Protein 2MBL (pdb70)

Radius of gyration: 15.07 Å; Cα contacts (8 Å, |Δi|>4): 183; chains: 1; bounding box: 40×30×39 Å

Nearest PDB structures (foldseek):
  2mbm-assembly1_A  TM=8.615E-01  e=4.713E-19  synthetic construct
  2mra-assembly1_A  TM=4.946E-01  e=7.312E-08  synthetic construct
  4v6u-assembly1_Bl  TM=6.479E-01  e=1.328E-01  Pyrococcus furiosus DSM 3638
  4adx-assembly1_G  TM=4.847E-01  e=6.686E-02  Methanothermobacter thermautotrophicus str. Delta H
  2jxt-assembly1_A  TM=4.575E-01  e=1.704E-01  Methanothermobacter thermautotrophicus str. Delta H

Solvent-accessible surface area: 8018 Å² total; per-residue (Å²): 153,77,24,48,109,9,26,0,52,4,90,1,38,1,125,71,133,54,66,90,159,49,29,112,15,125,7,77,167,40,112,67,14,35,61,42,1,70,121,16,1,82,105,100,7,75,60,6,93,169,92,35,21,161,116,1,149,0,18,1,108,11,78,72,44,78,71,85,66,33,153,143,43,24,162,53,12,26,49,13,0,75,106,0,1,76,95,45,37,26,26,130,95,17,21,79,90,113,58,74,22,0,53,0,67,3,51,4,154,44,63,90,82,104,154,133,182,144,179,221

CATH classification: 3.30.1710.10

Foldseek 3Di:
DAQDWKWKWKFKQAPNDTDTDTHTDTDRDLLVVLVVVLVVCCVVCVVRVVSQGQKMKIKIAIDDDDPVCCVVVLVVNLVSVQVSCVVVPHHPVQFDDDPRITIGMDGPHRPDDDPVDDDD

B-factor: mean 37.53, std 22.77, range [0.02, 75.43]

Secondary structure (DSSP, 8-state):
---EEEEEEEEEEETTEEEEEEEEEEESSHHHHHHHHHHHHHHHHHHHHHH--S-EEEEEEEPP--HHHHHHHHHHHHHHHHHHHHHHT--TTTEEE-SSEEEEEE-SSS----------

Structure (mmCIF, N/CA/C/O backbone):
data_2MBL
#
_entry.id   2MBL
#
loop_
_atom_site.group_PDB
_atom_site.id
_atom_site.type_symbol
_atom_site.label_atom_id
_atom_site.label_alt_id
_atom_site.label_comp_id
_atom_site.label_asym_id
_atom_site.label_entity_id
_atom_site.label_seq_id
_atom_site.pdbx_PDB_ins_code
_atom_site.Cartn_x
_atom_site.Cartn_y
_atom_site.Cartn_z
_atom_site.occupancy
_atom_site.B_iso_or_equiv
_atom_site.auth_seq_id
_atom_site.auth_comp_id
_atom_site.auth_asym_id
_atom_site.auth_atom_id
_atom_site.pdbx_PDB_model_num
ATOM 1 N N . MET A 1 1 ? 20.222 -1.620 -4.763 1.00 14.22 1 MET A N 1
ATOM 2 C CA . MET A 1 1 ? 19.279 -1.856 -3.641 1.00 51.24 1 MET A CA 1
ATOM 3 C C . MET A 1 1 ? 19.497 -3.252 -3.052 1.00 42.31 1 MET A C 1
ATOM 4 O O . MET A 1 1 ? 19.752 -4.217 -3.786 1.00 62.02 1 MET A O 1
ATOM 20 N N . SER A 1 2 ? 19.400 -3.333 -1.721 1.00 24.30 2 SER A N 1
ATOM 21 C CA . SER A 1 2 ? 19.478 -4.594 -0.981 1.00 24.23 2 SER A CA 1
ATOM 22 C C . SER A 1 2 ? 18.135 -5.340 -1.079 1.00 34.33 2 SER A C 1
ATOM 23 O O . SER A 1 2 ? 17.102 -4.742 -1.432 1.00 10.12 2 SER A O 1
ATOM 31 N N . GLY A 1 3 ? 18.162 -6.645 -0.761 1.00 63.20 3 GLY A N 1
ATOM 32 C CA . GLY A 1 3 ? 16.946 -7.440 -0.630 1.00 54.31 3 GLY A CA 1
ATOM 33 C C . GLY A 1 3 ? 16.150 -6.998 0.587 1.00 72.22 3 GLY A C 1
ATOM 34 O O . GLY A 1 3 ? 16.368 -7.503 1.691 1.00 32.01 3 GLY A O 1
ATOM 38 N N . LYS A 1 4 ? 15.260 -6.022 0.385 1.00 13.53 4 LYS A N 1
ATOM 39 C CA . LYS A 1 4 ? 14.536 -5.363 1.476 1.00 72.11 4 LYS A CA 1
ATOM 40 C C . LYS A 1 4 ? 13.328 -6.203 1.921 1.00 4.43 4 LYS A C 1
ATOM 41 O O . LYS A 1 4 ? 12.298 -6.236 1.237 1.00 71.43 4 LYS A O 1
ATOM 60 N N . LYS A 1 5 ? 13.502 -6.930 3.039 1.00 65.32 5 LYS A N 1
ATOM 61 C CA . LYS A 1 5 ? 12.411 -7.610 3.740 1.00 50.32 5 LYS A CA 1
ATOM 62 C C . LYS A 1 5 ? 11.769 -6.571 4.678 1.00 62.21 5 LYS A C 1
ATOM 63 O O . LYS A 1 5 ? 12.259 -6.323 5.785 1.00 51.33 5 LYS A O 1
ATOM 82 N N . VAL A 1 6 ? 10.721 -5.913 4.181 1.00 74.00 6 VAL A N 1
ATOM 83 C CA . VAL A 1 6 ? 9.967 -4.886 4.921 1.00 24.21 6 VAL A CA 1
ATOM 84 C C . VAL A 1 6 ? 8.594 -5.441 5.365 1.00 32.23 6 VAL A C 1
ATOM 85 O O . VAL A 1 6 ? 8.050 -6.350 4.728 1.00 3.25 6 VAL A O 1
ATOM 98 N N . GLU A 1 7 ? 8.049 -4.892 6.472 1.00 63.11 7 GLU A N 1
ATOM 99 C CA . GLU A 1 7 ? 6.696 -5.214 6.937 1.00 24.41 7 GLU A CA 1
ATOM 100 C C . GLU A 1 7 ? 5.761 -4.078 6.495 1.00 23.22 7 GLU A C 1
ATOM 101 O O . GLU A 1 7 ? 5.898 -2.929 6.932 1.00 72.13 7 GLU A O 1
ATOM 113 N N . VAL A 1 8 ? 4.834 -4.422 5.601 1.00 32.31 8 VAL A N 1
ATOM 114 C CA . VAL A 1 8 ? 3.874 -3.495 5.000 1.00 70.23 8 VAL A CA 1
ATOM 115 C C . VAL A 1 8 ? 2.469 -3.863 5.501 1.00 2.25 8 VAL A C 1
ATOM 116 O O . VAL A 1 8 ? 1.962 -4.946 5.198 1.00 54.24 8 VAL A O 1
ATOM 129 N N . GLN A 1 9 ? 1.859 -2.966 6.289 1.00 53.43 9 GLN A N 1
ATOM 130 C CA . GLN A 1 9 ? 0.561 -3.208 6.930 1.00 52.32 9 GLN A CA 1
ATOM 131 C C . GLN A 1 9 ? -0.532 -2.491 6.126 1.00 25.15 9 GLN A C 1
ATOM 132 O O . GLN A 1 9 ? -0.595 -1.256 6.138 1.00 61.34 9 GLN A O 1
ATOM 146 N N . VAL A 1 10 ? -1.370 -3.261 5.412 1.00 15.23 10 VAL A N 1
ATOM 147 C CA . VAL A 1 10 ? -2.473 -2.711 4.605 1.00 4.22 10 VAL A CA 1
ATOM 148 C C . VAL A 1 10 ? -3.747 -2.714 5.472 1.00 15.11 10 VAL A C 1
ATOM 149 O O . VAL A 1 10 ? -4.287 -3.772 5.788 1.00 32.22 10 VAL A O 1
ATOM 162 N N . LYS A 1 11 ? -4.173 -1.511 5.887 1.00 52.50 11 LYS A N 1
ATOM 163 C CA . LYS A 1 11 ? -5.293 -1.305 6.815 1.00 34.35 11 LYS A CA 1
ATOM 164 C C . LYS A 1 11 ? -6.437 -0.623 6.051 1.00 60.55 11 LYS A C 1
ATOM 165 O O . LYS A 1 11 ? -6.379 0.575 5.793 1.00 14.35 11 LYS A O 1
ATOM 184 N N . ILE A 1 12 ? -7.478 -1.386 5.689 1.00 5.53 12 ILE A N 1
ATOM 185 C CA . ILE A 1 12 ? -8.550 -0.901 4.792 1.00 13.42 12 ILE A CA 1
ATOM 186 C C . ILE A 1 12 ? -9.924 -0.963 5.484 1.00 51.10 12 ILE A C 1
ATOM 187 O O . ILE A 1 12 ? -10.347 -2.005 5.967 1.00 21.23 12 ILE A O 1
ATOM 203 N N . THR A 1 13 ? -10.614 0.176 5.498 1.00 20.35 13 THR A N 1
ATOM 204 C CA . THR A 1 13 ? -11.913 0.335 6.145 1.00 4.12 13 THR A CA 1
ATOM 205 C C . THR A 1 13 ? -13.025 0.210 5.086 1.00 51.22 13 THR A C 1
ATOM 206 O O . THR A 1 13 ? -13.035 0.969 4.114 1.00 20.44 13 THR A O 1
ATOM 217 N N . CYS A 1 14 ? -13.939 -0.756 5.268 1.00 41.53 14 CYS A N 1
ATOM 218 C CA . CYS A 1 14 ? -15.064 -0.972 4.343 1.00 65.11 14 CYS A CA 1
ATOM 219 C C . CYS A 1 14 ? -16.281 -1.500 5.125 1.00 25.11 14 CYS A C 1
ATOM 220 O O . CYS A 1 14 ? -16.140 -2.407 5.962 1.00 13.22 14 CYS A O 1
ATOM 227 N N . ASN A 1 15 ? -17.450 -0.867 4.867 1.00 42.23 15 ASN A N 1
ATOM 228 C CA . ASN A 1 15 ? -18.784 -1.273 5.360 1.00 72.40 15 ASN A CA 1
ATOM 229 C C . ASN A 1 15 ? -18.972 -0.844 6.823 1.00 64.22 15 ASN A C 1
ATOM 230 O O . ASN A 1 15 ? -19.810 0.016 7.120 1.00 52.32 15 ASN A O 1
ATOM 241 N N . GLY A 1 16 ? -18.177 -1.427 7.720 1.00 35.15 16 GLY A N 1
ATOM 242 C CA . GLY A 1 16 ? -18.144 -1.004 9.122 1.00 14.10 16 GLY A CA 1
ATOM 243 C C . GLY A 1 16 ? -17.008 -1.647 9.900 1.00 33.13 16 GLY A C 1
ATOM 244 O O . GLY A 1 16 ? -16.918 -1.483 11.124 1.00 12.13 16 GLY A O 1
ATOM 248 N N . LYS A 1 17 ? -16.135 -2.375 9.180 1.00 52.03 17 LYS A N 1
ATOM 249 C CA . LYS A 1 17 ? -14.972 -3.072 9.752 1.00 71.22 17 LYS A CA 1
ATOM 250 C C . LYS A 1 17 ? -13.685 -2.535 9.122 1.00 1.51 17 LYS A C 1
ATOM 251 O O . LYS A 1 17 ? -13.694 -2.046 7.986 1.00 10.41 17 LYS A O 1
ATOM 270 N N . THR A 1 18 ? -12.577 -2.654 9.859 1.00 15.20 18 THR A N 1
ATOM 271 C CA . THR A 1 18 ? -11.246 -2.274 9.374 1.00 52.41 18 THR A CA 1
ATOM 272 C C . THR A 1 18 ? -10.384 -3.544 9.303 1.00 75.43 18 THR A C 1
ATOM 273 O O . THR A 1 18 ? -10.231 -4.255 10.300 1.00 11.41 18 THR A O 1
ATOM 284 N N . TYR A 1 19 ? -9.868 -3.834 8.106 1.00 51.54 19 TYR A N 1
ATOM 285 C CA . TYR A 1 19 ? -9.128 -5.059 7.807 1.00 34.34 19 TYR A CA 1
ATOM 286 C C . TYR A 1 19 ? -7.643 -4.703 7.672 1.00 62.42 19 TYR A C 1
ATOM 287 O O . TYR A 1 19 ? -7.219 -4.184 6.637 1.00 14.12 19 TYR A O 1
ATOM 305 N N . GLU A 1 20 ? -6.865 -4.949 8.729 1.00 0.42 20 GLU A N 1
ATOM 306 C CA . GLU A 1 20 ? -5.405 -4.745 8.708 1.00 2.45 20 GLU A CA 1
ATOM 307 C C . GLU A 1 20 ? -4.689 -6.082 8.864 1.00 73.31 20 GLU A C 1
ATOM 308 O O . GLU A 1 20 ? -5.173 -6.989 9.553 1.00 12.01 20 GLU A O 1
ATOM 320 N N . ARG A 1 21 ? -3.537 -6.185 8.199 1.00 44.22 21 ARG A N 1
ATOM 321 C CA . ARG A 1 21 ? -2.723 -7.399 8.156 1.00 54.33 21 ARG A CA 1
ATOM 322 C C . ARG A 1 21 ? -1.274 -6.983 7.860 1.00 35.21 21 ARG A C 1
ATOM 323 O O . ARG A 1 21 ? -1.042 -6.159 6.970 1.00 4.11 21 ARG A O 1
ATOM 344 N N . THR A 1 22 ? -0.311 -7.515 8.631 1.00 74.35 22 THR A N 1
ATOM 345 C CA . THR A 1 22 ? 1.117 -7.238 8.424 1.00 53.33 22 THR A CA 1
ATOM 346 C C . THR A 1 22 ? 1.694 -8.240 7.404 1.00 60.22 22 THR A C 1
ATOM 347 O O . THR A 1 22 ? 1.778 -9.443 7.685 1.00 54.34 22 THR A O 1
ATOM 358 N N . TYR A 1 23 ? 2.051 -7.740 6.214 1.00 25.10 23 TYR A N 1
ATOM 359 C CA . TYR A 1 23 ? 2.619 -8.556 5.127 1.00 34.32 23 TYR A CA 1
ATOM 360 C C . TYR A 1 23 ? 4.140 -8.414 5.120 1.00 42.44 23 TYR A C 1
ATOM 361 O O . TYR A 1 23 ? 4.666 -7.323 5.343 1.00 20.54 23 TYR A O 1
ATOM 379 N N . GLN A 1 24 ? 4.837 -9.523 4.867 1.00 14.15 24 GLN A N 1
ATOM 380 C CA . GLN A 1 24 ? 6.291 -9.534 4.718 1.00 34.02 24 GLN A CA 1
ATOM 381 C C . GLN A 1 24 ? 6.592 -9.484 3.215 1.00 32.20 24 GLN A C 1
ATOM 382 O O . GLN A 1 24 ? 6.392 -10.480 2.504 1.00 62.30 24 GLN A O 1
ATOM 396 N N . LEU A 1 25 ? 7.045 -8.318 2.732 1.00 21.44 25 LEU A N 1
ATOM 397 C CA . LEU A 1 25 ? 7.358 -8.107 1.312 1.00 13.44 25 LEU A CA 1
ATOM 398 C C . LEU A 1 25 ? 8.878 -8.046 1.139 1.00 11.32 25 LEU A C 1
ATOM 399 O O . LEU A 1 25 ? 9.529 -7.147 1.675 1.00 54.44 25 LEU A O 1
ATOM 415 N N . TYR A 1 26 ? 9.434 -9.025 0.414 1.00 64.24 26 TYR A N 1
ATOM 416 C CA . TYR A 1 26 ? 10.866 -9.084 0.103 1.00 53.31 26 TYR A CA 1
ATOM 417 C C . TYR A 1 26 ? 11.076 -8.736 -1.376 1.00 21.51 26 TYR A C 1
ATOM 418 O O . TYR A 1 26 ? 10.495 -9.383 -2.253 1.00 3.55 26 TYR A O 1
ATOM 436 N N . ALA A 1 27 ? 11.903 -7.718 -1.648 1.00 33.53 27 ALA A N 1
ATOM 437 C CA . ALA A 1 27 ? 12.264 -7.333 -3.017 1.00 0.12 27 ALA A CA 1
ATOM 438 C C . ALA A 1 27 ? 13.704 -6.826 -3.055 1.00 73.34 27 ALA A C 1
ATOM 439 O O . ALA A 1 27 ? 14.061 -5.885 -2.340 1.00 63.30 27 ALA A O 1
ATOM 446 N N . VAL A 1 28 ? 14.521 -7.485 -3.879 1.00 35.44 28 VAL A N 1
ATOM 447 C CA . VAL A 1 28 ? 15.887 -7.049 -4.197 1.00 2.33 28 VAL A CA 1
ATOM 448 C C . VAL A 1 28 ? 15.839 -5.820 -5.136 1.00 35.10 28 VAL A C 1
ATOM 449 O O . VAL A 1 28 ? 16.710 -4.937 -5.097 1.00 2.32 28 VAL A O 1
ATOM 462 N N . ARG A 1 29 ? 14.778 -5.780 -5.967 1.00 14.32 29 ARG A N 1
ATOM 463 C CA . ARG A 1 29 ? 14.589 -4.768 -7.020 1.00 45.42 29 ARG A CA 1
ATOM 464 C C . ARG A 1 29 ? 13.379 -3.860 -6.674 1.00 63.44 29 ARG A C 1
ATOM 465 O O . ARG A 1 29 ? 12.428 -4.313 -6.026 1.00 60.43 29 ARG A O 1
ATOM 486 N N . ASP A 1 30 ? 13.423 -2.590 -7.129 1.00 21.44 30 ASP A N 1
ATOM 487 C CA . ASP A 1 30 ? 12.363 -1.577 -6.870 1.00 65.54 30 ASP A CA 1
ATOM 488 C C . ASP A 1 30 ? 11.053 -1.954 -7.590 1.00 52.14 30 ASP A C 1
ATOM 489 O O . ASP A 1 30 ? 9.961 -1.876 -7.006 1.00 40.32 30 ASP A O 1
ATOM 498 N N . GLU A 1 31 ? 11.193 -2.364 -8.869 1.00 74.32 31 GLU A N 1
ATOM 499 C CA . GLU A 1 31 ? 10.063 -2.785 -9.727 1.00 5.21 31 GLU A CA 1
ATOM 500 C C . GLU A 1 31 ? 9.340 -4.018 -9.150 1.00 12.14 31 GLU A C 1
ATOM 501 O O . GLU A 1 31 ? 8.125 -4.174 -9.333 1.00 34.12 31 GLU A O 1
ATOM 513 N N . GLU A 1 32 ? 10.096 -4.877 -8.447 1.00 12.02 32 GLU A N 1
ATOM 514 C CA . GLU A 1 32 ? 9.542 -6.061 -7.786 1.00 32.33 32 GLU A CA 1
ATOM 515 C C . GLU A 1 32 ? 8.510 -5.671 -6.715 1.00 13.23 32 GLU A C 1
ATOM 516 O O . GLU A 1 32 ? 7.430 -6.245 -6.671 1.00 4.00 32 GLU A O 1
ATOM 528 N N . LEU A 1 33 ? 8.848 -4.675 -5.872 1.00 14.02 33 LEU A N 1
ATOM 529 C CA . LEU A 1 33 ? 7.963 -4.242 -4.774 1.00 12.13 33 LEU A CA 1
ATOM 530 C C . LEU A 1 33 ? 6.689 -3.572 -5.356 1.00 12.14 33 LEU A C 1
ATOM 531 O O . LEU A 1 33 ? 5.612 -3.733 -4.795 1.00 42.51 33 LEU A O 1
ATOM 547 N N . LYS A 1 34 ? 6.832 -2.863 -6.505 1.00 21.43 34 LYS A N 1
ATOM 548 C CA . LYS A 1 34 ? 5.690 -2.238 -7.221 1.00 52.24 34 LYS A CA 1
ATOM 549 C C . LYS A 1 34 ? 4.586 -3.271 -7.530 1.00 63.31 34 LYS A C 1
ATOM 550 O O . LYS A 1 34 ? 3.439 -3.112 -7.103 1.00 31.12 34 LYS A O 1
ATOM 569 N N . GLU A 1 35 ? 4.962 -4.330 -8.268 1.00 71.43 35 GLU A N 1
ATOM 570 C CA . GLU A 1 35 ? 4.025 -5.384 -8.688 1.00 45.11 35 GLU A CA 1
ATOM 571 C C . GLU A 1 35 ? 3.497 -6.211 -7.494 1.00 24.33 35 GLU A C 1
ATOM 572 O O . GLU A 1 35 ? 2.396 -6.752 -7.565 1.00 63.43 35 GLU A O 1
ATOM 584 N N . LYS A 1 36 ? 4.292 -6.290 -6.406 1.00 44.00 36 LYS A N 1
ATOM 585 C CA . LYS A 1 36 ? 3.888 -6.975 -5.156 1.00 52.14 36 LYS A CA 1
ATOM 586 C C . LYS A 1 36 ? 2.811 -6.169 -4.407 1.00 35.51 36 LYS A C 1
ATOM 587 O O . LYS A 1 36 ? 1.934 -6.753 -3.778 1.00 51.13 36 LYS A O 1
ATOM 606 N N . LEU A 1 37 ? 2.906 -4.831 -4.472 1.00 73.24 37 LEU A N 1
ATOM 607 C CA . LEU A 1 37 ? 1.859 -3.934 -3.956 1.00 22.52 37 LEU A CA 1
ATOM 608 C C . LEU A 1 37 ? 0.562 -4.125 -4.754 1.00 45.41 37 LEU A C 1
ATOM 609 O O . LEU A 1 37 ? -0.508 -4.231 -4.164 1.00 60.24 37 LEU A O 1
ATOM 625 N N . LYS A 1 38 ? 0.677 -4.182 -6.105 1.00 14.43 38 LYS A N 1
ATOM 626 C CA . LYS A 1 38 ? -0.466 -4.473 -6.993 1.00 32.52 38 LYS A CA 1
ATOM 627 C C . LYS A 1 38 ? -1.091 -5.844 -6.662 1.00 40.05 38 LYS A C 1
ATOM 628 O O . LYS A 1 38 ? -2.307 -5.986 -6.695 1.00 74.13 38 LYS A O 1
ATOM 647 N N . LYS A 1 39 ? -0.238 -6.838 -6.326 1.00 23.01 39 LYS A N 1
ATOM 648 C CA . LYS A 1 39 ? -0.695 -8.174 -5.892 1.00 43.30 39 LYS A CA 1
ATOM 649 C C . LYS A 1 39 ? -1.556 -8.063 -4.616 1.00 24.10 39 LYS A C 1
ATOM 650 O O . LYS A 1 39 ? -2.749 -8.341 -4.656 1.00 13.13 39 LYS A O 1
ATOM 669 N N . VAL A 1 40 ? -0.937 -7.578 -3.523 1.00 34.24 40 VAL A N 1
ATOM 670 C CA . VAL A 1 40 ? -1.556 -7.543 -2.180 1.00 54.05 40 VAL A CA 1
ATOM 671 C C . VAL A 1 40 ? -2.857 -6.703 -2.171 1.00 11.34 40 VAL A C 1
ATOM 672 O O . VAL A 1 40 ? -3.876 -7.150 -1.645 1.00 61.55 40 VAL A O 1
ATOM 685 N N . LEU A 1 41 ? -2.801 -5.511 -2.792 1.00 40.50 41 LEU A N 1
ATOM 686 C CA . LEU A 1 41 ? -3.942 -4.579 -2.864 1.00 74.45 41 LEU A CA 1
ATOM 687 C C . LEU A 1 41 ? -5.105 -5.179 -3.686 1.00 55.31 41 LEU A C 1
ATOM 688 O O . LEU A 1 41 ? -6.192 -5.355 -3.151 1.00 70.55 41 LEU A O 1
ATOM 704 N N . ASN A 1 42 ? -4.847 -5.532 -4.963 1.00 4.43 42 ASN A N 1
ATOM 705 C CA . ASN A 1 42 ? -5.888 -6.049 -5.897 1.00 4.20 42 ASN A CA 1
ATOM 706 C C . ASN A 1 42 ? -6.539 -7.357 -5.377 1.00 71.33 42 ASN A C 1
ATOM 707 O O . ASN A 1 42 ? -7.756 -7.539 -5.505 1.00 51.43 42 ASN A O 1
ATOM 718 N N . GLU A 1 43 ? -5.726 -8.247 -4.762 1.00 31.35 43 GLU A N 1
ATOM 719 C CA . GLU A 1 43 ? -6.225 -9.517 -4.185 1.00 74.44 43 GLU A CA 1
ATOM 720 C C . GLU A 1 43 ? -7.128 -9.253 -2.967 1.00 3.33 43 GLU A C 1
ATOM 721 O O . GLU A 1 43 ? -8.219 -9.814 -2.866 1.00 21.44 43 GLU A O 1
ATOM 733 N N . ARG A 1 44 ? -6.650 -8.394 -2.042 1.00 42.42 44 ARG A N 1
ATOM 734 C CA . ARG A 1 44 ? -7.324 -8.159 -0.748 1.00 34.22 44 ARG A CA 1
ATOM 735 C C . ARG A 1 44 ? -8.597 -7.321 -0.927 1.00 21.02 44 ARG A C 1
ATOM 736 O O . ARG A 1 44 ? -9.574 -7.505 -0.202 1.00 13.43 44 ARG A O 1
ATOM 757 N N . MET A 1 45 ? -8.569 -6.408 -1.909 1.00 25.11 45 MET A N 1
ATOM 758 C CA . MET A 1 45 ? -9.686 -5.494 -2.183 1.00 70.12 45 MET A CA 1
ATOM 759 C C . MET A 1 45 ? -10.759 -6.144 -3.065 1.00 33.34 45 MET A C 1
ATOM 760 O O . MET A 1 45 ? -11.854 -5.593 -3.202 1.00 62.14 45 MET A O 1
ATOM 774 N N . ASP A 1 46 ? -10.443 -7.313 -3.649 1.00 41.42 46 ASP A N 1
ATOM 775 C CA . ASP A 1 46 ? -11.398 -8.060 -4.487 1.00 71.51 46 ASP A CA 1
ATOM 776 C C . ASP A 1 46 ? -12.670 -8.479 -3.680 1.00 31.54 46 ASP A C 1
ATOM 777 O O . ASP A 1 46 ? -13.783 -8.159 -4.120 1.00 31.40 46 ASP A O 1
ATOM 786 N N . PRO A 1 47 ? -12.565 -9.177 -2.486 1.00 43.02 47 PRO A N 1
ATOM 787 C CA . PRO A 1 47 ? -13.757 -9.446 -1.646 1.00 72.42 47 PRO A CA 1
ATOM 788 C C . PRO A 1 47 ? -14.334 -8.157 -1.008 1.00 14.13 47 PRO A C 1
ATOM 789 O O . PRO A 1 47 ? -15.516 -8.106 -0.732 1.00 1.02 47 PRO A O 1
ATOM 800 N N . ILE A 1 48 ? -13.483 -7.117 -0.825 1.00 15.12 48 ILE A N 1
ATOM 801 C CA . ILE A 1 48 ? -13.885 -5.830 -0.198 1.00 43.53 48 ILE A CA 1
ATOM 802 C C . ILE A 1 48 ? -14.955 -5.099 -1.045 1.00 50.45 48 ILE A C 1
ATOM 803 O O . ILE A 1 48 ? -15.957 -4.599 -0.505 1.00 52.33 48 ILE A O 1
ATOM 819 N N . LYS A 1 49 ? -14.749 -5.074 -2.374 1.00 15.52 49 LYS A N 1
ATOM 820 C CA . LYS A 1 49 ? -15.692 -4.435 -3.309 1.00 24.21 49 LYS A CA 1
ATOM 821 C C . LYS A 1 49 ? -17.020 -5.215 -3.337 1.00 1.13 49 LYS A C 1
ATOM 822 O O . LYS A 1 49 ? -18.097 -4.633 -3.501 1.00 21.14 49 LYS A O 1
ATOM 841 N N . LYS A 1 50 ? -16.902 -6.536 -3.147 1.00 2.13 50 LYS A N 1
ATOM 842 C CA . LYS A 1 50 ? -18.034 -7.474 -3.068 1.00 14.03 50 LYS A CA 1
ATOM 843 C C . LYS A 1 50 ? -18.818 -7.293 -1.741 1.00 22.41 50 LYS A C 1
ATOM 844 O O . LYS A 1 50 ? -20.032 -7.534 -1.697 1.00 44.24 50 LYS A O 1
ATOM 863 N N . LEU A 1 51 ? -18.112 -6.848 -0.671 1.00 44.25 51 LEU A N 1
ATOM 864 C CA . LEU A 1 51 ? -18.737 -6.538 0.642 1.00 40.04 51 LEU A CA 1
ATOM 865 C C . LEU A 1 51 ? -19.587 -5.267 0.512 1.00 2.44 51 LEU A C 1
ATOM 866 O O . LEU A 1 51 ? -20.628 -5.129 1.167 1.00 33.51 51 LEU A O 1
ATOM 882 N N . GLY A 1 52 ? -19.117 -4.343 -0.343 1.00 64.43 52 GLY A N 1
ATOM 883 C CA . GLY A 1 52 ? -19.914 -3.193 -0.762 1.00 33.12 52 GLY A CA 1
ATOM 884 C C . GLY A 1 52 ? -19.749 -1.985 0.144 1.00 5.30 52 GLY A C 1
ATOM 885 O O . GLY A 1 52 ? -20.060 -2.052 1.341 1.00 23.44 52 GLY A O 1
ATOM 889 N N . CYS A 1 53 ? -19.279 -0.877 -0.441 1.00 31.35 53 CYS A N 1
ATOM 890 C CA . CYS A 1 53 ? -19.035 0.389 0.260 1.00 51.10 53 CYS A CA 1
ATOM 891 C C . CYS A 1 53 ? -19.161 1.545 -0.748 1.00 11.21 53 CYS A C 1
ATOM 892 O O . CYS A 1 53 ? -19.011 1.333 -1.959 1.00 73.12 53 CYS A O 1
ATOM 899 N N . LYS A 1 54 ? -19.461 2.760 -0.260 1.00 3.52 54 LYS A N 1
ATOM 900 C CA . LYS A 1 54 ? -19.421 3.969 -1.111 1.00 11.11 54 LYS A CA 1
ATOM 901 C C . LYS A 1 54 ? -17.955 4.364 -1.358 1.00 64.43 54 LYS A C 1
ATOM 902 O O . LYS A 1 54 ? -17.581 4.759 -2.457 1.00 15.50 54 LYS A O 1
ATOM 921 N N . ARG A 1 55 ? -17.125 4.185 -0.317 1.00 60.43 55 ARG A N 1
ATOM 922 C CA . ARG A 1 55 ? -15.719 4.595 -0.312 1.00 73.33 55 ARG A CA 1
ATOM 923 C C . ARG A 1 55 ? -14.962 3.778 0.741 1.00 52.33 55 ARG A C 1
ATOM 924 O O . ARG A 1 55 ? -15.538 3.392 1.765 1.00 71.52 55 ARG A O 1
ATOM 945 N N . VAL A 1 56 ? -13.675 3.515 0.480 1.00 24.41 56 VAL A N 1
ATOM 946 C CA . VAL A 1 56 ? -12.786 2.793 1.410 1.00 23.23 56 VAL A CA 1
ATOM 947 C C . VAL A 1 56 ? -11.673 3.726 1.901 1.00 62.33 56 VAL A C 1
ATOM 948 O O . VAL A 1 56 ? -11.171 4.555 1.133 1.00 64.12 56 VAL A O 1
ATOM 961 N N . ARG A 1 57 ? -11.331 3.616 3.193 1.00 51.20 57 ARG A N 1
ATOM 962 C CA . ARG A 1 57 ? -10.196 4.335 3.784 1.00 11.13 57 ARG A CA 1
ATOM 963 C C . ARG A 1 57 ? -9.052 3.336 3.995 1.00 4.02 57 ARG A C 1
ATOM 964 O O . ARG A 1 57 ? -9.077 2.534 4.935 1.00 33.12 57 ARG A O 1
ATOM 985 N N . ILE A 1 58 ? -8.058 3.398 3.114 1.00 1.04 58 ILE A N 1
ATOM 986 C CA . ILE A 1 58 ? -6.863 2.549 3.174 1.00 1.44 58 ILE A CA 1
ATOM 987 C C . ILE A 1 58 ? -5.765 3.330 3.919 1.00 52.00 58 ILE A C 1
ATOM 988 O O . ILE A 1 58 ? -5.703 4.561 3.841 1.00 71.21 58 ILE A O 1
ATOM 1004 N N . SER A 1 59 ? -4.940 2.608 4.666 1.00 3.13 59 SER A N 1
ATOM 1005 C CA . SER A 1 59 ? -3.816 3.159 5.410 1.00 50.25 59 SER A CA 1
ATOM 1006 C C . SER A 1 59 ? -2.694 2.119 5.353 1.00 14.01 59 SER A C 1
ATOM 1007 O O . SER A 1 59 ? -2.770 1.083 6.007 1.00 23.52 59 SER A O 1
ATOM 1015 N N . ILE A 1 60 ? -1.691 2.365 4.511 1.00 65.11 60 ILE A N 1
ATOM 1016 C CA . ILE A 1 60 ? -0.545 1.466 4.348 1.00 70.44 60 ILE A CA 1
ATOM 1017 C C . ILE A 1 60 ? 0.649 2.043 5.115 1.00 64.34 60 ILE A C 1
ATOM 1018 O O . ILE A 1 60 ? 1.214 3.065 4.716 1.00 3.54 60 ILE A O 1
ATOM 1034 N N . ARG A 1 61 ? 0.998 1.414 6.244 1.00 53.13 61 ARG A N 1
ATOM 1035 C CA . ARG A 1 61 ? 2.161 1.816 7.041 1.00 13.04 61 ARG A CA 1
ATOM 1036 C C . ARG A 1 61 ? 3.328 0.908 6.665 1.00 60.12 61 ARG A C 1
ATOM 1037 O O . ARG A 1 61 ? 3.221 -0.319 6.789 1.00 5.22 61 ARG A O 1
ATOM 1058 N N . VAL A 1 62 ? 4.419 1.506 6.189 1.00 31.40 62 VAL A N 1
ATOM 1059 C CA . VAL A 1 62 ? 5.625 0.762 5.826 1.00 74.31 62 VAL A CA 1
ATOM 1060 C C . VAL A 1 62 ? 6.569 0.791 7.040 1.00 73.03 62 VAL A C 1
ATOM 1061 O O . VAL A 1 62 ? 6.645 1.810 7.748 1.00 3.22 62 VAL A O 1
ATOM 1074 N N . LYS A 1 63 ? 7.241 -0.332 7.316 1.00 41.21 63 LYS A N 1
ATOM 1075 C CA . LYS A 1 63 ? 8.185 -0.397 8.430 1.00 25.30 63 LYS A CA 1
ATOM 1076 C C . LYS A 1 63 ? 9.523 0.201 7.993 1.00 73.34 63 LYS A C 1
ATOM 1077 O O . LYS A 1 63 ? 10.010 -0.073 6.887 1.00 52.05 63 LYS A O 1
ATOM 1096 N N . HIS A 1 64 ? 10.108 1.013 8.869 1.00 34.31 64 HIS A N 1
ATOM 1097 C CA . HIS A 1 64 ? 11.401 1.644 8.632 1.00 12.41 64 HIS A CA 1
ATOM 1098 C C . HIS A 1 64 ? 12.507 0.675 9.067 1.00 11.12 64 HIS A C 1
ATOM 1099 O O . HIS A 1 64 ? 12.565 0.273 10.234 1.00 32.13 64 HIS A O 1
ATOM 1114 N N . SER A 1 65 ? 13.335 0.260 8.092 1.00 62.31 65 SER A N 1
ATOM 1115 C CA . SER A 1 65 ? 14.371 -0.766 8.282 1.00 51.44 65 SER A CA 1
ATOM 1116 C C . SER A 1 65 ? 15.473 -0.294 9.252 1.00 11.03 65 SER A C 1
ATOM 1117 O O . SER A 1 65 ? 15.653 -0.864 10.332 1.00 3.55 65 SER A O 1
ATOM 1125 N N . ASP A 1 66 ? 16.167 0.777 8.858 1.00 3.33 66 ASP A N 1
ATOM 1126 C CA . ASP A 1 66 ? 17.299 1.349 9.611 1.00 62.40 66 ASP A CA 1
ATOM 1127 C C . ASP A 1 66 ? 17.313 2.854 9.368 1.00 51.30 66 ASP A C 1
ATOM 1128 O O . ASP A 1 66 ? 17.100 3.267 8.234 1.00 73.32 66 ASP A O 1
ATOM 1137 N N . ALA A 1 67 ? 17.606 3.646 10.417 1.00 4.41 67 ALA A N 1
ATOM 1138 C CA . ALA A 1 67 ? 17.497 5.121 10.394 1.00 72.13 67 ALA A CA 1
ATOM 1139 C C . ALA A 1 67 ? 18.271 5.774 9.230 1.00 30.33 67 ALA A C 1
ATOM 1140 O O . ALA A 1 67 ? 17.831 6.786 8.677 1.00 65.04 67 ALA A O 1
ATOM 1147 N N . ALA A 1 68 ? 19.421 5.180 8.865 1.00 40.44 68 ALA A N 1
ATOM 1148 C CA . ALA A 1 68 ? 20.251 5.666 7.747 1.00 34.00 68 ALA A CA 1
ATOM 1149 C C . ALA A 1 68 ? 19.558 5.426 6.390 1.00 50.25 68 ALA A C 1
ATOM 1150 O O . ALA A 1 68 ? 19.556 6.303 5.519 1.00 62.52 68 ALA A O 1
ATOM 1157 N N . GLU A 1 69 ? 18.951 4.235 6.243 1.00 15.45 69 GLU A N 1
ATOM 1158 C CA . GLU A 1 69 ? 18.302 3.804 4.990 1.00 41.50 69 GLU A CA 1
ATOM 1159 C C . GLU A 1 69 ? 16.956 4.516 4.779 1.00 15.01 69 GLU A C 1
ATOM 1160 O O . GLU A 1 69 ? 16.695 5.062 3.708 1.00 45.30 69 GLU A O 1
ATOM 1172 N N . GLU A 1 70 ? 16.141 4.530 5.843 1.00 54.54 70 GLU A N 1
ATOM 1173 C CA . GLU A 1 70 ? 14.683 4.743 5.750 1.00 23.11 70 GLU A CA 1
ATOM 1174 C C . GLU A 1 70 ? 14.274 6.156 5.314 1.00 44.31 70 GLU A C 1
ATOM 1175 O O . GLU A 1 70 ? 13.152 6.346 4.847 1.00 13.21 70 GLU A O 1
ATOM 1187 N N . LYS A 1 71 ? 15.179 7.131 5.475 1.00 45.14 71 LYS A N 1
ATOM 1188 C CA . LYS A 1 71 ? 14.966 8.505 4.975 1.00 43.30 71 LYS A CA 1
ATOM 1189 C C . LYS A 1 71 ? 14.913 8.499 3.431 1.00 23.23 71 LYS A C 1
ATOM 1190 O O . LYS A 1 71 ? 14.060 9.144 2.814 1.00 34.42 71 LYS A O 1
ATOM 1209 N N . LYS A 1 72 ? 15.835 7.722 2.837 1.00 53.14 72 LYS A N 1
ATOM 1210 C CA . LYS A 1 72 ? 15.960 7.566 1.382 1.00 14.53 72 LYS A CA 1
ATOM 1211 C C . LYS A 1 72 ? 14.909 6.572 0.852 1.00 2.32 72 LYS A C 1
ATOM 1212 O O . LYS A 1 72 ? 14.302 6.808 -0.196 1.00 63.42 72 LYS A O 1
ATOM 1231 N N . GLU A 1 73 ? 14.692 5.475 1.603 1.00 54.40 73 GLU A N 1
ATOM 1232 C CA . GLU A 1 73 ? 13.848 4.354 1.157 1.00 25.35 73 GLU A CA 1
ATOM 1233 C C . GLU A 1 73 ? 12.352 4.693 1.203 1.00 31.33 73 GLU A C 1
ATOM 1234 O O . GLU A 1 73 ? 11.604 4.207 0.364 1.00 23.12 73 GLU A O 1
ATOM 1246 N N . ALA A 1 74 ? 11.924 5.522 2.179 1.00 55.21 74 ALA A N 1
ATOM 1247 C CA . ALA A 1 74 ? 10.515 5.959 2.284 1.00 24.10 74 ALA A CA 1
ATOM 1248 C C . ALA A 1 74 ? 10.184 6.996 1.194 1.00 64.22 74 ALA A C 1
ATOM 1249 O O . ALA A 1 74 ? 9.070 7.009 0.660 1.00 30.13 74 ALA A O 1
ATOM 1256 N N . LYS A 1 75 ? 11.174 7.861 0.876 1.00 40.20 75 LYS A N 1
ATOM 1257 C CA . LYS A 1 75 ? 11.063 8.849 -0.221 1.00 52.11 75 LYS A CA 1
ATOM 1258 C C . LYS A 1 75 ? 10.971 8.126 -1.585 1.00 73.12 75 LYS A C 1
ATOM 1259 O O . LYS A 1 75 ? 10.199 8.523 -2.467 1.00 24.21 75 LYS A O 1
ATOM 1278 N N . LYS A 1 76 ? 11.765 7.051 -1.725 1.00 51.13 76 LYS A N 1
ATOM 1279 C CA . LYS A 1 76 ? 11.751 6.164 -2.903 1.00 61.32 76 LYS A CA 1
ATOM 1280 C C . LYS A 1 76 ? 10.412 5.402 -2.968 1.00 24.31 76 LYS A C 1
ATOM 1281 O O . LYS A 1 76 ? 9.826 5.259 -4.042 1.00 45.33 76 LYS A O 1
ATOM 1300 N N . PHE A 1 77 ? 9.923 4.962 -1.788 1.00 73.33 77 PHE A N 1
ATOM 1301 C CA . PHE A 1 77 ? 8.703 4.135 -1.660 1.00 22.05 77 PHE A CA 1
ATOM 1302 C C . PHE A 1 77 ? 7.444 4.978 -1.927 1.00 3.24 77 PHE A C 1
ATOM 1303 O O . PHE A 1 77 ? 6.404 4.436 -2.304 1.00 55.32 77 PHE A O 1
ATOM 1320 N N . ALA A 1 78 ? 7.564 6.304 -1.733 1.00 71.53 78 ALA A N 1
ATOM 1321 C CA . ALA A 1 78 ? 6.504 7.258 -2.069 1.00 32.44 78 ALA A CA 1
ATOM 1322 C C . ALA A 1 78 ? 6.231 7.226 -3.581 1.00 44.10 78 ALA A C 1
ATOM 1323 O O . ALA A 1 78 ? 5.076 7.132 -4.010 1.00 1.53 78 ALA A O 1
ATOM 1330 N N . ALA A 1 79 ? 7.325 7.250 -4.370 1.00 20.30 79 ALA A N 1
ATOM 1331 C CA . ALA A 1 79 ? 7.271 7.170 -5.838 1.00 12.03 79 ALA A CA 1
ATOM 1332 C C . ALA A 1 79 ? 6.744 5.795 -6.304 1.00 23.31 79 ALA A C 1
ATOM 1333 O O . ALA A 1 79 ? 5.944 5.728 -7.237 1.00 43.12 79 ALA A O 1
ATOM 1340 N N . ILE A 1 80 ? 7.198 4.717 -5.616 1.00 1.05 80 ILE A N 1
ATOM 1341 C CA . ILE A 1 80 ? 6.761 3.321 -5.866 1.00 74.03 80 ILE A CA 1
ATOM 1342 C C . ILE A 1 80 ? 5.221 3.198 -5.749 1.00 13.41 80 ILE A C 1
ATOM 1343 O O . ILE A 1 80 ? 4.565 2.641 -6.634 1.00 34.43 80 ILE A O 1
ATOM 1359 N N . LEU A 1 81 ? 4.670 3.771 -4.663 1.00 71.10 81 LEU A N 1
ATOM 1360 C CA . LEU A 1 81 ? 3.225 3.756 -4.370 1.00 44.15 81 LEU A CA 1
ATOM 1361 C C . LEU A 1 81 ? 2.425 4.588 -5.394 1.00 33.23 81 LEU A C 1
ATOM 1362 O O . LEU A 1 81 ? 1.346 4.172 -5.817 1.00 43.35 81 LEU A O 1
ATOM 1378 N N . ASN A 1 82 ? 2.984 5.751 -5.788 1.00 43.21 82 ASN A N 1
ATOM 1379 C CA . ASN A 1 82 ? 2.332 6.687 -6.738 1.00 61.22 82 ASN A CA 1
ATOM 1380 C C . ASN A 1 82 ? 2.072 6.017 -8.098 1.00 55.13 82 ASN A C 1
ATOM 1381 O O . ASN A 1 82 ? 1.082 6.330 -8.770 1.00 32.10 82 ASN A O 1
ATOM 1392 N N . LYS A 1 83 ? 2.977 5.101 -8.485 1.00 52.23 83 LYS A N 1
ATOM 1393 C CA . LYS A 1 83 ? 2.819 4.270 -9.691 1.00 3.41 83 LYS A CA 1
ATOM 1394 C C . LYS A 1 83 ? 1.643 3.286 -9.525 1.00 24.43 83 LYS A C 1
ATOM 1395 O O . LYS A 1 83 ? 0.753 3.231 -10.370 1.00 52.45 83 LYS A O 1
ATOM 1414 N N . VAL A 1 84 ? 1.636 2.571 -8.385 1.00 11.31 84 VAL A N 1
ATOM 1415 C CA . VAL A 1 84 ? 0.710 1.452 -8.118 1.00 11.22 84 VAL A CA 1
ATOM 1416 C C . VAL A 1 84 ? -0.753 1.936 -8.042 1.00 23.52 84 VAL A C 1
ATOM 1417 O O . VAL A 1 84 ? -1.630 1.376 -8.702 1.00 25.12 84 VAL A O 1
ATOM 1430 N N . PHE A 1 85 ? -0.982 2.998 -7.251 1.00 65.34 85 PHE A N 1
ATOM 1431 C CA . PHE A 1 85 ? -2.319 3.602 -7.080 1.00 21.21 85 PHE A CA 1
ATOM 1432 C C . PHE A 1 85 ? -2.848 4.179 -8.409 1.00 15.13 85 PHE A C 1
ATOM 1433 O O . PHE A 1 85 ? -4.048 4.110 -8.681 1.00 43.22 85 PHE A O 1
ATOM 1450 N N . ALA A 1 86 ? -1.926 4.698 -9.244 1.00 53.25 86 ALA A N 1
ATOM 1451 C CA . ALA A 1 86 ? -2.253 5.206 -10.590 1.00 73.20 86 ALA A CA 1
ATOM 1452 C C . ALA A 1 86 ? -2.675 4.060 -11.538 1.00 23.43 86 ALA A C 1
ATOM 1453 O O . ALA A 1 86 ? -3.472 4.270 -12.461 1.00 42.11 86 ALA A O 1
ATOM 1460 N N . GLU A 1 87 ? -2.123 2.857 -11.296 1.00 75.41 87 GLU A N 1
ATOM 1461 C CA . GLU A 1 87 ? -2.410 1.643 -12.090 1.00 42.25 87 GLU A CA 1
ATOM 1462 C C . GLU A 1 87 ? -3.676 0.909 -11.585 1.00 2.14 87 GLU A C 1
ATOM 1463 O O . GLU A 1 87 ? -4.205 0.035 -12.284 1.00 3.02 87 GLU A O 1
ATOM 1475 N N . LEU A 1 88 ? -4.165 1.272 -10.381 1.00 24.21 88 LEU A N 1
ATOM 1476 C CA . LEU A 1 88 ? -5.316 0.590 -9.737 1.00 33.04 88 LEU A CA 1
ATOM 1477 C C . LEU A 1 88 ? -6.586 1.475 -9.768 1.00 64.02 88 LEU A C 1
ATOM 1478 O O . LEU A 1 88 ? -7.695 0.973 -9.552 1.00 3.24 88 LEU A O 1
ATOM 1494 N N . GLY A 1 89 ? -6.417 2.783 -10.034 1.00 63.30 89 GLY A N 1
ATOM 1495 C CA . GLY A 1 89 ? -7.550 3.711 -10.159 1.00 54.20 89 GLY A CA 1
ATOM 1496 C C . GLY A 1 89 ? -7.830 4.499 -8.884 1.00 33.14 89 GLY A C 1
ATOM 1497 O O . GLY A 1 89 ? -8.973 4.567 -8.419 1.00 4.43 89 GLY A O 1
ATOM 1501 N N . TYR A 1 90 ? -6.769 5.094 -8.316 1.00 71.02 90 TYR A N 1
ATOM 1502 C CA . TYR A 1 90 ? -6.853 5.995 -7.149 1.00 71.43 90 TYR A CA 1
ATOM 1503 C C . TYR A 1 90 ? -6.153 7.309 -7.517 1.00 15.51 90 TYR A C 1
ATOM 1504 O O . TYR A 1 90 ? -5.056 7.284 -8.088 1.00 43.14 90 TYR A O 1
ATOM 1522 N N . ASN A 1 91 ? -6.792 8.441 -7.189 1.00 2.43 91 ASN A N 1
ATOM 1523 C CA . ASN A 1 91 ? -6.315 9.785 -7.580 1.00 73.25 91 ASN A CA 1
ATOM 1524 C C . ASN A 1 91 ? -5.153 10.256 -6.683 1.00 62.42 91 ASN A C 1
ATOM 1525 O O . ASN A 1 91 ? -4.987 9.763 -5.563 1.00 12.04 91 ASN A O 1
ATOM 1536 N N . ASP A 1 92 ? -4.368 11.228 -7.187 1.00 52.24 92 ASP A N 1
ATOM 1537 C CA . ASP A 1 92 ? -3.153 11.742 -6.511 1.00 72.15 92 ASP A CA 1
ATOM 1538 C C . ASP A 1 92 ? -3.477 12.398 -5.145 1.00 23.53 92 ASP A C 1
ATOM 1539 O O . ASP A 1 92 ? -2.787 12.153 -4.150 1.00 63.22 92 ASP A O 1
ATOM 1548 N N . SER A 1 93 ? -4.525 13.250 -5.135 1.00 13.31 93 SER A N 1
ATOM 1549 C CA . SER A 1 93 ? -5.032 13.928 -3.918 1.00 41.53 93 SER A CA 1
ATOM 1550 C C . SER A 1 93 ? -5.461 12.925 -2.830 1.00 2.11 93 SER A C 1
ATOM 1551 O O . SER A 1 93 ? -5.291 13.181 -1.634 1.00 74.23 93 SER A O 1
ATOM 1559 N N . ASN A 1 94 ? -6.009 11.782 -3.282 1.00 24.32 94 ASN A N 1
ATOM 1560 C CA . ASN A 1 94 ? -6.500 10.707 -2.397 1.00 25.43 94 ASN A CA 1
ATOM 1561 C C . ASN A 1 94 ? -5.339 10.072 -1.605 1.00 24.21 94 ASN A C 1
ATOM 1562 O O . ASN A 1 94 ? -5.545 9.538 -0.520 1.00 13.22 94 ASN A O 1
ATOM 1573 N N . VAL A 1 95 ? -4.123 10.159 -2.172 1.00 62.14 95 VAL A N 1
ATOM 1574 C CA . VAL A 1 95 ? -2.884 9.654 -1.560 1.00 12.32 95 VAL A CA 1
ATOM 1575 C C . VAL A 1 95 ? -2.230 10.792 -0.740 1.00 55.02 95 VAL A C 1
ATOM 1576 O O . VAL A 1 95 ? -1.859 11.820 -1.309 1.00 32.42 95 VAL A O 1
ATOM 1589 N N . THR A 1 96 ? -2.152 10.637 0.596 1.00 54.22 96 THR A N 1
ATOM 1590 C CA . THR A 1 96 ? -1.519 11.639 1.487 1.00 64.33 96 THR A CA 1
ATOM 1591 C C . THR A 1 96 ? -0.791 10.937 2.655 1.00 72.02 96 THR A C 1
ATOM 1592 O O . THR A 1 96 ? -1.382 10.099 3.330 1.00 51.45 96 THR A O 1
ATOM 1603 N N . TRP A 1 97 ? 0.481 11.300 2.887 1.00 12.23 97 TRP A N 1
ATOM 1604 C CA . TRP A 1 97 ? 1.294 10.753 3.992 1.00 52.22 97 TRP A CA 1
ATOM 1605 C C . TRP A 1 97 ? 1.055 11.556 5.288 1.00 24.23 97 TRP A C 1
ATOM 1606 O O . TRP A 1 97 ? 0.991 12.792 5.251 1.00 44.13 97 TRP A O 1
ATOM 1627 N N . ASP A 1 98 ? 0.939 10.830 6.413 1.00 4.14 98 ASP A N 1
ATOM 1628 C CA . ASP A 1 98 ? 0.719 11.400 7.756 1.00 55.25 98 ASP A CA 1
ATOM 1629 C C . ASP A 1 98 ? 0.910 10.298 8.812 1.00 33.00 98 ASP A C 1
ATOM 1630 O O . ASP A 1 98 ? 0.243 9.257 8.748 1.00 54.33 98 ASP A O 1
ATOM 1639 N N . GLY A 1 99 ? 1.830 10.544 9.767 1.00 3.31 99 GLY A N 1
ATOM 1640 C CA . GLY A 1 99 ? 2.101 9.628 10.876 1.00 55.54 99 GLY A CA 1
ATOM 1641 C C . GLY A 1 99 ? 2.788 8.344 10.438 1.00 55.45 99 GLY A C 1
ATOM 1642 O O . GLY A 1 99 ? 2.317 7.244 10.754 1.00 23.51 99 GLY A O 1
ATOM 1646 N N . ASP A 1 100 ? 3.907 8.507 9.687 1.00 64.42 100 ASP A N 1
ATOM 1647 C CA . ASP A 1 100 ? 4.728 7.418 9.064 1.00 71.51 100 ASP A CA 1
ATOM 1648 C C . ASP A 1 100 ? 3.881 6.350 8.324 1.00 11.22 100 ASP A C 1
ATOM 1649 O O . ASP A 1 100 ? 4.312 5.212 8.111 1.00 64.33 100 ASP A O 1
ATOM 1658 N N . THR A 1 101 ? 2.696 6.786 7.872 1.00 1.55 101 THR A N 1
ATOM 1659 C CA . THR A 1 101 ? 1.691 5.960 7.194 1.00 60.13 101 THR A CA 1
ATOM 1660 C C . THR A 1 101 ? 1.171 6.747 5.984 1.00 51.45 101 THR A C 1
ATOM 1661 O O . THR A 1 101 ? 1.115 7.971 6.038 1.00 54.33 101 THR A O 1
ATOM 1672 N N . VAL A 1 102 ? 0.793 6.065 4.898 1.00 42.20 102 VAL A N 1
ATOM 1673 C CA . VAL A 1 102 ? 0.120 6.720 3.766 1.00 64.41 102 VAL A CA 1
ATOM 1674 C C . VAL A 1 102 ? -1.384 6.387 3.825 1.00 31.50 102 VAL A C 1
ATOM 1675 O O . VAL A 1 102 ? -1.779 5.221 3.856 1.00 50.53 102 VAL A O 1
ATOM 1688 N N . THR A 1 103 ? -2.209 7.427 3.904 1.00 2.00 103 THR A N 1
ATOM 1689 C CA . THR A 1 103 ? -3.663 7.312 3.941 1.00 14.33 103 THR A CA 1
ATOM 1690 C C . THR A 1 103 ? -4.182 7.549 2.516 1.00 1.22 103 THR A C 1
ATOM 1691 O O . THR A 1 103 ? -4.046 8.654 1.980 1.00 13.12 103 THR A O 1
ATOM 1702 N N . VAL A 1 104 ? -4.710 6.491 1.893 1.00 71.15 104 VAL A N 1
ATOM 1703 C CA . VAL A 1 104 ? -5.234 6.531 0.520 1.00 14.32 104 VAL A CA 1
ATOM 1704 C C . VAL A 1 104 ? -6.711 6.165 0.555 1.00 72.00 104 VAL A C 1
ATOM 1705 O O . VAL A 1 104 ? -7.071 5.126 1.087 1.00 20.12 104 VAL A O 1
ATOM 1718 N N . GLU A 1 105 ? -7.563 7.024 0.012 1.00 73.14 105 GLU A N 1
ATOM 1719 C CA . GLU A 1 105 ? -8.999 6.734 -0.124 1.00 45.03 105 GLU A CA 1
ATOM 1720 C C . GLU A 1 105 ? -9.334 6.476 -1.599 1.00 21.04 105 GLU A C 1
ATOM 1721 O O . GLU A 1 105 ? -8.619 6.925 -2.498 1.00 4.30 105 GLU A O 1
ATOM 1733 N N . GLY A 1 106 ? -10.392 5.704 -1.838 1.00 12.24 106 GLY A N 1
ATOM 1734 C CA . GLY A 1 106 ? -10.906 5.490 -3.189 1.00 14.40 106 GLY A CA 1
ATOM 1735 C C . GLY A 1 106 ? -12.402 5.283 -3.163 1.00 73.54 106 GLY A C 1
ATOM 1736 O O . GLY A 1 106 ? -12.904 4.568 -2.286 1.00 70.51 106 GLY A O 1
ATOM 1740 N N . GLN A 1 107 ? -13.119 5.915 -4.111 1.00 72.31 107 GLN A N 1
ATOM 1741 C CA . GLN A 1 107 ? -14.578 5.791 -4.222 1.00 3.22 107 GLN A CA 1
ATOM 1742 C C . GLN A 1 107 ? -14.904 4.348 -4.661 1.00 41.34 107 GLN A C 1
ATOM 1743 O O . GLN A 1 107 ? -14.739 4.006 -5.817 1.00 1.44 107 GLN A O 1
ATOM 1757 N N . LEU A 1 108 ? -15.339 3.513 -3.704 1.00 41.32 108 LEU A N 1
ATOM 1758 C CA . LEU A 1 108 ? -15.539 2.056 -3.904 1.00 25.14 108 LEU A CA 1
ATOM 1759 C C . LEU A 1 108 ? -16.709 1.819 -4.887 1.00 43.03 108 LEU A C 1
ATOM 1760 O O . LEU A 1 108 ? -17.648 2.626 -4.930 1.00 61.41 108 LEU A O 1
ATOM 1776 N N . GLU A 1 109 ? -16.610 0.712 -5.673 1.00 22.51 109 GLU A N 1
ATOM 1777 C CA . GLU A 1 109 ? -17.575 0.341 -6.737 1.00 21.21 109 GLU A CA 1
ATOM 1778 C C . GLU A 1 109 ? -17.374 1.254 -7.963 1.00 60.25 109 GLU A C 1
ATOM 1779 O O . GLU A 1 109 ? -16.819 0.825 -8.984 1.00 34.21 109 GLU A O 1
ATOM 1791 N N . GLY A 1 110 ? -17.804 2.524 -7.840 1.00 21.44 110 GLY A N 1
ATOM 1792 C CA . GLY A 1 110 ? -17.549 3.539 -8.861 1.00 42.21 110 GLY A CA 1
ATOM 1793 C C . GLY A 1 110 ? -16.162 4.147 -8.706 1.00 21.42 110 GLY A C 1
ATOM 1794 O O . GLY A 1 110 ? -16.033 5.325 -8.365 1.00 63.32 110 GLY A O 1
ATOM 1798 N N . VAL A 1 111 ? -15.126 3.313 -8.957 1.00 23.44 111 VAL A N 1
ATOM 1799 C CA . VAL A 1 111 ? -13.712 3.673 -8.739 1.00 3.53 111 VAL A CA 1
ATOM 1800 C C . VAL A 1 111 ? -13.181 4.622 -9.846 1.00 3.44 111 VAL A C 1
ATOM 1801 O O . VAL A 1 111 ? -12.442 4.224 -10.743 1.00 22.33 111 VAL A O 1
ATOM 1814 N N . ASP A 1 112 ? -13.618 5.893 -9.758 1.00 60.15 112 ASP A N 1
ATOM 1815 C CA . ASP A 1 112 ? -13.200 6.992 -10.653 1.00 41.24 112 ASP A CA 1
ATOM 1816 C C . ASP A 1 112 ? -13.755 8.310 -10.104 1.00 23.35 112 ASP A C 1
ATOM 1817 O O . ASP A 1 112 ? -14.861 8.334 -9.543 1.00 35.01 112 ASP A O 1
ATOM 1826 N N . LEU A 1 113 ? -12.982 9.395 -10.257 1.00 74.31 113 LEU A N 1
ATOM 1827 C CA . LEU A 1 113 ? -13.418 10.762 -9.911 1.00 21.32 113 LEU A CA 1
ATOM 1828 C C . LEU A 1 113 ? -13.225 11.699 -11.123 1.00 23.02 113 LEU A C 1
ATOM 1829 O O . LEU A 1 113 ? -13.995 12.641 -11.317 1.00 73.13 113 LEU A O 1
ATOM 1845 N N . GLU A 1 114 ? -12.192 11.404 -11.940 1.00 71.44 114 GLU A N 1
ATOM 1846 C CA . GLU A 1 114 ? -11.783 12.249 -13.080 1.00 21.13 114 GLU A CA 1
ATOM 1847 C C . GLU A 1 114 ? -12.581 11.911 -14.354 1.00 35.21 114 GLU A C 1
ATOM 1848 O O . GLU A 1 114 ? -12.153 11.104 -15.187 1.00 11.30 114 GLU A O 1
ATOM 1860 N N . HIS A 1 115 ? -13.761 12.534 -14.484 1.00 55.33 115 HIS A N 1
ATOM 1861 C CA . HIS A 1 115 ? -14.605 12.439 -15.691 1.00 2.30 115 HIS A CA 1
ATOM 1862 C C . HIS A 1 115 ? -14.399 13.695 -16.573 1.00 34.10 115 HIS A C 1
ATOM 1863 O O . HIS A 1 115 ? -15.287 14.545 -16.712 1.00 65.30 115 HIS A O 1
ATOM 1878 N N . HIS A 1 116 ? -13.196 13.795 -17.168 1.00 55.41 116 HIS A N 1
ATOM 1879 C CA . HIS A 1 116 ? -12.772 14.989 -17.934 1.00 11.34 116 HIS A CA 1
ATOM 1880 C C . HIS A 1 116 ? -13.452 15.064 -19.311 1.00 24.34 116 HIS A C 1
ATOM 1881 O O . HIS A 1 116 ? -13.446 14.092 -20.068 1.00 15.31 116 HIS A O 1
ATOM 1896 N N . HIS A 1 117 ? -14.032 16.237 -19.613 1.00 43.14 117 HIS A N 1
ATOM 1897 C CA . HIS A 1 117 ? -14.532 16.592 -20.954 1.00 60.54 117 HIS A CA 1
ATOM 1898 C C . HIS A 1 117 ? -13.775 17.838 -21.444 1.00 32.21 117 HIS A C 1
ATOM 1899 O O . HIS A 1 117 ? -14.155 18.977 -21.138 1.00 21.34 117 HIS A O 1
ATOM 1914 N N . HIS A 1 118 ? -12.667 17.603 -22.169 1.00 51.33 118 HIS A N 1
ATOM 1915 C CA . HIS A 1 118 ? -11.772 18.666 -22.658 1.00 12.44 118 HIS A CA 1
ATOM 1916 C C . HIS A 1 118 ? -11.939 18.832 -24.180 1.00 34.14 118 HIS A C 1
ATOM 1917 O O . HIS A 1 118 ? -11.785 17.867 -24.937 1.00 60.42 118 HIS A O 1
ATOM 1932 N N . HIS A 1 119 ? -12.300 20.048 -24.618 1.00 51.34 119 HIS A N 1
ATOM 1933 C CA . HIS A 1 119 ? -12.439 20.363 -26.051 1.00 11.32 119 HIS A CA 1
ATOM 1934 C C . HIS A 1 119 ? -11.042 20.584 -26.668 1.00 51.24 119 HIS A C 1
ATOM 1935 O O . HIS A 1 119 ? -10.307 21.475 -26.222 1.00 14.13 119 HIS A O 1
ATOM 1950 N N . HIS A 1 120 ? -10.693 19.746 -27.676 1.00 42.33 120 HIS A N 1
ATOM 1951 C CA . HIS A 1 120 ? -9.354 19.715 -28.313 1.00 0.20 120 HIS A CA 1
ATOM 1952 C C . HIS A 1 120 ? -8.267 19.411 -27.229 1.00 4.51 120 HIS A C 1
ATOM 1953 O O . HIS A 1 120 ? -7.597 20.342 -26.741 1.00 73.12 120 HIS A O 1
ATOM 1969 N N . MET A 1 1 ? 18.642 -1.996 -1.804 1.00 0.00 1 MET A N 2
ATOM 1970 C CA . MET A 1 1 ? 19.758 -2.185 -2.766 1.00 52.33 1 MET A CA 2
ATOM 1971 C C . MET A 1 1 ? 19.822 -3.662 -3.168 1.00 44.15 1 MET A C 2
ATOM 1972 O O . MET A 1 1 ? 19.530 -4.022 -4.311 1.00 44.00 1 MET A O 2
ATOM 1988 N N . SER A 1 2 ? 20.216 -4.506 -2.205 1.00 14.01 2 SER A N 2
ATOM 1989 C CA . SER A 1 2 ? 20.171 -5.972 -2.333 1.00 60.11 2 SER A CA 2
ATOM 1990 C C . SER A 1 2 ? 18.818 -6.476 -1.758 1.00 3.32 2 SER A C 2
ATOM 1991 O O . SER A 1 2 ? 17.926 -5.656 -1.488 1.00 3.22 2 SER A O 2
ATOM 1999 N N . GLY A 1 3 ? 18.663 -7.813 -1.595 1.00 24.34 3 GLY A N 2
ATOM 2000 C CA . GLY A 1 3 ? 17.425 -8.412 -1.074 1.00 1.33 3 GLY A CA 2
ATOM 2001 C C . GLY A 1 3 ? 17.032 -7.862 0.295 1.00 54.41 3 GLY A C 2
ATOM 2002 O O . GLY A 1 3 ? 17.745 -8.076 1.281 1.00 51.01 3 GLY A O 2
ATOM 2006 N N . LYS A 1 4 ? 15.897 -7.148 0.340 1.00 34.14 4 LYS A N 2
ATOM 2007 C CA . LYS A 1 4 ? 15.463 -6.389 1.520 1.00 53.12 4 LYS A CA 2
ATOM 2008 C C . LYS A 1 4 ? 13.958 -6.606 1.769 1.00 54.30 4 LYS A C 2
ATOM 2009 O O . LYS A 1 4 ? 13.153 -6.562 0.831 1.00 13.22 4 LYS A O 2
ATOM 2028 N N . LYS A 1 5 ? 13.594 -6.856 3.042 1.00 2.24 5 LYS A N 2
ATOM 2029 C CA . LYS A 1 5 ? 12.204 -7.109 3.455 1.00 14.11 5 LYS A CA 2
ATOM 2030 C C . LYS A 1 5 ? 11.584 -5.842 4.077 1.00 11.21 5 LYS A C 2
ATOM 2031 O O . LYS A 1 5 ? 12.055 -5.343 5.106 1.00 2.21 5 LYS A O 2
ATOM 2050 N N . VAL A 1 6 ? 10.544 -5.325 3.433 1.00 41.14 6 VAL A N 2
ATOM 2051 C CA . VAL A 1 6 ? 9.630 -4.337 4.026 1.00 15.31 6 VAL A CA 2
ATOM 2052 C C . VAL A 1 6 ? 8.364 -5.079 4.464 1.00 1.52 6 VAL A C 2
ATOM 2053 O O . VAL A 1 6 ? 7.894 -5.983 3.757 1.00 34.24 6 VAL A O 2
ATOM 2066 N N . GLU A 1 7 ? 7.829 -4.736 5.636 1.00 72.05 7 GLU A N 2
ATOM 2067 C CA . GLU A 1 7 ? 6.559 -5.298 6.100 1.00 42.50 7 GLU A CA 2
ATOM 2068 C C . GLU A 1 7 ? 5.476 -4.231 5.926 1.00 5.22 7 GLU A C 2
ATOM 2069 O O . GLU A 1 7 ? 5.489 -3.182 6.584 1.00 70.20 7 GLU A O 2
ATOM 2081 N N . VAL A 1 8 ? 4.574 -4.531 4.980 1.00 31.20 8 VAL A N 2
ATOM 2082 C CA . VAL A 1 8 ? 3.504 -3.653 4.515 1.00 4.14 8 VAL A CA 2
ATOM 2083 C C . VAL A 1 8 ? 2.197 -4.050 5.216 1.00 12.12 8 VAL A C 2
ATOM 2084 O O . VAL A 1 8 ? 1.616 -5.101 4.920 1.00 73.41 8 VAL A O 2
ATOM 2097 N N . GLN A 1 9 ? 1.754 -3.209 6.159 1.00 43.20 9 GLN A N 2
ATOM 2098 C CA . GLN A 1 9 ? 0.566 -3.475 6.972 1.00 50.33 9 GLN A CA 2
ATOM 2099 C C . GLN A 1 9 ? -0.619 -2.736 6.342 1.00 50.33 9 GLN A C 2
ATOM 2100 O O . GLN A 1 9 ? -0.744 -1.519 6.489 1.00 71.32 9 GLN A O 2
ATOM 2114 N N . VAL A 1 10 ? -1.464 -3.479 5.611 1.00 32.40 10 VAL A N 2
ATOM 2115 C CA . VAL A 1 10 ? -2.611 -2.914 4.881 1.00 45.44 10 VAL A CA 2
ATOM 2116 C C . VAL A 1 10 ? -3.855 -2.993 5.775 1.00 13.42 10 VAL A C 2
ATOM 2117 O O . VAL A 1 10 ? -4.328 -4.085 6.087 1.00 15.12 10 VAL A O 2
ATOM 2130 N N . LYS A 1 11 ? -4.338 -1.818 6.203 1.00 61.51 11 LYS A N 2
ATOM 2131 C CA . LYS A 1 11 ? -5.507 -1.671 7.074 1.00 24.20 11 LYS A CA 2
ATOM 2132 C C . LYS A 1 11 ? -6.563 -0.849 6.326 1.00 61.35 11 LYS A C 2
ATOM 2133 O O . LYS A 1 11 ? -6.441 0.374 6.220 1.00 34.44 11 LYS A O 2
ATOM 2152 N N . ILE A 1 12 ? -7.602 -1.517 5.810 1.00 3.02 12 ILE A N 2
ATOM 2153 C CA . ILE A 1 12 ? -8.608 -0.867 4.956 1.00 43.24 12 ILE A CA 2
ATOM 2154 C C . ILE A 1 12 ? -10.010 -0.935 5.587 1.00 22.24 12 ILE A C 2
ATOM 2155 O O . ILE A 1 12 ? -10.535 -2.018 5.854 1.00 24.41 12 ILE A O 2
ATOM 2171 N N . THR A 1 13 ? -10.617 0.247 5.802 1.00 44.45 13 THR A N 2
ATOM 2172 C CA . THR A 1 13 ? -11.958 0.373 6.369 1.00 2.50 13 THR A CA 2
ATOM 2173 C C . THR A 1 13 ? -12.960 0.553 5.211 1.00 74.10 13 THR A C 2
ATOM 2174 O O . THR A 1 13 ? -12.925 1.563 4.502 1.00 75.12 13 THR A O 2
ATOM 2185 N N . CYS A 1 14 ? -13.805 -0.463 5.015 1.00 32.22 14 CYS A N 2
ATOM 2186 C CA . CYS A 1 14 ? -14.844 -0.494 3.970 1.00 32.14 14 CYS A CA 2
ATOM 2187 C C . CYS A 1 14 ? -16.211 -0.695 4.654 1.00 15.42 14 CYS A C 2
ATOM 2188 O O . CYS A 1 14 ? -16.426 -1.728 5.302 1.00 24.42 14 CYS A O 2
ATOM 2195 N N . ASN A 1 15 ? -17.097 0.326 4.527 1.00 0.21 15 ASN A N 2
ATOM 2196 C CA . ASN A 1 15 ? -18.473 0.339 5.082 1.00 1.23 15 ASN A CA 2
ATOM 2197 C C . ASN A 1 15 ? -18.429 0.482 6.624 1.00 13.02 15 ASN A C 2
ATOM 2198 O O . ASN A 1 15 ? -18.740 1.552 7.165 1.00 43.22 15 ASN A O 2
ATOM 2209 N N . GLY A 1 16 ? -18.033 -0.595 7.306 1.00 2.00 16 GLY A N 2
ATOM 2210 C CA . GLY A 1 16 ? -17.835 -0.599 8.762 1.00 20.41 16 GLY A CA 2
ATOM 2211 C C . GLY A 1 16 ? -16.972 -1.774 9.204 1.00 62.43 16 GLY A C 2
ATOM 2212 O O . GLY A 1 16 ? -16.866 -2.064 10.400 1.00 15.55 16 GLY A O 2
ATOM 2216 N N . LYS A 1 17 ? -16.365 -2.473 8.223 1.00 14.24 17 LYS A N 2
ATOM 2217 C CA . LYS A 1 17 ? -15.449 -3.599 8.456 1.00 72.52 17 LYS A CA 2
ATOM 2218 C C . LYS A 1 17 ? -14.022 -3.183 8.059 1.00 35.01 17 LYS A C 2
ATOM 2219 O O . LYS A 1 17 ? -13.789 -2.761 6.923 1.00 75.01 17 LYS A O 2
ATOM 2238 N N . THR A 1 18 ? -13.076 -3.302 9.005 1.00 33.11 18 THR A N 2
ATOM 2239 C CA . THR A 1 18 ? -11.666 -2.938 8.799 1.00 24.41 18 THR A CA 2
ATOM 2240 C C . THR A 1 18 ? -10.812 -4.217 8.688 1.00 34.41 18 THR A C 2
ATOM 2241 O O . THR A 1 18 ? -10.846 -5.074 9.576 1.00 3.12 18 THR A O 2
ATOM 2252 N N . TYR A 1 19 ? -10.076 -4.343 7.575 1.00 4.34 19 TYR A N 2
ATOM 2253 C CA . TYR A 1 19 ? -9.258 -5.521 7.246 1.00 55.34 19 TYR A CA 2
ATOM 2254 C C . TYR A 1 19 ? -7.777 -5.129 7.365 1.00 42.41 19 TYR A C 2
ATOM 2255 O O . TYR A 1 19 ? -7.243 -4.460 6.473 1.00 53.31 19 TYR A O 2
ATOM 2273 N N . GLU A 1 20 ? -7.128 -5.519 8.474 1.00 74.45 20 GLU A N 2
ATOM 2274 C CA . GLU A 1 20 ? -5.714 -5.175 8.745 1.00 71.33 20 GLU A CA 2
ATOM 2275 C C . GLU A 1 20 ? -4.855 -6.447 8.751 1.00 64.35 20 GLU A C 2
ATOM 2276 O O . GLU A 1 20 ? -5.321 -7.498 9.199 1.00 42.02 20 GLU A O 2
ATOM 2288 N N . ARG A 1 21 ? -3.618 -6.354 8.218 1.00 52.13 21 ARG A N 2
ATOM 2289 C CA . ARG A 1 21 ? -2.651 -7.473 8.234 1.00 31.13 21 ARG A CA 2
ATOM 2290 C C . ARG A 1 21 ? -1.245 -7.004 7.833 1.00 21.25 21 ARG A C 2
ATOM 2291 O O . ARG A 1 21 ? -1.095 -6.188 6.923 1.00 35.12 21 ARG A O 2
ATOM 2312 N N . THR A 1 22 ? -0.232 -7.555 8.526 1.00 34.34 22 THR A N 2
ATOM 2313 C CA . THR A 1 22 ? 1.188 -7.338 8.240 1.00 43.31 22 THR A CA 2
ATOM 2314 C C . THR A 1 22 ? 1.663 -8.355 7.174 1.00 40.51 22 THR A C 2
ATOM 2315 O O . THR A 1 22 ? 1.754 -9.557 7.452 1.00 3.21 22 THR A O 2
ATOM 2326 N N . TYR A 1 23 ? 1.933 -7.864 5.958 1.00 75.41 23 TYR A N 2
ATOM 2327 C CA . TYR A 1 23 ? 2.447 -8.682 4.842 1.00 13.24 23 TYR A CA 2
ATOM 2328 C C . TYR A 1 23 ? 3.975 -8.532 4.760 1.00 22.35 23 TYR A C 2
ATOM 2329 O O . TYR A 1 23 ? 4.494 -7.421 4.854 1.00 25.52 23 TYR A O 2
ATOM 2347 N N . GLN A 1 24 ? 4.683 -9.654 4.581 1.00 11.32 24 GLN A N 2
ATOM 2348 C CA . GLN A 1 24 ? 6.151 -9.667 4.440 1.00 1.35 24 GLN A CA 2
ATOM 2349 C C . GLN A 1 24 ? 6.481 -9.641 2.936 1.00 43.40 24 GLN A C 2
ATOM 2350 O O . GLN A 1 24 ? 6.228 -10.625 2.228 1.00 32.11 24 GLN A O 2
ATOM 2364 N N . LEU A 1 25 ? 7.014 -8.506 2.449 1.00 12.33 25 LEU A N 2
ATOM 2365 C CA . LEU A 1 25 ? 7.383 -8.320 1.031 1.00 51.13 25 LEU A CA 2
ATOM 2366 C C . LEU A 1 25 ? 8.904 -8.177 0.917 1.00 70.31 25 LEU A C 2
ATOM 2367 O O . LEU A 1 25 ? 9.493 -7.232 1.446 1.00 33.42 25 LEU A O 2
ATOM 2383 N N . TYR A 1 26 ? 9.524 -9.139 0.224 1.00 15.42 26 TYR A N 2
ATOM 2384 C CA . TYR A 1 26 ? 10.979 -9.236 0.058 1.00 72.02 26 TYR A CA 2
ATOM 2385 C C . TYR A 1 26 ? 11.327 -9.035 -1.425 1.00 45.43 26 TYR A C 2
ATOM 2386 O O . TYR A 1 26 ? 10.859 -9.800 -2.278 1.00 3.02 26 TYR A O 2
ATOM 2404 N N . ALA A 1 27 ? 12.139 -8.012 -1.726 1.00 63.42 27 ALA A N 2
ATOM 2405 C CA . ALA A 1 27 ? 12.612 -7.741 -3.093 1.00 21.32 27 ALA A CA 2
ATOM 2406 C C . ALA A 1 27 ? 13.976 -7.061 -3.059 1.00 13.34 27 ALA A C 2
ATOM 2407 O O . ALA A 1 27 ? 14.307 -6.346 -2.104 1.00 30.21 27 ALA A O 2
ATOM 2414 N N . VAL A 1 28 ? 14.755 -7.305 -4.119 1.00 15.33 28 VAL A N 2
ATOM 2415 C CA . VAL A 1 28 ? 16.056 -6.671 -4.342 1.00 45.52 28 VAL A CA 2
ATOM 2416 C C . VAL A 1 28 ? 15.845 -5.243 -4.893 1.00 45.01 28 VAL A C 2
ATOM 2417 O O . VAL A 1 28 ? 16.480 -4.286 -4.437 1.00 5.24 28 VAL A O 2
ATOM 2430 N N . ARG A 1 29 ? 14.893 -5.116 -5.846 1.00 61.25 29 ARG A N 2
ATOM 2431 C CA . ARG A 1 29 ? 14.688 -3.887 -6.650 1.00 34.33 29 ARG A CA 2
ATOM 2432 C C . ARG A 1 29 ? 13.292 -3.265 -6.389 1.00 34.14 29 ARG A C 2
ATOM 2433 O O . ARG A 1 29 ? 12.398 -3.928 -5.842 1.00 4.24 29 ARG A O 2
ATOM 2454 N N . ASP A 1 30 ? 13.135 -1.985 -6.810 1.00 35.20 30 ASP A N 2
ATOM 2455 C CA . ASP A 1 30 ? 11.872 -1.206 -6.686 1.00 21.14 30 ASP A CA 2
ATOM 2456 C C . ASP A 1 30 ? 10.732 -1.846 -7.485 1.00 61.54 30 ASP A C 2
ATOM 2457 O O . ASP A 1 30 ? 9.623 -2.023 -6.970 1.00 41.51 30 ASP A O 2
ATOM 2466 N N . GLU A 1 31 ? 11.028 -2.179 -8.756 1.00 22.43 31 GLU A N 2
ATOM 2467 C CA . GLU A 1 31 ? 10.042 -2.736 -9.700 1.00 31.01 31 GLU A CA 2
ATOM 2468 C C . GLU A 1 31 ? 9.535 -4.111 -9.237 1.00 5.22 31 GLU A C 2
ATOM 2469 O O . GLU A 1 31 ? 8.385 -4.483 -9.511 1.00 54.23 31 GLU A O 2
ATOM 2481 N N . GLU A 1 32 ? 10.393 -4.843 -8.499 1.00 13.20 32 GLU A N 2
ATOM 2482 C CA . GLU A 1 32 ? 10.048 -6.155 -7.938 1.00 33.00 32 GLU A CA 2
ATOM 2483 C C . GLU A 1 32 ? 9.101 -6.011 -6.729 1.00 14.14 32 GLU A C 2
ATOM 2484 O O . GLU A 1 32 ? 8.358 -6.929 -6.425 1.00 44.10 32 GLU A O 2
ATOM 2496 N N . LEU A 1 33 ? 9.155 -4.856 -6.036 1.00 24.31 33 LEU A N 2
ATOM 2497 C CA . LEU A 1 33 ? 8.284 -4.579 -4.870 1.00 4.10 33 LEU A CA 2
ATOM 2498 C C . LEU A 1 33 ? 6.889 -4.096 -5.358 1.00 71.11 33 LEU A C 2
ATOM 2499 O O . LEU A 1 33 ? 5.869 -4.468 -4.778 1.00 13.02 33 LEU A O 2
ATOM 2515 N N . LYS A 1 34 ? 6.877 -3.286 -6.446 1.00 10.13 34 LYS A N 2
ATOM 2516 C CA . LYS A 1 34 ? 5.645 -2.666 -7.013 1.00 70.51 34 LYS A CA 2
ATOM 2517 C C . LYS A 1 34 ? 4.572 -3.711 -7.371 1.00 22.05 34 LYS A C 2
ATOM 2518 O O . LYS A 1 34 ? 3.418 -3.584 -6.956 1.00 34.14 34 LYS A O 2
ATOM 2537 N N . GLU A 1 35 ? 4.979 -4.729 -8.153 1.00 34.51 35 GLU A N 2
ATOM 2538 C CA . GLU A 1 35 ? 4.108 -5.860 -8.548 1.00 53.03 35 GLU A CA 2
ATOM 2539 C C . GLU A 1 35 ? 3.482 -6.563 -7.318 1.00 73.40 35 GLU A C 2
ATOM 2540 O O . GLU A 1 35 ? 2.316 -6.962 -7.353 1.00 43.12 35 GLU A O 2
ATOM 2552 N N . LYS A 1 36 ? 4.275 -6.681 -6.233 1.00 3.53 36 LYS A N 2
ATOM 2553 C CA . LYS A 1 36 ? 3.848 -7.348 -4.988 1.00 21.04 36 LYS A CA 2
ATOM 2554 C C . LYS A 1 36 ? 2.796 -6.506 -4.251 1.00 10.35 36 LYS A C 2
ATOM 2555 O O . LYS A 1 36 ? 1.866 -7.054 -3.683 1.00 73.51 36 LYS A O 2
ATOM 2574 N N . LEU A 1 37 ? 2.975 -5.172 -4.278 1.00 52.41 37 LEU A N 2
ATOM 2575 C CA . LEU A 1 37 ? 2.010 -4.206 -3.711 1.00 61.41 37 LEU A CA 2
ATOM 2576 C C . LEU A 1 37 ? 0.652 -4.292 -4.436 1.00 75.31 37 LEU A C 2
ATOM 2577 O O . LEU A 1 37 ? -0.393 -4.222 -3.793 1.00 24.12 37 LEU A O 2
ATOM 2593 N N . LYS A 1 38 ? 0.689 -4.439 -5.779 1.00 54.35 38 LYS A N 2
ATOM 2594 C CA . LYS A 1 38 ? -0.515 -4.639 -6.612 1.00 32.03 38 LYS A CA 2
ATOM 2595 C C . LYS A 1 38 ? -1.225 -5.967 -6.264 1.00 51.45 38 LYS A C 2
ATOM 2596 O O . LYS A 1 38 ? -2.454 -6.007 -6.192 1.00 42.34 38 LYS A O 2
ATOM 2615 N N . LYS A 1 39 ? -0.431 -7.037 -6.041 1.00 14.25 39 LYS A N 2
ATOM 2616 C CA . LYS A 1 39 ? -0.948 -8.362 -5.624 1.00 73.51 39 LYS A CA 2
ATOM 2617 C C . LYS A 1 39 ? -1.664 -8.262 -4.260 1.00 15.25 39 LYS A C 2
ATOM 2618 O O . LYS A 1 39 ? -2.820 -8.653 -4.141 1.00 15.34 39 LYS A O 2
ATOM 2637 N N . VAL A 1 40 ? -0.952 -7.695 -3.270 1.00 50.40 40 VAL A N 2
ATOM 2638 C CA . VAL A 1 40 ? -1.435 -7.503 -1.885 1.00 53.25 40 VAL A CA 2
ATOM 2639 C C . VAL A 1 40 ? -2.701 -6.617 -1.831 1.00 65.51 40 VAL A C 2
ATOM 2640 O O . VAL A 1 40 ? -3.623 -6.898 -1.056 1.00 54.21 40 VAL A O 2
ATOM 2653 N N . LEU A 1 41 ? -2.743 -5.569 -2.675 1.00 43.41 41 LEU A N 2
ATOM 2654 C CA . LEU A 1 41 ? -3.888 -4.643 -2.729 1.00 71.43 41 LEU A CA 2
ATOM 2655 C C . LEU A 1 41 ? -5.113 -5.321 -3.360 1.00 55.21 41 LEU A C 2
ATOM 2656 O O . LEU A 1 41 ? -6.163 -5.317 -2.754 1.00 55.45 41 LEU A O 2
ATOM 2672 N N . ASN A 1 42 ? -4.959 -5.963 -4.537 1.00 72.13 42 ASN A N 2
ATOM 2673 C CA . ASN A 1 42 ? -6.080 -6.694 -5.194 1.00 10.51 42 ASN A CA 2
ATOM 2674 C C . ASN A 1 42 ? -6.519 -7.928 -4.366 1.00 51.10 42 ASN A C 2
ATOM 2675 O O . ASN A 1 42 ? -7.648 -8.403 -4.514 1.00 53.33 42 ASN A O 2
ATOM 2686 N N . GLU A 1 43 ? -5.619 -8.429 -3.496 1.00 1.34 43 GLU A N 2
ATOM 2687 C CA . GLU A 1 43 ? -5.914 -9.558 -2.595 1.00 63.32 43 GLU A CA 2
ATOM 2688 C C . GLU A 1 43 ? -6.813 -9.094 -1.437 1.00 72.24 43 GLU A C 2
ATOM 2689 O O . GLU A 1 43 ? -7.907 -9.632 -1.225 1.00 3.14 43 GLU A O 2
ATOM 2701 N N . ARG A 1 44 ? -6.344 -8.063 -0.711 1.00 2.41 44 ARG A N 2
ATOM 2702 C CA . ARG A 1 44 ? -7.030 -7.529 0.477 1.00 2.50 44 ARG A CA 2
ATOM 2703 C C . ARG A 1 44 ? -8.291 -6.736 0.086 1.00 60.33 44 ARG A C 2
ATOM 2704 O O . ARG A 1 44 ? -9.246 -6.649 0.869 1.00 20.33 44 ARG A O 2
ATOM 2725 N N . MET A 1 45 ? -8.298 -6.182 -1.146 1.00 34.42 45 MET A N 2
ATOM 2726 C CA . MET A 1 45 ? -9.429 -5.391 -1.670 1.00 32.32 45 MET A CA 2
ATOM 2727 C C . MET A 1 45 ? -10.374 -6.230 -2.537 1.00 61.31 45 MET A C 2
ATOM 2728 O O . MET A 1 45 ? -11.353 -5.692 -3.073 1.00 25.43 45 MET A O 2
ATOM 2742 N N . ASP A 1 46 ? -10.094 -7.533 -2.658 1.00 33.31 46 ASP A N 2
ATOM 2743 C CA . ASP A 1 46 ? -11.017 -8.494 -3.294 1.00 73.43 46 ASP A CA 2
ATOM 2744 C C . ASP A 1 46 ? -12.393 -8.528 -2.547 1.00 61.15 46 ASP A C 2
ATOM 2745 O O . ASP A 1 46 ? -13.424 -8.270 -3.186 1.00 11.32 46 ASP A O 2
ATOM 2754 N N . PRO A 1 47 ? -12.454 -8.797 -1.185 1.00 61.34 47 PRO A N 2
ATOM 2755 C CA . PRO A 1 47 ? -13.744 -8.765 -0.434 1.00 70.51 47 PRO A CA 2
ATOM 2756 C C . PRO A 1 47 ? -14.345 -7.338 -0.351 1.00 53.11 47 PRO A C 2
ATOM 2757 O O . PRO A 1 47 ? -15.545 -7.178 -0.165 1.00 64.13 47 PRO A O 2
ATOM 2768 N N . ILE A 1 48 ? -13.480 -6.323 -0.542 1.00 51.54 48 ILE A N 2
ATOM 2769 C CA . ILE A 1 48 ? -13.822 -4.894 -0.389 1.00 23.10 48 ILE A CA 2
ATOM 2770 C C . ILE A 1 48 ? -14.675 -4.386 -1.572 1.00 51.40 48 ILE A C 2
ATOM 2771 O O . ILE A 1 48 ? -15.618 -3.609 -1.374 1.00 1.14 48 ILE A O 2
ATOM 2787 N N . LYS A 1 49 ? -14.333 -4.829 -2.803 1.00 13.20 49 LYS A N 2
ATOM 2788 C CA . LYS A 1 49 ? -15.115 -4.485 -4.011 1.00 22.24 49 LYS A CA 2
ATOM 2789 C C . LYS A 1 49 ? -16.488 -5.179 -3.947 1.00 2.22 49 LYS A C 2
ATOM 2790 O O . LYS A 1 49 ? -17.491 -4.642 -4.423 1.00 65.31 49 LYS A O 2
ATOM 2809 N N . LYS A 1 50 ? -16.499 -6.378 -3.327 1.00 71.33 50 LYS A N 2
ATOM 2810 C CA . LYS A 1 50 ? -17.715 -7.168 -3.066 1.00 25.40 50 LYS A CA 2
ATOM 2811 C C . LYS A 1 50 ? -18.600 -6.485 -1.993 1.00 62.41 50 LYS A C 2
ATOM 2812 O O . LYS A 1 50 ? -19.830 -6.641 -2.004 1.00 5.01 50 LYS A O 2
ATOM 2831 N N . LEU A 1 51 ? -17.972 -5.714 -1.085 1.00 10.34 51 LEU A N 2
ATOM 2832 C CA . LEU A 1 51 ? -18.712 -4.886 -0.111 1.00 45.35 51 LEU A CA 2
ATOM 2833 C C . LEU A 1 51 ? -19.345 -3.692 -0.847 1.00 25.03 51 LEU A C 2
ATOM 2834 O O . LEU A 1 51 ? -20.499 -3.329 -0.587 1.00 10.20 51 LEU A O 2
ATOM 2850 N N . GLY A 1 52 ? -18.576 -3.133 -1.808 1.00 71.01 52 GLY A N 2
ATOM 2851 C CA . GLY A 1 52 ? -19.017 -2.001 -2.615 1.00 41.32 52 GLY A CA 2
ATOM 2852 C C . GLY A 1 52 ? -19.277 -0.768 -1.765 1.00 45.41 52 GLY A C 2
ATOM 2853 O O . GLY A 1 52 ? -20.410 -0.302 -1.674 1.00 25.31 52 GLY A O 2
ATOM 2857 N N . CYS A 1 53 ? -18.225 -0.270 -1.104 1.00 32.33 53 CYS A N 2
ATOM 2858 C CA . CYS A 1 53 ? -18.330 0.848 -0.154 1.00 64.14 53 CYS A CA 2
ATOM 2859 C C . CYS A 1 53 ? -18.266 2.210 -0.855 1.00 51.21 53 CYS A C 2
ATOM 2860 O O . CYS A 1 53 ? -17.653 2.343 -1.927 1.00 2.33 53 CYS A O 2
ATOM 2867 N N . LYS A 1 54 ? -18.906 3.211 -0.218 1.00 34.13 54 LYS A N 2
ATOM 2868 C CA . LYS A 1 54 ? -18.941 4.603 -0.703 1.00 22.40 54 LYS A CA 2
ATOM 2869 C C . LYS A 1 54 ? -17.539 5.224 -0.620 1.00 63.31 54 LYS A C 2
ATOM 2870 O O . LYS A 1 54 ? -17.131 5.966 -1.504 1.00 61.13 54 LYS A O 2
ATOM 2889 N N . ARG A 1 55 ? -16.827 4.904 0.468 1.00 44.54 55 ARG A N 2
ATOM 2890 C CA . ARG A 1 55 ? -15.435 5.323 0.704 1.00 62.00 55 ARG A CA 2
ATOM 2891 C C . ARG A 1 55 ? -14.664 4.185 1.389 1.00 0.12 55 ARG A C 2
ATOM 2892 O O . ARG A 1 55 ? -15.207 3.474 2.240 1.00 53.20 55 ARG A O 2
ATOM 2913 N N . VAL A 1 56 ? -13.401 4.008 0.974 1.00 21.32 56 VAL A N 2
ATOM 2914 C CA . VAL A 1 56 ? -12.437 3.103 1.610 1.00 63.42 56 VAL A CA 2
ATOM 2915 C C . VAL A 1 56 ? -11.179 3.908 2.010 1.00 34.51 56 VAL A C 2
ATOM 2916 O O . VAL A 1 56 ? -10.726 4.787 1.260 1.00 22.55 56 VAL A O 2
ATOM 2929 N N . ARG A 1 57 ? -10.660 3.651 3.222 1.00 14.22 57 ARG A N 2
ATOM 2930 C CA . ARG A 1 57 ? -9.381 4.219 3.694 1.00 60.32 57 ARG A CA 2
ATOM 2931 C C . ARG A 1 57 ? -8.358 3.089 3.820 1.00 5.13 57 ARG A C 2
ATOM 2932 O O . ARG A 1 57 ? -8.447 2.275 4.739 1.00 23.13 57 ARG A O 2
ATOM 2953 N N . ILE A 1 58 ? -7.403 3.057 2.881 1.00 41.20 58 ILE A N 2
ATOM 2954 C CA . ILE A 1 58 ? -6.329 2.063 2.828 1.00 12.01 58 ILE A CA 2
ATOM 2955 C C . ILE A 1 58 ? -5.097 2.656 3.532 1.00 65.30 58 ILE A C 2
ATOM 2956 O O . ILE A 1 58 ? -4.453 3.559 2.988 1.00 25.32 58 ILE A O 2
ATOM 2972 N N . SER A 1 59 ? -4.778 2.172 4.733 1.00 3.02 59 SER A N 2
ATOM 2973 C CA . SER A 1 59 ? -3.621 2.644 5.491 1.00 73.22 59 SER A CA 2
ATOM 2974 C C . SER A 1 59 ? -2.501 1.625 5.280 1.00 75.32 59 SER A C 2
ATOM 2975 O O . SER A 1 59 ? -2.540 0.529 5.840 1.00 63.31 59 SER A O 2
ATOM 2983 N N . ILE A 1 60 ? -1.543 1.971 4.413 1.00 24.44 60 ILE A N 2
ATOM 2984 C CA . ILE A 1 60 ? -0.388 1.122 4.104 1.00 54.31 60 ILE A CA 2
ATOM 2985 C C . ILE A 1 60 ? 0.788 1.580 4.964 1.00 60.32 60 ILE A C 2
ATOM 2986 O O . ILE A 1 60 ? 1.341 2.669 4.758 1.00 52.35 60 ILE A O 2
ATOM 3002 N N . ARG A 1 61 ? 1.127 0.757 5.959 1.00 33.04 61 ARG A N 2
ATOM 3003 C CA . ARG A 1 61 ? 2.204 1.035 6.902 1.00 73.40 61 ARG A CA 2
ATOM 3004 C C . ARG A 1 61 ? 3.476 0.372 6.348 1.00 73.54 61 ARG A C 2
ATOM 3005 O O . ARG A 1 61 ? 3.600 -0.853 6.365 1.00 45.11 61 ARG A O 2
ATOM 3026 N N . VAL A 1 62 ? 4.393 1.193 5.836 1.00 53.33 62 VAL A N 2
ATOM 3027 C CA . VAL A 1 62 ? 5.683 0.732 5.314 1.00 71.14 62 VAL A CA 2
ATOM 3028 C C . VAL A 1 62 ? 6.706 0.807 6.450 1.00 52.34 62 VAL A C 2
ATOM 3029 O O . VAL A 1 62 ? 6.986 1.883 6.985 1.00 74.52 62 VAL A O 2
ATOM 3042 N N . LYS A 1 63 ? 7.199 -0.362 6.873 1.00 32.04 63 LYS A N 2
ATOM 3043 C CA . LYS A 1 63 ? 8.218 -0.450 7.915 1.00 35.24 63 LYS A CA 2
ATOM 3044 C C . LYS A 1 63 ? 9.593 -0.277 7.254 1.00 72.30 63 LYS A C 2
ATOM 3045 O O . LYS A 1 63 ? 10.049 -1.179 6.538 1.00 3.32 63 LYS A O 2
ATOM 3064 N N . HIS A 1 64 ? 10.214 0.905 7.445 1.00 71.24 64 HIS A N 2
ATOM 3065 C CA . HIS A 1 64 ? 11.557 1.197 6.911 1.00 40.24 64 HIS A CA 2
ATOM 3066 C C . HIS A 1 64 ? 12.586 0.266 7.581 1.00 44.42 64 HIS A C 2
ATOM 3067 O O . HIS A 1 64 ? 12.506 0.014 8.793 1.00 31.31 64 HIS A O 2
ATOM 3082 N N . SER A 1 65 ? 13.535 -0.236 6.791 1.00 74.01 65 SER A N 2
ATOM 3083 C CA . SER A 1 65 ? 14.511 -1.233 7.242 1.00 42.25 65 SER A CA 2
ATOM 3084 C C . SER A 1 65 ? 15.661 -0.578 8.024 1.00 50.15 65 SER A C 2
ATOM 3085 O O . SER A 1 65 ? 16.148 -1.145 9.008 1.00 60.41 65 SER A O 2
ATOM 3093 N N . ASP A 1 66 ? 16.073 0.625 7.591 1.00 74.24 66 ASP A N 2
ATOM 3094 C CA . ASP A 1 66 ? 17.240 1.342 8.152 1.00 63.31 66 ASP A CA 2
ATOM 3095 C C . ASP A 1 66 ? 16.827 2.751 8.615 1.00 42.41 66 ASP A C 2
ATOM 3096 O O . ASP A 1 66 ? 16.093 3.445 7.911 1.00 33.03 66 ASP A O 2
ATOM 3105 N N . ALA A 1 67 ? 17.335 3.166 9.791 1.00 24.31 67 ALA A N 2
ATOM 3106 C CA . ALA A 1 67 ? 16.952 4.434 10.449 1.00 41.33 67 ALA A CA 2
ATOM 3107 C C . ALA A 1 67 ? 17.672 5.659 9.838 1.00 41.22 67 ALA A C 2
ATOM 3108 O O . ALA A 1 67 ? 17.280 6.801 10.084 1.00 2.20 67 ALA A O 2
ATOM 3115 N N . ALA A 1 68 ? 18.739 5.415 9.064 1.00 25.42 68 ALA A N 2
ATOM 3116 C CA . ALA A 1 68 ? 19.416 6.458 8.271 1.00 4.52 68 ALA A CA 2
ATOM 3117 C C . ALA A 1 68 ? 18.716 6.605 6.911 1.00 63.44 68 ALA A C 2
ATOM 3118 O O . ALA A 1 68 ? 18.434 7.718 6.450 1.00 30.42 68 ALA A O 2
ATOM 3125 N N . GLU A 1 69 ? 18.418 5.445 6.305 1.00 40.44 69 GLU A N 2
ATOM 3126 C CA . GLU A 1 69 ? 17.828 5.344 4.955 1.00 11.24 69 GLU A CA 2
ATOM 3127 C C . GLU A 1 69 ? 16.321 5.664 4.936 1.00 24.23 69 GLU A C 2
ATOM 3128 O O . GLU A 1 69 ? 15.772 5.836 3.868 1.00 72.44 69 GLU A O 2
ATOM 3140 N N . GLU A 1 70 ? 15.662 5.699 6.116 1.00 42.40 70 GLU A N 2
ATOM 3141 C CA . GLU A 1 70 ? 14.190 5.920 6.239 1.00 22.34 70 GLU A CA 2
ATOM 3142 C C . GLU A 1 70 ? 13.655 7.153 5.460 1.00 43.35 70 GLU A C 2
ATOM 3143 O O . GLU A 1 70 ? 12.506 7.147 5.013 1.00 62.05 70 GLU A O 2
ATOM 3155 N N . LYS A 1 71 ? 14.489 8.209 5.326 1.00 2.24 71 LYS A N 2
ATOM 3156 C CA . LYS A 1 71 ? 14.135 9.414 4.537 1.00 33.24 71 LYS A CA 2
ATOM 3157 C C . LYS A 1 71 ? 14.046 9.042 3.048 1.00 64.41 71 LYS A C 2
ATOM 3158 O O . LYS A 1 71 ? 13.131 9.457 2.345 1.00 40.42 71 LYS A O 2
ATOM 3177 N N . LYS A 1 72 ? 15.014 8.225 2.613 1.00 1.40 72 LYS A N 2
ATOM 3178 C CA . LYS A 1 72 ? 15.104 7.700 1.246 1.00 3.00 72 LYS A CA 2
ATOM 3179 C C . LYS A 1 72 ? 13.997 6.646 0.991 1.00 74.14 72 LYS A C 2
ATOM 3180 O O . LYS A 1 72 ? 13.431 6.622 -0.087 1.00 53.11 72 LYS A O 2
ATOM 3199 N N . GLU A 1 73 ? 13.667 5.829 2.024 1.00 63.51 73 GLU A N 2
ATOM 3200 C CA . GLU A 1 73 ? 12.753 4.662 1.899 1.00 13.42 73 GLU A CA 2
ATOM 3201 C C . GLU A 1 73 ? 11.271 5.086 1.855 1.00 23.33 73 GLU A C 2
ATOM 3202 O O . GLU A 1 73 ? 10.504 4.554 1.054 1.00 71.45 73 GLU A O 2
ATOM 3214 N N . ALA A 1 74 ? 10.874 6.038 2.712 1.00 20.00 74 ALA A N 2
ATOM 3215 C CA . ALA A 1 74 ? 9.478 6.528 2.758 1.00 32.04 74 ALA A CA 2
ATOM 3216 C C . ALA A 1 74 ? 9.171 7.386 1.512 1.00 34.04 74 ALA A C 2
ATOM 3217 O O . ALA A 1 74 ? 8.091 7.278 0.919 1.00 62.32 74 ALA A O 2
ATOM 3224 N N . LYS A 1 75 ? 10.151 8.241 1.139 1.00 41.10 75 LYS A N 2
ATOM 3225 C CA . LYS A 1 75 ? 10.133 9.031 -0.116 1.00 4.21 75 LYS A CA 2
ATOM 3226 C C . LYS A 1 75 ? 10.165 8.112 -1.366 1.00 71.22 75 LYS A C 2
ATOM 3227 O O . LYS A 1 75 ? 9.578 8.439 -2.403 1.00 21.01 75 LYS A O 2
ATOM 3246 N N . LYS A 1 76 ? 10.865 6.964 -1.249 1.00 11.41 76 LYS A N 2
ATOM 3247 C CA . LYS A 1 76 ? 10.890 5.906 -2.289 1.00 51.41 76 LYS A CA 2
ATOM 3248 C C . LYS A 1 76 ? 9.480 5.370 -2.511 1.00 43.34 76 LYS A C 2
ATOM 3249 O O . LYS A 1 76 ? 8.967 5.407 -3.629 1.00 35.43 76 LYS A O 2
ATOM 3268 N N . PHE A 1 77 ? 8.838 4.953 -1.407 1.00 43.00 77 PHE A N 2
ATOM 3269 C CA . PHE A 1 77 ? 7.493 4.369 -1.423 1.00 74.23 77 PHE A CA 2
ATOM 3270 C C . PHE A 1 77 ? 6.424 5.406 -1.768 1.00 3.15 77 PHE A C 2
ATOM 3271 O O . PHE A 1 77 ? 5.325 5.026 -2.139 1.00 34.13 77 PHE A O 2
ATOM 3288 N N . ALA A 1 78 ? 6.732 6.706 -1.601 1.00 22.24 78 ALA A N 2
ATOM 3289 C CA . ALA A 1 78 ? 5.855 7.786 -2.079 1.00 72.42 78 ALA A CA 2
ATOM 3290 C C . ALA A 1 78 ? 5.587 7.611 -3.586 1.00 52.50 78 ALA A C 2
ATOM 3291 O O . ALA A 1 78 ? 4.438 7.455 -4.002 1.00 62.22 78 ALA A O 2
ATOM 3298 N N . ALA A 1 79 ? 6.682 7.533 -4.369 1.00 53.21 79 ALA A N 2
ATOM 3299 C CA . ALA A 1 79 ? 6.626 7.340 -5.829 1.00 65.20 79 ALA A CA 2
ATOM 3300 C C . ALA A 1 79 ? 6.139 5.916 -6.192 1.00 12.31 79 ALA A C 2
ATOM 3301 O O . ALA A 1 79 ? 5.263 5.762 -7.042 1.00 71.23 79 ALA A O 2
ATOM 3308 N N . ILE A 1 80 ? 6.704 4.899 -5.501 1.00 40.40 80 ILE A N 2
ATOM 3309 C CA . ILE A 1 80 ? 6.450 3.460 -5.760 1.00 54.01 80 ILE A CA 2
ATOM 3310 C C . ILE A 1 80 ? 4.962 3.096 -5.567 1.00 42.52 80 ILE A C 2
ATOM 3311 O O . ILE A 1 80 ? 4.340 2.521 -6.471 1.00 44.13 80 ILE A O 2
ATOM 3327 N N . LEU A 1 81 ? 4.403 3.457 -4.401 1.00 0.34 81 LEU A N 2
ATOM 3328 C CA . LEU A 1 81 ? 2.978 3.233 -4.092 1.00 74.33 81 LEU A CA 2
ATOM 3329 C C . LEU A 1 81 ? 2.072 4.098 -4.986 1.00 21.22 81 LEU A C 2
ATOM 3330 O O . LEU A 1 81 ? 1.018 3.624 -5.400 1.00 43.43 81 LEU A O 2
ATOM 3346 N N . ASN A 1 82 ? 2.509 5.346 -5.306 1.00 50.53 82 ASN A N 2
ATOM 3347 C CA . ASN A 1 82 ? 1.732 6.265 -6.189 1.00 14.54 82 ASN A CA 2
ATOM 3348 C C . ASN A 1 82 ? 1.546 5.622 -7.585 1.00 73.53 82 ASN A C 2
ATOM 3349 O O . ASN A 1 82 ? 0.480 5.757 -8.195 1.00 62.01 82 ASN A O 2
ATOM 3360 N N . LYS A 1 83 ? 2.591 4.896 -8.056 1.00 52.32 83 LYS A N 2
ATOM 3361 C CA . LYS A 1 83 ? 2.534 4.126 -9.319 1.00 53.12 83 LYS A CA 2
ATOM 3362 C C . LYS A 1 83 ? 1.452 3.039 -9.231 1.00 72.34 83 LYS A C 2
ATOM 3363 O O . LYS A 1 83 ? 0.607 2.944 -10.109 1.00 45.40 83 LYS A O 2
ATOM 3382 N N . VAL A 1 84 ? 1.461 2.296 -8.110 1.00 25.12 84 VAL A N 2
ATOM 3383 C CA . VAL A 1 84 ? 0.563 1.149 -7.872 1.00 31.13 84 VAL A CA 2
ATOM 3384 C C . VAL A 1 84 ? -0.916 1.608 -7.861 1.00 45.22 84 VAL A C 2
ATOM 3385 O O . VAL A 1 84 ? -1.766 0.993 -8.507 1.00 52.53 84 VAL A O 2
ATOM 3398 N N . PHE A 1 85 ? -1.178 2.723 -7.148 1.00 1.54 85 PHE A N 2
ATOM 3399 C CA . PHE A 1 85 ? -2.519 3.349 -7.067 1.00 24.21 85 PHE A CA 2
ATOM 3400 C C . PHE A 1 85 ? -2.983 3.823 -8.454 1.00 10.54 85 PHE A C 2
ATOM 3401 O O . PHE A 1 85 ? -4.141 3.627 -8.826 1.00 60.45 85 PHE A O 2
ATOM 3418 N N . ALA A 1 86 ? -2.043 4.407 -9.221 1.00 42.20 86 ALA A N 2
ATOM 3419 C CA . ALA A 1 86 ? -2.295 4.898 -10.592 1.00 20.44 86 ALA A CA 2
ATOM 3420 C C . ALA A 1 86 ? -2.517 3.731 -11.580 1.00 64.34 86 ALA A C 2
ATOM 3421 O O . ALA A 1 86 ? -3.165 3.906 -12.615 1.00 63.35 86 ALA A O 2
ATOM 3428 N N . GLU A 1 87 ? -1.968 2.544 -11.244 1.00 20.10 87 GLU A N 2
ATOM 3429 C CA . GLU A 1 87 ? -2.150 1.305 -12.032 1.00 44.51 87 GLU A CA 2
ATOM 3430 C C . GLU A 1 87 ? -3.450 0.579 -11.651 1.00 43.04 87 GLU A C 2
ATOM 3431 O O . GLU A 1 87 ? -3.871 -0.350 -12.352 1.00 64.42 87 GLU A O 2
ATOM 3443 N N . LEU A 1 88 ? -4.087 1.006 -10.546 1.00 22.14 88 LEU A N 2
ATOM 3444 C CA . LEU A 1 88 ? -5.375 0.443 -10.097 1.00 75.33 88 LEU A CA 2
ATOM 3445 C C . LEU A 1 88 ? -6.521 1.374 -10.528 1.00 65.04 88 LEU A C 2
ATOM 3446 O O . LEU A 1 88 ? -7.588 0.903 -10.906 1.00 43.11 88 LEU A O 2
ATOM 3462 N N . GLY A 1 89 ? -6.246 2.694 -10.564 1.00 23.24 89 GLY A N 2
ATOM 3463 C CA . GLY A 1 89 ? -7.237 3.714 -10.934 1.00 13.21 89 GLY A CA 2
ATOM 3464 C C . GLY A 1 89 ? -7.289 4.877 -9.949 1.00 43.15 89 GLY A C 2
ATOM 3465 O O . GLY A 1 89 ? -7.791 5.955 -10.294 1.00 45.33 89 GLY A O 2
ATOM 3469 N N . TYR A 1 90 ? -6.772 4.659 -8.718 1.00 20.14 90 TYR A N 2
ATOM 3470 C CA . TYR A 1 90 ? -6.743 5.685 -7.652 1.00 5.43 90 TYR A CA 2
ATOM 3471 C C . TYR A 1 90 ? -5.771 6.822 -8.008 1.00 63.40 90 TYR A C 2
ATOM 3472 O O . TYR A 1 90 ? -4.728 6.590 -8.633 1.00 64.35 90 TYR A O 2
ATOM 3490 N N . ASN A 1 91 ? -6.124 8.044 -7.591 1.00 72.12 91 ASN A N 2
ATOM 3491 C CA . ASN A 1 91 ? -5.343 9.257 -7.885 1.00 72.15 91 ASN A CA 2
ATOM 3492 C C . ASN A 1 91 ? -4.355 9.538 -6.746 1.00 14.00 91 ASN A C 2
ATOM 3493 O O . ASN A 1 91 ? -4.537 9.068 -5.615 1.00 62.33 91 ASN A O 2
ATOM 3504 N N . ASP A 1 92 ? -3.319 10.328 -7.065 1.00 44.43 92 ASP A N 2
ATOM 3505 C CA . ASP A 1 92 ? -2.345 10.846 -6.082 1.00 30.20 92 ASP A CA 2
ATOM 3506 C C . ASP A 1 92 ? -3.027 11.804 -5.080 1.00 61.03 92 ASP A C 2
ATOM 3507 O O . ASP A 1 92 ? -2.567 11.956 -3.949 1.00 72.24 92 ASP A O 2
ATOM 3516 N N . SER A 1 93 ? -4.144 12.420 -5.513 1.00 2.42 93 SER A N 2
ATOM 3517 C CA . SER A 1 93 ? -4.974 13.312 -4.673 1.00 25.44 93 SER A CA 2
ATOM 3518 C C . SER A 1 93 ? -5.682 12.556 -3.517 1.00 44.14 93 SER A C 2
ATOM 3519 O O . SER A 1 93 ? -6.246 13.182 -2.619 1.00 12.30 93 SER A O 2
ATOM 3527 N N . ASN A 1 94 ? -5.651 11.207 -3.554 1.00 60.45 94 ASN A N 2
ATOM 3528 C CA . ASN A 1 94 ? -6.202 10.341 -2.482 1.00 23.51 94 ASN A CA 2
ATOM 3529 C C . ASN A 1 94 ? -5.119 10.015 -1.433 1.00 64.21 94 ASN A C 2
ATOM 3530 O O . ASN A 1 94 ? -5.427 9.663 -0.295 1.00 43.30 94 ASN A O 2
ATOM 3541 N N . VAL A 1 95 ? -3.854 10.182 -1.841 1.00 72.30 95 VAL A N 2
ATOM 3542 C CA . VAL A 1 95 ? -2.667 9.679 -1.124 1.00 14.41 95 VAL A CA 2
ATOM 3543 C C . VAL A 1 95 ? -2.138 10.740 -0.125 1.00 74.51 95 VAL A C 2
ATOM 3544 O O . VAL A 1 95 ? -1.728 11.825 -0.542 1.00 71.25 95 VAL A O 2
ATOM 3557 N N . THR A 1 96 ? -2.197 10.431 1.187 1.00 13.13 96 THR A N 2
ATOM 3558 C CA . THR A 1 96 ? -1.698 11.320 2.262 1.00 62.44 96 THR A CA 2
ATOM 3559 C C . THR A 1 96 ? -0.602 10.603 3.086 1.00 42.33 96 THR A C 2
ATOM 3560 O O . THR A 1 96 ? -0.893 9.662 3.830 1.00 13.33 96 THR A O 2
ATOM 3571 N N . TRP A 1 97 ? 0.657 11.046 2.918 1.00 74.15 97 TRP A N 2
ATOM 3572 C CA . TRP A 1 97 ? 1.820 10.483 3.637 1.00 54.43 97 TRP A CA 2
ATOM 3573 C C . TRP A 1 97 ? 2.043 11.180 4.991 1.00 51.10 97 TRP A C 2
ATOM 3574 O O . TRP A 1 97 ? 2.239 12.400 5.050 1.00 75.43 97 TRP A O 2
ATOM 3595 N N . ASP A 1 98 ? 2.016 10.376 6.061 1.00 64.04 98 ASP A N 2
ATOM 3596 C CA . ASP A 1 98 ? 2.409 10.779 7.418 1.00 44.15 98 ASP A CA 2
ATOM 3597 C C . ASP A 1 98 ? 3.613 9.910 7.841 1.00 40.54 98 ASP A C 2
ATOM 3598 O O . ASP A 1 98 ? 3.455 8.859 8.486 1.00 2.43 98 ASP A O 2
ATOM 3607 N N . GLY A 1 99 ? 4.805 10.331 7.381 1.00 14.44 99 GLY A N 2
ATOM 3608 C CA . GLY A 1 99 ? 6.058 9.635 7.649 1.00 45.10 99 GLY A CA 2
ATOM 3609 C C . GLY A 1 99 ? 6.219 8.376 6.805 1.00 11.04 99 GLY A C 2
ATOM 3610 O O . GLY A 1 99 ? 6.292 8.456 5.573 1.00 71.51 99 GLY A O 2
ATOM 3614 N N . ASP A 1 100 ? 6.243 7.211 7.477 1.00 30.12 100 ASP A N 2
ATOM 3615 C CA . ASP A 1 100 ? 6.416 5.889 6.832 1.00 21.14 100 ASP A CA 2
ATOM 3616 C C . ASP A 1 100 ? 5.057 5.199 6.591 1.00 20.42 100 ASP A C 2
ATOM 3617 O O . ASP A 1 100 ? 5.007 4.078 6.086 1.00 52.41 100 ASP A O 2
ATOM 3626 N N . THR A 1 101 ? 3.954 5.879 6.946 1.00 22.02 101 THR A N 2
ATOM 3627 C CA . THR A 1 101 ? 2.586 5.362 6.763 1.00 60.13 101 THR A CA 2
ATOM 3628 C C . THR A 1 101 ? 1.823 6.299 5.822 1.00 11.11 101 THR A C 2
ATOM 3629 O O . THR A 1 101 ? 1.981 7.515 5.907 1.00 45.25 101 THR A O 2
ATOM 3640 N N . VAL A 1 102 ? 1.013 5.730 4.925 1.00 71.42 102 VAL A N 2
ATOM 3641 C CA . VAL A 1 102 ? 0.139 6.497 4.031 1.00 44.14 102 VAL A CA 2
ATOM 3642 C C . VAL A 1 102 ? -1.332 6.090 4.251 1.00 42.43 102 VAL A C 2
ATOM 3643 O O . VAL A 1 102 ? -1.663 4.905 4.258 1.00 41.52 102 VAL A O 2
ATOM 3656 N N . THR A 1 103 ? -2.196 7.090 4.477 1.00 72.01 103 THR A N 2
ATOM 3657 C CA . THR A 1 103 ? -3.645 6.918 4.543 1.00 73.34 103 THR A CA 2
ATOM 3658 C C . THR A 1 103 ? -4.226 7.396 3.201 1.00 62.15 103 THR A C 2
ATOM 3659 O O . THR A 1 103 ? -4.250 8.600 2.911 1.00 23.12 103 THR A O 2
ATOM 3670 N N . VAL A 1 104 ? -4.615 6.431 2.363 1.00 30.55 104 VAL A N 2
ATOM 3671 C CA . VAL A 1 104 ? -5.217 6.681 1.051 1.00 5.15 104 VAL A CA 2
ATOM 3672 C C . VAL A 1 104 ? -6.732 6.665 1.227 1.00 10.11 104 VAL A C 2
ATOM 3673 O O . VAL A 1 104 ? -7.312 5.615 1.519 1.00 63.42 104 VAL A O 2
ATOM 3686 N N . GLU A 1 105 ? -7.371 7.825 1.066 1.00 23.32 105 GLU A N 2
ATOM 3687 C CA . GLU A 1 105 ? -8.813 7.976 1.256 1.00 70.01 105 GLU A CA 2
ATOM 3688 C C . GLU A 1 105 ? -9.445 8.291 -0.099 1.00 33.45 105 GLU A C 2
ATOM 3689 O O . GLU A 1 105 ? -9.105 9.290 -0.753 1.00 52.41 105 GLU A O 2
ATOM 3701 N N . GLY A 1 106 ? -10.330 7.412 -0.538 1.00 14.10 106 GLY A N 2
ATOM 3702 C CA . GLY A 1 106 ? -10.982 7.553 -1.821 1.00 13.41 106 GLY A CA 2
ATOM 3703 C C . GLY A 1 106 ? -12.137 6.601 -1.942 1.00 34.32 106 GLY A C 2
ATOM 3704 O O . GLY A 1 106 ? -12.508 5.939 -0.975 1.00 61.24 106 GLY A O 2
ATOM 3708 N N . GLN A 1 107 ? -12.722 6.555 -3.127 1.00 2.43 107 GLN A N 2
ATOM 3709 C CA . GLN A 1 107 ? -13.796 5.617 -3.465 1.00 74.53 107 GLN A CA 2
ATOM 3710 C C . GLN A 1 107 ? -13.210 4.492 -4.312 1.00 41.00 107 GLN A C 2
ATOM 3711 O O . GLN A 1 107 ? -12.108 4.641 -4.863 1.00 13.22 107 GLN A O 2
ATOM 3725 N N . LEU A 1 108 ? -13.934 3.369 -4.392 1.00 52.40 108 LEU A N 2
ATOM 3726 C CA . LEU A 1 108 ? -13.548 2.240 -5.241 1.00 21.41 108 LEU A CA 2
ATOM 3727 C C . LEU A 1 108 ? -13.453 2.694 -6.713 1.00 14.02 108 LEU A C 2
ATOM 3728 O O . LEU A 1 108 ? -14.408 3.271 -7.253 1.00 30.43 108 LEU A O 2
ATOM 3744 N N . GLU A 1 109 ? -12.276 2.452 -7.319 1.00 1.24 109 GLU A N 2
ATOM 3745 C CA . GLU A 1 109 ? -11.971 2.806 -8.721 1.00 44.42 109 GLU A CA 2
ATOM 3746 C C . GLU A 1 109 ? -12.963 2.118 -9.685 1.00 31.42 109 GLU A C 2
ATOM 3747 O O . GLU A 1 109 ? -13.257 2.627 -10.772 1.00 70.35 109 GLU A O 2
ATOM 3759 N N . GLY A 1 110 ? -13.453 0.948 -9.252 1.00 31.24 110 GLY A N 2
ATOM 3760 C CA . GLY A 1 110 ? -14.483 0.202 -9.944 1.00 0.22 110 GLY A CA 2
ATOM 3761 C C . GLY A 1 110 ? -14.619 -1.191 -9.354 1.00 2.30 110 GLY A C 2
ATOM 3762 O O . GLY A 1 110 ? -13.616 -1.793 -8.934 1.00 65.43 110 GLY A O 2
ATOM 3766 N N . VAL A 1 111 ? -15.867 -1.684 -9.277 1.00 13.10 111 VAL A N 2
ATOM 3767 C CA . VAL A 1 111 ? -16.159 -3.101 -8.978 1.00 72.10 111 VAL A CA 2
ATOM 3768 C C . VAL A 1 111 ? -15.549 -3.966 -10.103 1.00 0.22 111 VAL A C 2
ATOM 3769 O O . VAL A 1 111 ? -14.899 -4.985 -9.857 1.00 12.32 111 VAL A O 2
ATOM 3782 N N . ASP A 1 112 ? -15.764 -3.496 -11.340 1.00 12.14 112 ASP A N 2
ATOM 3783 C CA . ASP A 1 112 ? -15.129 -4.026 -12.554 1.00 31.14 112 ASP A CA 2
ATOM 3784 C C . ASP A 1 112 ? -14.615 -2.837 -13.379 1.00 22.11 112 ASP A C 2
ATOM 3785 O O . ASP A 1 112 ? -15.237 -1.771 -13.388 1.00 50.31 112 ASP A O 2
ATOM 3794 N N . LEU A 1 113 ? -13.487 -3.026 -14.077 1.00 34.22 113 LEU A N 2
ATOM 3795 C CA . LEU A 1 113 ? -12.762 -1.926 -14.758 1.00 70.40 113 LEU A CA 2
ATOM 3796 C C . LEU A 1 113 ? -12.921 -2.009 -16.284 1.00 33.51 113 LEU A C 2
ATOM 3797 O O . LEU A 1 113 ? -13.561 -2.938 -16.801 1.00 51.01 113 LEU A O 2
ATOM 3813 N N . GLU A 1 114 ? -12.352 -1.004 -16.993 1.00 73.30 114 GLU A N 2
ATOM 3814 C CA . GLU A 1 114 ? -12.221 -1.021 -18.467 1.00 11.12 114 GLU A CA 2
ATOM 3815 C C . GLU A 1 114 ? -11.357 -2.210 -18.898 1.00 62.13 114 GLU A C 2
ATOM 3816 O O . GLU A 1 114 ? -11.613 -2.854 -19.920 1.00 13.15 114 GLU A O 2
ATOM 3828 N N . HIS A 1 115 ? -10.318 -2.477 -18.102 1.00 35.31 115 HIS A N 2
ATOM 3829 C CA . HIS A 1 115 ? -9.604 -3.747 -18.138 1.00 23.22 115 HIS A CA 2
ATOM 3830 C C . HIS A 1 115 ? -10.383 -4.724 -17.243 1.00 72.23 115 HIS A C 2
ATOM 3831 O O . HIS A 1 115 ? -10.176 -4.756 -16.022 1.00 53.52 115 HIS A O 2
ATOM 3846 N N . HIS A 1 116 ? -11.341 -5.449 -17.864 1.00 71.53 116 HIS A N 2
ATOM 3847 C CA . HIS A 1 116 ? -12.279 -6.338 -17.150 1.00 32.21 116 HIS A CA 2
ATOM 3848 C C . HIS A 1 116 ? -11.512 -7.515 -16.519 1.00 42.20 116 HIS A C 2
ATOM 3849 O O . HIS A 1 116 ? -11.213 -8.508 -17.187 1.00 13.13 116 HIS A O 2
ATOM 3864 N N . HIS A 1 117 ? -11.118 -7.331 -15.248 1.00 33.33 117 HIS A N 2
ATOM 3865 C CA . HIS A 1 117 ? -10.348 -8.317 -14.463 1.00 10.40 117 HIS A CA 2
ATOM 3866 C C . HIS A 1 117 ? -10.888 -8.358 -13.018 1.00 73.45 117 HIS A C 2
ATOM 3867 O O . HIS A 1 117 ? -10.126 -8.609 -12.071 1.00 63.44 117 HIS A O 2
ATOM 3882 N N . HIS A 1 118 ? -12.211 -8.106 -12.863 1.00 42.22 118 HIS A N 2
ATOM 3883 C CA . HIS A 1 118 ? -12.909 -8.211 -11.559 1.00 30.13 118 HIS A CA 2
ATOM 3884 C C . HIS A 1 118 ? -12.736 -9.625 -10.960 1.00 12.10 118 HIS A C 2
ATOM 3885 O O . HIS A 1 118 ? -13.110 -10.630 -11.584 1.00 73.03 118 HIS A O 2
ATOM 3900 N N . HIS A 1 119 ? -12.123 -9.691 -9.767 1.00 41.31 119 HIS A N 2
ATOM 3901 C CA . HIS A 1 119 ? -11.820 -10.967 -9.096 1.00 31.21 119 HIS A CA 2
ATOM 3902 C C . HIS A 1 119 ? -13.116 -11.558 -8.518 1.00 71.31 119 HIS A C 2
ATOM 3903 O O . HIS A 1 119 ? -13.303 -12.778 -8.478 1.00 61.12 119 HIS A O 2
ATOM 3918 N N . HIS A 1 120 ? -14.002 -10.660 -8.059 1.00 14.54 120 HIS A N 2
ATOM 3919 C CA . HIS A 1 120 ? -15.421 -10.960 -7.828 1.00 23.02 120 HIS A CA 2
ATOM 3920 C C . HIS A 1 120 ? -16.212 -10.532 -9.089 1.00 73.31 120 HIS A C 2
ATOM 3921 O O . HIS A 1 120 ? -16.463 -11.382 -9.968 1.00 42.44 120 HIS A O 2
ATOM 3937 N N . MET A 1 1 ? 22.667 -0.703 0.834 1.00 64.12 1 MET A N 3
ATOM 3938 C CA . MET A 1 1 ? 21.436 -1.533 0.736 1.00 14.33 1 MET A CA 3
ATOM 3939 C C . MET A 1 1 ? 21.771 -3.023 0.802 1.00 63.23 1 MET A C 3
ATOM 3940 O O . MET A 1 1 ? 22.937 -3.419 0.744 1.00 54.34 1 MET A O 3
ATOM 3956 N N . SER A 1 2 ? 20.718 -3.836 0.905 1.00 14.15 2 SER A N 3
ATOM 3957 C CA . SER A 1 2 ? 20.800 -5.290 0.825 1.00 52.52 2 SER A CA 3
ATOM 3958 C C . SER A 1 2 ? 19.458 -5.815 0.306 1.00 50.12 2 SER A C 3
ATOM 3959 O O . SER A 1 2 ? 18.476 -5.052 0.197 1.00 53.55 2 SER A O 3
ATOM 3967 N N . GLY A 1 3 ? 19.419 -7.104 -0.048 1.00 22.52 3 GLY A N 3
ATOM 3968 C CA . GLY A 1 3 ? 18.157 -7.776 -0.319 1.00 20.43 3 GLY A CA 3
ATOM 3969 C C . GLY A 1 3 ? 17.389 -7.948 0.983 1.00 74.34 3 GLY A C 3
ATOM 3970 O O . GLY A 1 3 ? 17.679 -8.864 1.756 1.00 1.05 3 GLY A O 3
ATOM 3974 N N . LYS A 1 4 ? 16.451 -7.030 1.247 1.00 34.54 4 LYS A N 3
ATOM 3975 C CA . LYS A 1 4 ? 15.770 -6.919 2.547 1.00 4.01 4 LYS A CA 3
ATOM 3976 C C . LYS A 1 4 ? 14.270 -7.225 2.406 1.00 3.02 4 LYS A C 3
ATOM 3977 O O . LYS A 1 4 ? 13.673 -7.019 1.340 1.00 61.45 4 LYS A O 3
ATOM 3996 N N . LYS A 1 5 ? 13.683 -7.752 3.485 1.00 40.05 5 LYS A N 3
ATOM 3997 C CA . LYS A 1 5 ? 12.238 -7.870 3.631 1.00 2.24 5 LYS A CA 3
ATOM 3998 C C . LYS A 1 5 ? 11.681 -6.560 4.220 1.00 12.12 5 LYS A C 3
ATOM 3999 O O . LYS A 1 5 ? 12.108 -6.120 5.291 1.00 0.23 5 LYS A O 3
ATOM 4018 N N . VAL A 1 6 ? 10.753 -5.942 3.493 1.00 42.42 6 VAL A N 3
ATOM 4019 C CA . VAL A 1 6 ? 9.917 -4.838 3.993 1.00 2.10 6 VAL A CA 3
ATOM 4020 C C . VAL A 1 6 ? 8.524 -5.416 4.280 1.00 51.31 6 VAL A C 3
ATOM 4021 O O . VAL A 1 6 ? 7.991 -6.191 3.477 1.00 52.32 6 VAL A O 3
ATOM 4034 N N . GLU A 1 7 ? 7.936 -5.036 5.417 1.00 2.32 7 GLU A N 3
ATOM 4035 C CA . GLU A 1 7 ? 6.606 -5.515 5.821 1.00 75.25 7 GLU A CA 3
ATOM 4036 C C . GLU A 1 7 ? 5.595 -4.367 5.671 1.00 44.54 7 GLU A C 3
ATOM 4037 O O . GLU A 1 7 ? 5.678 -3.350 6.361 1.00 12.25 7 GLU A O 3
ATOM 4049 N N . VAL A 1 8 ? 4.644 -4.551 4.755 1.00 43.11 8 VAL A N 3
ATOM 4050 C CA . VAL A 1 8 ? 3.655 -3.533 4.375 1.00 75.55 8 VAL A CA 3
ATOM 4051 C C . VAL A 1 8 ? 2.348 -3.763 5.162 1.00 12.32 8 VAL A C 3
ATOM 4052 O O . VAL A 1 8 ? 1.681 -4.783 4.973 1.00 54.15 8 VAL A O 3
ATOM 4065 N N . GLN A 1 9 ? 1.996 -2.809 6.042 1.00 4.21 9 GLN A N 3
ATOM 4066 C CA . GLN A 1 9 ? 0.811 -2.907 6.911 1.00 32.14 9 GLN A CA 3
ATOM 4067 C C . GLN A 1 9 ? -0.354 -2.188 6.220 1.00 34.23 9 GLN A C 3
ATOM 4068 O O . GLN A 1 9 ? -0.458 -0.963 6.293 1.00 24.43 9 GLN A O 3
ATOM 4082 N N . VAL A 1 10 ? -1.226 -2.954 5.557 1.00 73.44 10 VAL A N 3
ATOM 4083 C CA . VAL A 1 10 ? -2.358 -2.416 4.789 1.00 64.14 10 VAL A CA 3
ATOM 4084 C C . VAL A 1 10 ? -3.599 -2.396 5.691 1.00 51.42 10 VAL A C 3
ATOM 4085 O O . VAL A 1 10 ? -4.130 -3.456 6.034 1.00 61.23 10 VAL A O 3
ATOM 4098 N N . LYS A 1 11 ? -4.025 -1.192 6.110 1.00 20.00 11 LYS A N 3
ATOM 4099 C CA . LYS A 1 11 ? -5.204 -1.007 6.966 1.00 74.14 11 LYS A CA 3
ATOM 4100 C C . LYS A 1 11 ? -6.334 -0.393 6.135 1.00 73.41 11 LYS A C 3
ATOM 4101 O O . LYS A 1 11 ? -6.303 0.788 5.849 1.00 35.11 11 LYS A O 3
ATOM 4120 N N . ILE A 1 12 ? -7.332 -1.190 5.745 1.00 42.05 12 ILE A N 3
ATOM 4121 C CA . ILE A 1 12 ? -8.472 -0.707 4.947 1.00 72.23 12 ILE A CA 3
ATOM 4122 C C . ILE A 1 12 ? -9.755 -0.629 5.804 1.00 23.22 12 ILE A C 3
ATOM 4123 O O . ILE A 1 12 ? -10.114 -1.578 6.496 1.00 14.32 12 ILE A O 3
ATOM 4139 N N . THR A 1 13 ? -10.432 0.526 5.742 1.00 1.53 13 THR A N 3
ATOM 4140 C CA . THR A 1 13 ? -11.695 0.770 6.438 1.00 63.13 13 THR A CA 3
ATOM 4141 C C . THR A 1 13 ? -12.852 0.593 5.436 1.00 14.10 13 THR A C 3
ATOM 4142 O O . THR A 1 13 ? -13.008 1.415 4.520 1.00 43.12 13 THR A O 3
ATOM 4153 N N . CYS A 1 14 ? -13.610 -0.511 5.580 1.00 64.45 14 CYS A N 3
ATOM 4154 C CA . CYS A 1 14 ? -14.742 -0.851 4.701 1.00 73.52 14 CYS A CA 3
ATOM 4155 C C . CYS A 1 14 ? -15.973 -1.203 5.545 1.00 22.51 14 CYS A C 3
ATOM 4156 O O . CYS A 1 14 ? -15.927 -2.141 6.364 1.00 21.32 14 CYS A O 3
ATOM 4163 N N . ASN A 1 15 ? -17.061 -0.427 5.343 1.00 60.34 15 ASN A N 3
ATOM 4164 C CA . ASN A 1 15 ? -18.356 -0.609 6.027 1.00 14.41 15 ASN A CA 3
ATOM 4165 C C . ASN A 1 15 ? -18.183 -0.557 7.565 1.00 54.11 15 ASN A C 3
ATOM 4166 O O . ASN A 1 15 ? -18.530 -1.498 8.292 1.00 21.14 15 ASN A O 3
ATOM 4177 N N . GLY A 1 16 ? -17.550 0.534 8.025 1.00 12.41 16 GLY A N 3
ATOM 4178 C CA . GLY A 1 16 ? -17.387 0.831 9.453 1.00 24.33 16 GLY A CA 3
ATOM 4179 C C . GLY A 1 16 ? -16.444 -0.106 10.205 1.00 13.30 16 GLY A C 3
ATOM 4180 O O . GLY A 1 16 ? -16.345 -0.028 11.435 1.00 71.10 16 GLY A O 3
ATOM 4184 N N . LYS A 1 17 ? -15.761 -1.000 9.466 1.00 21.10 17 LYS A N 3
ATOM 4185 C CA . LYS A 1 17 ? -14.834 -1.990 10.037 1.00 52.24 17 LYS A CA 3
ATOM 4186 C C . LYS A 1 17 ? -13.407 -1.744 9.525 1.00 13.21 17 LYS A C 3
ATOM 4187 O O . LYS A 1 17 ? -13.206 -1.443 8.351 1.00 2.25 17 LYS A O 3
ATOM 4206 N N . THR A 1 18 ? -12.426 -1.890 10.430 1.00 43.51 18 THR A N 3
ATOM 4207 C CA . THR A 1 18 ? -10.999 -1.684 10.139 1.00 35.15 18 THR A CA 3
ATOM 4208 C C . THR A 1 18 ? -10.288 -3.046 9.967 1.00 4.44 18 THR A C 3
ATOM 4209 O O . THR A 1 18 ? -10.265 -3.865 10.897 1.00 62.14 18 THR A O 3
ATOM 4220 N N . TYR A 1 19 ? -9.737 -3.285 8.770 1.00 1.42 19 TYR A N 3
ATOM 4221 C CA . TYR A 1 19 ? -9.048 -4.536 8.413 1.00 41.01 19 TYR A CA 3
ATOM 4222 C C . TYR A 1 19 ? -7.569 -4.238 8.172 1.00 13.32 19 TYR A C 3
ATOM 4223 O O . TYR A 1 19 ? -7.210 -3.737 7.105 1.00 13.11 19 TYR A O 3
ATOM 4241 N N . GLU A 1 20 ? -6.710 -4.533 9.151 1.00 30.44 20 GLU A N 3
ATOM 4242 C CA . GLU A 1 20 ? -5.261 -4.308 9.010 1.00 3.02 20 GLU A CA 3
ATOM 4243 C C . GLU A 1 20 ? -4.498 -5.635 9.071 1.00 24.44 20 GLU A C 3
ATOM 4244 O O . GLU A 1 20 ? -4.805 -6.507 9.892 1.00 71.32 20 GLU A O 3
ATOM 4256 N N . ARG A 1 21 ? -3.516 -5.782 8.171 1.00 31.23 21 ARG A N 3
ATOM 4257 C CA . ARG A 1 21 ? -2.680 -6.982 8.074 1.00 74.50 21 ARG A CA 3
ATOM 4258 C C . ARG A 1 21 ? -1.272 -6.588 7.614 1.00 22.13 21 ARG A C 3
ATOM 4259 O O . ARG A 1 21 ? -1.115 -5.706 6.765 1.00 4.12 21 ARG A O 3
ATOM 4280 N N . THR A 1 22 ? -0.258 -7.227 8.208 1.00 64.34 22 THR A N 3
ATOM 4281 C CA . THR A 1 22 ? 1.152 -6.980 7.905 1.00 21.41 22 THR A CA 3
ATOM 4282 C C . THR A 1 2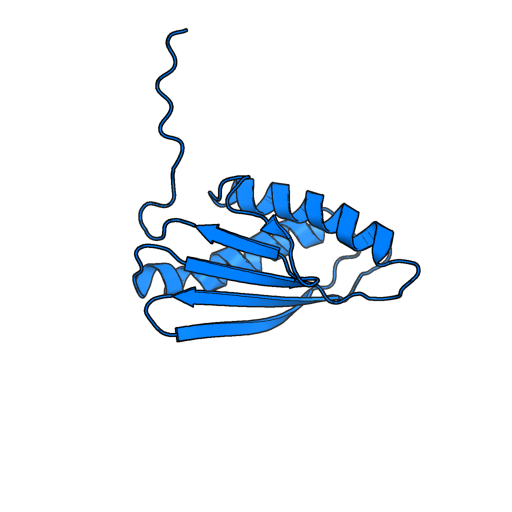2 ? 1.670 -8.057 6.919 1.00 60.55 22 THR A C 3
ATOM 4283 O O . THR A 1 22 ? 1.809 -9.229 7.287 1.00 34.51 22 THR A O 3
ATOM 4294 N N . TYR A 1 23 ? 1.920 -7.648 5.661 1.00 63.11 23 TYR A N 3
ATOM 4295 C CA . TYR A 1 23 ? 2.339 -8.545 4.568 1.00 65.43 23 TYR A CA 3
ATOM 4296 C C . TYR A 1 23 ? 3.861 -8.488 4.421 1.00 70.32 23 TYR A C 3
ATOM 4297 O O . TYR A 1 23 ? 4.427 -7.404 4.271 1.00 31.04 23 TYR A O 3
ATOM 4315 N N . GLN A 1 24 ? 4.510 -9.651 4.443 1.00 24.14 24 GLN A N 3
ATOM 4316 C CA . GLN A 1 24 ? 5.972 -9.756 4.349 1.00 61.21 24 GLN A CA 3
ATOM 4317 C C . GLN A 1 24 ? 6.370 -9.799 2.866 1.00 14.23 24 GLN A C 3
ATOM 4318 O O . GLN A 1 24 ? 6.080 -10.778 2.178 1.00 52.44 24 GLN A O 3
ATOM 4332 N N . LEU A 1 25 ? 6.990 -8.713 2.373 1.00 24.54 25 LEU A N 3
ATOM 4333 C CA . LEU A 1 25 ? 7.454 -8.595 0.971 1.00 64.22 25 LEU A CA 3
ATOM 4334 C C . LEU A 1 25 ? 8.986 -8.531 0.952 1.00 43.01 25 LEU A C 3
ATOM 4335 O O . LEU A 1 25 ? 9.579 -7.755 1.689 1.00 65.10 25 LEU A O 3
ATOM 4351 N N . TYR A 1 26 ? 9.619 -9.354 0.111 1.00 74.24 26 TYR A N 3
ATOM 4352 C CA . TYR A 1 26 ? 11.090 -9.441 0.014 1.00 13.35 26 TYR A CA 3
ATOM 4353 C C . TYR A 1 26 ? 11.503 -9.122 -1.434 1.00 45.24 26 TYR A C 3
ATOM 4354 O O . TYR A 1 26 ? 11.108 -9.835 -2.359 1.00 23.44 26 TYR A O 3
ATOM 4372 N N . ALA A 1 27 ? 12.303 -8.055 -1.618 1.00 21.34 27 ALA A N 3
ATOM 4373 C CA . ALA A 1 27 ? 12.826 -7.656 -2.939 1.00 3.35 27 ALA A CA 3
ATOM 4374 C C . ALA A 1 27 ? 14.191 -6.981 -2.800 1.00 71.11 27 ALA A C 3
ATOM 4375 O O . ALA A 1 27 ? 14.620 -6.604 -1.699 1.00 30.42 27 ALA A O 3
ATOM 4382 N N . VAL A 1 28 ? 14.863 -6.854 -3.948 1.00 52.53 28 VAL A N 3
ATOM 4383 C CA . VAL A 1 28 ? 16.158 -6.173 -4.091 1.00 22.45 28 VAL A CA 3
ATOM 4384 C C . VAL A 1 28 ? 15.933 -4.817 -4.797 1.00 65.23 28 VAL A C 3
ATOM 4385 O O . VAL A 1 28 ? 16.250 -3.749 -4.264 1.00 0.34 28 VAL A O 3
ATOM 4398 N N . ARG A 1 29 ? 15.350 -4.904 -5.998 1.00 34.51 29 ARG A N 3
ATOM 4399 C CA . ARG A 1 29 ? 15.037 -3.761 -6.861 1.00 14.01 29 ARG A CA 3
ATOM 4400 C C . ARG A 1 29 ? 13.637 -3.202 -6.511 1.00 72.44 29 ARG A C 3
ATOM 4401 O O . ARG A 1 29 ? 12.786 -3.915 -5.954 1.00 13.40 29 ARG A O 3
ATOM 4422 N N . ASP A 1 30 ? 13.419 -1.928 -6.881 1.00 34.00 30 ASP A N 3
ATOM 4423 C CA . ASP A 1 30 ? 12.206 -1.138 -6.517 1.00 72.53 30 ASP A CA 3
ATOM 4424 C C . ASP A 1 30 ? 11.010 -1.551 -7.386 1.00 53.42 30 ASP A C 3
ATOM 4425 O O . ASP A 1 30 ? 9.862 -1.594 -6.921 1.00 3.45 30 ASP A O 3
ATOM 4434 N N . GLU A 1 31 ? 11.311 -1.840 -8.661 1.00 72.25 31 GLU A N 3
ATOM 4435 C CA . GLU A 1 31 ? 10.343 -2.376 -9.633 1.00 13.01 31 GLU A CA 3
ATOM 4436 C C . GLU A 1 31 ? 9.846 -3.776 -9.211 1.00 3.12 31 GLU A C 3
ATOM 4437 O O . GLU A 1 31 ? 8.695 -4.132 -9.490 1.00 25.35 31 GLU A O 3
ATOM 4449 N N . GLU A 1 32 ? 10.709 -4.557 -8.512 1.00 13.23 32 GLU A N 3
ATOM 4450 C CA . GLU A 1 32 ? 10.316 -5.873 -7.971 1.00 4.44 32 GLU A CA 3
ATOM 4451 C C . GLU A 1 32 ? 9.312 -5.709 -6.820 1.00 22.21 32 GLU A C 3
ATOM 4452 O O . GLU A 1 32 ? 8.577 -6.632 -6.517 1.00 35.03 32 GLU A O 3
ATOM 4464 N N . LEU A 1 33 ? 9.303 -4.537 -6.170 1.00 23.40 33 LEU A N 3
ATOM 4465 C CA . LEU A 1 33 ? 8.357 -4.239 -5.073 1.00 70.42 33 LEU A CA 3
ATOM 4466 C C . LEU A 1 33 ? 7.009 -3.739 -5.653 1.00 75.20 33 LEU A C 3
ATOM 4467 O O . LEU A 1 33 ? 5.954 -4.064 -5.093 1.00 55.13 33 LEU A O 3
ATOM 4483 N N . LYS A 1 34 ? 7.064 -2.989 -6.786 1.00 23.41 34 LYS A N 3
ATOM 4484 C CA . LYS A 1 34 ? 5.857 -2.404 -7.432 1.00 3.10 34 LYS A CA 3
ATOM 4485 C C . LYS A 1 34 ? 4.781 -3.469 -7.718 1.00 33.24 34 LYS A C 3
ATOM 4486 O O . LYS A 1 34 ? 3.627 -3.309 -7.299 1.00 62.23 34 LYS A O 3
ATOM 4505 N N . GLU A 1 35 ? 5.197 -4.543 -8.424 1.00 44.11 35 GLU A N 3
ATOM 4506 C CA . GLU A 1 35 ? 4.342 -5.703 -8.736 1.00 30.32 35 GLU A CA 3
ATOM 4507 C C . GLU A 1 35 ? 3.652 -6.252 -7.475 1.00 65.22 35 GLU A C 3
ATOM 4508 O O . GLU A 1 35 ? 2.443 -6.429 -7.473 1.00 35.30 35 GLU A O 3
ATOM 4520 N N . LYS A 1 36 ? 4.435 -6.431 -6.392 1.00 1.21 36 LYS A N 3
ATOM 4521 C CA . LYS A 1 36 ? 3.968 -7.078 -5.148 1.00 41.42 36 LYS A CA 3
ATOM 4522 C C . LYS A 1 36 ? 2.857 -6.264 -4.479 1.00 51.14 36 LYS A C 3
ATOM 4523 O O . LYS A 1 36 ? 1.913 -6.831 -3.936 1.00 35.05 36 LYS A O 3
ATOM 4542 N N . LEU A 1 37 ? 3.002 -4.932 -4.536 1.00 53.13 37 LEU A N 3
ATOM 4543 C CA . LEU A 1 37 ? 1.987 -3.991 -4.037 1.00 15.24 37 LEU A CA 3
ATOM 4544 C C . LEU A 1 37 ? 0.677 -4.151 -4.818 1.00 74.21 37 LEU A C 3
ATOM 4545 O O . LEU A 1 37 ? -0.378 -4.341 -4.219 1.00 4.31 37 LEU A O 3
ATOM 4561 N N . LYS A 1 38 ? 0.779 -4.130 -6.164 1.00 41.13 38 LYS A N 3
ATOM 4562 C CA . LYS A 1 38 ? -0.371 -4.323 -7.081 1.00 74.21 38 LYS A CA 3
ATOM 4563 C C . LYS A 1 38 ? -1.045 -5.699 -6.865 1.00 43.12 38 LYS A C 3
ATOM 4564 O O . LYS A 1 38 ? -2.270 -5.813 -6.971 1.00 74.25 38 LYS A O 3
ATOM 4583 N N . LYS A 1 39 ? -0.225 -6.723 -6.533 1.00 31.54 39 LYS A N 3
ATOM 4584 C CA . LYS A 1 39 ? -0.719 -8.076 -6.213 1.00 70.21 39 LYS A CA 3
ATOM 4585 C C . LYS A 1 39 ? -1.557 -8.059 -4.923 1.00 11.15 39 LYS A C 3
ATOM 4586 O O . LYS A 1 39 ? -2.753 -8.325 -4.968 1.00 40.22 39 LYS A O 3
ATOM 4605 N N . VAL A 1 40 ? -0.906 -7.664 -3.812 1.00 0.21 40 VAL A N 3
ATOM 4606 C CA . VAL A 1 40 ? -1.487 -7.668 -2.447 1.00 4.42 40 VAL A CA 3
ATOM 4607 C C . VAL A 1 40 ? -2.770 -6.814 -2.375 1.00 15.01 40 VAL A C 3
ATOM 4608 O O . VAL A 1 40 ? -3.750 -7.204 -1.724 1.00 54.15 40 VAL A O 3
ATOM 4621 N N . LEU A 1 41 ? -2.745 -5.663 -3.070 1.00 1.52 41 LEU A N 3
ATOM 4622 C CA . LEU A 1 41 ? -3.905 -4.770 -3.185 1.00 3.40 41 LEU A CA 3
ATOM 4623 C C . LEU A 1 41 ? -5.052 -5.479 -3.925 1.00 20.11 41 LEU A C 3
ATOM 4624 O O . LEU A 1 41 ? -6.103 -5.666 -3.341 1.00 21.35 41 LEU A O 3
ATOM 4640 N N . ASN A 1 42 ? -4.810 -5.958 -5.166 1.00 62.45 42 ASN A N 3
ATOM 4641 C CA . ASN A 1 42 ? -5.853 -6.652 -5.982 1.00 32.42 42 ASN A CA 3
ATOM 4642 C C . ASN A 1 42 ? -6.388 -7.931 -5.298 1.00 75.31 42 ASN A C 3
ATOM 4643 O O . ASN A 1 42 ? -7.537 -8.335 -5.545 1.00 24.03 42 ASN A O 3
ATOM 4654 N N . GLU A 1 43 ? -5.558 -8.547 -4.433 1.00 52.44 43 GLU A N 3
ATOM 4655 C CA . GLU A 1 43 ? -5.971 -9.708 -3.629 1.00 11.33 43 GLU A CA 3
ATOM 4656 C C . GLU A 1 43 ? -6.964 -9.286 -2.538 1.00 12.42 43 GLU A C 3
ATOM 4657 O O . GLU A 1 43 ? -8.058 -9.853 -2.421 1.00 55.40 43 GLU A O 3
ATOM 4669 N N . ARG A 1 44 ? -6.572 -8.263 -1.766 1.00 20.30 44 ARG A N 3
ATOM 4670 C CA . ARG A 1 44 ? -7.310 -7.823 -0.580 1.00 31.31 44 ARG A CA 3
ATOM 4671 C C . ARG A 1 44 ? -8.571 -7.014 -0.947 1.00 63.51 44 ARG A C 3
ATOM 4672 O O . ARG A 1 44 ? -9.577 -7.099 -0.248 1.00 53.32 44 ARG A O 3
ATOM 4693 N N . MET A 1 45 ? -8.516 -6.266 -2.061 1.00 71.21 45 MET A N 3
ATOM 4694 C CA . MET A 1 45 ? -9.585 -5.323 -2.456 1.00 12.21 45 MET A CA 3
ATOM 4695 C C . MET A 1 45 ? -10.770 -6.045 -3.133 1.00 12.53 45 MET A C 3
ATOM 4696 O O . MET A 1 45 ? -11.845 -5.445 -3.299 1.00 55.22 45 MET A O 3
ATOM 4710 N N . ASP A 1 46 ? -10.579 -7.329 -3.512 1.00 14.11 46 ASP A N 3
ATOM 4711 C CA . ASP A 1 46 ? -11.622 -8.105 -4.208 1.00 53.33 46 ASP A CA 3
ATOM 4712 C C . ASP A 1 46 ? -12.814 -8.463 -3.252 1.00 32.52 46 ASP A C 3
ATOM 4713 O O . ASP A 1 46 ? -13.966 -8.165 -3.604 1.00 33.03 46 ASP A O 3
ATOM 4722 N N . PRO A 1 47 ? -12.589 -9.068 -2.025 1.00 33.43 47 PRO A N 3
ATOM 4723 C CA . PRO A 1 47 ? -13.695 -9.291 -1.031 1.00 52.11 47 PRO A CA 3
ATOM 4724 C C . PRO A 1 47 ? -14.358 -7.985 -0.525 1.00 3.34 47 PRO A C 3
ATOM 4725 O O . PRO A 1 47 ? -15.505 -8.010 -0.073 1.00 63.12 47 PRO A O 3
ATOM 4736 N N . ILE A 1 48 ? -13.622 -6.866 -0.597 1.00 73.44 48 ILE A N 3
ATOM 4737 C CA . ILE A 1 48 ? -14.087 -5.537 -0.124 1.00 40.20 48 ILE A CA 3
ATOM 4738 C C . ILE A 1 48 ? -15.291 -5.013 -0.960 1.00 42.10 48 ILE A C 3
ATOM 4739 O O . ILE A 1 48 ? -16.233 -4.407 -0.409 1.00 72.13 48 ILE A O 3
ATOM 4755 N N . LYS A 1 49 ? -15.262 -5.276 -2.283 1.00 54.11 49 LYS A N 3
ATOM 4756 C CA . LYS A 1 49 ? -16.379 -4.932 -3.194 1.00 21.33 49 LYS A CA 3
ATOM 4757 C C . LYS A 1 49 ? -17.661 -5.698 -2.786 1.00 11.21 49 LYS A C 3
ATOM 4758 O O . LYS A 1 49 ? -18.772 -5.171 -2.906 1.00 52.34 49 LYS A O 3
ATOM 4777 N N . LYS A 1 50 ? -17.474 -6.943 -2.288 1.00 32.23 50 LYS A N 3
ATOM 4778 C CA . LYS A 1 50 ? -18.568 -7.800 -1.788 1.00 54.12 50 LYS A CA 3
ATOM 4779 C C . LYS A 1 50 ? -19.068 -7.322 -0.408 1.00 32.41 50 LYS A C 3
ATOM 4780 O O . LYS A 1 50 ? -20.244 -7.514 -0.073 1.00 2.32 50 LYS A O 3
ATOM 4799 N N . LEU A 1 51 ? -18.175 -6.697 0.389 1.00 64.53 51 LEU A N 3
ATOM 4800 C CA . LEU A 1 51 ? -18.569 -6.074 1.674 1.00 12.31 51 LEU A CA 3
ATOM 4801 C C . LEU A 1 51 ? -19.460 -4.845 1.398 1.00 60.13 51 LEU A C 3
ATOM 4802 O O . LEU A 1 51 ? -20.242 -4.421 2.258 1.00 14.23 51 LEU A O 3
ATOM 4818 N N . GLY A 1 52 ? -19.303 -4.285 0.183 1.00 24.11 52 GLY A N 3
ATOM 4819 C CA . GLY A 1 52 ? -20.240 -3.313 -0.373 1.00 12.22 52 GLY A CA 3
ATOM 4820 C C . GLY A 1 52 ? -19.966 -1.906 0.107 1.00 3.45 52 GLY A C 3
ATOM 4821 O O . GLY A 1 52 ? -20.877 -1.200 0.540 1.00 21.33 52 GLY A O 3
ATOM 4825 N N . CYS A 1 53 ? -18.689 -1.516 0.053 1.00 12.04 53 CYS A N 3
ATOM 4826 C CA . CYS A 1 53 ? -18.236 -0.160 0.377 1.00 74.45 53 CYS A CA 3
ATOM 4827 C C . CYS A 1 53 ? -17.620 0.468 -0.878 1.00 61.42 53 CYS A C 3
ATOM 4828 O O . CYS A 1 53 ? -16.543 0.052 -1.330 1.00 52.23 53 CYS A O 3
ATOM 4835 N N . LYS A 1 54 ? -18.339 1.432 -1.487 1.00 64.52 54 LYS A N 3
ATOM 4836 C CA . LYS A 1 54 ? -17.838 2.156 -2.669 1.00 52.34 54 LYS A CA 3
ATOM 4837 C C . LYS A 1 54 ? -16.815 3.229 -2.245 1.00 70.31 54 LYS A C 3
ATOM 4838 O O . LYS A 1 54 ? -16.127 3.795 -3.082 1.00 53.12 54 LYS A O 3
ATOM 4857 N N . ARG A 1 55 ? -16.735 3.527 -0.937 1.00 15.12 55 ARG A N 3
ATOM 4858 C CA . ARG A 1 55 ? -15.674 4.380 -0.370 1.00 65.00 55 ARG A CA 3
ATOM 4859 C C . ARG A 1 55 ? -14.840 3.546 0.606 1.00 3.31 55 ARG A C 3
ATOM 4860 O O . ARG A 1 55 ? -15.391 2.903 1.501 1.00 2.23 55 ARG A O 3
ATOM 4881 N N . VAL A 1 56 ? -13.516 3.556 0.416 1.00 43.01 56 VAL A N 3
ATOM 4882 C CA . VAL A 1 56 ? -12.558 2.834 1.274 1.00 20.13 56 VAL A CA 3
ATOM 4883 C C . VAL A 1 56 ? -11.421 3.783 1.689 1.00 70.42 56 VAL A C 3
ATOM 4884 O O . VAL A 1 56 ? -11.014 4.632 0.899 1.00 54.24 56 VAL A O 3
ATOM 4897 N N . ARG A 1 57 ? -10.948 3.662 2.942 1.00 35.12 57 ARG A N 3
ATOM 4898 C CA . ARG A 1 57 ? -9.771 4.406 3.445 1.00 3.22 57 ARG A CA 3
ATOM 4899 C C . ARG A 1 57 ? -8.666 3.421 3.847 1.00 0.54 57 ARG A C 3
ATOM 4900 O O . ARG A 1 57 ? -8.779 2.723 4.859 1.00 35.51 57 ARG A O 3
ATOM 4921 N N . ILE A 1 58 ? -7.604 3.383 3.040 1.00 55.32 58 ILE A N 3
ATOM 4922 C CA . ILE A 1 58 ? -6.464 2.473 3.205 1.00 41.52 58 ILE A CA 3
ATOM 4923 C C . ILE A 1 58 ? -5.245 3.249 3.759 1.00 45.50 58 ILE A C 3
ATOM 4924 O O . ILE A 1 58 ? -4.624 4.014 3.025 1.00 3.41 58 ILE A O 3
ATOM 4940 N N . SER A 1 59 ? -4.916 3.061 5.047 1.00 12.12 59 SER A N 3
ATOM 4941 C CA . SER A 1 59 ? -3.720 3.632 5.677 1.00 22.23 59 SER A CA 3
ATOM 4942 C C . SER A 1 59 ? -2.607 2.569 5.660 1.00 60.43 59 SER A C 3
ATOM 4943 O O . SER A 1 59 ? -2.685 1.574 6.393 1.00 12.14 59 SER A O 3
ATOM 4951 N N . ILE A 1 60 ? -1.612 2.736 4.776 1.00 22.34 60 ILE A N 3
ATOM 4952 C CA . ILE A 1 60 ? -0.471 1.810 4.667 1.00 21.41 60 ILE A CA 3
ATOM 4953 C C . ILE A 1 60 ? 0.739 2.354 5.448 1.00 44.01 60 ILE A C 3
ATOM 4954 O O . ILE A 1 60 ? 1.167 3.491 5.231 1.00 32.34 60 ILE A O 3
ATOM 4970 N N . ARG A 1 61 ? 1.266 1.529 6.372 1.00 1.41 61 ARG A N 3
ATOM 4971 C CA . ARG A 1 61 ? 2.443 1.846 7.190 1.00 71.44 61 ARG A CA 3
ATOM 4972 C C . ARG A 1 61 ? 3.562 0.900 6.759 1.00 54.44 61 ARG A C 3
ATOM 4973 O O . ARG A 1 61 ? 3.392 -0.320 6.831 1.00 61.34 61 ARG A O 3
ATOM 4994 N N . VAL A 1 62 ? 4.690 1.448 6.305 1.00 44.54 62 VAL A N 3
ATOM 4995 C CA . VAL A 1 62 ? 5.796 0.643 5.771 1.00 53.23 62 VAL A CA 3
ATOM 4996 C C . VAL A 1 62 ? 6.823 0.369 6.890 1.00 55.44 62 VAL A C 3
ATOM 4997 O O . VAL A 1 62 ? 7.222 1.289 7.618 1.00 34.25 62 VAL A O 3
ATOM 5010 N N . LYS A 1 63 ? 7.232 -0.903 7.049 1.00 52.34 63 LYS A N 3
ATOM 5011 C CA . LYS A 1 63 ? 8.179 -1.304 8.104 1.00 64.13 63 LYS A CA 3
ATOM 5012 C C . LYS A 1 63 ? 9.582 -1.332 7.503 1.00 41.24 63 LYS A C 3
ATOM 5013 O O . LYS A 1 63 ? 9.791 -1.887 6.417 1.00 3.52 63 LYS A O 3
ATOM 5032 N N . HIS A 1 64 ? 10.530 -0.731 8.231 1.00 62.40 64 HIS A N 3
ATOM 5033 C CA . HIS A 1 64 ? 11.827 -0.299 7.687 1.00 40.10 64 HIS A CA 3
ATOM 5034 C C . HIS A 1 64 ? 12.982 -1.244 8.010 1.00 42.51 64 HIS A C 3
ATOM 5035 O O . HIS A 1 64 ? 12.952 -2.000 8.992 1.00 53.33 64 HIS A O 3
ATOM 5050 N N . SER A 1 65 ? 13.995 -1.156 7.138 1.00 12.41 65 SER A N 3
ATOM 5051 C CA . SER A 1 65 ? 15.253 -1.887 7.233 1.00 62.24 65 SER A CA 3
ATOM 5052 C C . SER A 1 65 ? 16.100 -1.372 8.416 1.00 1.11 65 SER A C 3
ATOM 5053 O O . SER A 1 65 ? 16.578 -2.164 9.239 1.00 3.42 65 SER A O 3
ATOM 5061 N N . ASP A 1 66 ? 16.269 -0.033 8.503 1.00 35.30 66 ASP A N 3
ATOM 5062 C CA . ASP A 1 66 ? 17.107 0.603 9.551 1.00 51.14 66 ASP A CA 3
ATOM 5063 C C . ASP A 1 66 ? 16.735 2.089 9.718 1.00 74.02 66 ASP A C 3
ATOM 5064 O O . ASP A 1 66 ? 16.103 2.674 8.833 1.00 1.15 66 ASP A O 3
ATOM 5073 N N . ALA A 1 67 ? 17.144 2.678 10.866 1.00 2.12 67 ALA A N 3
ATOM 5074 C CA . ALA A 1 67 ? 16.931 4.106 11.189 1.00 24.41 67 ALA A CA 3
ATOM 5075 C C . ALA A 1 67 ? 17.626 5.031 10.178 1.00 74.02 67 ALA A C 3
ATOM 5076 O O . ALA A 1 67 ? 17.101 6.089 9.818 1.00 33.43 67 ALA A O 3
ATOM 5083 N N . ALA A 1 68 ? 18.816 4.618 9.730 1.00 72.21 68 ALA A N 3
ATOM 5084 C CA . ALA A 1 68 ? 19.596 5.356 8.727 1.00 32.32 68 ALA A CA 3
ATOM 5085 C C . ALA A 1 68 ? 18.923 5.306 7.343 1.00 3.14 68 ALA A C 3
ATOM 5086 O O . ALA A 1 68 ? 18.905 6.301 6.609 1.00 35.35 68 ALA A O 3
ATOM 5093 N N . GLU A 1 69 ? 18.363 4.132 7.020 1.00 75.30 69 GLU A N 3
ATOM 5094 C CA . GLU A 1 69 ? 17.789 3.841 5.696 1.00 23.02 69 GLU A CA 3
ATOM 5095 C C . GLU A 1 69 ? 16.346 4.363 5.555 1.00 0.00 69 GLU A C 3
ATOM 5096 O O . GLU A 1 69 ? 15.922 4.671 4.444 1.00 43.31 69 GLU A O 3
ATOM 5108 N N . GLU A 1 70 ? 15.619 4.497 6.689 1.00 42.44 70 GLU A N 3
ATOM 5109 C CA . GLU A 1 70 ? 14.149 4.716 6.679 1.00 62.13 70 GLU A CA 3
ATOM 5110 C C . GLU A 1 70 ? 13.735 6.037 5.993 1.00 72.32 70 GLU A C 3
ATOM 5111 O O . GLU A 1 70 ? 12.719 6.087 5.285 1.00 43.41 70 GLU A O 3
ATOM 5123 N N . LYS A 1 71 ? 14.554 7.082 6.191 1.00 61.42 71 LYS A N 3
ATOM 5124 C CA . LYS A 1 71 ? 14.341 8.419 5.603 1.00 73.30 71 LYS A CA 3
ATOM 5125 C C . LYS A 1 71 ? 14.499 8.411 4.064 1.00 11.14 71 LYS A C 3
ATOM 5126 O O . LYS A 1 71 ? 14.079 9.349 3.391 1.00 34.54 71 LYS A O 3
ATOM 5145 N N . LYS A 1 72 ? 15.178 7.390 3.524 1.00 10.23 72 LYS A N 3
ATOM 5146 C CA . LYS A 1 72 ? 15.214 7.126 2.072 1.00 52.11 72 LYS A CA 3
ATOM 5147 C C . LYS A 1 72 ? 14.009 6.265 1.645 1.00 60.32 72 LYS A C 3
ATOM 5148 O O . LYS A 1 72 ? 13.282 6.625 0.707 1.00 44.23 72 LYS A O 3
ATOM 5167 N N . GLU A 1 73 ? 13.812 5.141 2.382 1.00 32.42 73 GLU A N 3
ATOM 5168 C CA . GLU A 1 73 ? 12.802 4.101 2.071 1.00 31.30 73 GLU A CA 3
ATOM 5169 C C . GLU A 1 73 ? 11.398 4.695 1.886 1.00 54.35 73 GLU A C 3
ATOM 5170 O O . GLU A 1 73 ? 10.733 4.408 0.899 1.00 54.00 73 GLU A O 3
ATOM 5182 N N . ALA A 1 74 ? 10.993 5.542 2.839 1.00 52.43 74 ALA A N 3
ATOM 5183 C CA . ALA A 1 74 ? 9.654 6.153 2.879 1.00 32.21 74 ALA A CA 3
ATOM 5184 C C . ALA A 1 74 ? 9.373 7.040 1.652 1.00 23.42 74 ALA A C 3
ATOM 5185 O O . ALA A 1 74 ? 8.332 6.908 1.008 1.00 50.45 74 ALA A O 3
ATOM 5192 N N . LYS A 1 75 ? 10.325 7.935 1.355 1.00 30.44 75 LYS A N 3
ATOM 5193 C CA . LYS A 1 75 ? 10.193 8.934 0.275 1.00 70.23 75 LYS A CA 3
ATOM 5194 C C . LYS A 1 75 ? 10.239 8.260 -1.111 1.00 3.33 75 LYS A C 3
ATOM 5195 O O . LYS A 1 75 ? 9.564 8.703 -2.047 1.00 2.41 75 LYS A O 3
ATOM 5214 N N . LYS A 1 76 ? 11.035 7.185 -1.220 1.00 13.13 76 LYS A N 3
ATOM 5215 C CA . LYS A 1 76 ? 11.054 6.313 -2.408 1.00 12.33 76 LYS A CA 3
ATOM 5216 C C . LYS A 1 76 ? 9.693 5.607 -2.569 1.00 40.14 76 LYS A C 3
ATOM 5217 O O . LYS A 1 76 ? 9.090 5.639 -3.642 1.00 44.23 76 LYS A O 3
ATOM 5236 N N . PHE A 1 77 ? 9.206 5.032 -1.452 1.00 72.30 77 PHE A N 3
ATOM 5237 C CA . PHE A 1 77 ? 7.986 4.194 -1.404 1.00 75.33 77 PHE A CA 3
ATOM 5238 C C . PHE A 1 77 ? 6.738 5.064 -1.626 1.00 72.41 77 PHE A C 3
ATOM 5239 O O . PHE A 1 77 ? 5.681 4.563 -2.002 1.00 51.23 77 PHE A O 3
ATOM 5256 N N . ALA A 1 78 ? 6.897 6.374 -1.374 1.00 34.43 78 ALA A N 3
ATOM 5257 C CA . ALA A 1 78 ? 5.888 7.388 -1.663 1.00 2.22 78 ALA A CA 3
ATOM 5258 C C . ALA A 1 78 ? 5.629 7.480 -3.166 1.00 14.54 78 ALA A C 3
ATOM 5259 O O . ALA A 1 78 ? 4.479 7.440 -3.608 1.00 42.01 78 ALA A O 3
ATOM 5266 N N . ALA A 1 79 ? 6.726 7.570 -3.940 1.00 2.25 79 ALA A N 3
ATOM 5267 C CA . ALA A 1 79 ? 6.682 7.602 -5.410 1.00 12.23 79 ALA A CA 3
ATOM 5268 C C . ALA A 1 79 ? 6.193 6.255 -5.978 1.00 44.13 79 ALA A C 3
ATOM 5269 O O . ALA A 1 79 ? 5.368 6.227 -6.894 1.00 21.40 79 ALA A O 3
ATOM 5276 N N . ILE A 1 80 ? 6.696 5.147 -5.388 1.00 14.44 80 ILE A N 3
ATOM 5277 C CA . ILE A 1 80 ? 6.343 3.767 -5.785 1.00 31.23 80 ILE A CA 3
ATOM 5278 C C . ILE A 1 80 ? 4.817 3.530 -5.654 1.00 62.44 80 ILE A C 3
ATOM 5279 O O . ILE A 1 80 ? 4.176 3.091 -6.611 1.00 21.44 80 ILE A O 3
ATOM 5295 N N . LEU A 1 81 ? 4.247 3.879 -4.479 1.00 24.42 81 LEU A N 3
ATOM 5296 C CA . LEU A 1 81 ? 2.796 3.732 -4.212 1.00 11.15 81 LEU A CA 3
ATOM 5297 C C . LEU A 1 81 ? 1.953 4.703 -5.065 1.00 74.13 81 LEU A C 3
ATOM 5298 O O . LEU A 1 81 ? 0.874 4.332 -5.526 1.00 31.31 81 LEU A O 3
ATOM 5314 N N . ASN A 1 82 ? 2.473 5.928 -5.279 1.00 34.33 82 ASN A N 3
ATOM 5315 C CA . ASN A 1 82 ? 1.787 6.977 -6.075 1.00 72.30 82 ASN A CA 3
ATOM 5316 C C . ASN A 1 82 ? 1.544 6.480 -7.514 1.00 75.32 82 ASN A C 3
ATOM 5317 O O . ASN A 1 82 ? 0.501 6.759 -8.118 1.00 74.13 82 ASN A O 3
ATOM 5328 N N . LYS A 1 83 ? 2.522 5.719 -8.032 1.00 54.33 83 LYS A N 3
ATOM 5329 C CA . LYS A 1 83 ? 2.427 5.068 -9.344 1.00 14.14 83 LYS A CA 3
ATOM 5330 C C . LYS A 1 83 ? 1.436 3.888 -9.308 1.00 41.41 83 LYS A C 3
ATOM 5331 O O . LYS A 1 83 ? 0.532 3.826 -10.138 1.00 0.32 83 LYS A O 3
ATOM 5350 N N . VAL A 1 84 ? 1.583 3.012 -8.289 1.00 31.30 84 VAL A N 3
ATOM 5351 C CA . VAL A 1 84 ? 0.806 1.756 -8.157 1.00 74.51 84 VAL A CA 3
ATOM 5352 C C . VAL A 1 84 ? -0.713 2.038 -8.100 1.00 43.41 84 VAL A C 3
ATOM 5353 O O . VAL A 1 84 ? -1.474 1.522 -8.920 1.00 61.24 84 VAL A O 3
ATOM 5366 N N . PHE A 1 85 ? -1.110 2.892 -7.143 1.00 40.22 85 PHE A N 3
ATOM 5367 C CA . PHE A 1 85 ? -2.519 3.298 -6.941 1.00 61.20 85 PHE A CA 3
ATOM 5368 C C . PHE A 1 85 ? -3.112 3.988 -8.187 1.00 3.32 85 PHE A C 3
ATOM 5369 O O . PHE A 1 85 ? -4.293 3.782 -8.509 1.00 30.03 85 PHE A O 3
ATOM 5386 N N . ALA A 1 86 ? -2.283 4.780 -8.887 1.00 32.12 86 ALA A N 3
ATOM 5387 C CA . ALA A 1 86 ? -2.695 5.486 -10.119 1.00 14.51 86 ALA A CA 3
ATOM 5388 C C . ALA A 1 86 ? -2.886 4.515 -11.300 1.00 75.11 86 ALA A C 3
ATOM 5389 O O . ALA A 1 86 ? -3.632 4.810 -12.240 1.00 32.52 86 ALA A O 3
ATOM 5396 N N . GLU A 1 87 ? -2.209 3.356 -11.229 1.00 34.12 87 GLU A N 3
ATOM 5397 C CA . GLU A 1 87 ? -2.344 2.262 -12.215 1.00 70.31 87 GLU A CA 3
ATOM 5398 C C . GLU A 1 87 ? -3.542 1.352 -11.871 1.00 15.43 87 GLU A C 3
ATOM 5399 O O . GLU A 1 87 ? -3.859 0.440 -12.631 1.00 32.13 87 GLU A O 3
ATOM 5411 N N . LEU A 1 88 ? -4.190 1.591 -10.713 1.00 23.23 88 LEU A N 3
ATOM 5412 C CA . LEU A 1 88 ? -5.351 0.783 -10.262 1.00 11.20 88 LEU A CA 3
ATOM 5413 C C . LEU A 1 88 ? -6.664 1.564 -10.439 1.00 41.12 88 LEU A C 3
ATOM 5414 O O . LEU A 1 88 ? -7.715 0.962 -10.697 1.00 0.55 88 LEU A O 3
ATOM 5430 N N . GLY A 1 89 ? -6.597 2.905 -10.317 1.00 24.52 89 GLY A N 3
ATOM 5431 C CA . GLY A 1 89 ? -7.771 3.769 -10.509 1.00 34.44 89 GLY A CA 3
ATOM 5432 C C . GLY A 1 89 ? -7.822 4.979 -9.573 1.00 10.10 89 GLY A C 3
ATOM 5433 O O . GLY A 1 89 ? -8.669 5.854 -9.761 1.00 64.11 89 GLY A O 3
ATOM 5437 N N . TYR A 1 90 ? -6.951 5.028 -8.544 1.00 70.01 90 TYR A N 3
ATOM 5438 C CA . TYR A 1 90 ? -6.866 6.184 -7.618 1.00 45.41 90 TYR A CA 3
ATOM 5439 C C . TYR A 1 90 ? -6.163 7.382 -8.302 1.00 13.13 90 TYR A C 3
ATOM 5440 O O . TYR A 1 90 ? -5.044 7.245 -8.790 1.00 1.40 90 TYR A O 3
ATOM 5458 N N . ASN A 1 91 ? -6.818 8.560 -8.294 1.00 23.02 91 ASN A N 3
ATOM 5459 C CA . ASN A 1 91 ? -6.342 9.766 -9.014 1.00 3.32 91 ASN A CA 3
ATOM 5460 C C . ASN A 1 91 ? -5.534 10.700 -8.077 1.00 61.41 91 ASN A C 3
ATOM 5461 O O . ASN A 1 91 ? -6.132 11.523 -7.377 1.00 63.41 91 ASN A O 3
ATOM 5472 N N . ASP A 1 92 ? -4.194 10.507 -8.038 1.00 65.31 92 ASP A N 3
ATOM 5473 C CA . ASP A 1 92 ? -3.211 11.468 -7.456 1.00 73.04 92 ASP A CA 3
ATOM 5474 C C . ASP A 1 92 ? -3.512 11.866 -5.980 1.00 4.54 92 ASP A C 3
ATOM 5475 O O . ASP A 1 92 ? -2.921 11.305 -5.052 1.00 11.52 92 ASP A O 3
ATOM 5484 N N . SER A 1 93 ? -4.446 12.826 -5.787 1.00 13.20 93 SER A N 3
ATOM 5485 C CA . SER A 1 93 ? -4.795 13.391 -4.467 1.00 34.13 93 SER A CA 3
ATOM 5486 C C . SER A 1 93 ? -5.476 12.365 -3.526 1.00 33.01 93 SER A C 3
ATOM 5487 O O . SER A 1 93 ? -5.605 12.622 -2.324 1.00 50.13 93 SER A O 3
ATOM 5495 N N . ASN A 1 94 ? -5.923 11.218 -4.087 1.00 63.31 94 ASN A N 3
ATOM 5496 C CA . ASN A 1 94 ? -6.368 10.043 -3.292 1.00 23.41 94 ASN A CA 3
ATOM 5497 C C . ASN A 1 94 ? -5.257 9.592 -2.316 1.00 33.03 94 ASN A C 3
ATOM 5498 O O . ASN A 1 94 ? -5.528 9.224 -1.182 1.00 42.02 94 ASN A O 3
ATOM 5509 N N . VAL A 1 95 ? -4.002 9.680 -2.791 1.00 14.11 95 VAL A N 3
ATOM 5510 C CA . VAL A 1 95 ? -2.791 9.211 -2.086 1.00 42.31 95 VAL A CA 3
ATOM 5511 C C . VAL A 1 95 ? -2.084 10.402 -1.393 1.00 62.21 95 VAL A C 3
ATOM 5512 O O . VAL A 1 95 ? -1.697 11.354 -2.074 1.00 60.13 95 VAL A O 3
ATOM 5525 N N . THR A 1 96 ? -1.959 10.382 -0.044 1.00 40.51 96 THR A N 3
ATOM 5526 C CA . THR A 1 96 ? -1.180 11.403 0.705 1.00 65.21 96 THR A CA 3
ATOM 5527 C C . THR A 1 96 ? -0.476 10.763 1.923 1.00 35.01 96 THR A C 3
ATOM 5528 O O . THR A 1 96 ? -1.127 10.085 2.722 1.00 73.51 96 THR A O 3
ATOM 5539 N N . TRP A 1 97 ? 0.848 10.988 2.041 1.00 71.43 97 TRP A N 3
ATOM 5540 C CA . TRP A 1 97 ? 1.692 10.443 3.136 1.00 43.23 97 TRP A CA 3
ATOM 5541 C C . TRP A 1 97 ? 1.688 11.368 4.365 1.00 73.41 97 TRP A C 3
ATOM 5542 O O . TRP A 1 97 ? 1.508 12.585 4.232 1.00 40.52 97 TRP A O 3
ATOM 5563 N N . ASP A 1 98 ? 1.901 10.767 5.551 1.00 32.33 98 ASP A N 3
ATOM 5564 C CA . ASP A 1 98 ? 1.987 11.482 6.837 1.00 42.34 98 ASP A CA 3
ATOM 5565 C C . ASP A 1 98 ? 2.722 10.592 7.859 1.00 44.41 98 ASP A C 3
ATOM 5566 O O . ASP A 1 98 ? 2.109 9.716 8.480 1.00 30.21 98 ASP A O 3
ATOM 5575 N N . GLY A 1 99 ? 4.052 10.777 7.950 1.00 3.33 99 GLY A N 3
ATOM 5576 C CA . GLY A 1 99 ? 4.903 10.059 8.910 1.00 30.30 99 GLY A CA 3
ATOM 5577 C C . GLY A 1 99 ? 4.858 8.539 8.747 1.00 73.25 99 GLY A C 3
ATOM 5578 O O . GLY A 1 99 ? 4.444 7.827 9.667 1.00 4.51 99 GLY A O 3
ATOM 5582 N N . ASP A 1 100 ? 5.225 8.068 7.536 1.00 3.34 100 ASP A N 3
ATOM 5583 C CA . ASP A 1 100 ? 5.269 6.624 7.159 1.00 12.00 100 ASP A CA 3
ATOM 5584 C C . ASP A 1 100 ? 3.875 5.997 7.017 1.00 45.33 100 ASP A C 3
ATOM 5585 O O . ASP A 1 100 ? 3.768 4.802 6.744 1.00 61.41 100 ASP A O 3
ATOM 5594 N N . THR A 1 101 ? 2.820 6.806 7.171 1.00 2.11 101 THR A N 3
ATOM 5595 C CA . THR A 1 101 ? 1.432 6.352 7.061 1.00 31.53 101 THR A CA 3
ATOM 5596 C C . THR A 1 101 ? 0.747 7.118 5.922 1.00 11.13 101 THR A C 3
ATOM 5597 O O . THR A 1 101 ? 0.528 8.328 6.032 1.00 74.24 101 THR A O 3
ATOM 5608 N N . VAL A 1 102 ? 0.434 6.421 4.827 1.00 72.13 102 VAL A N 3
ATOM 5609 C CA . VAL A 1 102 ? -0.226 7.022 3.663 1.00 61.04 102 VAL A CA 3
ATOM 5610 C C . VAL A 1 102 ? -1.730 6.703 3.705 1.00 72.12 102 VAL A C 3
ATOM 5611 O O . VAL A 1 102 ? -2.127 5.538 3.724 1.00 2.42 102 VAL A O 3
ATOM 5624 N N . THR A 1 103 ? -2.559 7.748 3.759 1.00 73.15 103 THR A N 3
ATOM 5625 C CA . THR A 1 103 ? -4.012 7.622 3.730 1.00 2.43 103 THR A CA 3
ATOM 5626 C C . THR A 1 103 ? -4.475 7.732 2.268 1.00 2.40 103 THR A C 3
ATOM 5627 O O . THR A 1 103 ? -4.433 8.817 1.667 1.00 1.42 103 THR A O 3
ATOM 5638 N N . VAL A 1 104 ? -4.831 6.581 1.687 1.00 24.45 104 VAL A N 3
ATOM 5639 C CA . VAL A 1 104 ? -5.320 6.469 0.308 1.00 23.52 104 VAL A CA 3
ATOM 5640 C C . VAL A 1 104 ? -6.809 6.154 0.351 1.00 65.52 104 VAL A C 3
ATOM 5641 O O . VAL A 1 104 ? -7.202 5.043 0.721 1.00 72.35 104 VAL A O 3
ATOM 5654 N N . GLU A 1 105 ? -7.639 7.121 -0.035 1.00 31.04 105 GLU A N 3
ATOM 5655 C CA . GLU A 1 105 ? -9.098 6.980 0.032 1.00 30.34 105 GLU A CA 3
ATOM 5656 C C . GLU A 1 105 ? -9.738 7.499 -1.250 1.00 2.33 105 GLU A C 3
ATOM 5657 O O . GLU A 1 105 ? -9.227 8.437 -1.872 1.00 62.32 105 GLU A O 3
ATOM 5669 N N . GLY A 1 106 ? -10.852 6.873 -1.639 1.00 64.23 106 GLY A N 3
ATOM 5670 C CA . GLY A 1 106 ? -11.553 7.222 -2.863 1.00 60.22 106 GLY A CA 3
ATOM 5671 C C . GLY A 1 106 ? -12.607 6.203 -3.232 1.00 51.42 106 GLY A C 3
ATOM 5672 O O . GLY A 1 106 ? -13.058 5.417 -2.379 1.00 72.12 106 GLY A O 3
ATOM 5676 N N . GLN A 1 107 ? -12.999 6.223 -4.513 1.00 51.23 107 GLN A N 3
ATOM 5677 C CA . GLN A 1 107 ? -14.085 5.392 -5.036 1.00 24.43 107 GLN A CA 3
ATOM 5678 C C . GLN A 1 107 ? -13.569 4.009 -5.509 1.00 33.05 107 GLN A C 3
ATOM 5679 O O . GLN A 1 107 ? -12.695 3.902 -6.385 1.00 55.21 107 GLN A O 3
ATOM 5693 N N . LEU A 1 108 ? -14.075 2.958 -4.844 1.00 22.41 108 LEU A N 3
ATOM 5694 C CA . LEU A 1 108 ? -13.910 1.554 -5.254 1.00 0.44 108 LEU A CA 3
ATOM 5695 C C . LEU A 1 108 ? -14.899 1.220 -6.403 1.00 13.24 108 LEU A C 3
ATOM 5696 O O . LEU A 1 108 ? -15.751 2.063 -6.745 1.00 14.34 108 LEU A O 3
ATOM 5712 N N . GLU A 1 109 ? -14.751 -0.005 -6.986 1.00 40.14 109 GLU A N 3
ATOM 5713 C CA . GLU A 1 109 ? -15.514 -0.523 -8.151 1.00 70.50 109 GLU A CA 3
ATOM 5714 C C . GLU A 1 109 ? -14.864 -0.032 -9.457 1.00 34.30 109 GLU A C 3
ATOM 5715 O O . GLU A 1 109 ? -14.705 -0.800 -10.416 1.00 4.54 109 GLU A O 3
ATOM 5727 N N . GLY A 1 110 ? -14.505 1.262 -9.479 1.00 44.23 110 GLY A N 3
ATOM 5728 C CA . GLY A 1 110 ? -13.672 1.833 -10.541 1.00 53.44 110 GLY A CA 3
ATOM 5729 C C . GLY A 1 110 ? -12.242 1.310 -10.451 1.00 12.40 110 GLY A C 3
ATOM 5730 O O . GLY A 1 110 ? -11.580 1.091 -11.471 1.00 33.41 110 GLY A O 3
ATOM 5734 N N . VAL A 1 111 ? -11.778 1.112 -9.202 1.00 20.25 111 VAL A N 3
ATOM 5735 C CA . VAL A 1 111 ? -10.523 0.409 -8.908 1.00 24.01 111 VAL A CA 3
ATOM 5736 C C . VAL A 1 111 ? -10.786 -1.115 -8.971 1.00 63.12 111 VAL A C 3
ATOM 5737 O O . VAL A 1 111 ? -11.315 -1.700 -8.013 1.00 14.04 111 VAL A O 3
ATOM 5750 N N . ASP A 1 112 ? -10.465 -1.718 -10.129 1.00 74.31 112 ASP A N 3
ATOM 5751 C CA . ASP A 1 112 ? -10.753 -3.133 -10.429 1.00 31.11 112 ASP A CA 3
ATOM 5752 C C . ASP A 1 112 ? -10.000 -3.536 -11.704 1.00 3.15 112 ASP A C 3
ATOM 5753 O O . ASP A 1 112 ? -10.087 -2.836 -12.712 1.00 2.24 112 ASP A O 3
ATOM 5762 N N . LEU A 1 113 ? -9.288 -4.666 -11.665 1.00 71.11 113 LEU A N 3
ATOM 5763 C CA . LEU A 1 113 ? -8.600 -5.233 -12.847 1.00 65.41 113 LEU A CA 3
ATOM 5764 C C . LEU A 1 113 ? -9.168 -6.628 -13.130 1.00 45.13 113 LEU A C 3
ATOM 5765 O O . LEU A 1 113 ? -9.522 -7.351 -12.191 1.00 33.22 113 LEU A O 3
ATOM 5781 N N . GLU A 1 114 ? -9.214 -6.990 -14.427 1.00 50.02 114 GLU A N 3
ATOM 5782 C CA . GLU A 1 114 ? -9.861 -8.225 -14.932 1.00 62.51 114 GLU A CA 3
ATOM 5783 C C . GLU A 1 114 ? -9.078 -9.495 -14.524 1.00 73.21 114 GLU A C 3
ATOM 5784 O O . GLU A 1 114 ? -8.269 -10.020 -15.302 1.00 72.42 114 GLU A O 3
ATOM 5796 N N . HIS A 1 115 ? -9.296 -9.922 -13.274 1.00 5.35 115 HIS A N 3
ATOM 5797 C CA . HIS A 1 115 ? -8.779 -11.172 -12.706 1.00 20.33 115 HIS A CA 3
ATOM 5798 C C . HIS A 1 115 ? -9.466 -11.401 -11.349 1.00 52.22 115 HIS A C 3
ATOM 5799 O O . HIS A 1 115 ? -8.933 -11.056 -10.287 1.00 74.45 115 HIS A O 3
ATOM 5814 N N . HIS A 1 116 ? -10.705 -11.924 -11.409 1.00 51.55 116 HIS A N 3
ATOM 5815 C CA . HIS A 1 116 ? -11.499 -12.273 -10.217 1.00 10.42 116 HIS A CA 3
ATOM 5816 C C . HIS A 1 116 ? -11.002 -13.621 -9.670 1.00 11.01 116 HIS A C 3
ATOM 5817 O O . HIS A 1 116 ? -11.614 -14.675 -9.859 1.00 55.12 116 HIS A O 3
ATOM 5832 N N . HIS A 1 117 ? -9.820 -13.543 -9.056 1.00 62.14 117 HIS A N 3
ATOM 5833 C CA . HIS A 1 117 ? -9.113 -14.668 -8.421 1.00 63.14 117 HIS A CA 3
ATOM 5834 C C . HIS A 1 117 ? -9.915 -15.215 -7.222 1.00 1.51 117 HIS A C 3
ATOM 5835 O O . HIS A 1 117 ? -9.883 -16.411 -6.924 1.00 2.55 117 HIS A O 3
ATOM 5850 N N . HIS A 1 118 ? -10.614 -14.299 -6.536 1.00 31.43 118 HIS A N 3
ATOM 5851 C CA . HIS A 1 118 ? -11.376 -14.581 -5.320 1.00 74.55 118 HIS A CA 3
ATOM 5852 C C . HIS A 1 118 ? -12.783 -15.060 -5.682 1.00 64.14 118 HIS A C 3
ATOM 5853 O O . HIS A 1 118 ? -13.589 -14.296 -6.197 1.00 53.43 118 HIS A O 3
ATOM 5868 N N . HIS A 1 119 ? -13.053 -16.334 -5.411 1.00 3.22 119 HIS A N 3
ATOM 5869 C CA . HIS A 1 119 ? -14.337 -16.992 -5.704 1.00 73.51 119 HIS A CA 3
ATOM 5870 C C . HIS A 1 119 ? -14.908 -17.601 -4.405 1.00 61.21 119 HIS A C 3
ATOM 5871 O O . HIS A 1 119 ? -15.499 -18.682 -4.405 1.00 51.52 119 HIS A O 3
ATOM 5886 N N . HIS A 1 120 ? -14.741 -16.856 -3.288 1.00 54.02 120 HIS A N 3
ATOM 5887 C CA . HIS A 1 120 ? -15.179 -17.284 -1.944 1.00 23.22 120 HIS A CA 3
ATOM 5888 C C . HIS A 1 120 ? -16.188 -16.258 -1.377 1.00 42.12 120 HIS A C 3
ATOM 5889 O O . HIS A 1 120 ? -15.755 -15.218 -0.837 1.00 44.41 120 HIS A O 3
ATOM 5905 N N . MET A 1 1 ? 20.820 -2.629 3.124 1.00 73.31 1 MET A N 4
ATOM 5906 C CA . MET A 1 1 ? 19.671 -3.282 2.472 1.00 10.13 1 MET A CA 4
ATOM 5907 C C . MET A 1 1 ? 20.062 -3.751 1.046 1.00 44.15 1 MET A C 4
ATOM 5908 O O . MET A 1 1 ? 19.991 -2.998 0.073 1.00 3.12 1 MET A O 4
ATOM 5924 N N . SER A 1 2 ? 20.570 -4.993 0.964 1.00 54.11 2 SER A N 4
ATOM 5925 C CA . SER A 1 2 ? 20.871 -5.669 -0.311 1.00 73.22 2 SER A CA 4
ATOM 5926 C C . SER A 1 2 ? 19.566 -6.146 -0.977 1.00 23.35 2 SER A C 4
ATOM 5927 O O . SER A 1 2 ? 19.370 -6.016 -2.189 1.00 61.34 2 SER A O 4
ATOM 5935 N N . GLY A 1 3 ? 18.689 -6.707 -0.137 1.00 63.12 3 GLY A N 4
ATOM 5936 C CA . GLY A 1 3 ? 17.393 -7.210 -0.552 1.00 64.52 3 GLY A CA 4
ATOM 5937 C C . GLY A 1 3 ? 16.586 -7.610 0.662 1.00 45.22 3 GLY A C 4
ATOM 5938 O O . GLY A 1 3 ? 16.435 -8.799 0.952 1.00 70.41 3 GLY A O 4
ATOM 5942 N N . LYS A 1 4 ? 16.132 -6.599 1.425 1.00 15.51 4 LYS A N 4
ATOM 5943 C CA . LYS A 1 4 ? 15.333 -6.810 2.641 1.00 72.14 4 LYS A CA 4
ATOM 5944 C C . LYS A 1 4 ? 13.908 -7.257 2.291 1.00 53.02 4 LYS A C 4
ATOM 5945 O O . LYS A 1 4 ? 13.312 -6.793 1.307 1.00 11.53 4 LYS A O 4
ATOM 5964 N N . LYS A 1 5 ? 13.389 -8.178 3.106 1.00 12.40 5 LYS A N 4
ATOM 5965 C CA . LYS A 1 5 ? 11.974 -8.524 3.122 1.00 10.52 5 LYS A CA 4
ATOM 5966 C C . LYS A 1 5 ? 11.273 -7.488 4.003 1.00 45.33 5 LYS A C 4
ATOM 5967 O O . LYS A 1 5 ? 11.499 -7.450 5.222 1.00 12.22 5 LYS A O 4
ATOM 5986 N N . VAL A 1 6 ? 10.458 -6.632 3.377 1.00 2.24 6 VAL A N 4
ATOM 5987 C CA . VAL A 1 6 ? 9.773 -5.524 4.062 1.00 32.53 6 VAL A CA 4
ATOM 5988 C C . VAL A 1 6 ? 8.338 -5.955 4.390 1.00 74.10 6 VAL A C 4
ATOM 5989 O O . VAL A 1 6 ? 7.753 -6.752 3.668 1.00 15.33 6 VAL A O 4
ATOM 6002 N N . GLU A 1 7 ? 7.775 -5.419 5.479 1.00 42.41 7 GLU A N 4
ATOM 6003 C CA . GLU A 1 7 ? 6.447 -5.801 5.960 1.00 3.53 7 GLU A CA 4
ATOM 6004 C C . GLU A 1 7 ? 5.471 -4.628 5.725 1.00 50.21 7 GLU A C 4
ATOM 6005 O O . GLU A 1 7 ? 5.594 -3.560 6.319 1.00 42.34 7 GLU A O 4
ATOM 6017 N N . VAL A 1 8 ? 4.517 -4.863 4.827 1.00 4.12 8 VAL A N 4
ATOM 6018 C CA . VAL A 1 8 ? 3.525 -3.880 4.392 1.00 12.32 8 VAL A CA 4
ATOM 6019 C C . VAL A 1 8 ? 2.196 -4.144 5.116 1.00 73.43 8 VAL A C 4
ATOM 6020 O O . VAL A 1 8 ? 1.593 -5.208 4.953 1.00 40.31 8 VAL A O 4
ATOM 6033 N N . GLN A 1 9 ? 1.748 -3.158 5.904 1.00 52.23 9 GLN A N 4
ATOM 6034 C CA . GLN A 1 9 ? 0.518 -3.246 6.689 1.00 3.21 9 GLN A CA 4
ATOM 6035 C C . GLN A 1 9 ? -0.603 -2.566 5.893 1.00 12.40 9 GLN A C 4
ATOM 6036 O O . GLN A 1 9 ? -0.661 -1.329 5.826 1.00 72.42 9 GLN A O 4
ATOM 6050 N N . VAL A 1 10 ? -1.460 -3.380 5.261 1.00 44.43 10 VAL A N 4
ATOM 6051 C CA . VAL A 1 10 ? -2.585 -2.879 4.455 1.00 22.43 10 VAL A CA 4
ATOM 6052 C C . VAL A 1 10 ? -3.834 -2.819 5.348 1.00 33.11 10 VAL A C 4
ATOM 6053 O O . VAL A 1 10 ? -4.423 -3.855 5.664 1.00 42.32 10 VAL A O 4
ATOM 6066 N N . LYS A 1 11 ? -4.207 -1.598 5.759 1.00 3.14 11 LYS A N 4
ATOM 6067 C CA . LYS A 1 11 ? -5.322 -1.348 6.688 1.00 31.02 11 LYS A CA 4
ATOM 6068 C C . LYS A 1 11 ? -6.490 -0.724 5.911 1.00 31.14 11 LYS A C 4
ATOM 6069 O O . LYS A 1 11 ? -6.420 0.445 5.552 1.00 21.42 11 LYS A O 4
ATOM 6088 N N . ILE A 1 12 ? -7.553 -1.500 5.636 1.00 34.52 12 ILE A N 4
ATOM 6089 C CA . ILE A 1 12 ? -8.713 -1.007 4.863 1.00 14.25 12 ILE A CA 4
ATOM 6090 C C . ILE A 1 12 ? -10.019 -1.172 5.663 1.00 23.21 12 ILE A C 4
ATOM 6091 O O . ILE A 1 12 ? -10.415 -2.282 6.017 1.00 65.25 12 ILE A O 4
ATOM 6107 N N . THR A 1 13 ? -10.683 -0.044 5.952 1.00 61.15 13 THR A N 4
ATOM 6108 C CA . THR A 1 13 ? -11.956 -0.018 6.661 1.00 11.41 13 THR A CA 4
ATOM 6109 C C . THR A 1 13 ? -13.093 0.026 5.629 1.00 11.22 13 THR A C 4
ATOM 6110 O O . THR A 1 13 ? -13.152 0.944 4.794 1.00 21.20 13 THR A O 4
ATOM 6121 N N . CYS A 1 14 ? -13.966 -0.980 5.685 1.00 51.21 14 CYS A N 4
ATOM 6122 C CA . CYS A 1 14 ? -15.103 -1.133 4.779 1.00 21.21 14 CYS A CA 4
ATOM 6123 C C . CYS A 1 14 ? -16.284 -1.747 5.531 1.00 44.52 14 CYS A C 4
ATOM 6124 O O . CYS A 1 14 ? -16.077 -2.632 6.375 1.00 10.20 14 CYS A O 4
ATOM 6131 N N . ASN A 1 15 ? -17.509 -1.263 5.204 1.00 64.33 15 ASN A N 4
ATOM 6132 C CA . ASN A 1 15 ? -18.791 -1.707 5.803 1.00 62.15 15 ASN A CA 4
ATOM 6133 C C . ASN A 1 15 ? -18.892 -1.180 7.255 1.00 32.42 15 ASN A C 4
ATOM 6134 O O . ASN A 1 15 ? -19.632 -0.231 7.536 1.00 72.14 15 ASN A O 4
ATOM 6145 N N . GLY A 1 16 ? -18.118 -1.803 8.151 1.00 13.34 16 GLY A N 4
ATOM 6146 C CA . GLY A 1 16 ? -17.945 -1.348 9.529 1.00 53.04 16 GLY A CA 4
ATOM 6147 C C . GLY A 1 16 ? -16.796 -2.083 10.207 1.00 0.10 16 GLY A C 4
ATOM 6148 O O . GLY A 1 16 ? -16.621 -2.005 11.427 1.00 52.21 16 GLY A O 4
ATOM 6152 N N . LYS A 1 17 ? -16.012 -2.807 9.390 1.00 54.02 17 LYS A N 4
ATOM 6153 C CA . LYS A 1 17 ? -14.908 -3.660 9.833 1.00 62.14 17 LYS A CA 4
ATOM 6154 C C . LYS A 1 17 ? -13.614 -3.207 9.156 1.00 63.23 17 LYS A C 4
ATOM 6155 O O . LYS A 1 17 ? -13.602 -2.906 7.959 1.00 14.11 17 LYS A O 4
ATOM 6174 N N . THR A 1 18 ? -12.529 -3.181 9.929 1.00 24.30 18 THR A N 4
ATOM 6175 C CA . THR A 1 18 ? -11.193 -2.886 9.417 1.00 63.54 18 THR A CA 4
ATOM 6176 C C . THR A 1 18 ? -10.450 -4.209 9.180 1.00 5.03 18 THR A C 4
ATOM 6177 O O . THR A 1 18 ? -10.308 -5.018 10.106 1.00 20.53 18 THR A O 4
ATOM 6188 N N . TYR A 1 19 ? -10.002 -4.412 7.938 1.00 23.51 19 TYR A N 4
ATOM 6189 C CA . TYR A 1 19 ? -9.267 -5.603 7.513 1.00 73.33 19 TYR A CA 4
ATOM 6190 C C . TYR A 1 19 ? -7.804 -5.191 7.340 1.00 12.34 19 TYR A C 4
ATOM 6191 O O . TYR A 1 19 ? -7.448 -4.543 6.345 1.00 63.20 19 TYR A O 4
ATOM 6209 N N . GLU A 1 20 ? -6.976 -5.529 8.337 1.00 10.15 20 GLU A N 4
ATOM 6210 C CA . GLU A 1 20 ? -5.545 -5.206 8.328 1.00 20.53 20 GLU A CA 4
ATOM 6211 C C . GLU A 1 20 ? -4.721 -6.451 8.663 1.00 71.14 20 GLU A C 4
ATOM 6212 O O . GLU A 1 20 ? -5.121 -7.283 9.492 1.00 3.44 20 GLU A O 4
ATOM 6224 N N . ARG A 1 21 ? -3.588 -6.572 7.976 1.00 74.52 21 ARG A N 4
ATOM 6225 C CA . ARG A 1 21 ? -2.592 -7.611 8.214 1.00 60.13 21 ARG A CA 4
ATOM 6226 C C . ARG A 1 21 ? -1.233 -7.103 7.723 1.00 43.25 21 ARG A C 4
ATOM 6227 O O . ARG A 1 21 ? -1.154 -6.303 6.775 1.00 51.14 21 ARG A O 4
ATOM 6248 N N . THR A 1 22 ? -0.176 -7.548 8.401 1.00 73.21 22 THR A N 4
ATOM 6249 C CA . THR A 1 22 ? 1.203 -7.221 8.062 1.00 11.21 22 THR A CA 4
ATOM 6250 C C . THR A 1 22 ? 1.768 -8.325 7.145 1.00 53.35 22 THR A C 4
ATOM 6251 O O . THR A 1 22 ? 1.962 -9.462 7.584 1.00 52.22 22 THR A O 4
ATOM 6262 N N . TYR A 1 23 ? 1.960 -7.984 5.860 1.00 12.51 23 TYR A N 4
ATOM 6263 C CA . TYR A 1 23 ? 2.390 -8.928 4.807 1.00 64.14 23 TYR A CA 4
ATOM 6264 C C . TYR A 1 23 ? 3.903 -8.800 4.566 1.00 3.24 23 TYR A C 4
ATOM 6265 O O . TYR A 1 23 ? 4.400 -7.696 4.390 1.00 32.40 23 TYR A O 4
ATOM 6283 N N . GLN A 1 24 ? 4.607 -9.937 4.525 1.00 61.13 24 GLN A N 4
ATOM 6284 C CA . GLN A 1 24 ? 6.055 -9.977 4.282 1.00 52.33 24 GLN A CA 4
ATOM 6285 C C . GLN A 1 24 ? 6.290 -10.063 2.761 1.00 24.04 24 GLN A C 4
ATOM 6286 O O . GLN A 1 24 ? 6.025 -11.099 2.141 1.00 44.13 24 GLN A O 4
ATOM 6300 N N . LEU A 1 25 ? 6.761 -8.954 2.172 1.00 71.50 25 LEU A N 4
ATOM 6301 C CA . LEU A 1 25 ? 7.051 -8.843 0.734 1.00 22.44 25 LEU A CA 4
ATOM 6302 C C . LEU A 1 25 ? 8.570 -8.705 0.531 1.00 72.15 25 LEU A C 4
ATOM 6303 O O . LEU A 1 25 ? 9.150 -7.659 0.853 1.00 22.41 25 LEU A O 4
ATOM 6319 N N . TYR A 1 26 ? 9.208 -9.781 0.038 1.00 61.20 26 TYR A N 4
ATOM 6320 C CA . TYR A 1 26 ? 10.646 -9.791 -0.275 1.00 30.34 26 TYR A CA 4
ATOM 6321 C C . TYR A 1 26 ? 10.885 -9.144 -1.643 1.00 11.01 26 TYR A C 4
ATOM 6322 O O . TYR A 1 26 ? 10.264 -9.552 -2.622 1.00 15.13 26 TYR A O 4
ATOM 6340 N N . ALA A 1 27 ? 11.802 -8.166 -1.701 1.00 72.42 27 ALA A N 4
ATOM 6341 C CA . ALA A 1 27 ? 12.232 -7.537 -2.963 1.00 54.25 27 ALA A CA 4
ATOM 6342 C C . ALA A 1 27 ? 13.738 -7.262 -2.938 1.00 32.10 27 ALA A C 4
ATOM 6343 O O . ALA A 1 27 ? 14.312 -6.996 -1.880 1.00 41.11 27 ALA A O 4
ATOM 6350 N N . VAL A 1 28 ? 14.362 -7.341 -4.122 1.00 52.33 28 VAL A N 4
ATOM 6351 C CA . VAL A 1 28 ? 15.767 -6.947 -4.328 1.00 34.12 28 VAL A CA 4
ATOM 6352 C C . VAL A 1 28 ? 15.834 -5.431 -4.586 1.00 15.12 28 VAL A C 4
ATOM 6353 O O . VAL A 1 28 ? 16.727 -4.734 -4.093 1.00 23.53 28 VAL A O 4
ATOM 6366 N N . ARG A 1 29 ? 14.856 -4.943 -5.371 1.00 44.14 29 ARG A N 4
ATOM 6367 C CA . ARG A 1 29 ? 14.752 -3.529 -5.777 1.00 62.40 29 ARG A CA 4
ATOM 6368 C C . ARG A 1 29 ? 13.421 -2.942 -5.285 1.00 60.25 29 ARG A C 4
ATOM 6369 O O . ARG A 1 29 ? 12.472 -3.674 -4.977 1.00 2.14 29 ARG A O 4
ATOM 6390 N N . ASP A 1 30 ? 13.363 -1.607 -5.263 1.00 54.52 30 ASP A N 4
ATOM 6391 C CA . ASP A 1 30 ? 12.127 -0.838 -4.998 1.00 52.42 30 ASP A CA 4
ATOM 6392 C C . ASP A 1 30 ? 11.075 -1.093 -6.101 1.00 51.12 30 ASP A C 4
ATOM 6393 O O . ASP A 1 30 ? 9.873 -1.209 -5.817 1.00 20.12 30 ASP A O 4
ATOM 6402 N N . GLU A 1 31 ? 11.557 -1.207 -7.355 1.00 42.42 31 GLU A N 4
ATOM 6403 C CA . GLU A 1 31 ? 10.714 -1.450 -8.544 1.00 24.50 31 GLU A CA 4
ATOM 6404 C C . GLU A 1 31 ? 10.044 -2.841 -8.497 1.00 1.34 31 GLU A C 4
ATOM 6405 O O . GLU A 1 31 ? 8.955 -3.029 -9.059 1.00 31.53 31 GLU A O 4
ATOM 6417 N N . GLU A 1 32 ? 10.685 -3.802 -7.807 1.00 11.32 32 GLU A N 4
ATOM 6418 C CA . GLU A 1 32 ? 10.131 -5.159 -7.641 1.00 0.23 32 GLU A CA 4
ATOM 6419 C C . GLU A 1 32 ? 8.880 -5.120 -6.754 1.00 54.54 32 GLU A C 4
ATOM 6420 O O . GLU A 1 32 ? 7.890 -5.800 -7.035 1.00 52.40 32 GLU A O 4
ATOM 6432 N N . LEU A 1 33 ? 8.933 -4.275 -5.707 1.00 64.42 33 LEU A N 4
ATOM 6433 C CA . LEU A 1 33 ? 7.874 -4.174 -4.686 1.00 33.03 33 LEU A CA 4
ATOM 6434 C C . LEU A 1 33 ? 6.559 -3.619 -5.301 1.00 64.24 33 LEU A C 4
ATOM 6435 O O . LEU A 1 33 ? 5.488 -3.843 -4.741 1.00 45.13 33 LEU A O 4
ATOM 6451 N N . LYS A 1 34 ? 6.658 -2.935 -6.473 1.00 71.33 34 LYS A N 4
ATOM 6452 C CA . LYS A 1 34 ? 5.495 -2.349 -7.184 1.00 53.44 34 LYS A CA 4
ATOM 6453 C C . LYS A 1 34 ? 4.394 -3.393 -7.447 1.00 55.40 34 LYS A C 4
ATOM 6454 O O . LYS A 1 34 ? 3.268 -3.265 -6.935 1.00 14.11 34 LYS A O 4
ATOM 6473 N N . GLU A 1 35 ? 4.733 -4.425 -8.250 1.00 30.53 35 GLU A N 4
ATOM 6474 C CA . GLU A 1 35 ? 3.764 -5.463 -8.647 1.00 42.23 35 GLU A CA 4
ATOM 6475 C C . GLU A 1 35 ? 3.291 -6.283 -7.437 1.00 34.55 35 GLU A C 4
ATOM 6476 O O . GLU A 1 35 ? 2.142 -6.705 -7.415 1.00 73.53 35 GLU A O 4
ATOM 6488 N N . LYS A 1 36 ? 4.167 -6.437 -6.416 1.00 21.22 36 LYS A N 4
ATOM 6489 C CA . LYS A 1 36 ? 3.853 -7.177 -5.165 1.00 13.33 36 LYS A CA 4
ATOM 6490 C C . LYS A 1 36 ? 2.732 -6.468 -4.387 1.00 42.53 36 LYS A C 4
ATOM 6491 O O . LYS A 1 36 ? 1.821 -7.126 -3.866 1.00 3.33 36 LYS A O 4
ATOM 6510 N N . LEU A 1 37 ? 2.815 -5.117 -4.337 1.00 5.22 37 LEU A N 4
ATOM 6511 C CA . LEU A 1 37 ? 1.749 -4.255 -3.790 1.00 31.41 37 LEU A CA 4
ATOM 6512 C C . LEU A 1 37 ? 0.434 -4.529 -4.525 1.00 1.32 37 LEU A C 4
ATOM 6513 O O . LEU A 1 37 ? -0.561 -4.843 -3.888 1.00 1.33 37 LEU A O 4
ATOM 6529 N N . LYS A 1 38 ? 0.479 -4.456 -5.876 1.00 52.33 38 LYS A N 4
ATOM 6530 C CA . LYS A 1 38 ? -0.704 -4.666 -6.751 1.00 10.04 38 LYS A CA 4
ATOM 6531 C C . LYS A 1 38 ? -1.366 -6.050 -6.512 1.00 2.44 38 LYS A C 4
ATOM 6532 O O . LYS A 1 38 ? -2.596 -6.150 -6.536 1.00 4.10 38 LYS A O 4
ATOM 6551 N N . LYS A 1 39 ? -0.539 -7.101 -6.269 1.00 74.14 39 LYS A N 4
ATOM 6552 C CA . LYS A 1 39 ? -1.038 -8.470 -5.961 1.00 15.34 39 LYS A CA 4
ATOM 6553 C C . LYS A 1 39 ? -1.866 -8.453 -4.661 1.00 34.01 39 LYS A C 4
ATOM 6554 O O . LYS A 1 39 ? -3.043 -8.838 -4.653 1.00 44.13 39 LYS A O 4
ATOM 6573 N N . VAL A 1 40 ? -1.229 -7.946 -3.586 1.00 62.02 40 VAL A N 4
ATOM 6574 C CA . VAL A 1 40 ? -1.810 -7.905 -2.227 1.00 73.32 40 VAL A CA 4
ATOM 6575 C C . VAL A 1 40 ? -3.052 -6.989 -2.172 1.00 10.41 40 VAL A C 4
ATOM 6576 O O . VAL A 1 40 ? -4.004 -7.274 -1.445 1.00 23.32 40 VAL A O 4
ATOM 6589 N N . LEU A 1 41 ? -3.033 -5.908 -2.966 1.00 51.45 41 LEU A N 4
ATOM 6590 C CA . LEU A 1 41 ? -4.108 -4.902 -2.990 1.00 61.33 41 LEU A CA 4
ATOM 6591 C C . LEU A 1 41 ? -5.361 -5.454 -3.672 1.00 15.14 41 LEU A C 4
ATOM 6592 O O . LEU A 1 41 ? -6.466 -5.226 -3.192 1.00 53.01 41 LEU A O 4
ATOM 6608 N N . ASN A 1 42 ? -5.184 -6.201 -4.779 1.00 70.31 42 ASN A N 4
ATOM 6609 C CA . ASN A 1 42 ? -6.306 -6.887 -5.460 1.00 52.40 42 ASN A CA 4
ATOM 6610 C C . ASN A 1 42 ? -6.921 -7.978 -4.557 1.00 30.45 42 ASN A C 4
ATOM 6611 O O . ASN A 1 42 ? -8.144 -8.110 -4.502 1.00 24.34 42 ASN A O 4
ATOM 6622 N N . GLU A 1 43 ? -6.064 -8.727 -3.835 1.00 41.31 43 GLU A N 4
ATOM 6623 C CA . GLU A 1 43 ? -6.501 -9.800 -2.914 1.00 13.01 43 GLU A CA 4
ATOM 6624 C C . GLU A 1 43 ? -7.292 -9.229 -1.720 1.00 2.31 43 GLU A C 4
ATOM 6625 O O . GLU A 1 43 ? -8.352 -9.754 -1.361 1.00 21.34 43 GLU A O 4
ATOM 6637 N N . ARG A 1 44 ? -6.750 -8.163 -1.111 1.00 62.01 44 ARG A N 4
ATOM 6638 C CA . ARG A 1 44 ? -7.341 -7.521 0.074 1.00 21.21 44 ARG A CA 4
ATOM 6639 C C . ARG A 1 44 ? -8.651 -6.791 -0.273 1.00 60.54 44 ARG A C 4
ATOM 6640 O O . ARG A 1 44 ? -9.613 -6.837 0.501 1.00 55.40 44 ARG A O 4
ATOM 6661 N N . MET A 1 45 ? -8.677 -6.132 -1.451 1.00 21.23 45 MET A N 4
ATOM 6662 C CA . MET A 1 45 ? -9.826 -5.306 -1.884 1.00 34.15 45 MET A CA 4
ATOM 6663 C C . MET A 1 45 ? -10.893 -6.107 -2.648 1.00 50.23 45 MET A C 4
ATOM 6664 O O . MET A 1 45 ? -11.973 -5.574 -2.903 1.00 30.14 45 MET A O 4
ATOM 6678 N N . ASP A 1 46 ? -10.614 -7.378 -2.979 1.00 31.42 46 ASP A N 4
ATOM 6679 C CA . ASP A 1 46 ? -11.590 -8.254 -3.680 1.00 55.22 46 ASP A CA 4
ATOM 6680 C C . ASP A 1 46 ? -12.870 -8.505 -2.808 1.00 22.44 46 ASP A C 4
ATOM 6681 O O . ASP A 1 46 ? -13.978 -8.277 -3.306 1.00 30.43 46 ASP A O 4
ATOM 6690 N N . PRO A 1 47 ? -12.758 -8.950 -1.487 1.00 32.42 47 PRO A N 4
ATOM 6691 C CA . PRO A 1 47 ? -13.950 -9.113 -0.590 1.00 74.33 47 PRO A CA 4
ATOM 6692 C C . PRO A 1 47 ? -14.630 -7.769 -0.248 1.00 71.21 47 PRO A C 4
ATOM 6693 O O . PRO A 1 47 ? -15.821 -7.729 0.081 1.00 11.13 47 PRO A O 4
ATOM 6704 N N . ILE A 1 48 ? -13.851 -6.678 -0.353 1.00 41.20 48 ILE A N 4
ATOM 6705 C CA . ILE A 1 48 ? -14.310 -5.303 -0.078 1.00 34.42 48 ILE A CA 4
ATOM 6706 C C . ILE A 1 48 ? -15.353 -4.870 -1.135 1.00 71.44 48 ILE A C 4
ATOM 6707 O O . ILE A 1 48 ? -16.276 -4.095 -0.845 1.00 55.54 48 ILE A O 4
ATOM 6723 N N . LYS A 1 49 ? -15.205 -5.428 -2.350 1.00 53.23 49 LYS A N 4
ATOM 6724 C CA . LYS A 1 49 ? -16.150 -5.214 -3.457 1.00 4.33 49 LYS A CA 4
ATOM 6725 C C . LYS A 1 49 ? -17.489 -5.918 -3.170 1.00 74.44 49 LYS A C 4
ATOM 6726 O O . LYS A 1 49 ? -18.551 -5.407 -3.540 1.00 35.33 49 LYS A O 4
ATOM 6745 N N . LYS A 1 50 ? -17.421 -7.088 -2.493 1.00 55.15 50 LYS A N 4
ATOM 6746 C CA . LYS A 1 50 ? -18.618 -7.868 -2.105 1.00 11.42 50 LYS A CA 4
ATOM 6747 C C . LYS A 1 50 ? -19.362 -7.205 -0.926 1.00 20.05 50 LYS A C 4
ATOM 6748 O O . LYS A 1 50 ? -20.576 -7.384 -0.773 1.00 44.50 50 LYS A O 4
ATOM 6767 N N . LEU A 1 51 ? -18.624 -6.444 -0.102 1.00 13.00 51 LEU A N 4
ATOM 6768 C CA . LEU A 1 51 ? -19.223 -5.624 0.972 1.00 24.23 51 LEU A CA 4
ATOM 6769 C C . LEU A 1 51 ? -19.973 -4.441 0.339 1.00 31.53 51 LEU A C 4
ATOM 6770 O O . LEU A 1 51 ? -21.114 -4.134 0.714 1.00 62.33 51 LEU A O 4
ATOM 6786 N N . GLY A 1 52 ? -19.316 -3.801 -0.641 1.00 63.14 52 GLY A N 4
ATOM 6787 C CA . GLY A 1 52 ? -19.946 -2.782 -1.477 1.00 24.44 52 GLY A CA 4
ATOM 6788 C C . GLY A 1 52 ? -19.869 -1.370 -0.922 1.00 42.41 52 GLY A C 4
ATOM 6789 O O . GLY A 1 52 ? -20.622 -0.499 -1.361 1.00 42.14 52 GLY A O 4
ATOM 6793 N N . CYS A 1 53 ? -18.954 -1.145 0.030 1.00 5.22 53 CYS A N 4
ATOM 6794 C CA . CYS A 1 53 ? -18.680 0.187 0.600 1.00 10.15 53 CYS A CA 4
ATOM 6795 C C . CYS A 1 53 ? -18.167 1.142 -0.502 1.00 54.01 53 CYS A C 4
ATOM 6796 O O . CYS A 1 53 ? -17.172 0.834 -1.167 1.00 12.51 53 CYS A O 4
ATOM 6803 N N . LYS A 1 54 ? -18.877 2.278 -0.698 1.00 31.31 54 LYS A N 4
ATOM 6804 C CA . LYS A 1 54 ? -18.553 3.265 -1.753 1.00 31.12 54 LYS A CA 4
ATOM 6805 C C . LYS A 1 54 ? -17.157 3.869 -1.514 1.00 75.13 54 LYS A C 4
ATOM 6806 O O . LYS A 1 54 ? -16.277 3.798 -2.378 1.00 2.45 54 LYS A O 4
ATOM 6825 N N . ARG A 1 55 ? -16.980 4.464 -0.321 1.00 25.32 55 ARG A N 4
ATOM 6826 C CA . ARG A 1 55 ? -15.701 5.036 0.111 1.00 63.23 55 ARG A CA 4
ATOM 6827 C C . ARG A 1 55 ? -15.041 4.087 1.114 1.00 20.13 55 ARG A C 4
ATOM 6828 O O . ARG A 1 55 ? -15.677 3.674 2.089 1.00 70.20 55 ARG A O 4
ATOM 6849 N N . VAL A 1 56 ? -13.774 3.738 0.864 1.00 41.12 56 VAL A N 4
ATOM 6850 C CA . VAL A 1 56 ? -12.968 2.896 1.763 1.00 73.33 56 VAL A CA 4
ATOM 6851 C C . VAL A 1 56 ? -11.784 3.707 2.295 1.00 25.42 56 VAL A C 4
ATOM 6852 O O . VAL A 1 56 ? -11.219 4.552 1.578 1.00 11.42 56 VAL A O 4
ATOM 6865 N N . ARG A 1 57 ? -11.433 3.476 3.565 1.00 73.05 57 ARG A N 4
ATOM 6866 C CA . ARG A 1 57 ? -10.290 4.130 4.206 1.00 44.10 57 ARG A CA 4
ATOM 6867 C C . ARG A 1 57 ? -9.112 3.153 4.213 1.00 12.42 57 ARG A C 4
ATOM 6868 O O . ARG A 1 57 ? -9.077 2.216 5.011 1.00 23.41 57 ARG A O 4
ATOM 6889 N N . ILE A 1 58 ? -8.160 3.378 3.301 1.00 23.42 58 ILE A N 4
ATOM 6890 C CA . ILE A 1 58 ? -6.953 2.556 3.177 1.00 40.23 58 ILE A CA 4
ATOM 6891 C C . ILE A 1 58 ? -5.790 3.321 3.823 1.00 25.34 58 ILE A C 4
ATOM 6892 O O . ILE A 1 58 ? -5.693 4.539 3.688 1.00 0.34 58 ILE A O 4
ATOM 6908 N N . SER A 1 59 ? -4.935 2.595 4.536 1.00 25.13 59 SER A N 4
ATOM 6909 C CA . SER A 1 59 ? -3.728 3.133 5.144 1.00 14.53 59 SER A CA 4
ATOM 6910 C C . SER A 1 59 ? -2.639 2.074 5.006 1.00 40.14 59 SER A C 4
ATOM 6911 O O . SER A 1 59 ? -2.662 1.041 5.689 1.00 12.10 59 SER A O 4
ATOM 6919 N N . ILE A 1 60 ? -1.724 2.311 4.065 1.00 54.22 60 ILE A N 4
ATOM 6920 C CA . ILE A 1 60 ? -0.627 1.396 3.761 1.00 30.35 60 ILE A CA 4
ATOM 6921 C C . ILE A 1 60 ? 0.652 1.953 4.375 1.00 41.54 60 ILE A C 4
ATOM 6922 O O . ILE A 1 60 ? 1.178 2.974 3.916 1.00 72.04 60 ILE A O 4
ATOM 6938 N N . ARG A 1 61 ? 1.119 1.313 5.446 1.00 33.34 61 ARG A N 4
ATOM 6939 C CA . ARG A 1 61 ? 2.403 1.649 6.054 1.00 30.31 61 ARG A CA 4
ATOM 6940 C C . ARG A 1 61 ? 3.429 0.605 5.627 1.00 44.51 61 ARG A C 4
ATOM 6941 O O . ARG A 1 61 ? 3.167 -0.596 5.710 1.00 51.24 61 ARG A O 4
ATOM 6962 N N . VAL A 1 62 ? 4.592 1.068 5.175 1.00 75.13 62 VAL A N 4
ATOM 6963 C CA . VAL A 1 62 ? 5.717 0.196 4.834 1.00 55.25 62 VAL A CA 4
ATOM 6964 C C . VAL A 1 62 ? 6.630 0.132 6.076 1.00 41.43 62 VAL A C 4
ATOM 6965 O O . VAL A 1 62 ? 6.784 1.142 6.778 1.00 31.31 62 VAL A O 4
ATOM 6978 N N . LYS A 1 63 ? 7.168 -1.055 6.407 1.00 30.41 63 LYS A N 4
ATOM 6979 C CA . LYS A 1 63 ? 7.980 -1.215 7.631 1.00 53.52 63 LYS A CA 4
ATOM 6980 C C . LYS A 1 63 ? 9.423 -0.767 7.362 1.00 41.42 63 LYS A C 4
ATOM 6981 O O . LYS A 1 63 ? 10.008 -1.088 6.323 1.00 64.21 63 LYS A O 4
ATOM 7000 N N . HIS A 1 64 ? 9.975 -0.032 8.323 1.00 30.12 64 HIS A N 4
ATOM 7001 C CA . HIS A 1 64 ? 11.241 0.681 8.193 1.00 23.44 64 HIS A CA 4
ATOM 7002 C C . HIS A 1 64 ? 12.326 -0.063 8.975 1.00 4.32 64 HIS A C 4
ATOM 7003 O O . HIS A 1 64 ? 12.139 -0.372 10.158 1.00 2.05 64 HIS A O 4
ATOM 7018 N N . SER A 1 65 ? 13.450 -0.359 8.302 1.00 63.44 65 SER A N 4
ATOM 7019 C CA . SER A 1 65 ? 14.519 -1.221 8.837 1.00 55.15 65 SER A CA 4
ATOM 7020 C C . SER A 1 65 ? 15.480 -0.430 9.746 1.00 64.10 65 SER A C 4
ATOM 7021 O O . SER A 1 65 ? 15.808 -0.875 10.852 1.00 53.42 65 SER A O 4
ATOM 7029 N N . ASP A 1 66 ? 15.930 0.739 9.267 1.00 74.23 66 ASP A N 4
ATOM 7030 C CA . ASP A 1 66 ? 16.940 1.572 9.962 1.00 63.14 66 ASP A CA 4
ATOM 7031 C C . ASP A 1 66 ? 16.270 2.862 10.527 1.00 31.42 66 ASP A C 4
ATOM 7032 O O . ASP A 1 66 ? 15.515 2.760 11.502 1.00 15.25 66 ASP A O 4
ATOM 7041 N N . ALA A 1 67 ? 16.502 4.034 9.874 1.00 11.23 67 ALA A N 4
ATOM 7042 C CA . ALA A 1 67 ? 15.991 5.358 10.286 1.00 75.54 67 ALA A CA 4
ATOM 7043 C C . ALA A 1 67 ? 16.559 6.405 9.318 1.00 33.15 67 ALA A C 4
ATOM 7044 O O . ALA A 1 67 ? 15.809 7.069 8.594 1.00 4.34 67 ALA A O 4
ATOM 7051 N N . ALA A 1 68 ? 17.905 6.492 9.283 1.00 0.52 68 ALA A N 4
ATOM 7052 C CA . ALA A 1 68 ? 18.643 7.415 8.399 1.00 73.52 68 ALA A CA 4
ATOM 7053 C C . ALA A 1 68 ? 18.548 6.951 6.944 1.00 30.33 68 ALA A C 4
ATOM 7054 O O . ALA A 1 68 ? 18.335 7.764 6.033 1.00 11.10 68 ALA A O 4
ATOM 7061 N N . GLU A 1 69 ? 18.699 5.629 6.745 1.00 13.42 69 GLU A N 4
ATOM 7062 C CA . GLU A 1 69 ? 18.497 4.984 5.439 1.00 43.42 69 GLU A CA 4
ATOM 7063 C C . GLU A 1 69 ? 17.050 5.161 4.973 1.00 23.54 69 GLU A C 4
ATOM 7064 O O . GLU A 1 69 ? 16.806 5.378 3.795 1.00 24.23 69 GLU A O 4
ATOM 7076 N N . GLU A 1 70 ? 16.108 5.124 5.933 1.00 21.52 70 GLU A N 4
ATOM 7077 C CA . GLU A 1 70 ? 14.660 5.171 5.648 1.00 25.01 70 GLU A CA 4
ATOM 7078 C C . GLU A 1 70 ? 14.201 6.570 5.214 1.00 3.12 70 GLU A C 4
ATOM 7079 O O . GLU A 1 70 ? 13.163 6.700 4.573 1.00 71.14 70 GLU A O 4
ATOM 7091 N N . LYS A 1 71 ? 14.968 7.617 5.581 1.00 73.00 71 LYS A N 4
ATOM 7092 C CA . LYS A 1 71 ? 14.726 8.995 5.090 1.00 14.34 71 LYS A CA 4
ATOM 7093 C C . LYS A 1 71 ? 14.918 9.055 3.557 1.00 70.11 71 LYS A C 4
ATOM 7094 O O . LYS A 1 71 ? 14.235 9.809 2.853 1.00 70.24 71 LYS A O 4
ATOM 7113 N N . LYS A 1 72 ? 15.858 8.236 3.079 1.00 35.22 72 LYS A N 4
ATOM 7114 C CA . LYS A 1 72 ? 16.191 8.082 1.654 1.00 12.50 72 LYS A CA 4
ATOM 7115 C C . LYS A 1 72 ? 15.243 7.071 0.971 1.00 23.31 72 LYS A C 4
ATOM 7116 O O . LYS A 1 72 ? 14.717 7.338 -0.115 1.00 54.31 72 LYS A O 4
ATOM 7135 N N . GLU A 1 73 ? 15.025 5.920 1.635 1.00 61.21 73 GLU A N 4
ATOM 7136 C CA . GLU A 1 73 ? 14.358 4.747 1.029 1.00 43.21 73 GLU A CA 4
ATOM 7137 C C . GLU A 1 73 ? 12.825 4.873 1.013 1.00 45.50 73 GLU A C 4
ATOM 7138 O O . GLU A 1 73 ? 12.188 4.326 0.119 1.00 70.43 73 GLU A O 4
ATOM 7150 N N . ALA A 1 74 ? 12.242 5.572 2.003 1.00 22.01 74 ALA A N 4
ATOM 7151 C CA . ALA A 1 74 ? 10.780 5.838 2.042 1.00 41.43 74 ALA A CA 4
ATOM 7152 C C . ALA A 1 74 ? 10.421 6.988 1.083 1.00 3.20 74 ALA A C 4
ATOM 7153 O O . ALA A 1 74 ? 9.313 7.032 0.542 1.00 34.13 74 ALA A O 4
ATOM 7160 N N . LYS A 1 75 ? 11.375 7.924 0.903 1.00 12.14 75 LYS A N 4
ATOM 7161 C CA . LYS A 1 75 ? 11.320 8.956 -0.154 1.00 4.23 75 LYS A CA 4
ATOM 7162 C C . LYS A 1 75 ? 11.360 8.293 -1.550 1.00 33.45 75 LYS A C 4
ATOM 7163 O O . LYS A 1 75 ? 10.643 8.703 -2.469 1.00 52.43 75 LYS A O 4
ATOM 7182 N N . LYS A 1 76 ? 12.205 7.258 -1.677 1.00 12.41 76 LYS A N 4
ATOM 7183 C CA . LYS A 1 76 ? 12.309 6.432 -2.893 1.00 43.34 76 LYS A CA 4
ATOM 7184 C C . LYS A 1 76 ? 11.014 5.619 -3.103 1.00 13.41 76 LYS A C 4
ATOM 7185 O O . LYS A 1 76 ? 10.501 5.513 -4.228 1.00 52.54 76 LYS A O 4
ATOM 7204 N N . PHE A 1 77 ? 10.479 5.094 -1.986 1.00 43.31 77 PHE A N 4
ATOM 7205 C CA . PHE A 1 77 ? 9.307 4.204 -1.975 1.00 70.25 77 PHE A CA 4
ATOM 7206 C C . PHE A 1 77 ? 8.007 5.014 -2.189 1.00 53.33 77 PHE A C 4
ATOM 7207 O O . PHE A 1 77 ? 6.961 4.448 -2.520 1.00 53.13 77 PHE A O 4
ATOM 7224 N N . ALA A 1 78 ? 8.086 6.341 -1.949 1.00 21.03 78 ALA A N 4
ATOM 7225 C CA . ALA A 1 78 ? 6.991 7.281 -2.239 1.00 1.20 78 ALA A CA 4
ATOM 7226 C C . ALA A 1 78 ? 6.601 7.209 -3.722 1.00 5.32 78 ALA A C 4
ATOM 7227 O O . ALA A 1 78 ? 5.422 7.097 -4.053 1.00 21.04 78 ALA A O 4
ATOM 7234 N N . ALA A 1 79 ? 7.629 7.210 -4.594 1.00 12.21 79 ALA A N 4
ATOM 7235 C CA . ALA A 1 79 ? 7.455 7.073 -6.051 1.00 72.14 79 ALA A CA 4
ATOM 7236 C C . ALA A 1 79 ? 6.806 5.721 -6.412 1.00 71.24 79 ALA A C 4
ATOM 7237 O O . ALA A 1 79 ? 6.016 5.638 -7.357 1.00 44.54 79 ALA A O 4
ATOM 7244 N N . ILE A 1 80 ? 7.138 4.678 -5.624 1.00 4.14 80 ILE A N 4
ATOM 7245 C CA . ILE A 1 80 ? 6.634 3.309 -5.820 1.00 74.10 80 ILE A CA 4
ATOM 7246 C C . ILE A 1 80 ? 5.132 3.234 -5.537 1.00 30.40 80 ILE A C 4
ATOM 7247 O O . ILE A 1 80 ? 4.365 2.765 -6.387 1.00 43.32 80 ILE A O 4
ATOM 7263 N N . LEU A 1 81 ? 4.718 3.758 -4.366 1.00 21.53 81 LEU A N 4
ATOM 7264 C CA . LEU A 1 81 ? 3.323 3.693 -3.907 1.00 11.22 81 LEU A CA 4
ATOM 7265 C C . LEU A 1 81 ? 2.422 4.528 -4.830 1.00 32.22 81 LEU A C 4
ATOM 7266 O O . LEU A 1 81 ? 1.430 4.014 -5.343 1.00 72.34 81 LEU A O 4
ATOM 7282 N N . ASN A 1 82 ? 2.826 5.793 -5.071 1.00 44.43 82 ASN A N 4
ATOM 7283 C CA . ASN A 1 82 ? 2.057 6.772 -5.888 1.00 33.41 82 ASN A CA 4
ATOM 7284 C C . ASN A 1 82 ? 1.784 6.235 -7.305 1.00 34.24 82 ASN A C 4
ATOM 7285 O O . ASN A 1 82 ? 0.672 6.392 -7.834 1.00 34.04 82 ASN A O 4
ATOM 7296 N N . LYS A 1 83 ? 2.808 5.586 -7.893 1.00 14.32 83 LYS A N 4
ATOM 7297 C CA . LYS A 1 83 ? 2.706 4.946 -9.216 1.00 43.44 83 LYS A CA 4
ATOM 7298 C C . LYS A 1 83 ? 1.714 3.777 -9.193 1.00 62.31 83 LYS A C 4
ATOM 7299 O O . LYS A 1 83 ? 0.876 3.679 -10.083 1.00 53.43 83 LYS A O 4
ATOM 7318 N N . VAL A 1 84 ? 1.794 2.927 -8.148 1.00 53.42 84 VAL A N 4
ATOM 7319 C CA . VAL A 1 84 ? 0.948 1.717 -8.025 1.00 64.20 84 VAL A CA 4
ATOM 7320 C C . VAL A 1 84 ? -0.531 2.114 -7.935 1.00 55.42 84 VAL A C 4
ATOM 7321 O O . VAL A 1 84 ? -1.374 1.541 -8.627 1.00 13.35 84 VAL A O 4
ATOM 7334 N N . PHE A 1 85 ? -0.804 3.136 -7.110 1.00 74.42 85 PHE A N 4
ATOM 7335 C CA . PHE A 1 85 ? -2.153 3.694 -6.925 1.00 33.23 85 PHE A CA 4
ATOM 7336 C C . PHE A 1 85 ? -2.690 4.242 -8.257 1.00 60.43 85 PHE A C 4
ATOM 7337 O O . PHE A 1 85 ? -3.838 3.980 -8.615 1.00 11.23 85 PHE A O 4
ATOM 7354 N N . ALA A 1 86 ? -1.815 4.937 -9.009 1.00 25.24 86 ALA A N 4
ATOM 7355 C CA . ALA A 1 86 ? -2.142 5.491 -10.340 1.00 33.44 86 ALA A CA 4
ATOM 7356 C C . ALA A 1 86 ? -2.469 4.369 -11.351 1.00 60.53 86 ALA A C 4
ATOM 7357 O O . ALA A 1 86 ? -3.351 4.528 -12.204 1.00 52.33 86 ALA A O 4
ATOM 7364 N N . GLU A 1 87 ? -1.781 3.218 -11.198 1.00 0.22 87 GLU A N 4
ATOM 7365 C CA . GLU A 1 87 ? -1.934 2.036 -12.081 1.00 73.05 87 GLU A CA 4
ATOM 7366 C C . GLU A 1 87 ? -3.172 1.202 -11.675 1.00 62.52 87 GLU A C 4
ATOM 7367 O O . GLU A 1 87 ? -3.565 0.276 -12.388 1.00 74.25 87 GLU A O 4
ATOM 7379 N N . LEU A 1 88 ? -3.794 1.560 -10.528 1.00 70.01 88 LEU A N 4
ATOM 7380 C CA . LEU A 1 88 ? -5.031 0.917 -10.025 1.00 34.04 88 LEU A CA 4
ATOM 7381 C C . LEU A 1 88 ? -6.240 1.863 -10.202 1.00 44.02 88 LEU A C 4
ATOM 7382 O O . LEU A 1 88 ? -7.387 1.456 -9.987 1.00 52.21 88 LEU A O 4
ATOM 7398 N N . GLY A 1 89 ? -5.970 3.135 -10.567 1.00 23.54 89 GLY A N 4
ATOM 7399 C CA . GLY A 1 89 ? -7.028 4.125 -10.860 1.00 33.32 89 GLY A CA 4
ATOM 7400 C C . GLY A 1 89 ? -7.160 5.228 -9.808 1.00 50.14 89 GLY A C 4
ATOM 7401 O O . GLY A 1 89 ? -7.947 6.162 -9.987 1.00 4.25 89 GLY A O 4
ATOM 7405 N N . TYR A 1 90 ? -6.402 5.106 -8.707 1.00 2.44 90 TYR A N 4
ATOM 7406 C CA . TYR A 1 90 ? -6.398 6.097 -7.607 1.00 1.00 90 TYR A CA 4
ATOM 7407 C C . TYR A 1 90 ? -5.515 7.301 -8.003 1.00 14.41 90 TYR A C 4
ATOM 7408 O O . TYR A 1 90 ? -4.440 7.121 -8.586 1.00 42.44 90 TYR A O 4
ATOM 7426 N N . ASN A 1 91 ? -5.976 8.518 -7.684 1.00 3.32 91 ASN A N 4
ATOM 7427 C CA . ASN A 1 91 ? -5.293 9.779 -8.064 1.00 42.32 91 ASN A CA 4
ATOM 7428 C C . ASN A 1 91 ? -4.410 10.310 -6.930 1.00 43.41 91 ASN A C 4
ATOM 7429 O O . ASN A 1 91 ? -4.512 9.860 -5.785 1.00 12.52 91 ASN A O 4
ATOM 7440 N N . ASP A 1 92 ? -3.581 11.312 -7.279 1.00 65.12 92 ASP A N 4
ATOM 7441 C CA . ASP A 1 92 ? -2.671 12.019 -6.353 1.00 62.55 92 ASP A CA 4
ATOM 7442 C C . ASP A 1 92 ? -3.441 12.582 -5.143 1.00 75.34 92 ASP A C 4
ATOM 7443 O O . ASP A 1 92 ? -3.016 12.431 -3.999 1.00 75.43 92 ASP A O 4
ATOM 7452 N N . SER A 1 93 ? -4.592 13.214 -5.448 1.00 31.10 93 SER A N 4
ATOM 7453 C CA . SER A 1 93 ? -5.427 13.952 -4.481 1.00 12.12 93 SER A CA 4
ATOM 7454 C C . SER A 1 93 ? -5.893 13.089 -3.288 1.00 43.23 93 SER A C 4
ATOM 7455 O O . SER A 1 93 ? -5.792 13.522 -2.131 1.00 24.02 93 SER A O 4
ATOM 7463 N N . ASN A 1 94 ? -6.388 11.872 -3.573 1.00 44.01 94 ASN A N 4
ATOM 7464 C CA . ASN A 1 94 ? -6.930 10.962 -2.533 1.00 30.22 94 ASN A CA 4
ATOM 7465 C C . ASN A 1 94 ? -5.809 10.163 -1.834 1.00 11.21 94 ASN A C 4
ATOM 7466 O O . ASN A 1 94 ? -6.051 9.516 -0.815 1.00 3.31 94 ASN A O 4
ATOM 7477 N N . VAL A 1 95 ? -4.585 10.212 -2.393 1.00 40.32 95 VAL A N 4
ATOM 7478 C CA . VAL A 1 95 ? -3.382 9.648 -1.758 1.00 3.10 95 VAL A CA 4
ATOM 7479 C C . VAL A 1 95 ? -2.760 10.742 -0.859 1.00 12.54 95 VAL A C 4
ATOM 7480 O O . VAL A 1 95 ? -2.122 11.675 -1.356 1.00 1.24 95 VAL A O 4
ATOM 7493 N N . THR A 1 96 ? -2.988 10.633 0.458 1.00 5.50 96 THR A N 4
ATOM 7494 C CA . THR A 1 96 ? -2.586 11.654 1.442 1.00 24.15 96 THR A CA 4
ATOM 7495 C C . THR A 1 96 ? -1.408 11.149 2.289 1.00 64.14 96 THR A C 4
ATOM 7496 O O . THR A 1 96 ? -1.590 10.309 3.174 1.00 13.03 96 THR A O 4
ATOM 7507 N N . TRP A 1 97 ? -0.200 11.647 1.993 1.00 24.55 97 TRP A N 4
ATOM 7508 C CA . TRP A 1 97 ? 1.024 11.285 2.722 1.00 3.11 97 TRP A CA 4
ATOM 7509 C C . TRP A 1 97 ? 1.144 12.052 4.038 1.00 23.33 97 TRP A C 4
ATOM 7510 O O . TRP A 1 97 ? 0.651 13.179 4.165 1.00 1.34 97 TRP A O 4
ATOM 7531 N N . ASP A 1 98 ? 1.803 11.406 4.999 1.00 22.23 98 ASP A N 4
ATOM 7532 C CA . ASP A 1 98 ? 2.208 12.010 6.263 1.00 53.30 98 ASP A CA 4
ATOM 7533 C C . ASP A 1 98 ? 3.568 11.397 6.638 1.00 51.21 98 ASP A C 4
ATOM 7534 O O . ASP A 1 98 ? 3.663 10.579 7.563 1.00 64.32 98 ASP A O 4
ATOM 7543 N N . GLY A 1 99 ? 4.596 11.790 5.837 1.00 41.12 99 GLY A N 4
ATOM 7544 C CA . GLY A 1 99 ? 5.998 11.359 5.987 1.00 1.20 99 GLY A CA 4
ATOM 7545 C C . GLY A 1 99 ? 6.200 9.837 6.057 1.00 24.30 99 GLY A C 4
ATOM 7546 O O . GLY A 1 99 ? 6.507 9.179 5.054 1.00 3.25 99 GLY A O 4
ATOM 7550 N N . ASP A 1 100 ? 5.997 9.313 7.267 1.00 3.21 100 ASP A N 4
ATOM 7551 C CA . ASP A 1 100 ? 6.222 7.911 7.652 1.00 12.11 100 ASP A CA 4
ATOM 7552 C C . ASP A 1 100 ? 5.158 6.949 7.064 1.00 23.51 100 ASP A C 4
ATOM 7553 O O . ASP A 1 100 ? 5.483 5.832 6.641 1.00 34.04 100 ASP A O 4
ATOM 7562 N N . THR A 1 101 ? 3.889 7.397 7.038 1.00 31.42 101 THR A N 4
ATOM 7563 C CA . THR A 1 101 ? 2.730 6.568 6.622 1.00 23.51 101 THR A CA 4
ATOM 7564 C C . THR A 1 101 ? 1.859 7.331 5.602 1.00 21.45 101 THR A C 4
ATOM 7565 O O . THR A 1 101 ? 1.799 8.565 5.635 1.00 44.52 101 THR A O 4
ATOM 7576 N N . VAL A 1 102 ? 1.196 6.586 4.687 1.00 1.11 102 VAL A N 4
ATOM 7577 C CA . VAL A 1 102 ? 0.261 7.158 3.700 1.00 64.32 102 VAL A CA 4
ATOM 7578 C C . VAL A 1 102 ? -1.167 6.613 3.933 1.00 3.15 102 VAL A C 4
ATOM 7579 O O . VAL A 1 102 ? -1.366 5.426 4.230 1.00 62.11 102 VAL A O 4
ATOM 7592 N N . THR A 1 103 ? -2.145 7.520 3.829 1.00 33.22 103 THR A N 4
ATOM 7593 C CA . THR A 1 103 ? -3.576 7.224 3.932 1.00 41.01 103 THR A CA 4
ATOM 7594 C C . THR A 1 103 ? -4.245 7.495 2.572 1.00 53.24 103 THR A C 4
ATOM 7595 O O . THR A 1 103 ? -4.359 8.653 2.154 1.00 35.42 103 THR A O 4
ATOM 7606 N N . VAL A 1 104 ? -4.645 6.423 1.880 1.00 73.43 104 VAL A N 4
ATOM 7607 C CA . VAL A 1 104 ? -5.308 6.506 0.573 1.00 33.45 104 VAL A CA 4
ATOM 7608 C C . VAL A 1 104 ? -6.819 6.314 0.753 1.00 31.01 104 VAL A C 4
ATOM 7609 O O . VAL A 1 104 ? -7.260 5.281 1.248 1.00 21.50 104 VAL A O 4
ATOM 7622 N N . GLU A 1 105 ? -7.599 7.316 0.367 1.00 12.41 105 GLU A N 4
ATOM 7623 C CA . GLU A 1 105 ? -9.055 7.213 0.312 1.00 13.20 105 GLU A CA 4
ATOM 7624 C C . GLU A 1 105 ? -9.422 6.623 -1.064 1.00 53.20 105 GLU A C 4
ATOM 7625 O O . GLU A 1 105 ? -9.168 7.243 -2.097 1.00 45.12 105 GLU A O 4
ATOM 7637 N N . GLY A 1 106 ? -9.964 5.397 -1.059 1.00 43.53 106 GLY A N 4
ATOM 7638 C CA . GLY A 1 106 ? -10.298 4.680 -2.291 1.00 35.32 106 GLY A CA 4
ATOM 7639 C C . GLY A 1 106 ? -11.792 4.672 -2.551 1.00 3.14 106 GLY A C 4
ATOM 7640 O O . GLY A 1 106 ? -12.587 4.995 -1.659 1.00 32.51 106 GLY A O 4
ATOM 7644 N N . GLN A 1 107 ? -12.171 4.277 -3.772 1.00 65.03 107 GLN A N 4
ATOM 7645 C CA . GLN A 1 107 ? -13.562 4.298 -4.242 1.00 20.44 107 GLN A CA 4
ATOM 7646 C C . GLN A 1 107 ? -13.873 3.017 -5.039 1.00 12.41 107 GLN A C 4
ATOM 7647 O O . GLN A 1 107 ? -13.129 2.650 -5.962 1.00 30.21 107 GLN A O 4
ATOM 7661 N N . LEU A 1 108 ? -14.977 2.341 -4.657 1.00 11.10 108 LEU A N 4
ATOM 7662 C CA . LEU A 1 108 ? -15.425 1.083 -5.277 1.00 63.13 108 LEU A CA 4
ATOM 7663 C C . LEU A 1 108 ? -16.033 1.398 -6.653 1.00 21.50 108 LEU A C 4
ATOM 7664 O O . LEU A 1 108 ? -16.936 2.230 -6.737 1.00 43.13 108 LEU A O 4
ATOM 7680 N N . GLU A 1 109 ? -15.486 0.751 -7.707 1.00 52.11 109 GLU A N 4
ATOM 7681 C CA . GLU A 1 109 ? -15.801 0.990 -9.150 1.00 1.52 109 GLU A CA 4
ATOM 7682 C C . GLU A 1 109 ? -15.925 2.494 -9.544 1.00 44.02 109 GLU A C 4
ATOM 7683 O O . GLU A 1 109 ? -16.532 2.832 -10.565 1.00 24.42 109 GLU A O 4
ATOM 7695 N N . GLY A 1 110 ? -15.306 3.389 -8.742 1.00 12.44 110 GLY A N 4
ATOM 7696 C CA . GLY A 1 110 ? -15.068 4.766 -9.159 1.00 2.11 110 GLY A CA 4
ATOM 7697 C C . GLY A 1 110 ? -13.927 4.784 -10.155 1.00 43.41 110 GLY A C 4
ATOM 7698 O O . GLY A 1 110 ? -13.893 5.595 -11.077 1.00 31.33 110 GLY A O 4
ATOM 7702 N N . VAL A 1 111 ? -12.995 3.829 -9.939 1.00 62.32 111 VAL A N 4
ATOM 7703 C CA . VAL A 1 111 ? -11.972 3.409 -10.913 1.00 1.41 111 VAL A CA 4
ATOM 7704 C C . VAL A 1 111 ? -12.637 2.654 -12.104 1.00 4.40 111 VAL A C 4
ATOM 7705 O O . VAL A 1 111 ? -13.861 2.749 -12.291 1.00 52.22 111 VAL A O 4
ATOM 7718 N N . ASP A 1 112 ? -11.830 1.923 -12.910 1.00 73.01 112 ASP A N 4
ATOM 7719 C CA . ASP A 1 112 ? -12.322 1.178 -14.098 1.00 54.35 112 ASP A CA 4
ATOM 7720 C C . ASP A 1 112 ? -13.531 0.276 -13.738 1.00 71.52 112 ASP A C 4
ATOM 7721 O O . ASP A 1 112 ? -13.436 -0.565 -12.832 1.00 3.30 112 ASP A O 4
ATOM 7730 N N . LEU A 1 113 ? -14.671 0.521 -14.419 1.00 32.14 113 LEU A N 4
ATOM 7731 C CA . LEU A 1 113 ? -15.898 -0.279 -14.276 1.00 22.04 113 LEU A CA 4
ATOM 7732 C C . LEU A 1 113 ? -15.632 -1.713 -14.769 1.00 71.05 113 LEU A C 4
ATOM 7733 O O . LEU A 1 113 ? -15.623 -1.982 -15.981 1.00 73.43 113 LEU A O 4
ATOM 7749 N N . GLU A 1 114 ? -15.360 -2.603 -13.805 1.00 73.25 114 GLU A N 4
ATOM 7750 C CA . GLU A 1 114 ? -14.924 -3.977 -14.067 1.00 50.44 114 GLU A CA 4
ATOM 7751 C C . GLU A 1 114 ? -16.048 -4.797 -14.728 1.00 24.15 114 GLU A C 4
ATOM 7752 O O . GLU A 1 114 ? -17.171 -4.838 -14.222 1.00 4.10 114 GLU A O 4
ATOM 7764 N N . HIS A 1 115 ? -15.730 -5.419 -15.879 1.00 72.52 115 HIS A N 4
ATOM 7765 C CA . HIS A 1 115 ? -16.663 -6.292 -16.618 1.00 73.10 115 HIS A CA 4
ATOM 7766 C C . HIS A 1 115 ? -16.944 -7.576 -15.824 1.00 51.14 115 HIS A C 4
ATOM 7767 O O . HIS A 1 115 ? -17.980 -8.220 -16.024 1.00 34.03 115 HIS A O 4
ATOM 7782 N N . HIS A 1 116 ? -15.991 -7.936 -14.934 1.00 33.01 116 HIS A N 4
ATOM 7783 C CA . HIS A 1 116 ? -16.203 -8.922 -13.868 1.00 23.44 116 HIS A CA 4
ATOM 7784 C C . HIS A 1 116 ? -17.310 -8.386 -12.945 1.00 10.43 116 HIS A C 4
ATOM 7785 O O . HIS A 1 116 ? -17.083 -7.429 -12.183 1.00 63.03 116 HIS A O 4
ATOM 7800 N N . HIS A 1 117 ? -18.509 -8.975 -13.076 1.00 71.41 117 HIS A N 4
ATOM 7801 C CA . HIS A 1 117 ? -19.725 -8.502 -12.412 1.00 74.10 117 HIS A CA 4
ATOM 7802 C C . HIS A 1 117 ? -19.641 -8.680 -10.891 1.00 13.11 117 HIS A C 4
ATOM 7803 O O . HIS A 1 117 ? -19.945 -9.745 -10.344 1.00 34.21 117 HIS A O 4
ATOM 7818 N N . HIS A 1 118 ? -19.140 -7.624 -10.240 1.00 71.15 118 HIS A N 4
ATOM 7819 C CA . HIS A 1 118 ? -19.229 -7.441 -8.787 1.00 64.52 118 HIS A CA 4
ATOM 7820 C C . HIS A 1 118 ? -20.418 -6.489 -8.514 1.00 11.10 118 HIS A C 4
ATOM 7821 O O . HIS A 1 118 ? -21.279 -6.314 -9.400 1.00 2.21 118 HIS A O 4
ATOM 7836 N N . HIS A 1 119 ? -20.495 -5.888 -7.311 1.00 51.02 119 HIS A N 4
ATOM 7837 C CA . HIS A 1 119 ? -21.612 -4.987 -6.943 1.00 1.33 119 HIS A CA 4
ATOM 7838 C C . HIS A 1 119 ? -21.594 -3.691 -7.808 1.00 33.54 119 HIS A C 4
ATOM 7839 O O . HIS A 1 119 ? -20.571 -3.350 -8.412 1.00 13.43 119 HIS A O 4
ATOM 7854 N N . HIS A 1 120 ? -22.763 -3.030 -7.870 1.00 44.23 120 HIS A N 4
ATOM 7855 C CA . HIS A 1 120 ? -22.923 -1.627 -8.298 1.00 50.41 120 HIS A CA 4
ATOM 7856 C C . HIS A 1 120 ? -24.414 -1.228 -8.123 1.00 41.14 120 HIS A C 4
ATOM 7857 O O . HIS A 1 120 ? -25.296 -1.926 -8.662 1.00 43.32 120 HIS A O 4
ATOM 7873 N N . MET A 1 1 ? 16.574 -0.983 -2.708 1.00 63.05 1 MET A N 5
ATOM 7874 C CA . MET A 1 1 ? 17.005 -2.136 -3.529 1.00 41.01 1 MET A CA 5
ATOM 7875 C C . MET A 1 1 ? 17.754 -3.152 -2.653 1.00 44.32 1 MET A C 5
ATOM 7876 O O . MET A 1 1 ? 17.652 -3.095 -1.417 1.00 72.34 1 MET A O 5
ATOM 7892 N N . SER A 1 2 ? 18.467 -4.097 -3.310 1.00 63.25 2 SER A N 5
ATOM 7893 C CA . SER A 1 2 ? 19.152 -5.237 -2.662 1.00 33.31 2 SER A CA 5
ATOM 7894 C C . SER A 1 2 ? 18.133 -6.227 -2.064 1.00 61.24 2 SER A C 5
ATOM 7895 O O . SER A 1 2 ? 16.936 -5.936 -2.004 1.00 24.11 2 SER A O 5
ATOM 7903 N N . GLY A 1 3 ? 18.614 -7.418 -1.672 1.00 3.13 3 GLY A N 5
ATOM 7904 C CA . GLY A 1 3 ? 17.764 -8.436 -1.060 1.00 41.41 3 GLY A CA 5
ATOM 7905 C C . GLY A 1 3 ? 17.294 -8.030 0.334 1.00 64.03 3 GLY A C 5
ATOM 7906 O O . GLY A 1 3 ? 17.874 -8.455 1.344 1.00 74.53 3 GLY A O 5
ATOM 7910 N N . LYS A 1 4 ? 16.236 -7.204 0.383 1.00 0.02 4 LYS A N 5
ATOM 7911 C CA . LYS A 1 4 ? 15.712 -6.632 1.629 1.00 4.43 4 LYS A CA 5
ATOM 7912 C C . LYS A 1 4 ? 14.228 -6.977 1.784 1.00 64.42 4 LYS A C 5
ATOM 7913 O O . LYS A 1 4 ? 13.430 -6.781 0.855 1.00 71.01 4 LYS A O 5
ATOM 7932 N N . LYS A 1 5 ? 13.883 -7.527 2.961 1.00 23.24 5 LYS A N 5
ATOM 7933 C CA . LYS A 1 5 ? 12.506 -7.824 3.342 1.00 42.30 5 LYS A CA 5
ATOM 7934 C C . LYS A 1 5 ? 11.874 -6.569 3.964 1.00 52.52 5 LYS A C 5
ATOM 7935 O O . LYS A 1 5 ? 12.274 -6.129 5.052 1.00 54.43 5 LYS A O 5
ATOM 7954 N N . VAL A 1 6 ? 10.920 -5.986 3.250 1.00 54.54 6 VAL A N 5
ATOM 7955 C CA . VAL A 1 6 ? 10.080 -4.889 3.753 1.00 20.33 6 VAL A CA 5
ATOM 7956 C C . VAL A 1 6 ? 8.737 -5.481 4.195 1.00 61.22 6 VAL A C 5
ATOM 7957 O O . VAL A 1 6 ? 8.223 -6.409 3.571 1.00 52.22 6 VAL A O 5
ATOM 7970 N N . GLU A 1 7 ? 8.182 -4.952 5.291 1.00 1.43 7 GLU A N 5
ATOM 7971 C CA . GLU A 1 7 ? 6.874 -5.380 5.802 1.00 33.34 7 GLU A CA 5
ATOM 7972 C C . GLU A 1 7 ? 5.869 -4.225 5.672 1.00 12.20 7 GLU A C 5
ATOM 7973 O O . GLU A 1 7 ? 6.054 -3.153 6.250 1.00 22.51 7 GLU A O 5
ATOM 7985 N N . VAL A 1 8 ? 4.813 -4.471 4.892 1.00 62.11 8 VAL A N 5
ATOM 7986 C CA . VAL A 1 8 ? 3.832 -3.459 4.479 1.00 44.43 8 VAL A CA 5
ATOM 7987 C C . VAL A 1 8 ? 2.515 -3.674 5.240 1.00 61.04 8 VAL A C 5
ATOM 7988 O O . VAL A 1 8 ? 1.857 -4.699 5.061 1.00 15.24 8 VAL A O 5
ATOM 8001 N N . GLN A 1 9 ? 2.127 -2.699 6.071 1.00 35.22 9 GLN A N 5
ATOM 8002 C CA . GLN A 1 9 ? 0.895 -2.768 6.852 1.00 42.01 9 GLN A CA 5
ATOM 8003 C C . GLN A 1 9 ? -0.220 -2.099 6.038 1.00 24.31 9 GLN A C 5
ATOM 8004 O O . GLN A 1 9 ? -0.266 -0.871 5.944 1.00 54.43 9 GLN A O 5
ATOM 8018 N N . VAL A 1 10 ? -1.083 -2.910 5.419 1.00 2.23 10 VAL A N 5
ATOM 8019 C CA . VAL A 1 10 ? -2.220 -2.414 4.633 1.00 51.34 10 VAL A CA 5
ATOM 8020 C C . VAL A 1 10 ? -3.468 -2.438 5.523 1.00 55.44 10 VAL A C 5
ATOM 8021 O O . VAL A 1 10 ? -4.025 -3.504 5.780 1.00 30.24 10 VAL A O 5
ATOM 8034 N N . LYS A 1 11 ? -3.862 -1.259 6.021 1.00 72.11 11 LYS A N 5
ATOM 8035 C CA . LYS A 1 11 ? -5.011 -1.097 6.924 1.00 13.23 11 LYS A CA 5
ATOM 8036 C C . LYS A 1 11 ? -6.180 -0.505 6.126 1.00 2.51 11 LYS A C 5
ATOM 8037 O O . LYS A 1 11 ? -6.172 0.681 5.833 1.00 12.33 11 LYS A O 5
ATOM 8056 N N . ILE A 1 12 ? -7.178 -1.328 5.761 1.00 62.32 12 ILE A N 5
ATOM 8057 C CA . ILE A 1 12 ? -8.355 -0.852 5.001 1.00 41.45 12 ILE A CA 5
ATOM 8058 C C . ILE A 1 12 ? -9.617 -0.936 5.880 1.00 41.32 12 ILE A C 5
ATOM 8059 O O . ILE A 1 12 ? -9.936 -1.987 6.434 1.00 1.15 12 ILE A O 5
ATOM 8075 N N . THR A 1 13 ? -10.303 0.203 6.029 1.00 52.23 13 THR A N 5
ATOM 8076 C CA . THR A 1 13 ? -11.544 0.307 6.799 1.00 33.21 13 THR A CA 5
ATOM 8077 C C . THR A 1 13 ? -12.751 0.238 5.833 1.00 55.43 13 THR A C 5
ATOM 8078 O O . THR A 1 13 ? -12.933 1.127 4.988 1.00 73.00 13 THR A O 5
ATOM 8089 N N . CYS A 1 14 ? -13.535 -0.848 5.950 1.00 13.55 14 CYS A N 5
ATOM 8090 C CA . CYS A 1 14 ? -14.743 -1.115 5.132 1.00 44.11 14 CYS A CA 5
ATOM 8091 C C . CYS A 1 14 ? -15.697 -2.021 5.934 1.00 44.23 14 CYS A C 5
ATOM 8092 O O . CYS A 1 14 ? -15.229 -2.790 6.773 1.00 53.24 14 CYS A O 5
ATOM 8099 N N . ASN A 1 15 ? -17.032 -1.898 5.689 1.00 62.20 15 ASN A N 5
ATOM 8100 C CA . ASN A 1 15 ? -18.096 -2.722 6.361 1.00 64.43 15 ASN A CA 5
ATOM 8101 C C . ASN A 1 15 ? -18.240 -2.342 7.867 1.00 64.53 15 ASN A C 5
ATOM 8102 O O . ASN A 1 15 ? -18.916 -3.031 8.645 1.00 70.44 15 ASN A O 5
ATOM 8113 N N . GLY A 1 16 ? -17.626 -1.207 8.261 1.00 15.43 16 GLY A N 5
ATOM 8114 C CA . GLY A 1 16 ? -17.524 -0.821 9.674 1.00 44.43 16 GLY A CA 5
ATOM 8115 C C . GLY A 1 16 ? -16.433 -1.595 10.409 1.00 53.22 16 GLY A C 5
ATOM 8116 O O . GLY A 1 16 ? -16.256 -1.439 11.620 1.00 32.21 16 GLY A O 5
ATOM 8120 N N . LYS A 1 17 ? -15.684 -2.411 9.656 1.00 11.31 17 LYS A N 5
ATOM 8121 C CA . LYS A 1 17 ? -14.591 -3.244 10.166 1.00 13.45 17 LYS A CA 5
ATOM 8122 C C . LYS A 1 17 ? -13.260 -2.749 9.593 1.00 54.31 17 LYS A C 5
ATOM 8123 O O . LYS A 1 17 ? -13.238 -1.949 8.656 1.00 14.42 17 LYS A O 5
ATOM 8142 N N . THR A 1 18 ? -12.152 -3.208 10.182 1.00 43.40 18 THR A N 5
ATOM 8143 C CA . THR A 1 18 ? -10.804 -2.931 9.684 1.00 2.40 18 THR A CA 5
ATOM 8144 C C . THR A 1 18 ? -10.113 -4.254 9.330 1.00 63.40 18 THR A C 5
ATOM 8145 O O . THR A 1 18 ? -9.876 -5.104 10.197 1.00 32.11 18 THR A O 5
ATOM 8156 N N . TYR A 1 19 ? -9.817 -4.417 8.044 1.00 73.14 19 TYR A N 5
ATOM 8157 C CA . TYR A 1 19 ? -9.172 -5.606 7.501 1.00 55.52 19 TYR A CA 5
ATOM 8158 C C . TYR A 1 19 ? -7.713 -5.245 7.237 1.00 63.01 19 TYR A C 5
ATOM 8159 O O . TYR A 1 19 ? -7.418 -4.478 6.316 1.00 23.23 19 TYR A O 5
ATOM 8177 N N . GLU A 1 20 ? -6.800 -5.740 8.073 1.00 33.43 20 GLU A N 5
ATOM 8178 C CA . GLU A 1 20 ? -5.382 -5.384 7.958 1.00 55.43 20 GLU A CA 5
ATOM 8179 C C . GLU A 1 20 ? -4.467 -6.556 8.279 1.00 30.24 20 GLU A C 5
ATOM 8180 O O . GLU A 1 20 ? -4.881 -7.553 8.879 1.00 23.51 20 GLU A O 5
ATOM 8192 N N . ARG A 1 21 ? -3.226 -6.407 7.825 1.00 64.53 21 ARG A N 5
ATOM 8193 C CA . ARG A 1 21 ? -2.137 -7.352 8.059 1.00 64.12 21 ARG A CA 5
ATOM 8194 C C . ARG A 1 21 ? -0.825 -6.673 7.658 1.00 21.10 21 ARG A C 5
ATOM 8195 O O . ARG A 1 21 ? -0.813 -5.802 6.778 1.00 44.11 21 ARG A O 5
ATOM 8216 N N . THR A 1 22 ? 0.258 -7.028 8.345 1.00 14.14 22 THR A N 5
ATOM 8217 C CA . THR A 1 22 ? 1.606 -6.647 7.952 1.00 40.51 22 THR A CA 5
ATOM 8218 C C . THR A 1 22 ? 2.166 -7.783 7.067 1.00 25.53 22 THR A C 5
ATOM 8219 O O . THR A 1 22 ? 2.327 -8.917 7.533 1.00 21.14 22 THR A O 5
ATOM 8230 N N . TYR A 1 23 ? 2.379 -7.480 5.779 1.00 14.32 23 TYR A N 5
ATOM 8231 C CA . TYR A 1 23 ? 2.775 -8.463 4.754 1.00 74.04 23 TYR A CA 5
ATOM 8232 C C . TYR A 1 23 ? 4.292 -8.420 4.549 1.00 31.14 23 TYR A C 5
ATOM 8233 O O . TYR A 1 23 ? 4.852 -7.362 4.277 1.00 70.14 23 TYR A O 5
ATOM 8251 N N . GLN A 1 24 ? 4.934 -9.586 4.646 1.00 14.20 24 GLN A N 5
ATOM 8252 C CA . GLN A 1 24 ? 6.378 -9.705 4.432 1.00 44.13 24 GLN A CA 5
ATOM 8253 C C . GLN A 1 24 ? 6.612 -9.833 2.918 1.00 21.42 24 GLN A C 5
ATOM 8254 O O . GLN A 1 24 ? 6.323 -10.872 2.322 1.00 73.24 24 GLN A O 5
ATOM 8268 N N . LEU A 1 25 ? 7.111 -8.750 2.315 1.00 51.43 25 LEU A N 5
ATOM 8269 C CA . LEU A 1 25 ? 7.397 -8.661 0.874 1.00 43.24 25 LEU A CA 5
ATOM 8270 C C . LEU A 1 25 ? 8.911 -8.549 0.690 1.00 53.33 25 LEU A C 5
ATOM 8271 O O . LEU A 1 25 ? 9.535 -7.627 1.217 1.00 41.05 25 LEU A O 5
ATOM 8287 N N . TYR A 1 26 ? 9.507 -9.508 -0.021 1.00 53.23 26 TYR A N 5
ATOM 8288 C CA . TYR A 1 26 ? 10.956 -9.554 -0.243 1.00 62.24 26 TYR A CA 5
ATOM 8289 C C . TYR A 1 26 ? 11.247 -9.218 -1.706 1.00 11.42 26 TYR A C 5
ATOM 8290 O O . TYR A 1 26 ? 10.786 -9.928 -2.612 1.00 51.02 26 TYR A O 5
ATOM 8308 N N . ALA A 1 27 ? 11.997 -8.131 -1.930 1.00 25.54 27 ALA A N 5
ATOM 8309 C CA . ALA A 1 27 ? 12.394 -7.691 -3.269 1.00 23.30 27 ALA A CA 5
ATOM 8310 C C . ALA A 1 27 ? 13.908 -7.557 -3.348 1.00 4.14 27 ALA A C 5
ATOM 8311 O O . ALA A 1 27 ? 14.567 -7.297 -2.337 1.00 31.20 27 ALA A O 5
ATOM 8318 N N . VAL A 1 28 ? 14.441 -7.763 -4.559 1.00 53.23 28 VAL A N 5
ATOM 8319 C CA . VAL A 1 28 ? 15.872 -7.580 -4.870 1.00 22.44 28 VAL A CA 5
ATOM 8320 C C . VAL A 1 28 ? 16.098 -6.160 -5.448 1.00 20.55 28 VAL A C 5
ATOM 8321 O O . VAL A 1 28 ? 17.192 -5.589 -5.355 1.00 21.04 28 VAL A O 5
ATOM 8334 N N . ARG A 1 29 ? 15.038 -5.605 -6.062 1.00 62.24 29 ARG A N 5
ATOM 8335 C CA . ARG A 1 29 ? 15.008 -4.219 -6.585 1.00 33.34 29 ARG A CA 5
ATOM 8336 C C . ARG A 1 29 ? 13.709 -3.548 -6.094 1.00 41.04 29 ARG A C 5
ATOM 8337 O O . ARG A 1 29 ? 12.732 -4.246 -5.794 1.00 12.00 29 ARG A O 5
ATOM 8358 N N . ASP A 1 30 ? 13.684 -2.200 -6.036 1.00 43.53 30 ASP A N 5
ATOM 8359 C CA . ASP A 1 30 ? 12.505 -1.438 -5.544 1.00 24.41 30 ASP A CA 5
ATOM 8360 C C . ASP A 1 30 ? 11.312 -1.580 -6.511 1.00 32.32 30 ASP A C 5
ATOM 8361 O O . ASP A 1 30 ? 10.154 -1.598 -6.097 1.00 11.31 30 ASP A O 5
ATOM 8370 N N . GLU A 1 31 ? 11.631 -1.695 -7.806 1.00 65.41 31 GLU A N 5
ATOM 8371 C CA . GLU A 1 31 ? 10.646 -1.828 -8.890 1.00 12.44 31 GLU A CA 5
ATOM 8372 C C . GLU A 1 31 ? 9.947 -3.206 -8.849 1.00 73.42 31 GLU A C 5
ATOM 8373 O O . GLU A 1 31 ? 8.832 -3.352 -9.352 1.00 63.14 31 GLU A O 5
ATOM 8385 N N . GLU A 1 32 ? 10.593 -4.196 -8.194 1.00 11.12 32 GLU A N 5
ATOM 8386 C CA . GLU A 1 32 ? 9.999 -5.537 -7.974 1.00 4.12 32 GLU A CA 5
ATOM 8387 C C . GLU A 1 32 ? 8.825 -5.459 -6.982 1.00 52.12 32 GLU A C 5
ATOM 8388 O O . GLU A 1 32 ? 7.948 -6.322 -6.987 1.00 21.42 32 GLU A O 5
ATOM 8400 N N . LEU A 1 33 ? 8.827 -4.414 -6.132 1.00 13.43 33 LEU A N 5
ATOM 8401 C CA . LEU A 1 33 ? 7.805 -4.222 -5.082 1.00 44.22 33 LEU A CA 5
ATOM 8402 C C . LEU A 1 33 ? 6.448 -3.777 -5.693 1.00 64.55 33 LEU A C 5
ATOM 8403 O O . LEU A 1 33 ? 5.410 -3.928 -5.044 1.00 65.21 33 LEU A O 5
ATOM 8419 N N . LYS A 1 34 ? 6.480 -3.250 -6.944 1.00 33.33 34 LYS A N 5
ATOM 8420 C CA . LYS A 1 34 ? 5.273 -2.801 -7.678 1.00 42.25 34 LYS A CA 5
ATOM 8421 C C . LYS A 1 34 ? 4.214 -3.925 -7.773 1.00 24.14 34 LYS A C 5
ATOM 8422 O O . LYS A 1 34 ? 3.101 -3.763 -7.273 1.00 0.20 34 LYS A O 5
ATOM 8441 N N . GLU A 1 35 ? 4.599 -5.066 -8.388 1.00 54.33 35 GLU A N 5
ATOM 8442 C CA . GLU A 1 35 ? 3.704 -6.226 -8.611 1.00 34.12 35 GLU A CA 5
ATOM 8443 C C . GLU A 1 35 ? 3.109 -6.769 -7.303 1.00 10.14 35 GLU A C 5
ATOM 8444 O O . GLU A 1 35 ? 1.946 -7.204 -7.268 1.00 12.41 35 GLU A O 5
ATOM 8456 N N . LYS A 1 36 ? 3.928 -6.733 -6.243 1.00 73.42 36 LYS A N 5
ATOM 8457 C CA . LYS A 1 36 ? 3.571 -7.254 -4.923 1.00 55.11 36 LYS A CA 5
ATOM 8458 C C . LYS A 1 36 ? 2.452 -6.399 -4.308 1.00 32.12 36 LYS A C 5
ATOM 8459 O O . LYS A 1 36 ? 1.471 -6.934 -3.803 1.00 2.55 36 LYS A O 5
ATOM 8478 N N . LEU A 1 37 ? 2.616 -5.065 -4.389 1.00 34.24 37 LEU A N 5
ATOM 8479 C CA . LEU A 1 37 ? 1.624 -4.095 -3.897 1.00 63.41 37 LEU A CA 5
ATOM 8480 C C . LEU A 1 37 ? 0.316 -4.160 -4.696 1.00 1.54 37 LEU A C 5
ATOM 8481 O O . LEU A 1 37 ? -0.756 -4.058 -4.110 1.00 24.13 37 LEU A O 5
ATOM 8497 N N . LYS A 1 38 ? 0.411 -4.325 -6.032 1.00 62.12 38 LYS A N 5
ATOM 8498 C CA . LYS A 1 38 ? -0.770 -4.461 -6.911 1.00 32.41 38 LYS A CA 5
ATOM 8499 C C . LYS A 1 38 ? -1.614 -5.674 -6.501 1.00 13.20 38 LYS A C 5
ATOM 8500 O O . LYS A 1 38 ? -2.839 -5.589 -6.450 1.00 44.01 38 LYS A O 5
ATOM 8519 N N . LYS A 1 39 ? -0.933 -6.794 -6.192 1.00 35.53 39 LYS A N 5
ATOM 8520 C CA . LYS A 1 39 ? -1.592 -8.015 -5.716 1.00 41.54 39 LYS A CA 5
ATOM 8521 C C . LYS A 1 39 ? -2.203 -7.811 -4.319 1.00 74.20 39 LYS A C 5
ATOM 8522 O O . LYS A 1 39 ? -3.404 -7.978 -4.151 1.00 32.24 39 LYS A O 5
ATOM 8541 N N . VAL A 1 40 ? -1.375 -7.420 -3.341 1.00 71.01 40 VAL A N 5
ATOM 8542 C CA . VAL A 1 40 ? -1.796 -7.276 -1.937 1.00 71.14 40 VAL A CA 5
ATOM 8543 C C . VAL A 1 40 ? -2.999 -6.309 -1.801 1.00 41.45 40 VAL A C 5
ATOM 8544 O O . VAL A 1 40 ? -3.965 -6.629 -1.121 1.00 43.12 40 VAL A O 5
ATOM 8557 N N . LEU A 1 41 ? -2.944 -5.162 -2.500 1.00 63.45 41 LEU A N 5
ATOM 8558 C CA . LEU A 1 41 ? -4.022 -4.154 -2.477 1.00 21.55 41 LEU A CA 5
ATOM 8559 C C . LEU A 1 41 ? -5.292 -4.674 -3.186 1.00 24.20 41 LEU A C 5
ATOM 8560 O O . LEU A 1 41 ? -6.333 -4.793 -2.549 1.00 24.53 41 LEU A O 5
ATOM 8576 N N . ASN A 1 42 ? -5.179 -5.017 -4.489 1.00 12.41 42 ASN A N 5
ATOM 8577 C CA . ASN A 1 42 ? -6.342 -5.387 -5.344 1.00 53.30 42 ASN A CA 5
ATOM 8578 C C . ASN A 1 42 ? -7.088 -6.630 -4.808 1.00 1.22 42 ASN A C 5
ATOM 8579 O O . ASN A 1 42 ? -8.323 -6.689 -4.836 1.00 31.01 42 ASN A O 5
ATOM 8590 N N . GLU A 1 43 ? -6.316 -7.602 -4.296 1.00 53.11 43 GLU A N 5
ATOM 8591 C CA . GLU A 1 43 ? -6.849 -8.879 -3.793 1.00 10.41 43 GLU A CA 5
ATOM 8592 C C . GLU A 1 43 ? -7.423 -8.742 -2.373 1.00 40.51 43 GLU A C 5
ATOM 8593 O O . GLU A 1 43 ? -8.366 -9.457 -2.017 1.00 4.42 43 GLU A O 5
ATOM 8605 N N . ARG A 1 44 ? -6.833 -7.850 -1.552 1.00 44.02 44 ARG A N 5
ATOM 8606 C CA . ARG A 1 44 ? -7.397 -7.505 -0.221 1.00 21.31 44 ARG A CA 5
ATOM 8607 C C . ARG A 1 44 ? -8.710 -6.725 -0.406 1.00 20.01 44 ARG A C 5
ATOM 8608 O O . ARG A 1 44 ? -9.648 -6.855 0.381 1.00 33.44 44 ARG A O 5
ATOM 8629 N N . MET A 1 45 ? -8.753 -5.920 -1.481 1.00 25.01 45 MET A N 5
ATOM 8630 C CA . MET A 1 45 ? -9.922 -5.112 -1.842 1.00 3.02 45 MET A CA 5
ATOM 8631 C C . MET A 1 45 ? -10.922 -5.897 -2.701 1.00 52.24 45 MET A C 5
ATOM 8632 O O . MET A 1 45 ? -12.009 -5.403 -2.964 1.00 53.03 45 MET A O 5
ATOM 8646 N N . ASP A 1 46 ? -10.560 -7.123 -3.112 1.00 25.52 46 ASP A N 5
ATOM 8647 C CA . ASP A 1 46 ? -11.439 -7.999 -3.909 1.00 61.34 46 ASP A CA 5
ATOM 8648 C C . ASP A 1 46 ? -12.734 -8.391 -3.122 1.00 32.10 46 ASP A C 5
ATOM 8649 O O . ASP A 1 46 ? -13.834 -8.191 -3.648 1.00 15.42 46 ASP A O 5
ATOM 8658 N N . PRO A 1 47 ? -12.655 -8.909 -1.841 1.00 13.13 47 PRO A N 5
ATOM 8659 C CA . PRO A 1 47 ? -13.879 -9.125 -1.011 1.00 21.42 47 PRO A CA 5
ATOM 8660 C C . PRO A 1 47 ? -14.566 -7.794 -0.622 1.00 34.11 47 PRO A C 5
ATOM 8661 O O . PRO A 1 47 ? -15.766 -7.777 -0.344 1.00 62.43 47 PRO A O 5
ATOM 8672 N N . ILE A 1 48 ? -13.797 -6.680 -0.643 1.00 31.31 48 ILE A N 5
ATOM 8673 C CA . ILE A 1 48 ? -14.306 -5.327 -0.316 1.00 31.10 48 ILE A CA 5
ATOM 8674 C C . ILE A 1 48 ? -15.228 -4.809 -1.450 1.00 23.55 48 ILE A C 5
ATOM 8675 O O . ILE A 1 48 ? -16.135 -4.000 -1.214 1.00 64.05 48 ILE A O 5
ATOM 8691 N N . LYS A 1 49 ? -14.983 -5.304 -2.678 1.00 24.33 49 LYS A N 5
ATOM 8692 C CA . LYS A 1 49 ? -15.826 -5.019 -3.852 1.00 34.11 49 LYS A CA 5
ATOM 8693 C C . LYS A 1 49 ? -17.178 -5.740 -3.727 1.00 34.23 49 LYS A C 5
ATOM 8694 O O . LYS A 1 49 ? -18.216 -5.205 -4.123 1.00 63.42 49 LYS A O 5
ATOM 8713 N N . LYS A 1 50 ? -17.138 -6.959 -3.161 1.00 63.41 50 LYS A N 5
ATOM 8714 C CA . LYS A 1 50 ? -18.341 -7.763 -2.869 1.00 52.43 50 LYS A CA 5
ATOM 8715 C C . LYS A 1 50 ? -19.128 -7.106 -1.700 1.00 23.12 50 LYS A C 5
ATOM 8716 O O . LYS A 1 50 ? -20.366 -7.143 -1.666 1.00 34.42 50 LYS A O 5
ATOM 8735 N N . LEU A 1 51 ? -18.391 -6.470 -0.765 1.00 43.11 51 LEU A N 5
ATOM 8736 C CA . LEU A 1 51 ? -18.993 -5.707 0.352 1.00 5.21 51 LEU A CA 5
ATOM 8737 C C . LEU A 1 51 ? -19.653 -4.426 -0.192 1.00 44.24 51 LEU A C 5
ATOM 8738 O O . LEU A 1 51 ? -20.693 -3.988 0.310 1.00 25.24 51 LEU A O 5
ATOM 8754 N N . GLY A 1 52 ? -19.034 -3.856 -1.237 1.00 22.44 52 GLY A N 5
ATOM 8755 C CA . GLY A 1 52 ? -19.562 -2.679 -1.914 1.00 3.21 52 GLY A CA 5
ATOM 8756 C C . GLY A 1 52 ? -19.396 -1.403 -1.114 1.00 45.12 52 GLY A C 5
ATOM 8757 O O . GLY A 1 52 ? -20.350 -0.623 -0.980 1.00 61.51 52 GLY A O 5
ATOM 8761 N N . CYS A 1 53 ? -18.192 -1.204 -0.550 1.00 30.13 53 CYS A N 5
ATOM 8762 C CA . CYS A 1 53 ? -17.813 0.077 0.059 1.00 73.11 53 CYS A CA 5
ATOM 8763 C C . CYS A 1 53 ? -17.490 1.087 -1.061 1.00 1.55 53 CYS A C 5
ATOM 8764 O O . CYS A 1 53 ? -16.508 0.912 -1.790 1.00 61.31 53 CYS A O 5
ATOM 8771 N N . LYS A 1 54 ? -18.342 2.130 -1.188 1.00 3.00 54 LYS A N 5
ATOM 8772 C CA . LYS A 1 54 ? -18.207 3.201 -2.210 1.00 23.24 54 LYS A CA 5
ATOM 8773 C C . LYS A 1 54 ? -16.849 3.925 -2.080 1.00 5.51 54 LYS A C 5
ATOM 8774 O O . LYS A 1 54 ? -16.264 4.353 -3.074 1.00 15.13 54 LYS A O 5
ATOM 8793 N N . ARG A 1 55 ? -16.373 4.025 -0.828 1.00 65.21 55 ARG A N 5
ATOM 8794 C CA . ARG A 1 55 ? -15.085 4.632 -0.476 1.00 75.24 55 ARG A CA 5
ATOM 8795 C C . ARG A 1 55 ? -14.497 3.868 0.726 1.00 21.42 55 ARG A C 5
ATOM 8796 O O . ARG A 1 55 ? -15.235 3.446 1.628 1.00 21.31 55 ARG A O 5
ATOM 8817 N N . VAL A 1 56 ? -13.175 3.711 0.743 1.00 40.51 56 VAL A N 5
ATOM 8818 C CA . VAL A 1 56 ? -12.441 3.019 1.820 1.00 43.10 56 VAL A CA 5
ATOM 8819 C C . VAL A 1 56 ? -11.260 3.882 2.269 1.00 55.22 56 VAL A C 5
ATOM 8820 O O . VAL A 1 56 ? -10.697 4.616 1.466 1.00 44.11 56 VAL A O 5
ATOM 8833 N N . ARG A 1 57 ? -10.905 3.801 3.553 1.00 65.25 57 ARG A N 5
ATOM 8834 C CA . ARG A 1 57 ? -9.737 4.505 4.104 1.00 62.23 57 ARG A CA 5
ATOM 8835 C C . ARG A 1 57 ? -8.590 3.498 4.282 1.00 50.10 57 ARG A C 5
ATOM 8836 O O . ARG A 1 57 ? -8.656 2.626 5.155 1.00 53.25 57 ARG A O 5
ATOM 8857 N N . ILE A 1 58 ? -7.570 3.593 3.413 1.00 22.51 58 ILE A N 5
ATOM 8858 C CA . ILE A 1 58 ? -6.415 2.680 3.417 1.00 34.03 58 ILE A CA 5
ATOM 8859 C C . ILE A 1 58 ? -5.171 3.420 3.950 1.00 63.34 58 ILE A C 5
ATOM 8860 O O . ILE A 1 58 ? -4.629 4.300 3.278 1.00 5.12 58 ILE A O 5
ATOM 8876 N N . SER A 1 59 ? -4.750 3.075 5.173 1.00 21.11 59 SER A N 5
ATOM 8877 C CA . SER A 1 59 ? -3.529 3.591 5.790 1.00 45.33 59 SER A CA 5
ATOM 8878 C C . SER A 1 59 ? -2.409 2.543 5.610 1.00 44.23 59 SER A C 5
ATOM 8879 O O . SER A 1 59 ? -2.438 1.483 6.247 1.00 74.43 59 SER A O 5
ATOM 8887 N N . ILE A 1 60 ? -1.467 2.818 4.696 1.00 34.25 60 ILE A N 5
ATOM 8888 C CA . ILE A 1 60 ? -0.312 1.940 4.441 1.00 3.12 60 ILE A CA 5
ATOM 8889 C C . ILE A 1 60 ? 0.930 2.503 5.159 1.00 41.53 60 ILE A C 5
ATOM 8890 O O . ILE A 1 60 ? 1.186 3.715 5.111 1.00 33.34 60 ILE A O 5
ATOM 8906 N N . ARG A 1 61 ? 1.676 1.622 5.846 1.00 55.33 61 ARG A N 5
ATOM 8907 C CA . ARG A 1 61 ? 2.958 1.966 6.490 1.00 32.34 61 ARG A CA 5
ATOM 8908 C C . ARG A 1 61 ? 4.035 0.967 6.054 1.00 45.23 61 ARG A C 5
ATOM 8909 O O . ARG A 1 61 ? 3.781 -0.239 5.987 1.00 14.53 61 ARG A O 5
ATOM 8930 N N . VAL A 1 62 ? 5.230 1.488 5.737 1.00 61.30 62 VAL A N 5
ATOM 8931 C CA . VAL A 1 62 ? 6.385 0.678 5.319 1.00 54.05 62 VAL A CA 5
ATOM 8932 C C . VAL A 1 62 ? 7.282 0.403 6.544 1.00 3.25 62 VAL A C 5
ATOM 8933 O O . VAL A 1 62 ? 7.498 1.300 7.372 1.00 45.43 62 VAL A O 5
ATOM 8946 N N . LYS A 1 63 ? 7.778 -0.831 6.695 1.00 12.23 63 LYS A N 5
ATOM 8947 C CA . LYS A 1 63 ? 8.733 -1.159 7.759 1.00 44.11 63 LYS A CA 5
ATOM 8948 C C . LYS A 1 63 ? 10.122 -0.766 7.269 1.00 22.55 63 LYS A C 5
ATOM 8949 O O . LYS A 1 63 ? 10.622 -1.335 6.282 1.00 13.24 63 LYS A O 5
ATOM 8968 N N . HIS A 1 64 ? 10.722 0.224 7.944 1.00 22.05 64 HIS A N 5
ATOM 8969 C CA . HIS A 1 64 ? 11.976 0.836 7.512 1.00 73.43 64 HIS A CA 5
ATOM 8970 C C . HIS A 1 64 ? 13.131 -0.155 7.679 1.00 21.04 64 HIS A C 5
ATOM 8971 O O . HIS A 1 64 ? 13.240 -0.810 8.719 1.00 53.01 64 HIS A O 5
ATOM 8986 N N . SER A 1 65 ? 13.958 -0.269 6.633 1.00 13.32 65 SER A N 5
ATOM 8987 C CA . SER A 1 65 ? 15.115 -1.173 6.600 1.00 51.24 65 SER A CA 5
ATOM 8988 C C . SER A 1 65 ? 16.091 -0.890 7.769 1.00 34.21 65 SER A C 5
ATOM 8989 O O . SER A 1 65 ? 16.438 -1.796 8.529 1.00 5.43 65 SER A O 5
ATOM 8997 N N . ASP A 1 66 ? 16.495 0.384 7.906 1.00 32.42 66 ASP A N 5
ATOM 8998 C CA . ASP A 1 66 ? 17.446 0.855 8.950 1.00 42.32 66 ASP A CA 5
ATOM 8999 C C . ASP A 1 66 ? 17.053 2.271 9.404 1.00 21.04 66 ASP A C 5
ATOM 9000 O O . ASP A 1 66 ? 16.097 2.845 8.870 1.00 22.34 66 ASP A O 5
ATOM 9009 N N . ALA A 1 67 ? 17.830 2.828 10.361 1.00 71.22 67 ALA A N 5
ATOM 9010 C CA . ALA A 1 67 ? 17.650 4.198 10.874 1.00 42.23 67 ALA A CA 5
ATOM 9011 C C . ALA A 1 67 ? 17.901 5.239 9.771 1.00 3.13 67 ALA A C 5
ATOM 9012 O O . ALA A 1 67 ? 17.060 6.108 9.523 1.00 35.11 67 ALA A O 5
ATOM 9019 N N . ALA A 1 68 ? 19.063 5.108 9.094 1.00 41.24 68 ALA A N 5
ATOM 9020 C CA . ALA A 1 68 ? 19.457 5.988 7.969 1.00 61.04 68 ALA A CA 5
ATOM 9021 C C . ALA A 1 68 ? 18.514 5.818 6.766 1.00 63.52 68 ALA A C 5
ATOM 9022 O O . ALA A 1 68 ? 18.361 6.736 5.958 1.00 20.04 68 ALA A O 5
ATOM 9029 N N . GLU A 1 69 ? 17.896 4.629 6.661 1.00 71.41 69 GLU A N 5
ATOM 9030 C CA . GLU A 1 69 ? 16.950 4.313 5.580 1.00 41.30 69 GLU A CA 5
ATOM 9031 C C . GLU A 1 69 ? 15.591 5.014 5.762 1.00 1.31 69 GLU A C 5
ATOM 9032 O O . GLU A 1 69 ? 14.976 5.325 4.775 1.00 42.01 69 GLU A O 5
ATOM 9044 N N . GLU A 1 70 ? 15.162 5.271 7.020 1.00 11.11 70 GLU A N 5
ATOM 9045 C CA . GLU A 1 70 ? 13.772 5.714 7.361 1.00 74.40 70 GLU A CA 5
ATOM 9046 C C . GLU A 1 70 ? 13.256 6.905 6.506 1.00 51.41 70 GLU A C 5
ATOM 9047 O O . GLU A 1 70 ? 12.137 6.861 5.956 1.00 1.41 70 GLU A O 5
ATOM 9059 N N . LYS A 1 71 ? 14.101 7.940 6.389 1.00 53.22 71 LYS A N 5
ATOM 9060 C CA . LYS A 1 71 ? 13.772 9.187 5.666 1.00 44.12 71 LYS A CA 5
ATOM 9061 C C . LYS A 1 71 ? 13.680 8.926 4.149 1.00 15.13 71 LYS A C 5
ATOM 9062 O O . LYS A 1 71 ? 12.811 9.474 3.449 1.00 41.10 71 LYS A O 5
ATOM 9081 N N . LYS A 1 72 ? 14.609 8.084 3.670 1.00 32.03 72 LYS A N 5
ATOM 9082 C CA . LYS A 1 72 ? 14.665 7.613 2.277 1.00 65.10 72 LYS A CA 5
ATOM 9083 C C . LYS A 1 72 ? 13.490 6.665 1.989 1.00 21.30 72 LYS A C 5
ATOM 9084 O O . LYS A 1 72 ? 12.963 6.671 0.898 1.00 25.21 72 LYS A O 5
ATOM 9103 N N . GLU A 1 73 ? 13.087 5.892 3.016 1.00 3.01 73 GLU A N 5
ATOM 9104 C CA . GLU A 1 73 ? 12.182 4.732 2.897 1.00 53.24 73 GLU A CA 5
ATOM 9105 C C . GLU A 1 73 ? 10.755 5.197 2.641 1.00 54.43 73 GLU A C 5
ATOM 9106 O O . GLU A 1 73 ? 10.020 4.571 1.881 1.00 0.00 73 GLU A O 5
ATOM 9118 N N . ALA A 1 74 ? 10.375 6.291 3.326 1.00 43.34 74 ALA A N 5
ATOM 9119 C CA . ALA A 1 74 ? 9.091 6.961 3.098 1.00 40.31 74 ALA A CA 5
ATOM 9120 C C . ALA A 1 74 ? 8.940 7.371 1.614 1.00 63.13 74 ALA A C 5
ATOM 9121 O O . ALA A 1 74 ? 7.972 6.992 0.963 1.00 42.32 74 ALA A O 5
ATOM 9128 N N . LYS A 1 75 ? 9.947 8.107 1.102 1.00 13.31 75 LYS A N 5
ATOM 9129 C CA . LYS A 1 75 ? 9.996 8.604 -0.297 1.00 64.32 75 LYS A CA 5
ATOM 9130 C C . LYS A 1 75 ? 10.126 7.455 -1.329 1.00 64.11 75 LYS A C 5
ATOM 9131 O O . LYS A 1 75 ? 9.539 7.510 -2.418 1.00 3.43 75 LYS A O 5
ATOM 9150 N N . LYS A 1 76 ? 10.941 6.453 -0.970 1.00 14.12 76 LYS A N 5
ATOM 9151 C CA . LYS A 1 76 ? 11.242 5.258 -1.789 1.00 12.34 76 LYS A CA 5
ATOM 9152 C C . LYS A 1 76 ? 9.948 4.512 -2.112 1.00 53.22 76 LYS A C 5
ATOM 9153 O O . LYS A 1 76 ? 9.597 4.285 -3.279 1.00 4.30 76 LYS A O 5
ATOM 9172 N N . PHE A 1 77 ? 9.235 4.195 -1.032 1.00 23.22 77 PHE A N 5
ATOM 9173 C CA . PHE A 1 77 ? 7.990 3.442 -1.069 1.00 61.42 77 PHE A CA 5
ATOM 9174 C C . PHE A 1 77 ? 6.852 4.317 -1.615 1.00 5.30 77 PHE A C 5
ATOM 9175 O O . PHE A 1 77 ? 5.906 3.797 -2.186 1.00 24.04 77 PHE A O 5
ATOM 9192 N N . ALA A 1 78 ? 6.981 5.647 -1.442 1.00 41.01 78 ALA A N 5
ATOM 9193 C CA . ALA A 1 78 ? 6.032 6.630 -1.984 1.00 73.34 78 ALA A CA 5
ATOM 9194 C C . ALA A 1 78 ? 6.037 6.614 -3.514 1.00 53.45 78 ALA A C 5
ATOM 9195 O O . ALA A 1 78 ? 4.976 6.640 -4.136 1.00 52.32 78 ALA A O 5
ATOM 9202 N N . ALA A 1 79 ? 7.246 6.577 -4.106 1.00 41.02 79 ALA A N 5
ATOM 9203 C CA . ALA A 1 79 ? 7.431 6.520 -5.564 1.00 50.03 79 ALA A CA 5
ATOM 9204 C C . ALA A 1 79 ? 6.807 5.244 -6.155 1.00 44.34 79 ALA A C 5
ATOM 9205 O O . ALA A 1 79 ? 6.144 5.294 -7.198 1.00 41.10 79 ALA A O 5
ATOM 9212 N N . ILE A 1 80 ? 7.028 4.106 -5.464 1.00 3.55 80 ILE A N 5
ATOM 9213 C CA . ILE A 1 80 ? 6.469 2.799 -5.869 1.00 33.40 80 ILE A CA 5
ATOM 9214 C C . ILE A 1 80 ? 4.929 2.799 -5.742 1.00 25.45 80 ILE A C 5
ATOM 9215 O O . ILE A 1 80 ? 4.235 2.371 -6.667 1.00 11.34 80 ILE A O 5
ATOM 9231 N N . LEU A 1 81 ? 4.409 3.342 -4.617 1.00 22.13 81 LEU A N 5
ATOM 9232 C CA . LEU A 1 81 ? 2.955 3.414 -4.344 1.00 33.34 81 LEU A CA 5
ATOM 9233 C C . LEU A 1 81 ? 2.249 4.323 -5.361 1.00 30.52 81 LEU A C 5
ATOM 9234 O O . LEU A 1 81 ? 1.132 4.038 -5.771 1.00 63.41 81 LEU A O 5
ATOM 9250 N N . ASN A 1 82 ? 2.937 5.410 -5.748 1.00 31.20 82 ASN A N 5
ATOM 9251 C CA . ASN A 1 82 ? 2.444 6.400 -6.728 1.00 3.41 82 ASN A CA 5
ATOM 9252 C C . ASN A 1 82 ? 2.069 5.701 -8.049 1.00 54.22 82 ASN A C 5
ATOM 9253 O O . ASN A 1 82 ? 0.997 5.948 -8.620 1.00 42.53 82 ASN A O 5
ATOM 9264 N N . LYS A 1 83 ? 2.956 4.790 -8.476 1.00 12.13 83 LYS A N 5
ATOM 9265 C CA . LYS A 1 83 ? 2.760 3.979 -9.682 1.00 35.41 83 LYS A CA 5
ATOM 9266 C C . LYS A 1 83 ? 1.602 2.979 -9.492 1.00 42.21 83 LYS A C 5
ATOM 9267 O O . LYS A 1 83 ? 0.728 2.881 -10.349 1.00 1.12 83 LYS A O 5
ATOM 9286 N N . VAL A 1 84 ? 1.578 2.302 -8.327 1.00 22.32 84 VAL A N 5
ATOM 9287 C CA . VAL A 1 84 ? 0.643 1.192 -8.053 1.00 22.45 84 VAL A CA 5
ATOM 9288 C C . VAL A 1 84 ? -0.815 1.696 -7.983 1.00 43.14 84 VAL A C 5
ATOM 9289 O O . VAL A 1 84 ? -1.708 1.101 -8.588 1.00 73.22 84 VAL A O 5
ATOM 9302 N N . PHE A 1 85 ? -1.028 2.811 -7.260 1.00 4.43 85 PHE A N 5
ATOM 9303 C CA . PHE A 1 85 ? -2.347 3.471 -7.159 1.00 42.25 85 PHE A CA 5
ATOM 9304 C C . PHE A 1 85 ? -2.836 3.927 -8.547 1.00 13.14 85 PHE A C 5
ATOM 9305 O O . PHE A 1 85 ? -4.019 3.800 -8.865 1.00 72.45 85 PHE A O 5
ATOM 9322 N N . ALA A 1 86 ? -1.899 4.421 -9.377 1.00 53.35 86 ALA A N 5
ATOM 9323 C CA . ALA A 1 86 ? -2.186 4.824 -10.771 1.00 14.32 86 ALA A CA 5
ATOM 9324 C C . ALA A 1 86 ? -2.545 3.605 -11.650 1.00 34.21 86 ALA A C 5
ATOM 9325 O O . ALA A 1 86 ? -3.298 3.731 -12.617 1.00 63.10 86 ALA A O 5
ATOM 9332 N N . GLU A 1 87 ? -2.010 2.426 -11.286 1.00 50.53 87 GLU A N 5
ATOM 9333 C CA . GLU A 1 87 ? -2.301 1.148 -11.975 1.00 62.32 87 GLU A CA 5
ATOM 9334 C C . GLU A 1 87 ? -3.631 0.547 -11.469 1.00 71.04 87 GLU A C 5
ATOM 9335 O O . GLU A 1 87 ? -4.189 -0.340 -12.112 1.00 22.00 87 GLU A O 5
ATOM 9347 N N . LEU A 1 88 ? -4.133 1.059 -10.326 1.00 45.45 88 LEU A N 5
ATOM 9348 C CA . LEU A 1 88 ? -5.373 0.576 -9.685 1.00 21.53 88 LEU A CA 5
ATOM 9349 C C . LEU A 1 88 ? -6.520 1.600 -9.863 1.00 63.43 88 LEU A C 5
ATOM 9350 O O . LEU A 1 88 ? -7.652 1.353 -9.424 1.00 24.41 88 LEU A O 5
ATOM 9366 N N . GLY A 1 89 ? -6.206 2.749 -10.495 1.00 14.23 89 GLY A N 5
ATOM 9367 C CA . GLY A 1 89 ? -7.202 3.771 -10.821 1.00 2.52 89 GLY A CA 5
ATOM 9368 C C . GLY A 1 89 ? -7.545 4.708 -9.671 1.00 71.42 89 GLY A C 5
ATOM 9369 O O . GLY A 1 89 ? -8.601 5.338 -9.690 1.00 71.43 89 GLY A O 5
ATOM 9373 N N . TYR A 1 90 ? -6.670 4.783 -8.653 1.00 71.11 90 TYR A N 5
ATOM 9374 C CA . TYR A 1 90 ? -6.801 5.758 -7.546 1.00 71.13 90 TYR A CA 5
ATOM 9375 C C . TYR A 1 90 ? -6.071 7.054 -7.919 1.00 34.43 90 TYR A C 5
ATOM 9376 O O . TYR A 1 90 ? -4.955 7.015 -8.458 1.00 54.13 90 TYR A O 5
ATOM 9394 N N . ASN A 1 91 ? -6.708 8.192 -7.612 1.00 44.51 91 ASN A N 5
ATOM 9395 C CA . ASN A 1 91 ? -6.201 9.529 -7.963 1.00 21.31 91 ASN A CA 5
ATOM 9396 C C . ASN A 1 91 ? -5.123 9.972 -6.952 1.00 74.53 91 ASN A C 5
ATOM 9397 O O . ASN A 1 91 ? -5.165 9.574 -5.781 1.00 33.13 91 ASN A O 5
ATOM 9408 N N . ASP A 1 92 ? -4.167 10.806 -7.414 1.00 22.21 92 ASP A N 5
ATOM 9409 C CA . ASP A 1 92 ? -3.012 11.271 -6.605 1.00 64.02 92 ASP A CA 5
ATOM 9410 C C . ASP A 1 92 ? -3.447 12.195 -5.450 1.00 32.24 92 ASP A C 5
ATOM 9411 O O . ASP A 1 92 ? -2.795 12.231 -4.400 1.00 1.21 92 ASP A O 5
ATOM 9420 N N . SER A 1 93 ? -4.531 12.958 -5.671 1.00 0.34 93 SER A N 5
ATOM 9421 C CA . SER A 1 93 ? -5.150 13.806 -4.627 1.00 72.25 93 SER A CA 5
ATOM 9422 C C . SER A 1 93 ? -5.598 12.983 -3.393 1.00 32.14 93 SER A C 5
ATOM 9423 O O . SER A 1 93 ? -5.639 13.510 -2.282 1.00 12.22 93 SER A O 5
ATOM 9431 N N . ASN A 1 94 ? -5.908 11.685 -3.603 1.00 13.03 94 ASN A N 5
ATOM 9432 C CA . ASN A 1 94 ? -6.328 10.766 -2.515 1.00 70.42 94 ASN A CA 5
ATOM 9433 C C . ASN A 1 94 ? -5.121 10.335 -1.654 1.00 0.13 94 ASN A C 5
ATOM 9434 O O . ASN A 1 94 ? -5.286 9.955 -0.501 1.00 24.22 94 ASN A O 5
ATOM 9445 N N . VAL A 1 95 ? -3.912 10.427 -2.227 1.00 35.15 95 VAL A N 5
ATOM 9446 C CA . VAL A 1 95 ? -2.668 9.896 -1.636 1.00 1.24 95 VAL A CA 5
ATOM 9447 C C . VAL A 1 95 ? -1.993 10.990 -0.778 1.00 52.35 95 VAL A C 5
ATOM 9448 O O . VAL A 1 95 ? -1.435 11.948 -1.323 1.00 71.24 95 VAL A O 5
ATOM 9461 N N . THR A 1 96 ? -2.073 10.861 0.563 1.00 70.45 96 THR A N 5
ATOM 9462 C CA . THR A 1 96 ? -1.578 11.889 1.503 1.00 44.34 96 THR A CA 5
ATOM 9463 C C . THR A 1 96 ? -0.660 11.267 2.586 1.00 23.13 96 THR A C 5
ATOM 9464 O O . THR A 1 96 ? -1.122 10.489 3.421 1.00 3.15 96 THR A O 5
ATOM 9475 N N . TRP A 1 97 ? 0.641 11.612 2.555 1.00 25.45 97 TRP A N 5
ATOM 9476 C CA . TRP A 1 97 ? 1.638 11.150 3.550 1.00 43.14 97 TRP A CA 5
ATOM 9477 C C . TRP A 1 97 ? 1.684 12.088 4.778 1.00 35.01 97 TRP A C 5
ATOM 9478 O O . TRP A 1 97 ? 2.007 13.272 4.648 1.00 25.13 97 TRP A O 5
ATOM 9499 N N . ASP A 1 98 ? 1.382 11.529 5.965 1.00 4.11 98 ASP A N 5
ATOM 9500 C CA . ASP A 1 98 ? 1.529 12.208 7.271 1.00 24.41 98 ASP A CA 5
ATOM 9501 C C . ASP A 1 98 ? 2.122 11.216 8.274 1.00 13.30 98 ASP A C 5
ATOM 9502 O O . ASP A 1 98 ? 1.488 10.199 8.576 1.00 21.45 98 ASP A O 5
ATOM 9511 N N . GLY A 1 99 ? 3.352 11.510 8.750 1.00 41.25 99 GLY A N 5
ATOM 9512 C CA . GLY A 1 99 ? 4.020 10.706 9.786 1.00 33.05 99 GLY A CA 5
ATOM 9513 C C . GLY A 1 99 ? 4.336 9.278 9.344 1.00 71.34 99 GLY A C 5
ATOM 9514 O O . GLY A 1 99 ? 4.057 8.329 10.079 1.00 14.31 99 GLY A O 5
ATOM 9518 N N . ASP A 1 100 ? 4.851 9.146 8.099 1.00 11.04 100 ASP A N 5
ATOM 9519 C CA . ASP A 1 100 ? 5.246 7.856 7.472 1.00 40.43 100 ASP A CA 5
ATOM 9520 C C . ASP A 1 100 ? 4.037 6.915 7.295 1.00 63.13 100 ASP A C 5
ATOM 9521 O O . ASP A 1 100 ? 4.189 5.712 7.073 1.00 61.23 100 ASP A O 5
ATOM 9530 N N . THR A 1 101 ? 2.838 7.496 7.368 1.00 35.12 101 THR A N 5
ATOM 9531 C CA . THR A 1 101 ? 1.576 6.800 7.143 1.00 34.33 101 THR A CA 5
ATOM 9532 C C . THR A 1 101 ? 0.903 7.467 5.945 1.00 71.03 101 THR A C 5
ATOM 9533 O O . THR A 1 101 ? 0.639 8.672 5.983 1.00 44.45 101 THR A O 5
ATOM 9544 N N . VAL A 1 102 ? 0.652 6.713 4.876 1.00 23.10 102 VAL A N 5
ATOM 9545 C CA . VAL A 1 102 ? -0.023 7.248 3.696 1.00 30.31 102 VAL A CA 5
ATOM 9546 C C . VAL A 1 102 ? -1.508 6.858 3.749 1.00 71.04 102 VAL A C 5
ATOM 9547 O O . VAL A 1 102 ? -1.864 5.674 3.761 1.00 55.11 102 VAL A O 5
ATOM 9560 N N . THR A 1 103 ? -2.359 7.872 3.858 1.00 41.11 103 THR A N 5
ATOM 9561 C CA . THR A 1 103 ? -3.801 7.721 3.877 1.00 70.43 103 THR A CA 5
ATOM 9562 C C . THR A 1 103 ? -4.314 7.914 2.446 1.00 3.14 103 THR A C 5
ATOM 9563 O O . THR A 1 103 ? -4.084 8.967 1.833 1.00 15.52 103 THR A O 5
ATOM 9574 N N . VAL A 1 104 ? -4.941 6.869 1.901 1.00 24.53 104 VAL A N 5
ATOM 9575 C CA . VAL A 1 104 ? -5.467 6.851 0.532 1.00 53.22 104 VAL A CA 5
ATOM 9576 C C . VAL A 1 104 ? -6.921 6.401 0.576 1.00 45.13 104 VAL A C 5
ATOM 9577 O O . VAL A 1 104 ? -7.207 5.264 0.966 1.00 14.04 104 VAL A O 5
ATOM 9590 N N . GLU A 1 105 ? -7.838 7.302 0.198 1.00 45.04 105 GLU A N 5
ATOM 9591 C CA . GLU A 1 105 ? -9.237 6.938 0.016 1.00 1.11 105 GLU A CA 5
ATOM 9592 C C . GLU A 1 105 ? -9.402 6.386 -1.404 1.00 14.30 105 GLU A C 5
ATOM 9593 O O . GLU A 1 105 ? -9.275 7.117 -2.395 1.00 64.55 105 GLU A O 5
ATOM 9605 N N . GLY A 1 106 ? -9.663 5.076 -1.469 1.00 44.52 106 GLY A N 5
ATOM 9606 C CA . GLY A 1 106 ? -9.866 4.374 -2.724 1.00 60.14 106 GLY A CA 5
ATOM 9607 C C . GLY A 1 106 ? -11.333 4.098 -2.921 1.00 64.25 106 GLY A C 5
ATOM 9608 O O . GLY A 1 106 ? -12.067 3.907 -1.946 1.00 11.42 106 GLY A O 5
ATOM 9612 N N . GLN A 1 107 ? -11.781 4.084 -4.170 1.00 63.11 107 GLN A N 5
ATOM 9613 C CA . GLN A 1 107 ? -13.206 3.964 -4.481 1.00 71.23 107 GLN A CA 5
ATOM 9614 C C . GLN A 1 107 ? -13.432 2.900 -5.548 1.00 13.01 107 GLN A C 5
ATOM 9615 O O . GLN A 1 107 ? -12.612 2.722 -6.463 1.00 53.23 107 GLN A O 5
ATOM 9629 N N . LEU A 1 108 ? -14.546 2.175 -5.388 1.00 24.21 108 LEU A N 5
ATOM 9630 C CA . LEU A 1 108 ? -14.965 1.100 -6.289 1.00 52.34 108 LEU A CA 5
ATOM 9631 C C . LEU A 1 108 ? -16.496 1.044 -6.341 1.00 3.53 108 LEU A C 5
ATOM 9632 O O . LEU A 1 108 ? -17.179 1.536 -5.433 1.00 31.04 108 LEU A O 5
ATOM 9648 N N . GLU A 1 109 ? -17.018 0.464 -7.420 1.00 70.04 109 GLU A N 5
ATOM 9649 C CA . GLU A 1 109 ? -18.445 0.138 -7.558 1.00 51.40 109 GLU A CA 5
ATOM 9650 C C . GLU A 1 109 ? -18.679 -1.327 -7.137 1.00 25.32 109 GLU A C 5
ATOM 9651 O O . GLU A 1 109 ? -19.768 -1.700 -6.685 1.00 14.11 109 GLU A O 5
ATOM 9663 N N . GLY A 1 110 ? -17.621 -2.142 -7.263 1.00 5.02 110 GLY A N 5
ATOM 9664 C CA . GLY A 1 110 ? -17.677 -3.569 -6.970 1.00 62.11 110 GLY A CA 5
ATOM 9665 C C . GLY A 1 110 ? -18.075 -4.377 -8.187 1.00 20.24 110 GLY A C 5
ATOM 9666 O O . GLY A 1 110 ? -17.320 -5.241 -8.655 1.00 63.02 110 GLY A O 5
ATOM 9670 N N . VAL A 1 111 ? -19.286 -4.087 -8.689 1.00 61.51 111 VAL A N 5
ATOM 9671 C CA . VAL A 1 111 ? -19.806 -4.658 -9.940 1.00 12.25 111 VAL A CA 5
ATOM 9672 C C . VAL A 1 111 ? -19.194 -3.921 -11.151 1.00 52.41 111 VAL A C 5
ATOM 9673 O O . VAL A 1 111 ? -18.744 -2.768 -11.024 1.00 34.30 111 VAL A O 5
ATOM 9686 N N . ASP A 1 112 ? -19.162 -4.604 -12.316 1.00 73.32 112 ASP A N 5
ATOM 9687 C CA . ASP A 1 112 ? -18.558 -4.055 -13.550 1.00 11.41 112 ASP A CA 5
ATOM 9688 C C . ASP A 1 112 ? -19.369 -2.834 -14.056 1.00 24.40 112 ASP A C 5
ATOM 9689 O O . ASP A 1 112 ? -20.595 -2.812 -13.949 1.00 73.32 112 ASP A O 5
ATOM 9698 N N . LEU A 1 113 ? -18.654 -1.850 -14.628 1.00 20.11 113 LEU A N 5
ATOM 9699 C CA . LEU A 1 113 ? -19.208 -0.529 -14.989 1.00 25.34 113 LEU A CA 5
ATOM 9700 C C . LEU A 1 113 ? -19.954 -0.526 -16.347 1.00 33.32 113 LEU A C 5
ATOM 9701 O O . LEU A 1 113 ? -20.568 0.490 -16.701 1.00 11.30 113 LEU A O 5
ATOM 9717 N N . GLU A 1 114 ? -19.898 -1.641 -17.107 1.00 31.42 114 GLU A N 5
ATOM 9718 C CA . GLU A 1 114 ? -20.678 -1.793 -18.365 1.00 53.34 114 GLU A CA 5
ATOM 9719 C C . GLU A 1 114 ? -22.117 -2.269 -18.055 1.00 44.35 114 GLU A C 5
ATOM 9720 O O . GLU A 1 114 ? -22.580 -2.105 -16.916 1.00 24.20 114 GLU A O 5
ATOM 9732 N N . HIS A 1 115 ? -22.841 -2.799 -19.076 1.00 14.24 115 HIS A N 5
ATOM 9733 C CA . HIS A 1 115 ? -24.206 -3.347 -18.898 1.00 43.34 115 HIS A CA 5
ATOM 9734 C C . HIS A 1 115 ? -24.141 -4.627 -18.027 1.00 41.01 115 HIS A C 5
ATOM 9735 O O . HIS A 1 115 ? -24.152 -5.747 -18.546 1.00 62.35 115 HIS A O 5
ATOM 9750 N N . HIS A 1 116 ? -24.030 -4.446 -16.705 1.00 24.24 116 HIS A N 5
ATOM 9751 C CA . HIS A 1 116 ? -23.725 -5.542 -15.777 1.00 43.44 116 HIS A CA 5
ATOM 9752 C C . HIS A 1 116 ? -24.948 -6.440 -15.532 1.00 4.43 116 HIS A C 5
ATOM 9753 O O . HIS A 1 116 ? -26.005 -5.974 -15.094 1.00 21.45 116 HIS A O 5
ATOM 9768 N N . HIS A 1 117 ? -24.782 -7.727 -15.840 1.00 45.54 117 HIS A N 5
ATOM 9769 C CA . HIS A 1 117 ? -25.734 -8.786 -15.484 1.00 0.13 117 HIS A CA 5
ATOM 9770 C C . HIS A 1 117 ? -25.240 -9.467 -14.205 1.00 70.51 117 HIS A C 5
ATOM 9771 O O . HIS A 1 117 ? -24.116 -9.983 -14.185 1.00 71.33 117 HIS A O 5
ATOM 9786 N N . HIS A 1 118 ? -26.036 -9.431 -13.128 1.00 60.24 118 HIS A N 5
ATOM 9787 C CA . HIS A 1 118 ? -25.767 -10.239 -11.932 1.00 43.04 118 HIS A CA 5
ATOM 9788 C C . HIS A 1 118 ? -26.298 -11.658 -12.175 1.00 12.43 118 HIS A C 5
ATOM 9789 O O . HIS A 1 118 ? -27.495 -11.921 -11.994 1.00 30.12 118 HIS A O 5
ATOM 9804 N N . HIS A 1 119 ? -25.405 -12.551 -12.636 1.00 50.10 119 HIS A N 5
ATOM 9805 C CA . HIS A 1 119 ? -25.775 -13.923 -13.020 1.00 42.41 119 HIS A CA 5
ATOM 9806 C C . HIS A 1 119 ? -26.096 -14.782 -11.782 1.00 43.25 119 HIS A C 5
ATOM 9807 O O . HIS A 1 119 ? -25.687 -14.461 -10.653 1.00 72.13 119 HIS A O 5
ATOM 9822 N N . HIS A 1 120 ? -26.824 -15.873 -12.018 1.00 15.31 120 HIS A N 5
ATOM 9823 C CA . HIS A 1 120 ? -27.134 -16.877 -10.995 1.00 35.42 120 HIS A CA 5
ATOM 9824 C C . HIS A 1 120 ? -26.532 -18.224 -11.468 1.00 51.03 120 HIS A C 5
ATOM 9825 O O . HIS A 1 120 ? -27.231 -19.001 -12.151 1.00 21.32 120 HIS A O 5
ATOM 9841 N N . MET A 1 1 ? 22.148 -3.072 -5.297 1.00 22.24 1 MET A N 6
ATOM 9842 C CA . MET A 1 1 ? 21.860 -1.834 -4.539 1.00 53.14 1 MET A CA 6
ATOM 9843 C C . MET A 1 1 ? 20.794 -2.136 -3.473 1.00 34.53 1 MET A C 6
ATOM 9844 O O . MET A 1 1 ? 21.082 -2.103 -2.274 1.00 11.14 1 MET A O 6
ATOM 9860 N N . SER A 1 2 ? 19.560 -2.434 -3.927 1.00 10.35 2 SER A N 6
ATOM 9861 C CA . SER A 1 2 ? 18.426 -2.733 -3.040 1.00 21.50 2 SER A CA 6
ATOM 9862 C C . SER A 1 2 ? 18.412 -4.236 -2.688 1.00 52.33 2 SER A C 6
ATOM 9863 O O . SER A 1 2 ? 18.683 -5.080 -3.540 1.00 64.51 2 SER A O 6
ATOM 9871 N N . GLY A 1 3 ? 18.125 -4.552 -1.421 1.00 22.43 3 GLY A N 6
ATOM 9872 C CA . GLY A 1 3 ? 18.057 -5.933 -0.948 1.00 45.11 3 GLY A CA 6
ATOM 9873 C C . GLY A 1 3 ? 17.372 -5.991 0.391 1.00 11.03 3 GLY A C 6
ATOM 9874 O O . GLY A 1 3 ? 17.933 -6.458 1.391 1.00 71.43 3 GLY A O 6
ATOM 9878 N N . LYS A 1 4 ? 16.141 -5.468 0.409 1.00 75.40 4 LYS A N 6
ATOM 9879 C CA . LYS A 1 4 ? 15.327 -5.344 1.624 1.00 2.33 4 LYS A CA 6
ATOM 9880 C C . LYS A 1 4 ? 14.074 -6.217 1.530 1.00 2.01 4 LYS A C 6
ATOM 9881 O O . LYS A 1 4 ? 13.374 -6.219 0.508 1.00 50.33 4 LYS A O 6
ATOM 9900 N N . LYS A 1 5 ? 13.835 -6.986 2.600 1.00 13.23 5 LYS A N 6
ATOM 9901 C CA . LYS A 1 5 ? 12.538 -7.588 2.869 1.00 21.02 5 LYS A CA 6
ATOM 9902 C C . LYS A 1 5 ? 11.731 -6.579 3.691 1.00 2.24 5 LYS A C 6
ATOM 9903 O O . LYS A 1 5 ? 12.003 -6.381 4.880 1.00 45.30 5 LYS A O 6
ATOM 9922 N N . VAL A 1 6 ? 10.767 -5.938 3.042 1.00 0.05 6 VAL A N 6
ATOM 9923 C CA . VAL A 1 6 ? 9.919 -4.914 3.666 1.00 13.33 6 VAL A CA 6
ATOM 9924 C C . VAL A 1 6 ? 8.607 -5.562 4.113 1.00 20.53 6 VAL A C 6
ATOM 9925 O O . VAL A 1 6 ? 8.091 -6.460 3.445 1.00 43.31 6 VAL A O 6
ATOM 9938 N N . GLU A 1 7 ? 8.085 -5.118 5.258 1.00 41.44 7 GLU A N 6
ATOM 9939 C CA . GLU A 1 7 ? 6.794 -5.582 5.771 1.00 54.14 7 GLU A CA 6
ATOM 9940 C C . GLU A 1 7 ? 5.773 -4.452 5.585 1.00 34.13 7 GLU A C 6
ATOM 9941 O O . GLU A 1 7 ? 5.862 -3.396 6.220 1.00 63.41 7 GLU A O 6
ATOM 9953 N N . VAL A 1 8 ? 4.821 -4.695 4.683 1.00 74.44 8 VAL A N 6
ATOM 9954 C CA . VAL A 1 8 ? 3.801 -3.733 4.267 1.00 14.15 8 VAL A CA 6
ATOM 9955 C C . VAL A 1 8 ? 2.483 -4.062 4.984 1.00 74.52 8 VAL A C 6
ATOM 9956 O O . VAL A 1 8 ? 1.915 -5.136 4.778 1.00 24.14 8 VAL A O 6
ATOM 9969 N N . GLN A 1 9 ? 2.019 -3.136 5.826 1.00 31.50 9 GLN A N 6
ATOM 9970 C CA . GLN A 1 9 ? 0.791 -3.301 6.609 1.00 11.30 9 GLN A CA 6
ATOM 9971 C C . GLN A 1 9 ? -0.347 -2.608 5.855 1.00 72.30 9 GLN A C 6
ATOM 9972 O O . GLN A 1 9 ? -0.446 -1.377 5.876 1.00 53.31 9 GLN A O 6
ATOM 9986 N N . VAL A 1 10 ? -1.177 -3.393 5.156 1.00 34.02 10 VAL A N 6
ATOM 9987 C CA . VAL A 1 10 ? -2.321 -2.865 4.402 1.00 54.25 10 VAL A CA 6
ATOM 9988 C C . VAL A 1 10 ? -3.564 -2.930 5.298 1.00 14.00 10 VAL A C 6
ATOM 9989 O O . VAL A 1 10 ? -4.069 -4.014 5.616 1.00 31.42 10 VAL A O 6
ATOM 10002 N N . LYS A 1 11 ? -3.996 -1.750 5.741 1.00 43.31 11 LYS A N 6
ATOM 10003 C CA . LYS A 1 11 ? -5.157 -1.560 6.609 1.00 2.12 11 LYS A CA 6
ATOM 10004 C C . LYS A 1 11 ? -6.269 -0.933 5.768 1.00 65.43 11 LYS A C 6
ATOM 10005 O O . LYS A 1 11 ? -5.984 -0.068 4.950 1.00 4.34 11 LYS A O 6
ATOM 10024 N N . ILE A 1 12 ? -7.520 -1.389 5.923 1.00 3.15 12 ILE A N 6
ATOM 10025 C CA . ILE A 1 12 ? -8.668 -0.792 5.205 1.00 73.35 12 ILE A CA 6
ATOM 10026 C C . ILE A 1 12 ? -9.930 -0.789 6.089 1.00 12.32 12 ILE A C 6
ATOM 10027 O O . ILE A 1 12 ? -10.206 -1.755 6.791 1.00 31.04 12 ILE A O 6
ATOM 10043 N N . THR A 1 13 ? -10.665 0.335 6.077 1.00 71.12 13 THR A N 6
ATOM 10044 C CA . THR A 1 13 ? -11.960 0.458 6.757 1.00 64.23 13 THR A CA 6
ATOM 10045 C C . THR A 1 13 ? -13.086 0.337 5.703 1.00 13.43 13 THR A C 6
ATOM 10046 O O . THR A 1 13 ? -13.126 1.114 4.740 1.00 23.35 13 THR A O 6
ATOM 10057 N N . CYS A 1 14 ? -13.959 -0.668 5.882 1.00 50.20 14 CYS A N 6
ATOM 10058 C CA . CYS A 1 14 ? -15.092 -0.966 4.975 1.00 75.32 14 CYS A CA 6
ATOM 10059 C C . CYS A 1 14 ? -16.158 -1.765 5.743 1.00 44.33 14 CYS A C 6
ATOM 10060 O O . CYS A 1 14 ? -15.812 -2.640 6.547 1.00 52.32 14 CYS A O 6
ATOM 10067 N N . ASN A 1 15 ? -17.445 -1.403 5.516 1.00 45.22 15 ASN A N 6
ATOM 10068 C CA . ASN A 1 15 ? -18.656 -2.029 6.126 1.00 42.11 15 ASN A CA 6
ATOM 10069 C C . ASN A 1 15 ? -18.866 -1.600 7.600 1.00 34.32 15 ASN A C 6
ATOM 10070 O O . ASN A 1 15 ? -19.977 -1.231 8.005 1.00 55.11 15 ASN A O 6
ATOM 10081 N N . GLY A 1 16 ? -17.793 -1.637 8.384 1.00 73.03 16 GLY A N 6
ATOM 10082 C CA . GLY A 1 16 ? -17.830 -1.365 9.820 1.00 51.23 16 GLY A CA 6
ATOM 10083 C C . GLY A 1 16 ? -16.666 -2.040 10.532 1.00 14.11 16 GLY A C 6
ATOM 10084 O O . GLY A 1 16 ? -16.544 -1.947 11.753 1.00 63.33 16 GLY A O 6
ATOM 10088 N N . LYS A 1 17 ? -15.797 -2.718 9.744 1.00 13.10 17 LYS A N 6
ATOM 10089 C CA . LYS A 1 17 ? -14.629 -3.451 10.251 1.00 63.52 17 LYS A CA 6
ATOM 10090 C C . LYS A 1 17 ? -13.347 -2.855 9.653 1.00 34.43 17 LYS A C 6
ATOM 10091 O O . LYS A 1 17 ? -13.387 -2.137 8.641 1.00 62.43 17 LYS A O 6
ATOM 10110 N N . THR A 1 18 ? -12.214 -3.175 10.292 1.00 41.23 18 THR A N 6
ATOM 10111 C CA . THR A 1 18 ? -10.883 -2.779 9.836 1.00 43.44 18 THR A CA 6
ATOM 10112 C C . THR A 1 18 ? -10.073 -4.051 9.520 1.00 63.13 18 THR A C 6
ATOM 10113 O O . THR A 1 18 ? -9.795 -4.866 10.412 1.00 74.22 18 THR A O 6
ATOM 10124 N N . TYR A 1 19 ? -9.728 -4.223 8.237 1.00 53.25 19 TYR A N 6
ATOM 10125 C CA . TYR A 1 19 ? -9.049 -5.417 7.718 1.00 41.43 19 TYR A CA 6
ATOM 10126 C C . TYR A 1 19 ? -7.570 -5.044 7.560 1.00 31.41 19 TYR A C 6
ATOM 10127 O O . TYR A 1 19 ? -7.197 -4.354 6.600 1.00 72.21 19 TYR A O 6
ATOM 10145 N N . GLU A 1 20 ? -6.753 -5.458 8.534 1.00 1.33 20 GLU A N 6
ATOM 10146 C CA . GLU A 1 20 ? -5.336 -5.072 8.620 1.00 62.21 20 GLU A CA 6
ATOM 10147 C C . GLU A 1 20 ? -4.464 -6.291 8.927 1.00 2.02 20 GLU A C 6
ATOM 10148 O O . GLU A 1 20 ? -4.888 -7.207 9.652 1.00 33.21 20 GLU A O 6
ATOM 10160 N N . ARG A 1 21 ? -3.250 -6.294 8.353 1.00 11.14 21 ARG A N 6
ATOM 10161 C CA . ARG A 1 21 ? -2.276 -7.385 8.513 1.00 54.23 21 ARG A CA 6
ATOM 10162 C C . ARG A 1 21 ? -0.902 -6.936 7.989 1.00 61.11 21 ARG A C 6
ATOM 10163 O O . ARG A 1 21 ? -0.822 -6.161 7.036 1.00 54.43 21 ARG A O 6
ATOM 10184 N N . THR A 1 22 ? 0.169 -7.402 8.654 1.00 41.22 22 THR A N 6
ATOM 10185 C CA . THR A 1 22 ? 1.555 -7.147 8.244 1.00 53.43 22 THR A CA 6
ATOM 10186 C C . THR A 1 22 ? 2.003 -8.232 7.237 1.00 11.22 22 THR A C 6
ATOM 10187 O O . THR A 1 22 ? 2.175 -9.397 7.612 1.00 54.41 22 THR A O 6
ATOM 10198 N N . TYR A 1 23 ? 2.151 -7.840 5.958 1.00 71.15 23 TYR A N 6
ATOM 10199 C CA . TYR A 1 23 ? 2.539 -8.749 4.860 1.00 63.24 23 TYR A CA 6
ATOM 10200 C C . TYR A 1 23 ? 4.053 -8.624 4.600 1.00 73.33 23 TYR A C 6
ATOM 10201 O O . TYR A 1 23 ? 4.552 -7.525 4.389 1.00 73.23 23 TYR A O 6
ATOM 10219 N N . GLN A 1 24 ? 4.755 -9.760 4.578 1.00 0.03 24 GLN A N 6
ATOM 10220 C CA . GLN A 1 24 ? 6.219 -9.802 4.420 1.00 4.13 24 GLN A CA 6
ATOM 10221 C C . GLN A 1 24 ? 6.542 -9.984 2.925 1.00 22.11 24 GLN A C 6
ATOM 10222 O O . GLN A 1 24 ? 6.296 -11.053 2.348 1.00 74.44 24 GLN A O 6
ATOM 10236 N N . LEU A 1 25 ? 7.070 -8.914 2.310 1.00 54.25 25 LEU A N 6
ATOM 10237 C CA . LEU A 1 25 ? 7.359 -8.838 0.867 1.00 25.42 25 LEU A CA 6
ATOM 10238 C C . LEU A 1 25 ? 8.867 -8.584 0.657 1.00 21.44 25 LEU A C 6
ATOM 10239 O O . LEU A 1 25 ? 9.357 -7.488 0.936 1.00 44.41 25 LEU A O 6
ATOM 10255 N N . TYR A 1 26 ? 9.608 -9.615 0.210 1.00 55.20 26 TYR A N 6
ATOM 10256 C CA . TYR A 1 26 ? 11.039 -9.481 -0.134 1.00 24.01 26 TYR A CA 6
ATOM 10257 C C . TYR A 1 26 ? 11.204 -9.230 -1.640 1.00 74.02 26 TYR A C 6
ATOM 10258 O O . TYR A 1 26 ? 10.500 -9.831 -2.454 1.00 73.44 26 TYR A O 6
ATOM 10276 N N . ALA A 1 27 ? 12.173 -8.365 -1.991 1.00 72.11 27 ALA A N 6
ATOM 10277 C CA . ALA A 1 27 ? 12.546 -8.092 -3.380 1.00 0.10 27 ALA A CA 6
ATOM 10278 C C . ALA A 1 27 ? 14.038 -7.756 -3.472 1.00 24.12 27 ALA A C 6
ATOM 10279 O O . ALA A 1 27 ? 14.627 -7.207 -2.532 1.00 52.14 27 ALA A O 6
ATOM 10286 N N . VAL A 1 28 ? 14.629 -8.111 -4.619 1.00 14.54 28 VAL A N 6
ATOM 10287 C CA . VAL A 1 28 ? 16.027 -7.803 -4.971 1.00 2.42 28 VAL A CA 6
ATOM 10288 C C . VAL A 1 28 ? 16.099 -6.394 -5.618 1.00 23.32 28 VAL A C 6
ATOM 10289 O O . VAL A 1 28 ? 17.151 -5.753 -5.647 1.00 22.22 28 VAL A O 6
ATOM 10302 N N . ARG A 1 29 ? 14.956 -5.934 -6.150 1.00 30.21 29 ARG A N 6
ATOM 10303 C CA . ARG A 1 29 ? 14.777 -4.555 -6.645 1.00 72.24 29 ARG A CA 6
ATOM 10304 C C . ARG A 1 29 ? 13.467 -4.003 -6.054 1.00 50.24 29 ARG A C 6
ATOM 10305 O O . ARG A 1 29 ? 12.487 -4.740 -5.961 1.00 52.33 29 ARG A O 6
ATOM 10326 N N . ASP A 1 30 ? 13.445 -2.715 -5.679 1.00 14.53 30 ASP A N 6
ATOM 10327 C CA . ASP A 1 30 ? 12.208 -2.041 -5.203 1.00 63.15 30 ASP A CA 6
ATOM 10328 C C . ASP A 1 30 ? 11.145 -1.967 -6.331 1.00 51.13 30 ASP A C 6
ATOM 10329 O O . ASP A 1 30 ? 9.949 -1.813 -6.052 1.00 35.05 30 ASP A O 6
ATOM 10338 N N . GLU A 1 31 ? 11.596 -2.117 -7.599 1.00 51.45 31 GLU A N 6
ATOM 10339 C CA . GLU A 1 31 ? 10.700 -2.270 -8.767 1.00 13.15 31 GLU A CA 6
ATOM 10340 C C . GLU A 1 31 ? 9.918 -3.605 -8.715 1.00 12.24 31 GLU A C 6
ATOM 10341 O O . GLU A 1 31 ? 8.769 -3.657 -9.159 1.00 23.13 31 GLU A O 6
ATOM 10353 N N . GLU A 1 32 ? 10.534 -4.679 -8.164 1.00 65.42 32 GLU A N 6
ATOM 10354 C CA . GLU A 1 32 ? 9.860 -6.000 -8.021 1.00 22.13 32 GLU A CA 6
ATOM 10355 C C . GLU A 1 32 ? 8.732 -5.919 -6.974 1.00 34.42 32 GLU A C 6
ATOM 10356 O O . GLU A 1 32 ? 7.779 -6.697 -7.016 1.00 22.32 32 GLU A O 6
ATOM 10368 N N . LEU A 1 33 ? 8.872 -4.970 -6.033 1.00 34.22 33 LEU A N 6
ATOM 10369 C CA . LEU A 1 33 ? 7.915 -4.775 -4.926 1.00 3.20 33 LEU A CA 6
ATOM 10370 C C . LEU A 1 33 ? 6.579 -4.178 -5.440 1.00 42.11 33 LEU A C 6
ATOM 10371 O O . LEU A 1 33 ? 5.536 -4.400 -4.829 1.00 1.13 33 LEU A O 6
ATOM 10387 N N . LYS A 1 34 ? 6.632 -3.459 -6.581 1.00 41.55 34 LYS A N 6
ATOM 10388 C CA . LYS A 1 34 ? 5.461 -2.765 -7.175 1.00 33.13 34 LYS A CA 6
ATOM 10389 C C . LYS A 1 34 ? 4.290 -3.730 -7.457 1.00 42.34 34 LYS A C 6
ATOM 10390 O O . LYS A 1 34 ? 3.162 -3.483 -7.014 1.00 51.02 34 LYS A O 6
ATOM 10409 N N . GLU A 1 35 ? 4.584 -4.836 -8.178 1.00 14.52 35 GLU A N 6
ATOM 10410 C CA . GLU A 1 35 ? 3.579 -5.865 -8.525 1.00 55.45 35 GLU A CA 6
ATOM 10411 C C . GLU A 1 35 ? 2.982 -6.522 -7.268 1.00 30.55 35 GLU A C 6
ATOM 10412 O O . GLU A 1 35 ? 1.795 -6.841 -7.240 1.00 22.41 35 GLU A O 6
ATOM 10424 N N . LYS A 1 36 ? 3.832 -6.690 -6.230 1.00 13.44 36 LYS A N 6
ATOM 10425 C CA . LYS A 1 36 ? 3.452 -7.336 -4.963 1.00 74.22 36 LYS A CA 6
ATOM 10426 C C . LYS A 1 36 ? 2.410 -6.484 -4.233 1.00 74.45 36 LYS A C 6
ATOM 10427 O O . LYS A 1 36 ? 1.409 -7.004 -3.761 1.00 3.31 36 LYS A O 6
ATOM 10446 N N . LEU A 1 37 ? 2.679 -5.161 -4.188 1.00 73.35 37 LEU A N 6
ATOM 10447 C CA . LEU A 1 37 ? 1.780 -4.155 -3.592 1.00 15.14 37 LEU A CA 6
ATOM 10448 C C . LEU A 1 37 ? 0.410 -4.176 -4.275 1.00 32.14 37 LEU A C 6
ATOM 10449 O O . LEU A 1 37 ? -0.608 -4.214 -3.598 1.00 23.30 37 LEU A O 6
ATOM 10465 N N . LYS A 1 38 ? 0.417 -4.176 -5.629 1.00 5.42 38 LYS A N 6
ATOM 10466 C CA . LYS A 1 38 ? -0.809 -4.223 -6.452 1.00 63.21 38 LYS A CA 6
ATOM 10467 C C . LYS A 1 38 ? -1.646 -5.478 -6.140 1.00 2.33 38 LYS A C 6
ATOM 10468 O O . LYS A 1 38 ? -2.857 -5.389 -5.999 1.00 62.24 38 LYS A O 6
ATOM 10487 N N . LYS A 1 39 ? -0.961 -6.627 -6.005 1.00 60.21 39 LYS A N 6
ATOM 10488 C CA . LYS A 1 39 ? -1.599 -7.932 -5.738 1.00 50.15 39 LYS A CA 6
ATOM 10489 C C . LYS A 1 39 ? -2.169 -8.030 -4.305 1.00 33.42 39 LYS A C 6
ATOM 10490 O O . LYS A 1 39 ? -3.250 -8.580 -4.121 1.00 60.42 39 LYS A O 6
ATOM 10509 N N . VAL A 1 40 ? -1.418 -7.517 -3.303 1.00 72.23 40 VAL A N 6
ATOM 10510 C CA . VAL A 1 40 ? -1.877 -7.454 -1.892 1.00 3.15 40 VAL A CA 6
ATOM 10511 C C . VAL A 1 40 ? -3.092 -6.514 -1.762 1.00 23.12 40 VAL A C 6
ATOM 10512 O O . VAL A 1 40 ? -4.058 -6.825 -1.059 1.00 23.31 40 VAL A O 6
ATOM 10525 N N . LEU A 1 41 ? -3.015 -5.367 -2.464 1.00 64.23 41 LEU A N 6
ATOM 10526 C CA . LEU A 1 41 ? -4.080 -4.355 -2.482 1.00 31.35 41 LEU A CA 6
ATOM 10527 C C . LEU A 1 41 ? -5.342 -4.929 -3.134 1.00 14.32 41 LEU A C 6
ATOM 10528 O O . LEU A 1 41 ? -6.398 -4.855 -2.543 1.00 31.31 41 LEU A O 6
ATOM 10544 N N . ASN A 1 42 ? -5.194 -5.558 -4.316 1.00 11.35 42 ASN A N 6
ATOM 10545 C CA . ASN A 1 42 ? -6.317 -6.209 -5.036 1.00 25.41 42 ASN A CA 6
ATOM 10546 C C . ASN A 1 42 ? -6.912 -7.375 -4.226 1.00 24.12 42 ASN A C 6
ATOM 10547 O O . ASN A 1 42 ? -8.112 -7.591 -4.270 1.00 24.42 42 ASN A O 6
ATOM 10558 N N . GLU A 1 43 ? -6.057 -8.098 -3.480 1.00 34.45 43 GLU A N 6
ATOM 10559 C CA . GLU A 1 43 ? -6.486 -9.225 -2.621 1.00 60.31 43 GLU A CA 6
ATOM 10560 C C . GLU A 1 43 ? -7.310 -8.700 -1.434 1.00 44.24 43 GLU A C 6
ATOM 10561 O O . GLU A 1 43 ? -8.314 -9.304 -1.048 1.00 63.40 43 GLU A O 6
ATOM 10573 N N . ARG A 1 44 ? -6.863 -7.561 -0.872 1.00 65.43 44 ARG A N 6
ATOM 10574 C CA . ARG A 1 44 ? -7.525 -6.894 0.261 1.00 32.11 44 ARG A CA 6
ATOM 10575 C C . ARG A 1 44 ? -8.795 -6.141 -0.194 1.00 63.25 44 ARG A C 6
ATOM 10576 O O . ARG A 1 44 ? -9.756 -6.042 0.564 1.00 30.22 44 ARG A O 6
ATOM 10597 N N . MET A 1 45 ? -8.795 -5.656 -1.455 1.00 43.44 45 MET A N 6
ATOM 10598 C CA . MET A 1 45 ? -9.888 -4.832 -2.035 1.00 42.14 45 MET A CA 6
ATOM 10599 C C . MET A 1 45 ? -10.952 -5.686 -2.740 1.00 32.33 45 MET A C 6
ATOM 10600 O O . MET A 1 45 ? -12.054 -5.190 -3.024 1.00 10.22 45 MET A O 6
ATOM 10614 N N . ASP A 1 46 ? -10.623 -6.956 -3.032 1.00 3.42 46 ASP A N 6
ATOM 10615 C CA . ASP A 1 46 ? -11.529 -7.836 -3.788 1.00 33.34 46 ASP A CA 6
ATOM 10616 C C . ASP A 1 46 ? -12.805 -8.197 -2.975 1.00 4.21 46 ASP A C 6
ATOM 10617 O O . ASP A 1 46 ? -13.913 -7.978 -3.492 1.00 1.41 46 ASP A O 6
ATOM 10626 N N . PRO A 1 47 ? -12.711 -8.688 -1.677 1.00 4.24 47 PRO A N 6
ATOM 10627 C CA . PRO A 1 47 ? -13.924 -8.965 -0.850 1.00 12.10 47 PRO A CA 6
ATOM 10628 C C . PRO A 1 47 ? -14.735 -7.681 -0.572 1.00 41.34 47 PRO A C 6
ATOM 10629 O O . PRO A 1 47 ? -15.939 -7.744 -0.342 1.00 53.24 47 PRO A O 6
ATOM 10640 N N . ILE A 1 48 ? -14.041 -6.526 -0.649 1.00 23.42 48 ILE A N 6
ATOM 10641 C CA . ILE A 1 48 ? -14.597 -5.190 -0.366 1.00 25.44 48 ILE A CA 6
ATOM 10642 C C . ILE A 1 48 ? -15.580 -4.749 -1.474 1.00 34.13 48 ILE A C 6
ATOM 10643 O O . ILE A 1 48 ? -16.542 -4.015 -1.208 1.00 40.33 48 ILE A O 6
ATOM 10659 N N . LYS A 1 49 ? -15.332 -5.222 -2.716 1.00 13.04 49 LYS A N 6
ATOM 10660 C CA . LYS A 1 49 ? -16.223 -4.962 -3.866 1.00 70.22 49 LYS A CA 6
ATOM 10661 C C . LYS A 1 49 ? -17.502 -5.794 -3.736 1.00 11.43 49 LYS A C 6
ATOM 10662 O O . LYS A 1 49 ? -18.588 -5.331 -4.085 1.00 53.23 49 LYS A O 6
ATOM 10681 N N . LYS A 1 50 ? -17.350 -7.027 -3.224 1.00 14.40 50 LYS A N 6
ATOM 10682 C CA . LYS A 1 50 ? -18.479 -7.914 -2.898 1.00 63.50 50 LYS A CA 6
ATOM 10683 C C . LYS A 1 50 ? -19.303 -7.333 -1.714 1.00 41.22 50 LYS A C 6
ATOM 10684 O O . LYS A 1 50 ? -20.522 -7.518 -1.655 1.00 11.42 50 LYS A O 6
ATOM 10703 N N . LEU A 1 51 ? -18.623 -6.613 -0.792 1.00 35.32 51 LEU A N 6
ATOM 10704 C CA . LEU A 1 51 ? -19.297 -5.887 0.315 1.00 31.03 51 LEU A CA 6
ATOM 10705 C C . LEU A 1 51 ? -20.028 -4.640 -0.237 1.00 22.22 51 LEU A C 6
ATOM 10706 O O . LEU A 1 51 ? -21.115 -4.285 0.230 1.00 11.31 51 LEU A O 6
ATOM 10722 N N . GLY A 1 52 ? -19.406 -3.997 -1.242 1.00 41.00 52 GLY A N 6
ATOM 10723 C CA . GLY A 1 52 ? -19.958 -2.802 -1.885 1.00 74.04 52 GLY A CA 6
ATOM 10724 C C . GLY A 1 52 ? -19.754 -1.528 -1.073 1.00 20.24 52 GLY A C 6
ATOM 10725 O O . GLY A 1 52 ? -20.663 -0.688 -0.988 1.00 44.24 52 GLY A O 6
ATOM 10729 N N . CYS A 1 53 ? -18.559 -1.394 -0.468 1.00 11.45 53 CYS A N 6
ATOM 10730 C CA . CYS A 1 53 ? -18.161 -0.169 0.253 1.00 60.44 53 CYS A CA 6
ATOM 10731 C C . CYS A 1 53 ? -17.761 0.914 -0.759 1.00 42.03 53 CYS A C 6
ATOM 10732 O O . CYS A 1 53 ? -16.734 0.791 -1.420 1.00 13.32 53 CYS A O 6
ATOM 10739 N N . LYS A 1 54 ? -18.601 1.959 -0.876 1.00 42.43 54 LYS A N 6
ATOM 10740 C CA . LYS A 1 54 ? -18.445 3.038 -1.878 1.00 22.55 54 LYS A CA 6
ATOM 10741 C C . LYS A 1 54 ? -17.138 3.821 -1.637 1.00 52.20 54 LYS A C 6
ATOM 10742 O O . LYS A 1 54 ? -16.339 4.001 -2.553 1.00 30.10 54 LYS A O 6
ATOM 10761 N N . ARG A 1 55 ? -16.933 4.279 -0.391 1.00 53.22 55 ARG A N 6
ATOM 10762 C CA . ARG A 1 55 ? -15.674 4.935 0.035 1.00 64.34 55 ARG A CA 6
ATOM 10763 C C . ARG A 1 55 ? -14.936 4.023 1.024 1.00 1.35 55 ARG A C 6
ATOM 10764 O O . ARG A 1 55 ? -15.540 3.484 1.959 1.00 73.34 55 ARG A O 6
ATOM 10785 N N . VAL A 1 56 ? -13.628 3.862 0.797 1.00 22.45 56 VAL A N 6
ATOM 10786 C CA . VAL A 1 56 ? -12.739 3.059 1.648 1.00 11.33 56 VAL A CA 6
ATOM 10787 C C . VAL A 1 56 ? -11.541 3.911 2.082 1.00 52.53 56 VAL A C 6
ATOM 10788 O O . VAL A 1 56 ? -11.095 4.783 1.336 1.00 71.45 56 VAL A O 6
ATOM 10801 N N . ARG A 1 57 ? -11.052 3.668 3.302 1.00 45.21 57 ARG A N 6
ATOM 10802 C CA . ARG A 1 57 ? -9.822 4.286 3.816 1.00 44.14 57 ARG A CA 6
ATOM 10803 C C . ARG A 1 57 ? -8.737 3.209 3.916 1.00 31.03 57 ARG A C 6
ATOM 10804 O O . ARG A 1 57 ? -8.784 2.363 4.811 1.00 73.10 57 ARG A O 6
ATOM 10825 N N . ILE A 1 58 ? -7.779 3.235 2.973 1.00 51.24 58 ILE A N 6
ATOM 10826 C CA . ILE A 1 58 ? -6.672 2.264 2.912 1.00 0.42 58 ILE A CA 6
ATOM 10827 C C . ILE A 1 58 ? -5.407 2.922 3.487 1.00 35.02 58 ILE A C 6
ATOM 10828 O O . ILE A 1 58 ? -4.819 3.783 2.840 1.00 14.41 58 ILE A O 6
ATOM 10844 N N . SER A 1 59 ? -5.001 2.541 4.698 1.00 1.52 59 SER A N 6
ATOM 10845 C CA . SER A 1 59 ? -3.796 3.080 5.329 1.00 14.45 59 SER A CA 6
ATOM 10846 C C . SER A 1 59 ? -2.671 2.027 5.241 1.00 23.54 59 SER A C 6
ATOM 10847 O O . SER A 1 59 ? -2.687 1.015 5.945 1.00 61.24 59 SER A O 6
ATOM 10855 N N . ILE A 1 60 ? -1.722 2.265 4.332 1.00 51.23 60 ILE A N 6
ATOM 10856 C CA . ILE A 1 60 ? -0.564 1.393 4.098 1.00 15.41 60 ILE A CA 6
ATOM 10857 C C . ILE A 1 60 ? 0.637 1.939 4.883 1.00 63.34 60 ILE A C 6
ATOM 10858 O O . ILE A 1 60 ? 1.132 3.026 4.580 1.00 61.43 60 ILE A O 6
ATOM 10874 N N . ARG A 1 61 ? 1.088 1.206 5.906 1.00 14.24 61 ARG A N 6
ATOM 10875 C CA . ARG A 1 61 ? 2.299 1.560 6.648 1.00 22.22 61 ARG A CA 6
ATOM 10876 C C . ARG A 1 61 ? 3.434 0.673 6.149 1.00 73.43 61 ARG A C 6
ATOM 10877 O O . ARG A 1 61 ? 3.354 -0.555 6.241 1.00 63.12 61 ARG A O 6
ATOM 10898 N N . VAL A 1 62 ? 4.488 1.294 5.618 1.00 74.14 62 VAL A N 6
ATOM 10899 C CA . VAL A 1 62 ? 5.631 0.565 5.062 1.00 2.31 62 VAL A CA 6
ATOM 10900 C C . VAL A 1 62 ? 6.718 0.456 6.153 1.00 71.31 62 VAL A C 6
ATOM 10901 O O . VAL A 1 62 ? 6.852 1.364 6.991 1.00 25.42 62 VAL A O 6
ATOM 10914 N N . LYS A 1 63 ? 7.447 -0.673 6.181 1.00 70.31 63 LYS A N 6
ATOM 10915 C CA . LYS A 1 63 ? 8.551 -0.877 7.134 1.00 24.13 63 LYS A CA 6
ATOM 10916 C C . LYS A 1 63 ? 9.868 -0.417 6.486 1.00 13.15 63 LYS A C 6
ATOM 10917 O O . LYS A 1 63 ? 10.075 -0.582 5.283 1.00 62.11 63 LYS A O 6
ATOM 10936 N N . HIS A 1 64 ? 10.746 0.160 7.309 1.00 4.32 64 HIS A N 6
ATOM 10937 C CA . HIS A 1 64 ? 11.948 0.902 6.857 1.00 55.32 64 HIS A CA 6
ATOM 10938 C C . HIS A 1 64 ? 13.200 0.187 7.369 1.00 75.11 64 HIS A C 6
ATOM 10939 O O . HIS A 1 64 ? 13.140 -0.528 8.380 1.00 65.32 64 HIS A O 6
ATOM 10954 N N . SER A 1 65 ? 14.312 0.391 6.655 1.00 74.12 65 SER A N 6
ATOM 10955 C CA . SER A 1 65 ? 15.587 -0.279 6.930 1.00 51.00 65 SER A CA 6
ATOM 10956 C C . SER A 1 65 ? 16.155 0.125 8.303 1.00 22.13 65 SER A C 6
ATOM 10957 O O . SER A 1 65 ? 16.375 -0.720 9.178 1.00 42.14 65 SER A O 6
ATOM 10965 N N . ASP A 1 66 ? 16.326 1.438 8.491 1.00 3.44 66 ASP A N 6
ATOM 10966 C CA . ASP A 1 66 ? 17.086 2.008 9.616 1.00 33.31 66 ASP A CA 6
ATOM 10967 C C . ASP A 1 66 ? 16.501 3.382 10.001 1.00 32.11 66 ASP A C 6
ATOM 10968 O O . ASP A 1 66 ? 15.830 4.016 9.188 1.00 41.42 66 ASP A O 6
ATOM 10977 N N . ALA A 1 67 ? 16.787 3.834 11.239 1.00 23.35 67 ALA A N 6
ATOM 10978 C CA . ALA A 1 67 ? 16.224 5.074 11.822 1.00 11.12 67 ALA A CA 6
ATOM 10979 C C . ALA A 1 67 ? 16.696 6.374 11.121 1.00 61.43 67 ALA A C 6
ATOM 10980 O O . ALA A 1 67 ? 16.066 7.420 11.275 1.00 11.45 67 ALA A O 6
ATOM 10987 N N . ALA A 1 68 ? 17.819 6.316 10.393 1.00 50.25 68 ALA A N 6
ATOM 10988 C CA . ALA A 1 68 ? 18.277 7.422 9.519 1.00 55.14 68 ALA A CA 6
ATOM 10989 C C . ALA A 1 68 ? 17.658 7.283 8.114 1.00 71.42 68 ALA A C 6
ATOM 10990 O O . ALA A 1 68 ? 17.409 8.275 7.421 1.00 61.11 68 ALA A O 6
ATOM 10997 N N . GLU A 1 69 ? 17.424 6.022 7.722 1.00 12.13 69 GLU A N 6
ATOM 10998 C CA . GLU A 1 69 ? 16.885 5.650 6.398 1.00 74.55 69 GLU A CA 6
ATOM 10999 C C . GLU A 1 69 ? 15.359 5.824 6.291 1.00 42.02 69 GLU A C 6
ATOM 11000 O O . GLU A 1 69 ? 14.837 5.698 5.191 1.00 64.13 69 GLU A O 6
ATOM 11012 N N . GLU A 1 70 ? 14.667 6.056 7.439 1.00 52.33 70 GLU A N 6
ATOM 11013 C CA . GLU A 1 70 ? 13.179 6.234 7.510 1.00 62.50 70 GLU A CA 6
ATOM 11014 C C . GLU A 1 70 ? 12.620 7.040 6.314 1.00 40.15 70 GLU A C 6
ATOM 11015 O O . GLU A 1 70 ? 11.714 6.596 5.605 1.00 53.51 70 GLU A O 6
ATOM 11027 N N . LYS A 1 71 ? 13.245 8.204 6.096 1.00 63.21 71 LYS A N 6
ATOM 11028 C CA . LYS A 1 71 ? 12.812 9.213 5.122 1.00 73.12 71 LYS A CA 6
ATOM 11029 C C . LYS A 1 71 ? 13.269 8.860 3.687 1.00 2.20 71 LYS A C 6
ATOM 11030 O O . LYS A 1 71 ? 12.596 9.210 2.712 1.00 41.41 71 LYS A O 6
ATOM 11049 N N . LYS A 1 72 ? 14.412 8.152 3.585 1.00 31.43 72 LYS A N 6
ATOM 11050 C CA . LYS A 1 72 ? 15.003 7.729 2.296 1.00 30.23 72 LYS A CA 6
ATOM 11051 C C . LYS A 1 72 ? 14.196 6.558 1.690 1.00 51.12 72 LYS A C 6
ATOM 11052 O O . LYS A 1 72 ? 14.021 6.485 0.467 1.00 53.35 72 LYS A O 6
ATOM 11071 N N . GLU A 1 73 ? 13.690 5.667 2.568 1.00 0.04 73 GLU A N 6
ATOM 11072 C CA . GLU A 1 73 ? 12.913 4.479 2.161 1.00 3.43 73 GLU A CA 6
ATOM 11073 C C . GLU A 1 73 ? 11.437 4.852 1.972 1.00 21.20 73 GLU A C 6
ATOM 11074 O O . GLU A 1 73 ? 10.740 4.219 1.177 1.00 32.33 73 GLU A O 6
ATOM 11086 N N . ALA A 1 74 ? 10.979 5.873 2.728 1.00 13.31 74 ALA A N 6
ATOM 11087 C CA . ALA A 1 74 ? 9.634 6.447 2.563 1.00 53.30 74 ALA A CA 6
ATOM 11088 C C . ALA A 1 74 ? 9.499 7.123 1.188 1.00 24.33 74 ALA A C 6
ATOM 11089 O O . ALA A 1 74 ? 8.526 6.893 0.473 1.00 44.03 74 ALA A O 6
ATOM 11096 N N . LYS A 1 75 ? 10.508 7.955 0.831 1.00 52.13 75 LYS A N 6
ATOM 11097 C CA . LYS A 1 75 ? 10.530 8.677 -0.458 1.00 24.42 75 LYS A CA 6
ATOM 11098 C C . LYS A 1 75 ? 10.856 7.722 -1.636 1.00 53.24 75 LYS A C 6
ATOM 11099 O O . LYS A 1 75 ? 10.394 7.945 -2.758 1.00 42.21 75 LYS A O 6
ATOM 11118 N N . LYS A 1 76 ? 11.649 6.653 -1.371 1.00 13.04 76 LYS A N 6
ATOM 11119 C CA . LYS A 1 76 ? 11.845 5.535 -2.332 1.00 70.20 76 LYS A CA 6
ATOM 11120 C C . LYS A 1 76 ? 10.481 4.908 -2.689 1.00 53.55 76 LYS A C 6
ATOM 11121 O O . LYS A 1 76 ? 10.107 4.802 -3.864 1.00 35.44 76 LYS A O 6
ATOM 11140 N N . PHE A 1 77 ? 9.734 4.551 -1.634 1.00 71.53 77 PHE A N 6
ATOM 11141 C CA . PHE A 1 77 ? 8.392 3.951 -1.737 1.00 52.31 77 PHE A CA 6
ATOM 11142 C C . PHE A 1 77 ? 7.350 4.966 -2.218 1.00 14.42 77 PHE A C 6
ATOM 11143 O O . PHE A 1 77 ? 6.287 4.560 -2.641 1.00 74.32 77 PHE A O 6
ATOM 11160 N N . ALA A 1 78 ? 7.643 6.272 -2.102 1.00 45.45 78 ALA A N 6
ATOM 11161 C CA . ALA A 1 78 ? 6.767 7.326 -2.634 1.00 31.34 78 ALA A CA 6
ATOM 11162 C C . ALA A 1 78 ? 6.629 7.198 -4.154 1.00 12.22 78 ALA A C 6
ATOM 11163 O O . ALA A 1 78 ? 5.528 7.280 -4.683 1.00 33.33 78 ALA A O 6
ATOM 11170 N N . ALA A 1 79 ? 7.766 6.950 -4.836 1.00 60.12 79 ALA A N 6
ATOM 11171 C CA . ALA A 1 79 ? 7.797 6.687 -6.288 1.00 40.54 79 ALA A CA 6
ATOM 11172 C C . ALA A 1 79 ? 7.125 5.338 -6.636 1.00 25.02 79 ALA A C 6
ATOM 11173 O O . ALA A 1 79 ? 6.337 5.257 -7.580 1.00 25.32 79 ALA A O 6
ATOM 11180 N N . ILE A 1 80 ? 7.446 4.299 -5.835 1.00 65.42 80 ILE A N 6
ATOM 11181 C CA . ILE A 1 80 ? 6.944 2.916 -6.023 1.00 72.13 80 ILE A CA 6
ATOM 11182 C C . ILE A 1 80 ? 5.405 2.852 -5.905 1.00 10.23 80 ILE A C 6
ATOM 11183 O O . ILE A 1 80 ? 4.729 2.278 -6.764 1.00 21.14 80 ILE A O 6
ATOM 11199 N N . LEU A 1 81 ? 4.879 3.500 -4.860 1.00 50.43 81 LEU A N 6
ATOM 11200 C CA . LEU A 1 81 ? 3.440 3.528 -4.553 1.00 74.42 81 LEU A CA 6
ATOM 11201 C C . LEU A 1 81 ? 2.692 4.494 -5.489 1.00 31.22 81 LEU A C 6
ATOM 11202 O O . LEU A 1 81 ? 1.534 4.245 -5.811 1.00 21.34 81 LEU A O 6
ATOM 11218 N N . ASN A 1 82 ? 3.374 5.572 -5.939 1.00 72.21 82 ASN A N 6
ATOM 11219 C CA . ASN A 1 82 ? 2.807 6.549 -6.909 1.00 43.04 82 ASN A CA 6
ATOM 11220 C C . ASN A 1 82 ? 2.442 5.833 -8.225 1.00 21.21 82 ASN A C 6
ATOM 11221 O O . ASN A 1 82 ? 1.401 6.108 -8.832 1.00 32.12 82 ASN A O 6
ATOM 11232 N N . LYS A 1 83 ? 3.317 4.889 -8.624 1.00 2.34 83 LYS A N 6
ATOM 11233 C CA . LYS A 1 83 ? 3.099 4.026 -9.797 1.00 34.40 83 LYS A CA 6
ATOM 11234 C C . LYS A 1 83 ? 1.919 3.055 -9.569 1.00 11.12 83 LYS A C 6
ATOM 11235 O O . LYS A 1 83 ? 1.069 2.895 -10.441 1.00 14.04 83 LYS A O 6
ATOM 11254 N N . VAL A 1 84 ? 1.867 2.459 -8.360 1.00 41.01 84 VAL A N 6
ATOM 11255 C CA . VAL A 1 84 ? 0.877 1.424 -7.999 1.00 20.20 84 VAL A CA 6
ATOM 11256 C C . VAL A 1 84 ? -0.554 2.008 -8.016 1.00 51.22 84 VAL A C 6
ATOM 11257 O O . VAL A 1 84 ? -1.441 1.463 -8.674 1.00 40.31 84 VAL A O 6
ATOM 11270 N N . PHE A 1 85 ? -0.732 3.152 -7.328 1.00 70.11 85 PHE A N 6
ATOM 11271 C CA . PHE A 1 85 ? -2.035 3.851 -7.221 1.00 63.24 85 PHE A CA 6
ATOM 11272 C C . PHE A 1 85 ? -2.490 4.400 -8.592 1.00 63.20 85 PHE A C 6
ATOM 11273 O O . PHE A 1 85 ? -3.689 4.541 -8.837 1.00 71.25 85 PHE A O 6
ATOM 11290 N N . ALA A 1 86 ? -1.517 4.690 -9.478 1.00 32.10 86 ALA A N 6
ATOM 11291 C CA . ALA A 1 86 ? -1.784 5.074 -10.882 1.00 53.52 86 ALA A CA 6
ATOM 11292 C C . ALA A 1 86 ? -2.361 3.894 -11.681 1.00 61.52 86 ALA A C 6
ATOM 11293 O O . ALA A 1 86 ? -3.244 4.070 -12.525 1.00 50.33 86 ALA A O 6
ATOM 11300 N N . GLU A 1 87 ? -1.881 2.682 -11.359 1.00 4.50 87 GLU A N 6
ATOM 11301 C CA . GLU A 1 87 ? -2.313 1.429 -12.011 1.00 22.11 87 GLU A CA 6
ATOM 11302 C C . GLU A 1 87 ? -3.599 0.883 -11.344 1.00 72.20 87 GLU A C 6
ATOM 11303 O O . GLU A 1 87 ? -4.150 -0.129 -11.778 1.00 34.32 87 GLU A O 6
ATOM 11315 N N . LEU A 1 88 ? -4.068 1.590 -10.293 1.00 2.35 88 LEU A N 6
ATOM 11316 C CA . LEU A 1 88 ? -5.317 1.270 -9.569 1.00 42.30 88 LEU A CA 6
ATOM 11317 C C . LEU A 1 88 ? -6.417 2.302 -9.909 1.00 35.24 88 LEU A C 6
ATOM 11318 O O . LEU A 1 88 ? -7.606 1.978 -9.886 1.00 45.14 88 LEU A O 6
ATOM 11334 N N . GLY A 1 89 ? -5.999 3.548 -10.222 1.00 12.34 89 GLY A N 6
ATOM 11335 C CA . GLY A 1 89 ? -6.920 4.645 -10.563 1.00 3.04 89 GLY A CA 6
ATOM 11336 C C . GLY A 1 89 ? -7.125 5.662 -9.438 1.00 61.34 89 GLY A C 6
ATOM 11337 O O . GLY A 1 89 ? -8.009 6.527 -9.538 1.00 52.14 89 GLY A O 6
ATOM 11341 N N . TYR A 1 90 ? -6.319 5.561 -8.363 1.00 4.44 90 TYR A N 6
ATOM 11342 C CA . TYR A 1 90 ? -6.321 6.536 -7.249 1.00 52.33 90 TYR A CA 6
ATOM 11343 C C . TYR A 1 90 ? -5.433 7.753 -7.607 1.00 24.33 90 TYR A C 6
ATOM 11344 O O . TYR A 1 90 ? -4.311 7.571 -8.094 1.00 12.44 90 TYR A O 6
ATOM 11362 N N . ASN A 1 91 ? -5.928 8.976 -7.328 1.00 55.12 91 ASN A N 6
ATOM 11363 C CA . ASN A 1 91 ? -5.231 10.248 -7.663 1.00 60.24 91 ASN A CA 6
ATOM 11364 C C . ASN A 1 91 ? -4.350 10.710 -6.491 1.00 53.51 91 ASN A C 6
ATOM 11365 O O . ASN A 1 91 ? -4.484 10.204 -5.376 1.00 30.23 91 ASN A O 6
ATOM 11376 N N . ASP A 1 92 ? -3.483 11.714 -6.765 1.00 53.12 92 ASP A N 6
ATOM 11377 C CA . ASP A 1 92 ? -2.609 12.360 -5.747 1.00 61.24 92 ASP A CA 6
ATOM 11378 C C . ASP A 1 92 ? -3.443 12.993 -4.615 1.00 32.33 92 ASP A C 6
ATOM 11379 O O . ASP A 1 92 ? -2.986 13.088 -3.475 1.00 43.35 92 ASP A O 6
ATOM 11388 N N . SER A 1 93 ? -4.657 13.442 -4.975 1.00 61.52 93 SER A N 6
ATOM 11389 C CA . SER A 1 93 ? -5.632 14.024 -4.042 1.00 24.23 93 SER A CA 6
ATOM 11390 C C . SER A 1 93 ? -6.128 12.971 -3.028 1.00 2.53 93 SER A C 6
ATOM 11391 O O . SER A 1 93 ? -6.304 13.272 -1.844 1.00 12.33 93 SER A O 6
ATOM 11399 N N . ASN A 1 94 ? -6.344 11.730 -3.517 1.00 65.25 94 ASN A N 6
ATOM 11400 C CA . ASN A 1 94 ? -6.789 10.588 -2.685 1.00 14.15 94 ASN A CA 6
ATOM 11401 C C . ASN A 1 94 ? -5.652 10.090 -1.763 1.00 4.40 94 ASN A C 6
ATOM 11402 O O . ASN A 1 94 ? -5.915 9.478 -0.733 1.00 15.04 94 ASN A O 6
ATOM 11413 N N . VAL A 1 95 ? -4.397 10.380 -2.154 1.00 12.20 95 VAL A N 6
ATOM 11414 C CA . VAL A 1 95 ? -3.178 9.907 -1.458 1.00 22.02 95 VAL A CA 6
ATOM 11415 C C . VAL A 1 95 ? -2.660 10.998 -0.483 1.00 44.55 95 VAL A C 6
ATOM 11416 O O . VAL A 1 95 ? -2.526 12.152 -0.881 1.00 44.32 95 VAL A O 6
ATOM 11429 N N . THR A 1 96 ? -2.420 10.637 0.797 1.00 62.41 96 THR A N 6
ATOM 11430 C CA . THR A 1 96 ? -1.730 11.518 1.771 1.00 1.24 96 THR A CA 6
ATOM 11431 C C . THR A 1 96 ? -0.567 10.755 2.436 1.00 1.21 96 THR A C 6
ATOM 11432 O O . THR A 1 96 ? -0.686 9.567 2.725 1.00 24.34 96 THR A O 6
ATOM 11443 N N . TRP A 1 97 ? 0.559 11.457 2.656 1.00 24.44 97 TRP A N 6
ATOM 11444 C CA . TRP A 1 97 ? 1.763 10.900 3.300 1.00 1.24 97 TRP A CA 6
ATOM 11445 C C . TRP A 1 97 ? 1.967 11.549 4.667 1.00 62.10 97 TRP A C 6
ATOM 11446 O O . TRP A 1 97 ? 1.823 12.765 4.805 1.00 0.00 97 TRP A O 6
ATOM 11467 N N . ASP A 1 98 ? 2.306 10.713 5.663 1.00 5.43 98 ASP A N 6
ATOM 11468 C CA . ASP A 1 98 ? 2.544 11.128 7.055 1.00 4.30 98 ASP A CA 6
ATOM 11469 C C . ASP A 1 98 ? 3.698 10.280 7.615 1.00 12.21 98 ASP A C 6
ATOM 11470 O O . ASP A 1 98 ? 3.478 9.190 8.160 1.00 50.24 98 ASP A O 6
ATOM 11479 N N . GLY A 1 99 ? 4.934 10.770 7.391 1.00 41.24 99 GLY A N 6
ATOM 11480 C CA . GLY A 1 99 ? 6.160 10.145 7.900 1.00 22.01 99 GLY A CA 6
ATOM 11481 C C . GLY A 1 99 ? 6.530 8.848 7.181 1.00 73.24 99 GLY A C 6
ATOM 11482 O O . GLY A 1 99 ? 7.336 8.850 6.241 1.00 42.31 99 GLY A O 6
ATOM 11486 N N . ASP A 1 100 ? 5.918 7.743 7.620 1.00 60.02 100 ASP A N 6
ATOM 11487 C CA . ASP A 1 100 ? 6.201 6.381 7.116 1.00 44.25 100 ASP A CA 6
ATOM 11488 C C . ASP A 1 100 ? 4.919 5.666 6.655 1.00 62.33 100 ASP A C 6
ATOM 11489 O O . ASP A 1 100 ? 4.973 4.559 6.101 1.00 4.15 100 ASP A O 6
ATOM 11498 N N . THR A 1 101 ? 3.768 6.309 6.899 1.00 51.10 101 THR A N 6
ATOM 11499 C CA . THR A 1 101 ? 2.445 5.748 6.603 1.00 74.32 101 THR A CA 6
ATOM 11500 C C . THR A 1 101 ? 1.755 6.615 5.536 1.00 24.12 101 THR A C 6
ATOM 11501 O O . THR A 1 101 ? 1.759 7.847 5.639 1.00 22.01 101 THR A O 6
ATOM 11512 N N . VAL A 1 102 ? 1.187 5.960 4.518 1.00 31.11 102 VAL A N 6
ATOM 11513 C CA . VAL A 1 102 ? 0.421 6.610 3.447 1.00 0.24 102 VAL A CA 6
ATOM 11514 C C . VAL A 1 102 ? -1.047 6.135 3.521 1.00 1.42 102 VAL A C 6
ATOM 11515 O O . VAL A 1 102 ? -1.323 4.940 3.505 1.00 32.24 102 VAL A O 6
ATOM 11528 N N . THR A 1 103 ? -1.982 7.084 3.652 1.00 24.44 103 THR A N 6
ATOM 11529 C CA . THR A 1 103 ? -3.417 6.794 3.671 1.00 3.42 103 THR A CA 6
ATOM 11530 C C . THR A 1 103 ? -4.027 7.256 2.345 1.00 44.30 103 THR A C 6
ATOM 11531 O O . THR A 1 103 ? -3.997 8.439 2.007 1.00 24.43 103 THR A O 6
ATOM 11542 N N . VAL A 1 104 ? -4.513 6.293 1.578 1.00 34.02 104 VAL A N 6
ATOM 11543 C CA . VAL A 1 104 ? -5.227 6.533 0.329 1.00 31.22 104 VAL A CA 6
ATOM 11544 C C . VAL A 1 104 ? -6.703 6.198 0.534 1.00 43.13 104 VAL A C 6
ATOM 11545 O O . VAL A 1 104 ? -7.056 5.028 0.717 1.00 11.21 104 VAL A O 6
ATOM 11558 N N . GLU A 1 105 ? -7.566 7.225 0.528 1.00 44.40 105 GLU A N 6
ATOM 11559 C CA . GLU A 1 105 ? -9.018 7.028 0.570 1.00 3.34 105 GLU A CA 6
ATOM 11560 C C . GLU A 1 105 ? -9.540 7.065 -0.864 1.00 44.45 105 GLU A C 6
ATOM 11561 O O . GLU A 1 105 ? -9.500 8.116 -1.511 1.00 22.22 105 GLU A O 6
ATOM 11573 N N . GLY A 1 106 ? -10.011 5.913 -1.347 1.00 43.12 106 GLY A N 6
ATOM 11574 C CA . GLY A 1 106 ? -10.484 5.772 -2.719 1.00 22.32 106 GLY A CA 6
ATOM 11575 C C . GLY A 1 106 ? -11.944 5.382 -2.784 1.00 33.33 106 GLY A C 6
ATOM 11576 O O . GLY A 1 106 ? -12.600 5.179 -1.751 1.00 34.30 106 GLY A O 6
ATOM 11580 N N . GLN A 1 107 ? -12.451 5.283 -4.012 1.00 75.12 107 GLN A N 6
ATOM 11581 C CA . GLN A 1 107 ? -13.828 4.865 -4.295 1.00 51.42 107 GLN A CA 6
ATOM 11582 C C . GLN A 1 107 ? -13.797 3.642 -5.219 1.00 4.45 107 GLN A C 6
ATOM 11583 O O . GLN A 1 107 ? -12.926 3.528 -6.098 1.00 70.34 107 GLN A O 6
ATOM 11597 N N . LEU A 1 108 ? -14.742 2.723 -4.990 1.00 74.41 108 LEU A N 6
ATOM 11598 C CA . LEU A 1 108 ? -14.909 1.516 -5.817 1.00 43.05 108 LEU A CA 6
ATOM 11599 C C . LEU A 1 108 ? -15.631 1.852 -7.123 1.00 70.20 108 LEU A C 6
ATOM 11600 O O . LEU A 1 108 ? -16.142 2.970 -7.287 1.00 50.12 108 LEU A O 6
ATOM 11616 N N . GLU A 1 109 ? -15.644 0.868 -8.045 1.00 25.31 109 GLU A N 6
ATOM 11617 C CA . GLU A 1 109 ? -16.308 0.978 -9.360 1.00 31.23 109 GLU A CA 6
ATOM 11618 C C . GLU A 1 109 ? -15.669 2.123 -10.202 1.00 14.31 109 GLU A C 6
ATOM 11619 O O . GLU A 1 109 ? -16.312 2.716 -11.072 1.00 14.50 109 GLU A O 6
ATOM 11631 N N . GLY A 1 110 ? -14.380 2.409 -9.914 1.00 74.40 110 GLY A N 6
ATOM 11632 C CA . GLY A 1 110 ? -13.626 3.472 -10.593 1.00 5.40 110 GLY A CA 6
ATOM 11633 C C . GLY A 1 110 ? -13.533 3.251 -12.107 1.00 12.34 110 GLY A C 6
ATOM 11634 O O . GLY A 1 110 ? -14.192 3.942 -12.889 1.00 34.53 110 GLY A O 6
ATOM 11638 N N . VAL A 1 111 ? -12.694 2.285 -12.496 1.00 13.41 111 VAL A N 6
ATOM 11639 C CA . VAL A 1 111 ? -12.606 1.733 -13.866 1.00 44.12 111 VAL A CA 6
ATOM 11640 C C . VAL A 1 111 ? -12.356 0.227 -13.703 1.00 14.33 111 VAL A C 6
ATOM 11641 O O . VAL A 1 111 ? -13.182 -0.607 -14.092 1.00 13.50 111 VAL A O 6
ATOM 11654 N N . ASP A 1 112 ? -11.203 -0.055 -13.072 1.00 14.41 112 ASP A N 6
ATOM 11655 C CA . ASP A 1 112 ? -10.718 -1.396 -12.693 1.00 45.40 112 ASP A CA 6
ATOM 11656 C C . ASP A 1 112 ? -9.332 -1.215 -12.063 1.00 45.32 112 ASP A C 6
ATOM 11657 O O . ASP A 1 112 ? -8.520 -0.423 -12.568 1.00 70.21 112 ASP A O 6
ATOM 11666 N N . LEU A 1 113 ? -9.080 -1.919 -10.953 1.00 63.34 113 LEU A N 6
ATOM 11667 C CA . LEU A 1 113 ? -7.734 -2.006 -10.364 1.00 72.41 113 LEU A CA 6
ATOM 11668 C C . LEU A 1 113 ? -6.901 -2.919 -11.291 1.00 23.42 113 LEU A C 6
ATOM 11669 O O . LEU A 1 113 ? -5.968 -2.477 -11.978 1.00 42.20 113 LEU A O 6
ATOM 11685 N N . GLU A 1 114 ? -7.320 -4.190 -11.308 1.00 2.35 114 GLU A N 6
ATOM 11686 C CA . GLU A 1 114 ? -6.980 -5.190 -12.332 1.00 60.33 114 GLU A CA 6
ATOM 11687 C C . GLU A 1 114 ? -8.067 -6.293 -12.264 1.00 55.11 114 GLU A C 6
ATOM 11688 O O . GLU A 1 114 ? -9.032 -6.156 -11.498 1.00 1.52 114 GLU A O 6
ATOM 11700 N N . HIS A 1 115 ? -7.931 -7.363 -13.071 1.00 71.42 115 HIS A N 6
ATOM 11701 C CA . HIS A 1 115 ? -8.869 -8.510 -13.045 1.00 41.15 115 HIS A CA 6
ATOM 11702 C C . HIS A 1 115 ? -8.719 -9.303 -11.728 1.00 53.22 115 HIS A C 6
ATOM 11703 O O . HIS A 1 115 ? -7.677 -9.217 -11.062 1.00 10.03 115 HIS A O 6
ATOM 11718 N N . HIS A 1 116 ? -9.772 -10.061 -11.367 1.00 43.05 116 HIS A N 6
ATOM 11719 C CA . HIS A 1 116 ? -9.794 -10.892 -10.147 1.00 24.21 116 HIS A CA 6
ATOM 11720 C C . HIS A 1 116 ? -8.709 -11.981 -10.207 1.00 60.23 116 HIS A C 6
ATOM 11721 O O . HIS A 1 116 ? -8.700 -12.818 -11.114 1.00 14.20 116 HIS A O 6
ATOM 11736 N N . HIS A 1 117 ? -7.792 -11.928 -9.243 1.00 22.53 117 HIS A N 6
ATOM 11737 C CA . HIS A 1 117 ? -6.921 -13.054 -8.886 1.00 42.32 117 HIS A CA 6
ATOM 11738 C C . HIS A 1 117 ? -7.401 -13.544 -7.506 1.00 25.35 117 HIS A C 6
ATOM 11739 O O . HIS A 1 117 ? -7.750 -12.715 -6.655 1.00 42.42 117 HIS A O 6
ATOM 11754 N N . HIS A 1 118 ? -7.441 -14.877 -7.314 1.00 43.23 118 HIS A N 6
ATOM 11755 C CA . HIS A 1 118 ? -8.086 -15.527 -6.144 1.00 1.35 118 HIS A CA 6
ATOM 11756 C C . HIS A 1 118 ? -7.544 -15.002 -4.803 1.00 13.25 118 HIS A C 6
ATOM 11757 O O . HIS A 1 118 ? -8.316 -14.605 -3.917 1.00 61.23 118 HIS A O 6
ATOM 11772 N N . HIS A 1 119 ? -6.215 -15.018 -4.678 1.00 50.55 119 HIS A N 6
ATOM 11773 C CA . HIS A 1 119 ? -5.516 -14.637 -3.442 1.00 22.11 119 HIS A CA 6
ATOM 11774 C C . HIS A 1 119 ? -4.056 -14.282 -3.770 1.00 74.01 119 HIS A C 6
ATOM 11775 O O . HIS A 1 119 ? -3.549 -14.628 -4.844 1.00 45.04 119 HIS A O 6
ATOM 11790 N N . HIS A 1 120 ? -3.406 -13.564 -2.847 1.00 5.21 120 HIS A N 6
ATOM 11791 C CA . HIS A 1 120 ? -1.975 -13.256 -2.914 1.00 33.23 120 HIS A CA 6
ATOM 11792 C C . HIS A 1 120 ? -1.206 -14.250 -2.010 1.00 72.52 120 HIS A C 6
ATOM 11793 O O . HIS A 1 120 ? -0.625 -15.218 -2.541 1.00 74.13 120 HIS A O 6
ATOM 11809 N N . MET A 1 1 ? 20.465 -1.541 2.186 1.00 60.44 1 MET A N 7
ATOM 11810 C CA . MET A 1 1 ? 20.834 -2.526 1.142 1.00 41.14 1 MET A CA 7
ATOM 11811 C C . MET A 1 1 ? 19.608 -2.913 0.303 1.00 34.33 1 MET A C 7
ATOM 11812 O O . MET A 1 1 ? 18.465 -2.834 0.773 1.00 54.25 1 MET A O 7
ATOM 11828 N N . SER A 1 2 ? 19.869 -3.329 -0.950 1.00 2.40 2 SER A N 7
ATOM 11829 C CA . SER A 1 2 ? 18.861 -3.937 -1.841 1.00 32.32 2 SER A CA 7
ATOM 11830 C C . SER A 1 2 ? 18.580 -5.396 -1.400 1.00 14.03 2 SER A C 7
ATOM 11831 O O . SER A 1 2 ? 19.349 -5.967 -0.609 1.00 2.54 2 SER A O 7
ATOM 11839 N N . GLY A 1 3 ? 17.495 -5.999 -1.921 1.00 51.11 3 GLY A N 7
ATOM 11840 C CA . GLY A 1 3 ? 17.062 -7.326 -1.467 1.00 0.23 3 GLY A CA 7
ATOM 11841 C C . GLY A 1 3 ? 16.513 -7.259 -0.055 1.00 0.25 3 GLY A C 7
ATOM 11842 O O . GLY A 1 3 ? 16.978 -7.967 0.846 1.00 53.45 3 GLY A O 7
ATOM 11846 N N . LYS A 1 4 ? 15.528 -6.367 0.139 1.00 24.13 4 LYS A N 7
ATOM 11847 C CA . LYS A 1 4 ? 14.990 -6.026 1.463 1.00 61.21 4 LYS A CA 7
ATOM 11848 C C . LYS A 1 4 ? 13.605 -6.660 1.663 1.00 43.42 4 LYS A C 7
ATOM 11849 O O . LYS A 1 4 ? 12.773 -6.667 0.743 1.00 12.23 4 LYS A O 7
ATOM 11868 N N . LYS A 1 5 ? 13.381 -7.213 2.869 1.00 1.12 5 LYS A N 7
ATOM 11869 C CA . LYS A 1 5 ? 12.064 -7.658 3.316 1.00 32.53 5 LYS A CA 7
ATOM 11870 C C . LYS A 1 5 ? 11.331 -6.460 3.937 1.00 4.34 5 LYS A C 7
ATOM 11871 O O . LYS A 1 5 ? 11.825 -5.830 4.880 1.00 14.45 5 LYS A O 7
ATOM 11890 N N . VAL A 1 6 ? 10.175 -6.152 3.377 1.00 23.42 6 VAL A N 7
ATOM 11891 C CA . VAL A 1 6 ? 9.285 -5.077 3.835 1.00 24.01 6 VAL A CA 7
ATOM 11892 C C . VAL A 1 6 ? 8.006 -5.717 4.376 1.00 74.11 6 VAL A C 7
ATOM 11893 O O . VAL A 1 6 ? 7.488 -6.665 3.780 1.00 61.42 6 VAL A O 7
ATOM 11906 N N . GLU A 1 7 ? 7.503 -5.215 5.510 1.00 3.23 7 GLU A N 7
ATOM 11907 C CA . GLU A 1 7 ? 6.191 -5.615 6.024 1.00 24.42 7 GLU A CA 7
ATOM 11908 C C . GLU A 1 7 ? 5.198 -4.478 5.740 1.00 75.31 7 GLU A C 7
ATOM 11909 O O . GLU A 1 7 ? 5.313 -3.374 6.297 1.00 40.04 7 GLU A O 7
ATOM 11921 N N . VAL A 1 8 ? 4.249 -4.772 4.834 1.00 41.40 8 VAL A N 7
ATOM 11922 C CA . VAL A 1 8 ? 3.233 -3.837 4.343 1.00 10.43 8 VAL A CA 7
ATOM 11923 C C . VAL A 1 8 ? 1.955 -4.056 5.159 1.00 30.21 8 VAL A C 7
ATOM 11924 O O . VAL A 1 8 ? 1.260 -5.061 4.984 1.00 44.01 8 VAL A O 7
ATOM 11937 N N . GLN A 1 9 ? 1.664 -3.119 6.062 1.00 34.50 9 GLN A N 7
ATOM 11938 C CA . GLN A 1 9 ? 0.571 -3.246 7.028 1.00 52.51 9 GLN A CA 7
ATOM 11939 C C . GLN A 1 9 ? -0.644 -2.509 6.468 1.00 33.11 9 GLN A C 7
ATOM 11940 O O . GLN A 1 9 ? -0.709 -1.286 6.535 1.00 41.33 9 GLN A O 7
ATOM 11954 N N . VAL A 1 10 ? -1.577 -3.271 5.884 1.00 70.21 10 VAL A N 7
ATOM 11955 C CA . VAL A 1 10 ? -2.761 -2.740 5.192 1.00 42.42 10 VAL A CA 7
ATOM 11956 C C . VAL A 1 10 ? -3.977 -2.807 6.122 1.00 63.33 10 VAL A C 7
ATOM 11957 O O . VAL A 1 10 ? -4.442 -3.897 6.467 1.00 63.30 10 VAL A O 7
ATOM 11970 N N . LYS A 1 11 ? -4.466 -1.634 6.537 1.00 22.22 11 LYS A N 7
ATOM 11971 C CA . LYS A 1 11 ? -5.652 -1.495 7.387 1.00 51.11 11 LYS A CA 7
ATOM 11972 C C . LYS A 1 11 ? -6.700 -0.697 6.605 1.00 21.04 11 LYS A C 7
ATOM 11973 O O . LYS A 1 11 ? -6.591 0.514 6.463 1.00 31.01 11 LYS A O 7
ATOM 11992 N N . ILE A 1 12 ? -7.708 -1.395 6.092 1.00 74.24 12 ILE A N 7
ATOM 11993 C CA . ILE A 1 12 ? -8.723 -0.816 5.198 1.00 10.01 12 ILE A CA 7
ATOM 11994 C C . ILE A 1 12 ? -10.102 -0.819 5.882 1.00 44.14 12 ILE A C 7
ATOM 11995 O O . ILE A 1 12 ? -10.529 -1.834 6.432 1.00 13.12 12 ILE A O 7
ATOM 12011 N N . THR A 1 13 ? -10.785 0.334 5.876 1.00 33.02 13 THR A N 7
ATOM 12012 C CA . THR A 1 13 ? -12.158 0.442 6.382 1.00 53.05 13 THR A CA 7
ATOM 12013 C C . THR A 1 13 ? -13.144 0.365 5.204 1.00 21.44 13 THR A C 7
ATOM 12014 O O . THR A 1 13 ? -13.109 1.205 4.297 1.00 4.04 13 THR A O 7
ATOM 12025 N N . CYS A 1 14 ? -13.994 -0.675 5.224 1.00 52.12 14 CYS A N 7
ATOM 12026 C CA . CYS A 1 14 ? -14.995 -0.950 4.179 1.00 1.20 14 CYS A CA 7
ATOM 12027 C C . CYS A 1 14 ? -16.365 -1.169 4.838 1.00 15.42 14 CYS A C 7
ATOM 12028 O O . CYS A 1 14 ? -16.513 -2.061 5.689 1.00 51.14 14 CYS A O 7
ATOM 12035 N N . ASN A 1 15 ? -17.330 -0.281 4.488 1.00 74.15 15 ASN A N 7
ATOM 12036 C CA . ASN A 1 15 ? -18.777 -0.401 4.828 1.00 72.13 15 ASN A CA 7
ATOM 12037 C C . ASN A 1 15 ? -19.058 -0.084 6.318 1.00 74.31 15 ASN A C 7
ATOM 12038 O O . ASN A 1 15 ? -20.212 -0.099 6.751 1.00 2.53 15 ASN A O 7
ATOM 12049 N N . GLY A 1 16 ? -17.994 0.221 7.092 1.00 71.05 16 GLY A N 7
ATOM 12050 C CA . GLY A 1 16 ? -18.110 0.506 8.529 1.00 4.21 16 GLY A CA 7
ATOM 12051 C C . GLY A 1 16 ? -17.247 -0.396 9.395 1.00 5.33 16 GLY A C 7
ATOM 12052 O O . GLY A 1 16 ? -17.172 -0.193 10.611 1.00 33.51 16 GLY A O 7
ATOM 12056 N N . LYS A 1 17 ? -16.599 -1.400 8.773 1.00 54.04 17 LYS A N 7
ATOM 12057 C CA . LYS A 1 17 ? -15.712 -2.351 9.472 1.00 42.14 17 LYS A CA 7
ATOM 12058 C C . LYS A 1 17 ? -14.249 -2.081 9.103 1.00 63.20 17 LYS A C 7
ATOM 12059 O O . LYS A 1 17 ? -13.959 -1.686 7.976 1.00 31.03 17 LYS A O 7
ATOM 12078 N N . THR A 1 18 ? -13.334 -2.324 10.057 1.00 43.11 18 THR A N 7
ATOM 12079 C CA . THR A 1 18 ? -11.897 -2.056 9.897 1.00 30.31 18 THR A CA 7
ATOM 12080 C C . THR A 1 18 ? -11.109 -3.388 9.864 1.00 42.11 18 THR A C 7
ATOM 12081 O O . THR A 1 18 ? -11.081 -4.131 10.851 1.00 72.10 18 THR A O 7
ATOM 12092 N N . TYR A 1 19 ? -10.480 -3.672 8.715 1.00 65.21 19 TYR A N 7
ATOM 12093 C CA . TYR A 1 19 ? -9.758 -4.933 8.447 1.00 4.11 19 TYR A CA 7
ATOM 12094 C C . TYR A 1 19 ? -8.248 -4.642 8.373 1.00 23.52 19 TYR A C 7
ATOM 12095 O O . TYR A 1 19 ? -7.805 -3.972 7.439 1.00 4.32 19 TYR A O 7
ATOM 12113 N N . GLU A 1 20 ? -7.455 -5.142 9.334 1.00 11.02 20 GLU A N 7
ATOM 12114 C CA . GLU A 1 20 ? -5.989 -4.908 9.356 1.00 23.10 20 GLU A CA 7
ATOM 12115 C C . GLU A 1 20 ? -5.227 -6.226 9.110 1.00 13.20 20 GLU A C 7
ATOM 12116 O O . GLU A 1 20 ? -5.650 -7.277 9.590 1.00 11.32 20 GLU A O 7
ATOM 12128 N N . ARG A 1 21 ? -4.130 -6.161 8.331 1.00 54.01 21 ARG A N 7
ATOM 12129 C CA . ARG A 1 21 ? -3.346 -7.348 7.931 1.00 40.04 21 ARG A CA 7
ATOM 12130 C C . ARG A 1 21 ? -1.950 -6.923 7.465 1.00 24.32 21 ARG A C 7
ATOM 12131 O O . ARG A 1 21 ? -1.821 -6.146 6.518 1.00 44.42 21 ARG A O 7
ATOM 12152 N N . THR A 1 22 ? -0.922 -7.436 8.147 1.00 42.22 22 THR A N 7
ATOM 12153 C CA . THR A 1 22 ? 0.477 -7.240 7.769 1.00 61.43 22 THR A CA 7
ATOM 12154 C C . THR A 1 22 ? 0.923 -8.354 6.800 1.00 74.31 22 THR A C 7
ATOM 12155 O O . THR A 1 22 ? 0.922 -9.540 7.158 1.00 24.11 22 THR A O 7
ATOM 12166 N N . TYR A 1 23 ? 1.269 -7.955 5.567 1.00 42.13 23 TYR A N 7
ATOM 12167 C CA . TYR A 1 23 ? 1.798 -8.852 4.527 1.00 65.30 23 TYR A CA 7
ATOM 12168 C C . TYR A 1 23 ? 3.331 -8.734 4.505 1.00 35.01 23 TYR A C 7
ATOM 12169 O O . TYR A 1 23 ? 3.867 -7.629 4.577 1.00 20.45 23 TYR A O 7
ATOM 12187 N N . GLN A 1 24 ? 4.026 -9.873 4.399 1.00 30.43 24 GLN A N 7
ATOM 12188 C CA . GLN A 1 24 ? 5.501 -9.915 4.373 1.00 51.11 24 GLN A CA 7
ATOM 12189 C C . GLN A 1 24 ? 5.966 -10.106 2.921 1.00 11.13 24 GLN A C 7
ATOM 12190 O O . GLN A 1 24 ? 5.732 -11.162 2.319 1.00 73.12 24 GLN A O 7
ATOM 12204 N N . LEU A 1 25 ? 6.598 -9.065 2.361 1.00 64.00 25 LEU A N 7
ATOM 12205 C CA . LEU A 1 25 ? 7.108 -9.055 0.974 1.00 44.13 25 LEU A CA 7
ATOM 12206 C C . LEU A 1 25 ? 8.642 -9.016 0.982 1.00 44.21 25 LEU A C 7
ATOM 12207 O O . LEU A 1 25 ? 9.251 -8.651 1.989 1.00 0.13 25 LEU A O 7
ATOM 12223 N N . TYR A 1 26 ? 9.248 -9.393 -0.152 1.00 33.21 26 TYR A N 7
ATOM 12224 C CA . TYR A 1 26 ? 10.712 -9.416 -0.331 1.00 41.34 26 TYR A CA 7
ATOM 12225 C C . TYR A 1 26 ? 11.031 -9.199 -1.817 1.00 42.12 26 TYR A C 7
ATOM 12226 O O . TYR A 1 26 ? 10.467 -9.892 -2.668 1.00 52.35 26 TYR A O 7
ATOM 12244 N N . ALA A 1 27 ? 11.932 -8.248 -2.122 1.00 64.03 27 ALA A N 7
ATOM 12245 C CA . ALA A 1 27 ? 12.314 -7.932 -3.509 1.00 51.20 27 ALA A CA 7
ATOM 12246 C C . ALA A 1 27 ? 13.746 -7.411 -3.581 1.00 41.12 27 ALA A C 7
ATOM 12247 O O . ALA A 1 27 ? 14.203 -6.710 -2.668 1.00 13.42 27 ALA A O 7
ATOM 12254 N N . VAL A 1 28 ? 14.423 -7.750 -4.694 1.00 52.45 28 VAL A N 7
ATOM 12255 C CA . VAL A 1 28 ? 15.782 -7.283 -5.012 1.00 23.20 28 VAL A CA 7
ATOM 12256 C C . VAL A 1 28 ? 15.770 -5.757 -5.242 1.00 71.31 28 VAL A C 7
ATOM 12257 O O . VAL A 1 28 ? 16.533 -5.009 -4.622 1.00 63.22 28 VAL A O 7
ATOM 12270 N N . ARG A 1 29 ? 14.866 -5.316 -6.134 1.00 42.30 29 ARG A N 7
ATOM 12271 C CA . ARG A 1 29 ? 14.735 -3.902 -6.534 1.00 15.54 29 ARG A CA 7
ATOM 12272 C C . ARG A 1 29 ? 13.388 -3.339 -6.056 1.00 31.01 29 ARG A C 7
ATOM 12273 O O . ARG A 1 29 ? 12.453 -4.095 -5.764 1.00 2.21 29 ARG A O 7
ATOM 12294 N N . ASP A 1 30 ? 13.299 -2.003 -5.995 1.00 64.43 30 ASP A N 7
ATOM 12295 C CA . ASP A 1 30 ? 12.046 -1.283 -5.693 1.00 42.13 30 ASP A CA 7
ATOM 12296 C C . ASP A 1 30 ? 11.055 -1.427 -6.875 1.00 30.43 30 ASP A C 7
ATOM 12297 O O . ASP A 1 30 ? 9.834 -1.419 -6.684 1.00 4.44 30 ASP A O 7
ATOM 12306 N N . GLU A 1 31 ? 11.622 -1.593 -8.090 1.00 62.33 31 GLU A N 7
ATOM 12307 C CA . GLU A 1 31 ? 10.878 -1.960 -9.318 1.00 52.45 31 GLU A CA 7
ATOM 12308 C C . GLU A 1 31 ? 10.067 -3.258 -9.118 1.00 22.24 31 GLU A C 7
ATOM 12309 O O . GLU A 1 31 ? 8.933 -3.382 -9.590 1.00 50.41 31 GLU A O 7
ATOM 12321 N N . GLU A 1 32 ? 10.681 -4.212 -8.405 1.00 25.03 32 GLU A N 7
ATOM 12322 C CA . GLU A 1 32 ? 10.098 -5.533 -8.142 1.00 73.01 32 GLU A CA 7
ATOM 12323 C C . GLU A 1 32 ? 9.030 -5.473 -7.035 1.00 24.13 32 GLU A C 7
ATOM 12324 O O . GLU A 1 32 ? 8.205 -6.372 -6.935 1.00 71.33 32 GLU A O 7
ATOM 12336 N N . LEU A 1 33 ? 9.067 -4.427 -6.193 1.00 62.13 33 LEU A N 7
ATOM 12337 C CA . LEU A 1 33 ? 8.073 -4.235 -5.112 1.00 65.54 33 LEU A CA 7
ATOM 12338 C C . LEU A 1 33 ? 6.693 -3.843 -5.704 1.00 1.01 33 LEU A C 7
ATOM 12339 O O . LEU A 1 33 ? 5.661 -4.143 -5.105 1.00 10.53 33 LEU A O 7
ATOM 12355 N N . LYS A 1 34 ? 6.717 -3.192 -6.887 1.00 32.04 34 LYS A N 7
ATOM 12356 C CA . LYS A 1 34 ? 5.511 -2.680 -7.582 1.00 25.41 34 LYS A CA 7
ATOM 12357 C C . LYS A 1 34 ? 4.436 -3.771 -7.801 1.00 31.44 34 LYS A C 7
ATOM 12358 O O . LYS A 1 34 ? 3.317 -3.647 -7.299 1.00 1.25 34 LYS A O 7
ATOM 12377 N N . GLU A 1 35 ? 4.817 -4.829 -8.543 1.00 21.14 35 GLU A N 7
ATOM 12378 C CA . GLU A 1 35 ? 3.948 -5.994 -8.852 1.00 14.52 35 GLU A CA 7
ATOM 12379 C C . GLU A 1 35 ? 3.342 -6.626 -7.573 1.00 1.32 35 GLU A C 7
ATOM 12380 O O . GLU A 1 35 ? 2.195 -7.093 -7.571 1.00 50.32 35 GLU A O 7
ATOM 12392 N N . LYS A 1 36 ? 4.123 -6.591 -6.483 1.00 11.33 36 LYS A N 7
ATOM 12393 C CA . LYS A 1 36 ? 3.768 -7.228 -5.205 1.00 53.54 36 LYS A CA 7
ATOM 12394 C C . LYS A 1 36 ? 2.748 -6.378 -4.437 1.00 22.34 36 LYS A C 7
ATOM 12395 O O . LYS A 1 36 ? 1.868 -6.921 -3.779 1.00 32.14 36 LYS A O 7
ATOM 12414 N N . LEU A 1 37 ? 2.902 -5.042 -4.514 1.00 61.11 37 LEU A N 7
ATOM 12415 C CA . LEU A 1 37 ? 1.928 -4.078 -3.966 1.00 12.32 37 LEU A CA 7
ATOM 12416 C C . LEU A 1 37 ? 0.582 -4.163 -4.709 1.00 3.21 37 LEU A C 7
ATOM 12417 O O . LEU A 1 37 ? -0.470 -4.092 -4.074 1.00 31.33 37 LEU A O 7
ATOM 12433 N N . LYS A 1 38 ? 0.628 -4.317 -6.055 1.00 74.45 38 LYS A N 7
ATOM 12434 C CA . LYS A 1 38 ? -0.579 -4.524 -6.890 1.00 54.42 38 LYS A CA 7
ATOM 12435 C C . LYS A 1 38 ? -1.324 -5.793 -6.458 1.00 12.42 38 LYS A C 7
ATOM 12436 O O . LYS A 1 38 ? -2.548 -5.796 -6.390 1.00 64.42 38 LYS A O 7
ATOM 12455 N N . LYS A 1 39 ? -0.558 -6.860 -6.154 1.00 3.00 39 LYS A N 7
ATOM 12456 C CA . LYS A 1 39 ? -1.118 -8.122 -5.641 1.00 2.31 39 LYS A CA 7
ATOM 12457 C C . LYS A 1 39 ? -1.743 -7.934 -4.243 1.00 55.21 39 LYS A C 7
ATOM 12458 O O . LYS A 1 39 ? -2.893 -8.287 -4.039 1.00 42.13 39 LYS A O 7
ATOM 12477 N N . VAL A 1 40 ? -0.965 -7.370 -3.298 1.00 53.12 40 VAL A N 7
ATOM 12478 C CA . VAL A 1 40 ? -1.403 -7.112 -1.903 1.00 11.20 40 VAL A CA 7
ATOM 12479 C C . VAL A 1 40 ? -2.714 -6.301 -1.846 1.00 34.30 40 VAL A C 7
ATOM 12480 O O . VAL A 1 40 ? -3.634 -6.660 -1.100 1.00 63.44 40 VAL A O 7
ATOM 12493 N N . LEU A 1 41 ? -2.793 -5.245 -2.662 1.00 1.23 41 LEU A N 7
ATOM 12494 C CA . LEU A 1 41 ? -3.960 -4.354 -2.703 1.00 70.22 41 LEU A CA 7
ATOM 12495 C C . LEU A 1 41 ? -5.160 -5.035 -3.387 1.00 35.20 41 LEU A C 7
ATOM 12496 O O . LEU A 1 41 ? -6.239 -5.072 -2.815 1.00 5.21 41 LEU A O 7
ATOM 12512 N N . ASN A 1 42 ? -4.953 -5.594 -4.594 1.00 62.24 42 ASN A N 7
ATOM 12513 C CA . ASN A 1 42 ? -6.046 -6.177 -5.411 1.00 21.02 42 ASN A CA 7
ATOM 12514 C C . ASN A 1 42 ? -6.649 -7.448 -4.754 1.00 45.25 42 ASN A C 7
ATOM 12515 O O . ASN A 1 42 ? -7.873 -7.627 -4.760 1.00 14.23 42 ASN A O 7
ATOM 12526 N N . GLU A 1 43 ? -5.783 -8.314 -4.168 1.00 31.41 43 GLU A N 7
ATOM 12527 C CA . GLU A 1 43 ? -6.237 -9.501 -3.397 1.00 4.25 43 GLU A CA 7
ATOM 12528 C C . GLU A 1 43 ? -7.062 -9.056 -2.182 1.00 51.11 43 GLU A C 7
ATOM 12529 O O . GLU A 1 43 ? -8.102 -9.632 -1.891 1.00 3.12 43 GLU A O 7
ATOM 12541 N N . ARG A 1 44 ? -6.573 -8.012 -1.493 1.00 62.11 44 ARG A N 7
ATOM 12542 C CA . ARG A 1 44 ? -7.264 -7.399 -0.344 1.00 71.24 44 ARG A CA 7
ATOM 12543 C C . ARG A 1 44 ? -8.625 -6.811 -0.765 1.00 13.12 44 ARG A C 7
ATOM 12544 O O . ARG A 1 44 ? -9.621 -6.974 -0.052 1.00 10.24 44 ARG A O 7
ATOM 12565 N N . MET A 1 45 ? -8.661 -6.145 -1.930 1.00 25.41 45 MET A N 7
ATOM 12566 C CA . MET A 1 45 ? -9.825 -5.346 -2.354 1.00 52.01 45 MET A CA 7
ATOM 12567 C C . MET A 1 45 ? -10.791 -6.131 -3.248 1.00 32.04 45 MET A C 7
ATOM 12568 O O . MET A 1 45 ? -11.762 -5.558 -3.749 1.00 11.30 45 MET A O 7
ATOM 12582 N N . ASP A 1 46 ? -10.548 -7.445 -3.411 1.00 12.01 46 ASP A N 7
ATOM 12583 C CA . ASP A 1 46 ? -11.522 -8.359 -4.040 1.00 43.33 46 ASP A CA 7
ATOM 12584 C C . ASP A 1 46 ? -12.681 -8.687 -3.048 1.00 43.24 46 ASP A C 7
ATOM 12585 O O . ASP A 1 46 ? -13.850 -8.568 -3.438 1.00 1.35 46 ASP A O 7
ATOM 12594 N N . PRO A 1 47 ? -12.394 -9.085 -1.741 1.00 20.44 47 PRO A N 7
ATOM 12595 C CA . PRO A 1 47 ? -13.436 -9.133 -0.682 1.00 21.25 47 PRO A CA 7
ATOM 12596 C C . PRO A 1 47 ? -14.224 -7.812 -0.561 1.00 72.21 47 PRO A C 7
ATOM 12597 O O . PRO A 1 47 ? -15.431 -7.823 -0.354 1.00 42.44 47 PRO A O 7
ATOM 12608 N N . ILE A 1 48 ? -13.504 -6.687 -0.728 1.00 34.45 48 ILE A N 7
ATOM 12609 C CA . ILE A 1 48 ? -14.028 -5.323 -0.508 1.00 14.44 48 ILE A CA 7
ATOM 12610 C C . ILE A 1 48 ? -15.128 -4.957 -1.552 1.00 74.14 48 ILE A C 7
ATOM 12611 O O . ILE A 1 48 ? -16.077 -4.222 -1.230 1.00 62.12 48 ILE A O 7
ATOM 12627 N N . LYS A 1 49 ? -15.023 -5.525 -2.778 1.00 45.23 49 LYS A N 7
ATOM 12628 C CA . LYS A 1 49 ? -16.058 -5.382 -3.839 1.00 62.44 49 LYS A CA 7
ATOM 12629 C C . LYS A 1 49 ? -17.356 -6.101 -3.417 1.00 53.34 49 LYS A C 7
ATOM 12630 O O . LYS A 1 49 ? -18.459 -5.565 -3.559 1.00 34.54 49 LYS A O 7
ATOM 12649 N N . LYS A 1 50 ? -17.175 -7.330 -2.898 1.00 1.25 50 LYS A N 7
ATOM 12650 C CA . LYS A 1 50 ? -18.258 -8.171 -2.352 1.00 52.40 50 LYS A CA 7
ATOM 12651 C C . LYS A 1 50 ? -18.941 -7.488 -1.141 1.00 31.40 50 LYS A C 7
ATOM 12652 O O . LYS A 1 50 ? -20.153 -7.636 -0.943 1.00 31.24 50 LYS A O 7
ATOM 12671 N N . LEU A 1 51 ? -18.148 -6.750 -0.339 1.00 12.33 51 LEU A N 7
ATOM 12672 C CA . LEU A 1 51 ? -18.658 -5.977 0.816 1.00 75.05 51 LEU A CA 7
ATOM 12673 C C . LEU A 1 51 ? -19.441 -4.740 0.343 1.00 60.04 51 LEU A C 7
ATOM 12674 O O . LEU A 1 51 ? -20.358 -4.283 1.039 1.00 24.05 51 LEU A O 7
ATOM 12690 N N . GLY A 1 52 ? -19.059 -4.215 -0.844 1.00 2.44 52 GLY A N 7
ATOM 12691 C CA . GLY A 1 52 ? -19.774 -3.121 -1.493 1.00 43.12 52 GLY A CA 7
ATOM 12692 C C . GLY A 1 52 ? -19.627 -1.811 -0.737 1.00 25.12 52 GLY A C 7
ATOM 12693 O O . GLY A 1 52 ? -20.498 -1.447 0.069 1.00 43.14 52 GLY A O 7
ATOM 12697 N N . CYS A 1 53 ? -18.519 -1.106 -0.980 1.00 2.04 53 CYS A N 7
ATOM 12698 C CA . CYS A 1 53 ? -18.164 0.115 -0.246 1.00 44.31 53 CYS A CA 7
ATOM 12699 C C . CYS A 1 53 ? -17.955 1.289 -1.214 1.00 0.34 53 CYS A C 7
ATOM 12700 O O . CYS A 1 53 ? -17.327 1.127 -2.261 1.00 2.23 53 CYS A O 7
ATOM 12707 N N . LYS A 1 54 ? -18.534 2.456 -0.868 1.00 5.11 54 LYS A N 7
ATOM 12708 C CA . LYS A 1 54 ? -18.387 3.698 -1.643 1.00 10.23 54 LYS A CA 7
ATOM 12709 C C . LYS A 1 54 ? -16.920 4.149 -1.646 1.00 55.44 54 LYS A C 7
ATOM 12710 O O . LYS A 1 54 ? -16.257 4.132 -2.678 1.00 72.11 54 LYS A O 7
ATOM 12729 N N . ARG A 1 55 ? -16.429 4.510 -0.458 1.00 14.21 55 ARG A N 7
ATOM 12730 C CA . ARG A 1 55 ? -15.078 5.051 -0.257 1.00 70.52 55 ARG A CA 7
ATOM 12731 C C . ARG A 1 55 ? -14.388 4.242 0.840 1.00 31.25 55 ARG A C 7
ATOM 12732 O O . ARG A 1 55 ? -14.943 4.075 1.937 1.00 21.32 55 ARG A O 7
ATOM 12753 N N . VAL A 1 56 ? -13.190 3.728 0.543 1.00 42.23 56 VAL A N 7
ATOM 12754 C CA . VAL A 1 56 ? -12.394 2.942 1.496 1.00 3.42 56 VAL A CA 7
ATOM 12755 C C . VAL A 1 56 ? -11.093 3.684 1.816 1.00 20.42 56 VAL A C 7
ATOM 12756 O O . VAL A 1 56 ? -10.486 4.299 0.934 1.00 2.41 56 VAL A O 7
ATOM 12769 N N . ARG A 1 57 ? -10.687 3.637 3.087 1.00 52.31 57 ARG A N 7
ATOM 12770 C CA . ARG A 1 57 ? -9.439 4.245 3.554 1.00 42.51 57 ARG A CA 7
ATOM 12771 C C . ARG A 1 57 ? -8.428 3.130 3.818 1.00 72.02 57 ARG A C 7
ATOM 12772 O O . ARG A 1 57 ? -8.568 2.374 4.786 1.00 1.21 57 ARG A O 7
ATOM 12793 N N . ILE A 1 58 ? -7.435 3.020 2.927 1.00 42.44 58 ILE A N 7
ATOM 12794 C CA . ILE A 1 58 ? -6.361 2.024 3.007 1.00 23.31 58 ILE A CA 7
ATOM 12795 C C . ILE A 1 58 ? -5.168 2.669 3.732 1.00 34.01 58 ILE A C 7
ATOM 12796 O O . ILE A 1 58 ? -4.576 3.630 3.231 1.00 51.52 58 ILE A O 7
ATOM 12812 N N . SER A 1 59 ? -4.852 2.159 4.916 1.00 1.42 59 SER A N 7
ATOM 12813 C CA . SER A 1 59 ? -3.780 2.671 5.763 1.00 14.32 59 SER A CA 7
ATOM 12814 C C . SER A 1 59 ? -2.577 1.727 5.637 1.00 43.34 59 SER A C 7
ATOM 12815 O O . SER A 1 59 ? -2.589 0.637 6.208 1.00 62.11 59 SER A O 7
ATOM 12823 N N . ILE A 1 60 ? -1.565 2.137 4.852 1.00 55.40 60 ILE A N 7
ATOM 12824 C CA . ILE A 1 60 ? -0.361 1.326 4.589 1.00 71.14 60 ILE A CA 7
ATOM 12825 C C . ILE A 1 60 ? 0.818 1.885 5.389 1.00 0.11 60 ILE A C 7
ATOM 12826 O O . ILE A 1 60 ? 1.235 3.027 5.175 1.00 73.15 60 ILE A O 7
ATOM 12842 N N . ARG A 1 61 ? 1.340 1.096 6.332 1.00 74.31 61 ARG A N 7
ATOM 12843 C CA . ARG A 1 61 ? 2.575 1.439 7.043 1.00 14.43 61 ARG A CA 7
ATOM 12844 C C . ARG A 1 61 ? 3.680 0.483 6.587 1.00 51.33 61 ARG A C 7
ATOM 12845 O O . ARG A 1 61 ? 3.495 -0.741 6.598 1.00 4.20 61 ARG A O 7
ATOM 12866 N N . VAL A 1 62 ? 4.822 1.053 6.199 1.00 44.50 62 VAL A N 7
ATOM 12867 C CA . VAL A 1 62 ? 6.007 0.292 5.790 1.00 3.32 62 VAL A CA 7
ATOM 12868 C C . VAL A 1 62 ? 6.931 0.143 7.012 1.00 63.11 62 VAL A C 7
ATOM 12869 O O . VAL A 1 62 ? 6.947 1.016 7.901 1.00 24.24 62 VAL A O 7
ATOM 12882 N N . LYS A 1 63 ? 7.668 -0.974 7.081 1.00 24.05 63 LYS A N 7
ATOM 12883 C CA . LYS A 1 63 ? 8.703 -1.159 8.098 1.00 34.34 63 LYS A CA 7
ATOM 12884 C C . LYS A 1 63 ? 9.977 -0.417 7.651 1.00 31.22 63 LYS A C 7
ATOM 12885 O O . LYS A 1 63 ? 10.350 -0.456 6.472 1.00 53.12 63 LYS A O 7
ATOM 12904 N N . HIS A 1 64 ? 10.616 0.270 8.605 1.00 42.32 64 HIS A N 7
ATOM 12905 C CA . HIS A 1 64 ? 11.768 1.152 8.355 1.00 72.12 64 HIS A CA 7
ATOM 12906 C C . HIS A 1 64 ? 13.073 0.342 8.351 1.00 72.03 64 HIS A C 7
ATOM 12907 O O . HIS A 1 64 ? 13.317 -0.424 9.282 1.00 65.43 64 HIS A O 7
ATOM 12922 N N . SER A 1 65 ? 13.885 0.515 7.294 1.00 3.13 65 SER A N 7
ATOM 12923 C CA . SER A 1 65 ? 15.177 -0.180 7.131 1.00 71.55 65 SER A CA 7
ATOM 12924 C C . SER A 1 65 ? 16.192 0.273 8.208 1.00 32.12 65 SER A C 7
ATOM 12925 O O . SER A 1 65 ? 16.556 -0.499 9.105 1.00 64.00 65 SER A O 7
ATOM 12933 N N . ASP A 1 66 ? 16.586 1.550 8.143 1.00 53.10 66 ASP A N 7
ATOM 12934 C CA . ASP A 1 66 ? 17.570 2.154 9.066 1.00 4.32 66 ASP A CA 7
ATOM 12935 C C . ASP A 1 66 ? 17.452 3.685 8.987 1.00 74.01 66 ASP A C 7
ATOM 12936 O O . ASP A 1 66 ? 17.069 4.197 7.948 1.00 14.32 66 ASP A O 7
ATOM 12945 N N . ALA A 1 67 ? 17.794 4.397 10.086 1.00 2.23 67 ALA A N 7
ATOM 12946 C CA . ALA A 1 67 ? 17.624 5.867 10.218 1.00 42.30 67 ALA A CA 7
ATOM 12947 C C . ALA A 1 67 ? 18.323 6.666 9.095 1.00 11.44 67 ALA A C 7
ATOM 12948 O O . ALA A 1 67 ? 17.834 7.729 8.687 1.00 32.52 67 ALA A O 7
ATOM 12955 N N . ALA A 1 68 ? 19.456 6.137 8.597 1.00 30.01 68 ALA A N 7
ATOM 12956 C CA . ALA A 1 68 ? 20.179 6.718 7.448 1.00 15.13 68 ALA A CA 7
ATOM 12957 C C . ALA A 1 68 ? 19.337 6.608 6.165 1.00 25.22 68 ALA A C 7
ATOM 12958 O O . ALA A 1 68 ? 19.256 7.558 5.374 1.00 23.44 68 ALA A O 7
ATOM 12965 N N . GLU A 1 69 ? 18.696 5.436 6.000 1.00 74.22 69 GLU A N 7
ATOM 12966 C CA . GLU A 1 69 ? 17.877 5.113 4.824 1.00 21.44 69 GLU A CA 7
ATOM 12967 C C . GLU A 1 69 ? 16.568 5.922 4.806 1.00 23.11 69 GLU A C 7
ATOM 12968 O O . GLU A 1 69 ? 16.287 6.579 3.820 1.00 64.24 69 GLU A O 7
ATOM 12980 N N . GLU A 1 70 ? 15.842 5.904 5.956 1.00 61.11 70 GLU A N 7
ATOM 12981 C CA . GLU A 1 70 ? 14.402 6.302 6.097 1.00 3.24 70 GLU A CA 7
ATOM 12982 C C . GLU A 1 70 ? 13.996 7.591 5.356 1.00 40.44 70 GLU A C 7
ATOM 12983 O O . GLU A 1 70 ? 12.869 7.691 4.860 1.00 71.21 70 GLU A O 7
ATOM 12995 N N . LYS A 1 71 ? 14.921 8.550 5.297 1.00 63.42 71 LYS A N 7
ATOM 12996 C CA . LYS A 1 71 ? 14.706 9.856 4.652 1.00 15.15 71 LYS A CA 7
ATOM 12997 C C . LYS A 1 71 ? 14.503 9.689 3.136 1.00 42.31 71 LYS A C 7
ATOM 12998 O O . LYS A 1 71 ? 13.518 10.172 2.560 1.00 52.55 71 LYS A O 7
ATOM 13017 N N . LYS A 1 72 ? 15.439 8.965 2.515 1.00 70.22 72 LYS A N 7
ATOM 13018 C CA . LYS A 1 72 ? 15.401 8.644 1.085 1.00 1.22 72 LYS A CA 7
ATOM 13019 C C . LYS A 1 72 ? 14.477 7.427 0.811 1.00 42.03 72 LYS A C 7
ATOM 13020 O O . LYS A 1 72 ? 13.848 7.359 -0.240 1.00 20.23 72 LYS A O 7
ATOM 13039 N N . GLU A 1 73 ? 14.375 6.510 1.799 1.00 60.41 73 GLU A N 7
ATOM 13040 C CA . GLU A 1 73 ? 13.648 5.223 1.679 1.00 55.20 73 GLU A CA 7
ATOM 13041 C C . GLU A 1 73 ? 12.132 5.473 1.581 1.00 72.45 73 GLU A C 7
ATOM 13042 O O . GLU A 1 73 ? 11.434 4.799 0.830 1.00 22.14 73 GLU A O 7
ATOM 13054 N N . ALA A 1 74 ? 11.654 6.458 2.367 1.00 5.22 74 ALA A N 7
ATOM 13055 C CA . ALA A 1 74 ? 10.241 6.868 2.374 1.00 72.31 74 ALA A CA 7
ATOM 13056 C C . ALA A 1 74 ? 9.833 7.473 1.019 1.00 64.45 74 ALA A C 7
ATOM 13057 O O . ALA A 1 74 ? 8.829 7.073 0.457 1.00 61.41 74 ALA A O 7
ATOM 13064 N N . LYS A 1 75 ? 10.649 8.435 0.521 1.00 22.21 75 LYS A N 7
ATOM 13065 C CA . LYS A 1 75 ? 10.460 9.099 -0.798 1.00 54.00 75 LYS A CA 7
ATOM 13066 C C . LYS A 1 75 ? 10.502 8.073 -1.963 1.00 63.21 75 LYS A C 7
ATOM 13067 O O . LYS A 1 75 ? 9.696 8.133 -2.907 1.00 72.41 75 LYS A O 7
ATOM 13086 N N . LYS A 1 76 ? 11.436 7.122 -1.835 1.00 1.02 76 LYS A N 7
ATOM 13087 C CA . LYS A 1 76 ? 11.689 6.039 -2.807 1.00 74.04 76 LYS A CA 7
ATOM 13088 C C . LYS A 1 76 ? 10.471 5.102 -2.901 1.00 53.31 76 LYS A C 7
ATOM 13089 O O . LYS A 1 76 ? 9.952 4.843 -3.993 1.00 42.31 76 LYS A O 7
ATOM 13108 N N . PHE A 1 77 ? 9.996 4.643 -1.734 1.00 72.05 77 PHE A N 7
ATOM 13109 C CA . PHE A 1 77 ? 8.867 3.703 -1.639 1.00 12.23 77 PHE A CA 7
ATOM 13110 C C . PHE A 1 77 ? 7.539 4.435 -1.910 1.00 44.02 77 PHE A C 7
ATOM 13111 O O . PHE A 1 77 ? 6.567 3.815 -2.317 1.00 42.30 77 PHE A O 7
ATOM 13128 N N . ALA A 1 78 ? 7.534 5.762 -1.690 1.00 13.41 78 ALA A N 7
ATOM 13129 C CA . ALA A 1 78 ? 6.389 6.637 -2.005 1.00 43.42 78 ALA A CA 7
ATOM 13130 C C . ALA A 1 78 ? 6.208 6.771 -3.520 1.00 51.34 78 ALA A C 7
ATOM 13131 O O . ALA A 1 78 ? 5.086 6.908 -3.996 1.00 21.02 78 ALA A O 7
ATOM 13138 N N . ALA A 1 79 ? 7.336 6.745 -4.261 1.00 51.43 79 ALA A N 7
ATOM 13139 C CA . ALA A 1 79 ? 7.339 6.731 -5.736 1.00 23.51 79 ALA A CA 7
ATOM 13140 C C . ALA A 1 79 ? 6.774 5.403 -6.272 1.00 60.34 79 ALA A C 7
ATOM 13141 O O . ALA A 1 79 ? 5.999 5.385 -7.235 1.00 1.42 79 ALA A O 7
ATOM 13148 N N . ILE A 1 80 ? 7.167 4.302 -5.604 1.00 4.12 80 ILE A N 7
ATOM 13149 C CA . ILE A 1 80 ? 6.721 2.934 -5.932 1.00 4.21 80 ILE A CA 7
ATOM 13150 C C . ILE A 1 80 ? 5.223 2.760 -5.627 1.00 5.42 80 ILE A C 7
ATOM 13151 O O . ILE A 1 80 ? 4.484 2.193 -6.440 1.00 61.54 80 ILE A O 7
ATOM 13167 N N . LEU A 1 81 ? 4.783 3.310 -4.477 1.00 24.30 81 LEU A N 7
ATOM 13168 C CA . LEU A 1 81 ? 3.371 3.298 -4.057 1.00 11.12 81 LEU A CA 7
ATOM 13169 C C . LEU A 1 81 ? 2.528 4.113 -5.059 1.00 43.35 81 LEU A C 7
ATOM 13170 O O . LEU A 1 81 ? 1.512 3.628 -5.552 1.00 1.51 81 LEU A O 7
ATOM 13186 N N . ASN A 1 82 ? 3.028 5.328 -5.383 1.00 20.32 82 ASN A N 7
ATOM 13187 C CA . ASN A 1 82 ? 2.359 6.305 -6.278 1.00 34.11 82 ASN A CA 7
ATOM 13188 C C . ASN A 1 82 ? 2.048 5.685 -7.650 1.00 53.30 82 ASN A C 7
ATOM 13189 O O . ASN A 1 82 ? 0.947 5.859 -8.185 1.00 15.31 82 ASN A O 7
ATOM 13200 N N . LYS A 1 83 ? 3.029 4.931 -8.183 1.00 62.22 83 LYS A N 7
ATOM 13201 C CA . LYS A 1 83 ? 2.896 4.251 -9.480 1.00 12.23 83 LYS A CA 7
ATOM 13202 C C . LYS A 1 83 ? 1.842 3.129 -9.419 1.00 73.32 83 LYS A C 7
ATOM 13203 O O . LYS A 1 83 ? 1.019 3.019 -10.325 1.00 71.02 83 LYS A O 7
ATOM 13222 N N . VAL A 1 84 ? 1.837 2.354 -8.314 1.00 53.13 84 VAL A N 7
ATOM 13223 C CA . VAL A 1 84 ? 0.901 1.223 -8.116 1.00 73.40 84 VAL A CA 7
ATOM 13224 C C . VAL A 1 84 ? -0.548 1.737 -8.033 1.00 13.51 84 VAL A C 7
ATOM 13225 O O . VAL A 1 84 ? -1.468 1.150 -8.616 1.00 41.41 84 VAL A O 7
ATOM 13238 N N . PHE A 1 85 ? -0.715 2.867 -7.331 1.00 33.14 85 PHE A N 7
ATOM 13239 C CA . PHE A 1 85 ? -2.014 3.541 -7.183 1.00 32.54 85 PHE A CA 7
ATOM 13240 C C . PHE A 1 85 ? -2.512 4.060 -8.546 1.00 11.03 85 PHE A C 7
ATOM 13241 O O . PHE A 1 85 ? -3.689 3.928 -8.859 1.00 62.52 85 PHE A O 7
ATOM 13258 N N . ALA A 1 86 ? -1.589 4.599 -9.359 1.00 11.15 86 ALA A N 7
ATOM 13259 C CA . ALA A 1 86 ? -1.895 5.083 -10.726 1.00 60.12 86 ALA A CA 7
ATOM 13260 C C . ALA A 1 86 ? -2.252 3.921 -11.685 1.00 65.52 86 ALA A C 7
ATOM 13261 O O . ALA A 1 86 ? -2.949 4.125 -12.683 1.00 61.44 86 ALA A O 7
ATOM 13268 N N . GLU A 1 87 ? -1.769 2.703 -11.363 1.00 60.41 87 GLU A N 7
ATOM 13269 C CA . GLU A 1 87 ? -2.048 1.474 -12.147 1.00 61.01 87 GLU A CA 7
ATOM 13270 C C . GLU A 1 87 ? -3.428 0.891 -11.788 1.00 61.31 87 GLU A C 7
ATOM 13271 O O . GLU A 1 87 ? -4.016 0.147 -12.576 1.00 23.13 87 GLU A O 7
ATOM 13283 N N . LEU A 1 88 ? -3.952 1.255 -10.603 1.00 2.44 88 LEU A N 7
ATOM 13284 C CA . LEU A 1 88 ? -5.199 0.672 -10.061 1.00 40.21 88 LEU A CA 7
ATOM 13285 C C . LEU A 1 88 ? -6.365 1.682 -10.151 1.00 11.44 88 LEU A C 7
ATOM 13286 O O . LEU A 1 88 ? -7.534 1.281 -10.159 1.00 42.11 88 LEU A O 7
ATOM 13302 N N . GLY A 1 89 ? -6.038 2.991 -10.225 1.00 62.10 89 GLY A N 7
ATOM 13303 C CA . GLY A 1 89 ? -7.036 4.063 -10.374 1.00 42.21 89 GLY A CA 7
ATOM 13304 C C . GLY A 1 89 ? -7.314 4.841 -9.084 1.00 33.12 89 GLY A C 7
ATOM 13305 O O . GLY A 1 89 ? -8.471 5.172 -8.782 1.00 54.22 89 GLY A O 7
ATOM 13309 N N . TYR A 1 90 ? -6.258 5.119 -8.310 1.00 62.21 90 TYR A N 7
ATOM 13310 C CA . TYR A 1 90 ? -6.306 6.041 -7.156 1.00 24.10 90 TYR A CA 7
ATOM 13311 C C . TYR A 1 90 ? -5.448 7.265 -7.509 1.00 4.35 90 TYR A C 7
ATOM 13312 O O . TYR A 1 90 ? -4.324 7.104 -8.007 1.00 12.01 90 TYR A O 7
ATOM 13330 N N . ASN A 1 91 ? -5.968 8.467 -7.235 1.00 34.11 91 ASN A N 7
ATOM 13331 C CA . ASN A 1 91 ? -5.316 9.742 -7.608 1.00 31.40 91 ASN A CA 7
ATOM 13332 C C . ASN A 1 91 ? -4.260 10.132 -6.542 1.00 23.43 91 ASN A C 7
ATOM 13333 O O . ASN A 1 91 ? -4.332 9.664 -5.398 1.00 32.13 91 ASN A O 7
ATOM 13344 N N . ASP A 1 92 ? -3.291 10.986 -6.938 1.00 32.13 92 ASP A N 7
ATOM 13345 C CA . ASP A 1 92 ? -2.219 11.520 -6.047 1.00 53.55 92 ASP A CA 7
ATOM 13346 C C . ASP A 1 92 ? -2.811 12.265 -4.832 1.00 41.40 92 ASP A C 7
ATOM 13347 O O . ASP A 1 92 ? -2.295 12.165 -3.716 1.00 31.52 92 ASP A O 7
ATOM 13356 N N . SER A 1 93 ? -3.890 13.022 -5.098 1.00 62.32 93 SER A N 7
ATOM 13357 C CA . SER A 1 93 ? -4.640 13.790 -4.087 1.00 70.35 93 SER A CA 7
ATOM 13358 C C . SER A 1 93 ? -5.234 12.870 -2.991 1.00 52.11 93 SER A C 7
ATOM 13359 O O . SER A 1 93 ? -5.286 13.255 -1.820 1.00 73.54 93 SER A O 7
ATOM 13367 N N . ASN A 1 94 ? -5.664 11.655 -3.401 1.00 74.25 94 ASN A N 7
ATOM 13368 C CA . ASN A 1 94 ? -6.239 10.619 -2.495 1.00 32.22 94 ASN A CA 7
ATOM 13369 C C . ASN A 1 94 ? -5.202 10.099 -1.483 1.00 23.31 94 ASN A C 7
ATOM 13370 O O . ASN A 1 94 ? -5.560 9.611 -0.409 1.00 44.34 94 ASN A O 7
ATOM 13381 N N . VAL A 1 95 ? -3.929 10.183 -1.871 1.00 11.02 95 VAL A N 7
ATOM 13382 C CA . VAL A 1 95 ? -2.790 9.696 -1.080 1.00 0.32 95 VAL A CA 7
ATOM 13383 C C . VAL A 1 95 ? -2.273 10.837 -0.181 1.00 62.12 95 VAL A C 7
ATOM 13384 O O . VAL A 1 95 ? -1.865 11.881 -0.690 1.00 32.25 95 VAL A O 7
ATOM 13397 N N . THR A 1 96 ? -2.336 10.646 1.151 1.00 40.42 96 THR A N 7
ATOM 13398 C CA . THR A 1 96 ? -1.886 11.642 2.140 1.00 33.13 96 THR A CA 7
ATOM 13399 C C . THR A 1 96 ? -1.045 10.955 3.233 1.00 31.41 96 THR A C 7
ATOM 13400 O O . THR A 1 96 ? -1.587 10.236 4.070 1.00 40.54 96 THR A O 7
ATOM 13411 N N . TRP A 1 97 ? 0.279 11.173 3.203 1.00 20.35 97 TRP A N 7
ATOM 13412 C CA . TRP A 1 97 ? 1.195 10.652 4.231 1.00 41.21 97 TRP A CA 7
ATOM 13413 C C . TRP A 1 97 ? 0.955 11.374 5.572 1.00 25.13 97 TRP A C 7
ATOM 13414 O O . TRP A 1 97 ? 1.245 12.566 5.706 1.00 15.03 97 TRP A O 7
ATOM 13435 N N . ASP A 1 98 ? 0.394 10.644 6.546 1.00 43.45 98 ASP A N 7
ATOM 13436 C CA . ASP A 1 98 ? 0.140 11.153 7.906 1.00 74.00 98 ASP A CA 7
ATOM 13437 C C . ASP A 1 98 ? 1.144 10.488 8.856 1.00 52.25 98 ASP A C 7
ATOM 13438 O O . ASP A 1 98 ? 0.937 9.340 9.272 1.00 4.41 98 ASP A O 7
ATOM 13447 N N . GLY A 1 99 ? 2.247 11.197 9.145 1.00 24.13 99 GLY A N 7
ATOM 13448 C CA . GLY A 1 99 ? 3.315 10.689 10.007 1.00 12.54 99 GLY A CA 7
ATOM 13449 C C . GLY A 1 99 ? 4.078 9.534 9.368 1.00 52.12 99 GLY A C 7
ATOM 13450 O O . GLY A 1 99 ? 4.630 9.690 8.275 1.00 11.52 99 GLY A O 7
ATOM 13454 N N . ASP A 1 100 ? 4.061 8.373 10.042 1.00 13.12 100 ASP A N 7
ATOM 13455 C CA . ASP A 1 100 ? 4.772 7.141 9.619 1.00 45.34 100 ASP A CA 7
ATOM 13456 C C . ASP A 1 100 ? 3.967 6.406 8.516 1.00 72.32 100 ASP A C 7
ATOM 13457 O O . ASP A 1 100 ? 4.532 5.777 7.615 1.00 12.50 100 ASP A O 7
ATOM 13466 N N . THR A 1 101 ? 2.641 6.519 8.607 1.00 13.43 101 THR A N 7
ATOM 13467 C CA . THR A 1 101 ? 1.693 5.728 7.809 1.00 42.32 101 THR A CA 7
ATOM 13468 C C . THR A 1 101 ? 1.065 6.605 6.709 1.00 52.31 101 THR A C 7
ATOM 13469 O O . THR A 1 101 ? 0.900 7.809 6.901 1.00 0.34 101 THR A O 7
ATOM 13480 N N . VAL A 1 102 ? 0.721 6.004 5.560 1.00 44.32 102 VAL A N 7
ATOM 13481 C CA . VAL A 1 102 ? 0.074 6.721 4.451 1.00 51.11 102 VAL A CA 7
ATOM 13482 C C . VAL A 1 102 ? -1.433 6.373 4.403 1.00 4.02 102 VAL A C 7
ATOM 13483 O O . VAL A 1 102 ? -1.831 5.212 4.575 1.00 3.14 102 VAL A O 7
ATOM 13496 N N . THR A 1 103 ? -2.249 7.410 4.200 1.00 44.43 103 THR A N 7
ATOM 13497 C CA . THR A 1 103 ? -3.706 7.338 4.112 1.00 41.10 103 THR A CA 7
ATOM 13498 C C . THR A 1 103 ? -4.105 7.456 2.628 1.00 23.11 103 THR A C 7
ATOM 13499 O O . THR A 1 103 ? -4.076 8.546 2.066 1.00 24.40 103 THR A O 7
ATOM 13510 N N . VAL A 1 104 ? -4.397 6.325 1.987 1.00 34.10 104 VAL A N 7
ATOM 13511 C CA . VAL A 1 104 ? -4.787 6.279 0.564 1.00 31.14 104 VAL A CA 7
ATOM 13512 C C . VAL A 1 104 ? -6.272 5.940 0.487 1.00 51.43 104 VAL A C 7
ATOM 13513 O O . VAL A 1 104 ? -6.661 4.814 0.793 1.00 1.11 104 VAL A O 7
ATOM 13526 N N . GLU A 1 105 ? -7.105 6.911 0.091 1.00 44.12 105 GLU A N 7
ATOM 13527 C CA . GLU A 1 105 ? -8.566 6.724 0.049 1.00 73.41 105 GLU A CA 7
ATOM 13528 C C . GLU A 1 105 ? -9.030 6.592 -1.398 1.00 71.54 105 GLU A C 7
ATOM 13529 O O . GLU A 1 105 ? -9.039 7.572 -2.143 1.00 22.15 105 GLU A O 7
ATOM 13541 N N . GLY A 1 106 ? -9.446 5.383 -1.774 1.00 22.35 106 GLY A N 7
ATOM 13542 C CA . GLY A 1 106 ? -9.935 5.105 -3.117 1.00 70.54 106 GLY A CA 7
ATOM 13543 C C . GLY A 1 106 ? -11.397 4.724 -3.081 1.00 40.15 106 GLY A C 7
ATOM 13544 O O . GLY A 1 106 ? -11.825 3.986 -2.190 1.00 31.34 106 GLY A O 7
ATOM 13548 N N . GLN A 1 107 ? -12.176 5.252 -4.024 1.00 21.33 107 GLN A N 7
ATOM 13549 C CA . GLN A 1 107 ? -13.577 4.859 -4.205 1.00 51.32 107 GLN A CA 7
ATOM 13550 C C . GLN A 1 107 ? -13.634 3.651 -5.146 1.00 65.12 107 GLN A C 7
ATOM 13551 O O . GLN A 1 107 ? -12.862 3.579 -6.116 1.00 64.00 107 GLN A O 7
ATOM 13565 N N . LEU A 1 108 ? -14.516 2.681 -4.837 1.00 72.13 108 LEU A N 7
ATOM 13566 C CA . LEU A 1 108 ? -14.637 1.441 -5.624 1.00 21.23 108 LEU A CA 7
ATOM 13567 C C . LEU A 1 108 ? -15.326 1.682 -6.972 1.00 45.53 108 LEU A C 7
ATOM 13568 O O . LEU A 1 108 ? -16.042 2.676 -7.164 1.00 20.15 108 LEU A O 7
ATOM 13584 N N . GLU A 1 109 ? -15.064 0.749 -7.899 1.00 43.41 109 GLU A N 7
ATOM 13585 C CA . GLU A 1 109 ? -15.850 0.573 -9.130 1.00 30.12 109 GLU A CA 7
ATOM 13586 C C . GLU A 1 109 ? -17.303 0.175 -8.778 1.00 4.11 109 GLU A C 7
ATOM 13587 O O . GLU A 1 109 ? -18.255 0.595 -9.447 1.00 71.31 109 GLU A O 7
ATOM 13599 N N . GLY A 1 110 ? -17.430 -0.624 -7.688 1.00 50.21 110 GLY A N 7
ATOM 13600 C CA . GLY A 1 110 ? -18.706 -1.124 -7.198 1.00 73.14 110 GLY A CA 7
ATOM 13601 C C . GLY A 1 110 ? -19.350 -2.126 -8.151 1.00 74.34 110 GLY A C 7
ATOM 13602 O O . GLY A 1 110 ? -18.718 -2.546 -9.132 1.00 30.44 110 GLY A O 7
ATOM 13606 N N . VAL A 1 111 ? -20.616 -2.491 -7.842 1.00 74.23 111 VAL A N 7
ATOM 13607 C CA . VAL A 1 111 ? -21.494 -3.385 -8.652 1.00 51.41 111 VAL A CA 7
ATOM 13608 C C . VAL A 1 111 ? -21.058 -4.878 -8.573 1.00 14.42 111 VAL A C 7
ATOM 13609 O O . VAL A 1 111 ? -21.857 -5.759 -8.205 1.00 43.04 111 VAL A O 7
ATOM 13622 N N . ASP A 1 112 ? -19.801 -5.120 -8.972 1.00 72.13 112 ASP A N 7
ATOM 13623 C CA . ASP A 1 112 ? -19.128 -6.432 -8.993 1.00 20.12 112 ASP A CA 7
ATOM 13624 C C . ASP A 1 112 ? -19.172 -7.143 -7.612 1.00 72.14 112 ASP A C 7
ATOM 13625 O O . ASP A 1 112 ? -18.468 -6.755 -6.674 1.00 73.22 112 ASP A O 7
ATOM 13634 N N . LEU A 1 113 ? -20.062 -8.146 -7.507 1.00 10.12 113 LEU A N 7
ATOM 13635 C CA . LEU A 1 113 ? -20.178 -9.053 -6.343 1.00 3.11 113 LEU A CA 7
ATOM 13636 C C . LEU A 1 113 ? -19.754 -10.469 -6.782 1.00 3.24 113 LEU A C 7
ATOM 13637 O O . LEU A 1 113 ? -19.958 -10.839 -7.950 1.00 74.12 113 LEU A O 7
ATOM 13653 N N . GLU A 1 114 ? -19.186 -11.261 -5.851 1.00 4.12 114 GLU A N 7
ATOM 13654 C CA . GLU A 1 114 ? -18.616 -12.590 -6.170 1.00 20.03 114 GLU A CA 7
ATOM 13655 C C . GLU A 1 114 ? -19.707 -13.627 -6.500 1.00 21.23 114 GLU A C 7
ATOM 13656 O O . GLU A 1 114 ? -20.819 -13.571 -5.965 1.00 72.54 114 GLU A O 7
ATOM 13668 N N . HIS A 1 115 ? -19.372 -14.578 -7.389 1.00 40.31 115 HIS A N 7
ATOM 13669 C CA . HIS A 1 115 ? -20.185 -15.795 -7.621 1.00 74.34 115 HIS A CA 7
ATOM 13670 C C . HIS A 1 115 ? -19.494 -17.001 -6.933 1.00 25.31 115 HIS A C 7
ATOM 13671 O O . HIS A 1 115 ? -19.782 -18.164 -7.232 1.00 50.50 115 HIS A O 7
ATOM 13686 N N . HIS A 1 116 ? -18.587 -16.703 -5.980 1.00 52.41 116 HIS A N 7
ATOM 13687 C CA . HIS A 1 116 ? -17.902 -17.721 -5.165 1.00 24.05 116 HIS A CA 7
ATOM 13688 C C . HIS A 1 116 ? -18.772 -18.098 -3.951 1.00 35.22 116 HIS A C 7
ATOM 13689 O O . HIS A 1 116 ? -19.576 -17.289 -3.472 1.00 54.43 116 HIS A O 7
ATOM 13704 N N . HIS A 1 117 ? -18.601 -19.338 -3.485 1.00 1.03 117 HIS A N 7
ATOM 13705 C CA . HIS A 1 117 ? -19.272 -19.869 -2.277 1.00 5.11 117 HIS A CA 7
ATOM 13706 C C . HIS A 1 117 ? -18.338 -20.901 -1.619 1.00 52.31 117 HIS A C 7
ATOM 13707 O O . HIS A 1 117 ? -18.770 -21.891 -1.014 1.00 13.51 117 HIS A O 7
ATOM 13722 N N . HIS A 1 118 ? -17.026 -20.622 -1.716 1.00 55.15 118 HIS A N 7
ATOM 13723 C CA . HIS A 1 118 ? -15.973 -21.474 -1.133 1.00 72.44 118 HIS A CA 7
ATOM 13724 C C . HIS A 1 118 ? -16.017 -21.402 0.408 1.00 52.43 118 HIS A C 7
ATOM 13725 O O . HIS A 1 118 ? -15.498 -22.292 1.086 1.00 35.41 118 HIS A O 7
ATOM 13740 N N . HIS A 1 119 ? -16.640 -20.323 0.930 1.00 74.34 119 HIS A N 7
ATOM 13741 C CA . HIS A 1 119 ? -16.905 -20.142 2.361 1.00 50.54 119 HIS A CA 7
ATOM 13742 C C . HIS A 1 119 ? -17.841 -21.258 2.883 1.00 32.23 119 HIS A C 7
ATOM 13743 O O . HIS A 1 119 ? -18.992 -21.371 2.442 1.00 44.55 119 HIS A O 7
ATOM 13758 N N . HIS A 1 120 ? -17.314 -22.082 3.795 1.00 52.30 120 HIS A N 7
ATOM 13759 C CA . HIS A 1 120 ? -18.061 -23.135 4.500 1.00 31.35 120 HIS A CA 7
ATOM 13760 C C . HIS A 1 120 ? -18.548 -22.580 5.857 1.00 13.53 120 HIS A C 7
ATOM 13761 O O . HIS A 1 120 ? -19.765 -22.379 6.036 1.00 21.33 120 HIS A O 7
ATOM 13777 N N . MET A 1 1 ? 21.234 -2.690 0.918 1.00 61.45 1 MET A N 8
ATOM 13778 C CA . MET A 1 1 ? 21.109 -4.058 0.373 1.00 41.04 1 MET A CA 8
ATOM 13779 C C . MET A 1 1 ? 19.999 -4.113 -0.687 1.00 4.24 1 MET A C 8
ATOM 13780 O O . MET A 1 1 ? 18.838 -3.811 -0.394 1.00 71.35 1 MET A O 8
ATOM 13796 N N . SER A 1 2 ? 20.377 -4.464 -1.927 1.00 1.41 2 SER A N 8
ATOM 13797 C CA . SER A 1 2 ? 19.436 -4.804 -2.994 1.00 13.22 2 SER A CA 8
ATOM 13798 C C . SER A 1 2 ? 18.845 -6.205 -2.714 1.00 5.21 2 SER A C 8
ATOM 13799 O O . SER A 1 2 ? 19.347 -7.230 -3.197 1.00 22.22 2 SER A O 8
ATOM 13807 N N . GLY A 1 3 ? 17.807 -6.218 -1.878 1.00 42.14 3 GLY A N 8
ATOM 13808 C CA . GLY A 1 3 ? 17.193 -7.440 -1.374 1.00 32.22 3 GLY A CA 8
ATOM 13809 C C . GLY A 1 3 ? 16.454 -7.128 -0.098 1.00 51.40 3 GLY A C 8
ATOM 13810 O O . GLY A 1 3 ? 16.776 -7.654 0.974 1.00 13.54 3 GLY A O 8
ATOM 13814 N N . LYS A 1 4 ? 15.482 -6.218 -0.218 1.00 4.41 4 LYS A N 8
ATOM 13815 C CA . LYS A 1 4 ? 14.730 -5.691 0.922 1.00 55.11 4 LYS A CA 8
ATOM 13816 C C . LYS A 1 4 ? 13.518 -6.575 1.229 1.00 51.33 4 LYS A C 8
ATOM 13817 O O . LYS A 1 4 ? 12.693 -6.828 0.340 1.00 75.31 4 LYS A O 8
ATOM 13836 N N . LYS A 1 5 ? 13.430 -7.057 2.479 1.00 21.42 5 LYS A N 8
ATOM 13837 C CA . LYS A 1 5 ? 12.191 -7.611 3.015 1.00 22.54 5 LYS A CA 8
ATOM 13838 C C . LYS A 1 5 ? 11.407 -6.446 3.632 1.00 51.34 5 LYS A C 8
ATOM 13839 O O . LYS A 1 5 ? 11.700 -5.995 4.748 1.00 13.30 5 LYS A O 8
ATOM 13858 N N . VAL A 1 6 ? 10.456 -5.943 2.867 1.00 31.40 6 VAL A N 8
ATOM 13859 C CA . VAL A 1 6 ? 9.592 -4.827 3.254 1.00 31.22 6 VAL A CA 8
ATOM 13860 C C . VAL A 1 6 ? 8.264 -5.417 3.735 1.00 43.20 6 VAL A C 8
ATOM 13861 O O . VAL A 1 6 ? 7.634 -6.215 3.027 1.00 41.23 6 VAL A O 8
ATOM 13874 N N . GLU A 1 7 ? 7.847 -5.030 4.948 1.00 72.34 7 GLU A N 8
ATOM 13875 C CA . GLU A 1 7 ? 6.589 -5.506 5.528 1.00 12.10 7 GLU A CA 8
ATOM 13876 C C . GLU A 1 7 ? 5.540 -4.392 5.385 1.00 4.52 7 GLU A C 8
ATOM 13877 O O . GLU A 1 7 ? 5.671 -3.306 5.968 1.00 53.33 7 GLU A O 8
ATOM 13889 N N . VAL A 1 8 ? 4.525 -4.686 4.562 1.00 74.01 8 VAL A N 8
ATOM 13890 C CA . VAL A 1 8 ? 3.487 -3.744 4.142 1.00 54.42 8 VAL A CA 8
ATOM 13891 C C . VAL A 1 8 ? 2.227 -4.001 4.973 1.00 54.32 8 VAL A C 8
ATOM 13892 O O . VAL A 1 8 ? 1.565 -5.031 4.812 1.00 52.50 8 VAL A O 8
ATOM 13905 N N . GLN A 1 9 ? 1.920 -3.066 5.875 1.00 13.53 9 GLN A N 8
ATOM 13906 C CA . GLN A 1 9 ? 0.798 -3.193 6.808 1.00 23.14 9 GLN A CA 8
ATOM 13907 C C . GLN A 1 9 ? -0.397 -2.444 6.205 1.00 11.43 9 GLN A C 8
ATOM 13908 O O . GLN A 1 9 ? -0.480 -1.221 6.307 1.00 33.12 9 GLN A O 8
ATOM 13922 N N . VAL A 1 10 ? -1.300 -3.198 5.555 1.00 50.22 10 VAL A N 8
ATOM 13923 C CA . VAL A 1 10 ? -2.458 -2.641 4.836 1.00 3.23 10 VAL A CA 8
ATOM 13924 C C . VAL A 1 10 ? -3.665 -2.643 5.781 1.00 51.42 10 VAL A C 8
ATOM 13925 O O . VAL A 1 10 ? -4.234 -3.701 6.064 1.00 64.13 10 VAL A O 8
ATOM 13938 N N . LYS A 1 11 ? -4.015 -1.458 6.291 1.00 13.41 11 LYS A N 8
ATOM 13939 C CA . LYS A 1 11 ? -5.097 -1.278 7.264 1.00 24.52 11 LYS A CA 8
ATOM 13940 C C . LYS A 1 11 ? -6.227 -0.505 6.564 1.00 32.31 11 LYS A C 8
ATOM 13941 O O . LYS A 1 11 ? -6.128 0.702 6.373 1.00 40.13 11 LYS A O 8
ATOM 13960 N N . ILE A 1 12 ? -7.292 -1.216 6.168 1.00 11.23 12 ILE A N 8
ATOM 13961 C CA . ILE A 1 12 ? -8.371 -0.648 5.337 1.00 33.20 12 ILE A CA 8
ATOM 13962 C C . ILE A 1 12 ? -9.718 -0.720 6.081 1.00 41.23 12 ILE A C 8
ATOM 13963 O O . ILE A 1 12 ? -10.137 -1.788 6.526 1.00 42.05 12 ILE A O 8
ATOM 13979 N N . THR A 1 13 ? -10.377 0.440 6.231 1.00 51.45 13 THR A N 8
ATOM 13980 C CA . THR A 1 13 ? -11.691 0.542 6.878 1.00 41.54 13 THR A CA 8
ATOM 13981 C C . THR A 1 13 ? -12.802 0.413 5.812 1.00 51.51 13 THR A C 8
ATOM 13982 O O . THR A 1 13 ? -12.834 1.185 4.840 1.00 31.01 13 THR A O 8
ATOM 13993 N N . CYS A 1 14 ? -13.674 -0.593 6.003 1.00 11.53 14 CYS A N 8
ATOM 13994 C CA . CYS A 1 14 ? -14.780 -0.933 5.085 1.00 41.24 14 CYS A CA 8
ATOM 13995 C C . CYS A 1 14 ? -15.855 -1.732 5.836 1.00 41.35 14 CYS A C 8
ATOM 13996 O O . CYS A 1 14 ? -15.528 -2.508 6.738 1.00 53.52 14 CYS A O 8
ATOM 14003 N N . ASN A 1 15 ? -17.143 -1.479 5.493 1.00 63.13 15 ASN A N 8
ATOM 14004 C CA . ASN A 1 15 ? -18.310 -2.253 5.997 1.00 63.25 15 ASN A CA 8
ATOM 14005 C C . ASN A 1 15 ? -18.452 -2.131 7.544 1.00 10.13 15 ASN A C 8
ATOM 14006 O O . ASN A 1 15 ? -19.025 -2.997 8.218 1.00 52.24 15 ASN A O 8
ATOM 14017 N N . GLY A 1 16 ? -17.924 -1.023 8.094 1.00 54.22 16 GLY A N 8
ATOM 14018 C CA . GLY A 1 16 ? -17.979 -0.749 9.530 1.00 73.24 16 GLY A CA 8
ATOM 14019 C C . GLY A 1 16 ? -16.840 -1.385 10.313 1.00 32.23 16 GLY A C 8
ATOM 14020 O O . GLY A 1 16 ? -16.682 -1.100 11.501 1.00 22.42 16 GLY A O 8
ATOM 14024 N N . LYS A 1 17 ? -16.037 -2.242 9.649 1.00 5.34 17 LYS A N 8
ATOM 14025 C CA . LYS A 1 17 ? -14.900 -2.950 10.273 1.00 65.13 17 LYS A CA 8
ATOM 14026 C C . LYS A 1 17 ? -13.568 -2.386 9.770 1.00 24.24 17 LYS A C 8
ATOM 14027 O O . LYS A 1 17 ? -13.519 -1.603 8.820 1.00 41.34 17 LYS A O 8
ATOM 14046 N N . THR A 1 18 ? -12.488 -2.810 10.438 1.00 15.30 18 THR A N 8
ATOM 14047 C CA . THR A 1 18 ? -11.113 -2.549 10.021 1.00 45.22 18 THR A CA 8
ATOM 14048 C C . THR A 1 18 ? -10.441 -3.887 9.665 1.00 54.45 18 THR A C 8
ATOM 14049 O O . THR A 1 18 ? -10.425 -4.811 10.484 1.00 13.43 18 THR A O 8
ATOM 14060 N N . TYR A 1 19 ? -9.917 -3.987 8.437 1.00 1.43 19 TYR A N 8
ATOM 14061 C CA . TYR A 1 19 ? -9.208 -5.179 7.955 1.00 20.42 19 TYR A CA 8
ATOM 14062 C C . TYR A 1 19 ? -7.729 -4.817 7.818 1.00 42.42 19 TYR A C 8
ATOM 14063 O O . TYR A 1 19 ? -7.341 -4.152 6.852 1.00 21.42 19 TYR A O 8
ATOM 14081 N N . GLU A 1 20 ? -6.912 -5.217 8.799 1.00 44.20 20 GLU A N 8
ATOM 14082 C CA . GLU A 1 20 ? -5.462 -4.976 8.762 1.00 41.25 20 GLU A CA 8
ATOM 14083 C C . GLU A 1 20 ? -4.747 -6.292 8.459 1.00 10.25 20 GLU A C 8
ATOM 14084 O O . GLU A 1 20 ? -5.221 -7.367 8.863 1.00 62.30 20 GLU A O 8
ATOM 14096 N N . ARG A 1 21 ? -3.626 -6.210 7.733 1.00 23.03 21 ARG A N 8
ATOM 14097 C CA . ARG A 1 21 ? -2.778 -7.372 7.467 1.00 50.24 21 ARG A CA 8
ATOM 14098 C C . ARG A 1 21 ? -1.351 -6.921 7.134 1.00 13.11 21 ARG A C 8
ATOM 14099 O O . ARG A 1 21 ? -1.150 -6.113 6.228 1.00 50.10 21 ARG A O 8
ATOM 14120 N N . THR A 1 22 ? -0.374 -7.447 7.889 1.00 42.40 22 THR A N 8
ATOM 14121 C CA . THR A 1 22 ? 1.053 -7.238 7.628 1.00 74.10 22 THR A CA 8
ATOM 14122 C C . THR A 1 22 ? 1.553 -8.337 6.675 1.00 75.45 22 THR A C 8
ATOM 14123 O O . THR A 1 22 ? 1.611 -9.515 7.054 1.00 2.24 22 THR A O 8
ATOM 14134 N N . TYR A 1 23 ? 1.855 -7.945 5.434 1.00 54.42 23 TYR A N 8
ATOM 14135 C CA . TYR A 1 23 ? 2.375 -8.848 4.399 1.00 14.21 23 TYR A CA 8
ATOM 14136 C C . TYR A 1 23 ? 3.901 -8.705 4.339 1.00 2.01 23 TYR A C 8
ATOM 14137 O O . TYR A 1 23 ? 4.420 -7.590 4.346 1.00 52.15 23 TYR A O 8
ATOM 14155 N N . GLN A 1 24 ? 4.605 -9.834 4.257 1.00 13.22 24 GLN A N 8
ATOM 14156 C CA . GLN A 1 24 ? 6.067 -9.839 4.103 1.00 10.32 24 GLN A CA 8
ATOM 14157 C C . GLN A 1 24 ? 6.378 -10.011 2.616 1.00 63.43 24 GLN A C 8
ATOM 14158 O O . GLN A 1 24 ? 6.155 -11.083 2.045 1.00 4.43 24 GLN A O 8
ATOM 14172 N N . LEU A 1 25 ? 6.863 -8.934 1.995 1.00 44.24 25 LEU A N 8
ATOM 14173 C CA . LEU A 1 25 ? 7.188 -8.892 0.561 1.00 45.45 25 LEU A CA 8
ATOM 14174 C C . LEU A 1 25 ? 8.698 -8.686 0.418 1.00 40.32 25 LEU A C 8
ATOM 14175 O O . LEU A 1 25 ? 9.285 -7.900 1.159 1.00 22.11 25 LEU A O 8
ATOM 14191 N N . TYR A 1 26 ? 9.323 -9.409 -0.516 1.00 5.21 26 TYR A N 8
ATOM 14192 C CA . TYR A 1 26 ? 10.786 -9.384 -0.705 1.00 61.10 26 TYR A CA 8
ATOM 14193 C C . TYR A 1 26 ? 11.103 -9.203 -2.197 1.00 61.43 26 TYR A C 8
ATOM 14194 O O . TYR A 1 26 ? 10.526 -9.896 -3.041 1.00 62.45 26 TYR A O 8
ATOM 14212 N N . ALA A 1 27 ? 12.019 -8.274 -2.505 1.00 30.42 27 ALA A N 8
ATOM 14213 C CA . ALA A 1 27 ? 12.529 -8.064 -3.866 1.00 34.34 27 ALA A CA 8
ATOM 14214 C C . ALA A 1 27 ? 13.907 -7.405 -3.802 1.00 21.43 27 ALA A C 8
ATOM 14215 O O . ALA A 1 27 ? 14.209 -6.657 -2.862 1.00 3.12 27 ALA A O 8
ATOM 14222 N N . VAL A 1 28 ? 14.730 -7.711 -4.811 1.00 71.23 28 VAL A N 8
ATOM 14223 C CA . VAL A 1 28 ? 16.054 -7.107 -5.009 1.00 40.12 28 VAL A CA 8
ATOM 14224 C C . VAL A 1 28 ? 15.906 -5.589 -5.268 1.00 64.31 28 VAL A C 8
ATOM 14225 O O . VAL A 1 28 ? 16.713 -4.784 -4.794 1.00 5.12 28 VAL A O 8
ATOM 14238 N N . ARG A 1 29 ? 14.847 -5.212 -6.016 1.00 60.22 29 ARG A N 8
ATOM 14239 C CA . ARG A 1 29 ? 14.499 -3.797 -6.284 1.00 71.14 29 ARG A CA 8
ATOM 14240 C C . ARG A 1 29 ? 13.013 -3.533 -5.987 1.00 34.34 29 ARG A C 8
ATOM 14241 O O . ARG A 1 29 ? 12.158 -4.389 -6.228 1.00 3.00 29 ARG A O 8
ATOM 14262 N N . ASP A 1 30 ? 12.723 -2.317 -5.489 1.00 4.44 30 ASP A N 8
ATOM 14263 C CA . ASP A 1 30 ? 11.356 -1.867 -5.144 1.00 73.00 30 ASP A CA 8
ATOM 14264 C C . ASP A 1 30 ? 10.494 -1.667 -6.410 1.00 41.44 30 ASP A C 8
ATOM 14265 O O . ASP A 1 30 ? 9.258 -1.729 -6.348 1.00 64.41 30 ASP A O 8
ATOM 14274 N N . GLU A 1 31 ? 11.167 -1.442 -7.555 1.00 14.30 31 GLU A N 8
ATOM 14275 C CA . GLU A 1 31 ? 10.523 -1.430 -8.882 1.00 20.01 31 GLU A CA 8
ATOM 14276 C C . GLU A 1 31 ? 9.845 -2.787 -9.173 1.00 41.15 31 GLU A C 8
ATOM 14277 O O . GLU A 1 31 ? 8.769 -2.833 -9.763 1.00 12.11 31 GLU A O 8
ATOM 14289 N N . GLU A 1 32 ? 10.497 -3.879 -8.741 1.00 75.44 32 GLU A N 8
ATOM 14290 C CA . GLU A 1 32 ? 9.989 -5.255 -8.918 1.00 64.03 32 GLU A CA 8
ATOM 14291 C C . GLU A 1 32 ? 8.954 -5.617 -7.829 1.00 20.32 32 GLU A C 8
ATOM 14292 O O . GLU A 1 32 ? 8.129 -6.519 -8.019 1.00 62.10 32 GLU A O 8
ATOM 14304 N N . LEU A 1 33 ? 9.017 -4.897 -6.697 1.00 75.44 33 LEU A N 8
ATOM 14305 C CA . LEU A 1 33 ? 8.093 -5.059 -5.548 1.00 5.55 33 LEU A CA 8
ATOM 14306 C C . LEU A 1 33 ? 6.675 -4.537 -5.919 1.00 63.10 33 LEU A C 8
ATOM 14307 O O . LEU A 1 33 ? 5.682 -4.959 -5.318 1.00 13.31 33 LEU A O 8
ATOM 14323 N N . LYS A 1 34 ? 6.606 -3.640 -6.935 1.00 13.14 34 LYS A N 8
ATOM 14324 C CA . LYS A 1 34 ? 5.344 -3.011 -7.404 1.00 22.35 34 LYS A CA 8
ATOM 14325 C C . LYS A 1 34 ? 4.246 -4.034 -7.738 1.00 35.44 34 LYS A C 8
ATOM 14326 O O . LYS A 1 34 ? 3.126 -3.924 -7.235 1.00 62.43 34 LYS A O 8
ATOM 14345 N N . GLU A 1 35 ? 4.578 -5.013 -8.607 1.00 52.21 35 GLU A N 8
ATOM 14346 C CA . GLU A 1 35 ? 3.614 -6.028 -9.073 1.00 63.24 35 GLU A CA 8
ATOM 14347 C C . GLU A 1 35 ? 3.067 -6.872 -7.907 1.00 5.33 35 GLU A C 8
ATOM 14348 O O . GLU A 1 35 ? 1.899 -7.291 -7.936 1.00 2.42 35 GLU A O 8
ATOM 14360 N N . LYS A 1 36 ? 3.896 -7.050 -6.858 1.00 51.32 36 LYS A N 8
ATOM 14361 C CA . LYS A 1 36 ? 3.486 -7.735 -5.621 1.00 44.14 36 LYS A CA 8
ATOM 14362 C C . LYS A 1 36 ? 2.439 -6.901 -4.871 1.00 21.45 36 LYS A C 8
ATOM 14363 O O . LYS A 1 36 ? 1.415 -7.432 -4.455 1.00 5.31 36 LYS A O 8
ATOM 14382 N N . LEU A 1 37 ? 2.700 -5.581 -4.758 1.00 11.30 37 LEU A N 8
ATOM 14383 C CA . LEU A 1 37 ? 1.779 -4.613 -4.124 1.00 1.15 37 LEU A CA 8
ATOM 14384 C C . LEU A 1 37 ? 0.415 -4.597 -4.823 1.00 64.23 37 LEU A C 8
ATOM 14385 O O . LEU A 1 37 ? -0.609 -4.614 -4.156 1.00 12.51 37 LEU A O 8
ATOM 14401 N N . LYS A 1 38 ? 0.431 -4.582 -6.170 1.00 13.41 38 LYS A N 8
ATOM 14402 C CA . LYS A 1 38 ? -0.789 -4.540 -6.991 1.00 75.41 38 LYS A CA 8
ATOM 14403 C C . LYS A 1 38 ? -1.665 -5.777 -6.741 1.00 31.00 38 LYS A C 8
ATOM 14404 O O . LYS A 1 38 ? -2.870 -5.646 -6.497 1.00 5.03 38 LYS A O 8
ATOM 14423 N N . LYS A 1 39 ? -1.031 -6.969 -6.757 1.00 21.30 39 LYS A N 8
ATOM 14424 C CA . LYS A 1 39 ? -1.722 -8.246 -6.494 1.00 31.00 39 LYS A CA 8
ATOM 14425 C C . LYS A 1 39 ? -2.301 -8.277 -5.062 1.00 0.21 39 LYS A C 8
ATOM 14426 O O . LYS A 1 39 ? -3.495 -8.518 -4.882 1.00 64.44 39 LYS A O 8
ATOM 14445 N N . VAL A 1 40 ? -1.434 -7.988 -4.075 1.00 72.00 40 VAL A N 8
ATOM 14446 C CA . VAL A 1 40 ? -1.764 -7.984 -2.633 1.00 31.22 40 VAL A CA 8
ATOM 14447 C C . VAL A 1 40 ? -2.917 -7.008 -2.291 1.00 34.25 40 VAL A C 8
ATOM 14448 O O . VAL A 1 40 ? -3.810 -7.348 -1.506 1.00 15.05 40 VAL A O 8
ATOM 14461 N N . LEU A 1 41 ? -2.887 -5.811 -2.895 1.00 61.30 41 LEU A N 8
ATOM 14462 C CA . LEU A 1 41 ? -3.913 -4.769 -2.684 1.00 51.44 41 LEU A CA 8
ATOM 14463 C C . LEU A 1 41 ? -5.246 -5.173 -3.327 1.00 14.52 41 LEU A C 8
ATOM 14464 O O . LEU A 1 41 ? -6.301 -4.921 -2.755 1.00 41.03 41 LEU A O 8
ATOM 14480 N N . ASN A 1 42 ? -5.188 -5.820 -4.507 1.00 23.04 42 ASN A N 8
ATOM 14481 C CA . ASN A 1 42 ? -6.395 -6.343 -5.186 1.00 10.14 42 ASN A CA 8
ATOM 14482 C C . ASN A 1 42 ? -7.019 -7.514 -4.404 1.00 3.51 42 ASN A C 8
ATOM 14483 O O . ASN A 1 42 ? -8.237 -7.632 -4.368 1.00 31.11 42 ASN A O 8
ATOM 14494 N N . GLU A 1 43 ? -6.175 -8.356 -3.776 1.00 1.50 43 GLU A N 8
ATOM 14495 C CA . GLU A 1 43 ? -6.628 -9.528 -2.988 1.00 33.43 43 GLU A CA 8
ATOM 14496 C C . GLU A 1 43 ? -7.256 -9.082 -1.657 1.00 2.43 43 GLU A C 8
ATOM 14497 O O . GLU A 1 43 ? -8.327 -9.571 -1.279 1.00 1.51 43 GLU A O 8
ATOM 14509 N N . ARG A 1 44 ? -6.577 -8.139 -0.972 1.00 73.24 44 ARG A N 8
ATOM 14510 C CA . ARG A 1 44 ? -7.061 -7.523 0.282 1.00 1.15 44 ARG A CA 8
ATOM 14511 C C . ARG A 1 44 ? -8.402 -6.809 0.041 1.00 1.43 44 ARG A C 8
ATOM 14512 O O . ARG A 1 44 ? -9.329 -6.900 0.866 1.00 34.24 44 ARG A O 8
ATOM 14533 N N . MET A 1 45 ? -8.492 -6.113 -1.103 1.00 12.13 45 MET A N 8
ATOM 14534 C CA . MET A 1 45 ? -9.685 -5.339 -1.477 1.00 61.41 45 MET A CA 8
ATOM 14535 C C . MET A 1 45 ? -10.669 -6.141 -2.331 1.00 31.04 45 MET A C 8
ATOM 14536 O O . MET A 1 45 ? -11.704 -5.605 -2.708 1.00 53.34 45 MET A O 8
ATOM 14550 N N . ASP A 1 46 ? -10.385 -7.429 -2.590 1.00 71.53 46 ASP A N 8
ATOM 14551 C CA . ASP A 1 46 ? -11.292 -8.291 -3.380 1.00 14.41 46 ASP A CA 8
ATOM 14552 C C . ASP A 1 46 ? -12.640 -8.520 -2.644 1.00 51.25 46 ASP A C 8
ATOM 14553 O O . ASP A 1 46 ? -13.698 -8.288 -3.254 1.00 32.14 46 ASP A O 8
ATOM 14562 N N . PRO A 1 47 ? -12.660 -8.921 -1.314 1.00 25.43 47 PRO A N 8
ATOM 14563 C CA . PRO A 1 47 ? -13.930 -8.984 -0.543 1.00 2.03 47 PRO A CA 8
ATOM 14564 C C . PRO A 1 47 ? -14.574 -7.592 -0.388 1.00 43.05 47 PRO A C 8
ATOM 14565 O O . PRO A 1 47 ? -15.792 -7.484 -0.337 1.00 41.03 47 PRO A O 8
ATOM 14576 N N . ILE A 1 48 ? -13.733 -6.537 -0.411 1.00 71.23 48 ILE A N 8
ATOM 14577 C CA . ILE A 1 48 ? -14.143 -5.144 -0.142 1.00 72.43 48 ILE A CA 8
ATOM 14578 C C . ILE A 1 48 ? -14.935 -4.563 -1.343 1.00 4.42 48 ILE A C 8
ATOM 14579 O O . ILE A 1 48 ? -15.879 -3.773 -1.163 1.00 43.41 48 ILE A O 8
ATOM 14595 N N . LYS A 1 49 ? -14.554 -4.988 -2.567 1.00 41.11 49 LYS A N 8
ATOM 14596 C CA . LYS A 1 49 ? -15.241 -4.590 -3.814 1.00 15.34 49 LYS A CA 8
ATOM 14597 C C . LYS A 1 49 ? -16.585 -5.318 -3.930 1.00 4.14 49 LYS A C 8
ATOM 14598 O O . LYS A 1 49 ? -17.554 -4.787 -4.488 1.00 22.02 49 LYS A O 8
ATOM 14617 N N . LYS A 1 50 ? -16.620 -6.539 -3.378 1.00 3.30 50 LYS A N 8
ATOM 14618 C CA . LYS A 1 50 ? -17.830 -7.368 -3.302 1.00 44.12 50 LYS A CA 8
ATOM 14619 C C . LYS A 1 50 ? -18.757 -6.835 -2.182 1.00 63.21 50 LYS A C 8
ATOM 14620 O O . LYS A 1 50 ? -19.977 -6.958 -2.270 1.00 2.31 50 LYS A O 8
ATOM 14639 N N . LEU A 1 51 ? -18.156 -6.217 -1.144 1.00 33.02 51 LEU A N 8
ATOM 14640 C CA . LEU A 1 51 ? -18.912 -5.539 -0.066 1.00 1.40 51 LEU A CA 8
ATOM 14641 C C . LEU A 1 51 ? -19.527 -4.241 -0.622 1.00 24.21 51 LEU A C 8
ATOM 14642 O O . LEU A 1 51 ? -20.622 -3.842 -0.221 1.00 23.32 51 LEU A O 8
ATOM 14658 N N . GLY A 1 52 ? -18.815 -3.618 -1.583 1.00 11.22 52 GLY A N 8
ATOM 14659 C CA . GLY A 1 52 ? -19.262 -2.377 -2.210 1.00 12.52 52 GLY A CA 8
ATOM 14660 C C . GLY A 1 52 ? -19.074 -1.173 -1.306 1.00 4.11 52 GLY A C 8
ATOM 14661 O O . GLY A 1 52 ? -19.946 -0.301 -1.223 1.00 72.42 52 GLY A O 8
ATOM 14665 N N . CYS A 1 53 ? -17.933 -1.144 -0.597 1.00 21.43 53 CYS A N 8
ATOM 14666 C CA . CYS A 1 53 ? -17.546 -0.004 0.240 1.00 65.11 53 CYS A CA 8
ATOM 14667 C C . CYS A 1 53 ? -17.147 1.181 -0.661 1.00 15.22 53 CYS A C 8
ATOM 14668 O O . CYS A 1 53 ? -16.016 1.241 -1.146 1.00 73.34 53 CYS A O 8
ATOM 14675 N N . LYS A 1 54 ? -18.127 2.095 -0.869 1.00 32.33 54 LYS A N 8
ATOM 14676 C CA . LYS A 1 54 ? -18.082 3.211 -1.853 1.00 31.22 54 LYS A CA 8
ATOM 14677 C C . LYS A 1 54 ? -16.795 4.050 -1.736 1.00 11.13 54 LYS A C 8
ATOM 14678 O O . LYS A 1 54 ? -16.205 4.464 -2.741 1.00 14.43 54 LYS A O 8
ATOM 14697 N N . ARG A 1 55 ? -16.376 4.279 -0.494 1.00 52.11 55 ARG A N 8
ATOM 14698 C CA . ARG A 1 55 ? -15.165 5.039 -0.167 1.00 43.11 55 ARG A CA 8
ATOM 14699 C C . ARG A 1 55 ? -14.395 4.256 0.903 1.00 24.11 55 ARG A C 8
ATOM 14700 O O . ARG A 1 55 ? -14.987 3.827 1.898 1.00 41.32 55 ARG A O 8
ATOM 14721 N N . VAL A 1 56 ? -13.090 4.052 0.697 1.00 44.15 56 VAL A N 8
ATOM 14722 C CA . VAL A 1 56 ? -12.238 3.291 1.636 1.00 44.24 56 VAL A CA 8
ATOM 14723 C C . VAL A 1 56 ? -11.027 4.133 2.075 1.00 33.41 56 VAL A C 8
ATOM 14724 O O . VAL A 1 56 ? -10.504 4.937 1.295 1.00 11.34 56 VAL A O 8
ATOM 14737 N N . ARG A 1 57 ? -10.610 3.954 3.339 1.00 23.31 57 ARG A N 8
ATOM 14738 C CA . ARG A 1 57 ? -9.360 4.522 3.869 1.00 2.41 57 ARG A CA 8
ATOM 14739 C C . ARG A 1 57 ? -8.324 3.393 3.970 1.00 4.33 57 ARG A C 8
ATOM 14740 O O . ARG A 1 57 ? -8.472 2.501 4.807 1.00 32.14 57 ARG A O 8
ATOM 14761 N N . ILE A 1 58 ? -7.313 3.417 3.090 1.00 71.24 58 ILE A N 8
ATOM 14762 C CA . ILE A 1 58 ? -6.203 2.452 3.120 1.00 41.23 58 ILE A CA 8
ATOM 14763 C C . ILE A 1 58 ? -4.982 3.140 3.764 1.00 70.22 58 ILE A C 8
ATOM 14764 O O . ILE A 1 58 ? -4.331 3.969 3.127 1.00 0.31 58 ILE A O 8
ATOM 14780 N N . SER A 1 59 ? -4.687 2.803 5.025 1.00 75.12 59 SER A N 8
ATOM 14781 C CA . SER A 1 59 ? -3.534 3.340 5.746 1.00 52.35 59 SER A CA 8
ATOM 14782 C C . SER A 1 59 ? -2.436 2.267 5.743 1.00 13.23 59 SER A C 8
ATOM 14783 O O . SER A 1 59 ? -2.539 1.258 6.451 1.00 2.11 59 SER A O 8
ATOM 14791 N N . ILE A 1 60 ? -1.423 2.465 4.884 1.00 42.10 60 ILE A N 8
ATOM 14792 C CA . ILE A 1 60 ? -0.285 1.542 4.752 1.00 35.22 60 ILE A CA 8
ATOM 14793 C C . ILE A 1 60 ? 0.912 2.075 5.548 1.00 70.23 60 ILE A C 8
ATOM 14794 O O . ILE A 1 60 ? 1.274 3.252 5.431 1.00 42.24 60 ILE A O 8
ATOM 14810 N N . ARG A 1 61 ? 1.503 1.207 6.372 1.00 70.01 61 ARG A N 8
ATOM 14811 C CA . ARG A 1 61 ? 2.727 1.507 7.110 1.00 11.22 61 ARG A CA 8
ATOM 14812 C C . ARG A 1 61 ? 3.822 0.557 6.605 1.00 11.14 61 ARG A C 8
ATOM 14813 O O . ARG A 1 61 ? 3.668 -0.669 6.691 1.00 14.44 61 ARG A O 8
ATOM 14834 N N . VAL A 1 62 ? 4.905 1.125 6.066 1.00 3.14 62 VAL A N 8
ATOM 14835 C CA . VAL A 1 62 ? 6.027 0.351 5.516 1.00 32.31 62 VAL A CA 8
ATOM 14836 C C . VAL A 1 62 ? 7.098 0.203 6.601 1.00 13.41 62 VAL A C 8
ATOM 14837 O O . VAL A 1 62 ? 7.369 1.161 7.334 1.00 3.23 62 VAL A O 8
ATOM 14850 N N . LYS A 1 63 ? 7.703 -0.991 6.706 1.00 43.23 63 LYS A N 8
ATOM 14851 C CA . LYS A 1 63 ? 8.696 -1.272 7.746 1.00 72.13 63 LYS A CA 8
ATOM 14852 C C . LYS A 1 63 ? 10.053 -0.706 7.304 1.00 11.14 63 LYS A C 8
ATOM 14853 O O . LYS A 1 63 ? 10.559 -1.059 6.228 1.00 20.43 63 LYS A O 8
ATOM 14872 N N . HIS A 1 64 ? 10.609 0.196 8.126 1.00 71.02 64 HIS A N 8
ATOM 14873 C CA . HIS A 1 64 ? 11.864 0.901 7.831 1.00 10.23 64 HIS A CA 8
ATOM 14874 C C . HIS A 1 64 ? 13.045 0.179 8.481 1.00 64.23 64 HIS A C 8
ATOM 14875 O O . HIS A 1 64 ? 12.902 -0.447 9.535 1.00 41.20 64 HIS A O 8
ATOM 14890 N N . SER A 1 65 ? 14.205 0.296 7.835 1.00 11.12 65 SER A N 8
ATOM 14891 C CA . SER A 1 65 ? 15.454 -0.338 8.264 1.00 1.32 65 SER A CA 8
ATOM 14892 C C . SER A 1 65 ? 16.096 0.421 9.438 1.00 21.10 65 SER A C 8
ATOM 14893 O O . SER A 1 65 ? 16.519 -0.192 10.425 1.00 3.53 65 SER A O 8
ATOM 14901 N N . ASP A 1 66 ? 16.128 1.756 9.337 1.00 22.15 66 ASP A N 8
ATOM 14902 C CA . ASP A 1 66 ? 16.822 2.628 10.316 1.00 43.22 66 ASP A CA 8
ATOM 14903 C C . ASP A 1 66 ? 16.222 4.047 10.294 1.00 12.32 66 ASP A C 8
ATOM 14904 O O . ASP A 1 66 ? 15.618 4.437 9.299 1.00 22.20 66 ASP A O 8
ATOM 14913 N N . ALA A 1 67 ? 16.412 4.804 11.404 1.00 54.43 67 ALA A N 8
ATOM 14914 C CA . ALA A 1 67 ? 15.847 6.163 11.605 1.00 74.33 67 ALA A CA 8
ATOM 14915 C C . ALA A 1 67 ? 16.289 7.169 10.514 1.00 34.53 67 ALA A C 8
ATOM 14916 O O . ALA A 1 67 ? 15.464 7.935 9.996 1.00 71.14 67 ALA A O 8
ATOM 14923 N N . ALA A 1 68 ? 17.587 7.149 10.168 1.00 32.14 68 ALA A N 8
ATOM 14924 C CA . ALA A 1 68 ? 18.153 8.023 9.110 1.00 72.13 68 ALA A CA 8
ATOM 14925 C C . ALA A 1 68 ? 17.771 7.511 7.715 1.00 2.43 68 ALA A C 8
ATOM 14926 O O . ALA A 1 68 ? 17.801 8.264 6.740 1.00 35.33 68 ALA A O 8
ATOM 14933 N N . GLU A 1 69 ? 17.441 6.217 7.629 1.00 35.14 69 GLU A N 8
ATOM 14934 C CA . GLU A 1 69 ? 17.012 5.582 6.373 1.00 52.41 69 GLU A CA 8
ATOM 14935 C C . GLU A 1 69 ? 15.512 5.774 6.114 1.00 61.33 69 GLU A C 8
ATOM 14936 O O . GLU A 1 69 ? 15.077 5.588 4.981 1.00 23.13 69 GLU A O 8
ATOM 14948 N N . GLU A 1 70 ? 14.731 6.141 7.162 1.00 25.12 70 GLU A N 8
ATOM 14949 C CA . GLU A 1 70 ? 13.263 6.345 7.048 1.00 32.42 70 GLU A CA 8
ATOM 14950 C C . GLU A 1 70 ? 12.916 7.396 5.991 1.00 34.22 70 GLU A C 8
ATOM 14951 O O . GLU A 1 70 ? 12.009 7.187 5.199 1.00 24.03 70 GLU A O 8
ATOM 14963 N N . LYS A 1 71 ? 13.665 8.513 5.999 1.00 51.42 71 LYS A N 8
ATOM 14964 C CA . LYS A 1 71 ? 13.467 9.633 5.053 1.00 70.01 71 LYS A CA 8
ATOM 14965 C C . LYS A 1 71 ? 13.716 9.183 3.595 1.00 73.23 71 LYS A C 8
ATOM 14966 O O . LYS A 1 71 ? 13.040 9.651 2.670 1.00 61.22 71 LYS A O 8
ATOM 14985 N N . LYS A 1 72 ? 14.669 8.250 3.412 1.00 34.54 72 LYS A N 8
ATOM 14986 C CA . LYS A 1 72 ? 14.977 7.670 2.096 1.00 12.12 72 LYS A CA 8
ATOM 14987 C C . LYS A 1 72 ? 13.826 6.762 1.655 1.00 23.32 72 LYS A C 8
ATOM 14988 O O . LYS A 1 72 ? 13.172 7.037 0.661 1.00 1.43 72 LYS A O 8
ATOM 15007 N N . GLU A 1 73 ? 13.556 5.735 2.483 1.00 41.23 73 GLU A N 8
ATOM 15008 C CA . GLU A 1 73 ? 12.583 4.657 2.209 1.00 1.53 73 GLU A CA 8
ATOM 15009 C C . GLU A 1 73 ? 11.147 5.171 2.091 1.00 44.13 73 GLU A C 8
ATOM 15010 O O . GLU A 1 73 ? 10.345 4.575 1.382 1.00 64.12 73 GLU A O 8
ATOM 15022 N N . ALA A 1 74 ? 10.829 6.259 2.810 1.00 21.44 74 ALA A N 8
ATOM 15023 C CA . ALA A 1 74 ? 9.494 6.866 2.772 1.00 73.32 74 ALA A CA 8
ATOM 15024 C C . ALA A 1 74 ? 9.241 7.445 1.379 1.00 71.02 74 ALA A C 8
ATOM 15025 O O . ALA A 1 74 ? 8.291 7.054 0.734 1.00 20.55 74 ALA A O 8
ATOM 15032 N N . LYS A 1 75 ? 10.158 8.334 0.940 1.00 54.11 75 LYS A N 8
ATOM 15033 C CA . LYS A 1 75 ? 10.130 9.014 -0.384 1.00 33.21 75 LYS A CA 8
ATOM 15034 C C . LYS A 1 75 ? 10.236 7.976 -1.538 1.00 15.02 75 LYS A C 8
ATOM 15035 O O . LYS A 1 75 ? 9.513 8.055 -2.546 1.00 23.32 75 LYS A O 8
ATOM 15054 N N . LYS A 1 76 ? 11.152 7.022 -1.347 1.00 52.43 76 LYS A N 8
ATOM 15055 C CA . LYS A 1 76 ? 11.515 5.976 -2.324 1.00 64.10 76 LYS A CA 8
ATOM 15056 C C . LYS A 1 76 ? 10.330 5.033 -2.614 1.00 41.40 76 LYS A C 8
ATOM 15057 O O . LYS A 1 76 ? 9.898 4.882 -3.766 1.00 73.45 76 LYS A O 8
ATOM 15076 N N . PHE A 1 77 ? 9.792 4.446 -1.538 1.00 42.15 77 PHE A N 8
ATOM 15077 C CA . PHE A 1 77 ? 8.645 3.521 -1.594 1.00 22.03 77 PHE A CA 8
ATOM 15078 C C . PHE A 1 77 ? 7.331 4.298 -1.836 1.00 40.20 77 PHE A C 8
ATOM 15079 O O . PHE A 1 77 ? 6.330 3.705 -2.231 1.00 11.31 77 PHE A O 8
ATOM 15096 N N . ALA A 1 78 ? 7.344 5.625 -1.562 1.00 42.43 78 ALA A N 8
ATOM 15097 C CA . ALA A 1 78 ? 6.219 6.526 -1.898 1.00 71.41 78 ALA A CA 8
ATOM 15098 C C . ALA A 1 78 ? 6.006 6.589 -3.399 1.00 73.44 78 ALA A C 8
ATOM 15099 O O . ALA A 1 78 ? 4.871 6.554 -3.856 1.00 10.22 78 ALA A O 8
ATOM 15106 N N . ALA A 1 79 ? 7.120 6.691 -4.153 1.00 0.51 79 ALA A N 8
ATOM 15107 C CA . ALA A 1 79 ? 7.098 6.682 -5.625 1.00 53.04 79 ALA A CA 8
ATOM 15108 C C . ALA A 1 79 ? 6.493 5.368 -6.146 1.00 60.20 79 ALA A C 8
ATOM 15109 O O . ALA A 1 79 ? 5.657 5.373 -7.046 1.00 60.11 79 ALA A O 8
ATOM 15116 N N . ILE A 1 80 ? 6.889 4.264 -5.498 1.00 62.31 80 ILE A N 8
ATOM 15117 C CA . ILE A 1 80 ? 6.415 2.903 -5.806 1.00 25.30 80 ILE A CA 8
ATOM 15118 C C . ILE A 1 80 ? 4.902 2.762 -5.565 1.00 64.32 80 ILE A C 8
ATOM 15119 O O . ILE A 1 80 ? 4.172 2.327 -6.464 1.00 20.34 80 ILE A O 8
ATOM 15135 N N . LEU A 1 81 ? 4.440 3.182 -4.370 1.00 35.11 81 LEU A N 8
ATOM 15136 C CA . LEU A 1 81 ? 3.022 3.100 -3.977 1.00 24.54 81 LEU A CA 8
ATOM 15137 C C . LEU A 1 81 ? 2.164 3.999 -4.883 1.00 72.32 81 LEU A C 8
ATOM 15138 O O . LEU A 1 81 ? 1.125 3.575 -5.363 1.00 64.12 81 LEU A O 8
ATOM 15154 N N . ASN A 1 82 ? 2.667 5.215 -5.143 1.00 3.11 82 ASN A N 8
ATOM 15155 C CA . ASN A 1 82 ? 1.979 6.254 -5.944 1.00 44.14 82 ASN A CA 8
ATOM 15156 C C . ASN A 1 82 ? 1.691 5.745 -7.374 1.00 73.50 82 ASN A C 8
ATOM 15157 O O . ASN A 1 82 ? 0.610 5.987 -7.925 1.00 44.12 82 ASN A O 8
ATOM 15168 N N . LYS A 1 83 ? 2.673 5.013 -7.941 1.00 25.10 83 LYS A N 8
ATOM 15169 C CA . LYS A 1 83 ? 2.544 4.378 -9.265 1.00 24.15 83 LYS A CA 8
ATOM 15170 C C . LYS A 1 83 ? 1.533 3.217 -9.230 1.00 5.34 83 LYS A C 8
ATOM 15171 O O . LYS A 1 83 ? 0.705 3.097 -10.133 1.00 14.24 83 LYS A O 8
ATOM 15190 N N . VAL A 1 84 ? 1.588 2.406 -8.155 1.00 72.24 84 VAL A N 8
ATOM 15191 C CA . VAL A 1 84 ? 0.708 1.233 -7.977 1.00 62.51 84 VAL A CA 8
ATOM 15192 C C . VAL A 1 84 ? -0.763 1.687 -7.908 1.00 41.14 84 VAL A C 8
ATOM 15193 O O . VAL A 1 84 ? -1.599 1.196 -8.666 1.00 54.25 84 VAL A O 8
ATOM 15206 N N . PHE A 1 85 ? -1.034 2.677 -7.040 1.00 63.34 85 PHE A N 8
ATOM 15207 C CA . PHE A 1 85 ? -2.373 3.266 -6.849 1.00 40.10 85 PHE A CA 8
ATOM 15208 C C . PHE A 1 85 ? -2.896 3.916 -8.146 1.00 41.25 85 PHE A C 8
ATOM 15209 O O . PHE A 1 85 ? -4.091 3.819 -8.450 1.00 30.33 85 PHE A O 8
ATOM 15226 N N . ALA A 1 86 ? -1.981 4.530 -8.918 1.00 33.12 86 ALA A N 8
ATOM 15227 C CA . ALA A 1 86 ? -2.292 5.116 -10.244 1.00 41.45 86 ALA A CA 8
ATOM 15228 C C . ALA A 1 86 ? -2.758 4.036 -11.243 1.00 73.42 86 ALA A C 8
ATOM 15229 O O . ALA A 1 86 ? -3.596 4.292 -12.111 1.00 65.15 86 ALA A O 8
ATOM 15236 N N . GLU A 1 87 ? -2.215 2.818 -11.073 1.00 40.53 87 GLU A N 8
ATOM 15237 C CA . GLU A 1 87 ? -2.543 1.640 -11.904 1.00 5.04 87 GLU A CA 8
ATOM 15238 C C . GLU A 1 87 ? -3.800 0.915 -11.371 1.00 21.45 87 GLU A C 8
ATOM 15239 O O . GLU A 1 87 ? -4.385 0.089 -12.075 1.00 65.21 87 GLU A O 8
ATOM 15251 N N . LEU A 1 88 ? -4.239 1.260 -10.139 1.00 60.21 88 LEU A N 8
ATOM 15252 C CA . LEU A 1 88 ? -5.414 0.620 -9.496 1.00 74.41 88 LEU A CA 8
ATOM 15253 C C . LEU A 1 88 ? -6.668 1.510 -9.673 1.00 33.13 88 LEU A C 8
ATOM 15254 O O . LEU A 1 88 ? -7.753 1.163 -9.191 1.00 40.52 88 LEU A O 8
ATOM 15270 N N . GLY A 1 89 ? -6.491 2.662 -10.355 1.00 25.53 89 GLY A N 8
ATOM 15271 C CA . GLY A 1 89 ? -7.584 3.594 -10.654 1.00 1.33 89 GLY A CA 8
ATOM 15272 C C . GLY A 1 89 ? -7.694 4.738 -9.653 1.00 35.42 89 GLY A C 8
ATOM 15273 O O . GLY A 1 89 ? -8.554 5.610 -9.808 1.00 22.05 89 GLY A O 8
ATOM 15277 N N . TYR A 1 90 ? -6.824 4.738 -8.626 1.00 3.32 90 TYR A N 8
ATOM 15278 C CA . TYR A 1 90 ? -6.800 5.797 -7.598 1.00 41.14 90 TYR A CA 8
ATOM 15279 C C . TYR A 1 90 ? -6.007 7.002 -8.119 1.00 13.10 90 TYR A C 8
ATOM 15280 O O . TYR A 1 90 ? -4.965 6.825 -8.764 1.00 53.44 90 TYR A O 8
ATOM 15298 N N . ASN A 1 91 ? -6.493 8.219 -7.820 1.00 55.11 91 ASN A N 8
ATOM 15299 C CA . ASN A 1 91 ? -5.825 9.473 -8.219 1.00 42.22 91 ASN A CA 8
ATOM 15300 C C . ASN A 1 91 ? -4.524 9.662 -7.409 1.00 64.32 91 ASN A C 8
ATOM 15301 O O . ASN A 1 91 ? -4.456 9.259 -6.239 1.00 14.03 91 ASN A O 8
ATOM 15312 N N . ASP A 1 92 ? -3.515 10.289 -8.052 1.00 41.52 92 ASP A N 8
ATOM 15313 C CA . ASP A 1 92 ? -2.192 10.606 -7.465 1.00 13.21 92 ASP A CA 8
ATOM 15314 C C . ASP A 1 92 ? -2.333 11.328 -6.109 1.00 44.32 92 ASP A C 8
ATOM 15315 O O . ASP A 1 92 ? -1.823 10.865 -5.087 1.00 2.44 92 ASP A O 8
ATOM 15324 N N . SER A 1 93 ? -3.066 12.454 -6.137 1.00 61.12 93 SER A N 8
ATOM 15325 C CA . SER A 1 93 ? -3.228 13.369 -4.991 1.00 71.45 93 SER A CA 8
ATOM 15326 C C . SER A 1 93 ? -3.855 12.694 -3.743 1.00 72.14 93 SER A C 8
ATOM 15327 O O . SER A 1 93 ? -3.682 13.196 -2.632 1.00 65.32 93 SER A O 8
ATOM 15335 N N . ASN A 1 94 ? -4.546 11.544 -3.930 1.00 33.13 94 ASN A N 8
ATOM 15336 C CA . ASN A 1 94 ? -5.213 10.807 -2.822 1.00 72.14 94 ASN A CA 8
ATOM 15337 C C . ASN A 1 94 ? -4.203 10.067 -1.927 1.00 4.13 94 ASN A C 8
ATOM 15338 O O . ASN A 1 94 ? -4.525 9.717 -0.784 1.00 15.03 94 ASN A O 8
ATOM 15349 N N . VAL A 1 95 ? -2.985 9.845 -2.450 1.00 14.23 95 VAL A N 8
ATOM 15350 C CA . VAL A 1 95 ? -1.886 9.237 -1.691 1.00 74.44 95 VAL A CA 8
ATOM 15351 C C . VAL A 1 95 ? -1.365 10.311 -0.708 1.00 11.12 95 VAL A C 8
ATOM 15352 O O . VAL A 1 95 ? -0.673 11.245 -1.119 1.00 54.13 95 VAL A O 8
ATOM 15365 N N . THR A 1 96 ? -1.765 10.216 0.573 1.00 2.24 96 THR A N 8
ATOM 15366 C CA . THR A 1 96 ? -1.468 11.254 1.578 1.00 35.41 96 THR A CA 8
ATOM 15367 C C . THR A 1 96 ? -0.474 10.703 2.603 1.00 31.30 96 THR A C 8
ATOM 15368 O O . THR A 1 96 ? -0.874 10.026 3.555 1.00 60.31 96 THR A O 8
ATOM 15379 N N . TRP A 1 97 ? 0.825 10.950 2.381 1.00 33.22 97 TRP A N 8
ATOM 15380 C CA . TRP A 1 97 ? 1.859 10.581 3.351 1.00 23.43 97 TRP A CA 8
ATOM 15381 C C . TRP A 1 97 ? 1.767 11.522 4.563 1.00 34.22 97 TRP A C 8
ATOM 15382 O O . TRP A 1 97 ? 2.082 12.712 4.475 1.00 61.44 97 TRP A O 8
ATOM 15403 N N . ASP A 1 98 ? 1.272 10.964 5.676 1.00 43.03 98 ASP A N 8
ATOM 15404 C CA . ASP A 1 98 ? 1.091 11.668 6.950 1.00 51.32 98 ASP A CA 8
ATOM 15405 C C . ASP A 1 98 ? 2.241 11.277 7.887 1.00 71.43 98 ASP A C 8
ATOM 15406 O O . ASP A 1 98 ? 2.088 10.429 8.776 1.00 31.42 98 ASP A O 8
ATOM 15415 N N . GLY A 1 99 ? 3.423 11.857 7.609 1.00 3.33 99 GLY A N 8
ATOM 15416 C CA . GLY A 1 99 ? 4.643 11.589 8.368 1.00 15.12 99 GLY A CA 8
ATOM 15417 C C . GLY A 1 99 ? 5.119 10.144 8.232 1.00 53.04 99 GLY A C 8
ATOM 15418 O O . GLY A 1 99 ? 5.907 9.819 7.336 1.00 72.01 99 GLY A O 8
ATOM 15422 N N . ASP A 1 100 ? 4.600 9.284 9.120 1.00 14.24 100 ASP A N 8
ATOM 15423 C CA . ASP A 1 100 ? 4.937 7.857 9.189 1.00 3.43 100 ASP A CA 8
ATOM 15424 C C . ASP A 1 100 ? 4.093 7.069 8.158 1.00 0.31 100 ASP A C 8
ATOM 15425 O O . ASP A 1 100 ? 4.622 6.467 7.220 1.00 34.11 100 ASP A O 8
ATOM 15434 N N . THR A 1 101 ? 2.770 7.133 8.345 1.00 22.42 101 THR A N 8
ATOM 15435 C CA . THR A 1 101 ? 1.801 6.253 7.667 1.00 11.30 101 THR A CA 8
ATOM 15436 C C . THR A 1 101 ? 1.109 7.008 6.511 1.00 23.32 101 THR A C 8
ATOM 15437 O O . THR A 1 101 ? 0.838 8.207 6.634 1.00 41.03 101 THR A O 8
ATOM 15448 N N . VAL A 1 102 ? 0.812 6.305 5.401 1.00 70.30 102 VAL A N 8
ATOM 15449 C CA . VAL A 1 102 ? 0.172 6.906 4.216 1.00 71.42 102 VAL A CA 8
ATOM 15450 C C . VAL A 1 102 ? -1.326 6.521 4.163 1.00 44.33 102 VAL A C 8
ATOM 15451 O O . VAL A 1 102 ? -1.673 5.341 4.124 1.00 74.41 102 VAL A O 8
ATOM 15464 N N . THR A 1 103 ? -2.200 7.537 4.192 1.00 41.03 103 THR A N 8
ATOM 15465 C CA . THR A 1 103 ? -3.654 7.382 4.106 1.00 23.31 103 THR A CA 8
ATOM 15466 C C . THR A 1 103 ? -4.101 7.678 2.660 1.00 41.34 103 THR A C 8
ATOM 15467 O O . THR A 1 103 ? -4.010 8.813 2.184 1.00 44.04 103 THR A O 8
ATOM 15478 N N . VAL A 1 104 ? -4.539 6.629 1.964 1.00 44.01 104 VAL A N 8
ATOM 15479 C CA . VAL A 1 104 ? -4.947 6.684 0.553 1.00 64.41 104 VAL A CA 8
ATOM 15480 C C . VAL A 1 104 ? -6.453 6.438 0.477 1.00 13.43 104 VAL A C 8
ATOM 15481 O O . VAL A 1 104 ? -6.918 5.340 0.801 1.00 33.31 104 VAL A O 8
ATOM 15494 N N . GLU A 1 105 ? -7.211 7.470 0.083 1.00 43.22 105 GLU A N 8
ATOM 15495 C CA . GLU A 1 105 ? -8.671 7.386 -0.022 1.00 71.33 105 GLU A CA 8
ATOM 15496 C C . GLU A 1 105 ? -9.052 6.980 -1.453 1.00 51.21 105 GLU A C 8
ATOM 15497 O O . GLU A 1 105 ? -8.802 7.731 -2.408 1.00 41.51 105 GLU A O 8
ATOM 15509 N N . GLY A 1 106 ? -9.639 5.781 -1.587 1.00 64.42 106 GLY A N 8
ATOM 15510 C CA . GLY A 1 106 ? -9.983 5.216 -2.889 1.00 54.15 106 GLY A CA 8
ATOM 15511 C C . GLY A 1 106 ? -11.482 5.218 -3.161 1.00 62.42 106 GLY A C 8
ATOM 15512 O O . GLY A 1 106 ? -12.280 4.913 -2.261 1.00 52.22 106 GLY A O 8
ATOM 15516 N N . GLN A 1 107 ? -11.857 5.576 -4.405 1.00 64.43 107 GLN A N 8
ATOM 15517 C CA . GLN A 1 107 ? -13.238 5.458 -4.897 1.00 53.22 107 GLN A CA 8
ATOM 15518 C C . GLN A 1 107 ? -13.431 4.032 -5.429 1.00 50.52 107 GLN A C 8
ATOM 15519 O O . GLN A 1 107 ? -12.748 3.607 -6.369 1.00 32.52 107 GLN A O 8
ATOM 15533 N N . LEU A 1 108 ? -14.342 3.302 -4.797 1.00 42.13 108 LEU A N 8
ATOM 15534 C CA . LEU A 1 108 ? -14.678 1.912 -5.126 1.00 24.13 108 LEU A CA 8
ATOM 15535 C C . LEU A 1 108 ? -16.156 1.871 -5.536 1.00 51.30 108 LEU A C 8
ATOM 15536 O O . LEU A 1 108 ? -16.990 2.552 -4.929 1.00 40.11 108 LEU A O 8
ATOM 15552 N N . GLU A 1 109 ? -16.479 1.065 -6.562 1.00 12.42 109 GLU A N 8
ATOM 15553 C CA . GLU A 1 109 ? -17.856 0.933 -7.064 1.00 53.12 109 GLU A CA 8
ATOM 15554 C C . GLU A 1 109 ? -18.172 -0.515 -7.482 1.00 22.25 109 GLU A C 8
ATOM 15555 O O . GLU A 1 109 ? -17.502 -1.089 -8.345 1.00 74.14 109 GLU A O 8
ATOM 15567 N N . GLY A 1 110 ? -19.197 -1.097 -6.839 1.00 71.15 110 GLY A N 8
ATOM 15568 C CA . GLY A 1 110 ? -19.710 -2.419 -7.192 1.00 61.04 110 GLY A CA 8
ATOM 15569 C C . GLY A 1 110 ? -21.104 -2.309 -7.781 1.00 2.33 110 GLY A C 8
ATOM 15570 O O . GLY A 1 110 ? -22.096 -2.534 -7.081 1.00 73.14 110 GLY A O 8
ATOM 15574 N N . VAL A 1 111 ? -21.165 -1.923 -9.068 1.00 5.01 111 VAL A N 8
ATOM 15575 C CA . VAL A 1 111 ? -22.431 -1.671 -9.814 1.00 73.32 111 VAL A CA 8
ATOM 15576 C C . VAL A 1 111 ? -23.388 -2.882 -9.737 1.00 63.15 111 VAL A C 8
ATOM 15577 O O . VAL A 1 111 ? -24.616 -2.726 -9.647 1.00 51.42 111 VAL A O 8
ATOM 15590 N N . ASP A 1 112 ? -22.791 -4.074 -9.744 1.00 64.43 112 ASP A N 8
ATOM 15591 C CA . ASP A 1 112 ? -23.490 -5.350 -9.568 1.00 11.42 112 ASP A CA 8
ATOM 15592 C C . ASP A 1 112 ? -22.799 -6.117 -8.433 1.00 31.11 112 ASP A C 8
ATOM 15593 O O . ASP A 1 112 ? -21.714 -6.684 -8.624 1.00 31.43 112 ASP A O 8
ATOM 15602 N N . LEU A 1 113 ? -23.392 -6.062 -7.230 1.00 51.53 113 LEU A N 8
ATOM 15603 C CA . LEU A 1 113 ? -22.873 -6.759 -6.049 1.00 21.42 113 LEU A CA 8
ATOM 15604 C C . LEU A 1 113 ? -23.325 -8.230 -6.065 1.00 24.14 113 LEU A C 8
ATOM 15605 O O . LEU A 1 113 ? -24.510 -8.541 -5.858 1.00 3.32 113 LEU A O 8
ATOM 15621 N N . GLU A 1 114 ? -22.363 -9.117 -6.357 1.00 45.53 114 GLU A N 8
ATOM 15622 C CA . GLU A 1 114 ? -22.574 -10.577 -6.398 1.00 43.53 114 GLU A CA 8
ATOM 15623 C C . GLU A 1 114 ? -22.610 -11.165 -4.973 1.00 1.14 114 GLU A C 8
ATOM 15624 O O . GLU A 1 114 ? -22.222 -10.495 -4.009 1.00 2.25 114 GLU A O 8
ATOM 15636 N N . HIS A 1 115 ? -23.064 -12.425 -4.853 1.00 2.23 115 HIS A N 8
ATOM 15637 C CA . HIS A 1 115 ? -23.107 -13.146 -3.568 1.00 12.30 115 HIS A CA 8
ATOM 15638 C C . HIS A 1 115 ? -23.157 -14.665 -3.819 1.00 11.54 115 HIS A C 8
ATOM 15639 O O . HIS A 1 115 ? -24.200 -15.314 -3.679 1.00 63.41 115 HIS A O 8
ATOM 15654 N N . HIS A 1 116 ? -22.020 -15.233 -4.276 1.00 34.43 116 HIS A N 8
ATOM 15655 C CA . HIS A 1 116 ? -21.869 -16.704 -4.360 1.00 64.41 116 HIS A CA 8
ATOM 15656 C C . HIS A 1 116 ? -21.810 -17.250 -2.916 1.00 50.14 116 HIS A C 8
ATOM 15657 O O . HIS A 1 116 ? -20.943 -16.832 -2.139 1.00 14.24 116 HIS A O 8
ATOM 15672 N N . HIS A 1 117 ? -22.757 -18.169 -2.597 1.00 75.34 117 HIS A N 8
ATOM 15673 C CA . HIS A 1 117 ? -23.194 -18.517 -1.218 1.00 71.25 117 HIS A CA 8
ATOM 15674 C C . HIS A 1 117 ? -22.035 -18.786 -0.213 1.00 10.45 117 HIS A C 8
ATOM 15675 O O . HIS A 1 117 ? -21.603 -19.924 -0.008 1.00 64.42 117 HIS A O 8
ATOM 15690 N N . HIS A 1 118 ? -21.520 -17.682 0.350 1.00 72.25 118 HIS A N 8
ATOM 15691 C CA . HIS A 1 118 ? -20.473 -17.642 1.393 1.00 41.30 118 HIS A CA 8
ATOM 15692 C C . HIS A 1 118 ? -20.748 -16.416 2.297 1.00 20.10 118 HIS A C 8
ATOM 15693 O O . HIS A 1 118 ? -21.868 -15.880 2.293 1.00 3.51 118 HIS A O 8
ATOM 15708 N N . HIS A 1 119 ? -19.733 -15.978 3.070 1.00 54.24 119 HIS A N 8
ATOM 15709 C CA . HIS A 1 119 ? -19.807 -14.743 3.880 1.00 15.23 119 HIS A CA 8
ATOM 15710 C C . HIS A 1 119 ? -18.393 -14.152 4.077 1.00 40.14 119 HIS A C 8
ATOM 15711 O O . HIS A 1 119 ? -17.934 -13.919 5.200 1.00 11.02 119 HIS A O 8
ATOM 15726 N N . HIS A 1 120 ? -17.694 -13.924 2.949 1.00 72.13 120 HIS A N 8
ATOM 15727 C CA . HIS A 1 120 ? -16.336 -13.327 2.925 1.00 15.42 120 HIS A CA 8
ATOM 15728 C C . HIS A 1 120 ? -16.245 -12.310 1.763 1.00 3.25 120 HIS A C 8
ATOM 15729 O O . HIS A 1 120 ? -15.858 -12.697 0.640 1.00 61.25 120 HIS A O 8
ATOM 15745 N N . MET A 1 1 ? 21.552 -4.958 -0.497 1.00 23.34 1 MET A N 9
ATOM 15746 C CA . MET A 1 1 ? 20.858 -5.122 -1.797 1.00 42.03 1 MET A CA 9
ATOM 15747 C C . MET A 1 1 ? 19.996 -3.890 -2.107 1.00 31.34 1 MET A C 9
ATOM 15748 O O . MET A 1 1 ? 19.683 -3.095 -1.211 1.00 41.50 1 MET A O 9
ATOM 15764 N N . SER A 1 2 ? 19.626 -3.746 -3.396 1.00 1.25 2 SER A N 9
ATOM 15765 C CA . SER A 1 2 ? 18.709 -2.695 -3.870 1.00 2.15 2 SER A CA 9
ATOM 15766 C C . SER A 1 2 ? 17.267 -2.992 -3.404 1.00 73.12 2 SER A C 9
ATOM 15767 O O . SER A 1 2 ? 16.440 -2.089 -3.270 1.00 32.20 2 SER A O 9
ATOM 15775 N N . GLY A 1 3 ? 16.988 -4.282 -3.172 1.00 55.41 3 GLY A N 9
ATOM 15776 C CA . GLY A 1 3 ? 15.742 -4.724 -2.571 1.00 31.54 3 GLY A CA 9
ATOM 15777 C C . GLY A 1 3 ? 15.910 -5.003 -1.087 1.00 42.51 3 GLY A C 9
ATOM 15778 O O . GLY A 1 3 ? 16.862 -5.682 -0.682 1.00 4.35 3 GLY A O 9
ATOM 15782 N N . LYS A 1 4 ? 14.993 -4.474 -0.275 1.00 73.54 4 LYS A N 9
ATOM 15783 C CA . LYS A 1 4 ? 15.008 -4.611 1.189 1.00 4.51 4 LYS A CA 9
ATOM 15784 C C . LYS A 1 4 ? 13.654 -5.213 1.603 1.00 14.00 4 LYS A C 9
ATOM 15785 O O . LYS A 1 4 ? 12.601 -4.747 1.136 1.00 71.33 4 LYS A O 9
ATOM 15804 N N . LYS A 1 5 ? 13.684 -6.262 2.454 1.00 42.44 5 LYS A N 9
ATOM 15805 C CA . LYS A 1 5 ? 12.466 -6.908 2.956 1.00 30.43 5 LYS A CA 9
ATOM 15806 C C . LYS A 1 5 ? 11.767 -5.979 3.967 1.00 21.02 5 LYS A C 9
ATOM 15807 O O . LYS A 1 5 ? 12.194 -5.851 5.121 1.00 52.10 5 LYS A O 9
ATOM 15826 N N . VAL A 1 6 ? 10.722 -5.315 3.491 1.00 75.24 6 VAL A N 9
ATOM 15827 C CA . VAL A 1 6 ? 9.924 -4.361 4.275 1.00 34.12 6 VAL A CA 9
ATOM 15828 C C . VAL A 1 6 ? 8.625 -5.040 4.760 1.00 12.13 6 VAL A C 9
ATOM 15829 O O . VAL A 1 6 ? 8.117 -5.952 4.106 1.00 2.21 6 VAL A O 9
ATOM 15842 N N . GLU A 1 7 ? 8.110 -4.598 5.919 1.00 71.34 7 GLU A N 9
ATOM 15843 C CA . GLU A 1 7 ? 6.797 -5.024 6.423 1.00 1.44 7 GLU A CA 9
ATOM 15844 C C . GLU A 1 7 ? 5.777 -3.922 6.113 1.00 52.33 7 GLU A C 9
ATOM 15845 O O . GLU A 1 7 ? 5.860 -2.804 6.641 1.00 23.42 7 GLU A O 9
ATOM 15857 N N . VAL A 1 8 ? 4.840 -4.261 5.235 1.00 12.01 8 VAL A N 9
ATOM 15858 C CA . VAL A 1 8 ? 3.800 -3.367 4.740 1.00 32.43 8 VAL A CA 9
ATOM 15859 C C . VAL A 1 8 ? 2.487 -3.681 5.479 1.00 21.42 8 VAL A C 9
ATOM 15860 O O . VAL A 1 8 ? 1.875 -4.726 5.258 1.00 43.10 8 VAL A O 9
ATOM 15873 N N . GLN A 1 9 ? 2.088 -2.777 6.384 1.00 60.44 9 GLN A N 9
ATOM 15874 C CA . GLN A 1 9 ? 0.892 -2.939 7.220 1.00 11.44 9 GLN A CA 9
ATOM 15875 C C . GLN A 1 9 ? -0.270 -2.215 6.525 1.00 3.10 9 GLN A C 9
ATOM 15876 O O . GLN A 1 9 ? -0.361 -0.986 6.576 1.00 72.43 9 GLN A O 9
ATOM 15890 N N . VAL A 1 10 ? -1.138 -2.981 5.845 1.00 22.32 10 VAL A N 9
ATOM 15891 C CA . VAL A 1 10 ? -2.272 -2.430 5.084 1.00 50.10 10 VAL A CA 9
ATOM 15892 C C . VAL A 1 10 ? -3.531 -2.484 5.959 1.00 24.22 10 VAL A C 9
ATOM 15893 O O . VAL A 1 10 ? -4.030 -3.567 6.276 1.00 51.52 10 VAL A O 9
ATOM 15906 N N . LYS A 1 11 ? -4.006 -1.301 6.366 1.00 43.12 11 LYS A N 9
ATOM 15907 C CA . LYS A 1 11 ? -5.197 -1.134 7.202 1.00 0.54 11 LYS A CA 9
ATOM 15908 C C . LYS A 1 11 ? -6.326 -0.569 6.327 1.00 2.32 11 LYS A C 9
ATOM 15909 O O . LYS A 1 11 ? -6.337 0.619 6.034 1.00 41.33 11 LYS A O 9
ATOM 15928 N N . ILE A 1 12 ? -7.282 -1.408 5.917 1.00 62.20 12 ILE A N 9
ATOM 15929 C CA . ILE A 1 12 ? -8.383 -0.974 5.040 1.00 12.43 12 ILE A CA 9
ATOM 15930 C C . ILE A 1 12 ? -9.721 -0.984 5.807 1.00 52.23 12 ILE A C 9
ATOM 15931 O O . ILE A 1 12 ? -10.137 -2.006 6.355 1.00 13.32 12 ILE A O 9
ATOM 15947 N N . THR A 1 13 ? -10.371 0.191 5.865 1.00 14.22 13 THR A N 9
ATOM 15948 C CA . THR A 1 13 ? -11.657 0.380 6.524 1.00 33.11 13 THR A CA 9
ATOM 15949 C C . THR A 1 13 ? -12.789 0.257 5.482 1.00 33.15 13 THR A C 9
ATOM 15950 O O . THR A 1 13 ? -12.824 1.017 4.504 1.00 3.12 13 THR A O 9
ATOM 15961 N N . CYS A 1 14 ? -13.680 -0.723 5.705 1.00 64.44 14 CYS A N 9
ATOM 15962 C CA . CYS A 1 14 ? -14.780 -1.084 4.797 1.00 20.52 14 CYS A CA 9
ATOM 15963 C C . CYS A 1 14 ? -15.946 -1.657 5.630 1.00 0.31 14 CYS A C 9
ATOM 15964 O O . CYS A 1 14 ? -15.719 -2.434 6.563 1.00 50.03 14 CYS A O 9
ATOM 15971 N N . ASN A 1 15 ? -17.176 -1.203 5.317 1.00 53.13 15 ASN A N 9
ATOM 15972 C CA . ASN A 1 15 ? -18.438 -1.650 5.959 1.00 51.42 15 ASN A CA 9
ATOM 15973 C C . ASN A 1 15 ? -18.465 -1.231 7.453 1.00 34.11 15 ASN A C 9
ATOM 15974 O O . ASN A 1 15 ? -19.080 -1.892 8.303 1.00 73.23 15 ASN A O 9
ATOM 15985 N N . GLY A 1 16 ? -17.785 -0.100 7.753 1.00 74.24 16 GLY A N 9
ATOM 15986 C CA . GLY A 1 16 ? -17.677 0.420 9.120 1.00 5.51 16 GLY A CA 9
ATOM 15987 C C . GLY A 1 16 ? -16.648 -0.316 9.984 1.00 22.12 16 GLY A C 9
ATOM 15988 O O . GLY A 1 16 ? -16.454 0.042 11.153 1.00 13.51 16 GLY A O 9
ATOM 15992 N N . LYS A 1 17 ? -15.976 -1.332 9.402 1.00 44.14 17 LYS A N 9
ATOM 15993 C CA . LYS A 1 17 ? -14.995 -2.184 10.108 1.00 63.24 17 LYS A CA 9
ATOM 15994 C C . LYS A 1 17 ? -13.588 -1.949 9.564 1.00 30.24 17 LYS A C 9
ATOM 15995 O O . LYS A 1 17 ? -13.421 -1.378 8.498 1.00 74.40 17 LYS A O 9
ATOM 16014 N N . THR A 1 18 ? -12.576 -2.405 10.313 1.00 54.33 18 THR A N 9
ATOM 16015 C CA . THR A 1 18 ? -11.167 -2.329 9.907 1.00 23.31 18 THR A CA 9
ATOM 16016 C C . THR A 1 18 ? -10.581 -3.743 9.725 1.00 51.42 18 THR A C 9
ATOM 16017 O O . THR A 1 18 ? -10.551 -4.540 10.666 1.00 60.12 18 THR A O 9
ATOM 16028 N N . TYR A 1 19 ? -10.121 -4.027 8.502 1.00 63.54 19 TYR A N 9
ATOM 16029 C CA . TYR A 1 19 ? -9.460 -5.286 8.126 1.00 64.24 19 TYR A CA 9
ATOM 16030 C C . TYR A 1 19 ? -7.983 -4.963 7.877 1.00 73.33 19 TYR A C 9
ATOM 16031 O O . TYR A 1 19 ? -7.687 -4.133 7.012 1.00 2.34 19 TYR A O 9
ATOM 16049 N N . GLU A 1 20 ? -7.059 -5.591 8.617 1.00 23.23 20 GLU A N 9
ATOM 16050 C CA . GLU A 1 20 ? -5.618 -5.294 8.476 1.00 41.21 20 GLU A CA 9
ATOM 16051 C C . GLU A 1 20 ? -4.755 -6.550 8.635 1.00 4.02 20 GLU A C 9
ATOM 16052 O O . GLU A 1 20 ? -5.174 -7.536 9.253 1.00 3.25 20 GLU A O 9
ATOM 16064 N N . ARG A 1 21 ? -3.546 -6.483 8.053 1.00 41.34 21 ARG A N 9
ATOM 16065 C CA . ARG A 1 21 ? -2.608 -7.609 7.976 1.00 73.22 21 ARG A CA 9
ATOM 16066 C C . ARG A 1 21 ? -1.230 -7.075 7.557 1.00 14.11 21 ARG A C 9
ATOM 16067 O O . ARG A 1 21 ? -1.131 -6.222 6.661 1.00 10.52 21 ARG A O 9
ATOM 16088 N N . THR A 1 22 ? -0.174 -7.541 8.245 1.00 73.11 22 THR A N 9
ATOM 16089 C CA . THR A 1 22 ? 1.215 -7.156 7.966 1.00 63.10 22 THR A CA 9
ATOM 16090 C C . THR A 1 22 ? 1.842 -8.149 6.965 1.00 5.15 22 THR A C 9
ATOM 16091 O O . THR A 1 22 ? 1.932 -9.347 7.242 1.00 13.11 22 THR A O 9
ATOM 16102 N N . TYR A 1 23 ? 2.247 -7.632 5.800 1.00 63.22 23 TYR A N 9
ATOM 16103 C CA . TYR A 1 23 ? 2.852 -8.418 4.711 1.00 70.50 23 TYR A CA 9
ATOM 16104 C C . TYR A 1 23 ? 4.371 -8.237 4.749 1.00 43.41 23 TYR A C 9
ATOM 16105 O O . TYR A 1 23 ? 4.843 -7.128 4.954 1.00 62.41 23 TYR A O 9
ATOM 16123 N N . GLN A 1 24 ? 5.128 -9.322 4.562 1.00 73.12 24 GLN A N 9
ATOM 16124 C CA . GLN A 1 24 ? 6.599 -9.245 4.442 1.00 2.45 24 GLN A CA 9
ATOM 16125 C C . GLN A 1 24 ? 6.925 -9.320 2.948 1.00 60.21 24 GLN A C 9
ATOM 16126 O O . GLN A 1 24 ? 6.780 -10.379 2.326 1.00 21.42 24 GLN A O 9
ATOM 16140 N N . LEU A 1 25 ? 7.346 -8.183 2.376 1.00 52.23 25 LEU A N 9
ATOM 16141 C CA . LEU A 1 25 ? 7.605 -8.047 0.938 1.00 44.03 25 LEU A CA 9
ATOM 16142 C C . LEU A 1 25 ? 9.113 -7.875 0.708 1.00 65.51 25 LEU A C 9
ATOM 16143 O O . LEU A 1 25 ? 9.664 -6.783 0.904 1.00 2.01 25 LEU A O 9
ATOM 16159 N N . TYR A 1 26 ? 9.778 -8.991 0.358 1.00 44.51 26 TYR A N 9
ATOM 16160 C CA . TYR A 1 26 ? 11.193 -8.998 -0.051 1.00 73.11 26 TYR A CA 9
ATOM 16161 C C . TYR A 1 26 ? 11.285 -8.864 -1.579 1.00 24.42 26 TYR A C 9
ATOM 16162 O O . TYR A 1 26 ? 10.510 -9.487 -2.309 1.00 20.50 26 TYR A O 9
ATOM 16180 N N . ALA A 1 27 ? 12.272 -8.085 -2.042 1.00 71.32 27 ALA A N 9
ATOM 16181 C CA . ALA A 1 27 ? 12.543 -7.869 -3.467 1.00 11.42 27 ALA A CA 9
ATOM 16182 C C . ALA A 1 27 ? 14.057 -7.820 -3.698 1.00 3.04 27 ALA A C 9
ATOM 16183 O O . ALA A 1 27 ? 14.839 -7.815 -2.741 1.00 31.24 27 ALA A O 9
ATOM 16190 N N . VAL A 1 28 ? 14.459 -7.802 -4.977 1.00 71.21 28 VAL A N 9
ATOM 16191 C CA . VAL A 1 28 ? 15.871 -7.612 -5.382 1.00 22.15 28 VAL A CA 9
ATOM 16192 C C . VAL A 1 28 ? 16.080 -6.153 -5.854 1.00 73.04 28 VAL A C 9
ATOM 16193 O O . VAL A 1 28 ? 17.172 -5.594 -5.730 1.00 5.32 28 VAL A O 9
ATOM 16206 N N . ARG A 1 29 ? 15.001 -5.541 -6.384 1.00 34.14 29 ARG A N 9
ATOM 16207 C CA . ARG A 1 29 ? 14.985 -4.129 -6.822 1.00 65.32 29 ARG A CA 9
ATOM 16208 C C . ARG A 1 29 ? 13.751 -3.414 -6.232 1.00 14.11 29 ARG A C 9
ATOM 16209 O O . ARG A 1 29 ? 12.884 -4.053 -5.625 1.00 72.51 29 ARG A O 9
ATOM 16230 N N . ASP A 1 30 ? 13.672 -2.090 -6.450 1.00 54.10 30 ASP A N 9
ATOM 16231 C CA . ASP A 1 30 ? 12.503 -1.270 -6.076 1.00 31.21 30 ASP A CA 9
ATOM 16232 C C . ASP A 1 30 ? 11.323 -1.572 -7.026 1.00 23.32 30 ASP A C 9
ATOM 16233 O O . ASP A 1 30 ? 10.171 -1.670 -6.592 1.00 74.34 30 ASP A O 9
ATOM 16242 N N . GLU A 1 31 ? 11.647 -1.755 -8.329 1.00 31.44 31 GLU A N 9
ATOM 16243 C CA . GLU A 1 31 ? 10.659 -2.024 -9.401 1.00 23.32 31 GLU A CA 9
ATOM 16244 C C . GLU A 1 31 ? 9.936 -3.376 -9.179 1.00 40.50 31 GLU A C 9
ATOM 16245 O O . GLU A 1 31 ? 8.794 -3.547 -9.605 1.00 4.41 31 GLU A O 9
ATOM 16257 N N . GLU A 1 32 ? 10.616 -4.312 -8.483 1.00 11.32 32 GLU A N 9
ATOM 16258 C CA . GLU A 1 32 ? 10.069 -5.646 -8.153 1.00 22.42 32 GLU A CA 9
ATOM 16259 C C . GLU A 1 32 ? 8.908 -5.541 -7.150 1.00 52.12 32 GLU A C 9
ATOM 16260 O O . GLU A 1 32 ? 7.961 -6.334 -7.195 1.00 33.31 32 GLU A O 9
ATOM 16272 N N . LEU A 1 33 ? 8.999 -4.537 -6.258 1.00 5.43 33 LEU A N 9
ATOM 16273 C CA . LEU A 1 33 ? 8.015 -4.304 -5.181 1.00 42.31 33 LEU A CA 9
ATOM 16274 C C . LEU A 1 33 ? 6.645 -3.860 -5.774 1.00 62.11 33 LEU A C 9
ATOM 16275 O O . LEU A 1 33 ? 5.614 -4.007 -5.110 1.00 40.51 33 LEU A O 9
ATOM 16291 N N . LYS A 1 34 ? 6.650 -3.354 -7.039 1.00 45.43 34 LYS A N 9
ATOM 16292 C CA . LYS A 1 34 ? 5.424 -2.900 -7.736 1.00 51.11 34 LYS A CA 9
ATOM 16293 C C . LYS A 1 34 ? 4.359 -4.006 -7.826 1.00 64.13 34 LYS A C 9
ATOM 16294 O O . LYS A 1 34 ? 3.256 -3.848 -7.290 1.00 40.34 34 LYS A O 9
ATOM 16313 N N . GLU A 1 35 ? 4.717 -5.120 -8.508 1.00 10.32 35 GLU A N 9
ATOM 16314 C CA . GLU A 1 35 ? 3.800 -6.257 -8.755 1.00 31.54 35 GLU A CA 9
ATOM 16315 C C . GLU A 1 35 ? 3.251 -6.838 -7.443 1.00 14.01 35 GLU A C 9
ATOM 16316 O O . GLU A 1 35 ? 2.115 -7.299 -7.392 1.00 2.31 35 GLU A O 9
ATOM 16328 N N . LYS A 1 36 ? 4.076 -6.767 -6.386 1.00 75.54 36 LYS A N 9
ATOM 16329 C CA . LYS A 1 36 ? 3.742 -7.276 -5.052 1.00 65.31 36 LYS A CA 9
ATOM 16330 C C . LYS A 1 36 ? 2.606 -6.446 -4.434 1.00 10.33 36 LYS A C 9
ATOM 16331 O O . LYS A 1 36 ? 1.628 -7.002 -3.945 1.00 21.01 36 LYS A O 9
ATOM 16350 N N . LEU A 1 37 ? 2.746 -5.108 -4.512 1.00 61.01 37 LEU A N 9
ATOM 16351 C CA . LEU A 1 37 ? 1.734 -4.149 -4.029 1.00 34.32 37 LEU A CA 9
ATOM 16352 C C . LEU A 1 37 ? 0.413 -4.262 -4.815 1.00 13.12 37 LEU A C 9
ATOM 16353 O O . LEU A 1 37 ? -0.651 -4.338 -4.207 1.00 14.23 37 LEU A O 9
ATOM 16369 N N . LYS A 1 38 ? 0.496 -4.284 -6.165 1.00 21.01 38 LYS A N 9
ATOM 16370 C CA . LYS A 1 38 ? -0.683 -4.386 -7.058 1.00 73.21 38 LYS A CA 9
ATOM 16371 C C . LYS A 1 38 ? -1.473 -5.685 -6.805 1.00 43.22 38 LYS A C 9
ATOM 16372 O O . LYS A 1 38 ? -2.705 -5.666 -6.778 1.00 5.54 38 LYS A O 9
ATOM 16391 N N . LYS A 1 39 ? -0.747 -6.801 -6.601 1.00 35.43 39 LYS A N 9
ATOM 16392 C CA . LYS A 1 39 ? -1.362 -8.099 -6.261 1.00 31.24 39 LYS A CA 9
ATOM 16393 C C . LYS A 1 39 ? -2.015 -8.058 -4.863 1.00 25.53 39 LYS A C 9
ATOM 16394 O O . LYS A 1 39 ? -3.187 -8.373 -4.736 1.00 31.10 39 LYS A O 9
ATOM 16413 N N . VAL A 1 40 ? -1.258 -7.620 -3.837 1.00 12.41 40 VAL A N 9
ATOM 16414 C CA . VAL A 1 40 ? -1.745 -7.545 -2.436 1.00 3.14 40 VAL A CA 9
ATOM 16415 C C . VAL A 1 40 ? -3.029 -6.689 -2.325 1.00 51.11 40 VAL A C 9
ATOM 16416 O O . VAL A 1 40 ? -3.999 -7.101 -1.680 1.00 52.34 40 VAL A O 9
ATOM 16429 N N . LEU A 1 41 ? -3.037 -5.533 -3.008 1.00 25.31 41 LEU A N 9
ATOM 16430 C CA . LEU A 1 41 ? -4.172 -4.598 -2.989 1.00 22.32 41 LEU A CA 9
ATOM 16431 C C . LEU A 1 41 ? -5.387 -5.187 -3.740 1.00 13.33 41 LEU A C 9
ATOM 16432 O O . LEU A 1 41 ? -6.462 -5.277 -3.166 1.00 31.01 41 LEU A O 9
ATOM 16448 N N . ASN A 1 42 ? -5.198 -5.636 -4.997 1.00 3.12 42 ASN A N 9
ATOM 16449 C CA . ASN A 1 42 ? -6.305 -6.172 -5.844 1.00 31.24 42 ASN A CA 9
ATOM 16450 C C . ASN A 1 42 ? -6.938 -7.460 -5.274 1.00 45.42 42 ASN A C 9
ATOM 16451 O O . ASN A 1 42 ? -8.172 -7.592 -5.268 1.00 71.30 42 ASN A O 9
ATOM 16462 N N . GLU A 1 43 ? -6.102 -8.391 -4.782 1.00 31.30 43 GLU A N 9
ATOM 16463 C CA . GLU A 1 43 ? -6.588 -9.660 -4.208 1.00 52.23 43 GLU A CA 9
ATOM 16464 C C . GLU A 1 43 ? -7.361 -9.402 -2.897 1.00 72.43 43 GLU A C 9
ATOM 16465 O O . GLU A 1 43 ? -8.463 -9.936 -2.705 1.00 25.04 43 GLU A O 9
ATOM 16477 N N . ARG A 1 44 ? -6.787 -8.558 -2.011 1.00 63.21 44 ARG A N 9
ATOM 16478 C CA . ARG A 1 44 ? -7.378 -8.270 -0.683 1.00 53.20 44 ARG A CA 9
ATOM 16479 C C . ARG A 1 44 ? -8.666 -7.434 -0.807 1.00 5.05 44 ARG A C 9
ATOM 16480 O O . ARG A 1 44 ? -9.612 -7.614 -0.029 1.00 43.12 44 ARG A O 9
ATOM 16501 N N . MET A 1 45 ? -8.692 -6.525 -1.793 1.00 20.13 45 MET A N 9
ATOM 16502 C CA . MET A 1 45 ? -9.817 -5.598 -1.991 1.00 71.20 45 MET A CA 9
ATOM 16503 C C . MET A 1 45 ? -10.932 -6.184 -2.857 1.00 3.03 45 MET A C 9
ATOM 16504 O O . MET A 1 45 ? -11.992 -5.576 -2.954 1.00 42.42 45 MET A O 9
ATOM 16518 N N . ASP A 1 46 ? -10.711 -7.360 -3.456 1.00 1.14 46 ASP A N 9
ATOM 16519 C CA . ASP A 1 46 ? -11.736 -8.033 -4.274 1.00 60.13 46 ASP A CA 9
ATOM 16520 C C . ASP A 1 46 ? -13.010 -8.385 -3.429 1.00 14.33 46 ASP A C 9
ATOM 16521 O O . ASP A 1 46 ? -14.126 -8.043 -3.856 1.00 12.24 46 ASP A O 9
ATOM 16530 N N . PRO A 1 47 ? -12.887 -9.014 -2.194 1.00 21.32 47 PRO A N 9
ATOM 16531 C CA . PRO A 1 47 ? -14.054 -9.186 -1.264 1.00 63.31 47 PRO A CA 9
ATOM 16532 C C . PRO A 1 47 ? -14.561 -7.850 -0.649 1.00 2.35 47 PRO A C 9
ATOM 16533 O O . PRO A 1 47 ? -15.693 -7.784 -0.149 1.00 35.33 47 PRO A O 9
ATOM 16544 N N . ILE A 1 48 ? -13.715 -6.802 -0.673 1.00 44.32 48 ILE A N 9
ATOM 16545 C CA . ILE A 1 48 ? -14.071 -5.447 -0.183 1.00 71.13 48 ILE A CA 9
ATOM 16546 C C . ILE A 1 48 ? -15.014 -4.734 -1.193 1.00 62.32 48 ILE A C 9
ATOM 16547 O O . ILE A 1 48 ? -15.936 -3.992 -0.804 1.00 14.53 48 ILE A O 9
ATOM 16563 N N . LYS A 1 49 ? -14.800 -5.008 -2.494 1.00 41.33 49 LYS A N 9
ATOM 16564 C CA . LYS A 1 49 ? -15.671 -4.545 -3.584 1.00 4.44 49 LYS A CA 9
ATOM 16565 C C . LYS A 1 49 ? -16.991 -5.340 -3.565 1.00 42.12 49 LYS A C 9
ATOM 16566 O O . LYS A 1 49 ? -18.050 -4.823 -3.924 1.00 34.51 49 LYS A O 9
ATOM 16585 N N . LYS A 1 50 ? -16.879 -6.618 -3.147 1.00 14.20 50 LYS A N 9
ATOM 16586 C CA . LYS A 1 50 ? -18.021 -7.521 -2.898 1.00 34.12 50 LYS A CA 9
ATOM 16587 C C . LYS A 1 50 ? -18.875 -7.010 -1.711 1.00 73.13 50 LYS A C 9
ATOM 16588 O O . LYS A 1 50 ? -20.080 -7.259 -1.664 1.00 24.32 50 LYS A O 9
ATOM 16607 N N . LEU A 1 51 ? -18.244 -6.277 -0.768 1.00 14.33 51 LEU A N 9
ATOM 16608 C CA . LEU A 1 51 ? -18.973 -5.581 0.319 1.00 3.21 51 LEU A CA 9
ATOM 16609 C C . LEU A 1 51 ? -19.644 -4.315 -0.235 1.00 64.01 51 LEU A C 9
ATOM 16610 O O . LEU A 1 51 ? -20.736 -3.939 0.209 1.00 75.01 51 LEU A O 9
ATOM 16626 N N . GLY A 1 52 ? -18.964 -3.667 -1.198 1.00 22.40 52 GLY A N 9
ATOM 16627 C CA . GLY A 1 52 ? -19.485 -2.470 -1.860 1.00 22.54 52 GLY A CA 9
ATOM 16628 C C . GLY A 1 52 ? -19.309 -1.221 -1.017 1.00 4.12 52 GLY A C 9
ATOM 16629 O O . GLY A 1 52 ? -20.183 -0.341 -0.997 1.00 22.31 52 GLY A O 9
ATOM 16633 N N . CYS A 1 53 ? -18.181 -1.162 -0.286 1.00 61.20 53 CYS A N 9
ATOM 16634 C CA . CYS A 1 53 ? -17.814 0.001 0.529 1.00 34.13 53 CYS A CA 9
ATOM 16635 C C . CYS A 1 53 ? -17.443 1.166 -0.391 1.00 2.32 53 CYS A C 9
ATOM 16636 O O . CYS A 1 53 ? -16.328 1.217 -0.908 1.00 52.22 53 CYS A O 9
ATOM 16643 N N . LYS A 1 54 ? -18.418 2.080 -0.580 1.00 64.12 54 LYS A N 9
ATOM 16644 C CA . LYS A 1 54 ? -18.377 3.170 -1.583 1.00 31.24 54 LYS A CA 9
ATOM 16645 C C . LYS A 1 54 ? -17.122 4.046 -1.438 1.00 33.53 54 LYS A C 9
ATOM 16646 O O . LYS A 1 54 ? -16.605 4.564 -2.410 1.00 44.54 54 LYS A O 9
ATOM 16665 N N . ARG A 1 55 ? -16.658 4.204 -0.201 1.00 74.24 55 ARG A N 9
ATOM 16666 C CA . ARG A 1 55 ? -15.342 4.786 0.103 1.00 3.34 55 ARG A CA 9
ATOM 16667 C C . ARG A 1 55 ? -14.572 3.787 0.981 1.00 43.12 55 ARG A C 9
ATOM 16668 O O . ARG A 1 55 ? -15.148 3.193 1.904 1.00 20.31 55 ARG A O 9
ATOM 16689 N N . VAL A 1 56 ? -13.285 3.589 0.680 1.00 2.43 56 VAL A N 9
ATOM 16690 C CA . VAL A 1 56 ? -12.377 2.754 1.488 1.00 4.40 56 VAL A CA 9
ATOM 16691 C C . VAL A 1 56 ? -11.197 3.612 1.963 1.00 3.31 56 VAL A C 9
ATOM 16692 O O . VAL A 1 56 ? -10.655 4.400 1.187 1.00 21.22 56 VAL A O 9
ATOM 16705 N N . ARG A 1 57 ? -10.831 3.494 3.250 1.00 21.14 57 ARG A N 9
ATOM 16706 C CA . ARG A 1 57 ? -9.624 4.137 3.797 1.00 12.33 57 ARG A CA 9
ATOM 16707 C C . ARG A 1 57 ? -8.510 3.089 3.895 1.00 20.25 57 ARG A C 9
ATOM 16708 O O . ARG A 1 57 ? -8.576 2.209 4.746 1.00 21.13 57 ARG A O 9
ATOM 16729 N N . ILE A 1 58 ? -7.505 3.177 3.017 1.00 31.21 58 ILE A N 9
ATOM 16730 C CA . ILE A 1 58 ? -6.348 2.261 3.030 1.00 32.30 58 ILE A CA 9
ATOM 16731 C C . ILE A 1 58 ? -5.129 3.002 3.627 1.00 10.25 58 ILE A C 9
ATOM 16732 O O . ILE A 1 58 ? -4.520 3.819 2.950 1.00 2.44 58 ILE A O 9
ATOM 16748 N N . SER A 1 59 ? -4.782 2.714 4.888 1.00 42.31 59 SER A N 9
ATOM 16749 C CA . SER A 1 59 ? -3.611 3.284 5.562 1.00 72.42 59 SER A CA 9
ATOM 16750 C C . SER A 1 59 ? -2.481 2.250 5.520 1.00 42.12 59 SER A C 9
ATOM 16751 O O . SER A 1 59 ? -2.494 1.264 6.261 1.00 20.25 59 SER A O 9
ATOM 16759 N N . ILE A 1 60 ? -1.526 2.469 4.618 1.00 23.05 60 ILE A N 9
ATOM 16760 C CA . ILE A 1 60 ? -0.360 1.607 4.436 1.00 3.32 60 ILE A CA 9
ATOM 16761 C C . ILE A 1 60 ? 0.823 2.210 5.204 1.00 4.31 60 ILE A C 9
ATOM 16762 O O . ILE A 1 60 ? 1.325 3.277 4.839 1.00 13.11 60 ILE A O 9
ATOM 16778 N N . ARG A 1 61 ? 1.236 1.562 6.303 1.00 22.11 61 ARG A N 9
ATOM 16779 C CA . ARG A 1 61 ? 2.465 1.941 7.005 1.00 30.15 61 ARG A CA 9
ATOM 16780 C C . ARG A 1 61 ? 3.610 1.102 6.437 1.00 3.32 61 ARG A C 9
ATOM 16781 O O . ARG A 1 61 ? 3.463 -0.112 6.243 1.00 33.32 61 ARG A O 9
ATOM 16802 N N . VAL A 1 62 ? 4.735 1.763 6.161 1.00 33.24 62 VAL A N 9
ATOM 16803 C CA . VAL A 1 62 ? 5.961 1.101 5.717 1.00 30.30 62 VAL A CA 9
ATOM 16804 C C . VAL A 1 62 ? 6.814 0.845 6.981 1.00 21.52 62 VAL A C 9
ATOM 16805 O O . VAL A 1 62 ? 6.740 1.625 7.945 1.00 23.41 62 VAL A O 9
ATOM 16818 N N . LYS A 1 63 ? 7.580 -0.255 7.006 1.00 53.05 63 LYS A N 9
ATOM 16819 C CA . LYS A 1 63 ? 8.429 -0.587 8.165 1.00 45.42 63 LYS A CA 9
ATOM 16820 C C . LYS A 1 63 ? 9.709 0.249 8.067 1.00 3.44 63 LYS A C 9
ATOM 16821 O O . LYS A 1 63 ? 10.418 0.219 7.050 1.00 3.51 63 LYS A O 9
ATOM 16840 N N . HIS A 1 64 ? 9.982 0.988 9.147 1.00 34.51 64 HIS A N 9
ATOM 16841 C CA . HIS A 1 64 ? 11.137 1.876 9.266 1.00 14.11 64 HIS A CA 9
ATOM 16842 C C . HIS A 1 64 ? 12.287 1.088 9.908 1.00 54.21 64 HIS A C 9
ATOM 16843 O O . HIS A 1 64 ? 12.242 0.770 11.103 1.00 20.40 64 HIS A O 9
ATOM 16858 N N . SER A 1 65 ? 13.278 0.732 9.082 1.00 72.24 65 SER A N 9
ATOM 16859 C CA . SER A 1 65 ? 14.454 -0.053 9.494 1.00 73.52 65 SER A CA 9
ATOM 16860 C C . SER A 1 65 ? 15.307 0.713 10.527 1.00 73.53 65 SER A C 9
ATOM 16861 O O . SER A 1 65 ? 15.734 0.153 11.547 1.00 1.52 65 SER A O 9
ATOM 16869 N N . ASP A 1 66 ? 15.504 2.006 10.252 1.00 11.23 66 ASP A N 9
ATOM 16870 C CA . ASP A 1 66 ? 16.294 2.930 11.091 1.00 32.41 66 ASP A CA 9
ATOM 16871 C C . ASP A 1 66 ? 15.960 4.375 10.685 1.00 15.13 66 ASP A C 9
ATOM 16872 O O . ASP A 1 66 ? 15.510 4.597 9.564 1.00 74.20 66 ASP A O 9
ATOM 16881 N N . ALA A 1 67 ? 16.188 5.351 11.595 1.00 62.11 67 ALA A N 9
ATOM 16882 C CA . ALA A 1 67 ? 15.810 6.771 11.387 1.00 74.24 67 ALA A CA 9
ATOM 16883 C C . ALA A 1 67 ? 16.523 7.411 10.170 1.00 43.02 67 ALA A C 9
ATOM 16884 O O . ALA A 1 67 ? 15.997 8.345 9.562 1.00 62.45 67 ALA A O 9
ATOM 16891 N N . ALA A 1 68 ? 17.712 6.897 9.816 1.00 20.14 68 ALA A N 9
ATOM 16892 C CA . ALA A 1 68 ? 18.477 7.351 8.630 1.00 64.34 68 ALA A CA 9
ATOM 16893 C C . ALA A 1 68 ? 18.021 6.588 7.371 1.00 42.41 68 ALA A C 9
ATOM 16894 O O . ALA A 1 68 ? 17.771 7.189 6.317 1.00 45.44 68 ALA A O 9
ATOM 16901 N N . GLU A 1 69 ? 17.892 5.254 7.520 1.00 22.21 69 GLU A N 9
ATOM 16902 C CA . GLU A 1 69 ? 17.596 4.324 6.405 1.00 23.45 69 GLU A CA 9
ATOM 16903 C C . GLU A 1 69 ? 16.160 4.512 5.855 1.00 45.13 69 GLU A C 9
ATOM 16904 O O . GLU A 1 69 ? 15.909 4.291 4.664 1.00 14.01 69 GLU A O 9
ATOM 16916 N N . GLU A 1 70 ? 15.239 4.950 6.740 1.00 35.20 70 GLU A N 9
ATOM 16917 C CA . GLU A 1 70 ? 13.810 5.130 6.406 1.00 25.42 70 GLU A CA 9
ATOM 16918 C C . GLU A 1 70 ? 13.619 6.268 5.397 1.00 73.43 70 GLU A C 9
ATOM 16919 O O . GLU A 1 70 ? 12.650 6.265 4.651 1.00 50.24 70 GLU A O 9
ATOM 16931 N N . LYS A 1 71 ? 14.546 7.249 5.395 1.00 42.31 71 LYS A N 9
ATOM 16932 C CA . LYS A 1 71 ? 14.454 8.437 4.519 1.00 42.14 71 LYS A CA 9
ATOM 16933 C C . LYS A 1 71 ? 14.632 8.020 3.052 1.00 41.44 71 LYS A C 9
ATOM 16934 O O . LYS A 1 71 ? 14.018 8.601 2.152 1.00 41.10 71 LYS A O 9
ATOM 16953 N N . LYS A 1 72 ? 15.464 6.983 2.837 1.00 52.02 72 LYS A N 9
ATOM 16954 C CA . LYS A 1 72 ? 15.630 6.352 1.525 1.00 51.20 72 LYS A CA 9
ATOM 16955 C C . LYS A 1 72 ? 14.399 5.494 1.203 1.00 52.44 72 LYS A C 9
ATOM 16956 O O . LYS A 1 72 ? 13.702 5.759 0.235 1.00 54.34 72 LYS A O 9
ATOM 16975 N N . GLU A 1 73 ? 14.119 4.520 2.092 1.00 10.12 73 GLU A N 9
ATOM 16976 C CA . GLU A 1 73 ? 13.150 3.436 1.841 1.00 62.10 73 GLU A CA 9
ATOM 16977 C C . GLU A 1 73 ? 11.690 3.920 1.740 1.00 24.22 73 GLU A C 9
ATOM 16978 O O . GLU A 1 73 ? 10.916 3.328 1.000 1.00 54.20 73 GLU A O 9
ATOM 16990 N N . ALA A 1 74 ? 11.327 4.990 2.466 1.00 4.05 74 ALA A N 9
ATOM 16991 C CA . ALA A 1 74 ? 9.940 5.515 2.480 1.00 13.21 74 ALA A CA 9
ATOM 16992 C C . ALA A 1 74 ? 9.656 6.352 1.221 1.00 33.13 74 ALA A C 9
ATOM 16993 O O . ALA A 1 74 ? 8.580 6.246 0.642 1.00 1.24 74 ALA A O 9
ATOM 17000 N N . LYS A 1 75 ? 10.634 7.198 0.829 1.00 61.00 75 LYS A N 9
ATOM 17001 C CA . LYS A 1 75 ? 10.554 8.038 -0.396 1.00 63.31 75 LYS A CA 9
ATOM 17002 C C . LYS A 1 75 ? 10.619 7.164 -1.680 1.00 11.44 75 LYS A C 9
ATOM 17003 O O . LYS A 1 75 ? 9.922 7.420 -2.674 1.00 74.52 75 LYS A O 9
ATOM 17022 N N . LYS A 1 76 ? 11.470 6.132 -1.610 1.00 22.52 76 LYS A N 9
ATOM 17023 C CA . LYS A 1 76 ? 11.608 5.061 -2.624 1.00 20.12 76 LYS A CA 9
ATOM 17024 C C . LYS A 1 76 ? 10.273 4.324 -2.809 1.00 34.40 76 LYS A C 9
ATOM 17025 O O . LYS A 1 76 ? 9.767 4.192 -3.931 1.00 44.50 76 LYS A O 9
ATOM 17044 N N . PHE A 1 77 ? 9.690 3.912 -1.669 1.00 74.03 77 PHE A N 9
ATOM 17045 C CA . PHE A 1 77 ? 8.431 3.149 -1.613 1.00 14.14 77 PHE A CA 9
ATOM 17046 C C . PHE A 1 77 ? 7.246 4.037 -2.020 1.00 61.34 77 PHE A C 9
ATOM 17047 O O . PHE A 1 77 ? 6.272 3.545 -2.569 1.00 55.31 77 PHE A O 9
ATOM 17064 N N . ALA A 1 78 ? 7.375 5.354 -1.764 1.00 33.10 78 ALA A N 9
ATOM 17065 C CA . ALA A 1 78 ? 6.360 6.363 -2.114 1.00 21.22 78 ALA A CA 9
ATOM 17066 C C . ALA A 1 78 ? 6.222 6.481 -3.637 1.00 13.41 78 ALA A C 9
ATOM 17067 O O . ALA A 1 78 ? 5.109 6.525 -4.161 1.00 12.53 78 ALA A O 9
ATOM 17074 N N . ALA A 1 79 ? 7.386 6.503 -4.329 1.00 24.30 79 ALA A N 9
ATOM 17075 C CA . ALA A 1 79 ? 7.462 6.535 -5.800 1.00 31.43 79 ALA A CA 9
ATOM 17076 C C . ALA A 1 79 ? 6.841 5.262 -6.411 1.00 23.13 79 ALA A C 9
ATOM 17077 O O . ALA A 1 79 ? 6.102 5.335 -7.400 1.00 15.33 79 ALA A O 9
ATOM 17084 N N . ILE A 1 80 ? 7.142 4.100 -5.781 1.00 22.52 80 ILE A N 9
ATOM 17085 C CA . ILE A 1 80 ? 6.572 2.786 -6.164 1.00 2.45 80 ILE A CA 9
ATOM 17086 C C . ILE A 1 80 ? 5.039 2.775 -5.977 1.00 32.44 80 ILE A C 9
ATOM 17087 O O . ILE A 1 80 ? 4.307 2.305 -6.853 1.00 30.45 80 ILE A O 9
ATOM 17103 N N . LEU A 1 81 ? 4.572 3.365 -4.851 1.00 75.14 81 LEU A N 9
ATOM 17104 C CA . LEU A 1 81 ? 3.137 3.452 -4.503 1.00 2.23 81 LEU A CA 9
ATOM 17105 C C . LEU A 1 81 ? 2.375 4.324 -5.522 1.00 40.50 81 LEU A C 9
ATOM 17106 O O . LEU A 1 81 ? 1.252 3.996 -5.882 1.00 4.04 81 LEU A O 9
ATOM 17122 N N . ASN A 1 82 ? 3.025 5.416 -5.990 1.00 23.41 82 ASN A N 9
ATOM 17123 C CA . ASN A 1 82 ? 2.458 6.344 -7.005 1.00 72.31 82 ASN A CA 9
ATOM 17124 C C . ASN A 1 82 ? 2.094 5.584 -8.281 1.00 13.35 82 ASN A C 9
ATOM 17125 O O . ASN A 1 82 ? 1.006 5.756 -8.830 1.00 23.00 82 ASN A O 9
ATOM 17136 N N . LYS A 1 83 ? 3.029 4.711 -8.708 1.00 14.44 83 LYS A N 9
ATOM 17137 C CA . LYS A 1 83 ? 2.885 3.912 -9.935 1.00 4.42 83 LYS A CA 9
ATOM 17138 C C . LYS A 1 83 ? 1.743 2.887 -9.781 1.00 62.13 83 LYS A C 9
ATOM 17139 O O . LYS A 1 83 ? 0.921 2.726 -10.680 1.00 55.42 83 LYS A O 9
ATOM 17158 N N . VAL A 1 84 ? 1.674 2.265 -8.587 1.00 34.33 84 VAL A N 9
ATOM 17159 C CA . VAL A 1 84 ? 0.687 1.224 -8.255 1.00 4.03 84 VAL A CA 9
ATOM 17160 C C . VAL A 1 84 ? -0.742 1.814 -8.244 1.00 42.44 84 VAL A C 9
ATOM 17161 O O . VAL A 1 84 ? -1.601 1.369 -9.006 1.00 63.21 84 VAL A O 9
ATOM 17174 N N . PHE A 1 85 ? -0.947 2.859 -7.414 1.00 13.52 85 PHE A N 9
ATOM 17175 C CA . PHE A 1 85 ? -2.260 3.523 -7.221 1.00 53.15 85 PHE A CA 9
ATOM 17176 C C . PHE A 1 85 ? -2.797 4.113 -8.542 1.00 0.54 85 PHE A C 9
ATOM 17177 O O . PHE A 1 85 ? -4.004 4.051 -8.809 1.00 61.42 85 PHE A O 9
ATOM 17194 N N . ALA A 1 86 ? -1.876 4.669 -9.355 1.00 42.30 86 ALA A N 9
ATOM 17195 C CA . ALA A 1 86 ? -2.195 5.243 -10.682 1.00 31.12 86 ALA A CA 9
ATOM 17196 C C . ALA A 1 86 ? -2.719 4.172 -11.659 1.00 34.33 86 ALA A C 9
ATOM 17197 O O . ALA A 1 86 ? -3.488 4.477 -12.567 1.00 71.14 86 ALA A O 9
ATOM 17204 N N . GLU A 1 87 ? -2.259 2.921 -11.480 1.00 31.12 87 GLU A N 9
ATOM 17205 C CA . GLU A 1 87 ? -2.703 1.765 -12.288 1.00 52.22 87 GLU A CA 9
ATOM 17206 C C . GLU A 1 87 ? -3.963 1.098 -11.697 1.00 62.21 87 GLU A C 9
ATOM 17207 O O . GLU A 1 87 ? -4.572 0.243 -12.345 1.00 34.04 87 GLU A O 9
ATOM 17219 N N . LEU A 1 88 ? -4.368 1.506 -10.478 1.00 54.45 88 LEU A N 9
ATOM 17220 C CA . LEU A 1 88 ? -5.548 0.924 -9.787 1.00 34.34 88 LEU A CA 9
ATOM 17221 C C . LEU A 1 88 ? -6.744 1.902 -9.839 1.00 62.32 88 LEU A C 9
ATOM 17222 O O . LEU A 1 88 ? -7.888 1.512 -9.565 1.00 30.13 88 LEU A O 9
ATOM 17238 N N . GLY A 1 89 ? -6.459 3.175 -10.178 1.00 14.33 89 GLY A N 9
ATOM 17239 C CA . GLY A 1 89 ? -7.482 4.217 -10.303 1.00 42.44 89 GLY A CA 9
ATOM 17240 C C . GLY A 1 89 ? -7.655 5.054 -9.039 1.00 14.04 89 GLY A C 9
ATOM 17241 O O . GLY A 1 89 ? -8.650 5.770 -8.904 1.00 54.11 89 GLY A O 9
ATOM 17245 N N . TYR A 1 90 ? -6.697 4.949 -8.098 1.00 42.21 90 TYR A N 9
ATOM 17246 C CA . TYR A 1 90 ? -6.669 5.800 -6.892 1.00 30.34 90 TYR A CA 9
ATOM 17247 C C . TYR A 1 90 ? -5.909 7.088 -7.223 1.00 61.32 90 TYR A C 9
ATOM 17248 O O . TYR A 1 90 ? -4.744 7.032 -7.652 1.00 3.44 90 TYR A O 9
ATOM 17266 N N . ASN A 1 91 ? -6.563 8.234 -7.001 1.00 51.22 91 ASN A N 9
ATOM 17267 C CA . ASN A 1 91 ? -6.069 9.554 -7.431 1.00 35.15 91 ASN A CA 9
ATOM 17268 C C . ASN A 1 91 ? -5.037 10.089 -6.414 1.00 14.15 91 ASN A C 9
ATOM 17269 O O . ASN A 1 91 ? -5.157 9.822 -5.212 1.00 2.34 91 ASN A O 9
ATOM 17280 N N . ASP A 1 92 ? -4.039 10.841 -6.929 1.00 4.24 92 ASP A N 9
ATOM 17281 C CA . ASP A 1 92 ? -3.019 11.574 -6.134 1.00 61.50 92 ASP A CA 9
ATOM 17282 C C . ASP A 1 92 ? -3.678 12.491 -5.078 1.00 45.30 92 ASP A C 9
ATOM 17283 O O . ASP A 1 92 ? -3.183 12.624 -3.957 1.00 64.31 92 ASP A O 9
ATOM 17292 N N . SER A 1 93 ? -4.826 13.076 -5.464 1.00 21.05 93 SER A N 9
ATOM 17293 C CA . SER A 1 93 ? -5.647 13.969 -4.611 1.00 44.01 93 SER A CA 9
ATOM 17294 C C . SER A 1 93 ? -6.098 13.307 -3.281 1.00 4.53 93 SER A C 9
ATOM 17295 O O . SER A 1 93 ? -6.447 14.003 -2.321 1.00 11.10 93 SER A O 9
ATOM 17303 N N . ASN A 1 94 ? -6.097 11.962 -3.252 1.00 70.54 94 ASN A N 9
ATOM 17304 C CA . ASN A 1 94 ? -6.612 11.148 -2.126 1.00 65.24 94 ASN A CA 9
ATOM 17305 C C . ASN A 1 94 ? -5.470 10.518 -1.302 1.00 5.00 94 ASN A C 9
ATOM 17306 O O . ASN A 1 94 ? -5.710 9.957 -0.225 1.00 23.01 94 ASN A O 9
ATOM 17317 N N . VAL A 1 95 ? -4.237 10.600 -1.820 1.00 11.24 95 VAL A N 9
ATOM 17318 C CA . VAL A 1 95 ? -3.054 9.964 -1.215 1.00 20.45 95 VAL A CA 9
ATOM 17319 C C . VAL A 1 95 ? -2.425 10.918 -0.173 1.00 70.51 95 VAL A C 9
ATOM 17320 O O . VAL A 1 95 ? -1.779 11.903 -0.535 1.00 74.50 95 VAL A O 9
ATOM 17333 N N . THR A 1 96 ? -2.662 10.630 1.120 1.00 51.13 96 THR A N 9
ATOM 17334 C CA . THR A 1 96 ? -2.277 11.505 2.245 1.00 64.14 96 THR A CA 9
ATOM 17335 C C . THR A 1 96 ? -1.106 10.887 3.046 1.00 43.22 96 THR A C 9
ATOM 17336 O O . THR A 1 96 ? -1.268 9.832 3.639 1.00 13.41 96 THR A O 9
ATOM 17347 N N . TRP A 1 97 ? 0.065 11.543 3.054 1.00 23.33 97 TRP A N 9
ATOM 17348 C CA . TRP A 1 97 ? 1.243 11.082 3.825 1.00 63.21 97 TRP A CA 9
ATOM 17349 C C . TRP A 1 97 ? 1.355 11.816 5.159 1.00 12.44 97 TRP A C 9
ATOM 17350 O O . TRP A 1 97 ? 1.065 13.018 5.252 1.00 53.54 97 TRP A O 9
ATOM 17371 N N . ASP A 1 98 ? 1.811 11.071 6.184 1.00 12.11 98 ASP A N 9
ATOM 17372 C CA . ASP A 1 98 ? 2.195 11.617 7.494 1.00 34.11 98 ASP A CA 9
ATOM 17373 C C . ASP A 1 98 ? 3.563 11.021 7.881 1.00 72.53 98 ASP A C 9
ATOM 17374 O O . ASP A 1 98 ? 3.659 10.222 8.819 1.00 20.42 98 ASP A O 9
ATOM 17383 N N . GLY A 1 99 ? 4.596 11.410 7.092 1.00 33.34 99 GLY A N 9
ATOM 17384 C CA . GLY A 1 99 ? 6.027 11.069 7.316 1.00 61.42 99 GLY A CA 9
ATOM 17385 C C . GLY A 1 99 ? 6.369 9.631 7.750 1.00 52.31 99 GLY A C 9
ATOM 17386 O O . GLY A 1 99 ? 7.456 9.405 8.302 1.00 33.04 99 GLY A O 9
ATOM 17390 N N . ASP A 1 100 ? 5.483 8.652 7.466 1.00 3.32 100 ASP A N 9
ATOM 17391 C CA . ASP A 1 100 ? 5.565 7.284 8.044 1.00 11.01 100 ASP A CA 9
ATOM 17392 C C . ASP A 1 100 ? 4.488 6.372 7.432 1.00 64.35 100 ASP A C 9
ATOM 17393 O O . ASP A 1 100 ? 4.778 5.274 6.930 1.00 53.34 100 ASP A O 9
ATOM 17402 N N . THR A 1 101 ? 3.237 6.856 7.491 1.00 3.24 101 THR A N 9
ATOM 17403 C CA . THR A 1 101 ? 2.040 6.133 7.018 1.00 70.11 101 THR A CA 9
ATOM 17404 C C . THR A 1 101 ? 1.383 6.923 5.867 1.00 73.15 101 THR A C 9
ATOM 17405 O O . THR A 1 101 ? 1.526 8.149 5.797 1.00 53.34 101 THR A O 9
ATOM 17416 N N . VAL A 1 102 ? 0.690 6.215 4.954 1.00 63.12 102 VAL A N 9
ATOM 17417 C CA . VAL A 1 102 ? -0.047 6.835 3.841 1.00 43.13 102 VAL A CA 9
ATOM 17418 C C . VAL A 1 102 ? -1.531 6.367 3.823 1.00 23.23 102 VAL A C 9
ATOM 17419 O O . VAL A 1 102 ? -1.829 5.196 3.602 1.00 74.04 102 VAL A O 9
ATOM 17432 N N . THR A 1 103 ? -2.453 7.310 4.084 1.00 61.23 103 THR A N 9
ATOM 17433 C CA . THR A 1 103 ? -3.903 7.097 4.031 1.00 31.14 103 THR A CA 9
ATOM 17434 C C . THR A 1 103 ? -4.418 7.476 2.625 1.00 1.43 103 THR A C 9
ATOM 17435 O O . THR A 1 103 ? -4.556 8.657 2.288 1.00 43.04 103 THR A O 9
ATOM 17446 N N . VAL A 1 104 ? -4.650 6.449 1.806 1.00 64.14 104 VAL A N 9
ATOM 17447 C CA . VAL A 1 104 ? -5.182 6.572 0.448 1.00 50.22 104 VAL A CA 9
ATOM 17448 C C . VAL A 1 104 ? -6.643 6.138 0.462 1.00 22.42 104 VAL A C 9
ATOM 17449 O O . VAL A 1 104 ? -6.950 4.960 0.686 1.00 74.44 104 VAL A O 9
ATOM 17462 N N . GLU A 1 105 ? -7.537 7.092 0.237 1.00 75.22 105 GLU A N 9
ATOM 17463 C CA . GLU A 1 105 ? -8.972 6.825 0.111 1.00 42.54 105 GLU A CA 9
ATOM 17464 C C . GLU A 1 105 ? -9.328 6.699 -1.371 1.00 73.31 105 GLU A C 9
ATOM 17465 O O . GLU A 1 105 ? -8.589 7.184 -2.234 1.00 24.00 105 GLU A O 9
ATOM 17477 N N . GLY A 1 106 ? -10.427 6.007 -1.665 1.00 43.41 106 GLY A N 9
ATOM 17478 C CA . GLY A 1 106 ? -10.899 5.877 -3.042 1.00 13.22 106 GLY A CA 9
ATOM 17479 C C . GLY A 1 106 ? -12.390 5.635 -3.118 1.00 71.41 106 GLY A C 9
ATOM 17480 O O . GLY A 1 106 ? -12.948 4.935 -2.259 1.00 72.24 106 GLY A O 9
ATOM 17484 N N . GLN A 1 107 ? -13.038 6.242 -4.136 1.00 31.24 107 GLN A N 9
ATOM 17485 C CA . GLN A 1 107 ? -14.440 5.973 -4.463 1.00 33.00 107 GLN A CA 9
ATOM 17486 C C . GLN A 1 107 ? -14.484 4.593 -5.142 1.00 23.21 107 GLN A C 9
ATOM 17487 O O . GLN A 1 107 ? -14.139 4.453 -6.324 1.00 43.41 107 GLN A O 9
ATOM 17501 N N . LEU A 1 108 ? -14.851 3.578 -4.357 1.00 54.32 108 LEU A N 9
ATOM 17502 C CA . LEU A 1 108 ? -14.888 2.182 -4.796 1.00 62.31 108 LEU A CA 9
ATOM 17503 C C . LEU A 1 108 ? -16.234 1.875 -5.478 1.00 1.42 108 LEU A C 9
ATOM 17504 O O . LEU A 1 108 ? -17.220 2.602 -5.296 1.00 55.14 108 LEU A O 9
ATOM 17520 N N . GLU A 1 109 ? -16.251 0.792 -6.264 1.00 24.23 109 GLU A N 9
ATOM 17521 C CA . GLU A 1 109 ? -17.454 0.283 -6.932 1.00 14.34 109 GLU A CA 9
ATOM 17522 C C . GLU A 1 109 ? -18.484 -0.291 -5.930 1.00 32.01 109 GLU A C 9
ATOM 17523 O O . GLU A 1 109 ? -18.271 -0.326 -4.705 1.00 41.03 109 GLU A O 9
ATOM 17535 N N . GLY A 1 110 ? -19.581 -0.779 -6.511 1.00 42.22 110 GLY A N 9
ATOM 17536 C CA . GLY A 1 110 ? -20.707 -1.332 -5.786 1.00 64.53 110 GLY A CA 9
ATOM 17537 C C . GLY A 1 110 ? -21.964 -1.193 -6.626 1.00 63.42 110 GLY A C 9
ATOM 17538 O O . GLY A 1 110 ? -22.112 -1.875 -7.647 1.00 32.54 110 GLY A O 9
ATOM 17542 N N . VAL A 1 111 ? -22.837 -0.254 -6.244 1.00 62.22 111 VAL A N 9
ATOM 17543 C CA . VAL A 1 111 ? -24.125 0.017 -6.929 1.00 31.44 111 VAL A CA 9
ATOM 17544 C C . VAL A 1 111 ? -24.235 1.517 -7.306 1.00 55.20 111 VAL A C 9
ATOM 17545 O O . VAL A 1 111 ? -23.377 2.312 -6.922 1.00 55.23 111 VAL A O 9
ATOM 17558 N N . ASP A 1 112 ? -25.263 1.853 -8.123 1.00 62.11 112 ASP A N 9
ATOM 17559 C CA . ASP A 1 112 ? -25.688 3.251 -8.462 1.00 2.22 112 ASP A CA 9
ATOM 17560 C C . ASP A 1 112 ? -24.801 3.952 -9.529 1.00 21.25 112 ASP A C 9
ATOM 17561 O O . ASP A 1 112 ? -25.302 4.747 -10.336 1.00 64.22 112 ASP A O 9
ATOM 17570 N N . LEU A 1 113 ? -23.504 3.634 -9.542 1.00 60.41 113 LEU A N 9
ATOM 17571 C CA . LEU A 1 113 ? -22.490 4.293 -10.403 1.00 14.12 113 LEU A CA 9
ATOM 17572 C C . LEU A 1 113 ? -22.759 4.007 -11.906 1.00 22.34 113 LEU A C 9
ATOM 17573 O O . LEU A 1 113 ? -23.107 2.879 -12.267 1.00 14.41 113 LEU A O 9
ATOM 17589 N N . GLU A 1 114 ? -22.552 5.036 -12.752 1.00 31.51 114 GLU A N 9
ATOM 17590 C CA . GLU A 1 114 ? -22.979 5.047 -14.186 1.00 11.41 114 GLU A CA 9
ATOM 17591 C C . GLU A 1 114 ? -22.279 3.979 -15.059 1.00 72.41 114 GLU A C 9
ATOM 17592 O O . GLU A 1 114 ? -22.832 3.562 -16.083 1.00 34.41 114 GLU A O 9
ATOM 17604 N N . HIS A 1 115 ? -21.058 3.573 -14.663 1.00 31.04 115 HIS A N 9
ATOM 17605 C CA . HIS A 1 115 ? -20.254 2.568 -15.400 1.00 34.04 115 HIS A CA 9
ATOM 17606 C C . HIS A 1 115 ? -20.884 1.156 -15.307 1.00 55.12 115 HIS A C 9
ATOM 17607 O O . HIS A 1 115 ? -21.754 0.921 -14.453 1.00 75.15 115 HIS A O 9
ATOM 17622 N N . HIS A 1 116 ? -20.423 0.236 -16.189 1.00 10.40 116 HIS A N 9
ATOM 17623 C CA . HIS A 1 116 ? -21.049 -1.096 -16.385 1.00 2.33 116 HIS A CA 9
ATOM 17624 C C . HIS A 1 116 ? -21.017 -1.934 -15.083 1.00 15.52 116 HIS A C 9
ATOM 17625 O O . HIS A 1 116 ? -19.958 -2.120 -14.474 1.00 75.31 116 HIS A O 9
ATOM 17640 N N . HIS A 1 117 ? -22.201 -2.395 -14.657 1.00 5.41 117 HIS A N 9
ATOM 17641 C CA . HIS A 1 117 ? -22.387 -3.145 -13.401 1.00 12.23 117 HIS A CA 9
ATOM 17642 C C . HIS A 1 117 ? -23.428 -4.257 -13.604 1.00 12.13 117 HIS A C 9
ATOM 17643 O O . HIS A 1 117 ? -24.414 -4.085 -14.337 1.00 23.11 117 HIS A O 9
ATOM 17658 N N . HIS A 1 118 ? -23.173 -5.399 -12.969 1.00 34.31 118 HIS A N 9
ATOM 17659 C CA . HIS A 1 118 ? -24.108 -6.532 -12.886 1.00 4.55 118 HIS A CA 9
ATOM 17660 C C . HIS A 1 118 ? -24.577 -6.662 -11.434 1.00 31.53 118 HIS A C 9
ATOM 17661 O O . HIS A 1 118 ? -24.158 -5.883 -10.563 1.00 14.43 118 HIS A O 9
ATOM 17676 N N . HIS A 1 119 ? -25.461 -7.637 -11.171 1.00 51.43 119 HIS A N 9
ATOM 17677 C CA . HIS A 1 119 ? -25.798 -8.052 -9.798 1.00 2.32 119 HIS A CA 9
ATOM 17678 C C . HIS A 1 119 ? -24.652 -8.940 -9.280 1.00 41.20 119 HIS A C 9
ATOM 17679 O O . HIS A 1 119 ? -24.701 -10.173 -9.382 1.00 44.34 119 HIS A O 9
ATOM 17694 N N . HIS A 1 120 ? -23.585 -8.263 -8.820 1.00 74.10 120 HIS A N 9
ATOM 17695 C CA . HIS A 1 120 ? -22.350 -8.877 -8.308 1.00 3.45 120 HIS A CA 9
ATOM 17696 C C . HIS A 1 120 ? -22.649 -9.667 -7.009 1.00 11.43 120 HIS A C 9
ATOM 17697 O O . HIS A 1 120 ? -23.119 -9.040 -6.034 1.00 33.21 120 HIS A O 9
ATOM 17713 N N . MET A 1 1 ? 21.460 -2.492 2.049 1.00 55.11 1 MET A N 10
ATOM 17714 C CA . MET A 1 1 ? 21.770 -3.672 1.215 1.00 20.33 1 MET A CA 10
ATOM 17715 C C . MET A 1 1 ? 21.088 -3.508 -0.149 1.00 22.32 1 MET A C 10
ATOM 17716 O O . MET A 1 1 ? 20.204 -2.661 -0.301 1.00 71.11 1 MET A O 10
ATOM 17732 N N . SER A 1 2 ? 21.504 -4.321 -1.140 1.00 25.11 2 SER A N 10
ATOM 17733 C CA . SER A 1 2 ? 20.919 -4.313 -2.500 1.00 43.31 2 SER A CA 10
ATOM 17734 C C . SER A 1 2 ? 19.565 -5.051 -2.491 1.00 71.22 2 SER A C 10
ATOM 17735 O O . SER A 1 2 ? 19.429 -6.172 -3.003 1.00 75.30 2 SER A O 10
ATOM 17743 N N . GLY A 1 3 ? 18.577 -4.406 -1.854 1.00 73.42 3 GLY A N 10
ATOM 17744 C CA . GLY A 1 3 ? 17.281 -5.012 -1.579 1.00 2.52 3 GLY A CA 10
ATOM 17745 C C . GLY A 1 3 ? 16.845 -4.819 -0.138 1.00 52.40 3 GLY A C 10
ATOM 17746 O O . GLY A 1 3 ? 17.677 -4.561 0.745 1.00 41.12 3 GLY A O 10
ATOM 17750 N N . LYS A 1 4 ? 15.528 -4.959 0.101 1.00 55.04 4 LYS A N 10
ATOM 17751 C CA . LYS A 1 4 ? 14.934 -4.850 1.443 1.00 4.12 4 LYS A CA 10
ATOM 17752 C C . LYS A 1 4 ? 13.758 -5.816 1.593 1.00 44.53 4 LYS A C 10
ATOM 17753 O O . LYS A 1 4 ? 13.076 -6.158 0.610 1.00 44.33 4 LYS A O 10
ATOM 17772 N N . LYS A 1 5 ? 13.552 -6.269 2.837 1.00 75.11 5 LYS A N 10
ATOM 17773 C CA . LYS A 1 5 ? 12.341 -6.973 3.248 1.00 74.22 5 LYS A CA 10
ATOM 17774 C C . LYS A 1 5 ? 11.427 -5.931 3.899 1.00 75.11 5 LYS A C 10
ATOM 17775 O O . LYS A 1 5 ? 11.658 -5.497 5.036 1.00 40.14 5 LYS A O 10
ATOM 17794 N N . VAL A 1 6 ? 10.433 -5.497 3.134 1.00 5.03 6 VAL A N 10
ATOM 17795 C CA . VAL A 1 6 ? 9.460 -4.483 3.547 1.00 61.21 6 VAL A CA 10
ATOM 17796 C C . VAL A 1 6 ? 8.167 -5.190 3.977 1.00 12.13 6 VAL A C 10
ATOM 17797 O O . VAL A 1 6 ? 7.695 -6.113 3.303 1.00 30.05 6 VAL A O 10
ATOM 17810 N N . GLU A 1 7 ? 7.620 -4.759 5.116 1.00 74.52 7 GLU A N 10
ATOM 17811 C CA . GLU A 1 7 ? 6.340 -5.254 5.630 1.00 61.44 7 GLU A CA 10
ATOM 17812 C C . GLU A 1 7 ? 5.289 -4.162 5.417 1.00 70.42 7 GLU A C 10
ATOM 17813 O O . GLU A 1 7 ? 5.370 -3.073 6.002 1.00 51.20 7 GLU A O 10
ATOM 17825 N N . VAL A 1 8 ? 4.333 -4.469 4.542 1.00 41.30 8 VAL A N 10
ATOM 17826 C CA . VAL A 1 8 ? 3.272 -3.559 4.129 1.00 65.34 8 VAL A CA 10
ATOM 17827 C C . VAL A 1 8 ? 2.023 -3.868 4.958 1.00 64.41 8 VAL A C 10
ATOM 17828 O O . VAL A 1 8 ? 1.390 -4.908 4.775 1.00 62.35 8 VAL A O 10
ATOM 17841 N N . GLN A 1 9 ? 1.695 -2.973 5.893 1.00 33.44 9 GLN A N 10
ATOM 17842 C CA . GLN A 1 9 ? 0.561 -3.152 6.802 1.00 4.32 9 GLN A CA 10
ATOM 17843 C C . GLN A 1 9 ? -0.639 -2.429 6.180 1.00 52.01 9 GLN A C 10
ATOM 17844 O O . GLN A 1 9 ? -0.736 -1.203 6.253 1.00 74.12 9 GLN A O 10
ATOM 17858 N N . VAL A 1 10 ? -1.518 -3.205 5.526 1.00 74.12 10 VAL A N 10
ATOM 17859 C CA . VAL A 1 10 ? -2.702 -2.682 4.828 1.00 44.01 10 VAL A CA 10
ATOM 17860 C C . VAL A 1 10 ? -3.892 -2.762 5.785 1.00 11.55 10 VAL A C 10
ATOM 17861 O O . VAL A 1 10 ? -4.421 -3.850 6.042 1.00 31.34 10 VAL A O 10
ATOM 17874 N N . LYS A 1 11 ? -4.264 -1.608 6.346 1.00 42.53 11 LYS A N 10
ATOM 17875 C CA . LYS A 1 11 ? -5.337 -1.498 7.334 1.00 4.44 11 LYS A CA 10
ATOM 17876 C C . LYS A 1 11 ? -6.465 -0.661 6.709 1.00 41.14 11 LYS A C 10
ATOM 17877 O O . LYS A 1 11 ? -6.380 0.564 6.652 1.00 2.24 11 LYS A O 10
ATOM 17896 N N . ILE A 1 12 ? -7.520 -1.343 6.237 1.00 14.51 12 ILE A N 10
ATOM 17897 C CA . ILE A 1 12 ? -8.587 -0.727 5.417 1.00 1.24 12 ILE A CA 10
ATOM 17898 C C . ILE A 1 12 ? -9.932 -0.785 6.158 1.00 14.25 12 ILE A C 10
ATOM 17899 O O . ILE A 1 12 ? -10.361 -1.851 6.593 1.00 72.12 12 ILE A O 10
ATOM 17915 N N . THR A 1 13 ? -10.589 0.374 6.314 1.00 72.42 13 THR A N 10
ATOM 17916 C CA . THR A 1 13 ? -11.912 0.447 6.944 1.00 23.13 13 THR A CA 10
ATOM 17917 C C . THR A 1 13 ? -13.017 0.344 5.865 1.00 22.00 13 THR A C 10
ATOM 17918 O O . THR A 1 13 ? -13.050 1.135 4.909 1.00 23.32 13 THR A O 10
ATOM 17929 N N . CYS A 1 14 ? -13.882 -0.661 6.038 1.00 52.44 14 CYS A N 10
ATOM 17930 C CA . CYS A 1 14 ? -15.004 -0.986 5.142 1.00 3.11 14 CYS A CA 10
ATOM 17931 C C . CYS A 1 14 ? -16.071 -1.754 5.947 1.00 33.51 14 CYS A C 10
ATOM 17932 O O . CYS A 1 14 ? -15.726 -2.438 6.910 1.00 5.01 14 CYS A O 10
ATOM 17939 N N . ASN A 1 15 ? -17.370 -1.582 5.593 1.00 12.41 15 ASN A N 10
ATOM 17940 C CA . ASN A 1 15 ? -18.506 -2.343 6.207 1.00 14.34 15 ASN A CA 10
ATOM 17941 C C . ASN A 1 15 ? -18.689 -1.946 7.710 1.00 10.40 15 ASN A C 10
ATOM 17942 O O . ASN A 1 15 ? -19.351 -2.644 8.495 1.00 40.42 15 ASN A O 10
ATOM 17953 N N . GLY A 1 16 ? -18.113 -0.773 8.079 1.00 73.14 16 GLY A N 10
ATOM 17954 C CA . GLY A 1 16 ? -18.120 -0.268 9.459 1.00 23.44 16 GLY A CA 10
ATOM 17955 C C . GLY A 1 16 ? -17.070 -0.923 10.355 1.00 22.03 16 GLY A C 10
ATOM 17956 O O . GLY A 1 16 ? -17.050 -0.683 11.564 1.00 11.40 16 GLY A O 10
ATOM 17960 N N . LYS A 1 17 ? -16.194 -1.746 9.756 1.00 62.13 17 LYS A N 10
ATOM 17961 C CA . LYS A 1 17 ? -15.127 -2.484 10.469 1.00 72.24 17 LYS A CA 10
ATOM 17962 C C . LYS A 1 17 ? -13.759 -2.178 9.848 1.00 24.33 17 LYS A C 10
ATOM 17963 O O . LYS A 1 17 ? -13.688 -1.593 8.774 1.00 40.01 17 LYS A O 10
ATOM 17982 N N . THR A 1 18 ? -12.673 -2.595 10.521 1.00 54.15 18 THR A N 10
ATOM 17983 C CA . THR A 1 18 ? -11.296 -2.335 10.053 1.00 72.34 18 THR A CA 10
ATOM 17984 C C . THR A 1 18 ? -10.556 -3.674 9.822 1.00 5.42 18 THR A C 10
ATOM 17985 O O . THR A 1 18 ? -10.309 -4.432 10.767 1.00 13.34 18 THR A O 10
ATOM 17996 N N . TYR A 1 19 ? -10.208 -3.941 8.557 1.00 75.33 19 TYR A N 10
ATOM 17997 C CA . TYR A 1 19 ? -9.586 -5.196 8.106 1.00 24.13 19 TYR A CA 10
ATOM 17998 C C . TYR A 1 19 ? -8.085 -4.948 7.847 1.00 31.00 19 TYR A C 10
ATOM 17999 O O . TYR A 1 19 ? -7.717 -4.357 6.824 1.00 11.33 19 TYR A O 10
ATOM 18017 N N . GLU A 1 20 ? -7.225 -5.384 8.774 1.00 44.32 20 GLU A N 10
ATOM 18018 C CA . GLU A 1 20 ? -5.762 -5.199 8.661 1.00 51.22 20 GLU A CA 10
ATOM 18019 C C . GLU A 1 20 ? -5.062 -6.512 8.294 1.00 11.24 20 GLU A C 10
ATOM 18020 O O . GLU A 1 20 ? -5.655 -7.591 8.432 1.00 71.22 20 GLU A O 10
ATOM 18032 N N . ARG A 1 21 ? -3.815 -6.397 7.786 1.00 34.41 21 ARG A N 10
ATOM 18033 C CA . ARG A 1 21 ? -2.946 -7.554 7.491 1.00 51.32 21 ARG A CA 10
ATOM 18034 C C . ARG A 1 21 ? -1.511 -7.066 7.185 1.00 30.43 21 ARG A C 10
ATOM 18035 O O . ARG A 1 21 ? -1.325 -6.145 6.382 1.00 23.51 21 ARG A O 10
ATOM 18056 N N . THR A 1 22 ? -0.513 -7.680 7.852 1.00 74.22 22 THR A N 10
ATOM 18057 C CA . THR A 1 22 ? 0.921 -7.368 7.666 1.00 40.54 22 THR A CA 10
ATOM 18058 C C . THR A 1 22 ? 1.528 -8.318 6.607 1.00 22.15 22 THR A C 10
ATOM 18059 O O . THR A 1 22 ? 1.640 -9.524 6.846 1.00 15.30 22 THR A O 10
ATOM 18070 N N . TYR A 1 23 ? 1.899 -7.765 5.442 1.00 50.45 23 TYR A N 10
ATOM 18071 C CA . TYR A 1 23 ? 2.443 -8.537 4.306 1.00 74.14 23 TYR A CA 10
ATOM 18072 C C . TYR A 1 23 ? 3.972 -8.450 4.286 1.00 21.33 23 TYR A C 10
ATOM 18073 O O . TYR A 1 23 ? 4.526 -7.365 4.190 1.00 22.42 23 TYR A O 10
ATOM 18091 N N . GLN A 1 24 ? 4.638 -9.605 4.338 1.00 71.21 24 GLN A N 10
ATOM 18092 C CA . GLN A 1 24 ? 6.102 -9.687 4.208 1.00 42.13 24 GLN A CA 10
ATOM 18093 C C . GLN A 1 24 ? 6.438 -9.824 2.717 1.00 41.40 24 GLN A C 10
ATOM 18094 O O . GLN A 1 24 ? 6.110 -10.835 2.091 1.00 72.24 24 GLN A O 10
ATOM 18108 N N . LEU A 1 25 ? 7.043 -8.771 2.152 1.00 54.13 25 LEU A N 10
ATOM 18109 C CA . LEU A 1 25 ? 7.402 -8.689 0.726 1.00 3.44 25 LEU A CA 10
ATOM 18110 C C . LEU A 1 25 ? 8.908 -8.387 0.619 1.00 53.32 25 LEU A C 10
ATOM 18111 O O . LEU A 1 25 ? 9.368 -7.371 1.138 1.00 43.10 25 LEU A O 10
ATOM 18127 N N . TYR A 1 26 ? 9.681 -9.289 -0.013 1.00 1.21 26 TYR A N 10
ATOM 18128 C CA . TYR A 1 26 ? 11.142 -9.107 -0.199 1.00 31.12 26 TYR A CA 10
ATOM 18129 C C . TYR A 1 26 ? 11.458 -8.939 -1.692 1.00 44.33 26 TYR A C 10
ATOM 18130 O O . TYR A 1 26 ? 10.895 -9.651 -2.516 1.00 13.13 26 TYR A O 10
ATOM 18148 N N . ALA A 1 27 ? 12.371 -8.012 -2.025 1.00 23.51 27 ALA A N 10
ATOM 18149 C CA . ALA A 1 27 ? 12.851 -7.813 -3.405 1.00 2.13 27 ALA A CA 10
ATOM 18150 C C . ALA A 1 27 ? 14.230 -7.147 -3.394 1.00 32.44 27 ALA A C 10
ATOM 18151 O O . ALA A 1 27 ? 14.544 -6.373 -2.481 1.00 71.30 27 ALA A O 10
ATOM 18158 N N . VAL A 1 28 ? 15.029 -7.467 -4.430 1.00 14.01 28 VAL A N 10
ATOM 18159 C CA . VAL A 1 28 ? 16.367 -6.881 -4.673 1.00 22.11 28 VAL A CA 10
ATOM 18160 C C . VAL A 1 28 ? 16.240 -5.386 -5.062 1.00 11.22 28 VAL A C 10
ATOM 18161 O O . VAL A 1 28 ? 17.158 -4.584 -4.841 1.00 4.41 28 VAL A O 10
ATOM 18174 N N . ARG A 1 29 ? 15.086 -5.034 -5.648 1.00 14.12 29 ARG A N 10
ATOM 18175 C CA . ARG A 1 29 ? 14.754 -3.659 -6.059 1.00 23.02 29 ARG A CA 10
ATOM 18176 C C . ARG A 1 29 ? 13.305 -3.316 -5.639 1.00 5.25 29 ARG A C 10
ATOM 18177 O O . ARG A 1 29 ? 12.395 -4.137 -5.807 1.00 13.10 29 ARG A O 10
ATOM 18198 N N . ASP A 1 30 ? 13.096 -2.084 -5.113 1.00 61.21 30 ASP A N 10
ATOM 18199 C CA . ASP A 1 30 ? 11.750 -1.576 -4.734 1.00 22.13 30 ASP A CA 10
ATOM 18200 C C . ASP A 1 30 ? 10.889 -1.259 -5.975 1.00 20.31 30 ASP A C 10
ATOM 18201 O O . ASP A 1 30 ? 9.662 -1.177 -5.868 1.00 60.22 30 ASP A O 10
ATOM 18210 N N . GLU A 1 31 ? 11.527 -1.114 -7.159 1.00 55.21 31 GLU A N 10
ATOM 18211 C CA . GLU A 1 31 ? 10.800 -0.978 -8.451 1.00 23.51 31 GLU A CA 10
ATOM 18212 C C . GLU A 1 31 ? 10.135 -2.318 -8.854 1.00 14.45 31 GLU A C 10
ATOM 18213 O O . GLU A 1 31 ? 9.117 -2.330 -9.547 1.00 43.15 31 GLU A O 10
ATOM 18225 N N . GLU A 1 32 ? 10.725 -3.441 -8.401 1.00 62.12 32 GLU A N 10
ATOM 18226 C CA . GLU A 1 32 ? 10.185 -4.796 -8.647 1.00 13.15 32 GLU A CA 10
ATOM 18227 C C . GLU A 1 32 ? 9.094 -5.140 -7.608 1.00 40.13 32 GLU A C 10
ATOM 18228 O O . GLU A 1 32 ? 8.241 -5.995 -7.849 1.00 23.22 32 GLU A O 10
ATOM 18240 N N . LEU A 1 33 ? 9.149 -4.457 -6.447 1.00 24.00 33 LEU A N 10
ATOM 18241 C CA . LEU A 1 33 ? 8.171 -4.611 -5.343 1.00 1.32 33 LEU A CA 10
ATOM 18242 C C . LEU A 1 33 ? 6.772 -4.082 -5.788 1.00 42.04 33 LEU A C 10
ATOM 18243 O O . LEU A 1 33 ? 5.754 -4.481 -5.220 1.00 71.34 33 LEU A O 10
ATOM 18259 N N . LYS A 1 34 ? 6.756 -3.206 -6.831 1.00 73.24 34 LYS A N 10
ATOM 18260 C CA . LYS A 1 34 ? 5.520 -2.615 -7.410 1.00 24.50 34 LYS A CA 10
ATOM 18261 C C . LYS A 1 34 ? 4.432 -3.679 -7.696 1.00 2.14 34 LYS A C 10
ATOM 18262 O O . LYS A 1 34 ? 3.308 -3.570 -7.193 1.00 52.54 34 LYS A O 10
ATOM 18281 N N . GLU A 1 35 ? 4.786 -4.702 -8.507 1.00 65.30 35 GLU A N 10
ATOM 18282 C CA . GLU A 1 35 ? 3.844 -5.761 -8.935 1.00 42.31 35 GLU A CA 10
ATOM 18283 C C . GLU A 1 35 ? 3.272 -6.545 -7.739 1.00 73.31 35 GLU A C 10
ATOM 18284 O O . GLU A 1 35 ? 2.117 -6.979 -7.771 1.00 32.42 35 GLU A O 10
ATOM 18296 N N . LYS A 1 36 ? 4.083 -6.681 -6.677 1.00 1.11 36 LYS A N 10
ATOM 18297 C CA . LYS A 1 36 ? 3.695 -7.392 -5.447 1.00 42.33 36 LYS A CA 10
ATOM 18298 C C . LYS A 1 36 ? 2.645 -6.592 -4.671 1.00 22.13 36 LYS A C 10
ATOM 18299 O O . LYS A 1 36 ? 1.687 -7.156 -4.147 1.00 73.34 36 LYS A O 10
ATOM 18318 N N . LEU A 1 37 ? 2.844 -5.266 -4.629 1.00 1.32 37 LEU A N 10
ATOM 18319 C CA . LEU A 1 37 ? 1.891 -4.315 -4.033 1.00 71.02 37 LEU A CA 10
ATOM 18320 C C . LEU A 1 37 ? 0.550 -4.322 -4.796 1.00 23.54 37 LEU A C 10
ATOM 18321 O O . LEU A 1 37 ? -0.503 -4.128 -4.192 1.00 54.34 37 LEU A O 10
ATOM 18337 N N . LYS A 1 38 ? 0.611 -4.541 -6.132 1.00 63.10 38 LYS A N 10
ATOM 18338 C CA . LYS A 1 38 ? -0.584 -4.673 -6.989 1.00 22.34 38 LYS A CA 10
ATOM 18339 C C . LYS A 1 38 ? -1.388 -5.926 -6.619 1.00 34.14 38 LYS A C 10
ATOM 18340 O O . LYS A 1 38 ? -2.621 -5.881 -6.577 1.00 32.11 38 LYS A O 10
ATOM 18359 N N . LYS A 1 39 ? -0.668 -7.048 -6.361 1.00 11.41 39 LYS A N 10
ATOM 18360 C CA . LYS A 1 39 ? -1.295 -8.307 -5.903 1.00 0.43 39 LYS A CA 10
ATOM 18361 C C . LYS A 1 39 ? -1.991 -8.069 -4.553 1.00 5.33 39 LYS A C 10
ATOM 18362 O O . LYS A 1 39 ? -3.172 -8.346 -4.403 1.00 5.14 39 LYS A O 10
ATOM 18381 N N . VAL A 1 40 ? -1.230 -7.491 -3.610 1.00 43.35 40 VAL A N 10
ATOM 18382 C CA . VAL A 1 40 ? -1.674 -7.194 -2.238 1.00 13.14 40 VAL A CA 10
ATOM 18383 C C . VAL A 1 40 ? -2.972 -6.355 -2.222 1.00 71.43 40 VAL A C 10
ATOM 18384 O O . VAL A 1 40 ? -3.943 -6.738 -1.570 1.00 43.25 40 VAL A O 10
ATOM 18397 N N . LEU A 1 41 ? -2.987 -5.244 -2.978 1.00 53.33 41 LEU A N 10
ATOM 18398 C CA . LEU A 1 41 ? -4.132 -4.312 -3.022 1.00 0.42 41 LEU A CA 10
ATOM 18399 C C . LEU A 1 41 ? -5.363 -4.960 -3.681 1.00 13.42 41 LEU A C 10
ATOM 18400 O O . LEU A 1 41 ? -6.444 -4.941 -3.106 1.00 31.14 41 LEU A O 10
ATOM 18416 N N . ASN A 1 42 ? -5.180 -5.535 -4.881 1.00 3.31 42 ASN A N 10
ATOM 18417 C CA . ASN A 1 42 ? -6.287 -6.089 -5.687 1.00 1.11 42 ASN A CA 10
ATOM 18418 C C . ASN A 1 42 ? -6.945 -7.315 -5.015 1.00 31.23 42 ASN A C 10
ATOM 18419 O O . ASN A 1 42 ? -8.174 -7.457 -5.053 1.00 5.54 42 ASN A O 10
ATOM 18430 N N . GLU A 1 43 ? -6.126 -8.180 -4.386 1.00 63.44 43 GLU A N 10
ATOM 18431 C CA . GLU A 1 43 ? -6.617 -9.354 -3.639 1.00 30.24 43 GLU A CA 10
ATOM 18432 C C . GLU A 1 43 ? -7.324 -8.917 -2.336 1.00 32.13 43 GLU A C 10
ATOM 18433 O O . GLU A 1 43 ? -8.373 -9.462 -1.986 1.00 34.23 43 GLU A O 10
ATOM 18445 N N . ARG A 1 44 ? -6.733 -7.937 -1.619 1.00 23.04 44 ARG A N 10
ATOM 18446 C CA . ARG A 1 44 ? -7.281 -7.446 -0.329 1.00 64.01 44 ARG A CA 10
ATOM 18447 C C . ARG A 1 44 ? -8.589 -6.657 -0.528 1.00 64.23 44 ARG A C 10
ATOM 18448 O O . ARG A 1 44 ? -9.485 -6.704 0.318 1.00 72.00 44 ARG A O 10
ATOM 18469 N N . MET A 1 45 ? -8.679 -5.928 -1.648 1.00 52.21 45 MET A N 10
ATOM 18470 C CA . MET A 1 45 ? -9.840 -5.071 -1.952 1.00 73.03 45 MET A CA 10
ATOM 18471 C C . MET A 1 45 ? -10.912 -5.802 -2.769 1.00 63.42 45 MET A C 10
ATOM 18472 O O . MET A 1 45 ? -12.005 -5.269 -2.931 1.00 43.22 45 MET A O 10
ATOM 18486 N N . ASP A 1 46 ? -10.614 -7.025 -3.246 1.00 12.34 46 ASP A N 10
ATOM 18487 C CA . ASP A 1 46 ? -11.608 -7.874 -3.950 1.00 33.35 46 ASP A CA 10
ATOM 18488 C C . ASP A 1 46 ? -12.853 -8.179 -3.046 1.00 63.31 46 ASP A C 10
ATOM 18489 O O . ASP A 1 46 ? -13.989 -7.966 -3.498 1.00 31.33 46 ASP A O 10
ATOM 18498 N N . PRO A 1 47 ? -12.689 -8.642 -1.741 1.00 44.21 47 PRO A N 10
ATOM 18499 C CA . PRO A 1 47 ? -13.845 -8.828 -0.816 1.00 61.01 47 PRO A CA 10
ATOM 18500 C C . PRO A 1 47 ? -14.507 -7.487 -0.415 1.00 34.54 47 PRO A C 10
ATOM 18501 O O . PRO A 1 47 ? -15.695 -7.456 -0.102 1.00 13.23 47 PRO A O 10
ATOM 18512 N N . ILE A 1 48 ? -13.726 -6.389 -0.464 1.00 41.32 48 ILE A N 10
ATOM 18513 C CA . ILE A 1 48 ? -14.173 -5.032 -0.073 1.00 70.22 48 ILE A CA 10
ATOM 18514 C C . ILE A 1 48 ? -15.148 -4.443 -1.130 1.00 20.15 48 ILE A C 10
ATOM 18515 O O . ILE A 1 48 ? -16.101 -3.719 -0.793 1.00 31.45 48 ILE A O 10
ATOM 18531 N N . LYS A 1 49 ? -14.906 -4.795 -2.404 1.00 43.44 49 LYS A N 10
ATOM 18532 C CA . LYS A 1 49 ? -15.768 -4.408 -3.541 1.00 23.25 49 LYS A CA 10
ATOM 18533 C C . LYS A 1 49 ? -17.101 -5.178 -3.480 1.00 24.40 49 LYS A C 10
ATOM 18534 O O . LYS A 1 49 ? -18.150 -4.672 -3.901 1.00 41.22 49 LYS A O 10
ATOM 18553 N N . LYS A 1 50 ? -17.023 -6.418 -2.950 1.00 31.45 50 LYS A N 10
ATOM 18554 C CA . LYS A 1 50 ? -18.198 -7.263 -2.661 1.00 71.50 50 LYS A CA 10
ATOM 18555 C C . LYS A 1 50 ? -18.980 -6.714 -1.448 1.00 40.13 50 LYS A C 10
ATOM 18556 O O . LYS A 1 50 ? -20.203 -6.805 -1.411 1.00 34.45 50 LYS A O 10
ATOM 18575 N N . LEU A 1 51 ? -18.262 -6.114 -0.476 1.00 72.02 51 LEU A N 10
ATOM 18576 C CA . LEU A 1 51 ? -18.893 -5.486 0.712 1.00 72.21 51 LEU A CA 10
ATOM 18577 C C . LEU A 1 51 ? -19.652 -4.222 0.277 1.00 14.51 51 LEU A C 10
ATOM 18578 O O . LEU A 1 51 ? -20.675 -3.859 0.870 1.00 31.42 51 LEU A O 10
ATOM 18594 N N . GLY A 1 52 ? -19.137 -3.575 -0.784 1.00 75.40 52 GLY A N 10
ATOM 18595 C CA . GLY A 1 52 ? -19.818 -2.459 -1.432 1.00 44.41 52 GLY A CA 10
ATOM 18596 C C . GLY A 1 52 ? -19.403 -1.101 -0.905 1.00 31.31 52 GLY A C 10
ATOM 18597 O O . GLY A 1 52 ? -20.110 -0.114 -1.110 1.00 71.03 52 GLY A O 10
ATOM 18601 N N . CYS A 1 53 ? -18.245 -1.039 -0.246 1.00 4.14 53 CYS A N 10
ATOM 18602 C CA . CYS A 1 53 ? -17.747 0.203 0.356 1.00 3.10 53 CYS A CA 10
ATOM 18603 C C . CYS A 1 53 ? -17.289 1.197 -0.726 1.00 42.14 53 CYS A C 10
ATOM 18604 O O . CYS A 1 53 ? -16.227 1.021 -1.326 1.00 24.40 53 CYS A O 10
ATOM 18611 N N . LYS A 1 54 ? -18.149 2.210 -0.981 1.00 14.12 54 LYS A N 10
ATOM 18612 C CA . LYS A 1 54 ? -17.892 3.320 -1.923 1.00 3.25 54 LYS A CA 10
ATOM 18613 C C . LYS A 1 54 ? -16.580 4.036 -1.549 1.00 61.55 54 LYS A C 10
ATOM 18614 O O . LYS A 1 54 ? -15.652 4.144 -2.362 1.00 43.42 54 LYS A O 10
ATOM 18633 N N . ARG A 1 55 ? -16.535 4.509 -0.292 1.00 3.50 55 ARG A N 10
ATOM 18634 C CA . ARG A 1 55 ? -15.354 5.150 0.305 1.00 20.43 55 ARG A CA 10
ATOM 18635 C C . ARG A 1 55 ? -14.662 4.161 1.250 1.00 34.22 55 ARG A C 10
ATOM 18636 O O . ARG A 1 55 ? -15.294 3.598 2.155 1.00 63.34 55 ARG A O 10
ATOM 18657 N N . VAL A 1 56 ? -13.363 3.950 1.008 1.00 4.02 56 VAL A N 10
ATOM 18658 C CA . VAL A 1 56 ? -12.484 3.165 1.878 1.00 42.43 56 VAL A CA 10
ATOM 18659 C C . VAL A 1 56 ? -11.308 4.042 2.332 1.00 74.11 56 VAL A C 10
ATOM 18660 O O . VAL A 1 56 ? -10.831 4.891 1.570 1.00 60.40 56 VAL A O 10
ATOM 18673 N N . ARG A 1 57 ? -10.877 3.864 3.585 1.00 14.34 57 ARG A N 10
ATOM 18674 C CA . ARG A 1 57 ? -9.664 4.499 4.117 1.00 24.31 57 ARG A CA 10
ATOM 18675 C C . ARG A 1 57 ? -8.620 3.405 4.348 1.00 14.22 57 ARG A C 10
ATOM 18676 O O . ARG A 1 57 ? -8.752 2.596 5.273 1.00 33.15 57 ARG A O 10
ATOM 18697 N N . ILE A 1 58 ? -7.615 3.369 3.470 1.00 1.40 58 ILE A N 10
ATOM 18698 C CA . ILE A 1 58 ? -6.522 2.389 3.512 1.00 3.11 58 ILE A CA 10
ATOM 18699 C C . ILE A 1 58 ? -5.285 3.074 4.121 1.00 73.22 58 ILE A C 10
ATOM 18700 O O . ILE A 1 58 ? -4.728 3.991 3.521 1.00 54.50 58 ILE A O 10
ATOM 18716 N N . SER A 1 59 ? -4.884 2.645 5.315 1.00 42.12 59 SER A N 10
ATOM 18717 C CA . SER A 1 59 ? -3.685 3.141 5.984 1.00 11.02 59 SER A CA 10
ATOM 18718 C C . SER A 1 59 ? -2.569 2.106 5.779 1.00 71.33 59 SER A C 10
ATOM 18719 O O . SER A 1 59 ? -2.601 1.023 6.376 1.00 75.13 59 SER A O 10
ATOM 18727 N N . ILE A 1 60 ? -1.630 2.428 4.880 1.00 54.42 60 ILE A N 10
ATOM 18728 C CA . ILE A 1 60 ? -0.482 1.569 4.566 1.00 33.21 60 ILE A CA 10
ATOM 18729 C C . ILE A 1 60 ? 0.757 2.094 5.310 1.00 73.33 60 ILE A C 10
ATOM 18730 O O . ILE A 1 60 ? 1.205 3.223 5.072 1.00 62.15 60 ILE A O 10
ATOM 18746 N N . ARG A 1 61 ? 1.274 1.284 6.243 1.00 64.22 61 ARG A N 10
ATOM 18747 C CA . ARG A 1 61 ? 2.543 1.557 6.929 1.00 31.34 61 ARG A CA 10
ATOM 18748 C C . ARG A 1 61 ? 3.635 0.682 6.300 1.00 75.42 61 ARG A C 10
ATOM 18749 O O . ARG A 1 61 ? 3.491 -0.546 6.242 1.00 64.42 61 ARG A O 10
ATOM 18770 N N . VAL A 1 62 ? 4.707 1.328 5.824 1.00 32.54 62 VAL A N 10
ATOM 18771 C CA . VAL A 1 62 ? 5.860 0.641 5.223 1.00 51.02 62 VAL A CA 10
ATOM 18772 C C . VAL A 1 62 ? 6.897 0.410 6.334 1.00 22.35 62 VAL A C 10
ATOM 18773 O O . VAL A 1 62 ? 7.203 1.324 7.107 1.00 43.41 62 VAL A O 10
ATOM 18786 N N . LYS A 1 63 ? 7.406 -0.817 6.463 1.00 1.03 63 LYS A N 10
ATOM 18787 C CA . LYS A 1 63 ? 8.409 -1.126 7.486 1.00 3.13 63 LYS A CA 10
ATOM 18788 C C . LYS A 1 63 ? 9.770 -0.681 6.933 1.00 3.01 63 LYS A C 10
ATOM 18789 O O . LYS A 1 63 ? 10.216 -1.167 5.880 1.00 25.13 63 LYS A O 10
ATOM 18808 N N . HIS A 1 64 ? 10.398 0.268 7.647 1.00 20.05 64 HIS A N 10
ATOM 18809 C CA . HIS A 1 64 ? 11.682 0.855 7.257 1.00 40.55 64 HIS A CA 10
ATOM 18810 C C . HIS A 1 64 ? 12.790 -0.175 7.485 1.00 0.33 64 HIS A C 10
ATOM 18811 O O . HIS A 1 64 ? 12.858 -0.778 8.565 1.00 15.03 64 HIS A O 10
ATOM 18826 N N . SER A 1 65 ? 13.646 -0.357 6.472 1.00 42.24 65 SER A N 10
ATOM 18827 C CA . SER A 1 65 ? 14.761 -1.310 6.524 1.00 51.11 65 SER A CA 10
ATOM 18828 C C . SER A 1 65 ? 15.729 -0.967 7.685 1.00 52.14 65 SER A C 10
ATOM 18829 O O . SER A 1 65 ? 16.105 -1.847 8.470 1.00 43.20 65 SER A O 10
ATOM 18837 N N . ASP A 1 66 ? 16.064 0.329 7.820 1.00 54.42 66 ASP A N 10
ATOM 18838 C CA . ASP A 1 66 ? 17.006 0.831 8.858 1.00 13.31 66 ASP A CA 10
ATOM 18839 C C . ASP A 1 66 ? 16.725 2.319 9.177 1.00 1.50 66 ASP A C 10
ATOM 18840 O O . ASP A 1 66 ? 16.050 2.993 8.403 1.00 72.23 66 ASP A O 10
ATOM 18849 N N . ALA A 1 67 ? 17.271 2.795 10.324 1.00 25.25 67 ALA A N 10
ATOM 18850 C CA . ALA A 1 67 ? 17.128 4.177 10.832 1.00 24.13 67 ALA A CA 10
ATOM 18851 C C . ALA A 1 67 ? 17.607 5.241 9.818 1.00 12.24 67 ALA A C 10
ATOM 18852 O O . ALA A 1 67 ? 16.909 6.229 9.572 1.00 43.10 67 ALA A O 10
ATOM 18859 N N . ALA A 1 68 ? 18.800 5.033 9.240 1.00 25.24 68 ALA A N 10
ATOM 18860 C CA . ALA A 1 68 ? 19.361 5.944 8.213 1.00 71.12 68 ALA A CA 10
ATOM 18861 C C . ALA A 1 68 ? 18.579 5.833 6.889 1.00 42.23 68 ALA A C 10
ATOM 18862 O O . ALA A 1 68 ? 18.454 6.812 6.141 1.00 74.52 68 ALA A O 10
ATOM 18869 N N . GLU A 1 69 ? 18.053 4.619 6.629 1.00 15.35 69 GLU A N 10
ATOM 18870 C CA . GLU A 1 69 ? 17.278 4.305 5.411 1.00 23.13 69 GLU A CA 10
ATOM 18871 C C . GLU A 1 69 ? 15.839 4.850 5.464 1.00 4.24 69 GLU A C 10
ATOM 18872 O O . GLU A 1 69 ? 15.190 4.892 4.428 1.00 24.35 69 GLU A O 10
ATOM 18884 N N . GLU A 1 70 ? 15.343 5.230 6.664 1.00 0.25 70 GLU A N 10
ATOM 18885 C CA . GLU A 1 70 ? 13.935 5.660 6.855 1.00 45.11 70 GLU A CA 10
ATOM 18886 C C . GLU A 1 70 ? 13.539 6.794 5.896 1.00 54.51 70 GLU A C 10
ATOM 18887 O O . GLU A 1 70 ? 12.586 6.655 5.138 1.00 21.23 70 GLU A O 10
ATOM 18899 N N . LYS A 1 71 ? 14.318 7.884 5.921 1.00 34.43 71 LYS A N 10
ATOM 18900 C CA . LYS A 1 71 ? 14.021 9.115 5.159 1.00 24.41 71 LYS A CA 10
ATOM 18901 C C . LYS A 1 71 ? 14.129 8.871 3.644 1.00 15.21 71 LYS A C 10
ATOM 18902 O O . LYS A 1 71 ? 13.251 9.285 2.873 1.00 13.14 71 LYS A O 10
ATOM 18921 N N . LYS A 1 72 ? 15.204 8.171 3.247 1.00 32.23 72 LYS A N 10
ATOM 18922 C CA . LYS A 1 72 ? 15.490 7.858 1.839 1.00 55.15 72 LYS A CA 10
ATOM 18923 C C . LYS A 1 72 ? 14.389 6.957 1.252 1.00 2.40 72 LYS A C 10
ATOM 18924 O O . LYS A 1 72 ? 13.679 7.347 0.319 1.00 73.30 72 LYS A O 10
ATOM 18943 N N . GLU A 1 73 ? 14.219 5.781 1.867 1.00 71.04 73 GLU A N 10
ATOM 18944 C CA . GLU A 1 73 ? 13.343 4.721 1.357 1.00 62.01 73 GLU A CA 10
ATOM 18945 C C . GLU A 1 73 ? 11.851 5.022 1.549 1.00 13.24 73 GLU A C 10
ATOM 18946 O O . GLU A 1 73 ? 11.046 4.427 0.855 1.00 4.52 73 GLU A O 10
ATOM 18958 N N . ALA A 1 74 ? 11.473 5.921 2.475 1.00 14.15 74 ALA A N 10
ATOM 18959 C CA . ALA A 1 74 ? 10.054 6.316 2.631 1.00 31.31 74 ALA A CA 10
ATOM 18960 C C . ALA A 1 74 ? 9.632 7.193 1.446 1.00 21.31 74 ALA A C 10
ATOM 18961 O O . ALA A 1 74 ? 8.547 7.024 0.901 1.00 14.21 74 ALA A O 10
ATOM 18968 N N . LYS A 1 75 ? 10.521 8.137 1.075 1.00 4.21 75 LYS A N 10
ATOM 18969 C CA . LYS A 1 75 ? 10.346 9.029 -0.094 1.00 4.03 75 LYS A CA 10
ATOM 18970 C C . LYS A 1 75 ? 10.366 8.237 -1.427 1.00 45.43 75 LYS A C 10
ATOM 18971 O O . LYS A 1 75 ? 9.600 8.539 -2.355 1.00 24.43 75 LYS A O 10
ATOM 18990 N N . LYS A 1 76 ? 11.235 7.210 -1.499 1.00 53.51 76 LYS A N 10
ATOM 18991 C CA . LYS A 1 76 ? 11.342 6.322 -2.683 1.00 22.43 76 LYS A CA 10
ATOM 18992 C C . LYS A 1 76 ? 10.111 5.412 -2.790 1.00 60.12 76 LYS A C 10
ATOM 18993 O O . LYS A 1 76 ? 9.524 5.272 -3.867 1.00 20.45 76 LYS A O 10
ATOM 19012 N N . PHE A 1 77 ? 9.696 4.840 -1.646 1.00 10.10 77 PHE A N 10
ATOM 19013 C CA . PHE A 1 77 ? 8.574 3.884 -1.580 1.00 41.43 77 PHE A CA 10
ATOM 19014 C C . PHE A 1 77 ? 7.241 4.640 -1.673 1.00 3.51 77 PHE A C 10
ATOM 19015 O O . PHE A 1 77 ? 6.209 4.043 -1.939 1.00 75.44 77 PHE A O 10
ATOM 19032 N N . ALA A 1 78 ? 7.286 5.958 -1.402 1.00 51.31 78 ALA A N 10
ATOM 19033 C CA . ALA A 1 78 ? 6.160 6.874 -1.649 1.00 75.43 78 ALA A CA 10
ATOM 19034 C C . ALA A 1 78 ? 5.820 6.892 -3.144 1.00 72.11 78 ALA A C 10
ATOM 19035 O O . ALA A 1 78 ? 4.657 6.775 -3.518 1.00 44.22 78 ALA A O 10
ATOM 19042 N N . ALA A 1 79 ? 6.875 7.002 -3.979 1.00 44.20 79 ALA A N 10
ATOM 19043 C CA . ALA A 1 79 ? 6.759 7.001 -5.450 1.00 54.03 79 ALA A CA 10
ATOM 19044 C C . ALA A 1 79 ? 6.433 5.589 -5.989 1.00 25.01 79 ALA A C 10
ATOM 19045 O O . ALA A 1 79 ? 5.735 5.462 -6.998 1.00 34.33 79 ALA A O 10
ATOM 19052 N N . ILE A 1 80 ? 6.949 4.535 -5.303 1.00 25.34 80 ILE A N 10
ATOM 19053 C CA . ILE A 1 80 ? 6.634 3.122 -5.631 1.00 55.23 80 ILE A CA 10
ATOM 19054 C C . ILE A 1 80 ? 5.132 2.863 -5.432 1.00 55.42 80 ILE A C 10
ATOM 19055 O O . ILE A 1 80 ? 4.443 2.446 -6.368 1.00 40.02 80 ILE A O 10
ATOM 19071 N N . LEU A 1 81 ? 4.635 3.185 -4.216 1.00 45.55 81 LEU A N 10
ATOM 19072 C CA . LEU A 1 81 ? 3.221 3.010 -3.835 1.00 45.20 81 LEU A CA 10
ATOM 19073 C C . LEU A 1 81 ? 2.313 3.843 -4.754 1.00 52.10 81 LEU A C 10
ATOM 19074 O O . LEU A 1 81 ? 1.322 3.332 -5.258 1.00 42.44 81 LEU A O 10
ATOM 19090 N N . ASN A 1 82 ? 2.713 5.109 -4.997 1.00 54.04 82 ASN A N 10
ATOM 19091 C CA . ASN A 1 82 ? 1.916 6.086 -5.778 1.00 33.45 82 ASN A CA 10
ATOM 19092 C C . ASN A 1 82 ? 1.762 5.620 -7.240 1.00 25.00 82 ASN A C 10
ATOM 19093 O O . ASN A 1 82 ? 0.716 5.833 -7.867 1.00 13.53 82 ASN A O 10
ATOM 19104 N N . LYS A 1 83 ? 2.804 4.945 -7.761 1.00 71.23 83 LYS A N 10
ATOM 19105 C CA . LYS A 1 83 ? 2.757 4.329 -9.096 1.00 64.32 83 LYS A CA 10
ATOM 19106 C C . LYS A 1 83 ? 1.872 3.070 -9.105 1.00 65.15 83 LYS A C 10
ATOM 19107 O O . LYS A 1 83 ? 1.202 2.829 -10.087 1.00 70.35 83 LYS A O 10
ATOM 19126 N N . VAL A 1 84 ? 1.866 2.293 -8.005 1.00 34.32 84 VAL A N 10
ATOM 19127 C CA . VAL A 1 84 ? 1.009 1.083 -7.868 1.00 11.11 84 VAL A CA 10
ATOM 19128 C C . VAL A 1 84 ? -0.480 1.476 -7.818 1.00 35.33 84 VAL A C 10
ATOM 19129 O O . VAL A 1 84 ? -1.351 0.775 -8.353 1.00 73.42 84 VAL A O 10
ATOM 19142 N N . PHE A 1 85 ? -0.740 2.613 -7.167 1.00 61.44 85 PHE A N 10
ATOM 19143 C CA . PHE A 1 85 ? -2.066 3.228 -7.130 1.00 31.22 85 PHE A CA 10
ATOM 19144 C C . PHE A 1 85 ? -2.497 3.619 -8.562 1.00 53.42 85 PHE A C 10
ATOM 19145 O O . PHE A 1 85 ? -3.609 3.307 -8.986 1.00 33.15 85 PHE A O 10
ATOM 19162 N N . ALA A 1 86 ? -1.564 4.199 -9.333 1.00 54.14 86 ALA A N 10
ATOM 19163 C CA . ALA A 1 86 ? -1.799 4.549 -10.751 1.00 12.12 86 ALA A CA 10
ATOM 19164 C C . ALA A 1 86 ? -1.913 3.277 -11.640 1.00 74.34 86 ALA A C 10
ATOM 19165 O O . ALA A 1 86 ? -2.617 3.289 -12.650 1.00 34.32 86 ALA A O 10
ATOM 19172 N N . GLU A 1 87 ? -1.237 2.177 -11.226 1.00 73.11 87 GLU A N 10
ATOM 19173 C CA . GLU A 1 87 ? -1.274 0.866 -11.923 1.00 70.23 87 GLU A CA 10
ATOM 19174 C C . GLU A 1 87 ? -2.690 0.256 -11.870 1.00 34.02 87 GLU A C 10
ATOM 19175 O O . GLU A 1 87 ? -3.129 -0.402 -12.815 1.00 33.24 87 GLU A O 10
ATOM 19187 N N . LEU A 1 88 ? -3.401 0.487 -10.753 1.00 11.40 88 LEU A N 10
ATOM 19188 C CA . LEU A 1 88 ? -4.677 -0.194 -10.457 1.00 73.41 88 LEU A CA 10
ATOM 19189 C C . LEU A 1 88 ? -5.893 0.749 -10.614 1.00 21.14 88 LEU A C 10
ATOM 19190 O O . LEU A 1 88 ? -7.037 0.295 -10.506 1.00 51.30 88 LEU A O 10
ATOM 19206 N N . GLY A 1 89 ? -5.639 2.049 -10.851 1.00 33.31 89 GLY A N 10
ATOM 19207 C CA . GLY A 1 89 ? -6.710 3.026 -11.102 1.00 23.13 89 GLY A CA 10
ATOM 19208 C C . GLY A 1 89 ? -7.174 3.751 -9.839 1.00 34.24 89 GLY A C 10
ATOM 19209 O O . GLY A 1 89 ? -8.360 3.728 -9.482 1.00 52.42 89 GLY A O 10
ATOM 19213 N N . TYR A 1 90 ? -6.214 4.363 -9.147 1.00 52.40 90 TYR A N 10
ATOM 19214 C CA . TYR A 1 90 ? -6.457 5.301 -8.038 1.00 51.15 90 TYR A CA 10
ATOM 19215 C C . TYR A 1 90 ? -5.870 6.654 -8.464 1.00 73.24 90 TYR A C 10
ATOM 19216 O O . TYR A 1 90 ? -4.845 6.695 -9.163 1.00 64.44 90 TYR A O 10
ATOM 19234 N N . ASN A 1 91 ? -6.512 7.745 -8.041 1.00 34.33 91 ASN A N 10
ATOM 19235 C CA . ASN A 1 91 ? -6.049 9.112 -8.336 1.00 4.22 91 ASN A CA 10
ATOM 19236 C C . ASN A 1 91 ? -4.858 9.479 -7.431 1.00 24.20 91 ASN A C 10
ATOM 19237 O O . ASN A 1 91 ? -4.657 8.861 -6.374 1.00 63.23 91 ASN A O 10
ATOM 19248 N N . ASP A 1 92 ? -4.058 10.470 -7.861 1.00 41.43 92 ASP A N 10
ATOM 19249 C CA . ASP A 1 92 ? -2.917 10.993 -7.076 1.00 63.21 92 ASP A CA 10
ATOM 19250 C C . ASP A 1 92 ? -3.419 11.663 -5.781 1.00 44.30 92 ASP A C 10
ATOM 19251 O O . ASP A 1 92 ? -2.781 11.574 -4.732 1.00 63.11 92 ASP A O 10
ATOM 19260 N N . SER A 1 93 ? -4.585 12.321 -5.904 1.00 31.32 93 SER A N 10
ATOM 19261 C CA . SER A 1 93 ? -5.324 12.945 -4.791 1.00 72.12 93 SER A CA 10
ATOM 19262 C C . SER A 1 93 ? -5.546 11.982 -3.597 1.00 11.05 93 SER A C 10
ATOM 19263 O O . SER A 1 93 ? -5.513 12.412 -2.439 1.00 52.43 93 SER A O 10
ATOM 19271 N N . ASN A 1 94 ? -5.759 10.688 -3.909 1.00 55.54 94 ASN A N 10
ATOM 19272 C CA . ASN A 1 94 ? -5.981 9.618 -2.907 1.00 75.03 94 ASN A CA 10
ATOM 19273 C C . ASN A 1 94 ? -4.781 9.507 -1.942 1.00 5.44 94 ASN A C 10
ATOM 19274 O O . ASN A 1 94 ? -4.957 9.330 -0.738 1.00 4.35 94 ASN A O 10
ATOM 19285 N N . VAL A 1 95 ? -3.574 9.684 -2.494 1.00 21.54 95 VAL A N 10
ATOM 19286 C CA . VAL A 1 95 ? -2.301 9.409 -1.806 1.00 54.35 95 VAL A CA 10
ATOM 19287 C C . VAL A 1 95 ? -1.909 10.626 -0.942 1.00 34.41 95 VAL A C 10
ATOM 19288 O O . VAL A 1 95 ? -1.624 11.695 -1.486 1.00 50.33 95 VAL A O 10
ATOM 19301 N N . THR A 1 96 ? -1.972 10.484 0.396 1.00 31.25 96 THR A N 10
ATOM 19302 C CA . THR A 1 96 ? -1.504 11.523 1.335 1.00 42.32 96 THR A CA 10
ATOM 19303 C C . THR A 1 96 ? -0.761 10.869 2.516 1.00 42.33 96 THR A C 10
ATOM 19304 O O . THR A 1 96 ? -1.369 10.133 3.294 1.00 32.03 96 THR A O 10
ATOM 19315 N N . TRP A 1 97 ? 0.557 11.125 2.625 1.00 23.14 97 TRP A N 10
ATOM 19316 C CA . TRP A 1 97 ? 1.387 10.629 3.740 1.00 61.24 97 TRP A CA 10
ATOM 19317 C C . TRP A 1 97 ? 1.183 11.499 4.997 1.00 71.12 97 TRP A C 10
ATOM 19318 O O . TRP A 1 97 ? 1.383 12.713 4.965 1.00 23.52 97 TRP A O 10
ATOM 19339 N N . ASP A 1 98 ? 0.754 10.851 6.081 1.00 14.50 98 ASP A N 10
ATOM 19340 C CA . ASP A 1 98 ? 0.718 11.417 7.437 1.00 45.33 98 ASP A CA 10
ATOM 19341 C C . ASP A 1 98 ? 1.927 10.874 8.200 1.00 1.15 98 ASP A C 10
ATOM 19342 O O . ASP A 1 98 ? 1.852 9.807 8.831 1.00 23.41 98 ASP A O 10
ATOM 19351 N N . GLY A 1 99 ? 3.061 11.584 8.081 1.00 14.20 99 GLY A N 10
ATOM 19352 C CA . GLY A 1 99 ? 4.323 11.138 8.658 1.00 14.42 99 GLY A CA 10
ATOM 19353 C C . GLY A 1 99 ? 4.840 9.860 7.998 1.00 32.14 99 GLY A C 10
ATOM 19354 O O . GLY A 1 99 ? 5.346 9.899 6.872 1.00 64.42 99 GLY A O 10
ATOM 19358 N N . ASP A 1 100 ? 4.672 8.722 8.692 1.00 70.24 100 ASP A N 10
ATOM 19359 C CA . ASP A 1 100 ? 5.177 7.409 8.237 1.00 61.12 100 ASP A CA 10
ATOM 19360 C C . ASP A 1 100 ? 4.032 6.501 7.734 1.00 53.41 100 ASP A C 10
ATOM 19361 O O . ASP A 1 100 ? 4.286 5.432 7.165 1.00 35.34 100 ASP A O 10
ATOM 19370 N N . THR A 1 101 ? 2.781 6.929 7.936 1.00 51.42 101 THR A N 10
ATOM 19371 C CA . THR A 1 101 ? 1.591 6.183 7.486 1.00 11.22 101 THR A CA 10
ATOM 19372 C C . THR A 1 101 ? 0.939 6.942 6.332 1.00 51.31 101 THR A C 10
ATOM 19373 O O . THR A 1 101 ? 0.643 8.118 6.488 1.00 13.23 101 THR A O 10
ATOM 19384 N N . VAL A 1 102 ? 0.691 6.282 5.189 1.00 3.22 102 VAL A N 10
ATOM 19385 C CA . VAL A 1 102 ? -0.004 6.927 4.063 1.00 71.42 102 VAL A CA 10
ATOM 19386 C C . VAL A 1 102 ? -1.508 6.586 4.144 1.00 21.31 102 VAL A C 10
ATOM 19387 O O . VAL A 1 102 ? -1.897 5.409 4.132 1.00 51.33 102 VAL A O 10
ATOM 19400 N N . THR A 1 103 ? -2.339 7.626 4.296 1.00 35.55 103 THR A N 10
ATOM 19401 C CA . THR A 1 103 ? -3.793 7.504 4.322 1.00 21.43 103 THR A CA 10
ATOM 19402 C C . THR A 1 103 ? -4.301 7.713 2.890 1.00 2.44 103 THR A C 10
ATOM 19403 O O . THR A 1 103 ? -4.341 8.844 2.379 1.00 23.02 103 THR A O 10
ATOM 19414 N N . VAL A 1 104 ? -4.599 6.594 2.228 1.00 72.35 104 VAL A N 10
ATOM 19415 C CA . VAL A 1 104 ? -5.099 6.565 0.853 1.00 51.41 104 VAL A CA 10
ATOM 19416 C C . VAL A 1 104 ? -6.596 6.282 0.894 1.00 54.15 104 VAL A C 10
ATOM 19417 O O . VAL A 1 104 ? -7.011 5.177 1.247 1.00 71.10 104 VAL A O 10
ATOM 19430 N N . GLU A 1 105 ? -7.404 7.288 0.548 1.00 20.40 105 GLU A N 10
ATOM 19431 C CA . GLU A 1 105 ? -8.859 7.140 0.472 1.00 1.43 105 GLU A CA 10
ATOM 19432 C C . GLU A 1 105 ? -9.257 6.992 -1.000 1.00 42.04 105 GLU A C 10
ATOM 19433 O O . GLU A 1 105 ? -9.137 7.942 -1.787 1.00 12.22 105 GLU A O 10
ATOM 19445 N N . GLY A 1 106 ? -9.723 5.784 -1.352 1.00 4.52 106 GLY A N 10
ATOM 19446 C CA . GLY A 1 106 ? -10.002 5.415 -2.734 1.00 34.01 106 GLY A CA 10
ATOM 19447 C C . GLY A 1 106 ? -11.469 5.115 -2.972 1.00 0.52 106 GLY A C 10
ATOM 19448 O O . GLY A 1 106 ? -12.208 4.759 -2.039 1.00 70.42 106 GLY A O 10
ATOM 19452 N N . GLN A 1 107 ? -11.888 5.280 -4.232 1.00 24.43 107 GLN A N 10
ATOM 19453 C CA . GLN A 1 107 ? -13.206 4.852 -4.708 1.00 5.22 107 GLN A CA 10
ATOM 19454 C C . GLN A 1 107 ? -13.048 3.589 -5.564 1.00 41.11 107 GLN A C 10
ATOM 19455 O O . GLN A 1 107 ? -12.001 3.371 -6.198 1.00 22.44 107 GLN A O 10
ATOM 19469 N N . LEU A 1 108 ? -14.092 2.756 -5.563 1.00 55.31 108 LEU A N 10
ATOM 19470 C CA . LEU A 1 108 ? -14.149 1.509 -6.338 1.00 44.51 108 LEU A CA 10
ATOM 19471 C C . LEU A 1 108 ? -15.606 1.208 -6.710 1.00 2.44 108 LEU A C 10
ATOM 19472 O O . LEU A 1 108 ? -16.529 1.875 -6.209 1.00 60.22 108 LEU A O 10
ATOM 19488 N N . GLU A 1 109 ? -15.815 0.217 -7.601 1.00 51.41 109 GLU A N 10
ATOM 19489 C CA . GLU A 1 109 ? -17.160 -0.218 -7.993 1.00 65.04 109 GLU A CA 10
ATOM 19490 C C . GLU A 1 109 ? -17.727 -1.134 -6.893 1.00 72.22 109 GLU A C 10
ATOM 19491 O O . GLU A 1 109 ? -17.633 -2.366 -6.967 1.00 71.31 109 GLU A O 10
ATOM 19503 N N . GLY A 1 110 ? -18.225 -0.492 -5.830 1.00 32.11 110 GLY A N 10
ATOM 19504 C CA . GLY A 1 110 ? -18.777 -1.188 -4.684 1.00 2.01 110 GLY A CA 10
ATOM 19505 C C . GLY A 1 110 ? -20.238 -1.543 -4.885 1.00 63.23 110 GLY A C 10
ATOM 19506 O O . GLY A 1 110 ? -21.109 -0.675 -4.746 1.00 22.50 110 GLY A O 10
ATOM 19510 N N . VAL A 1 111 ? -20.504 -2.816 -5.223 1.00 52.24 111 VAL A N 10
ATOM 19511 C CA . VAL A 1 111 ? -21.872 -3.323 -5.412 1.00 33.44 111 VAL A CA 10
ATOM 19512 C C . VAL A 1 111 ? -22.585 -3.358 -4.056 1.00 31.55 111 VAL A C 10
ATOM 19513 O O . VAL A 1 111 ? -22.183 -4.108 -3.156 1.00 33.33 111 VAL A O 10
ATOM 19526 N N . ASP A 1 112 ? -23.622 -2.523 -3.923 1.00 13.15 112 ASP A N 10
ATOM 19527 C CA . ASP A 1 112 ? -24.368 -2.371 -2.675 1.00 3.05 112 ASP A CA 10
ATOM 19528 C C . ASP A 1 112 ? -25.218 -3.626 -2.422 1.00 11.02 112 ASP A C 10
ATOM 19529 O O . ASP A 1 112 ? -26.191 -3.885 -3.142 1.00 43.13 112 ASP A O 10
ATOM 19538 N N . LEU A 1 113 ? -24.809 -4.417 -1.428 1.00 73.22 113 LEU A N 10
ATOM 19539 C CA . LEU A 1 113 ? -25.550 -5.618 -0.986 1.00 33.35 113 LEU A CA 10
ATOM 19540 C C . LEU A 1 113 ? -26.386 -5.306 0.267 1.00 32.22 113 LEU A C 10
ATOM 19541 O O . LEU A 1 113 ? -26.937 -6.222 0.900 1.00 3.41 113 LEU A O 10
ATOM 19557 N N . GLU A 1 114 ? -26.498 -4.005 0.604 1.00 60.12 114 GLU A N 10
ATOM 19558 C CA . GLU A 1 114 ? -27.221 -3.551 1.793 1.00 13.11 114 GLU A CA 10
ATOM 19559 C C . GLU A 1 114 ? -28.729 -3.494 1.500 1.00 4.32 114 GLU A C 10
ATOM 19560 O O . GLU A 1 114 ? -29.206 -2.629 0.750 1.00 11.51 114 GLU A O 10
ATOM 19572 N N . HIS A 1 115 ? -29.453 -4.484 2.058 1.00 64.10 115 HIS A N 10
ATOM 19573 C CA . HIS A 1 115 ? -30.925 -4.518 2.054 1.00 0.35 115 HIS A CA 10
ATOM 19574 C C . HIS A 1 115 ? -31.480 -3.457 3.024 1.00 52.54 115 HIS A C 10
ATOM 19575 O O . HIS A 1 115 ? -30.720 -2.876 3.817 1.00 61.21 115 HIS A O 10
ATOM 19590 N N . HIS A 1 116 ? -32.816 -3.246 2.966 1.00 25.33 116 HIS A N 10
ATOM 19591 C CA . HIS A 1 116 ? -33.504 -2.075 3.574 1.00 33.20 116 HIS A CA 10
ATOM 19592 C C . HIS A 1 116 ? -33.031 -0.797 2.847 1.00 73.41 116 HIS A C 10
ATOM 19593 O O . HIS A 1 116 ? -32.937 0.287 3.434 1.00 32.32 116 HIS A O 10
ATOM 19608 N N . HIS A 1 117 ? -32.832 -0.949 1.523 1.00 51.12 117 HIS A N 10
ATOM 19609 C CA . HIS A 1 117 ? -32.132 0.029 0.664 1.00 0.42 117 HIS A CA 10
ATOM 19610 C C . HIS A 1 117 ? -32.942 1.336 0.447 1.00 54.33 117 HIS A C 10
ATOM 19611 O O . HIS A 1 117 ? -32.403 2.308 -0.087 1.00 25.22 117 HIS A O 10
ATOM 19626 N N . HIS A 1 118 ? -34.220 1.368 0.897 1.00 62.10 118 HIS A N 10
ATOM 19627 C CA . HIS A 1 118 ? -35.063 2.597 0.836 1.00 43.25 118 HIS A CA 10
ATOM 19628 C C . HIS A 1 118 ? -34.466 3.736 1.705 1.00 41.22 118 HIS A C 10
ATOM 19629 O O . HIS A 1 118 ? -34.819 4.905 1.529 1.00 1.45 118 HIS A O 10
ATOM 19644 N N . HIS A 1 119 ? -33.572 3.373 2.651 1.00 1.12 119 HIS A N 10
ATOM 19645 C CA . HIS A 1 119 ? -32.743 4.342 3.412 1.00 72.01 119 HIS A CA 10
ATOM 19646 C C . HIS A 1 119 ? -31.252 4.128 3.078 1.00 54.04 119 HIS A C 10
ATOM 19647 O O . HIS A 1 119 ? -30.861 3.037 2.644 1.00 74.34 119 HIS A O 10
ATOM 19662 N N . HIS A 1 120 ? -30.436 5.170 3.297 1.00 62.54 120 HIS A N 10
ATOM 19663 C CA . HIS A 1 120 ? -28.964 5.072 3.274 1.00 51.33 120 HIS A CA 10
ATOM 19664 C C . HIS A 1 120 ? -28.441 5.400 4.703 1.00 10.54 120 HIS A C 10
ATOM 19665 O O . HIS A 1 120 ? -28.432 4.489 5.561 1.00 0.53 120 HIS A O 10
ATOM 19681 N N . MET A 1 1 ? 20.963 -0.406 1.969 1.00 5.45 1 MET A N 11
ATOM 19682 C CA . MET A 1 1 ? 20.866 -1.360 0.846 1.00 2.21 1 MET A CA 11
ATOM 19683 C C . MET A 1 1 ? 19.390 -1.587 0.494 1.00 43.14 1 MET A C 11
ATOM 19684 O O . MET A 1 1 ? 18.608 -2.042 1.346 1.00 53.15 1 MET A O 11
ATOM 19700 N N . SER A 1 2 ? 19.010 -1.228 -0.744 1.00 61.42 2 SER A N 11
ATOM 19701 C CA . SER A 1 2 ? 17.704 -1.584 -1.315 1.00 4.14 2 SER A CA 11
ATOM 19702 C C . SER A 1 2 ? 17.704 -3.094 -1.602 1.00 11.21 2 SER A C 11
ATOM 19703 O O . SER A 1 2 ? 18.370 -3.557 -2.537 1.00 43.13 2 SER A O 11
ATOM 19711 N N . GLY A 1 3 ? 17.025 -3.852 -0.732 1.00 52.33 3 GLY A N 11
ATOM 19712 C CA . GLY A 1 3 ? 16.935 -5.303 -0.842 1.00 33.13 3 GLY A CA 11
ATOM 19713 C C . GLY A 1 3 ? 16.493 -5.897 0.467 1.00 24.55 3 GLY A C 11
ATOM 19714 O O . GLY A 1 3 ? 17.080 -6.861 0.956 1.00 31.14 3 GLY A O 11
ATOM 19718 N N . LYS A 1 4 ? 15.443 -5.293 1.035 1.00 63.21 4 LYS A N 11
ATOM 19719 C CA . LYS A 1 4 ? 14.997 -5.560 2.402 1.00 43.55 4 LYS A CA 11
ATOM 19720 C C . LYS A 1 4 ? 13.794 -6.504 2.401 1.00 41.14 4 LYS A C 11
ATOM 19721 O O . LYS A 1 4 ? 13.041 -6.579 1.412 1.00 45.51 4 LYS A O 11
ATOM 19740 N N . LYS A 1 5 ? 13.626 -7.217 3.513 1.00 3.03 5 LYS A N 11
ATOM 19741 C CA . LYS A 1 5 ? 12.364 -7.846 3.867 1.00 35.33 5 LYS A CA 11
ATOM 19742 C C . LYS A 1 5 ? 11.504 -6.725 4.473 1.00 15.41 5 LYS A C 11
ATOM 19743 O O . LYS A 1 5 ? 11.750 -6.284 5.597 1.00 64.20 5 LYS A O 11
ATOM 19762 N N . VAL A 1 6 ? 10.559 -6.224 3.672 1.00 12.12 6 VAL A N 11
ATOM 19763 C CA . VAL A 1 6 ? 9.627 -5.150 4.056 1.00 53.04 6 VAL A CA 11
ATOM 19764 C C . VAL A 1 6 ? 8.270 -5.779 4.378 1.00 41.22 6 VAL A C 11
ATOM 19765 O O . VAL A 1 6 ? 7.783 -6.629 3.627 1.00 42.31 6 VAL A O 11
ATOM 19778 N N . GLU A 1 7 ? 7.657 -5.365 5.489 1.00 51.42 7 GLU A N 11
ATOM 19779 C CA . GLU A 1 7 ? 6.320 -5.818 5.868 1.00 23.41 7 GLU A CA 11
ATOM 19780 C C . GLU A 1 7 ? 5.352 -4.652 5.658 1.00 4.14 7 GLU A C 11
ATOM 19781 O O . GLU A 1 7 ? 5.449 -3.599 6.311 1.00 21.02 7 GLU A O 11
ATOM 19793 N N . VAL A 1 8 ? 4.436 -4.870 4.713 1.00 3.32 8 VAL A N 11
ATOM 19794 C CA . VAL A 1 8 ? 3.465 -3.886 4.241 1.00 62.31 8 VAL A CA 11
ATOM 19795 C C . VAL A 1 8 ? 2.150 -4.100 5.005 1.00 64.12 8 VAL A C 11
ATOM 19796 O O . VAL A 1 8 ? 1.467 -5.105 4.793 1.00 15.53 8 VAL A O 11
ATOM 19809 N N . GLN A 1 9 ? 1.809 -3.164 5.905 1.00 43.22 9 GLN A N 11
ATOM 19810 C CA . GLN A 1 9 ? 0.623 -3.288 6.760 1.00 71.34 9 GLN A CA 11
ATOM 19811 C C . GLN A 1 9 ? -0.530 -2.557 6.074 1.00 24.40 9 GLN A C 11
ATOM 19812 O O . GLN A 1 9 ? -0.589 -1.328 6.104 1.00 74.15 9 GLN A O 11
ATOM 19826 N N . VAL A 1 10 ? -1.419 -3.319 5.420 1.00 51.23 10 VAL A N 11
ATOM 19827 C CA . VAL A 1 10 ? -2.578 -2.768 4.705 1.00 41.45 10 VAL A CA 11
ATOM 19828 C C . VAL A 1 10 ? -3.801 -2.825 5.629 1.00 42.15 10 VAL A C 11
ATOM 19829 O O . VAL A 1 10 ? -4.367 -3.905 5.872 1.00 0.24 10 VAL A O 11
ATOM 19842 N N . LYS A 1 11 ? -4.174 -1.659 6.172 1.00 4.15 11 LYS A N 11
ATOM 19843 C CA . LYS A 1 11 ? -5.303 -1.517 7.088 1.00 43.43 11 LYS A CA 11
ATOM 19844 C C . LYS A 1 11 ? -6.426 -0.784 6.347 1.00 62.33 11 LYS A C 11
ATOM 19845 O O . LYS A 1 11 ? -6.368 0.433 6.175 1.00 53.03 11 LYS A O 11
ATOM 19864 N N . ILE A 1 12 ? -7.438 -1.527 5.903 1.00 70.54 12 ILE A N 11
ATOM 19865 C CA . ILE A 1 12 ? -8.546 -0.988 5.106 1.00 61.13 12 ILE A CA 11
ATOM 19866 C C . ILE A 1 12 ? -9.852 -1.014 5.921 1.00 75.52 12 ILE A C 11
ATOM 19867 O O . ILE A 1 12 ? -10.292 -2.067 6.390 1.00 1.45 12 ILE A O 11
ATOM 19883 N N . THR A 1 13 ? -10.442 0.176 6.122 1.00 33.34 13 THR A N 11
ATOM 19884 C CA . THR A 1 13 ? -11.684 0.340 6.878 1.00 55.24 13 THR A CA 11
ATOM 19885 C C . THR A 1 13 ? -12.870 0.278 5.895 1.00 13.05 13 THR A C 11
ATOM 19886 O O . THR A 1 13 ? -13.061 1.199 5.092 1.00 32.44 13 THR A O 11
ATOM 19897 N N . CYS A 1 14 ? -13.634 -0.825 5.947 1.00 40.23 14 CYS A N 11
ATOM 19898 C CA . CYS A 1 14 ? -14.746 -1.103 5.015 1.00 41.04 14 CYS A CA 11
ATOM 19899 C C . CYS A 1 14 ? -16.007 -1.452 5.829 1.00 75.54 14 CYS A C 11
ATOM 19900 O O . CYS A 1 14 ? -15.983 -2.373 6.656 1.00 74.43 14 CYS A O 11
ATOM 19907 N N . ASN A 1 15 ? -17.068 -0.620 5.643 1.00 32.42 15 ASN A N 11
ATOM 19908 C CA . ASN A 1 15 ? -18.438 -0.801 6.196 1.00 61.33 15 ASN A CA 11
ATOM 19909 C C . ASN A 1 15 ? -18.530 -0.421 7.694 1.00 4.15 15 ASN A C 11
ATOM 19910 O O . ASN A 1 15 ? -19.630 -0.304 8.246 1.00 54.03 15 ASN A O 11
ATOM 19921 N N . GLY A 1 16 ? -17.378 -0.163 8.331 1.00 34.35 16 GLY A N 11
ATOM 19922 C CA . GLY A 1 16 ? -17.310 0.104 9.773 1.00 12.55 16 GLY A CA 11
ATOM 19923 C C . GLY A 1 16 ? -16.362 -0.834 10.495 1.00 44.04 16 GLY A C 11
ATOM 19924 O O . GLY A 1 16 ? -16.133 -0.671 11.693 1.00 14.24 16 GLY A O 11
ATOM 19928 N N . LYS A 1 17 ? -15.799 -1.814 9.765 1.00 43.12 17 LYS A N 11
ATOM 19929 C CA . LYS A 1 17 ? -14.854 -2.789 10.325 1.00 5.31 17 LYS A CA 11
ATOM 19930 C C . LYS A 1 17 ? -13.440 -2.468 9.846 1.00 23.04 17 LYS A C 11
ATOM 19931 O O . LYS A 1 17 ? -13.245 -2.010 8.709 1.00 70.02 17 LYS A O 11
ATOM 19950 N N . THR A 1 18 ? -12.465 -2.707 10.721 1.00 1.34 18 THR A N 11
ATOM 19951 C CA . THR A 1 18 ? -11.047 -2.521 10.428 1.00 54.12 18 THR A CA 11
ATOM 19952 C C . THR A 1 18 ? -10.458 -3.865 9.962 1.00 0.44 18 THR A C 11
ATOM 19953 O O . THR A 1 18 ? -10.328 -4.805 10.755 1.00 11.20 18 THR A O 11
ATOM 19964 N N . TYR A 1 19 ? -10.147 -3.967 8.661 1.00 42.22 19 TYR A N 11
ATOM 19965 C CA . TYR A 1 19 ? -9.520 -5.166 8.075 1.00 72.21 19 TYR A CA 11
ATOM 19966 C C . TYR A 1 19 ? -8.035 -4.874 7.891 1.00 52.44 19 TYR A C 11
ATOM 19967 O O . TYR A 1 19 ? -7.649 -4.198 6.937 1.00 74.41 19 TYR A O 11
ATOM 19985 N N . GLU A 1 20 ? -7.193 -5.378 8.792 1.00 72.42 20 GLU A N 11
ATOM 19986 C CA . GLU A 1 20 ? -5.743 -5.137 8.751 1.00 11.02 20 GLU A CA 11
ATOM 19987 C C . GLU A 1 20 ? -4.967 -6.457 8.702 1.00 65.44 20 GLU A C 11
ATOM 19988 O O . GLU A 1 20 ? -5.374 -7.452 9.309 1.00 14.20 20 GLU A O 11
ATOM 20000 N N . ARG A 1 21 ? -3.879 -6.455 7.919 1.00 42.41 21 ARG A N 11
ATOM 20001 C CA . ARG A 1 21 ? -2.974 -7.596 7.789 1.00 5.14 21 ARG A CA 11
ATOM 20002 C C . ARG A 1 21 ? -1.590 -7.088 7.369 1.00 64.21 21 ARG A C 11
ATOM 20003 O O . ARG A 1 21 ? -1.473 -6.214 6.501 1.00 3.01 21 ARG A O 11
ATOM 20024 N N . THR A 1 22 ? -0.561 -7.630 8.020 1.00 42.54 22 THR A N 11
ATOM 20025 C CA . THR A 1 22 ? 0.840 -7.327 7.745 1.00 60.12 22 THR A CA 11
ATOM 20026 C C . THR A 1 22 ? 1.382 -8.388 6.764 1.00 45.13 22 THR A C 11
ATOM 20027 O O . THR A 1 22 ? 1.388 -9.583 7.079 1.00 53.41 22 THR A O 11
ATOM 20038 N N . TYR A 1 23 ? 1.788 -7.940 5.564 1.00 4.25 23 TYR A N 11
ATOM 20039 C CA . TYR A 1 23 ? 2.267 -8.811 4.475 1.00 10.23 23 TYR A CA 11
ATOM 20040 C C . TYR A 1 23 ? 3.796 -8.822 4.447 1.00 32.54 23 TYR A C 11
ATOM 20041 O O . TYR A 1 23 ? 4.416 -7.774 4.267 1.00 40.34 23 TYR A O 11
ATOM 20059 N N . GLN A 1 24 ? 4.400 -10.012 4.613 1.00 44.20 24 GLN A N 11
ATOM 20060 C CA . GLN A 1 24 ? 5.864 -10.160 4.565 1.00 72.43 24 GLN A CA 11
ATOM 20061 C C . GLN A 1 24 ? 6.287 -10.277 3.091 1.00 55.03 24 GLN A C 11
ATOM 20062 O O . GLN A 1 24 ? 5.999 -11.285 2.432 1.00 24.25 24 GLN A O 11
ATOM 20076 N N . LEU A 1 25 ? 6.939 -9.229 2.579 1.00 71.41 25 LEU A N 11
ATOM 20077 C CA . LEU A 1 25 ? 7.428 -9.160 1.189 1.00 55.33 25 LEU A CA 11
ATOM 20078 C C . LEU A 1 25 ? 8.948 -8.991 1.201 1.00 72.25 25 LEU A C 11
ATOM 20079 O O . LEU A 1 25 ? 9.502 -8.395 2.124 1.00 34.03 25 LEU A O 11
ATOM 20095 N N . TYR A 1 26 ? 9.617 -9.536 0.183 1.00 71.33 26 TYR A N 11
ATOM 20096 C CA . TYR A 1 26 ? 11.060 -9.363 -0.018 1.00 11.41 26 TYR A CA 11
ATOM 20097 C C . TYR A 1 26 ? 11.311 -9.085 -1.498 1.00 53.35 26 TYR A C 11
ATOM 20098 O O . TYR A 1 26 ? 10.689 -9.708 -2.362 1.00 40.03 26 TYR A O 11
ATOM 20116 N N . ALA A 1 27 ? 12.236 -8.160 -1.772 1.00 10.23 27 ALA A N 11
ATOM 20117 C CA . ALA A 1 27 ? 12.687 -7.839 -3.128 1.00 73.34 27 ALA A CA 11
ATOM 20118 C C . ALA A 1 27 ? 14.004 -7.086 -3.056 1.00 50.05 27 ALA A C 11
ATOM 20119 O O . ALA A 1 27 ? 14.255 -6.380 -2.072 1.00 22.32 27 ALA A O 11
ATOM 20126 N N . VAL A 1 28 ? 14.826 -7.224 -4.113 1.00 15.34 28 VAL A N 11
ATOM 20127 C CA . VAL A 1 28 ? 16.089 -6.488 -4.246 1.00 23.31 28 VAL A CA 11
ATOM 20128 C C . VAL A 1 28 ? 15.772 -5.035 -4.647 1.00 22.23 28 VAL A C 11
ATOM 20129 O O . VAL A 1 28 ? 15.865 -4.119 -3.825 1.00 72.53 28 VAL A O 11
ATOM 20142 N N . ARG A 1 29 ? 15.323 -4.842 -5.898 1.00 12.32 29 ARG A N 11
ATOM 20143 C CA . ARG A 1 29 ? 14.992 -3.507 -6.416 1.00 1.54 29 ARG A CA 11
ATOM 20144 C C . ARG A 1 29 ? 13.580 -3.083 -5.982 1.00 25.13 29 ARG A C 11
ATOM 20145 O O . ARG A 1 29 ? 12.722 -3.919 -5.681 1.00 11.12 29 ARG A O 11
ATOM 20166 N N . ASP A 1 30 ? 13.376 -1.765 -5.940 1.00 70.14 30 ASP A N 11
ATOM 20167 C CA . ASP A 1 30 ? 12.073 -1.144 -5.636 1.00 3.43 30 ASP A CA 11
ATOM 20168 C C . ASP A 1 30 ? 11.063 -1.394 -6.776 1.00 52.10 30 ASP A C 11
ATOM 20169 O O . ASP A 1 30 ? 9.853 -1.470 -6.531 1.00 31.04 30 ASP A O 11
ATOM 20178 N N . GLU A 1 31 ? 11.586 -1.547 -8.019 1.00 62.33 31 GLU A N 11
ATOM 20179 C CA . GLU A 1 31 ? 10.789 -1.966 -9.197 1.00 52.03 31 GLU A CA 11
ATOM 20180 C C . GLU A 1 31 ? 10.121 -3.337 -8.973 1.00 11.53 31 GLU A C 11
ATOM 20181 O O . GLU A 1 31 ? 8.997 -3.571 -9.416 1.00 42.52 31 GLU A O 11
ATOM 20193 N N . GLU A 1 32 ? 10.836 -4.227 -8.270 1.00 45.01 32 GLU A N 11
ATOM 20194 C CA . GLU A 1 32 ? 10.372 -5.588 -7.965 1.00 34.15 32 GLU A CA 11
ATOM 20195 C C . GLU A 1 32 ? 9.170 -5.554 -6.992 1.00 70.20 32 GLU A C 11
ATOM 20196 O O . GLU A 1 32 ? 8.273 -6.387 -7.079 1.00 74.32 32 GLU A O 11
ATOM 20208 N N . LEU A 1 33 ? 9.179 -4.563 -6.072 1.00 43.41 33 LEU A N 11
ATOM 20209 C CA . LEU A 1 33 ? 8.142 -4.405 -5.032 1.00 65.44 33 LEU A CA 11
ATOM 20210 C C . LEU A 1 33 ? 6.818 -3.885 -5.647 1.00 42.42 33 LEU A C 11
ATOM 20211 O O . LEU A 1 33 ? 5.752 -4.133 -5.094 1.00 15.42 33 LEU A O 11
ATOM 20227 N N . LYS A 1 34 ? 6.914 -3.178 -6.801 1.00 65.31 34 LYS A N 11
ATOM 20228 C CA . LYS A 1 34 ? 5.747 -2.588 -7.508 1.00 60.51 34 LYS A CA 11
ATOM 20229 C C . LYS A 1 34 ? 4.652 -3.633 -7.800 1.00 33.41 34 LYS A C 11
ATOM 20230 O O . LYS A 1 34 ? 3.527 -3.486 -7.326 1.00 61.22 34 LYS A O 11
ATOM 20249 N N . GLU A 1 35 ? 5.020 -4.685 -8.569 1.00 30.03 35 GLU A N 11
ATOM 20250 C CA . GLU A 1 35 ? 4.096 -5.768 -8.969 1.00 1.44 35 GLU A CA 11
ATOM 20251 C C . GLU A 1 35 ? 3.467 -6.470 -7.745 1.00 14.35 35 GLU A C 11
ATOM 20252 O O . GLU A 1 35 ? 2.310 -6.896 -7.792 1.00 63.44 35 GLU A O 11
ATOM 20264 N N . LYS A 1 36 ? 4.251 -6.559 -6.652 1.00 35.34 36 LYS A N 11
ATOM 20265 C CA . LYS A 1 36 ? 3.826 -7.202 -5.402 1.00 34.24 36 LYS A CA 11
ATOM 20266 C C . LYS A 1 36 ? 2.730 -6.368 -4.733 1.00 24.11 36 LYS A C 11
ATOM 20267 O O . LYS A 1 36 ? 1.724 -6.908 -4.307 1.00 54.34 36 LYS A O 11
ATOM 20286 N N . LEU A 1 37 ? 2.948 -5.035 -4.689 1.00 61.12 37 LEU A N 11
ATOM 20287 C CA . LEU A 1 37 ? 1.991 -4.065 -4.119 1.00 20.22 37 LEU A CA 11
ATOM 20288 C C . LEU A 1 37 ? 0.693 -4.016 -4.929 1.00 10.25 37 LEU A C 11
ATOM 20289 O O . LEU A 1 37 ? -0.384 -3.865 -4.348 1.00 62.12 37 LEU A O 11
ATOM 20305 N N . LYS A 1 38 ? 0.803 -4.145 -6.275 1.00 33.31 38 LYS A N 11
ATOM 20306 C CA . LYS A 1 38 ? -0.364 -4.177 -7.170 1.00 11.32 38 LYS A CA 11
ATOM 20307 C C . LYS A 1 38 ? -1.227 -5.407 -6.868 1.00 71.35 38 LYS A C 11
ATOM 20308 O O . LYS A 1 38 ? -2.441 -5.296 -6.789 1.00 23.33 38 LYS A O 11
ATOM 20327 N N . LYS A 1 39 ? -0.570 -6.571 -6.665 1.00 61.11 39 LYS A N 11
ATOM 20328 C CA . LYS A 1 39 ? -1.264 -7.822 -6.300 1.00 54.35 39 LYS A CA 11
ATOM 20329 C C . LYS A 1 39 ? -1.890 -7.735 -4.893 1.00 62.12 39 LYS A C 11
ATOM 20330 O O . LYS A 1 39 ? -3.056 -8.072 -4.729 1.00 72.11 39 LYS A O 11
ATOM 20349 N N . VAL A 1 40 ? -1.108 -7.263 -3.897 1.00 23.23 40 VAL A N 11
ATOM 20350 C CA . VAL A 1 40 ? -1.555 -7.149 -2.487 1.00 12.15 40 VAL A CA 11
ATOM 20351 C C . VAL A 1 40 ? -2.808 -6.259 -2.382 1.00 64.01 40 VAL A C 11
ATOM 20352 O O . VAL A 1 40 ? -3.755 -6.607 -1.671 1.00 43.31 40 VAL A O 11
ATOM 20365 N N . LEU A 1 41 ? -2.811 -5.145 -3.135 1.00 24.30 41 LEU A N 11
ATOM 20366 C CA . LEU A 1 41 ? -3.940 -4.204 -3.164 1.00 31.05 41 LEU A CA 11
ATOM 20367 C C . LEU A 1 41 ? -5.145 -4.794 -3.921 1.00 75.00 41 LEU A C 11
ATOM 20368 O O . LEU A 1 41 ? -6.231 -4.809 -3.372 1.00 53.11 41 LEU A O 11
ATOM 20384 N N . ASN A 1 42 ? -4.937 -5.306 -5.158 1.00 5.12 42 ASN A N 11
ATOM 20385 C CA . ASN A 1 42 ? -6.035 -5.885 -5.993 1.00 42.15 42 ASN A CA 11
ATOM 20386 C C . ASN A 1 42 ? -6.788 -7.009 -5.258 1.00 62.04 42 ASN A C 11
ATOM 20387 O O . ASN A 1 42 ? -8.021 -6.984 -5.171 1.00 21.50 42 ASN A O 11
ATOM 20398 N N . GLU A 1 43 ? -6.023 -7.969 -4.709 1.00 3.10 43 GLU A N 11
ATOM 20399 C CA . GLU A 1 43 ? -6.579 -9.102 -3.950 1.00 11.11 43 GLU A CA 11
ATOM 20400 C C . GLU A 1 43 ? -7.306 -8.610 -2.687 1.00 11.44 43 GLU A C 11
ATOM 20401 O O . GLU A 1 43 ? -8.308 -9.198 -2.276 1.00 52.33 43 GLU A O 11
ATOM 20413 N N . ARG A 1 44 ? -6.782 -7.531 -2.074 1.00 34.13 44 ARG A N 11
ATOM 20414 C CA . ARG A 1 44 ? -7.393 -6.895 -0.895 1.00 61.22 44 ARG A CA 11
ATOM 20415 C C . ARG A 1 44 ? -8.753 -6.273 -1.249 1.00 1.23 44 ARG A C 11
ATOM 20416 O O . ARG A 1 44 ? -9.727 -6.475 -0.543 1.00 75.12 44 ARG A O 11
ATOM 20437 N N . MET A 1 45 ? -8.785 -5.556 -2.382 1.00 3.40 45 MET A N 11
ATOM 20438 C CA . MET A 1 45 ? -9.924 -4.714 -2.784 1.00 63.42 45 MET A CA 11
ATOM 20439 C C . MET A 1 45 ? -11.059 -5.531 -3.424 1.00 30.55 45 MET A C 11
ATOM 20440 O O . MET A 1 45 ? -12.207 -5.069 -3.443 1.00 62.43 45 MET A O 11
ATOM 20454 N N . ASP A 1 46 ? -10.726 -6.732 -3.942 1.00 1.33 46 ASP A N 11
ATOM 20455 C CA . ASP A 1 46 ? -11.693 -7.616 -4.623 1.00 62.15 46 ASP A CA 11
ATOM 20456 C C . ASP A 1 46 ? -12.902 -7.968 -3.694 1.00 22.40 46 ASP A C 11
ATOM 20457 O O . ASP A 1 46 ? -14.047 -7.690 -4.074 1.00 62.42 46 ASP A O 11
ATOM 20466 N N . PRO A 1 47 ? -12.698 -8.545 -2.447 1.00 54.32 47 PRO A N 11
ATOM 20467 C CA . PRO A 1 47 ? -13.831 -8.845 -1.532 1.00 61.22 47 PRO A CA 11
ATOM 20468 C C . PRO A 1 47 ? -14.486 -7.564 -0.969 1.00 2.51 47 PRO A C 11
ATOM 20469 O O . PRO A 1 47 ? -15.655 -7.581 -0.602 1.00 33.22 47 PRO A O 11
ATOM 20480 N N . ILE A 1 48 ? -13.712 -6.468 -0.925 1.00 42.24 48 ILE A N 11
ATOM 20481 C CA . ILE A 1 48 ? -14.153 -5.169 -0.380 1.00 51.12 48 ILE A CA 11
ATOM 20482 C C . ILE A 1 48 ? -15.211 -4.498 -1.295 1.00 52.13 48 ILE A C 11
ATOM 20483 O O . ILE A 1 48 ? -16.141 -3.832 -0.808 1.00 11.34 48 ILE A O 11
ATOM 20499 N N . LYS A 1 49 ? -15.073 -4.695 -2.624 1.00 32.20 49 LYS A N 11
ATOM 20500 C CA . LYS A 1 49 ? -16.081 -4.234 -3.601 1.00 55.23 49 LYS A CA 11
ATOM 20501 C C . LYS A 1 49 ? -17.390 -5.029 -3.423 1.00 44.40 49 LYS A C 11
ATOM 20502 O O . LYS A 1 49 ? -18.481 -4.476 -3.579 1.00 53.03 49 LYS A O 11
ATOM 20521 N N . LYS A 1 50 ? -17.248 -6.330 -3.082 1.00 30.24 50 LYS A N 11
ATOM 20522 C CA . LYS A 1 50 ? -18.383 -7.231 -2.786 1.00 13.42 50 LYS A CA 11
ATOM 20523 C C . LYS A 1 50 ? -19.077 -6.772 -1.473 1.00 54.33 50 LYS A C 11
ATOM 20524 O O . LYS A 1 50 ? -20.305 -6.847 -1.354 1.00 20.35 50 LYS A O 11
ATOM 20543 N N . LEU A 1 51 ? -18.272 -6.274 -0.506 1.00 63.22 51 LEU A N 11
ATOM 20544 C CA . LEU A 1 51 ? -18.792 -5.716 0.765 1.00 31.31 51 LEU A CA 11
ATOM 20545 C C . LEU A 1 51 ? -19.498 -4.372 0.501 1.00 30.01 51 LEU A C 11
ATOM 20546 O O . LEU A 1 51 ? -20.337 -3.936 1.290 1.00 21.01 51 LEU A O 11
ATOM 20562 N N . GLY A 1 52 ? -19.121 -3.726 -0.615 1.00 51.12 52 GLY A N 11
ATOM 20563 C CA . GLY A 1 52 ? -19.840 -2.578 -1.141 1.00 75.10 52 GLY A CA 11
ATOM 20564 C C . GLY A 1 52 ? -19.671 -1.319 -0.321 1.00 42.44 52 GLY A C 11
ATOM 20565 O O . GLY A 1 52 ? -20.625 -0.569 -0.139 1.00 22.41 52 GLY A O 11
ATOM 20569 N N . CYS A 1 53 ? -18.457 -1.084 0.172 1.00 13.14 53 CYS A N 11
ATOM 20570 C CA . CYS A 1 53 ? -18.160 0.079 1.010 1.00 3.42 53 CYS A CA 11
ATOM 20571 C C . CYS A 1 53 ? -17.985 1.348 0.153 1.00 64.05 53 CYS A C 11
ATOM 20572 O O . CYS A 1 53 ? -17.026 1.454 -0.612 1.00 14.11 53 CYS A O 11
ATOM 20579 N N . LYS A 1 54 ? -18.958 2.280 0.306 1.00 71.21 54 LYS A N 11
ATOM 20580 C CA . LYS A 1 54 ? -19.026 3.600 -0.379 1.00 62.32 54 LYS A CA 11
ATOM 20581 C C . LYS A 1 54 ? -17.682 4.366 -0.343 1.00 42.35 54 LYS A C 11
ATOM 20582 O O . LYS A 1 54 ? -17.315 5.016 -1.313 1.00 3.34 54 LYS A O 11
ATOM 20601 N N . ARG A 1 55 ? -16.955 4.259 0.783 1.00 75.31 55 ARG A N 11
ATOM 20602 C CA . ARG A 1 55 ? -15.615 4.833 0.945 1.00 61.13 55 ARG A CA 11
ATOM 20603 C C . ARG A 1 55 ? -14.813 3.885 1.856 1.00 0.42 55 ARG A C 11
ATOM 20604 O O . ARG A 1 55 ? -15.336 3.395 2.863 1.00 11.25 55 ARG A O 11
ATOM 20625 N N . VAL A 1 56 ? -13.551 3.636 1.482 1.00 22.30 56 VAL A N 11
ATOM 20626 C CA . VAL A 1 56 ? -12.604 2.810 2.246 1.00 5.30 56 VAL A CA 11
ATOM 20627 C C . VAL A 1 56 ? -11.328 3.612 2.536 1.00 60.01 56 VAL A C 11
ATOM 20628 O O . VAL A 1 56 ? -10.879 4.398 1.701 1.00 23.23 56 VAL A O 11
ATOM 20641 N N . ARG A 1 57 ? -10.768 3.423 3.728 1.00 33.15 57 ARG A N 11
ATOM 20642 C CA . ARG A 1 57 ? -9.505 4.057 4.122 1.00 45.23 57 ARG A CA 11
ATOM 20643 C C . ARG A 1 57 ? -8.415 2.979 4.231 1.00 71.03 57 ARG A C 11
ATOM 20644 O O . ARG A 1 57 ? -8.404 2.196 5.179 1.00 45.13 57 ARG A O 11
ATOM 20665 N N . ILE A 1 58 ? -7.517 2.953 3.238 1.00 12.22 58 ILE A N 11
ATOM 20666 C CA . ILE A 1 58 ? -6.359 2.057 3.166 1.00 30.54 58 ILE A CA 11
ATOM 20667 C C . ILE A 1 58 ? -5.136 2.803 3.742 1.00 33.31 58 ILE A C 11
ATOM 20668 O O . ILE A 1 58 ? -4.659 3.770 3.144 1.00 65.34 58 ILE A O 11
ATOM 20684 N N . SER A 1 59 ? -4.667 2.388 4.915 1.00 12.11 59 SER A N 11
ATOM 20685 C CA . SER A 1 59 ? -3.477 2.953 5.561 1.00 2.23 59 SER A CA 11
ATOM 20686 C C . SER A 1 59 ? -2.340 1.929 5.452 1.00 73.00 59 SER A C 11
ATOM 20687 O O . SER A 1 59 ? -2.372 0.886 6.114 1.00 42.34 59 SER A O 11
ATOM 20695 N N . ILE A 1 60 ? -1.376 2.202 4.555 1.00 0.35 60 ILE A N 11
ATOM 20696 C CA . ILE A 1 60 ? -0.213 1.328 4.317 1.00 74.04 60 ILE A CA 11
ATOM 20697 C C . ILE A 1 60 ? 0.993 1.857 5.112 1.00 4.03 60 ILE A C 11
ATOM 20698 O O . ILE A 1 60 ? 1.372 3.023 4.956 1.00 53.42 60 ILE A O 11
ATOM 20714 N N . ARG A 1 61 ? 1.561 1.003 5.981 1.00 11.04 61 ARG A N 11
ATOM 20715 C CA . ARG A 1 61 ? 2.788 1.308 6.737 1.00 34.41 61 ARG A CA 11
ATOM 20716 C C . ARG A 1 61 ? 3.936 0.437 6.225 1.00 73.11 61 ARG A C 11
ATOM 20717 O O . ARG A 1 61 ? 3.742 -0.757 5.956 1.00 42.23 61 ARG A O 11
ATOM 20738 N N . VAL A 1 62 ? 5.120 1.045 6.083 1.00 51.12 62 VAL A N 11
ATOM 20739 C CA . VAL A 1 62 ? 6.373 0.329 5.805 1.00 64.23 62 VAL A CA 11
ATOM 20740 C C . VAL A 1 62 ? 7.143 0.168 7.136 1.00 44.43 62 VAL A C 11
ATOM 20741 O O . VAL A 1 62 ? 7.137 1.080 7.981 1.00 73.55 62 VAL A O 11
ATOM 20754 N N . LYS A 1 63 ? 7.756 -1.005 7.346 1.00 12.52 63 LYS A N 11
ATOM 20755 C CA . LYS A 1 63 ? 8.544 -1.283 8.557 1.00 43.20 63 LYS A CA 11
ATOM 20756 C C . LYS A 1 63 ? 9.959 -0.705 8.420 1.00 70.44 63 LYS A C 11
ATOM 20757 O O . LYS A 1 63 ? 10.650 -0.958 7.426 1.00 1.44 63 LYS A O 11
ATOM 20776 N N . HIS A 1 64 ? 10.366 0.089 9.422 1.00 50.12 64 HIS A N 11
ATOM 20777 C CA . HIS A 1 64 ? 11.682 0.739 9.469 1.00 4.42 64 HIS A CA 11
ATOM 20778 C C . HIS A 1 64 ? 12.174 0.861 10.922 1.00 44.14 64 HIS A C 11
ATOM 20779 O O . HIS A 1 64 ? 11.360 0.905 11.856 1.00 10.24 64 HIS A O 11
ATOM 20794 N N . SER A 1 65 ? 13.504 0.919 11.089 1.00 4.32 65 SER A N 11
ATOM 20795 C CA . SER A 1 65 ? 14.165 1.156 12.393 1.00 62.24 65 SER A CA 11
ATOM 20796 C C . SER A 1 65 ? 15.644 1.533 12.148 1.00 43.14 65 SER A C 11
ATOM 20797 O O . SER A 1 65 ? 16.532 1.253 12.964 1.00 0.30 65 SER A O 11
ATOM 20805 N N . ASP A 1 66 ? 15.874 2.219 11.016 1.00 23.24 66 ASP A N 11
ATOM 20806 C CA . ASP A 1 66 ? 17.210 2.604 10.541 1.00 40.12 66 ASP A CA 11
ATOM 20807 C C . ASP A 1 66 ? 17.130 4.061 10.070 1.00 51.34 66 ASP A C 11
ATOM 20808 O O . ASP A 1 66 ? 16.974 4.333 8.875 1.00 32.42 66 ASP A O 11
ATOM 20817 N N . ALA A 1 67 ? 17.224 4.993 11.039 1.00 34.04 67 ALA A N 11
ATOM 20818 C CA . ALA A 1 67 ? 16.881 6.424 10.858 1.00 4.13 67 ALA A CA 11
ATOM 20819 C C . ALA A 1 67 ? 17.775 7.157 9.836 1.00 21.32 67 ALA A C 11
ATOM 20820 O O . ALA A 1 67 ? 17.519 8.320 9.500 1.00 21.40 67 ALA A O 11
ATOM 20827 N N . ALA A 1 68 ? 18.815 6.468 9.341 1.00 53.44 68 ALA A N 11
ATOM 20828 C CA . ALA A 1 68 ? 19.636 6.945 8.227 1.00 74.51 68 ALA A CA 11
ATOM 20829 C C . ALA A 1 68 ? 18.905 6.708 6.885 1.00 4.32 68 ALA A C 11
ATOM 20830 O O . ALA A 1 68 ? 18.455 7.656 6.239 1.00 22.00 68 ALA A O 11
ATOM 20837 N N . GLU A 1 69 ? 18.732 5.425 6.519 1.00 51.42 69 GLU A N 11
ATOM 20838 C CA . GLU A 1 69 ? 18.274 5.018 5.172 1.00 32.51 69 GLU A CA 11
ATOM 20839 C C . GLU A 1 69 ? 16.742 5.039 5.015 1.00 41.53 69 GLU A C 11
ATOM 20840 O O . GLU A 1 69 ? 16.260 5.240 3.909 1.00 53.11 69 GLU A O 11
ATOM 20852 N N . GLU A 1 70 ? 15.992 4.844 6.116 1.00 71.31 70 GLU A N 11
ATOM 20853 C CA . GLU A 1 70 ? 14.514 4.680 6.061 1.00 22.32 70 GLU A CA 11
ATOM 20854 C C . GLU A 1 70 ? 13.794 5.903 5.445 1.00 22.45 70 GLU A C 11
ATOM 20855 O O . GLU A 1 70 ? 12.741 5.763 4.834 1.00 25.24 70 GLU A O 11
ATOM 20867 N N . LYS A 1 71 ? 14.404 7.083 5.617 1.00 41.31 71 LYS A N 11
ATOM 20868 C CA . LYS A 1 71 ? 13.867 8.365 5.136 1.00 32.02 71 LYS A CA 11
ATOM 20869 C C . LYS A 1 71 ? 14.076 8.501 3.616 1.00 73.33 71 LYS A C 11
ATOM 20870 O O . LYS A 1 71 ? 13.279 9.129 2.916 1.00 52.45 71 LYS A O 11
ATOM 20889 N N . LYS A 1 72 ? 15.158 7.874 3.130 1.00 11.32 72 LYS A N 11
ATOM 20890 C CA . LYS A 1 72 ? 15.466 7.737 1.700 1.00 12.25 72 LYS A CA 11
ATOM 20891 C C . LYS A 1 72 ? 14.513 6.710 1.054 1.00 54.10 72 LYS A C 11
ATOM 20892 O O . LYS A 1 72 ? 13.991 6.930 -0.044 1.00 4.22 72 LYS A O 11
ATOM 20911 N N . GLU A 1 73 ? 14.269 5.597 1.780 1.00 14.13 73 GLU A N 11
ATOM 20912 C CA . GLU A 1 73 ? 13.500 4.447 1.264 1.00 72.12 73 GLU A CA 11
ATOM 20913 C C . GLU A 1 73 ? 11.981 4.694 1.330 1.00 44.55 73 GLU A C 11
ATOM 20914 O O . GLU A 1 73 ? 11.231 4.057 0.592 1.00 61.11 73 GLU A O 11
ATOM 20926 N N . ALA A 1 74 ? 11.537 5.606 2.221 1.00 44.14 74 ALA A N 11
ATOM 20927 C CA . ALA A 1 74 ? 10.121 6.018 2.307 1.00 23.41 74 ALA A CA 11
ATOM 20928 C C . ALA A 1 74 ? 9.784 6.978 1.157 1.00 34.45 74 ALA A C 11
ATOM 20929 O O . ALA A 1 74 ? 8.706 6.905 0.573 1.00 24.42 74 ALA A O 11
ATOM 20936 N N . LYS A 1 75 ? 10.744 7.887 0.870 1.00 74.24 75 LYS A N 11
ATOM 20937 C CA . LYS A 1 75 ? 10.724 8.776 -0.319 1.00 25.14 75 LYS A CA 11
ATOM 20938 C C . LYS A 1 75 ? 10.643 7.944 -1.618 1.00 33.02 75 LYS A C 11
ATOM 20939 O O . LYS A 1 75 ? 9.912 8.273 -2.556 1.00 2.22 75 LYS A O 11
ATOM 20958 N N . LYS A 1 76 ? 11.420 6.852 -1.626 1.00 44.44 76 LYS A N 11
ATOM 20959 C CA . LYS A 1 76 ? 11.494 5.888 -2.733 1.00 50.00 76 LYS A CA 11
ATOM 20960 C C . LYS A 1 76 ? 10.161 5.135 -2.889 1.00 44.25 76 LYS A C 11
ATOM 20961 O O . LYS A 1 76 ? 9.625 5.024 -3.993 1.00 23.12 76 LYS A O 11
ATOM 20980 N N . PHE A 1 77 ? 9.613 4.692 -1.737 1.00 72.22 77 PHE A N 11
ATOM 20981 C CA . PHE A 1 77 ? 8.378 3.886 -1.656 1.00 22.54 77 PHE A CA 11
ATOM 20982 C C . PHE A 1 77 ? 7.148 4.767 -1.968 1.00 72.51 77 PHE A C 11
ATOM 20983 O O . PHE A 1 77 ? 6.093 4.258 -2.358 1.00 70.31 77 PHE A O 11
ATOM 21000 N N . ALA A 1 78 ? 7.320 6.097 -1.785 1.00 22.12 78 ALA A N 11
ATOM 21001 C CA . ALA A 1 78 ? 6.320 7.107 -2.148 1.00 1.41 78 ALA A CA 11
ATOM 21002 C C . ALA A 1 78 ? 6.092 7.114 -3.656 1.00 33.25 78 ALA A C 11
ATOM 21003 O O . ALA A 1 78 ? 4.951 7.094 -4.118 1.00 4.42 78 ALA A O 11
ATOM 21010 N N . ALA A 1 79 ? 7.208 7.103 -4.408 1.00 62.53 79 ALA A N 11
ATOM 21011 C CA . ALA A 1 79 ? 7.197 7.076 -5.874 1.00 63.01 79 ALA A CA 11
ATOM 21012 C C . ALA A 1 79 ? 6.714 5.712 -6.412 1.00 54.15 79 ALA A C 11
ATOM 21013 O O . ALA A 1 79 ? 6.044 5.651 -7.446 1.00 5.21 79 ALA A O 11
ATOM 21020 N N . ILE A 1 80 ? 7.066 4.629 -5.692 1.00 2.51 80 ILE A N 11
ATOM 21021 C CA . ILE A 1 80 ? 6.641 3.254 -6.022 1.00 72.22 80 ILE A CA 11
ATOM 21022 C C . ILE A 1 80 ? 5.115 3.113 -5.954 1.00 24.20 80 ILE A C 11
ATOM 21023 O O . ILE A 1 80 ? 4.485 2.715 -6.938 1.00 34.31 80 ILE A O 11
ATOM 21039 N N . LEU A 1 81 ? 4.528 3.478 -4.802 1.00 75.23 81 LEU A N 11
ATOM 21040 C CA . LEU A 1 81 ? 3.070 3.436 -4.608 1.00 52.44 81 LEU A CA 11
ATOM 21041 C C . LEU A 1 81 ? 2.350 4.486 -5.486 1.00 22.21 81 LEU A C 11
ATOM 21042 O O . LEU A 1 81 ? 1.210 4.267 -5.871 1.00 74.54 81 LEU A O 11
ATOM 21058 N N . ASN A 1 82 ? 3.045 5.592 -5.829 1.00 14.04 82 ASN A N 11
ATOM 21059 C CA . ASN A 1 82 ? 2.517 6.625 -6.755 1.00 54.34 82 ASN A CA 11
ATOM 21060 C C . ASN A 1 82 ? 2.254 6.005 -8.148 1.00 0.44 82 ASN A C 11
ATOM 21061 O O . ASN A 1 82 ? 1.271 6.345 -8.814 1.00 12.22 82 ASN A O 11
ATOM 21072 N N . LYS A 1 83 ? 3.150 5.082 -8.562 1.00 34.53 83 LYS A N 11
ATOM 21073 C CA . LYS A 1 83 ? 2.968 4.272 -9.784 1.00 53.01 83 LYS A CA 11
ATOM 21074 C C . LYS A 1 83 ? 1.814 3.264 -9.610 1.00 25.31 83 LYS A C 11
ATOM 21075 O O . LYS A 1 83 ? 0.926 3.190 -10.458 1.00 33.31 83 LYS A O 11
ATOM 21094 N N . VAL A 1 84 ? 1.817 2.545 -8.462 1.00 63.25 84 VAL A N 11
ATOM 21095 C CA . VAL A 1 84 ? 0.892 1.423 -8.193 1.00 53.43 84 VAL A CA 11
ATOM 21096 C C . VAL A 1 84 ? -0.579 1.898 -8.213 1.00 14.14 84 VAL A C 11
ATOM 21097 O O . VAL A 1 84 ? -1.380 1.394 -9.004 1.00 40.02 84 VAL A O 11
ATOM 21110 N N . PHE A 1 85 ? -0.879 2.908 -7.369 1.00 32.51 85 PHE A N 11
ATOM 21111 C CA . PHE A 1 85 ? -2.229 3.500 -7.242 1.00 43.10 85 PHE A CA 11
ATOM 21112 C C . PHE A 1 85 ? -2.749 4.021 -8.594 1.00 74.35 85 PHE A C 11
ATOM 21113 O O . PHE A 1 85 ? -3.890 3.741 -8.966 1.00 74.15 85 PHE A O 11
ATOM 21130 N N . ALA A 1 86 ? -1.872 4.721 -9.344 1.00 22.21 86 ALA A N 11
ATOM 21131 C CA . ALA A 1 86 ? -2.216 5.304 -10.660 1.00 75.32 86 ALA A CA 11
ATOM 21132 C C . ALA A 1 86 ? -2.574 4.209 -11.693 1.00 72.10 86 ALA A C 11
ATOM 21133 O O . ALA A 1 86 ? -3.425 4.423 -12.566 1.00 24.31 86 ALA A O 11
ATOM 21140 N N . GLU A 1 87 ? -1.932 3.033 -11.555 1.00 21.14 87 GLU A N 11
ATOM 21141 C CA . GLU A 1 87 ? -2.141 1.868 -12.448 1.00 41.01 87 GLU A CA 11
ATOM 21142 C C . GLU A 1 87 ? -3.332 0.998 -11.986 1.00 23.34 87 GLU A C 11
ATOM 21143 O O . GLU A 1 87 ? -3.797 0.133 -12.737 1.00 1.02 87 GLU A O 11
ATOM 21155 N N . LEU A 1 88 ? -3.833 1.240 -10.753 1.00 44.33 88 LEU A N 11
ATOM 21156 C CA . LEU A 1 88 ? -4.964 0.472 -10.171 1.00 60.24 88 LEU A CA 11
ATOM 21157 C C . LEU A 1 88 ? -6.260 1.314 -10.148 1.00 25.33 88 LEU A C 11
ATOM 21158 O O . LEU A 1 88 ? -7.265 0.899 -9.555 1.00 63.54 88 LEU A O 11
ATOM 21174 N N . GLY A 1 89 ? -6.223 2.490 -10.804 1.00 2.32 89 GLY A N 11
ATOM 21175 C CA . GLY A 1 89 ? -7.411 3.337 -10.977 1.00 13.31 89 GLY A CA 11
ATOM 21176 C C . GLY A 1 89 ? -7.670 4.296 -9.819 1.00 23.00 89 GLY A C 11
ATOM 21177 O O . GLY A 1 89 ? -8.771 4.847 -9.710 1.00 55.13 89 GLY A O 11
ATOM 21181 N N . TYR A 1 90 ? -6.667 4.491 -8.946 1.00 1.52 90 TYR A N 11
ATOM 21182 C CA . TYR A 1 90 ? -6.730 5.472 -7.847 1.00 20.22 90 TYR A CA 11
ATOM 21183 C C . TYR A 1 90 ? -6.084 6.793 -8.276 1.00 72.45 90 TYR A C 11
ATOM 21184 O O . TYR A 1 90 ? -4.994 6.795 -8.865 1.00 13.33 90 TYR A O 11
ATOM 21202 N N . ASN A 1 91 ? -6.765 7.898 -7.969 1.00 0.13 91 ASN A N 11
ATOM 21203 C CA . ASN A 1 91 ? -6.299 9.264 -8.270 1.00 33.43 91 ASN A CA 11
ATOM 21204 C C . ASN A 1 91 ? -5.436 9.769 -7.096 1.00 34.53 91 ASN A C 11
ATOM 21205 O O . ASN A 1 91 ? -5.508 9.222 -5.984 1.00 61.01 91 ASN A O 11
ATOM 21216 N N . ASP A 1 92 ? -4.634 10.820 -7.350 1.00 52.41 92 ASP A N 11
ATOM 21217 C CA . ASP A 1 92 ? -3.787 11.470 -6.327 1.00 32.45 92 ASP A CA 11
ATOM 21218 C C . ASP A 1 92 ? -4.629 12.058 -5.169 1.00 11.31 92 ASP A C 11
ATOM 21219 O O . ASP A 1 92 ? -4.165 12.137 -4.030 1.00 43.35 92 ASP A O 11
ATOM 21228 N N . SER A 1 93 ? -5.880 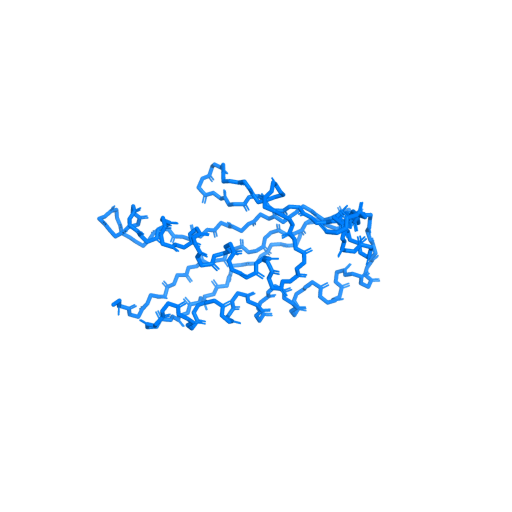12.436 -5.488 1.00 60.22 93 SER A N 11
ATOM 21229 C CA . SER A 1 93 ? -6.852 12.970 -4.521 1.00 72.25 93 SER A CA 11
ATOM 21230 C C . SER A 1 93 ? -7.138 11.959 -3.391 1.00 55.22 93 SER A C 11
ATOM 21231 O O . SER A 1 93 ? -7.419 12.350 -2.253 1.00 11.30 93 SER A O 11
ATOM 21239 N N . ASN A 1 94 ? -7.062 10.655 -3.723 1.00 35.04 94 ASN A N 11
ATOM 21240 C CA . ASN A 1 94 ? -7.269 9.569 -2.751 1.00 2.54 94 ASN A CA 11
ATOM 21241 C C . ASN A 1 94 ? -6.039 9.400 -1.842 1.00 1.12 94 ASN A C 11
ATOM 21242 O O . ASN A 1 94 ? -6.175 9.102 -0.662 1.00 0.40 94 ASN A O 11
ATOM 21253 N N . VAL A 1 95 ? -4.843 9.661 -2.392 1.00 42.15 95 VAL A N 11
ATOM 21254 C CA . VAL A 1 95 ? -3.560 9.259 -1.782 1.00 4.11 95 VAL A CA 11
ATOM 21255 C C . VAL A 1 95 ? -2.819 10.476 -1.179 1.00 60.32 95 VAL A C 11
ATOM 21256 O O . VAL A 1 95 ? -2.445 11.398 -1.908 1.00 45.32 95 VAL A O 11
ATOM 21269 N N . THR A 1 96 ? -2.625 10.483 0.159 1.00 62.32 96 THR A N 11
ATOM 21270 C CA . THR A 1 96 ? -1.811 11.508 0.852 1.00 70.03 96 THR A CA 11
ATOM 21271 C C . THR A 1 96 ? -0.716 10.823 1.720 1.00 71.50 96 THR A C 11
ATOM 21272 O O . THR A 1 96 ? -1.015 9.978 2.573 1.00 23.02 96 THR A O 11
ATOM 21283 N N . TRP A 1 97 ? 0.558 11.171 1.463 1.00 3.43 97 TRP A N 11
ATOM 21284 C CA . TRP A 1 97 ? 1.725 10.582 2.161 1.00 34.53 97 TRP A CA 11
ATOM 21285 C C . TRP A 1 97 ? 2.118 11.386 3.407 1.00 53.25 97 TRP A C 11
ATOM 21286 O O . TRP A 1 97 ? 1.991 12.620 3.429 1.00 1.03 97 TRP A O 11
ATOM 21307 N N . ASP A 1 98 ? 2.600 10.660 4.431 1.00 12.52 98 ASP A N 11
ATOM 21308 C CA . ASP A 1 98 ? 3.180 11.246 5.646 1.00 51.53 98 ASP A CA 11
ATOM 21309 C C . ASP A 1 98 ? 4.209 10.259 6.243 1.00 51.14 98 ASP A C 11
ATOM 21310 O O . ASP A 1 98 ? 3.932 9.541 7.215 1.00 24.12 98 ASP A O 11
ATOM 21319 N N . GLY A 1 99 ? 5.372 10.181 5.558 1.00 32.34 99 GLY A N 11
ATOM 21320 C CA . GLY A 1 99 ? 6.541 9.422 6.009 1.00 20.33 99 GLY A CA 11
ATOM 21321 C C . GLY A 1 99 ? 6.305 7.913 6.161 1.00 11.13 99 GLY A C 11
ATOM 21322 O O . GLY A 1 99 ? 6.428 7.156 5.191 1.00 3.33 99 GLY A O 11
ATOM 21326 N N . ASP A 1 100 ? 5.948 7.503 7.397 1.00 52.21 100 ASP A N 11
ATOM 21327 C CA . ASP A 1 100 ? 5.740 6.090 7.793 1.00 64.41 100 ASP A CA 11
ATOM 21328 C C . ASP A 1 100 ? 4.486 5.505 7.129 1.00 44.44 100 ASP A C 11
ATOM 21329 O O . ASP A 1 100 ? 4.503 4.379 6.616 1.00 63.03 100 ASP A O 11
ATOM 21338 N N . THR A 1 101 ? 3.405 6.302 7.139 1.00 64.25 101 THR A N 11
ATOM 21339 C CA . THR A 1 101 ? 2.069 5.864 6.719 1.00 52.03 101 THR A CA 11
ATOM 21340 C C . THR A 1 101 ? 1.566 6.742 5.563 1.00 12.33 101 THR A C 11
ATOM 21341 O O . THR A 1 101 ? 1.773 7.957 5.558 1.00 33.13 101 THR A O 11
ATOM 21352 N N . VAL A 1 102 ? 0.916 6.104 4.584 1.00 13.41 102 VAL A N 11
ATOM 21353 C CA . VAL A 1 102 ? 0.131 6.789 3.557 1.00 60.55 102 VAL A CA 11
ATOM 21354 C C . VAL A 1 102 ? -1.367 6.555 3.845 1.00 11.51 102 VAL A C 11
ATOM 21355 O O . VAL A 1 102 ? -1.802 5.413 4.046 1.00 23.32 102 VAL A O 11
ATOM 21368 N N . THR A 1 103 ? -2.134 7.651 3.924 1.00 72.11 103 THR A N 11
ATOM 21369 C CA . THR A 1 103 ? -3.577 7.609 4.135 1.00 31.12 103 THR A CA 11
ATOM 21370 C C . THR A 1 103 ? -4.258 7.711 2.765 1.00 31.44 103 THR A C 11
ATOM 21371 O O . THR A 1 103 ? -4.272 8.776 2.139 1.00 65.22 103 THR A O 11
ATOM 21382 N N . VAL A 1 104 ? -4.756 6.579 2.278 1.00 63.02 104 VAL A N 11
ATOM 21383 C CA . VAL A 1 104 ? -5.469 6.499 1.003 1.00 21.23 104 VAL A CA 11
ATOM 21384 C C . VAL A 1 104 ? -6.952 6.343 1.313 1.00 21.33 104 VAL A C 11
ATOM 21385 O O . VAL A 1 104 ? -7.352 5.321 1.844 1.00 65.32 104 VAL A O 11
ATOM 21398 N N . GLU A 1 105 ? -7.764 7.358 1.034 1.00 4.24 105 GLU A N 11
ATOM 21399 C CA . GLU A 1 105 ? -9.222 7.262 1.161 1.00 13.24 105 GLU A CA 11
ATOM 21400 C C . GLU A 1 105 ? -9.811 7.278 -0.241 1.00 31.21 105 GLU A C 11
ATOM 21401 O O . GLU A 1 105 ? -9.761 8.306 -0.925 1.00 0.11 105 GLU A O 11
ATOM 21413 N N . GLY A 1 106 ? -10.350 6.127 -0.673 1.00 13.34 106 GLY A N 11
ATOM 21414 C CA . GLY A 1 106 ? -10.938 5.981 -1.995 1.00 4.21 106 GLY A CA 11
ATOM 21415 C C . GLY A 1 106 ? -12.405 5.623 -1.911 1.00 11.45 106 GLY A C 11
ATOM 21416 O O . GLY A 1 106 ? -12.790 4.764 -1.114 1.00 71.52 106 GLY A O 11
ATOM 21420 N N . GLN A 1 107 ? -13.227 6.288 -2.727 1.00 65.33 107 GLN A N 11
ATOM 21421 C CA . GLN A 1 107 ? -14.646 5.945 -2.888 1.00 51.43 107 GLN A CA 11
ATOM 21422 C C . GLN A 1 107 ? -14.739 4.728 -3.826 1.00 62.10 107 GLN A C 11
ATOM 21423 O O . GLN A 1 107 ? -13.953 4.620 -4.779 1.00 43.41 107 GLN A O 11
ATOM 21437 N N . LEU A 1 108 ? -15.644 3.792 -3.523 1.00 62.25 108 LEU A N 11
ATOM 21438 C CA . LEU A 1 108 ? -15.865 2.599 -4.357 1.00 5.33 108 LEU A CA 11
ATOM 21439 C C . LEU A 1 108 ? -17.284 2.590 -4.913 1.00 75.15 108 LEU A C 11
ATOM 21440 O O . LEU A 1 108 ? -18.223 3.080 -4.274 1.00 2.33 108 LEU A O 11
ATOM 21456 N N . GLU A 1 109 ? -17.400 2.029 -6.125 1.00 15.01 109 GLU A N 11
ATOM 21457 C CA . GLU A 1 109 ? -18.671 1.704 -6.779 1.00 63.12 109 GLU A CA 11
ATOM 21458 C C . GLU A 1 109 ? -19.483 0.703 -5.922 1.00 15.21 109 GLU A C 11
ATOM 21459 O O . GLU A 1 109 ? -20.713 0.773 -5.871 1.00 44.02 109 GLU A O 11
ATOM 21471 N N . GLY A 1 110 ? -18.751 -0.213 -5.242 1.00 33.22 110 GLY A N 11
ATOM 21472 C CA . GLY A 1 110 ? -19.347 -1.250 -4.411 1.00 71.30 110 GLY A CA 11
ATOM 21473 C C . GLY A 1 110 ? -20.155 -2.238 -5.233 1.00 1.11 110 GLY A C 11
ATOM 21474 O O . GLY A 1 110 ? -19.702 -2.672 -6.301 1.00 23.12 110 GLY A O 11
ATOM 21478 N N . VAL A 1 111 ? -21.359 -2.585 -4.753 1.00 42.52 111 VAL A N 11
ATOM 21479 C CA . VAL A 1 111 ? -22.329 -3.407 -5.508 1.00 53.44 111 VAL A CA 11
ATOM 21480 C C . VAL A 1 111 ? -23.256 -2.448 -6.299 1.00 15.34 111 VAL A C 11
ATOM 21481 O O . VAL A 1 111 ? -24.481 -2.425 -6.108 1.00 55.02 111 VAL A O 11
ATOM 21494 N N . ASP A 1 112 ? -22.615 -1.598 -7.141 1.00 44.21 112 ASP A N 11
ATOM 21495 C CA . ASP A 1 112 ? -23.283 -0.539 -7.938 1.00 51.41 112 ASP A CA 11
ATOM 21496 C C . ASP A 1 112 ? -24.014 0.487 -7.020 1.00 52.11 112 ASP A C 11
ATOM 21497 O O . ASP A 1 112 ? -24.924 1.208 -7.445 1.00 11.30 112 ASP A O 11
ATOM 21506 N N . LEU A 1 113 ? -23.555 0.587 -5.762 1.00 61.10 113 LEU A N 11
ATOM 21507 C CA . LEU A 1 113 ? -24.181 1.439 -4.740 1.00 41.31 113 LEU A CA 11
ATOM 21508 C C . LEU A 1 113 ? -23.843 2.915 -5.006 1.00 23.13 113 LEU A C 11
ATOM 21509 O O . LEU A 1 113 ? -22.672 3.258 -5.210 1.00 52.34 113 LEU A O 11
ATOM 21525 N N . GLU A 1 114 ? -24.881 3.772 -5.008 1.00 25.13 114 GLU A N 11
ATOM 21526 C CA . GLU A 1 114 ? -24.734 5.214 -5.254 1.00 41.32 114 GLU A CA 11
ATOM 21527 C C . GLU A 1 114 ? -24.047 5.881 -4.050 1.00 51.22 114 GLU A C 11
ATOM 21528 O O . GLU A 1 114 ? -24.600 5.881 -2.940 1.00 72.24 114 GLU A O 11
ATOM 21540 N N . HIS A 1 115 ? -22.843 6.419 -4.274 1.00 61.00 115 HIS A N 11
ATOM 21541 C CA . HIS A 1 115 ? -22.075 7.151 -3.255 1.00 33.20 115 HIS A CA 11
ATOM 21542 C C . HIS A 1 115 ? -22.758 8.508 -2.961 1.00 4.13 115 HIS A C 11
ATOM 21543 O O . HIS A 1 115 ? -22.544 9.497 -3.672 1.00 61.10 115 HIS A O 11
ATOM 21558 N N . HIS A 1 116 ? -23.635 8.507 -1.948 1.00 0.14 116 HIS A N 11
ATOM 21559 C CA . HIS A 1 116 ? -24.313 9.714 -1.435 1.00 61.02 116 HIS A CA 11
ATOM 21560 C C . HIS A 1 116 ? -23.660 10.153 -0.119 1.00 32.22 116 HIS A C 11
ATOM 21561 O O . HIS A 1 116 ? -23.081 9.327 0.602 1.00 51.45 116 HIS A O 11
ATOM 21576 N N . HIS A 1 117 ? -23.764 11.454 0.173 1.00 70.23 117 HIS A N 11
ATOM 21577 C CA . HIS A 1 117 ? -23.274 12.051 1.418 1.00 32.14 117 HIS A CA 11
ATOM 21578 C C . HIS A 1 117 ? -24.084 13.325 1.707 1.00 15.52 117 HIS A C 11
ATOM 21579 O O . HIS A 1 117 ? -23.906 14.350 1.038 1.00 73.02 117 HIS A O 11
ATOM 21594 N N . HIS A 1 118 ? -25.006 13.227 2.675 1.00 73.24 118 HIS A N 11
ATOM 21595 C CA . HIS A 1 118 ? -25.864 14.349 3.110 1.00 64.21 118 HIS A CA 11
ATOM 21596 C C . HIS A 1 118 ? -25.142 15.214 4.157 1.00 15.43 118 HIS A C 11
ATOM 21597 O O . HIS A 1 118 ? -24.185 14.758 4.795 1.00 73.41 118 HIS A O 11
ATOM 21612 N N . HIS A 1 119 ? -25.605 16.466 4.305 1.00 54.22 119 HIS A N 11
ATOM 21613 C CA . HIS A 1 119 ? -25.098 17.421 5.321 1.00 20.10 119 HIS A CA 11
ATOM 21614 C C . HIS A 1 119 ? -26.251 18.288 5.886 1.00 74.41 119 HIS A C 11
ATOM 21615 O O . HIS A 1 119 ? -26.080 18.959 6.915 1.00 42.21 119 HIS A O 11
ATOM 21630 N N . HIS A 1 120 ? -27.425 18.269 5.216 1.00 53.45 120 HIS A N 11
ATOM 21631 C CA . HIS A 1 120 ? -28.630 18.989 5.687 1.00 75.41 120 HIS A CA 11
ATOM 21632 C C . HIS A 1 120 ? -29.220 18.292 6.948 1.00 34.53 120 HIS A C 11
ATOM 21633 O O . HIS A 1 120 ? -29.938 17.284 6.809 1.00 52.14 120 HIS A O 11
ATOM 21649 N N . MET A 1 1 ? 21.851 -1.704 -3.836 1.00 4.24 1 MET A N 12
ATOM 21650 C CA . MET A 1 1 ? 20.783 -2.726 -3.853 1.00 65.21 1 MET A CA 12
ATOM 21651 C C . MET A 1 1 ? 19.821 -2.498 -2.675 1.00 61.43 1 MET A C 12
ATOM 21652 O O . MET A 1 1 ? 20.256 -2.252 -1.546 1.00 72.02 1 MET A O 12
ATOM 21668 N N . SER A 1 2 ? 18.511 -2.584 -2.961 1.00 55.10 2 SER A N 12
ATOM 21669 C CA . SER A 1 2 ? 17.435 -2.400 -1.966 1.00 1.15 2 SER A CA 12
ATOM 21670 C C . SER A 1 2 ? 16.915 -3.768 -1.487 1.00 62.02 2 SER A C 12
ATOM 21671 O O . SER A 1 2 ? 15.717 -3.934 -1.235 1.00 55.21 2 SER A O 12
ATOM 21679 N N . GLY A 1 3 ? 17.853 -4.737 -1.363 1.00 40.22 3 GLY A N 12
ATOM 21680 C CA . GLY A 1 3 ? 17.542 -6.101 -0.943 1.00 73.34 3 GLY A CA 12
ATOM 21681 C C . GLY A 1 3 ? 17.131 -6.177 0.518 1.00 13.11 3 GLY A C 12
ATOM 21682 O O . GLY A 1 3 ? 17.941 -6.527 1.382 1.00 15.34 3 GLY A O 12
ATOM 21686 N N . LYS A 1 4 ? 15.858 -5.856 0.788 1.00 63.24 4 LYS A N 12
ATOM 21687 C CA . LYS A 1 4 ? 15.339 -5.718 2.148 1.00 31.00 4 LYS A CA 12
ATOM 21688 C C . LYS A 1 4 ? 13.866 -6.168 2.194 1.00 74.35 4 LYS A C 12
ATOM 21689 O O . LYS A 1 4 ? 13.123 -5.981 1.220 1.00 31.24 4 LYS A O 12
ATOM 21708 N N . LYS A 1 5 ? 13.467 -6.788 3.315 1.00 71.55 5 LYS A N 12
ATOM 21709 C CA . LYS A 1 5 ? 12.077 -7.153 3.580 1.00 12.11 5 LYS A CA 12
ATOM 21710 C C . LYS A 1 5 ? 11.365 -5.961 4.230 1.00 0.35 5 LYS A C 12
ATOM 21711 O O . LYS A 1 5 ? 11.698 -5.565 5.359 1.00 61.30 5 LYS A O 12
ATOM 21730 N N . VAL A 1 6 ? 10.413 -5.385 3.510 1.00 12.51 6 VAL A N 12
ATOM 21731 C CA . VAL A 1 6 ? 9.495 -4.377 4.049 1.00 65.54 6 VAL A CA 12
ATOM 21732 C C . VAL A 1 6 ? 8.172 -5.080 4.366 1.00 21.14 6 VAL A C 12
ATOM 21733 O O . VAL A 1 6 ? 7.708 -5.932 3.592 1.00 43.20 6 VAL A O 12
ATOM 21746 N N . GLU A 1 7 ? 7.582 -4.738 5.510 1.00 11.23 7 GLU A N 12
ATOM 21747 C CA . GLU A 1 7 ? 6.274 -5.255 5.916 1.00 53.13 7 GLU A CA 12
ATOM 21748 C C . GLU A 1 7 ? 5.236 -4.176 5.600 1.00 0.31 7 GLU A C 12
ATOM 21749 O O . GLU A 1 7 ? 5.249 -3.089 6.190 1.00 42.35 7 GLU A O 12
ATOM 21761 N N . VAL A 1 8 ? 4.364 -4.485 4.641 1.00 54.05 8 VAL A N 12
ATOM 21762 C CA . VAL A 1 8 ? 3.337 -3.571 4.145 1.00 41.30 8 VAL A CA 12
ATOM 21763 C C . VAL A 1 8 ? 2.037 -3.866 4.897 1.00 10.33 8 VAL A C 12
ATOM 21764 O O . VAL A 1 8 ? 1.413 -4.913 4.684 1.00 1.44 8 VAL A O 12
ATOM 21777 N N . GLN A 1 9 ? 1.659 -2.960 5.809 1.00 40.45 9 GLN A N 12
ATOM 21778 C CA . GLN A 1 9 ? 0.493 -3.145 6.676 1.00 74.22 9 GLN A CA 12
ATOM 21779 C C . GLN A 1 9 ? -0.704 -2.446 6.027 1.00 4.40 9 GLN A C 12
ATOM 21780 O O . GLN A 1 9 ? -0.818 -1.225 6.107 1.00 43.24 9 GLN A O 12
ATOM 21794 N N . VAL A 1 10 ? -1.571 -3.223 5.355 1.00 12.35 10 VAL A N 12
ATOM 21795 C CA . VAL A 1 10 ? -2.737 -2.687 4.630 1.00 60.43 10 VAL A CA 12
ATOM 21796 C C . VAL A 1 10 ? -3.969 -2.760 5.543 1.00 13.10 10 VAL A C 12
ATOM 21797 O O . VAL A 1 10 ? -4.467 -3.851 5.831 1.00 44.34 10 VAL A O 12
ATOM 21810 N N . LYS A 1 11 ? -4.419 -1.591 6.025 1.00 22.41 11 LYS A N 12
ATOM 21811 C CA . LYS A 1 11 ? -5.575 -1.471 6.919 1.00 60.32 11 LYS A CA 12
ATOM 21812 C C . LYS A 1 11 ? -6.718 -0.814 6.143 1.00 20.14 11 LYS A C 12
ATOM 21813 O O . LYS A 1 11 ? -6.693 0.395 5.929 1.00 43.30 11 LYS A O 12
ATOM 21832 N N . ILE A 1 12 ? -7.718 -1.594 5.714 1.00 40.43 12 ILE A N 12
ATOM 21833 C CA . ILE A 1 12 ? -8.830 -1.061 4.902 1.00 14.20 12 ILE A CA 12
ATOM 21834 C C . ILE A 1 12 ? -10.149 -1.097 5.698 1.00 63.41 12 ILE A C 12
ATOM 21835 O O . ILE A 1 12 ? -10.563 -2.142 6.200 1.00 54.01 12 ILE A O 12
ATOM 21851 N N . THR A 1 13 ? -10.785 0.074 5.835 1.00 22.22 13 THR A N 12
ATOM 21852 C CA . THR A 1 13 ? -12.037 0.232 6.575 1.00 10.13 13 THR A CA 12
ATOM 21853 C C . THR A 1 13 ? -13.207 0.274 5.567 1.00 31.04 13 THR A C 12
ATOM 21854 O O . THR A 1 13 ? -13.404 1.285 4.892 1.00 34.21 13 THR A O 12
ATOM 21865 N N . CYS A 1 14 ? -13.949 -0.842 5.452 1.00 73.24 14 CYS A N 12
ATOM 21866 C CA . CYS A 1 14 ? -15.088 -0.981 4.515 1.00 20.00 14 CYS A CA 12
ATOM 21867 C C . CYS A 1 14 ? -16.396 -1.123 5.298 1.00 22.14 14 CYS A C 12
ATOM 21868 O O . CYS A 1 14 ? -16.473 -1.940 6.233 1.00 41.53 14 CYS A O 12
ATOM 21875 N N . ASN A 1 15 ? -17.393 -0.283 4.920 1.00 32.31 15 ASN A N 12
ATOM 21876 C CA . ASN A 1 15 ? -18.770 -0.278 5.467 1.00 13.55 15 ASN A CA 12
ATOM 21877 C C . ASN A 1 15 ? -18.790 0.283 6.910 1.00 23.43 15 ASN A C 12
ATOM 21878 O O . ASN A 1 15 ? -19.252 1.410 7.136 1.00 50.10 15 ASN A O 12
ATOM 21889 N N . GLY A 1 16 ? -18.283 -0.509 7.865 1.00 22.44 16 GLY A N 12
ATOM 21890 C CA . GLY A 1 16 ? -18.166 -0.085 9.262 1.00 21.43 16 GLY A CA 12
ATOM 21891 C C . GLY A 1 16 ? -17.223 -0.980 10.059 1.00 61.42 16 GLY A C 12
ATOM 21892 O O . GLY A 1 16 ? -17.252 -0.961 11.292 1.00 51.13 16 GLY A O 12
ATOM 21896 N N . LYS A 1 17 ? -16.387 -1.776 9.345 1.00 31.40 17 LYS A N 12
ATOM 21897 C CA . LYS A 1 17 ? -15.421 -2.720 9.961 1.00 52.42 17 LYS A CA 12
ATOM 21898 C C . LYS A 1 17 ? -14.006 -2.496 9.394 1.00 31.22 17 LYS A C 12
ATOM 21899 O O . LYS A 1 17 ? -13.849 -2.004 8.270 1.00 30.54 17 LYS A O 12
ATOM 21918 N N . THR A 1 18 ? -12.987 -2.898 10.180 1.00 62.12 18 THR A N 12
ATOM 21919 C CA . THR A 1 18 ? -11.566 -2.788 9.812 1.00 32.43 18 THR A CA 12
ATOM 21920 C C . THR A 1 18 ? -11.022 -4.173 9.408 1.00 43.41 18 THR A C 12
ATOM 21921 O O . THR A 1 18 ? -11.086 -5.125 10.189 1.00 2.52 18 THR A O 12
ATOM 21932 N N . TYR A 1 19 ? -10.510 -4.273 8.174 1.00 30.11 19 TYR A N 12
ATOM 21933 C CA . TYR A 1 19 ? -9.913 -5.502 7.619 1.00 14.12 19 TYR A CA 12
ATOM 21934 C C . TYR A 1 19 ? -8.429 -5.229 7.346 1.00 52.22 19 TYR A C 12
ATOM 21935 O O . TYR A 1 19 ? -8.095 -4.522 6.391 1.00 12.31 19 TYR A O 12
ATOM 21953 N N . GLU A 1 20 ? -7.532 -5.762 8.187 1.00 21.32 20 GLU A N 12
ATOM 21954 C CA . GLU A 1 20 ? -6.088 -5.451 8.094 1.00 25.32 20 GLU A CA 12
ATOM 21955 C C . GLU A 1 20 ? -5.216 -6.699 8.232 1.00 10.22 20 GLU A C 12
ATOM 21956 O O . GLU A 1 20 ? -5.631 -7.699 8.833 1.00 43.51 20 GLU A O 12
ATOM 21968 N N . ARG A 1 21 ? -4.005 -6.613 7.649 1.00 21.50 21 ARG A N 12
ATOM 21969 C CA . ARG A 1 21 ? -2.986 -7.667 7.710 1.00 53.32 21 ARG A CA 12
ATOM 21970 C C . ARG A 1 21 ? -1.605 -7.075 7.356 1.00 22.31 21 ARG A C 12
ATOM 21971 O O . ARG A 1 21 ? -1.501 -6.210 6.476 1.00 23.34 21 ARG A O 12
ATOM 21992 N N . THR A 1 22 ? -0.568 -7.531 8.074 1.00 73.35 22 THR A N 12
ATOM 21993 C CA . THR A 1 22 ? 0.829 -7.176 7.806 1.00 4.24 22 THR A CA 12
ATOM 21994 C C . THR A 1 22 ? 1.441 -8.214 6.828 1.00 42.10 22 THR A C 12
ATOM 21995 O O . THR A 1 22 ? 1.562 -9.396 7.166 1.00 4.10 22 THR A O 12
ATOM 22006 N N . TYR A 1 23 ? 1.796 -7.764 5.612 1.00 74.53 23 TYR A N 12
ATOM 22007 C CA . TYR A 1 23 ? 2.356 -8.630 4.551 1.00 34.43 23 TYR A CA 12
ATOM 22008 C C . TYR A 1 23 ? 3.887 -8.511 4.534 1.00 13.31 23 TYR A C 12
ATOM 22009 O O . TYR A 1 23 ? 4.416 -7.404 4.503 1.00 34.33 23 TYR A O 12
ATOM 22027 N N . GLN A 1 24 ? 4.586 -9.656 4.546 1.00 1.32 24 GLN A N 12
ATOM 22028 C CA . GLN A 1 24 ? 6.061 -9.693 4.507 1.00 51.32 24 GLN A CA 12
ATOM 22029 C C . GLN A 1 24 ? 6.498 -9.743 3.037 1.00 2.52 24 GLN A C 12
ATOM 22030 O O . GLN A 1 24 ? 6.334 -10.771 2.372 1.00 55.14 24 GLN A O 12
ATOM 22044 N N . LEU A 1 25 ? 7.057 -8.632 2.540 1.00 62.40 25 LEU A N 12
ATOM 22045 C CA . LEU A 1 25 ? 7.410 -8.470 1.121 1.00 53.43 25 LEU A CA 12
ATOM 22046 C C . LEU A 1 25 ? 8.905 -8.144 0.990 1.00 2.44 25 LEU A C 12
ATOM 22047 O O . LEU A 1 25 ? 9.328 -7.017 1.246 1.00 2.21 25 LEU A O 12
ATOM 22063 N N . TYR A 1 26 ? 9.704 -9.165 0.641 1.00 63.20 26 TYR A N 12
ATOM 22064 C CA . TYR A 1 26 ? 11.124 -8.991 0.327 1.00 22.22 26 TYR A CA 12
ATOM 22065 C C . TYR A 1 26 ? 11.280 -8.573 -1.141 1.00 4.10 26 TYR A C 12
ATOM 22066 O O . TYR A 1 26 ? 10.694 -9.196 -2.030 1.00 11.13 26 TYR A O 12
ATOM 22084 N N . ALA A 1 27 ? 12.079 -7.536 -1.383 1.00 71.34 27 ALA A N 12
ATOM 22085 C CA . ALA A 1 27 ? 12.403 -7.064 -2.734 1.00 34.31 27 ALA A CA 12
ATOM 22086 C C . ALA A 1 27 ? 13.909 -6.848 -2.849 1.00 31.55 27 ALA A C 12
ATOM 22087 O O . ALA A 1 27 ? 14.565 -6.548 -1.855 1.00 2.14 27 ALA A O 12
ATOM 22094 N N . VAL A 1 28 ? 14.441 -7.033 -4.068 1.00 74.01 28 VAL A N 12
ATOM 22095 C CA . VAL A 1 28 ? 15.868 -6.801 -4.386 1.00 50.01 28 VAL A CA 12
ATOM 22096 C C . VAL A 1 28 ? 16.072 -5.325 -4.783 1.00 75.34 28 VAL A C 12
ATOM 22097 O O . VAL A 1 28 ? 17.100 -4.704 -4.492 1.00 5.23 28 VAL A O 12
ATOM 22110 N N . ARG A 1 29 ? 15.070 -4.801 -5.483 1.00 71.32 29 ARG A N 12
ATOM 22111 C CA . ARG A 1 29 ? 14.927 -3.380 -5.799 1.00 64.02 29 ARG A CA 12
ATOM 22112 C C . ARG A 1 29 ? 13.591 -2.919 -5.216 1.00 72.23 29 ARG A C 12
ATOM 22113 O O . ARG A 1 29 ? 12.678 -3.729 -5.055 1.00 5.13 29 ARG A O 12
ATOM 22134 N N . ASP A 1 30 ? 13.472 -1.624 -4.946 1.00 42.12 30 ASP A N 12
ATOM 22135 C CA . ASP A 1 30 ? 12.176 -0.971 -4.656 1.00 32.44 30 ASP A CA 12
ATOM 22136 C C . ASP A 1 30 ? 11.177 -1.200 -5.820 1.00 74.54 30 ASP A C 12
ATOM 22137 O O . ASP A 1 30 ? 9.965 -1.292 -5.608 1.00 15.32 30 ASP A O 12
ATOM 22146 N N . GLU A 1 31 ? 11.740 -1.325 -7.042 1.00 64.14 31 GLU A N 12
ATOM 22147 C CA . GLU A 1 31 ? 10.997 -1.617 -8.281 1.00 65.43 31 GLU A CA 12
ATOM 22148 C C . GLU A 1 31 ? 10.354 -3.019 -8.255 1.00 33.13 31 GLU A C 12
ATOM 22149 O O . GLU A 1 31 ? 9.317 -3.237 -8.884 1.00 21.45 31 GLU A O 12
ATOM 22161 N N . GLU A 1 32 ? 10.967 -3.968 -7.523 1.00 11.54 32 GLU A N 12
ATOM 22162 C CA . GLU A 1 32 ? 10.405 -5.327 -7.372 1.00 30.02 32 GLU A CA 12
ATOM 22163 C C . GLU A 1 32 ? 9.107 -5.285 -6.547 1.00 65.31 32 GLU A C 12
ATOM 22164 O O . GLU A 1 32 ? 8.189 -6.061 -6.797 1.00 45.13 32 GLU A O 12
ATOM 22176 N N . LEU A 1 33 ? 9.044 -4.345 -5.588 1.00 43.53 33 LEU A N 12
ATOM 22177 C CA . LEU A 1 33 ? 7.904 -4.199 -4.661 1.00 62.15 33 LEU A CA 12
ATOM 22178 C C . LEU A 1 33 ? 6.649 -3.643 -5.391 1.00 72.42 33 LEU A C 12
ATOM 22179 O O . LEU A 1 33 ? 5.548 -3.757 -4.866 1.00 62.41 33 LEU A O 12
ATOM 22195 N N . LYS A 1 34 ? 6.837 -3.057 -6.597 1.00 44.33 34 LYS A N 12
ATOM 22196 C CA . LYS A 1 34 ? 5.736 -2.483 -7.411 1.00 21.13 34 LYS A CA 12
ATOM 22197 C C . LYS A 1 34 ? 4.601 -3.500 -7.644 1.00 21.44 34 LYS A C 12
ATOM 22198 O O . LYS A 1 34 ? 3.485 -3.310 -7.153 1.00 65.32 34 LYS A O 12
ATOM 22217 N N . GLU A 1 35 ? 4.932 -4.580 -8.376 1.00 34.15 35 GLU A N 12
ATOM 22218 C CA . GLU A 1 35 ? 3.985 -5.648 -8.725 1.00 15.20 35 GLU A CA 12
ATOM 22219 C C . GLU A 1 35 ? 3.388 -6.333 -7.480 1.00 62.13 35 GLU A C 12
ATOM 22220 O O . GLU A 1 35 ? 2.242 -6.788 -7.514 1.00 22.42 35 GLU A O 12
ATOM 22232 N N . LYS A 1 36 ? 4.175 -6.372 -6.378 1.00 5.44 36 LYS A N 12
ATOM 22233 C CA . LYS A 1 36 ? 3.739 -6.958 -5.098 1.00 3.43 36 LYS A CA 12
ATOM 22234 C C . LYS A 1 36 ? 2.597 -6.127 -4.501 1.00 51.13 36 LYS A C 12
ATOM 22235 O O . LYS A 1 36 ? 1.569 -6.682 -4.123 1.00 0.01 36 LYS A O 12
ATOM 22254 N N . LEU A 1 37 ? 2.786 -4.787 -4.486 1.00 2.31 37 LEU A N 12
ATOM 22255 C CA . LEU A 1 37 ? 1.776 -3.826 -4.001 1.00 13.45 37 LEU A CA 12
ATOM 22256 C C . LEU A 1 37 ? 0.478 -3.938 -4.810 1.00 4.01 37 LEU A C 12
ATOM 22257 O O . LEU A 1 37 ? -0.605 -3.933 -4.222 1.00 72.45 37 LEU A O 12
ATOM 22273 N N . LYS A 1 38 ? 0.610 -4.044 -6.157 1.00 45.33 38 LYS A N 12
ATOM 22274 C CA . LYS A 1 38 ? -0.539 -4.158 -7.071 1.00 73.31 38 LYS A CA 12
ATOM 22275 C C . LYS A 1 38 ? -1.398 -5.381 -6.728 1.00 32.55 38 LYS A C 12
ATOM 22276 O O . LYS A 1 38 ? -2.601 -5.239 -6.523 1.00 53.40 38 LYS A O 12
ATOM 22295 N N . LYS A 1 39 ? -0.754 -6.561 -6.602 1.00 64.44 39 LYS A N 12
ATOM 22296 C CA . LYS A 1 39 ? -1.464 -7.819 -6.301 1.00 3.34 39 LYS A CA 12
ATOM 22297 C C . LYS A 1 39 ? -2.085 -7.789 -4.888 1.00 3.20 39 LYS A C 12
ATOM 22298 O O . LYS A 1 39 ? -3.258 -8.106 -4.744 1.00 21.11 39 LYS A O 12
ATOM 22317 N N . VAL A 1 40 ? -1.295 -7.357 -3.874 1.00 41.11 40 VAL A N 12
ATOM 22318 C CA . VAL A 1 40 ? -1.748 -7.254 -2.459 1.00 40.31 40 VAL A CA 12
ATOM 22319 C C . VAL A 1 40 ? -3.029 -6.391 -2.333 1.00 14.30 40 VAL A C 12
ATOM 22320 O O . VAL A 1 40 ? -3.967 -6.774 -1.628 1.00 2.23 40 VAL A O 12
ATOM 22333 N N . LEU A 1 41 ? -3.051 -5.250 -3.047 1.00 5.30 41 LEU A N 12
ATOM 22334 C CA . LEU A 1 41 ? -4.194 -4.322 -3.049 1.00 51.04 41 LEU A CA 12
ATOM 22335 C C . LEU A 1 41 ? -5.436 -4.966 -3.700 1.00 73.43 41 LEU A C 12
ATOM 22336 O O . LEU A 1 41 ? -6.512 -4.925 -3.111 1.00 64.33 41 LEU A O 12
ATOM 22352 N N . ASN A 1 42 ? -5.259 -5.575 -4.892 1.00 53.55 42 ASN A N 12
ATOM 22353 C CA . ASN A 1 42 ? -6.357 -6.250 -5.633 1.00 51.53 42 ASN A CA 12
ATOM 22354 C C . ASN A 1 42 ? -6.995 -7.377 -4.793 1.00 71.41 42 ASN A C 12
ATOM 22355 O O . ASN A 1 42 ? -8.210 -7.432 -4.642 1.00 12.44 42 ASN A O 12
ATOM 22366 N N . GLU A 1 43 ? -6.130 -8.242 -4.230 1.00 13.11 43 GLU A N 12
ATOM 22367 C CA . GLU A 1 43 ? -6.528 -9.436 -3.456 1.00 71.31 43 GLU A CA 12
ATOM 22368 C C . GLU A 1 43 ? -7.222 -9.052 -2.146 1.00 42.22 43 GLU A C 12
ATOM 22369 O O . GLU A 1 43 ? -8.183 -9.711 -1.738 1.00 11.24 43 GLU A O 12
ATOM 22381 N N . ARG A 1 44 ? -6.705 -8.001 -1.479 1.00 74.14 44 ARG A N 12
ATOM 22382 C CA . ARG A 1 44 ? -7.305 -7.464 -0.252 1.00 74.40 44 ARG A CA 12
ATOM 22383 C C . ARG A 1 44 ? -8.686 -6.849 -0.545 1.00 3.53 44 ARG A C 12
ATOM 22384 O O . ARG A 1 44 ? -9.635 -7.050 0.216 1.00 51.15 44 ARG A O 12
ATOM 22405 N N . MET A 1 45 ? -8.779 -6.130 -1.676 1.00 35.12 45 MET A N 12
ATOM 22406 C CA . MET A 1 45 ? -9.969 -5.335 -2.024 1.00 62.43 45 MET A CA 12
ATOM 22407 C C . MET A 1 45 ? -10.993 -6.091 -2.883 1.00 53.43 45 MET A C 12
ATOM 22408 O O . MET A 1 45 ? -12.099 -5.578 -3.089 1.00 52.35 45 MET A O 12
ATOM 22422 N N . ASP A 1 46 ? -10.647 -7.295 -3.358 1.00 55.21 46 ASP A N 12
ATOM 22423 C CA . ASP A 1 46 ? -11.555 -8.105 -4.201 1.00 51.44 46 ASP A CA 12
ATOM 22424 C C . ASP A 1 46 ? -12.803 -8.595 -3.396 1.00 31.31 46 ASP A C 12
ATOM 22425 O O . ASP A 1 46 ? -13.927 -8.497 -3.911 1.00 43.01 46 ASP A O 12
ATOM 22434 N N . PRO A 1 47 ? -12.657 -9.119 -2.121 1.00 11.20 47 PRO A N 12
ATOM 22435 C CA . PRO A 1 47 ? -13.833 -9.389 -1.246 1.00 50.02 47 PRO A CA 12
ATOM 22436 C C . PRO A 1 47 ? -14.507 -8.097 -0.715 1.00 14.34 47 PRO A C 12
ATOM 22437 O O . PRO A 1 47 ? -15.686 -8.124 -0.374 1.00 21.24 47 PRO A O 12
ATOM 22448 N N . ILE A 1 48 ? -13.751 -6.977 -0.673 1.00 41.04 48 ILE A N 12
ATOM 22449 C CA . ILE A 1 48 ? -14.259 -5.660 -0.199 1.00 33.54 48 ILE A CA 12
ATOM 22450 C C . ILE A 1 48 ? -15.339 -5.113 -1.170 1.00 60.12 48 ILE A C 12
ATOM 22451 O O . ILE A 1 48 ? -16.302 -4.455 -0.737 1.00 51.10 48 ILE A O 12
ATOM 22467 N N . LYS A 1 49 ? -15.176 -5.433 -2.478 1.00 54.45 49 LYS A N 12
ATOM 22468 C CA . LYS A 1 49 ? -16.182 -5.131 -3.522 1.00 5.12 49 LYS A CA 12
ATOM 22469 C C . LYS A 1 49 ? -17.531 -5.755 -3.123 1.00 61.30 49 LYS A C 12
ATOM 22470 O O . LYS A 1 49 ? -18.554 -5.081 -3.054 1.00 65.11 49 LYS A O 12
ATOM 22489 N N . LYS A 1 50 ? -17.455 -7.045 -2.784 1.00 42.13 50 LYS A N 12
ATOM 22490 C CA . LYS A 1 50 ? -18.602 -7.878 -2.420 1.00 33.53 50 LYS A CA 12
ATOM 22491 C C . LYS A 1 50 ? -19.256 -7.397 -1.106 1.00 64.51 50 LYS A C 12
ATOM 22492 O O . LYS A 1 50 ? -20.467 -7.551 -0.925 1.00 33.04 50 LYS A O 12
ATOM 22511 N N . LEU A 1 51 ? -18.456 -6.793 -0.207 1.00 32.44 51 LEU A N 12
ATOM 22512 C CA . LEU A 1 51 ? -18.970 -6.203 1.045 1.00 51.13 51 LEU A CA 12
ATOM 22513 C C . LEU A 1 51 ? -19.763 -4.914 0.756 1.00 24.43 51 LEU A C 12
ATOM 22514 O O . LEU A 1 51 ? -20.673 -4.560 1.516 1.00 51.44 51 LEU A O 12
ATOM 22530 N N . GLY A 1 52 ? -19.380 -4.214 -0.333 1.00 4.43 52 GLY A N 12
ATOM 22531 C CA . GLY A 1 52 ? -20.155 -3.089 -0.856 1.00 53.22 52 GLY A CA 12
ATOM 22532 C C . GLY A 1 52 ? -20.073 -1.842 0.027 1.00 14.52 52 GLY A C 12
ATOM 22533 O O . GLY A 1 52 ? -20.945 -1.613 0.875 1.00 43.51 52 GLY A O 12
ATOM 22537 N N . CYS A 1 53 ? -19.014 -1.044 -0.168 1.00 61.43 53 CYS A N 12
ATOM 22538 C CA . CYS A 1 53 ? -18.782 0.194 0.596 1.00 52.44 53 CYS A CA 12
ATOM 22539 C C . CYS A 1 53 ? -18.444 1.372 -0.339 1.00 2.14 53 CYS A C 12
ATOM 22540 O O . CYS A 1 53 ? -17.634 1.236 -1.268 1.00 13.25 53 CYS A O 12
ATOM 22547 N N . LYS A 1 54 ? -19.105 2.525 -0.070 1.00 13.34 54 LYS A N 12
ATOM 22548 C CA . LYS A 1 54 ? -18.960 3.768 -0.851 1.00 43.10 54 LYS A CA 12
ATOM 22549 C C . LYS A 1 54 ? -17.600 4.418 -0.581 1.00 61.12 54 LYS A C 12
ATOM 22550 O O . LYS A 1 54 ? -16.992 4.987 -1.482 1.00 25.14 54 LYS A O 12
ATOM 22569 N N . ARG A 1 55 ? -17.131 4.344 0.673 1.00 24.34 55 ARG A N 12
ATOM 22570 C CA . ARG A 1 55 ? -15.798 4.843 1.049 1.00 65.22 55 ARG A CA 12
ATOM 22571 C C . ARG A 1 55 ? -15.024 3.742 1.781 1.00 31.12 55 ARG A C 12
ATOM 22572 O O . ARG A 1 55 ? -15.552 3.086 2.690 1.00 54.14 55 ARG A O 12
ATOM 22593 N N . VAL A 1 56 ? -13.777 3.547 1.345 1.00 22.54 56 VAL A N 12
ATOM 22594 C CA . VAL A 1 56 ? -12.789 2.694 1.994 1.00 73.54 56 VAL A CA 12
ATOM 22595 C C . VAL A 1 56 ? -11.572 3.562 2.375 1.00 72.13 56 VAL A C 12
ATOM 22596 O O . VAL A 1 56 ? -11.171 4.440 1.598 1.00 1.43 56 VAL A O 12
ATOM 22609 N N . ARG A 1 57 ? -11.023 3.356 3.580 1.00 5.32 57 ARG A N 12
ATOM 22610 C CA . ARG A 1 57 ? -9.772 4.012 4.008 1.00 4.13 57 ARG A CA 12
ATOM 22611 C C . ARG A 1 57 ? -8.663 2.959 4.037 1.00 63.40 57 ARG A C 12
ATOM 22612 O O . ARG A 1 57 ? -8.659 2.104 4.923 1.00 40.44 57 ARG A O 12
ATOM 22633 N N . ILE A 1 58 ? -7.758 3.017 3.063 1.00 1.24 58 ILE A N 12
ATOM 22634 C CA . ILE A 1 58 ? -6.604 2.115 2.956 1.00 43.01 58 ILE A CA 12
ATOM 22635 C C . ILE A 1 58 ? -5.383 2.822 3.571 1.00 2.21 58 ILE A C 12
ATOM 22636 O O . ILE A 1 58 ? -4.833 3.753 2.981 1.00 61.40 58 ILE A O 12
ATOM 22652 N N . SER A 1 59 ? -4.988 2.397 4.764 1.00 10.20 59 SER A N 12
ATOM 22653 C CA . SER A 1 59 ? -3.855 2.967 5.487 1.00 52.12 59 SER A CA 12
ATOM 22654 C C . SER A 1 59 ? -2.685 1.973 5.389 1.00 72.33 59 SER A C 12
ATOM 22655 O O . SER A 1 59 ? -2.687 0.934 6.048 1.00 55.43 59 SER A O 12
ATOM 22663 N N . ILE A 1 60 ? -1.715 2.287 4.516 1.00 44.24 60 ILE A N 12
ATOM 22664 C CA . ILE A 1 60 ? -0.556 1.423 4.240 1.00 10.25 60 ILE A CA 12
ATOM 22665 C C . ILE A 1 60 ? 0.674 1.946 4.993 1.00 64.25 60 ILE A C 12
ATOM 22666 O O . ILE A 1 60 ? 1.070 3.097 4.812 1.00 71.01 60 ILE A O 12
ATOM 22682 N N . ARG A 1 61 ? 1.261 1.104 5.853 1.00 41.25 61 ARG A N 12
ATOM 22683 C CA . ARG A 1 61 ? 2.496 1.435 6.574 1.00 45.33 61 ARG A CA 12
ATOM 22684 C C . ARG A 1 61 ? 3.678 0.732 5.904 1.00 34.22 61 ARG A C 12
ATOM 22685 O O . ARG A 1 61 ? 3.579 -0.457 5.564 1.00 5.32 61 ARG A O 12
ATOM 22706 N N . VAL A 1 62 ? 4.781 1.472 5.704 1.00 64.30 62 VAL A N 12
ATOM 22707 C CA . VAL A 1 62 ? 6.046 0.917 5.210 1.00 72.30 62 VAL A CA 12
ATOM 22708 C C . VAL A 1 62 ? 6.928 0.623 6.453 1.00 0.14 62 VAL A C 12
ATOM 22709 O O . VAL A 1 62 ? 7.240 1.527 7.245 1.00 41.02 62 VAL A O 12
ATOM 22722 N N . LYS A 1 63 ? 7.255 -0.651 6.688 1.00 43.04 63 LYS A N 12
ATOM 22723 C CA . LYS A 1 63 ? 8.027 -1.063 7.868 1.00 40.42 63 LYS A CA 12
ATOM 22724 C C . LYS A 1 63 ? 9.515 -1.037 7.520 1.00 53.14 63 LYS A C 12
ATOM 22725 O O . LYS A 1 63 ? 9.994 -1.838 6.705 1.00 75.22 63 LYS A O 12
ATOM 22744 N N . HIS A 1 64 ? 10.218 -0.077 8.117 1.00 11.12 64 HIS A N 12
ATOM 22745 C CA . HIS A 1 64 ? 11.655 0.116 7.951 1.00 2.24 64 HIS A CA 12
ATOM 22746 C C . HIS A 1 64 ? 12.352 -0.247 9.269 1.00 63.10 64 HIS A C 12
ATOM 22747 O O . HIS A 1 64 ? 12.153 0.416 10.295 1.00 61.42 64 HIS A O 12
ATOM 22762 N N . SER A 1 65 ? 13.113 -1.349 9.251 1.00 25.20 65 SER A N 12
ATOM 22763 C CA . SER A 1 65 ? 13.893 -1.804 10.415 1.00 61.11 65 SER A CA 12
ATOM 22764 C C . SER A 1 65 ? 15.086 -0.858 10.667 1.00 20.45 65 SER A C 12
ATOM 22765 O O . SER A 1 65 ? 15.520 -0.675 11.805 1.00 70.14 65 SER A O 12
ATOM 22773 N N . ASP A 1 66 ? 15.596 -0.271 9.580 1.00 2.21 66 ASP A N 12
ATOM 22774 C CA . ASP A 1 66 ? 16.700 0.712 9.612 1.00 14.53 66 ASP A CA 12
ATOM 22775 C C . ASP A 1 66 ? 16.145 2.133 9.863 1.00 62.12 66 ASP A C 12
ATOM 22776 O O . ASP A 1 66 ? 14.979 2.405 9.558 1.00 1.41 66 ASP A O 12
ATOM 22785 N N . ALA A 1 67 ? 16.999 3.022 10.416 1.00 2.11 67 ALA A N 12
ATOM 22786 C CA . ALA A 1 67 ? 16.631 4.405 10.789 1.00 13.35 67 ALA A CA 12
ATOM 22787 C C . ALA A 1 67 ? 17.426 5.464 9.985 1.00 11.04 67 ALA A C 12
ATOM 22788 O O . ALA A 1 67 ? 17.102 6.657 10.053 1.00 23.22 67 ALA A O 12
ATOM 22795 N N . ALA A 1 68 ? 18.442 5.024 9.213 1.00 11.41 68 ALA A N 12
ATOM 22796 C CA . ALA A 1 68 ? 19.337 5.930 8.466 1.00 3.22 68 ALA A CA 12
ATOM 22797 C C . ALA A 1 68 ? 18.753 6.296 7.084 1.00 13.32 68 ALA A C 12
ATOM 22798 O O . ALA A 1 68 ? 18.352 7.436 6.850 1.00 35.43 68 ALA A O 12
ATOM 22805 N N . GLU A 1 69 ? 18.700 5.298 6.192 1.00 21.52 69 GLU A N 12
ATOM 22806 C CA . GLU A 1 69 ? 18.296 5.461 4.782 1.00 74.21 69 GLU A CA 12
ATOM 22807 C C . GLU A 1 69 ? 16.783 5.618 4.616 1.00 72.13 69 GLU A C 12
ATOM 22808 O O . GLU A 1 69 ? 16.351 6.087 3.576 1.00 73.24 69 GLU A O 12
ATOM 22820 N N . GLU A 1 70 ? 15.998 5.237 5.641 1.00 5.04 70 GLU A N 12
ATOM 22821 C CA . GLU A 1 70 ? 14.522 5.150 5.537 1.00 2.21 70 GLU A CA 12
ATOM 22822 C C . GLU A 1 70 ? 13.837 6.477 5.136 1.00 64.34 70 GLU A C 12
ATOM 22823 O O . GLU A 1 70 ? 12.742 6.462 4.567 1.00 72.53 70 GLU A O 12
ATOM 22835 N N . LYS A 1 71 ? 14.492 7.611 5.448 1.00 64.24 71 LYS A N 12
ATOM 22836 C CA . LYS A 1 71 ? 14.040 8.951 5.030 1.00 10.13 71 LYS A CA 12
ATOM 22837 C C . LYS A 1 71 ? 14.133 9.112 3.492 1.00 15.21 71 LYS A C 12
ATOM 22838 O O . LYS A 1 71 ? 13.250 9.696 2.860 1.00 61.35 71 LYS A O 12
ATOM 22857 N N . LYS A 1 72 ? 15.198 8.550 2.909 1.00 42.34 72 LYS A N 12
ATOM 22858 C CA . LYS A 1 72 ? 15.385 8.468 1.453 1.00 44.44 72 LYS A CA 12
ATOM 22859 C C . LYS A 1 72 ? 14.387 7.465 0.870 1.00 2.11 72 LYS A C 12
ATOM 22860 O O . LYS A 1 72 ? 13.709 7.761 -0.116 1.00 31.24 72 LYS A O 12
ATOM 22879 N N . GLU A 1 73 ? 14.271 6.305 1.557 1.00 61.02 73 GLU A N 12
ATOM 22880 C CA . GLU A 1 73 ? 13.432 5.182 1.116 1.00 33.20 73 GLU A CA 12
ATOM 22881 C C . GLU A 1 73 ? 11.939 5.516 1.196 1.00 61.12 73 GLU A C 12
ATOM 22882 O O . GLU A 1 73 ? 11.143 4.826 0.590 1.00 43.12 73 GLU A O 12
ATOM 22894 N N . ALA A 1 74 ? 11.575 6.553 1.958 1.00 34.32 74 ALA A N 12
ATOM 22895 C CA . ALA A 1 74 ? 10.195 7.047 2.020 1.00 61.25 74 ALA A CA 12
ATOM 22896 C C . ALA A 1 74 ? 9.782 7.660 0.676 1.00 64.32 74 ALA A C 12
ATOM 22897 O O . ALA A 1 74 ? 8.782 7.259 0.087 1.00 64.21 74 ALA A O 12
ATOM 22904 N N . LYS A 1 75 ? 10.593 8.627 0.217 1.00 74.32 75 LYS A N 12
ATOM 22905 C CA . LYS A 1 75 ? 10.413 9.314 -1.082 1.00 70.25 75 LYS A CA 12
ATOM 22906 C C . LYS A 1 75 ? 10.567 8.326 -2.263 1.00 21.15 75 LYS A C 12
ATOM 22907 O O . LYS A 1 75 ? 9.806 8.358 -3.234 1.00 4.02 75 LYS A O 12
ATOM 22926 N N . LYS A 1 76 ? 11.559 7.446 -2.123 1.00 4.14 76 LYS A N 12
ATOM 22927 C CA . LYS A 1 76 ? 11.941 6.429 -3.119 1.00 73.22 76 LYS A CA 12
ATOM 22928 C C . LYS A 1 76 ? 10.824 5.378 -3.302 1.00 53.51 76 LYS A C 12
ATOM 22929 O O . LYS A 1 76 ? 10.489 5.001 -4.432 1.00 62.45 76 LYS A O 12
ATOM 22948 N N . PHE A 1 77 ? 10.231 4.956 -2.175 1.00 30.54 77 PHE A N 12
ATOM 22949 C CA . PHE A 1 77 ? 9.094 4.010 -2.156 1.00 73.04 77 PHE A CA 12
ATOM 22950 C C . PHE A 1 77 ? 7.776 4.732 -2.490 1.00 42.32 77 PHE A C 12
ATOM 22951 O O . PHE A 1 77 ? 6.804 4.095 -2.894 1.00 24.44 77 PHE A O 12
ATOM 22968 N N . ALA A 1 78 ? 7.756 6.060 -2.292 1.00 60.03 78 ALA A N 12
ATOM 22969 C CA . ALA A 1 78 ? 6.598 6.897 -2.640 1.00 1.44 78 ALA A CA 12
ATOM 22970 C C . ALA A 1 78 ? 6.346 6.859 -4.149 1.00 33.20 78 ALA A C 12
ATOM 22971 O O . ALA A 1 78 ? 5.207 6.713 -4.574 1.00 44.34 78 ALA A O 12
ATOM 22978 N N . ALA A 1 79 ? 7.435 6.942 -4.942 1.00 25.04 79 ALA A N 12
ATOM 22979 C CA . ALA A 1 79 ? 7.377 6.842 -6.414 1.00 32.24 79 ALA A CA 12
ATOM 22980 C C . ALA A 1 79 ? 6.830 5.468 -6.861 1.00 64.14 79 ALA A C 12
ATOM 22981 O O . ALA A 1 79 ? 6.109 5.368 -7.861 1.00 1.42 79 ALA A O 12
ATOM 22988 N N . ILE A 1 80 ? 7.184 4.424 -6.090 1.00 10.32 80 ILE A N 12
ATOM 22989 C CA . ILE A 1 80 ? 6.685 3.052 -6.275 1.00 20.21 80 ILE A CA 12
ATOM 22990 C C . ILE A 1 80 ? 5.161 2.997 -6.022 1.00 74.42 80 ILE A C 12
ATOM 22991 O O . ILE A 1 80 ? 4.415 2.461 -6.847 1.00 20.05 80 ILE A O 12
ATOM 23007 N N . LEU A 1 81 ? 4.718 3.630 -4.913 1.00 34.21 81 LEU A N 12
ATOM 23008 C CA . LEU A 1 81 ? 3.300 3.662 -4.499 1.00 51.15 81 LEU A CA 12
ATOM 23009 C C . LEU A 1 81 ? 2.429 4.422 -5.521 1.00 71.15 81 LEU A C 12
ATOM 23010 O O . LEU A 1 81 ? 1.405 3.898 -5.946 1.00 53.15 81 LEU A O 12
ATOM 23026 N N . ASN A 1 82 ? 2.882 5.627 -5.935 1.00 33.53 82 ASN A N 12
ATOM 23027 C CA . ASN A 1 82 ? 2.094 6.534 -6.810 1.00 11.44 82 ASN A CA 12
ATOM 23028 C C . ASN A 1 82 ? 1.812 5.891 -8.177 1.00 2.05 82 ASN A C 12
ATOM 23029 O O . ASN A 1 82 ? 0.747 6.117 -8.752 1.00 54.32 82 ASN A O 12
ATOM 23040 N N . LYS A 1 83 ? 2.765 5.085 -8.679 1.00 53.32 83 LYS A N 12
ATOM 23041 C CA . LYS A 1 83 ? 2.595 4.347 -9.947 1.00 40.45 83 LYS A CA 12
ATOM 23042 C C . LYS A 1 83 ? 1.603 3.168 -9.797 1.00 3.05 83 LYS A C 12
ATOM 23043 O O . LYS A 1 83 ? 0.811 2.913 -10.699 1.00 22.34 83 LYS A O 12
ATOM 23062 N N . VAL A 1 84 ? 1.638 2.488 -8.633 1.00 73.31 84 VAL A N 12
ATOM 23063 C CA . VAL A 1 84 ? 0.753 1.339 -8.331 1.00 73.25 84 VAL A CA 12
ATOM 23064 C C . VAL A 1 84 ? -0.712 1.809 -8.228 1.00 42.55 84 VAL A C 12
ATOM 23065 O O . VAL A 1 84 ? -1.594 1.278 -8.913 1.00 24.31 84 VAL A O 12
ATOM 23078 N N . PHE A 1 85 ? -0.921 2.838 -7.384 1.00 2.21 85 PHE A N 12
ATOM 23079 C CA . PHE A 1 85 ? -2.224 3.490 -7.183 1.00 63.41 85 PHE A CA 12
ATOM 23080 C C . PHE A 1 85 ? -2.799 4.012 -8.516 1.00 14.42 85 PHE A C 12
ATOM 23081 O O . PHE A 1 85 ? -3.983 3.797 -8.810 1.00 60.13 85 PHE A O 12
ATOM 23098 N N . ALA A 1 86 ? -1.922 4.630 -9.333 1.00 44.24 86 ALA A N 12
ATOM 23099 C CA . ALA A 1 86 ? -2.281 5.187 -10.652 1.00 52.31 86 ALA A CA 12
ATOM 23100 C C . ALA A 1 86 ? -2.831 4.116 -11.611 1.00 1.10 86 ALA A C 12
ATOM 23101 O O . ALA A 1 86 ? -3.713 4.400 -12.429 1.00 24.44 86 ALA A O 12
ATOM 23108 N N . GLU A 1 87 ? -2.307 2.883 -11.499 1.00 41.11 87 GLU A N 12
ATOM 23109 C CA . GLU A 1 87 ? -2.665 1.766 -12.392 1.00 44.30 87 GLU A CA 12
ATOM 23110 C C . GLU A 1 87 ? -3.916 1.008 -11.912 1.00 54.23 87 GLU A C 12
ATOM 23111 O O . GLU A 1 87 ? -4.517 0.268 -12.694 1.00 13.10 87 GLU A O 12
ATOM 23123 N N . LEU A 1 88 ? -4.329 1.208 -10.650 1.00 72.43 88 LEU A N 12
ATOM 23124 C CA . LEU A 1 88 ? -5.415 0.400 -10.030 1.00 30.00 88 LEU A CA 12
ATOM 23125 C C . LEU A 1 88 ? -6.731 1.193 -9.885 1.00 13.31 88 LEU A C 12
ATOM 23126 O O . LEU A 1 88 ? -7.767 0.607 -9.553 1.00 14.32 88 LEU A O 12
ATOM 23142 N N . GLY A 1 89 ? -6.691 2.513 -10.132 1.00 50.03 89 GLY A N 12
ATOM 23143 C CA . GLY A 1 89 ? -7.910 3.348 -10.143 1.00 55.45 89 GLY A CA 12
ATOM 23144 C C . GLY A 1 89 ? -7.912 4.452 -9.093 1.00 62.31 89 GLY A C 12
ATOM 23145 O O . GLY A 1 89 ? -8.965 5.035 -8.806 1.00 34.05 89 GLY A O 12
ATOM 23149 N N . TYR A 1 90 ? -6.739 4.729 -8.509 1.00 74.21 90 TYR A N 12
ATOM 23150 C CA . TYR A 1 90 ? -6.541 5.841 -7.558 1.00 0.03 90 TYR A CA 12
ATOM 23151 C C . TYR A 1 90 ? -5.690 6.929 -8.239 1.00 12.24 90 TYR A C 12
ATOM 23152 O O . TYR A 1 90 ? -4.873 6.619 -9.110 1.00 50.21 90 TYR A O 12
ATOM 23170 N N . ASN A 1 91 ? -5.896 8.187 -7.853 1.00 15.11 91 ASN A N 12
ATOM 23171 C CA . ASN A 1 91 ? -5.017 9.290 -8.284 1.00 31.42 91 ASN A CA 12
ATOM 23172 C C . ASN A 1 91 ? -3.817 9.397 -7.333 1.00 10.53 91 ASN A C 12
ATOM 23173 O O . ASN A 1 91 ? -3.835 8.839 -6.225 1.00 71.44 91 ASN A O 12
ATOM 23184 N N . ASP A 1 92 ? -2.794 10.168 -7.744 1.00 22.22 92 ASP A N 12
ATOM 23185 C CA . ASP A 1 92 ? -1.619 10.475 -6.901 1.00 3.10 92 ASP A CA 12
ATOM 23186 C C . ASP A 1 92 ? -1.891 11.742 -6.051 1.00 14.43 92 ASP A C 12
ATOM 23187 O O . ASP A 1 92 ? -0.974 12.492 -5.696 1.00 31.31 92 ASP A O 12
ATOM 23196 N N . SER A 1 93 ? -3.172 11.911 -5.683 1.00 25.13 93 SER A N 12
ATOM 23197 C CA . SER A 1 93 ? -3.663 12.981 -4.812 1.00 15.42 93 SER A CA 12
ATOM 23198 C C . SER A 1 93 ? -4.087 12.354 -3.480 1.00 11.20 93 SER A C 12
ATOM 23199 O O . SER A 1 93 ? -4.020 12.990 -2.427 1.00 43.22 93 SER A O 12
ATOM 23207 N N . ASN A 1 94 ? -4.499 11.075 -3.556 1.00 33.14 94 ASN A N 12
ATOM 23208 C CA . ASN A 1 94 ? -4.915 10.276 -2.393 1.00 25.42 94 ASN A CA 12
ATOM 23209 C C . ASN A 1 94 ? -3.697 9.796 -1.593 1.00 60.10 94 ASN A C 12
ATOM 23210 O O . ASN A 1 94 ? -3.843 9.272 -0.492 1.00 73.51 94 ASN A O 12
ATOM 23221 N N . VAL A 1 95 ? -2.488 9.986 -2.150 1.00 72.40 95 VAL A N 12
ATOM 23222 C CA . VAL A 1 95 ? -1.243 9.495 -1.557 1.00 73.33 95 VAL A CA 12
ATOM 23223 C C . VAL A 1 95 ? -0.686 10.577 -0.604 1.00 53.54 95 VAL A C 12
ATOM 23224 O O . VAL A 1 95 ? -0.071 11.550 -1.047 1.00 42.32 95 VAL A O 12
ATOM 23237 N N . THR A 1 96 ? -0.938 10.403 0.710 1.00 10.31 96 THR A N 12
ATOM 23238 C CA . THR A 1 96 ? -0.547 11.372 1.752 1.00 60.35 96 THR A CA 12
ATOM 23239 C C . THR A 1 96 ? 0.269 10.661 2.836 1.00 0.22 96 THR A C 12
ATOM 23240 O O . THR A 1 96 ? -0.279 9.884 3.623 1.00 43.11 96 THR A O 12
ATOM 23251 N N . TRP A 1 97 ? 1.585 10.909 2.837 1.00 54.24 97 TRP A N 12
ATOM 23252 C CA . TRP A 1 97 ? 2.503 10.367 3.836 1.00 2.31 97 TRP A CA 12
ATOM 23253 C C . TRP A 1 97 ? 2.381 11.145 5.156 1.00 61.12 97 TRP A C 12
ATOM 23254 O O . T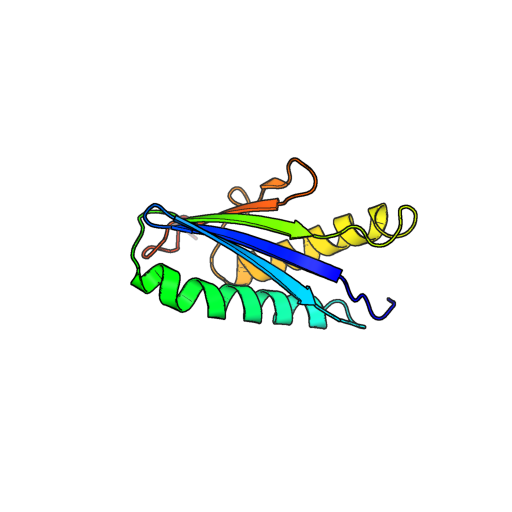RP A 1 97 ? 2.730 12.328 5.238 1.00 61.05 97 TRP A O 12
ATOM 23275 N N . ASP A 1 98 ? 1.861 10.464 6.162 1.00 1.34 98 ASP A N 12
ATOM 23276 C CA . ASP A 1 98 ? 1.838 10.919 7.550 1.00 11.13 98 ASP A CA 12
ATOM 23277 C C . ASP A 1 98 ? 2.848 10.039 8.283 1.00 43.45 98 ASP A C 12
ATOM 23278 O O . ASP A 1 98 ? 2.527 8.900 8.631 1.00 32.11 98 ASP A O 12
ATOM 23287 N N . GLY A 1 99 ? 4.089 10.539 8.417 1.00 61.24 99 GLY A N 12
ATOM 23288 C CA . GLY A 1 99 ? 5.198 9.749 8.946 1.00 12.45 99 GLY A CA 12
ATOM 23289 C C . GLY A 1 99 ? 5.555 8.574 8.033 1.00 30.23 99 GLY A C 12
ATOM 23290 O O . GLY A 1 99 ? 5.823 8.775 6.845 1.00 13.25 99 GLY A O 12
ATOM 23294 N N . ASP A 1 100 ? 5.495 7.346 8.574 1.00 10.42 100 ASP A N 12
ATOM 23295 C CA . ASP A 1 100 ? 5.802 6.100 7.828 1.00 30.35 100 ASP A CA 12
ATOM 23296 C C . ASP A 1 100 ? 4.536 5.509 7.171 1.00 11.33 100 ASP A C 12
ATOM 23297 O O . ASP A 1 100 ? 4.605 4.466 6.517 1.00 52.32 100 ASP A O 12
ATOM 23306 N N . THR A 1 101 ? 3.383 6.175 7.349 1.00 24.43 101 THR A N 12
ATOM 23307 C CA . THR A 1 101 ? 2.071 5.637 6.977 1.00 21.41 101 THR A CA 12
ATOM 23308 C C . THR A 1 101 ? 1.400 6.540 5.933 1.00 20.53 101 THR A C 12
ATOM 23309 O O . THR A 1 101 ? 1.125 7.701 6.216 1.00 12.33 101 THR A O 12
ATOM 23320 N N . VAL A 1 102 ? 1.119 5.996 4.743 1.00 14.04 102 VAL A N 12
ATOM 23321 C CA . VAL A 1 102 ? 0.364 6.704 3.700 1.00 24.54 102 VAL A CA 12
ATOM 23322 C C . VAL A 1 102 ? -1.148 6.371 3.853 1.00 42.40 102 VAL A C 12
ATOM 23323 O O . VAL A 1 102 ? -1.524 5.201 3.969 1.00 64.04 102 VAL A O 12
ATOM 23336 N N . THR A 1 103 ? -1.998 7.412 3.911 1.00 11.14 103 THR A N 12
ATOM 23337 C CA . THR A 1 103 ? -3.459 7.265 4.029 1.00 1.34 103 THR A CA 12
ATOM 23338 C C . THR A 1 103 ? -4.109 7.578 2.669 1.00 3.11 103 THR A C 12
ATOM 23339 O O . THR A 1 103 ? -4.046 8.716 2.195 1.00 14.43 103 THR A O 12
ATOM 23350 N N . VAL A 1 104 ? -4.684 6.540 2.042 1.00 75.34 104 VAL A N 12
ATOM 23351 C CA . VAL A 1 104 ? -5.370 6.607 0.743 1.00 21.32 104 VAL A CA 12
ATOM 23352 C C . VAL A 1 104 ? -6.854 6.287 0.970 1.00 1.21 104 VAL A C 12
ATOM 23353 O O . VAL A 1 104 ? -7.192 5.173 1.349 1.00 52.24 104 VAL A O 12
ATOM 23366 N N . GLU A 1 105 ? -7.728 7.271 0.770 1.00 43.31 105 GLU A N 12
ATOM 23367 C CA . GLU A 1 105 ? -9.184 7.113 0.957 1.00 43.12 105 GLU A CA 12
ATOM 23368 C C . GLU A 1 105 ? -9.896 7.412 -0.362 1.00 72.44 105 GLU A C 12
ATOM 23369 O O . GLU A 1 105 ? -9.449 8.263 -1.150 1.00 12.05 105 GLU A O 12
ATOM 23381 N N . GLY A 1 106 ? -10.991 6.693 -0.605 1.00 1.32 106 GLY A N 12
ATOM 23382 C CA . GLY A 1 106 ? -11.700 6.757 -1.872 1.00 31.21 106 GLY A CA 12
ATOM 23383 C C . GLY A 1 106 ? -12.602 5.559 -2.046 1.00 20.21 106 GLY A C 12
ATOM 23384 O O . GLY A 1 106 ? -13.147 5.054 -1.066 1.00 14.34 106 GLY A O 12
ATOM 23388 N N . GLN A 1 107 ? -12.792 5.113 -3.290 1.00 44.33 107 GLN A N 12
ATOM 23389 C CA . GLN A 1 107 ? -13.606 3.928 -3.600 1.00 41.53 107 GLN A CA 12
ATOM 23390 C C . GLN A 1 107 ? -12.966 3.134 -4.742 1.00 62.13 107 GLN A C 12
ATOM 23391 O O . GLN A 1 107 ? -12.056 3.619 -5.425 1.00 3.24 107 GLN A O 12
ATOM 23405 N N . LEU A 1 108 ? -13.429 1.893 -4.906 1.00 53.54 108 LEU A N 12
ATOM 23406 C CA . LEU A 1 108 ? -13.054 1.021 -6.030 1.00 41.43 108 LEU A CA 12
ATOM 23407 C C . LEU A 1 108 ? -14.174 1.030 -7.079 1.00 1.31 108 LEU A C 12
ATOM 23408 O O . LEU A 1 108 ? -15.323 1.383 -6.763 1.00 2.10 108 LEU A O 12
ATOM 23424 N N . GLU A 1 109 ? -13.839 0.649 -8.321 1.00 2.13 109 GLU A N 12
ATOM 23425 C CA . GLU A 1 109 ? -14.842 0.409 -9.367 1.00 71.25 109 GLU A CA 12
ATOM 23426 C C . GLU A 1 109 ? -15.140 -1.102 -9.445 1.00 13.43 109 GLU A C 12
ATOM 23427 O O . GLU A 1 109 ? -14.266 -1.900 -9.801 1.00 70.43 109 GLU A O 12
ATOM 23439 N N . GLY A 1 110 ? -16.371 -1.470 -9.083 1.00 44.14 110 GLY A N 12
ATOM 23440 C CA . GLY A 1 110 ? -16.840 -2.845 -9.165 1.00 41.41 110 GLY A CA 12
ATOM 23441 C C . GLY A 1 110 ? -18.296 -2.871 -9.575 1.00 75.11 110 GLY A C 12
ATOM 23442 O O . GLY A 1 110 ? -19.174 -2.535 -8.775 1.00 14.11 110 GLY A O 12
ATOM 23446 N N . VAL A 1 111 ? -18.557 -3.224 -10.842 1.00 52.35 111 VAL A N 12
ATOM 23447 C CA . VAL A 1 111 ? -19.929 -3.346 -11.355 1.00 60.05 111 VAL A CA 12
ATOM 23448 C C . VAL A 1 111 ? -20.621 -4.579 -10.749 1.00 30.33 111 VAL A C 12
ATOM 23449 O O . VAL A 1 111 ? -21.840 -4.589 -10.554 1.00 70.44 111 VAL A O 12
ATOM 23462 N N . ASP A 1 112 ? -19.818 -5.611 -10.466 1.00 53.33 112 ASP A N 12
ATOM 23463 C CA . ASP A 1 112 ? -20.272 -6.845 -9.810 1.00 25.01 112 ASP A CA 12
ATOM 23464 C C . ASP A 1 112 ? -19.798 -6.817 -8.343 1.00 2.31 112 ASP A C 12
ATOM 23465 O O . ASP A 1 112 ? -18.605 -6.972 -8.060 1.00 13.51 112 ASP A O 12
ATOM 23474 N N . LEU A 1 113 ? -20.730 -6.543 -7.431 1.00 14.33 113 LEU A N 12
ATOM 23475 C CA . LEU A 1 113 ? -20.504 -6.682 -5.978 1.00 64.12 113 LEU A CA 12
ATOM 23476 C C . LEU A 1 113 ? -21.103 -8.036 -5.559 1.00 75.45 113 LEU A C 12
ATOM 23477 O O . LEU A 1 113 ? -20.385 -8.953 -5.153 1.00 11.13 113 LEU A O 12
ATOM 23493 N N . GLU A 1 114 ? -22.438 -8.126 -5.688 1.00 62.44 114 GLU A N 12
ATOM 23494 C CA . GLU A 1 114 ? -23.221 -9.375 -5.599 1.00 74.15 114 GLU A CA 12
ATOM 23495 C C . GLU A 1 114 ? -24.503 -9.206 -6.430 1.00 61.42 114 GLU A C 12
ATOM 23496 O O . GLU A 1 114 ? -25.179 -8.173 -6.319 1.00 14.40 114 GLU A O 12
ATOM 23508 N N . HIS A 1 115 ? -24.829 -10.212 -7.253 1.00 31.40 115 HIS A N 12
ATOM 23509 C CA . HIS A 1 115 ? -26.150 -10.300 -7.897 1.00 40.31 115 HIS A CA 12
ATOM 23510 C C . HIS A 1 115 ? -27.170 -10.792 -6.858 1.00 63.43 115 HIS A C 12
ATOM 23511 O O . HIS A 1 115 ? -26.787 -11.338 -5.821 1.00 43.35 115 HIS A O 12
ATOM 23526 N N . HIS A 1 116 ? -28.470 -10.643 -7.159 1.00 42.22 116 HIS A N 12
ATOM 23527 C CA . HIS A 1 116 ? -29.565 -11.141 -6.287 1.00 73.10 116 HIS A CA 12
ATOM 23528 C C . HIS A 1 116 ? -29.911 -12.612 -6.655 1.00 40.24 116 HIS A C 12
ATOM 23529 O O . HIS A 1 116 ? -31.064 -13.064 -6.553 1.00 53.12 116 HIS A O 12
ATOM 23544 N N . HIS A 1 117 ? -28.864 -13.363 -7.048 1.00 22.23 117 HIS A N 12
ATOM 23545 C CA . HIS A 1 117 ? -28.954 -14.775 -7.429 1.00 33.50 117 HIS A CA 12
ATOM 23546 C C . HIS A 1 117 ? -29.208 -15.667 -6.205 1.00 51.12 117 HIS A C 12
ATOM 23547 O O . HIS A 1 117 ? -29.765 -16.759 -6.359 1.00 24.44 117 HIS A O 12
ATOM 23562 N N . HIS A 1 118 ? -28.795 -15.205 -5.001 1.00 25.42 118 HIS A N 12
ATOM 23563 C CA . HIS A 1 118 ? -28.940 -15.984 -3.764 1.00 12.45 118 HIS A CA 12
ATOM 23564 C C . HIS A 1 118 ? -30.427 -16.267 -3.456 1.00 70.13 118 HIS A C 12
ATOM 23565 O O . HIS A 1 118 ? -31.160 -15.414 -2.954 1.00 4.24 118 HIS A O 12
ATOM 23580 N N . HIS A 1 119 ? -30.850 -17.458 -3.833 1.00 61.24 119 HIS A N 12
ATOM 23581 C CA . HIS A 1 119 ? -32.108 -18.071 -3.380 1.00 73.54 119 HIS A CA 12
ATOM 23582 C C . HIS A 1 119 ? -31.714 -19.328 -2.602 1.00 0.24 119 HIS A C 12
ATOM 23583 O O . HIS A 1 119 ? -32.237 -19.615 -1.522 1.00 72.30 119 HIS A O 12
ATOM 23598 N N . HIS A 1 120 ? -30.728 -20.033 -3.171 1.00 73.31 120 HIS A N 12
ATOM 23599 C CA . HIS A 1 120 ? -30.064 -21.185 -2.565 1.00 11.01 120 HIS A CA 12
ATOM 23600 C C . HIS A 1 120 ? -28.531 -20.944 -2.661 1.00 60.04 120 HIS A C 12
ATOM 23601 O O . HIS A 1 120 ? -27.945 -21.163 -3.747 1.00 25.11 120 HIS A O 12
ATOM 23617 N N . MET A 1 1 ? 23.572 -2.523 -1.420 1.00 50.24 1 MET A N 13
ATOM 23618 C CA . MET A 1 1 ? 22.695 -3.499 -0.742 1.00 62.13 1 MET A CA 13
ATOM 23619 C C . MET A 1 1 ? 21.266 -3.406 -1.318 1.00 23.30 1 MET A C 13
ATOM 23620 O O . MET A 1 1 ? 20.430 -2.630 -0.831 1.00 24.23 1 MET A O 13
ATOM 23636 N N . SER A 1 2 ? 21.027 -4.156 -2.405 1.00 34.22 2 SER A N 13
ATOM 23637 C CA . SER A 1 2 ? 19.702 -4.319 -3.016 1.00 53.14 2 SER A CA 13
ATOM 23638 C C . SER A 1 2 ? 19.116 -5.672 -2.561 1.00 62.32 2 SER A C 13
ATOM 23639 O O . SER A 1 2 ? 19.518 -6.735 -3.052 1.00 34.24 2 SER A O 13
ATOM 23647 N N . GLY A 1 3 ? 18.217 -5.614 -1.568 1.00 74.21 3 GLY A N 13
ATOM 23648 C CA . GLY A 1 3 ? 17.609 -6.798 -0.975 1.00 64.34 3 GLY A CA 13
ATOM 23649 C C . GLY A 1 3 ? 16.865 -6.431 0.292 1.00 61.04 3 GLY A C 13
ATOM 23650 O O . GLY A 1 3 ? 17.326 -6.718 1.404 1.00 62.42 3 GLY A O 13
ATOM 23654 N N . LYS A 1 4 ? 15.720 -5.755 0.120 1.00 41.35 4 LYS A N 13
ATOM 23655 C CA . LYS A 1 4 ? 14.918 -5.218 1.228 1.00 5.43 4 LYS A CA 13
ATOM 23656 C C . LYS A 1 4 ? 13.672 -6.078 1.486 1.00 51.24 4 LYS A C 13
ATOM 23657 O O . LYS A 1 4 ? 12.898 -6.370 0.565 1.00 50.04 4 LYS A O 13
ATOM 23676 N N . LYS A 1 5 ? 13.504 -6.477 2.750 1.00 75.10 5 LYS A N 13
ATOM 23677 C CA . LYS A 1 5 ? 12.290 -7.112 3.259 1.00 32.24 5 LYS A CA 13
ATOM 23678 C C . LYS A 1 5 ? 11.507 -6.026 4.007 1.00 11.23 5 LYS A C 13
ATOM 23679 O O . LYS A 1 5 ? 11.906 -5.602 5.104 1.00 53.54 5 LYS A O 13
ATOM 23698 N N . VAL A 1 6 ? 10.430 -5.548 3.382 1.00 5.44 6 VAL A N 13
ATOM 23699 C CA . VAL A 1 6 ? 9.526 -4.565 3.986 1.00 4.05 6 VAL A CA 13
ATOM 23700 C C . VAL A 1 6 ? 8.303 -5.293 4.557 1.00 12.03 6 VAL A C 13
ATOM 23701 O O . VAL A 1 6 ? 7.858 -6.313 4.017 1.00 12.00 6 VAL A O 13
ATOM 23714 N N . GLU A 1 7 ? 7.798 -4.785 5.679 1.00 25.24 7 GLU A N 13
ATOM 23715 C CA . GLU A 1 7 ? 6.522 -5.212 6.246 1.00 13.20 7 GLU A CA 13
ATOM 23716 C C . GLU A 1 7 ? 5.472 -4.162 5.861 1.00 14.12 7 GLU A C 13
ATOM 23717 O O . GLU A 1 7 ? 5.516 -3.016 6.331 1.00 34.32 7 GLU A O 13
ATOM 23729 N N . VAL A 1 8 ? 4.561 -4.574 4.980 1.00 30.12 8 VAL A N 13
ATOM 23730 C CA . VAL A 1 8 ? 3.472 -3.754 4.452 1.00 2.52 8 VAL A CA 13
ATOM 23731 C C . VAL A 1 8 ? 2.189 -4.102 5.223 1.00 61.41 8 VAL A C 13
ATOM 23732 O O . VAL A 1 8 ? 1.620 -5.182 5.042 1.00 63.45 8 VAL A O 13
ATOM 23745 N N . GLN A 1 9 ? 1.761 -3.193 6.101 1.00 45.24 9 GLN A N 13
ATOM 23746 C CA . GLN A 1 9 ? 0.598 -3.402 6.972 1.00 15.33 9 GLN A CA 13
ATOM 23747 C C . GLN A 1 9 ? -0.601 -2.698 6.330 1.00 3.20 9 GLN A C 13
ATOM 23748 O O . GLN A 1 9 ? -0.721 -1.480 6.416 1.00 44.34 9 GLN A O 13
ATOM 23762 N N . VAL A 1 10 ? -1.462 -3.469 5.650 1.00 4.24 10 VAL A N 13
ATOM 23763 C CA . VAL A 1 10 ? -2.621 -2.928 4.925 1.00 70.44 10 VAL A CA 13
ATOM 23764 C C . VAL A 1 10 ? -3.840 -2.978 5.847 1.00 63.12 10 VAL A C 13
ATOM 23765 O O . VAL A 1 10 ? -4.409 -4.047 6.080 1.00 11.30 10 VAL A O 13
ATOM 23778 N N . LYS A 1 11 ? -4.199 -1.813 6.393 1.00 4.53 11 LYS A N 13
ATOM 23779 C CA . LYS A 1 11 ? -5.306 -1.653 7.329 1.00 2.12 11 LYS A CA 13
ATOM 23780 C C . LYS A 1 11 ? -6.427 -0.893 6.612 1.00 74.11 11 LYS A C 13
ATOM 23781 O O . LYS A 1 11 ? -6.341 0.320 6.441 1.00 72.13 11 LYS A O 13
ATOM 23800 N N . ILE A 1 12 ? -7.472 -1.601 6.183 1.00 3.42 12 ILE A N 13
ATOM 23801 C CA . ILE A 1 12 ? -8.604 -0.985 5.468 1.00 23.43 12 ILE A CA 13
ATOM 23802 C C . ILE A 1 12 ? -9.862 -1.063 6.340 1.00 25.02 12 ILE A C 13
ATOM 23803 O O . ILE A 1 12 ? -10.068 -2.045 7.040 1.00 1.23 12 ILE A O 13
ATOM 23819 N N . THR A 1 13 ? -10.680 -0.004 6.307 1.00 0.25 13 THR A N 13
ATOM 23820 C CA . THR A 1 13 ? -11.913 0.095 7.098 1.00 2.35 13 THR A CA 13
ATOM 23821 C C . THR A 1 13 ? -13.126 0.290 6.164 1.00 54.44 13 THR A C 13
ATOM 23822 O O . THR A 1 13 ? -13.076 1.108 5.232 1.00 32.43 13 THR A O 13
ATOM 23833 N N . CYS A 1 14 ? -14.188 -0.497 6.423 1.00 10.33 14 CYS A N 13
ATOM 23834 C CA . CYS A 1 14 ? -15.470 -0.435 5.702 1.00 10.22 14 CYS A CA 13
ATOM 23835 C C . CYS A 1 14 ? -16.581 -1.092 6.544 1.00 3.22 14 CYS A C 13
ATOM 23836 O O . CYS A 1 14 ? -16.376 -2.188 7.085 1.00 5.34 14 CYS A O 13
ATOM 23843 N N . ASN A 1 15 ? -17.750 -0.410 6.643 1.00 75.33 15 ASN A N 13
ATOM 23844 C CA . ASN A 1 15 ? -18.938 -0.866 7.429 1.00 12.22 15 ASN A CA 13
ATOM 23845 C C . ASN A 1 15 ? -18.640 -0.944 8.945 1.00 35.24 15 ASN A C 13
ATOM 23846 O O . ASN A 1 15 ? -19.342 -1.645 9.692 1.00 54.33 15 ASN A O 13
ATOM 23857 N N . GLY A 1 16 ? -17.627 -0.174 9.396 1.00 70.42 16 GLY A N 13
ATOM 23858 C CA . GLY A 1 16 ? -17.155 -0.222 10.787 1.00 1.31 16 GLY A CA 13
ATOM 23859 C C . GLY A 1 16 ? -16.331 -1.470 11.095 1.00 4.44 16 GLY A C 13
ATOM 23860 O O . GLY A 1 16 ? -16.118 -1.815 12.262 1.00 61.44 16 GLY A O 13
ATOM 23864 N N . LYS A 1 17 ? -15.870 -2.151 10.036 1.00 43.04 17 LYS A N 13
ATOM 23865 C CA . LYS A 1 17 ? -15.037 -3.362 10.135 1.00 22.54 17 LYS A CA 13
ATOM 23866 C C . LYS A 1 17 ? -13.681 -3.115 9.474 1.00 11.40 17 LYS A C 13
ATOM 23867 O O . LYS A 1 17 ? -13.612 -2.769 8.290 1.00 10.00 17 LYS A O 13
ATOM 23886 N N . THR A 1 18 ? -12.610 -3.290 10.254 1.00 44.14 18 THR A N 13
ATOM 23887 C CA . THR A 1 18 ? -11.239 -3.130 9.776 1.00 22.44 18 THR A CA 13
ATOM 23888 C C . THR A 1 18 ? -10.630 -4.510 9.435 1.00 14.11 18 THR A C 13
ATOM 23889 O O . THR A 1 18 ? -10.559 -5.401 10.290 1.00 54.23 18 THR A O 13
ATOM 23900 N N . TYR A 1 19 ? -10.209 -4.663 8.175 1.00 34.44 19 TYR A N 13
ATOM 23901 C CA . TYR A 1 19 ? -9.541 -5.862 7.661 1.00 13.45 19 TYR A CA 13
ATOM 23902 C C . TYR A 1 19 ? -8.055 -5.518 7.483 1.00 40.23 19 TYR A C 13
ATOM 23903 O O . TYR A 1 19 ? -7.703 -4.697 6.625 1.00 2.22 19 TYR A O 13
ATOM 23921 N N . GLU A 1 20 ? -7.189 -6.114 8.312 1.00 52.32 20 GLU A N 13
ATOM 23922 C CA . GLU A 1 20 ? -5.757 -5.770 8.341 1.00 12.34 20 GLU A CA 13
ATOM 23923 C C . GLU A 1 20 ? -4.863 -7.004 8.518 1.00 54.21 20 GLU A C 13
ATOM 23924 O O . GLU A 1 20 ? -5.303 -8.031 9.051 1.00 24.03 20 GLU A O 13
ATOM 23936 N N . ARG A 1 21 ? -3.607 -6.878 8.055 1.00 35.13 21 ARG A N 13
ATOM 23937 C CA . ARG A 1 21 ? -2.561 -7.904 8.219 1.00 11.55 21 ARG A CA 13
ATOM 23938 C C . ARG A 1 21 ? -1.192 -7.311 7.833 1.00 31.03 21 ARG A C 13
ATOM 23939 O O . ARG A 1 21 ? -1.108 -6.462 6.934 1.00 74.20 21 ARG A O 13
ATOM 23960 N N . THR A 1 22 ? -0.138 -7.747 8.544 1.00 2.40 22 THR A N 13
ATOM 23961 C CA . THR A 1 22 ? 1.252 -7.427 8.214 1.00 20.32 22 THR A CA 13
ATOM 23962 C C . THR A 1 22 ? 1.769 -8.442 7.172 1.00 71.34 22 THR A C 13
ATOM 23963 O O . THR A 1 22 ? 1.890 -9.639 7.465 1.00 15.45 22 THR A O 13
ATOM 23974 N N . TYR A 1 23 ? 2.025 -7.959 5.949 1.00 64.32 23 TYR A N 13
ATOM 23975 C CA . TYR A 1 23 ? 2.552 -8.776 4.838 1.00 53.22 23 TYR A CA 13
ATOM 23976 C C . TYR A 1 23 ? 4.063 -8.561 4.731 1.00 61.44 23 TYR A C 13
ATOM 23977 O O . TYR A 1 23 ? 4.535 -7.436 4.849 1.00 54.12 23 TYR A O 13
ATOM 23995 N N . GLN A 1 24 ? 4.806 -9.638 4.492 1.00 13.24 24 GLN A N 13
ATOM 23996 C CA . GLN A 1 24 ? 6.271 -9.599 4.394 1.00 34.31 24 GLN A CA 13
ATOM 23997 C C . GLN A 1 24 ? 6.640 -9.717 2.911 1.00 51.45 24 GLN A C 13
ATOM 23998 O O . GLN A 1 24 ? 6.447 -10.774 2.307 1.00 12.11 24 GLN A O 13
ATOM 24012 N N . LEU A 1 25 ? 7.135 -8.617 2.325 1.00 52.11 25 LEU A N 13
ATOM 24013 C CA . LEU A 1 25 ? 7.447 -8.522 0.889 1.00 64.12 25 LEU A CA 13
ATOM 24014 C C . LEU A 1 25 ? 8.954 -8.283 0.711 1.00 14.13 25 LEU A C 13
ATOM 24015 O O . LEU A 1 25 ? 9.449 -7.178 0.956 1.00 31.24 25 LEU A O 13
ATOM 24031 N N . TYR A 1 26 ? 9.684 -9.347 0.344 1.00 25.54 26 TYR A N 13
ATOM 24032 C CA . TYR A 1 26 ? 11.125 -9.279 0.063 1.00 71.40 26 TYR A CA 13
ATOM 24033 C C . TYR A 1 26 ? 11.348 -9.087 -1.446 1.00 73.22 26 TYR A C 13
ATOM 24034 O O . TYR A 1 26 ? 10.829 -9.864 -2.251 1.00 71.33 26 TYR A O 13
ATOM 24052 N N . ALA A 1 27 ? 12.113 -8.052 -1.813 1.00 14.31 27 ALA A N 13
ATOM 24053 C CA . ALA A 1 27 ? 12.512 -7.782 -3.201 1.00 55.14 27 ALA A CA 13
ATOM 24054 C C . ALA A 1 27 ? 13.961 -7.319 -3.232 1.00 72.40 27 ALA A C 13
ATOM 24055 O O . ALA A 1 27 ? 14.459 -6.761 -2.250 1.00 43.21 27 ALA A O 13
ATOM 24062 N N . VAL A 1 28 ? 14.628 -7.562 -4.366 1.00 42.24 28 VAL A N 13
ATOM 24063 C CA . VAL A 1 28 ? 15.996 -7.084 -4.605 1.00 34.25 28 VAL A CA 13
ATOM 24064 C C . VAL A 1 28 ? 15.946 -5.570 -4.897 1.00 42.13 28 VAL A C 13
ATOM 24065 O O . VAL A 1 28 ? 16.524 -4.757 -4.170 1.00 41.33 28 VAL A O 13
ATOM 24078 N N . ARG A 1 29 ? 15.194 -5.207 -5.949 1.00 1.04 29 ARG A N 13
ATOM 24079 C CA . ARG A 1 29 ? 15.046 -3.810 -6.394 1.00 25.23 29 ARG A CA 13
ATOM 24080 C C . ARG A 1 29 ? 13.707 -3.215 -5.925 1.00 41.12 29 ARG A C 13
ATOM 24081 O O . ARG A 1 29 ? 12.806 -3.935 -5.471 1.00 44.10 29 ARG A O 13
ATOM 24102 N N . ASP A 1 30 ? 13.612 -1.885 -6.076 1.00 25.24 30 ASP A N 13
ATOM 24103 C CA . ASP A 1 30 ? 12.448 -1.058 -5.687 1.00 43.43 30 ASP A CA 13
ATOM 24104 C C . ASP A 1 30 ? 11.234 -1.405 -6.572 1.00 72.01 30 ASP A C 13
ATOM 24105 O O . ASP A 1 30 ? 10.108 -1.581 -6.096 1.00 75.11 30 ASP A O 13
ATOM 24114 N N . GLU A 1 31 ? 11.523 -1.482 -7.882 1.00 23.14 31 GLU A N 13
ATOM 24115 C CA . GLU A 1 31 ? 10.549 -1.799 -8.950 1.00 70.13 31 GLU A CA 13
ATOM 24116 C C . GLU A 1 31 ? 9.910 -3.192 -8.748 1.00 1.11 31 GLU A C 13
ATOM 24117 O O . GLU A 1 31 ? 8.746 -3.405 -9.093 1.00 35.20 31 GLU A O 13
ATOM 24129 N N . GLU A 1 32 ? 10.671 -4.112 -8.136 1.00 32.01 32 GLU A N 13
ATOM 24130 C CA . GLU A 1 32 ? 10.231 -5.496 -7.887 1.00 65.21 32 GLU A CA 13
ATOM 24131 C C . GLU A 1 32 ? 9.155 -5.560 -6.795 1.00 45.11 32 GLU A C 13
ATOM 24132 O O . GLU A 1 32 ? 8.354 -6.503 -6.758 1.00 3.04 32 GLU A O 13
ATOM 24144 N N . LEU A 1 33 ? 9.143 -4.546 -5.914 1.00 11.55 33 LEU A N 13
ATOM 24145 C CA . LEU A 1 33 ? 8.161 -4.446 -4.824 1.00 73.12 33 LEU A CA 13
ATOM 24146 C C . LEU A 1 33 ? 6.774 -4.041 -5.393 1.00 22.50 33 LEU A C 13
ATOM 24147 O O . LEU A 1 33 ? 5.748 -4.426 -4.824 1.00 2.24 33 LEU A O 13
ATOM 24163 N N . LYS A 1 34 ? 6.768 -3.300 -6.536 1.00 35.14 34 LYS A N 13
ATOM 24164 C CA . LYS A 1 34 ? 5.524 -2.780 -7.168 1.00 51.35 34 LYS A CA 13
ATOM 24165 C C . LYS A 1 34 ? 4.476 -3.886 -7.404 1.00 12.11 34 LYS A C 13
ATOM 24166 O O . LYS A 1 34 ? 3.345 -3.778 -6.922 1.00 50.44 34 LYS A O 13
ATOM 24185 N N . GLU A 1 35 ? 4.881 -4.935 -8.152 1.00 73.33 35 GLU A N 13
ATOM 24186 C CA . GLU A 1 35 ? 3.984 -6.035 -8.558 1.00 54.34 35 GLU A CA 13
ATOM 24187 C C . GLU A 1 35 ? 3.377 -6.769 -7.344 1.00 24.53 35 GLU A C 13
ATOM 24188 O O . GLU A 1 35 ? 2.219 -7.192 -7.390 1.00 64.25 35 GLU A O 13
ATOM 24200 N N . LYS A 1 36 ? 4.157 -6.840 -6.246 1.00 23.11 36 LYS A N 13
ATOM 24201 C CA . LYS A 1 36 ? 3.720 -7.464 -4.979 1.00 63.32 36 LYS A CA 13
ATOM 24202 C C . LYS A 1 36 ? 2.603 -6.627 -4.332 1.00 62.33 36 LYS A C 13
ATOM 24203 O O . LYS A 1 36 ? 1.581 -7.168 -3.913 1.00 32.31 36 LYS A O 13
ATOM 24222 N N . LEU A 1 37 ? 2.832 -5.296 -4.286 1.00 41.32 37 LEU A N 13
ATOM 24223 C CA . LEU A 1 37 ? 1.873 -4.307 -3.752 1.00 71.32 37 LEU A CA 13
ATOM 24224 C C . LEU A 1 37 ? 0.540 -4.372 -4.513 1.00 43.20 37 LEU A C 13
ATOM 24225 O O . LEU A 1 37 ? -0.523 -4.337 -3.900 1.00 25.10 37 LEU A O 13
ATOM 24241 N N . LYS A 1 38 ? 0.630 -4.497 -5.856 1.00 55.22 38 LYS A N 13
ATOM 24242 C CA . LYS A 1 38 ? -0.534 -4.600 -6.757 1.00 61.12 38 LYS A CA 13
ATOM 24243 C C . LYS A 1 38 ? -1.361 -5.859 -6.457 1.00 41.20 38 LYS A C 13
ATOM 24244 O O . LYS A 1 38 ? -2.593 -5.808 -6.474 1.00 12.44 38 LYS A O 13
ATOM 24263 N N . LYS A 1 39 ? -0.666 -6.987 -6.190 1.00 63.22 39 LYS A N 13
ATOM 24264 C CA . LYS A 1 39 ? -1.328 -8.243 -5.795 1.00 44.14 39 LYS A CA 13
ATOM 24265 C C . LYS A 1 39 ? -2.063 -8.076 -4.452 1.00 72.44 39 LYS A C 13
ATOM 24266 O O . LYS A 1 39 ? -3.254 -8.361 -4.368 1.00 53.32 39 LYS A O 13
ATOM 24285 N N . VAL A 1 40 ? -1.340 -7.564 -3.434 1.00 51.15 40 VAL A N 13
ATOM 24286 C CA . VAL A 1 40 ? -1.855 -7.380 -2.059 1.00 22.33 40 VAL A CA 13
ATOM 24287 C C . VAL A 1 40 ? -3.076 -6.424 -2.029 1.00 64.13 40 VAL A C 13
ATOM 24288 O O . VAL A 1 40 ? -4.042 -6.656 -1.282 1.00 73.23 40 VAL A O 13
ATOM 24301 N N . LEU A 1 41 ? -3.028 -5.370 -2.872 1.00 55.24 41 LEU A N 13
ATOM 24302 C CA . LEU A 1 41 ? -4.118 -4.384 -2.984 1.00 45.43 41 LEU A CA 13
ATOM 24303 C C . LEU A 1 41 ? -5.360 -5.033 -3.617 1.00 45.33 41 LEU A C 13
ATOM 24304 O O . LEU A 1 41 ? -6.432 -4.977 -3.034 1.00 2.44 41 LEU A O 13
ATOM 24320 N N . ASN A 1 42 ? -5.182 -5.706 -4.775 1.00 52.32 42 ASN A N 13
ATOM 24321 C CA . ASN A 1 42 ? -6.284 -6.403 -5.488 1.00 34.53 42 ASN A CA 13
ATOM 24322 C C . ASN A 1 42 ? -6.897 -7.529 -4.630 1.00 43.24 42 ASN A C 13
ATOM 24323 O O . ASN A 1 42 ? -8.092 -7.811 -4.739 1.00 41.33 42 ASN A O 13
ATOM 24334 N N . GLU A 1 43 ? -6.070 -8.140 -3.766 1.00 34.20 43 GLU A N 13
ATOM 24335 C CA . GLU A 1 43 ? -6.518 -9.158 -2.804 1.00 45.34 43 GLU A CA 13
ATOM 24336 C C . GLU A 1 43 ? -7.430 -8.535 -1.740 1.00 43.50 43 GLU A C 13
ATOM 24337 O O . GLU A 1 43 ? -8.552 -8.999 -1.534 1.00 13.32 43 GLU A O 13
ATOM 24349 N N . ARG A 1 44 ? -6.943 -7.463 -1.090 1.00 42.41 44 ARG A N 13
ATOM 24350 C CA . ARG A 1 44 ? -7.634 -6.847 0.057 1.00 64.22 44 ARG A CA 13
ATOM 24351 C C . ARG A 1 44 ? -8.859 -6.026 -0.388 1.00 45.02 44 ARG A C 13
ATOM 24352 O O . ARG A 1 44 ? -9.820 -5.877 0.371 1.00 14.44 44 ARG A O 13
ATOM 24373 N N . MET A 1 45 ? -8.819 -5.520 -1.631 1.00 53.31 45 MET A N 13
ATOM 24374 C CA . MET A 1 45 ? -9.895 -4.703 -2.212 1.00 61.31 45 MET A CA 13
ATOM 24375 C C . MET A 1 45 ? -11.040 -5.568 -2.768 1.00 61.31 45 MET A C 13
ATOM 24376 O O . MET A 1 45 ? -12.176 -5.111 -2.794 1.00 53.04 45 MET A O 13
ATOM 24390 N N . ASP A 1 46 ? -10.728 -6.811 -3.195 1.00 22.14 46 ASP A N 13
ATOM 24391 C CA . ASP A 1 46 ? -11.703 -7.699 -3.877 1.00 60.14 46 ASP A CA 13
ATOM 24392 C C . ASP A 1 46 ? -12.989 -7.960 -3.029 1.00 62.43 46 ASP A C 13
ATOM 24393 O O . ASP A 1 46 ? -14.095 -7.697 -3.526 1.00 11.50 46 ASP A O 13
ATOM 24402 N N . PRO A 1 47 ? -12.890 -8.412 -1.724 1.00 31.32 47 PRO A N 13
ATOM 24403 C CA . PRO A 1 47 ? -14.094 -8.591 -0.861 1.00 3.04 47 PRO A CA 13
ATOM 24404 C C . PRO A 1 47 ? -14.808 -7.244 -0.583 1.00 33.42 47 PRO A C 13
ATOM 24405 O O . PRO A 1 47 ? -16.032 -7.199 -0.476 1.00 44.44 47 PRO A O 13
ATOM 24416 N N . ILE A 1 48 ? -14.017 -6.153 -0.541 1.00 0.45 48 ILE A N 13
ATOM 24417 C CA . ILE A 1 48 ? -14.491 -4.802 -0.173 1.00 12.41 48 ILE A CA 13
ATOM 24418 C C . ILE A 1 48 ? -15.310 -4.166 -1.328 1.00 64.43 48 ILE A C 13
ATOM 24419 O O . ILE A 1 48 ? -16.286 -3.434 -1.088 1.00 30.55 48 ILE A O 13
ATOM 24435 N N . LYS A 1 49 ? -14.926 -4.488 -2.578 1.00 23.31 49 LYS A N 13
ATOM 24436 C CA . LYS A 1 49 ? -15.651 -4.053 -3.788 1.00 10.11 49 LYS A CA 13
ATOM 24437 C C . LYS A 1 49 ? -17.001 -4.790 -3.879 1.00 4.15 49 LYS A C 13
ATOM 24438 O O . LYS A 1 49 ? -18.003 -4.232 -4.337 1.00 5.05 49 LYS A O 13
ATOM 24457 N N . LYS A 1 50 ? -16.998 -6.053 -3.420 1.00 73.33 50 LYS A N 13
ATOM 24458 C CA . LYS A 1 50 ? -18.202 -6.895 -3.326 1.00 23.24 50 LYS A CA 13
ATOM 24459 C C . LYS A 1 50 ? -19.114 -6.427 -2.166 1.00 71.21 50 LYS A C 13
ATOM 24460 O O . LYS A 1 50 ? -20.335 -6.571 -2.239 1.00 22.30 50 LYS A O 13
ATOM 24479 N N . LEU A 1 51 ? -18.495 -5.840 -1.116 1.00 72.02 51 LEU A N 13
ATOM 24480 C CA . LEU A 1 51 ? -19.238 -5.219 0.002 1.00 2.24 51 LEU A CA 13
ATOM 24481 C C . LEU A 1 51 ? -19.890 -3.910 -0.484 1.00 24.03 51 LEU A C 13
ATOM 24482 O O . LEU A 1 51 ? -20.940 -3.508 0.024 1.00 32.44 51 LEU A O 13
ATOM 24498 N N . GLY A 1 52 ? -19.237 -3.261 -1.473 1.00 73.44 52 GLY A N 13
ATOM 24499 C CA . GLY A 1 52 ? -19.753 -2.042 -2.090 1.00 24.12 52 GLY A CA 13
ATOM 24500 C C . GLY A 1 52 ? -19.664 -0.852 -1.156 1.00 54.13 52 GLY A C 13
ATOM 24501 O O . GLY A 1 52 ? -20.668 -0.195 -0.872 1.00 70.45 52 GLY A O 13
ATOM 24505 N N . CYS A 1 53 ? -18.457 -0.603 -0.644 1.00 31.52 53 CYS A N 13
ATOM 24506 C CA . CYS A 1 53 ? -18.197 0.499 0.287 1.00 2.42 53 CYS A CA 13
ATOM 24507 C C . CYS A 1 53 ? -18.220 1.850 -0.459 1.00 72.11 53 CYS A C 13
ATOM 24508 O O . CYS A 1 53 ? -17.464 2.046 -1.418 1.00 41.03 53 CYS A O 13
ATOM 24515 N N . LYS A 1 54 ? -19.107 2.763 -0.020 1.00 54.34 54 LYS A N 13
ATOM 24516 C CA . LYS A 1 54 ? -19.233 4.126 -0.585 1.00 64.11 54 LYS A CA 13
ATOM 24517 C C . LYS A 1 54 ? -17.976 4.967 -0.274 1.00 51.34 54 LYS A C 13
ATOM 24518 O O . LYS A 1 54 ? -17.645 5.908 -1.004 1.00 75.13 54 LYS A O 13
ATOM 24537 N N . ARG A 1 55 ? -17.284 4.590 0.810 1.00 13.43 55 ARG A N 13
ATOM 24538 C CA . ARG A 1 55 ? -16.013 5.193 1.226 1.00 2.55 55 ARG A CA 13
ATOM 24539 C C . ARG A 1 55 ? -15.078 4.084 1.736 1.00 3.35 55 ARG A C 13
ATOM 24540 O O . ARG A 1 55 ? -15.485 3.257 2.559 1.00 54.43 55 ARG A O 13
ATOM 24561 N N . VAL A 1 56 ? -13.844 4.055 1.216 1.00 42.25 56 VAL A N 13
ATOM 24562 C CA . VAL A 1 56 ? -12.768 3.190 1.733 1.00 53.14 56 VAL A CA 13
ATOM 24563 C C . VAL A 1 56 ? -11.613 4.054 2.236 1.00 34.00 56 VAL A C 13
ATOM 24564 O O . VAL A 1 56 ? -11.332 5.127 1.679 1.00 14.01 56 VAL A O 13
ATOM 24577 N N . ARG A 1 57 ? -10.985 3.598 3.326 1.00 22.25 57 ARG A N 13
ATOM 24578 C CA . ARG A 1 57 ? -9.764 4.194 3.859 1.00 32.21 57 ARG A CA 13
ATOM 24579 C C . ARG A 1 57 ? -8.745 3.079 4.126 1.00 70.33 57 ARG A C 13
ATOM 24580 O O . ARG A 1 57 ? -8.901 2.286 5.061 1.00 31.42 57 ARG A O 13
ATOM 24601 N N . ILE A 1 58 ? -7.730 3.017 3.259 1.00 62.45 58 ILE A N 13
ATOM 24602 C CA . ILE A 1 58 ? -6.637 2.046 3.317 1.00 31.41 58 ILE A CA 13
ATOM 24603 C C . ILE A 1 58 ? -5.427 2.747 3.964 1.00 44.03 58 ILE A C 13
ATOM 24604 O O . ILE A 1 58 ? -5.070 3.844 3.555 1.00 51.13 58 ILE A O 13
ATOM 24620 N N . SER A 1 59 ? -4.826 2.131 4.975 1.00 11.44 59 SER A N 13
ATOM 24621 C CA . SER A 1 59 ? -3.660 2.675 5.677 1.00 70.32 59 SER A CA 13
ATOM 24622 C C . SER A 1 59 ? -2.523 1.662 5.532 1.00 34.44 59 SER A C 13
ATOM 24623 O O . SER A 1 59 ? -2.545 0.616 6.171 1.00 33.00 59 SER A O 13
ATOM 24631 N N . ILE A 1 60 ? -1.570 1.958 4.642 1.00 71.11 60 ILE A N 13
ATOM 24632 C CA . ILE A 1 60 ? -0.438 1.073 4.337 1.00 72.33 60 ILE A CA 13
ATOM 24633 C C . ILE A 1 60 ? 0.790 1.550 5.121 1.00 20.41 60 ILE A C 13
ATOM 24634 O O . ILE A 1 60 ? 1.390 2.573 4.780 1.00 33.03 60 ILE A O 13
ATOM 24650 N N . ARG A 1 61 ? 1.130 0.815 6.186 1.00 4.35 61 ARG A N 13
ATOM 24651 C CA . ARG A 1 61 ? 2.223 1.159 7.097 1.00 73.11 61 ARG A CA 13
ATOM 24652 C C . ARG A 1 61 ? 3.483 0.379 6.663 1.00 43.21 61 ARG A C 13
ATOM 24653 O O . ARG A 1 61 ? 3.544 -0.846 6.802 1.00 35.03 61 ARG A O 13
ATOM 24674 N N . VAL A 1 62 ? 4.463 1.110 6.131 1.00 12.24 62 VAL A N 13
ATOM 24675 C CA . VAL A 1 62 ? 5.687 0.556 5.546 1.00 61.42 62 VAL A CA 13
ATOM 24676 C C . VAL A 1 62 ? 6.812 0.543 6.591 1.00 23.30 62 VAL A C 13
ATOM 24677 O O . VAL A 1 62 ? 7.093 1.563 7.229 1.00 40.02 62 VAL A O 13
ATOM 24690 N N . LYS A 1 63 ? 7.425 -0.639 6.776 1.00 52.14 63 LYS A N 13
ATOM 24691 C CA . LYS A 1 63 ? 8.553 -0.831 7.694 1.00 25.31 63 LYS A CA 13
ATOM 24692 C C . LYS A 1 63 ? 9.856 -0.524 6.944 1.00 41.04 63 LYS A C 13
ATOM 24693 O O . LYS A 1 63 ? 10.298 -1.337 6.119 1.00 22.02 63 LYS A O 13
ATOM 24712 N N . HIS A 1 64 ? 10.430 0.665 7.191 1.00 44.30 64 HIS A N 13
ATOM 24713 C CA . HIS A 1 64 ? 11.701 1.082 6.569 1.00 62.01 64 HIS A CA 13
ATOM 24714 C C . HIS A 1 64 ? 12.875 0.280 7.171 1.00 72.22 64 HIS A C 13
ATOM 24715 O O . HIS A 1 64 ? 12.906 0.051 8.388 1.00 2.13 64 HIS A O 13
ATOM 24730 N N . SER A 1 65 ? 13.839 -0.100 6.305 1.00 71.02 65 SER A N 13
ATOM 24731 C CA . SER A 1 65 ? 14.887 -1.103 6.598 1.00 63.14 65 SER A CA 13
ATOM 24732 C C . SER A 1 65 ? 15.807 -0.674 7.755 1.00 52.22 65 SER A C 13
ATOM 24733 O O . SER A 1 65 ? 16.062 -1.455 8.688 1.00 4.23 65 SER A O 13
ATOM 24741 N N . ASP A 1 66 ? 16.267 0.584 7.713 1.00 53.43 66 ASP A N 13
ATOM 24742 C CA . ASP A 1 66 ? 17.278 1.096 8.659 1.00 34.11 66 ASP A CA 13
ATOM 24743 C C . ASP A 1 66 ? 16.970 2.556 9.062 1.00 24.32 66 ASP A C 13
ATOM 24744 O O . ASP A 1 66 ? 16.359 3.302 8.288 1.00 51.35 66 ASP A O 13
ATOM 24753 N N . ALA A 1 67 ? 17.428 2.953 10.275 1.00 74.44 67 ALA A N 13
ATOM 24754 C CA . ALA A 1 67 ? 17.145 4.276 10.880 1.00 42.03 67 ALA A CA 13
ATOM 24755 C C . ALA A 1 67 ? 17.952 5.416 10.228 1.00 53.33 67 ALA A C 13
ATOM 24756 O O . ALA A 1 67 ? 17.645 6.598 10.435 1.00 13.24 67 ALA A O 13
ATOM 24763 N N . ALA A 1 68 ? 18.994 5.068 9.468 1.00 11.21 68 ALA A N 13
ATOM 24764 C CA . ALA A 1 68 ? 19.736 6.035 8.642 1.00 22.43 68 ALA A CA 13
ATOM 24765 C C . ALA A 1 68 ? 19.049 6.191 7.275 1.00 20.11 68 ALA A C 13
ATOM 24766 O O . ALA A 1 68 ? 18.837 7.313 6.800 1.00 54.22 68 ALA A O 13
ATOM 24773 N N . GLU A 1 69 ? 18.668 5.037 6.677 1.00 62.04 69 GLU A N 13
ATOM 24774 C CA . GLU A 1 69 ? 18.045 4.978 5.336 1.00 74.34 69 GLU A CA 13
ATOM 24775 C C . GLU A 1 69 ? 16.649 5.633 5.303 1.00 75.22 69 GLU A C 13
ATOM 24776 O O . GLU A 1 69 ? 16.301 6.254 4.311 1.00 41.13 69 GLU A O 13
ATOM 24788 N N . GLU A 1 70 ? 15.902 5.489 6.416 1.00 14.54 70 GLU A N 13
ATOM 24789 C CA . GLU A 1 70 ? 14.452 5.796 6.525 1.00 23.32 70 GLU A CA 13
ATOM 24790 C C . GLU A 1 70 ? 14.009 7.126 5.854 1.00 31.13 70 GLU A C 13
ATOM 24791 O O . GLU A 1 70 ? 12.937 7.179 5.248 1.00 12.33 70 GLU A O 13
ATOM 24803 N N . LYS A 1 71 ? 14.850 8.174 5.965 1.00 63.34 71 LYS A N 13
ATOM 24804 C CA . LYS A 1 71 ? 14.550 9.516 5.432 1.00 62.35 71 LYS A CA 13
ATOM 24805 C C . LYS A 1 71 ? 14.509 9.503 3.884 1.00 3.31 71 LYS A C 13
ATOM 24806 O O . LYS A 1 71 ? 13.606 10.087 3.267 1.00 44.23 71 LYS A O 13
ATOM 24825 N N . LYS A 1 72 ? 15.469 8.788 3.275 1.00 12.14 72 LYS A N 13
ATOM 24826 C CA . LYS A 1 72 ? 15.528 8.572 1.823 1.00 30.02 72 LYS A CA 13
ATOM 24827 C C . LYS A 1 72 ? 14.507 7.494 1.413 1.00 63.04 72 LYS A C 13
ATOM 24828 O O . LYS A 1 72 ? 13.873 7.587 0.350 1.00 11.41 72 LYS A O 13
ATOM 24847 N N . GLU A 1 73 ? 14.336 6.487 2.298 1.00 10.02 73 GLU A N 13
ATOM 24848 C CA . GLU A 1 73 ? 13.487 5.318 2.040 1.00 73.33 73 GLU A CA 13
ATOM 24849 C C . GLU A 1 73 ? 11.996 5.677 2.138 1.00 13.12 73 GLU A C 13
ATOM 24850 O O . GLU A 1 73 ? 11.130 4.925 1.665 1.00 23.51 73 GLU A O 13
ATOM 24862 N N . ALA A 1 74 ? 11.713 6.845 2.732 1.00 31.55 74 ALA A N 13
ATOM 24863 C CA . ALA A 1 74 ? 10.378 7.425 2.739 1.00 13.11 74 ALA A CA 13
ATOM 24864 C C . ALA A 1 74 ? 9.996 7.795 1.302 1.00 44.04 74 ALA A C 13
ATOM 24865 O O . ALA A 1 74 ? 9.097 7.181 0.740 1.00 63.03 74 ALA A O 13
ATOM 24872 N N . LYS A 1 75 ? 10.766 8.724 0.686 1.00 4.00 75 LYS A N 13
ATOM 24873 C CA . LYS A 1 75 ? 10.514 9.190 -0.697 1.00 72.43 75 LYS A CA 13
ATOM 24874 C C . LYS A 1 75 ? 10.713 8.052 -1.731 1.00 23.55 75 LYS A C 13
ATOM 24875 O O . LYS A 1 75 ? 10.130 8.083 -2.824 1.00 4.23 75 LYS A O 13
ATOM 24894 N N . LYS A 1 76 ? 11.534 7.049 -1.353 1.00 32.20 76 LYS A N 13
ATOM 24895 C CA . LYS A 1 76 ? 11.733 5.806 -2.132 1.00 65.55 76 LYS A CA 13
ATOM 24896 C C . LYS A 1 76 ? 10.403 5.057 -2.308 1.00 55.24 76 LYS A C 13
ATOM 24897 O O . LYS A 1 76 ? 9.927 4.863 -3.432 1.00 30.01 76 LYS A O 13
ATOM 24916 N N . PHE A 1 77 ? 9.802 4.671 -1.173 1.00 43.34 77 PHE A N 13
ATOM 24917 C CA . PHE A 1 77 ? 8.582 3.842 -1.148 1.00 43.23 77 PHE A CA 13
ATOM 24918 C C . PHE A 1 77 ? 7.353 4.706 -1.480 1.00 50.33 77 PHE A C 13
ATOM 24919 O O . PHE A 1 77 ? 6.318 4.185 -1.901 1.00 41.33 77 PHE A O 13
ATOM 24936 N N . ALA A 1 78 ? 7.493 6.029 -1.280 1.00 62.02 78 ALA A N 13
ATOM 24937 C CA . ALA A 1 78 ? 6.489 7.017 -1.679 1.00 43.34 78 ALA A CA 13
ATOM 24938 C C . ALA A 1 78 ? 6.336 7.027 -3.197 1.00 11.01 78 ALA A C 13
ATOM 24939 O O . ALA A 1 78 ? 5.218 7.044 -3.712 1.00 42.21 78 ALA A O 13
ATOM 24946 N N . ALA A 1 79 ? 7.490 6.982 -3.894 1.00 0.21 79 ALA A N 13
ATOM 24947 C CA . ALA A 1 79 ? 7.551 6.888 -5.355 1.00 42.22 79 ALA A CA 13
ATOM 24948 C C . ALA A 1 79 ? 6.919 5.575 -5.843 1.00 41.12 79 ALA A C 13
ATOM 24949 O O . ALA A 1 79 ? 6.053 5.588 -6.720 1.00 5.33 79 ALA A O 13
ATOM 24956 N N . ILE A 1 80 ? 7.325 4.459 -5.201 1.00 43.22 80 ILE A N 13
ATOM 24957 C CA . ILE A 1 80 ? 6.911 3.097 -5.592 1.00 31.23 80 ILE A CA 13
ATOM 24958 C C . ILE A 1 80 ? 5.390 2.912 -5.457 1.00 71.21 80 ILE A C 13
ATOM 24959 O O . ILE A 1 80 ? 4.729 2.511 -6.421 1.00 71.43 80 ILE A O 13
ATOM 24975 N N . LEU A 1 81 ? 4.839 3.275 -4.281 1.00 40.40 81 LEU A N 13
ATOM 24976 C CA . LEU A 1 81 ? 3.395 3.140 -4.004 1.00 43.24 81 LEU A CA 13
ATOM 24977 C C . LEU A 1 81 ? 2.571 4.097 -4.886 1.00 2.12 81 LEU A C 13
ATOM 24978 O O . LEU A 1 81 ? 1.527 3.697 -5.392 1.00 13.53 81 LEU A O 13
ATOM 24994 N N . ASN A 1 82 ? 3.079 5.337 -5.101 1.00 21.21 82 ASN A N 13
ATOM 24995 C CA . ASN A 1 82 ? 2.383 6.366 -5.918 1.00 35.44 82 ASN A CA 13
ATOM 24996 C C . ASN A 1 82 ? 2.196 5.874 -7.369 1.00 21.23 82 ASN A C 13
ATOM 24997 O O . ASN A 1 82 ? 1.150 6.105 -7.990 1.00 44.23 82 ASN A O 13
ATOM 25008 N N . LYS A 1 83 ? 3.212 5.144 -7.869 1.00 2.31 83 LYS A N 13
ATOM 25009 C CA . LYS A 1 83 ? 3.167 4.521 -9.201 1.00 12.13 83 LYS A CA 13
ATOM 25010 C C . LYS A 1 83 ? 2.187 3.333 -9.223 1.00 11.50 83 LYS A C 13
ATOM 25011 O O . LYS A 1 83 ? 1.474 3.160 -10.198 1.00 44.25 83 LYS A O 13
ATOM 25030 N N . VAL A 1 84 ? 2.130 2.554 -8.117 1.00 44.23 84 VAL A N 13
ATOM 25031 C CA . VAL A 1 84 ? 1.213 1.392 -7.977 1.00 44.51 84 VAL A CA 13
ATOM 25032 C C . VAL A 1 84 ? -0.260 1.863 -7.990 1.00 20.13 84 VAL A C 13
ATOM 25033 O O . VAL A 1 84 ? -1.135 1.226 -8.589 1.00 25.43 84 VAL A O 13
ATOM 25046 N N . PHE A 1 85 ? -0.492 3.011 -7.340 1.00 10.54 85 PHE A N 13
ATOM 25047 C CA . PHE A 1 85 ? -1.798 3.693 -7.320 1.00 73.42 85 PHE A CA 13
ATOM 25048 C C . PHE A 1 85 ? -2.183 4.162 -8.740 1.00 64.42 85 PHE A C 13
ATOM 25049 O O . PHE A 1 85 ? -3.354 4.099 -9.126 1.00 63.21 85 PHE A O 13
ATOM 25066 N N . ALA A 1 86 ? -1.165 4.588 -9.508 1.00 73.43 86 ALA A N 13
ATOM 25067 C CA . ALA A 1 86 ? -1.317 4.988 -10.921 1.00 45.15 86 ALA A CA 13
ATOM 25068 C C . ALA A 1 86 ? -1.523 3.760 -11.844 1.00 53.45 86 ALA A C 13
ATOM 25069 O O . ALA A 1 86 ? -2.070 3.899 -12.940 1.00 2.33 86 ALA A O 13
ATOM 25076 N N . GLU A 1 87 ? -1.067 2.571 -11.397 1.00 5.20 87 GLU A N 13
ATOM 25077 C CA . GLU A 1 87 ? -1.264 1.300 -12.136 1.00 34.51 87 GLU A CA 13
ATOM 25078 C C . GLU A 1 87 ? -2.715 0.793 -12.022 1.00 50.12 87 GLU A C 13
ATOM 25079 O O . GLU A 1 87 ? -3.207 0.103 -12.919 1.00 33.44 87 GLU A O 13
ATOM 25091 N N . LEU A 1 88 ? -3.377 1.116 -10.894 1.00 62.33 88 LEU A N 13
ATOM 25092 C CA . LEU A 1 88 ? -4.677 0.509 -10.513 1.00 71.32 88 LEU A CA 13
ATOM 25093 C C . LEU A 1 88 ? -5.841 1.511 -10.658 1.00 21.53 88 LEU A C 13
ATOM 25094 O O . LEU A 1 88 ? -7.008 1.102 -10.711 1.00 61.44 88 LEU A O 13
ATOM 25110 N N . GLY A 1 89 ? -5.518 2.818 -10.705 1.00 21.50 89 GLY A N 13
ATOM 25111 C CA . GLY A 1 89 ? -6.512 3.870 -10.965 1.00 43.34 89 GLY A CA 13
ATOM 25112 C C . GLY A 1 89 ? -6.879 4.714 -9.745 1.00 50.54 89 GLY A C 13
ATOM 25113 O O . GLY A 1 89 ? -7.858 5.472 -9.798 1.00 44.43 89 GLY A O 13
ATOM 25117 N N . TYR A 1 90 ? -6.112 4.586 -8.640 1.00 74.43 90 TYR A N 13
ATOM 25118 C CA . TYR A 1 90 ? -6.249 5.469 -7.463 1.00 12.14 90 TYR A CA 13
ATOM 25119 C C . TYR A 1 90 ? -5.693 6.861 -7.819 1.00 0.34 90 TYR A C 13
ATOM 25120 O O . TYR A 1 90 ? -4.501 6.993 -8.142 1.00 35.14 90 TYR A O 13
ATOM 25138 N N . ASN A 1 91 ? -6.552 7.881 -7.728 1.00 14.21 91 ASN A N 13
ATOM 25139 C CA . ASN A 1 91 ? -6.237 9.258 -8.160 1.00 61.40 91 ASN A CA 13
ATOM 25140 C C . ASN A 1 91 ? -5.356 9.957 -7.114 1.00 54.30 91 ASN A C 13
ATOM 25141 O O . ASN A 1 91 ? -5.238 9.478 -5.985 1.00 4.03 91 ASN A O 13
ATOM 25152 N N . ASP A 1 92 ? -4.744 11.086 -7.514 1.00 4.40 92 ASP A N 13
ATOM 25153 C CA . ASP A 1 92 ? -3.976 11.977 -6.604 1.00 3.22 92 ASP A CA 13
ATOM 25154 C C . ASP A 1 92 ? -4.810 12.390 -5.371 1.00 33.13 92 ASP A C 13
ATOM 25155 O O . ASP A 1 92 ? -4.331 12.328 -4.237 1.00 43.02 92 ASP A O 13
ATOM 25164 N N . SER A 1 93 ? -6.081 12.758 -5.625 1.00 21.44 93 SER A N 13
ATOM 25165 C CA . SER A 1 93 ? -7.052 13.172 -4.586 1.00 4.24 93 SER A CA 13
ATOM 25166 C C . SER A 1 93 ? -7.428 12.007 -3.639 1.00 54.21 93 SER A C 13
ATOM 25167 O O . SER A 1 93 ? -8.104 12.218 -2.622 1.00 62.44 93 SER A O 13
ATOM 25175 N N . ASN A 1 94 ? -6.990 10.782 -3.973 1.00 34.10 94 ASN A N 13
ATOM 25176 C CA . ASN A 1 94 ? -7.246 9.582 -3.163 1.00 73.41 94 ASN A CA 13
ATOM 25177 C C . ASN A 1 94 ? -5.993 9.161 -2.385 1.00 15.51 94 ASN A C 13
ATOM 25178 O O . ASN A 1 94 ? -6.077 8.309 -1.518 1.00 22.22 94 ASN A O 13
ATOM 25189 N N . VAL A 1 95 ? -4.831 9.756 -2.703 1.00 44.52 95 VAL A N 13
ATOM 25190 C CA . VAL A 1 95 ? -3.530 9.377 -2.108 1.00 12.23 95 VAL A CA 13
ATOM 25191 C C . VAL A 1 95 ? -3.036 10.495 -1.170 1.00 1.23 95 VAL A C 13
ATOM 25192 O O . VAL A 1 95 ? -2.744 11.604 -1.630 1.00 64.34 95 VAL A O 13
ATOM 25205 N N . THR A 1 96 ? -2.973 10.206 0.146 1.00 31.01 96 THR A N 13
ATOM 25206 C CA . THR A 1 96 ? -2.425 11.134 1.154 1.00 53.43 96 THR A CA 13
ATOM 25207 C C . THR A 1 96 ? -1.272 10.458 1.929 1.00 41.52 96 THR A C 13
ATOM 25208 O O . THR A 1 96 ? -1.517 9.691 2.861 1.00 15.43 96 THR A O 13
ATOM 25219 N N . TRP A 1 97 ? -0.018 10.732 1.521 1.00 65.13 97 TRP A N 13
ATOM 25220 C CA . TRP A 1 97 ? 1.185 10.174 2.185 1.00 60.20 97 TRP A CA 13
ATOM 25221 C C . TRP A 1 97 ? 1.441 10.869 3.538 1.00 63.04 97 TRP A C 13
ATOM 25222 O O . TRP A 1 97 ? 1.109 12.050 3.710 1.00 51.14 97 TRP A O 13
ATOM 25243 N N . ASP A 1 98 ? 2.039 10.124 4.485 1.00 33.40 98 ASP A N 13
ATOM 25244 C CA . ASP A 1 98 ? 2.333 10.621 5.843 1.00 23.20 98 ASP A CA 13
ATOM 25245 C C . ASP A 1 98 ? 3.440 9.765 6.499 1.00 23.13 98 ASP A C 13
ATOM 25246 O O . ASP A 1 98 ? 3.165 8.818 7.251 1.00 45.41 98 ASP A O 13
ATOM 25255 N N . GLY A 1 99 ? 4.699 10.087 6.147 1.00 44.41 99 GLY A N 13
ATOM 25256 C CA . GLY A 1 99 ? 5.884 9.465 6.744 1.00 20.40 99 GLY A CA 13
ATOM 25257 C C . GLY A 1 99 ? 6.077 7.999 6.339 1.00 2.41 99 GLY A C 13
ATOM 25258 O O . GLY A 1 99 ? 6.568 7.708 5.244 1.00 72.25 99 GLY A O 13
ATOM 25262 N N . ASP A 1 100 ? 5.695 7.079 7.242 1.00 44.34 100 ASP A N 13
ATOM 25263 C CA . ASP A 1 100 ? 5.763 5.615 7.005 1.00 4.53 100 ASP A CA 13
ATOM 25264 C C . ASP A 1 100 ? 4.453 5.092 6.398 1.00 33.22 100 ASP A C 13
ATOM 25265 O O . ASP A 1 100 ? 4.439 4.034 5.775 1.00 62.50 100 ASP A O 13
ATOM 25274 N N . THR A 1 101 ? 3.359 5.848 6.572 1.00 61.54 101 THR A N 13
ATOM 25275 C CA . THR A 1 101 ? 2.002 5.388 6.243 1.00 73.02 101 THR A CA 13
ATOM 25276 C C . THR A 1 101 ? 1.411 6.216 5.091 1.00 61.35 101 THR A C 13
ATOM 25277 O O . THR A 1 101 ? 1.423 7.444 5.152 1.00 22.44 101 THR A O 13
ATOM 25288 N N . VAL A 1 102 ? 0.895 5.551 4.043 1.00 44.23 102 VAL A N 13
ATOM 25289 C CA . VAL A 1 102 ? 0.053 6.222 3.039 1.00 30.24 102 VAL A CA 13
ATOM 25290 C C . VAL A 1 102 ? -1.413 5.911 3.364 1.00 21.50 102 VAL A C 13
ATOM 25291 O O . VAL A 1 102 ? -1.782 4.763 3.638 1.00 32.44 102 VAL A O 13
ATOM 25304 N N . THR A 1 103 ? -2.221 6.954 3.394 1.00 73.51 103 THR A N 13
ATOM 25305 C CA . THR A 1 103 ? -3.639 6.868 3.672 1.00 54.33 103 THR A CA 13
ATOM 25306 C C . THR A 1 103 ? -4.405 7.128 2.373 1.00 41.23 103 THR A C 13
ATOM 25307 O O . THR A 1 103 ? -4.495 8.272 1.903 1.00 23.13 103 THR A O 13
ATOM 25318 N N . VAL A 1 104 ? -4.894 6.044 1.774 1.00 71.42 104 VAL A N 13
ATOM 25319 C CA . VAL A 1 104 ? -5.634 6.078 0.526 1.00 71.44 104 VAL A CA 13
ATOM 25320 C C . VAL A 1 104 ? -7.129 6.167 0.863 1.00 64.21 104 VAL A C 13
ATOM 25321 O O . VAL A 1 104 ? -7.720 5.207 1.358 1.00 1.43 104 VAL A O 13
ATOM 25334 N N . GLU A 1 105 ? -7.723 7.333 0.604 1.00 42.01 105 GLU A N 13
ATOM 25335 C CA . GLU A 1 105 ? -9.125 7.627 0.919 1.00 43.21 105 GLU A CA 13
ATOM 25336 C C . GLU A 1 105 ? -9.814 7.997 -0.391 1.00 72.25 105 GLU A C 13
ATOM 25337 O O . GLU A 1 105 ? -9.506 9.043 -0.971 1.00 2.11 105 GLU A O 13
ATOM 25349 N N . GLY A 1 106 ? -10.739 7.150 -0.856 1.00 3.44 106 GLY A N 13
ATOM 25350 C CA . GLY A 1 106 ? -11.345 7.349 -2.162 1.00 54.52 106 GLY A CA 13
ATOM 25351 C C . GLY A 1 106 ? -12.601 6.535 -2.367 1.00 10.23 106 GLY A C 13
ATOM 25352 O O . GLY A 1 106 ? -13.179 5.990 -1.407 1.00 33.21 106 GLY A O 13
ATOM 25356 N N . GLN A 1 107 ? -13.023 6.490 -3.632 1.00 31.55 107 GLN A N 13
ATOM 25357 C CA . GLN A 1 107 ? -14.230 5.793 -4.079 1.00 10.11 107 GLN A CA 13
ATOM 25358 C C . GLN A 1 107 ? -13.846 4.473 -4.764 1.00 44.21 107 GLN A C 13
ATOM 25359 O O . GLN A 1 107 ? -12.786 4.370 -5.399 1.00 14.42 107 GLN A O 13
ATOM 25373 N N . LEU A 1 108 ? -14.711 3.467 -4.599 1.00 24.40 108 LEU A N 13
ATOM 25374 C CA . LEU A 1 108 ? -14.598 2.180 -5.295 1.00 54.45 108 LEU A CA 13
ATOM 25375 C C . LEU A 1 108 ? -15.124 2.287 -6.726 1.00 12.02 108 LEU A C 13
ATOM 25376 O O . LEU A 1 108 ? -15.882 3.196 -7.056 1.00 10.50 108 LEU A O 13
ATOM 25392 N N . GLU A 1 109 ? -14.672 1.344 -7.548 1.00 3.34 109 GLU A N 13
ATOM 25393 C CA . GLU A 1 109 ? -15.121 1.137 -8.936 1.00 32.45 109 GLU A CA 13
ATOM 25394 C C . GLU A 1 109 ? -16.503 0.417 -8.961 1.00 32.24 109 GLU A C 13
ATOM 25395 O O . GLU A 1 109 ? -16.596 -0.789 -9.226 1.00 44.13 109 GLU A O 13
ATOM 25407 N N . GLY A 1 110 ? -17.569 1.172 -8.644 1.00 13.35 110 GLY A N 13
ATOM 25408 C CA . GLY A 1 110 ? -18.928 0.619 -8.532 1.00 53.25 110 GLY A CA 13
ATOM 25409 C C . GLY A 1 110 ? -19.914 1.358 -9.411 1.00 42.33 110 GLY A C 13
ATOM 25410 O O . GLY A 1 110 ? -20.548 0.756 -10.285 1.00 62.24 110 GLY A O 13
ATOM 25414 N N . VAL A 1 111 ? -20.045 2.680 -9.179 1.00 44.32 111 VAL A N 13
ATOM 25415 C CA . VAL A 1 111 ? -20.928 3.545 -9.987 1.00 53.02 111 VAL A CA 13
ATOM 25416 C C . VAL A 1 111 ? -20.361 3.640 -11.413 1.00 61.42 111 VAL A C 13
ATOM 25417 O O . VAL A 1 111 ? -21.084 3.513 -12.406 1.00 41.12 111 VAL A O 13
ATOM 25430 N N . ASP A 1 112 ? -19.040 3.855 -11.474 1.00 51.22 112 ASP A N 13
ATOM 25431 C CA . ASP A 1 112 ? -18.273 3.876 -12.724 1.00 2.34 112 ASP A CA 13
ATOM 25432 C C . ASP A 1 112 ? -17.970 2.428 -13.140 1.00 0.34 112 ASP A C 13
ATOM 25433 O O . ASP A 1 112 ? -17.272 1.695 -12.420 1.00 30.44 112 ASP A O 13
ATOM 25442 N N . LEU A 1 113 ? -18.509 2.034 -14.297 1.00 53.52 113 LEU A N 13
ATOM 25443 C CA . LEU A 1 113 ? -18.433 0.653 -14.805 1.00 61.50 113 LEU A CA 13
ATOM 25444 C C . LEU A 1 113 ? -17.140 0.412 -15.603 1.00 61.14 113 LEU A C 13
ATOM 25445 O O . LEU A 1 113 ? -16.770 -0.743 -15.857 1.00 44.44 113 LEU A O 13
ATOM 25461 N N . GLU A 1 114 ? -16.443 1.499 -15.969 1.00 61.10 114 GLU A N 13
ATOM 25462 C CA . GLU A 1 114 ? -15.239 1.441 -16.811 1.00 22.01 114 GLU A CA 13
ATOM 25463 C C . GLU A 1 114 ? -13.988 1.173 -15.955 1.00 41.11 114 GLU A C 13
ATOM 25464 O O . GLU A 1 114 ? -13.100 2.028 -15.814 1.00 52.23 114 GLU A O 13
ATOM 25476 N N . HIS A 1 115 ? -13.962 -0.018 -15.335 1.00 2.22 115 HIS A N 13
ATOM 25477 C CA . HIS A 1 115 ? -12.762 -0.564 -14.694 1.00 11.21 115 HIS A CA 13
ATOM 25478 C C . HIS A 1 115 ? -11.727 -0.837 -15.791 1.00 14.02 115 HIS A C 13
ATOM 25479 O O . HIS A 1 115 ? -12.073 -1.405 -16.833 1.00 52.40 115 HIS A O 13
ATOM 25494 N N . HIS A 1 116 ? -10.478 -0.408 -15.556 1.00 52.34 116 HIS A N 13
ATOM 25495 C CA . HIS A 1 116 ? -9.387 -0.553 -16.530 1.00 31.11 116 HIS A CA 13
ATOM 25496 C C . HIS A 1 116 ? -9.079 -2.038 -16.799 1.00 21.54 116 HIS A C 13
ATOM 25497 O O . HIS A 1 116 ? -8.364 -2.697 -16.031 1.00 70.54 116 HIS A O 13
ATOM 25512 N N . HIS A 1 117 ? -9.706 -2.555 -17.870 1.00 42.21 117 HIS A N 13
ATOM 25513 C CA . HIS A 1 117 ? -9.458 -3.901 -18.406 1.00 72.43 117 HIS A CA 13
ATOM 25514 C C . HIS A 1 117 ? -8.157 -3.862 -19.220 1.00 42.03 117 HIS A C 13
ATOM 25515 O O . HIS A 1 117 ? -7.817 -2.819 -19.787 1.00 42.14 117 HIS A O 13
ATOM 25530 N N . HIS A 1 118 ? -7.414 -4.978 -19.247 1.00 45.52 118 HIS A N 13
ATOM 25531 C CA . HIS A 1 118 ? -6.150 -5.070 -20.004 1.00 62.24 118 HIS A CA 13
ATOM 25532 C C . HIS A 1 118 ? -6.457 -5.266 -21.499 1.00 71.30 118 HIS A C 13
ATOM 25533 O O . HIS A 1 118 ? -7.573 -5.681 -21.852 1.00 1.42 118 HIS A O 13
ATOM 25548 N N . HIS A 1 119 ? -5.451 -4.968 -22.351 1.00 51.32 119 HIS A N 13
ATOM 25549 C CA . HIS A 1 119 ? -5.604 -4.917 -23.822 1.00 41.31 119 HIS A CA 13
ATOM 25550 C C . HIS A 1 119 ? -6.225 -6.208 -24.391 1.00 23.14 119 HIS A C 13
ATOM 25551 O O . HIS A 1 119 ? -5.679 -7.301 -24.218 1.00 5.24 119 HIS A O 13
ATOM 25566 N N . HIS A 1 120 ? -7.377 -6.040 -25.050 1.00 2.34 120 HIS A N 13
ATOM 25567 C CA . HIS A 1 120 ? -8.066 -7.107 -25.797 1.00 55.53 120 HIS A CA 13
ATOM 25568 C C . HIS A 1 120 ? -7.477 -7.179 -27.223 1.00 5.23 120 HIS A C 13
ATOM 25569 O O . HIS A 1 120 ? -7.626 -6.196 -27.978 1.00 62.33 120 HIS A O 13
ATOM 25585 N N . MET A 1 1 ? 21.867 -1.790 0.138 1.00 34.20 1 MET A N 14
ATOM 25586 C CA . MET A 1 1 ? 20.867 -2.790 -0.287 1.00 54.03 1 MET A CA 14
ATOM 25587 C C . MET A 1 1 ? 19.524 -2.086 -0.550 1.00 62.53 1 MET A C 14
ATOM 25588 O O . MET A 1 1 ? 18.868 -1.627 0.391 1.00 4.41 1 MET A O 14
ATOM 25604 N N . SER A 1 2 ? 19.147 -1.983 -1.840 1.00 3.41 2 SER A N 14
ATOM 25605 C CA . SER A 1 2 ? 17.926 -1.285 -2.274 1.00 23.33 2 SER A CA 14
ATOM 25606 C C . SER A 1 2 ? 16.676 -2.157 -2.030 1.00 42.24 2 SER A C 14
ATOM 25607 O O . SER A 1 2 ? 15.695 -1.700 -1.422 1.00 61.34 2 SER A O 14
ATOM 25615 N N . GLY A 1 3 ? 16.727 -3.414 -2.512 1.00 43.43 3 GLY A N 14
ATOM 25616 C CA . GLY A 1 3 ? 15.624 -4.364 -2.370 1.00 74.32 3 GLY A CA 14
ATOM 25617 C C . GLY A 1 3 ? 15.636 -5.033 -1.000 1.00 11.35 3 GLY A C 14
ATOM 25618 O O . GLY A 1 3 ? 16.381 -5.993 -0.776 1.00 21.41 3 GLY A O 14
ATOM 25622 N N . LYS A 1 4 ? 14.825 -4.500 -0.077 1.00 44.51 4 LYS A N 14
ATOM 25623 C CA . LYS A 1 4 ? 14.767 -4.958 1.323 1.00 31.21 4 LYS A CA 14
ATOM 25624 C C . LYS A 1 4 ? 13.404 -5.566 1.658 1.00 4.04 4 LYS A C 14
ATOM 25625 O O . LYS A 1 4 ? 12.458 -5.495 0.861 1.00 73.41 4 LYS A O 14
ATOM 25644 N N . LYS A 1 5 ? 13.333 -6.191 2.849 1.00 10.25 5 LYS A N 14
ATOM 25645 C CA . LYS A 1 5 ? 12.109 -6.798 3.365 1.00 4.13 5 LYS A CA 14
ATOM 25646 C C . LYS A 1 5 ? 11.332 -5.724 4.140 1.00 12.33 5 LYS A C 14
ATOM 25647 O O . LYS A 1 5 ? 11.636 -5.401 5.299 1.00 53.21 5 LYS A O 14
ATOM 25666 N N . VAL A 1 6 ? 10.352 -5.154 3.444 1.00 23.12 6 VAL A N 14
ATOM 25667 C CA . VAL A 1 6 ? 9.430 -4.136 3.965 1.00 3.41 6 VAL A CA 14
ATOM 25668 C C . VAL A 1 6 ? 8.134 -4.849 4.365 1.00 44.11 6 VAL A C 14
ATOM 25669 O O . VAL A 1 6 ? 7.657 -5.738 3.645 1.00 70.03 6 VAL A O 14
ATOM 25682 N N . GLU A 1 7 ? 7.577 -4.473 5.523 1.00 74.14 7 GLU A N 14
ATOM 25683 C CA . GLU A 1 7 ? 6.302 -5.021 5.998 1.00 24.03 7 GLU A CA 14
ATOM 25684 C C . GLU A 1 7 ? 5.223 -3.937 5.851 1.00 75.52 7 GLU A C 14
ATOM 25685 O O . GLU A 1 7 ? 5.278 -2.881 6.493 1.00 22.31 7 GLU A O 14
ATOM 25697 N N . VAL A 1 8 ? 4.272 -4.232 4.953 1.00 3.14 8 VAL A N 14
ATOM 25698 C CA . VAL A 1 8 ? 3.221 -3.319 4.490 1.00 51.13 8 VAL A CA 14
ATOM 25699 C C . VAL A 1 8 ? 1.920 -3.623 5.256 1.00 44.23 8 VAL A C 14
ATOM 25700 O O . VAL A 1 8 ? 1.284 -4.659 5.027 1.00 2.24 8 VAL A O 14
ATOM 25713 N N . GLN A 1 9 ? 1.541 -2.721 6.178 1.00 23.24 9 GLN A N 14
ATOM 25714 C CA . GLN A 1 9 ? 0.383 -2.927 7.062 1.00 13.22 9 GLN A CA 14
ATOM 25715 C C . GLN A 1 9 ? -0.832 -2.238 6.431 1.00 72.40 9 GLN A C 14
ATOM 25716 O O . GLN A 1 9 ? -0.977 -1.022 6.524 1.00 13.12 9 GLN A O 14
ATOM 25730 N N . VAL A 1 10 ? -1.690 -3.038 5.786 1.00 60.41 10 VAL A N 14
ATOM 25731 C CA . VAL A 1 10 ? -2.854 -2.546 5.039 1.00 54.53 10 VAL A CA 14
ATOM 25732 C C . VAL A 1 10 ? -4.089 -2.544 5.960 1.00 5.30 10 VAL A C 14
ATOM 25733 O O . VAL A 1 10 ? -4.641 -3.606 6.271 1.00 40.51 10 VAL A O 14
ATOM 25746 N N . LYS A 1 11 ? -4.480 -1.338 6.413 1.00 22.45 11 LYS A N 14
ATOM 25747 C CA . LYS A 1 11 ? -5.643 -1.112 7.282 1.00 55.32 11 LYS A CA 14
ATOM 25748 C C . LYS A 1 11 ? -6.775 -0.557 6.411 1.00 22.34 11 LYS A C 14
ATOM 25749 O O . LYS A 1 11 ? -6.768 0.622 6.072 1.00 11.14 11 LYS A O 14
ATOM 25768 N N . ILE A 1 12 ? -7.753 -1.395 6.047 1.00 35.04 12 ILE A N 14
ATOM 25769 C CA . ILE A 1 12 ? -8.827 -0.997 5.116 1.00 52.03 12 ILE A CA 14
ATOM 25770 C C . ILE A 1 12 ? -10.197 -1.019 5.817 1.00 65.23 12 ILE A C 14
ATOM 25771 O O . ILE A 1 12 ? -10.649 -2.059 6.302 1.00 51.45 12 ILE A O 14
ATOM 25787 N N . THR A 1 13 ? -10.840 0.156 5.878 1.00 30.52 13 THR A N 14
ATOM 25788 C CA . THR A 1 13 ? -12.160 0.315 6.484 1.00 70.31 13 THR A CA 14
ATOM 25789 C C . THR A 1 13 ? -13.232 0.272 5.368 1.00 53.11 13 THR A C 14
ATOM 25790 O O . THR A 1 13 ? -13.388 1.229 4.595 1.00 23.32 13 THR A O 14
ATOM 25801 N N . CYS A 1 14 ? -13.912 -0.885 5.264 1.00 75.31 14 CYS A N 14
ATOM 25802 C CA . CYS A 1 14 ? -14.992 -1.144 4.294 1.00 61.35 14 CYS A CA 14
ATOM 25803 C C . CYS A 1 14 ? -16.285 -1.482 5.047 1.00 4.33 14 CYS A C 14
ATOM 25804 O O . CYS A 1 14 ? -16.289 -2.388 5.889 1.00 32.12 14 CYS A O 14
ATOM 25811 N N . ASN A 1 15 ? -17.369 -0.732 4.733 1.00 71.41 15 ASN A N 14
ATOM 25812 C CA . ASN A 1 15 ? -18.700 -0.844 5.381 1.00 65.31 15 ASN A CA 14
ATOM 25813 C C . ASN A 1 15 ? -18.639 -0.532 6.892 1.00 20.23 15 ASN A C 14
ATOM 25814 O O . ASN A 1 15 ? -19.514 -0.954 7.663 1.00 20.14 15 ASN A O 14
ATOM 25825 N N . GLY A 1 16 ? -17.630 0.271 7.283 1.00 72.45 16 GLY A N 14
ATOM 25826 C CA . GLY A 1 16 ? -17.400 0.627 8.686 1.00 24.02 16 GLY A CA 14
ATOM 25827 C C . GLY A 1 16 ? -16.697 -0.473 9.487 1.00 12.33 16 GLY A C 14
ATOM 25828 O O . GLY A 1 16 ? -16.624 -0.400 10.719 1.00 64.22 16 GLY A O 14
ATOM 25832 N N . LYS A 1 17 ? -16.184 -1.499 8.775 1.00 42.42 17 LYS A N 14
ATOM 25833 C CA . LYS A 1 17 ? -15.401 -2.606 9.359 1.00 61.42 17 LYS A CA 14
ATOM 25834 C C . LYS A 1 17 ? -13.932 -2.449 8.948 1.00 14.02 17 LYS A C 14
ATOM 25835 O O . LYS A 1 17 ? -13.641 -2.255 7.768 1.00 43.34 17 LYS A O 14
ATOM 25854 N N . THR A 1 18 ? -13.017 -2.587 9.913 1.00 3.43 18 THR A N 14
ATOM 25855 C CA . THR A 1 18 ? -11.581 -2.328 9.703 1.00 11.21 18 THR A CA 14
ATOM 25856 C C . THR A 1 18 ? -10.809 -3.656 9.648 1.00 34.42 18 THR A C 14
ATOM 25857 O O . THR A 1 18 ? -10.800 -4.420 10.618 1.00 5.41 18 THR A O 14
ATOM 25868 N N . TYR A 1 19 ? -10.178 -3.919 8.496 1.00 75.25 19 TYR A N 14
ATOM 25869 C CA . TYR A 1 19 ? -9.377 -5.122 8.248 1.00 23.14 19 TYR A CA 14
ATOM 25870 C C . TYR A 1 19 ? -7.910 -4.677 8.133 1.00 44.44 19 TYR A C 14
ATOM 25871 O O . TYR A 1 19 ? -7.509 -4.137 7.094 1.00 15.44 19 TYR A O 14
ATOM 25889 N N . GLU A 1 20 ? -7.107 -4.873 9.188 1.00 40.41 20 GLU A N 14
ATOM 25890 C CA . GLU A 1 20 ? -5.679 -4.498 9.178 1.00 13.40 20 GLU A CA 14
ATOM 25891 C C . GLU A 1 20 ? -4.797 -5.742 9.339 1.00 73.34 20 GLU A C 14
ATOM 25892 O O . GLU A 1 20 ? -5.079 -6.614 10.173 1.00 2.43 20 GLU A O 14
ATOM 25904 N N . ARG A 1 21 ? -3.749 -5.824 8.503 1.00 2.30 21 ARG A N 14
ATOM 25905 C CA . ARG A 1 21 ? -2.820 -6.963 8.485 1.00 13.13 21 ARG A CA 14
ATOM 25906 C C . ARG A 1 21 ? -1.459 -6.525 7.920 1.00 74.13 21 ARG A C 14
ATOM 25907 O O . ARG A 1 21 ? -1.394 -5.734 6.971 1.00 74.13 21 ARG A O 14
ATOM 25928 N N . THR A 1 22 ? -0.390 -7.056 8.524 1.00 63.01 22 THR A N 14
ATOM 25929 C CA . THR A 1 22 ? 0.992 -6.805 8.131 1.00 53.24 22 THR A CA 14
ATOM 25930 C C . THR A 1 22 ? 1.465 -7.884 7.122 1.00 61.14 22 THR A C 14
ATOM 25931 O O . THR A 1 22 ? 1.481 -9.078 7.442 1.00 54.03 22 THR A O 14
ATOM 25942 N N . TYR A 1 23 ? 1.827 -7.449 5.903 1.00 64.43 23 TYR A N 14
ATOM 25943 C CA . TYR A 1 23 ? 2.300 -8.334 4.818 1.00 53.03 23 TYR A CA 14
ATOM 25944 C C . TYR A 1 23 ? 3.825 -8.223 4.665 1.00 52.12 23 TYR A C 14
ATOM 25945 O O . TYR A 1 23 ? 4.357 -7.118 4.588 1.00 4.05 23 TYR A O 14
ATOM 25963 N N . GLN A 1 24 ? 4.514 -9.373 4.593 1.00 23.31 24 GLN A N 14
ATOM 25964 C CA . GLN A 1 24 ? 5.987 -9.417 4.457 1.00 52.43 24 GLN A CA 14
ATOM 25965 C C . GLN A 1 24 ? 6.348 -9.459 2.954 1.00 71.14 24 GLN A C 14
ATOM 25966 O O . GLN A 1 24 ? 6.087 -10.464 2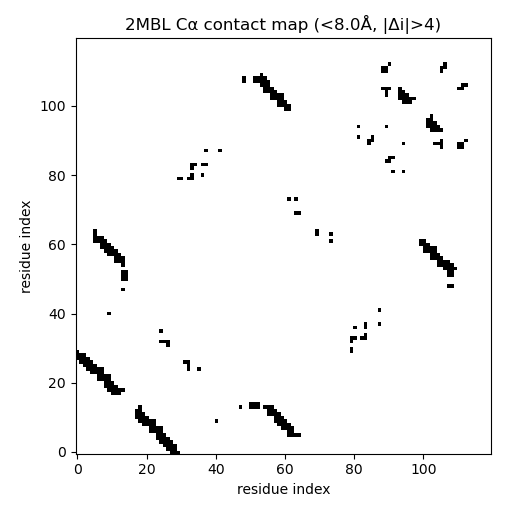.280 1.00 12.13 24 GLN A O 14
ATOM 25980 N N . LEU A 1 25 ? 6.924 -8.357 2.434 1.00 33.33 25 LEU A N 14
ATOM 25981 C CA . LEU A 1 25 ? 7.322 -8.231 1.012 1.00 53.41 25 LEU A CA 14
ATOM 25982 C C . LEU A 1 25 ? 8.838 -8.004 0.913 1.00 60.22 25 LEU A C 14
ATOM 25983 O O . LEU A 1 25 ? 9.345 -6.973 1.354 1.00 44.45 25 LEU A O 14
ATOM 25999 N N . TYR A 1 26 ? 9.553 -8.992 0.357 1.00 34.45 26 TYR A N 14
ATOM 26000 C CA . TYR A 1 26 ? 10.987 -8.879 0.032 1.00 12.32 26 TYR A CA 14
ATOM 26001 C C . TYR A 1 26 ? 11.156 -8.842 -1.495 1.00 11.21 26 TYR A C 14
ATOM 26002 O O . TYR A 1 26 ? 10.498 -9.602 -2.211 1.00 35.34 26 TYR A O 14
ATOM 26020 N N . ALA A 1 27 ? 12.058 -7.973 -1.977 1.00 41.33 27 ALA A N 14
ATOM 26021 C CA . ALA A 1 27 ? 12.384 -7.841 -3.410 1.00 43.03 27 ALA A CA 14
ATOM 26022 C C . ALA A 1 27 ? 13.901 -7.740 -3.597 1.00 21.53 27 ALA A C 14
ATOM 26023 O O . ALA A 1 27 ? 14.649 -7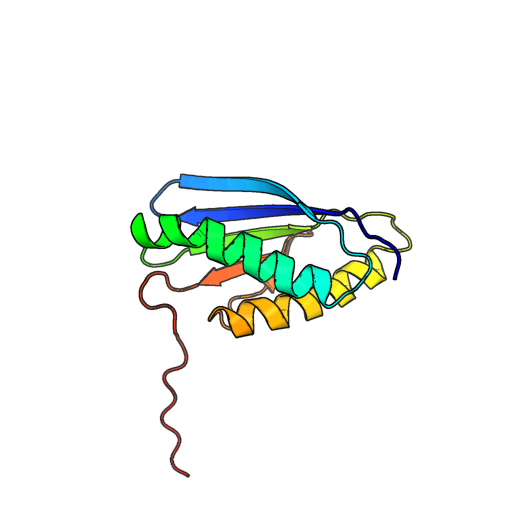.660 -2.615 1.00 70.51 27 ALA A O 14
ATOM 26030 N N . VAL A 1 28 ? 14.350 -7.781 -4.865 1.00 31.25 28 VAL A N 14
ATOM 26031 C CA . VAL A 1 28 ? 15.742 -7.458 -5.236 1.00 72.13 28 VAL A CA 14
ATOM 26032 C C . VAL A 1 28 ? 15.797 -6.000 -5.731 1.00 32.02 28 VAL A C 14
ATOM 26033 O O . VAL A 1 28 ? 16.694 -5.233 -5.367 1.00 44.31 28 VAL A O 14
ATOM 26046 N N . ARG A 1 29 ? 14.809 -5.636 -6.572 1.00 54.51 29 ARG A N 14
ATOM 26047 C CA . ARG A 1 29 ? 14.678 -4.279 -7.135 1.00 53.42 29 ARG A CA 14
ATOM 26048 C C . ARG A 1 29 ? 13.373 -3.622 -6.658 1.00 4.13 29 ARG A C 14
ATOM 26049 O O . ARG A 1 29 ? 12.425 -4.309 -6.259 1.00 22.52 29 ARG A O 14
ATOM 26070 N N . ASP A 1 30 ? 13.347 -2.286 -6.712 1.00 4.24 30 ASP A N 14
ATOM 26071 C CA . ASP A 1 30 ? 12.180 -1.471 -6.334 1.00 44.01 30 ASP A CA 14
ATOM 26072 C C . ASP A 1 30 ? 11.026 -1.666 -7.342 1.00 53.32 30 ASP A C 14
ATOM 26073 O O . ASP A 1 30 ? 9.849 -1.556 -6.979 1.00 52.44 30 ASP A O 14
ATOM 26082 N N . GLU A 1 31 ? 11.390 -1.972 -8.611 1.00 60.12 31 GLU A N 14
ATOM 26083 C CA . GLU A 1 31 ? 10.431 -2.382 -9.658 1.00 75.12 31 GLU A CA 14
ATOM 26084 C C . GLU A 1 31 ? 9.691 -3.666 -9.252 1.00 3.11 31 GLU A C 14
ATOM 26085 O O . GLU A 1 31 ? 8.473 -3.780 -9.450 1.00 14.33 31 GLU A O 14
ATOM 26097 N N . GLU A 1 32 ? 10.440 -4.620 -8.653 1.00 22.13 32 GLU A N 14
ATOM 26098 C CA . GLU A 1 32 ? 9.877 -5.898 -8.184 1.00 62.44 32 GLU A CA 14
ATOM 26099 C C . GLU A 1 32 ? 8.881 -5.661 -7.023 1.00 21.53 32 GLU A C 14
ATOM 26100 O O . GLU A 1 32 ? 7.963 -6.437 -6.842 1.00 34.12 32 GLU A O 14
ATOM 26112 N N . LEU A 1 33 ? 9.082 -4.574 -6.247 1.00 44.41 33 LEU A N 14
ATOM 26113 C CA . LEU A 1 33 ? 8.216 -4.238 -5.090 1.00 43.25 33 LEU A CA 14
ATOM 26114 C C . LEU A 1 33 ? 6.857 -3.653 -5.584 1.00 23.00 33 LEU A C 14
ATOM 26115 O O . LEU A 1 33 ? 5.822 -3.886 -4.958 1.00 40.31 33 LEU A O 14
ATOM 26131 N N . LYS A 1 34 ? 6.890 -2.917 -6.726 1.00 11.22 34 LYS A N 14
ATOM 26132 C CA . LYS A 1 34 ? 5.688 -2.290 -7.347 1.00 11.42 34 LYS A CA 14
ATOM 26133 C C . LYS A 1 34 ? 4.567 -3.319 -7.595 1.00 23.21 34 LYS A C 14
ATOM 26134 O O . LYS A 1 34 ? 3.438 -3.146 -7.124 1.00 5.43 34 LYS A O 14
ATOM 26153 N N . GLU A 1 35 ? 4.921 -4.390 -8.336 1.00 2.23 35 GLU A N 14
ATOM 26154 C CA . GLU A 1 35 ? 3.988 -5.474 -8.691 1.00 22.25 35 GLU A CA 14
ATOM 26155 C C . GLU A 1 35 ? 3.440 -6.179 -7.433 1.00 54.03 35 GLU A C 14
ATOM 26156 O O . GLU A 1 35 ? 2.276 -6.551 -7.407 1.00 73.30 35 GLU A O 14
ATOM 26168 N N . LYS A 1 36 ? 4.291 -6.322 -6.387 1.00 41.54 36 LYS A N 14
ATOM 26169 C CA . LYS A 1 36 ? 3.922 -7.008 -5.128 1.00 41.41 36 LYS A CA 14
ATOM 26170 C C . LYS A 1 36 ? 2.844 -6.224 -4.366 1.00 62.04 36 LYS A C 14
ATOM 26171 O O . LYS A 1 36 ? 1.932 -6.820 -3.808 1.00 42.43 36 LYS A O 14
ATOM 26190 N N . LEU A 1 37 ? 2.988 -4.884 -4.342 1.00 4.53 37 LEU A N 14
ATOM 26191 C CA . LEU A 1 37 ? 1.985 -3.973 -3.757 1.00 61.33 37 LEU A CA 14
ATOM 26192 C C . LEU A 1 37 ? 0.656 -4.068 -4.516 1.00 60.12 37 LEU A C 14
ATOM 26193 O O . LEU A 1 37 ? -0.404 -4.061 -3.897 1.00 24.11 37 LEU A O 14
ATOM 26209 N N . LYS A 1 38 ? 0.729 -4.154 -5.862 1.00 25.24 38 LYS A N 14
ATOM 26210 C CA . LYS A 1 38 ? -0.457 -4.352 -6.714 1.00 5.03 38 LYS A CA 14
ATOM 26211 C C . LYS A 1 38 ? -1.145 -5.690 -6.399 1.00 13.12 38 LYS A C 14
ATOM 26212 O O . LYS A 1 38 ? -2.365 -5.737 -6.333 1.00 40.05 38 LYS A O 14
ATOM 26231 N N . LYS A 1 39 ? -0.344 -6.765 -6.194 1.00 62.00 39 LYS A N 14
ATOM 26232 C CA . LYS A 1 39 ? -0.880 -8.100 -5.854 1.00 33.02 39 LYS A CA 14
ATOM 26233 C C . LYS A 1 39 ? -1.594 -8.057 -4.489 1.00 71.21 39 LYS A C 14
ATOM 26234 O O . LYS A 1 39 ? -2.765 -8.368 -4.421 1.00 31.31 39 LYS A O 14
ATOM 26253 N N . VAL A 1 40 ? -0.869 -7.600 -3.441 1.00 63.12 40 VAL A N 14
ATOM 26254 C CA . VAL A 1 40 ? -1.372 -7.506 -2.045 1.00 2.52 40 VAL A CA 14
ATOM 26255 C C . VAL A 1 40 ? -2.678 -6.690 -1.968 1.00 13.31 40 VAL A C 14
ATOM 26256 O O . VAL A 1 40 ? -3.647 -7.120 -1.332 1.00 24.12 40 VAL A O 14
ATOM 26269 N N . LEU A 1 41 ? -2.685 -5.528 -2.640 1.00 5.22 41 LEU A N 14
ATOM 26270 C CA . LEU A 1 41 ? -3.848 -4.634 -2.671 1.00 53.43 41 LEU A CA 14
ATOM 26271 C C . LEU A 1 41 ? -5.008 -5.268 -3.460 1.00 54.50 41 LEU A C 14
ATOM 26272 O O . LEU A 1 41 ? -6.128 -5.179 -3.018 1.00 42.13 41 LEU A O 14
ATOM 26288 N N . ASN A 1 42 ? -4.724 -5.935 -4.603 1.00 10.43 42 ASN A N 14
ATOM 26289 C CA . ASN A 1 42 ? -5.763 -6.655 -5.396 1.00 35.44 42 ASN A CA 14
ATOM 26290 C C . ASN A 1 42 ? -6.412 -7.793 -4.590 1.00 21.23 42 ASN A C 14
ATOM 26291 O O . ASN A 1 42 ? -7.632 -7.952 -4.629 1.00 20.04 42 ASN A O 14
ATOM 26302 N N . GLU A 1 43 ? -5.584 -8.564 -3.861 1.00 52.44 43 GLU A N 14
ATOM 26303 C CA . GLU A 1 43 ? -6.061 -9.657 -2.999 1.00 14.20 43 GLU A CA 14
ATOM 26304 C C . GLU A 1 43 ? -6.984 -9.087 -1.910 1.00 60.35 43 GLU A C 14
ATOM 26305 O O . GLU A 1 43 ? -8.075 -9.602 -1.670 1.00 53.23 43 GLU A O 14
ATOM 26317 N N . ARG A 1 44 ? -6.519 -7.987 -1.289 1.00 65.02 44 ARG A N 14
ATOM 26318 C CA . ARG A 1 44 ? -7.204 -7.321 -0.175 1.00 31.11 44 ARG A CA 14
ATOM 26319 C C . ARG A 1 44 ? -8.524 -6.671 -0.632 1.00 33.34 44 ARG A C 14
ATOM 26320 O O . ARG A 1 44 ? -9.530 -6.781 0.057 1.00 73.12 44 ARG A O 14
ATOM 26341 N N . MET A 1 45 ? -8.508 -6.036 -1.821 1.00 43.55 45 MET A N 14
ATOM 26342 C CA . MET A 1 45 ? -9.665 -5.289 -2.349 1.00 43.24 45 MET A CA 14
ATOM 26343 C C . MET A 1 45 ? -10.710 -6.239 -2.954 1.00 10.11 45 MET A C 14
ATOM 26344 O O . MET A 1 45 ? -11.871 -5.860 -3.076 1.00 23.51 45 MET A O 14
ATOM 26358 N N . ASP A 1 46 ? -10.285 -7.460 -3.325 1.00 54.15 46 ASP A N 14
ATOM 26359 C CA . ASP A 1 46 ? -11.131 -8.411 -4.076 1.00 20.52 46 ASP A CA 14
ATOM 26360 C C . ASP A 1 46 ? -12.468 -8.753 -3.337 1.00 25.10 46 ASP A C 14
ATOM 26361 O O . ASP A 1 46 ? -13.542 -8.593 -3.942 1.00 42.40 46 ASP A O 14
ATOM 26370 N N . PRO A 1 47 ? -12.461 -9.190 -2.018 1.00 20.13 47 PRO A N 14
ATOM 26371 C CA . PRO A 1 47 ? -13.726 -9.419 -1.258 1.00 72.34 47 PRO A CA 14
ATOM 26372 C C . PRO A 1 47 ? -14.437 -8.093 -0.892 1.00 2.35 47 PRO A C 14
ATOM 26373 O O . PRO A 1 47 ? -15.645 -8.071 -0.688 1.00 0.45 47 PRO A O 14
ATOM 26384 N N . ILE A 1 48 ? -13.657 -7.000 -0.852 1.00 61.04 48 ILE A N 14
ATOM 26385 C CA . ILE A 1 48 ? -14.114 -5.661 -0.440 1.00 15.10 48 ILE A CA 14
ATOM 26386 C C . ILE A 1 48 ? -14.987 -5.013 -1.546 1.00 74.21 48 ILE A C 14
ATOM 26387 O O . ILE A 1 48 ? -15.920 -4.251 -1.260 1.00 14.24 48 ILE A O 14
ATOM 26403 N N . LYS A 1 49 ? -14.679 -5.346 -2.813 1.00 70.42 49 LYS A N 14
ATOM 26404 C CA . LYS A 1 49 ? -15.469 -4.909 -3.977 1.00 43.31 49 LYS A CA 14
ATOM 26405 C C . LYS A 1 49 ? -16.791 -5.692 -4.040 1.00 50.14 49 LYS A C 14
ATOM 26406 O O . LYS A 1 49 ? -17.823 -5.161 -4.467 1.00 4.53 49 LYS A O 14
ATOM 26425 N N . LYS A 1 50 ? -16.719 -6.971 -3.623 1.00 1.44 50 LYS A N 14
ATOM 26426 C CA . LYS A 1 50 ? -17.883 -7.866 -3.478 1.00 53.22 50 LYS A CA 14
ATOM 26427 C C . LYS A 1 50 ? -18.811 -7.336 -2.344 1.00 25.41 50 LYS A C 14
ATOM 26428 O O . LYS A 1 50 ? -20.029 -7.545 -2.379 1.00 3.11 50 LYS A O 14
ATOM 26447 N N . LEU A 1 51 ? -18.214 -6.611 -1.371 1.00 30.01 51 LEU A N 14
ATOM 26448 C CA . LEU A 1 51 ? -18.971 -5.914 -0.305 1.00 41.11 51 LEU A CA 14
ATOM 26449 C C . LEU A 1 51 ? -19.631 -4.647 -0.883 1.00 14.14 51 LEU A C 14
ATOM 26450 O O . LEU A 1 51 ? -20.769 -4.306 -0.539 1.00 1.23 51 LEU A O 14
ATOM 26466 N N . GLY A 1 52 ? -18.879 -3.958 -1.762 1.00 60.21 52 GLY A N 14
ATOM 26467 C CA . GLY A 1 52 ? -19.374 -2.797 -2.497 1.00 65.12 52 GLY A CA 14
ATOM 26468 C C . GLY A 1 52 ? -19.425 -1.519 -1.676 1.00 41.24 52 GLY A C 14
ATOM 26469 O O . GLY A 1 52 ? -20.358 -0.716 -1.831 1.00 32.52 52 GLY A O 14
ATOM 26473 N N . CYS A 1 53 ? -18.432 -1.339 -0.789 1.00 51.24 53 CYS A N 14
ATOM 26474 C CA . CYS A 1 53 ? -18.249 -0.084 -0.054 1.00 75.45 53 CYS A CA 14
ATOM 26475 C C . CYS A 1 53 ? -17.736 1.003 -1.012 1.00 2.24 53 CYS A C 14
ATOM 26476 O O . CYS A 1 53 ? -16.669 0.855 -1.610 1.00 54.22 53 CYS A O 14
ATOM 26483 N N . LYS A 1 54 ? -18.529 2.083 -1.141 1.00 23.34 54 LYS A N 14
ATOM 26484 C CA . LYS A 1 54 ? -18.329 3.143 -2.154 1.00 5.42 54 LYS A CA 14
ATOM 26485 C C . LYS A 1 54 ? -17.083 3.980 -1.829 1.00 21.23 54 LYS A C 14
ATOM 26486 O O . LYS A 1 54 ? -16.492 4.592 -2.710 1.00 61.32 54 LYS A O 14
ATOM 26505 N N . ARG A 1 55 ? -16.711 4.011 -0.546 1.00 51.02 55 ARG A N 14
ATOM 26506 C CA . ARG A 1 55 ? -15.526 4.723 -0.047 1.00 1.33 55 ARG A CA 14
ATOM 26507 C C . ARG A 1 55 ? -14.705 3.752 0.812 1.00 43.04 55 ARG A C 14
ATOM 26508 O O . ARG A 1 55 ? -15.245 3.147 1.742 1.00 30.54 55 ARG A O 14
ATOM 26529 N N . VAL A 1 56 ? -13.423 3.596 0.488 1.00 60.22 56 VAL A N 14
ATOM 26530 C CA . VAL A 1 56 ? -12.494 2.740 1.244 1.00 10.52 56 VAL A CA 14
ATOM 26531 C C . VAL A 1 56 ? -11.307 3.582 1.734 1.00 44.33 56 VAL A C 14
ATOM 26532 O O . VAL A 1 56 ? -10.801 4.433 0.996 1.00 33.34 56 VAL A O 14
ATOM 26545 N N . ARG A 1 57 ? -10.900 3.368 2.995 1.00 0.20 57 ARG A N 14
ATOM 26546 C CA . ARG A 1 57 ? -9.692 3.981 3.559 1.00 53.12 57 ARG A CA 14
ATOM 26547 C C . ARG A 1 57 ? -8.653 2.886 3.786 1.00 15.54 57 ARG A C 14
ATOM 26548 O O . ARG A 1 57 ? -8.774 2.103 4.722 1.00 25.45 57 ARG A O 14
ATOM 26569 N N . ILE A 1 58 ? -7.653 2.840 2.899 1.00 23.13 58 ILE A N 14
ATOM 26570 C CA . ILE A 1 58 ? -6.494 1.949 3.002 1.00 42.54 58 ILE A CA 14
ATOM 26571 C C . ILE A 1 58 ? -5.324 2.755 3.604 1.00 4.20 58 ILE A C 14
ATOM 26572 O O . ILE A 1 58 ? -4.731 3.590 2.928 1.00 64.33 58 ILE A O 14
ATOM 26588 N N . SER A 1 59 ? -5.015 2.509 4.879 1.00 34.13 59 SER A N 14
ATOM 26589 C CA . SER A 1 59 ? -3.923 3.174 5.588 1.00 61.22 59 SER A CA 14
ATOM 26590 C C . SER A 1 59 ? -2.742 2.199 5.645 1.00 21.32 59 SER A C 14
ATOM 26591 O O . SER A 1 59 ? -2.769 1.224 6.401 1.00 14.21 59 SER A O 14
ATOM 26599 N N . ILE A 1 60 ? -1.732 2.453 4.804 1.00 14.43 60 ILE A N 14
ATOM 26600 C CA . ILE A 1 60 ? -0.548 1.597 4.674 1.00 72.34 60 ILE A CA 14
ATOM 26601 C C . ILE A 1 60 ? 0.574 2.142 5.566 1.00 21.41 60 ILE A C 14
ATOM 26602 O O . ILE A 1 60 ? 1.041 3.267 5.383 1.00 2.22 60 ILE A O 14
ATOM 26618 N N . ARG A 1 61 ? 0.962 1.341 6.566 1.00 12.44 61 ARG A N 14
ATOM 26619 C CA . ARG A 1 61 ? 2.083 1.639 7.451 1.00 1.13 61 ARG A CA 14
ATOM 26620 C C . ARG A 1 61 ? 3.277 0.812 6.971 1.00 55.44 61 ARG A C 14
ATOM 26621 O O . ARG A 1 61 ? 3.242 -0.420 7.015 1.00 33.33 61 ARG A O 14
ATOM 26642 N N . VAL A 1 62 ? 4.318 1.497 6.481 1.00 42.21 62 VAL A N 14
ATOM 26643 C CA . VAL A 1 62 ? 5.530 0.847 5.958 1.00 44.13 62 VAL A CA 14
ATOM 26644 C C . VAL A 1 62 ? 6.545 0.735 7.105 1.00 4.04 62 VAL A C 14
ATOM 26645 O O . VAL A 1 62 ? 6.832 1.724 7.797 1.00 70.43 62 VAL A O 14
ATOM 26658 N N . LYS A 1 63 ? 7.042 -0.491 7.329 1.00 73.10 63 LYS A N 14
ATOM 26659 C CA . LYS A 1 63 ? 7.977 -0.785 8.412 1.00 2.21 63 LYS A CA 14
ATOM 26660 C C . LYS A 1 63 ? 9.392 -0.404 7.967 1.00 22.14 63 LYS A C 14
ATOM 26661 O O . LYS A 1 63 ? 9.982 -1.066 7.101 1.00 1.22 63 LYS A O 14
ATOM 26680 N N . HIS A 1 64 ? 9.909 0.663 8.568 1.00 21.53 64 HIS A N 14
ATOM 26681 C CA . HIS A 1 64 ? 11.229 1.210 8.270 1.00 35.31 64 HIS A CA 14
ATOM 26682 C C . HIS A 1 64 ? 12.275 0.475 9.109 1.00 52.12 64 HIS A C 14
ATOM 26683 O O . HIS A 1 64 ? 12.323 0.626 10.332 1.00 14.25 64 HIS A O 14
ATOM 26698 N N . SER A 1 65 ? 13.071 -0.354 8.425 1.00 50.34 65 SER A N 14
ATOM 26699 C CA . SER A 1 65 ? 13.995 -1.311 9.047 1.00 23.42 65 SER A CA 14
ATOM 26700 C C . SER A 1 65 ? 15.254 -0.634 9.631 1.00 15.45 65 SER A C 14
ATOM 26701 O O . SER A 1 65 ? 15.865 -1.164 10.566 1.00 52.42 65 SER A O 14
ATOM 26709 N N . ASP A 1 66 ? 15.629 0.536 9.077 1.00 10.12 66 ASP A N 14
ATOM 26710 C CA . ASP A 1 66 ? 16.863 1.255 9.467 1.00 45.13 66 ASP A CA 14
ATOM 26711 C C . ASP A 1 66 ? 16.630 2.773 9.374 1.00 54.01 66 ASP A C 14
ATOM 26712 O O . ASP A 1 66 ? 16.224 3.261 8.321 1.00 61.32 66 ASP A O 14
ATOM 26721 N N . ALA A 1 67 ? 16.946 3.500 10.470 1.00 3.03 67 ALA A N 14
ATOM 26722 C CA . ALA A 1 67 ? 16.646 4.942 10.627 1.00 65.35 67 ALA A CA 14
ATOM 26723 C C . ALA A 1 67 ? 17.409 5.851 9.633 1.00 64.21 67 ALA A C 14
ATOM 26724 O O . ALA A 1 67 ? 16.928 6.939 9.291 1.00 24.43 67 ALA A O 14
ATOM 26731 N N . ALA A 1 68 ? 18.594 5.411 9.172 1.00 32.23 68 ALA A N 14
ATOM 26732 C CA . ALA A 1 68 ? 19.419 6.188 8.222 1.00 52.23 68 ALA A CA 14
ATOM 26733 C C . ALA A 1 68 ? 18.971 5.931 6.770 1.00 5.43 68 ALA A C 14
ATOM 26734 O O . ALA A 1 68 ? 18.969 6.844 5.937 1.00 43.52 68 ALA A O 14
ATOM 26741 N N . GLU A 1 69 ? 18.577 4.678 6.486 1.00 62.34 69 GLU A N 14
ATOM 26742 C CA . GLU A 1 69 ? 18.146 4.261 5.139 1.00 63.23 69 GLU A CA 14
ATOM 26743 C C . GLU A 1 69 ? 16.714 4.725 4.821 1.00 15.32 69 GLU A C 14
ATOM 26744 O O . GLU A 1 69 ? 16.395 4.966 3.658 1.00 61.20 69 GLU A O 14
ATOM 26756 N N . GLU A 1 70 ? 15.873 4.881 5.868 1.00 63.53 70 GLU A N 14
ATOM 26757 C CA . GLU A 1 70 ? 14.420 5.095 5.704 1.00 64.02 70 GLU A CA 14
ATOM 26758 C C . GLU A 1 70 ? 14.055 6.474 5.126 1.00 33.32 70 GLU A C 14
ATOM 26759 O O . GLU A 1 70 ? 12.910 6.691 4.738 1.00 3.24 70 GLU A O 14
ATOM 26771 N N . LYS A 1 71 ? 15.029 7.398 5.097 1.00 73.41 71 LYS A N 14
ATOM 26772 C CA . LYS A 1 71 ? 14.884 8.703 4.416 1.00 71.22 71 LYS A CA 14
ATOM 26773 C C . LYS A 1 71 ? 14.799 8.473 2.895 1.00 75.23 71 LYS A C 14
ATOM 26774 O O . LYS A 1 71 ? 13.874 8.932 2.220 1.00 4.45 71 LYS A O 14
ATOM 26793 N N . LYS A 1 72 ? 15.790 7.717 2.403 1.00 42.34 72 LYS A N 14
ATOM 26794 C CA . LYS A 1 72 ? 15.966 7.357 0.985 1.00 13.02 72 LYS A CA 14
ATOM 26795 C C . LYS A 1 72 ? 14.946 6.274 0.561 1.00 64.31 72 LYS A C 14
ATOM 26796 O O . LYS A 1 72 ? 14.492 6.253 -0.584 1.00 22.00 72 LYS A O 14
ATOM 26815 N N . GLU A 1 73 ? 14.574 5.405 1.522 1.00 62.15 73 GLU A N 14
ATOM 26816 C CA . GLU A 1 73 ? 13.648 4.273 1.294 1.00 22.12 73 GLU A CA 14
ATOM 26817 C C . GLU A 1 73 ? 12.211 4.780 1.142 1.00 23.43 73 GLU A C 14
ATOM 26818 O O . GLU A 1 73 ? 11.546 4.412 0.186 1.00 4.53 73 GLU A O 14
ATOM 26830 N N . ALA A 1 74 ? 11.759 5.642 2.080 1.00 42.54 74 ALA A N 14
ATOM 26831 C CA . ALA A 1 74 ? 10.409 6.255 2.031 1.00 1.45 74 ALA A CA 14
ATOM 26832 C C . ALA A 1 74 ? 10.251 7.175 0.813 1.00 21.33 74 ALA A C 14
ATOM 26833 O O . ALA A 1 74 ? 9.154 7.289 0.245 1.00 73.11 74 ALA A O 14
ATOM 26840 N N . LYS A 1 75 ? 11.367 7.838 0.452 1.00 21.34 75 LYS A N 14
ATOM 26841 C CA . LYS A 1 75 ? 11.466 8.683 -0.745 1.00 73.24 75 LYS A CA 14
ATOM 26842 C C . LYS A 1 75 ? 11.153 7.838 -1.993 1.00 72.12 75 LYS A C 14
ATOM 26843 O O . LYS A 1 75 ? 10.278 8.176 -2.794 1.00 35.45 75 LYS A O 14
ATOM 26862 N N . LYS A 1 76 ? 11.849 6.694 -2.076 1.00 23.54 76 LYS A N 14
ATOM 26863 C CA . LYS A 1 76 ? 11.746 5.738 -3.183 1.00 24.31 76 LYS A CA 14
ATOM 26864 C C . LYS A 1 76 ? 10.368 5.051 -3.187 1.00 14.32 76 LYS A C 14
ATOM 26865 O O . LYS A 1 76 ? 9.750 4.909 -4.239 1.00 53.23 76 LYS A O 14
ATOM 26884 N N . PHE A 1 77 ? 9.873 4.722 -1.975 1.00 72.24 77 PHE A N 14
ATOM 26885 C CA . PHE A 1 77 ? 8.658 3.902 -1.764 1.00 71.33 77 PHE A CA 14
ATOM 26886 C C . PHE A 1 77 ? 7.399 4.736 -2.064 1.00 70.24 77 PHE A C 14
ATOM 26887 O O 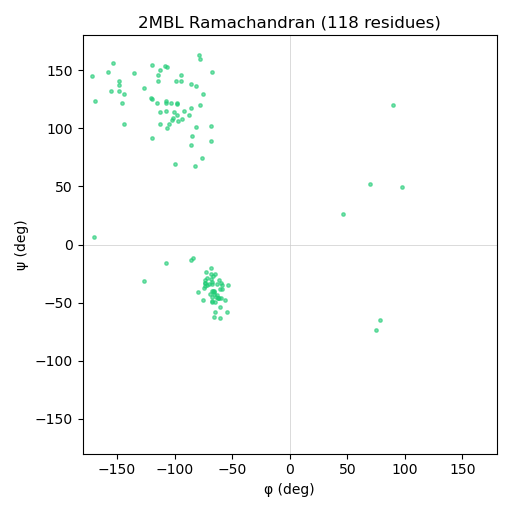. PHE A 1 77 ? 6.339 4.184 -2.353 1.00 21.21 77 PHE A O 14
ATOM 26904 N N . ALA A 1 78 ? 7.545 6.071 -1.988 1.00 43.51 78 ALA A N 14
ATOM 26905 C CA . ALA A 1 78 ? 6.505 7.024 -2.395 1.00 34.22 78 ALA A CA 14
ATOM 26906 C C . ALA A 1 78 ? 6.283 6.966 -3.911 1.00 24.41 78 ALA A C 14
ATOM 26907 O O . ALA A 1 78 ? 5.140 6.966 -4.380 1.00 21.53 78 ALA A O 14
ATOM 26914 N N . ALA A 1 79 ? 7.399 6.906 -4.662 1.00 62.31 79 ALA A N 14
ATOM 26915 C CA . ALA A 1 79 ? 7.382 6.758 -6.123 1.00 63.32 79 ALA A CA 14
ATOM 26916 C C . ALA A 1 79 ? 6.811 5.382 -6.527 1.00 32.23 79 ALA A C 14
ATOM 26917 O O . ALA A 1 79 ? 6.088 5.267 -7.526 1.00 74.33 79 ALA A O 14
ATOM 26924 N N . ILE A 1 80 ? 7.149 4.348 -5.727 1.00 42.22 80 ILE A N 14
ATOM 26925 C CA . ILE A 1 80 ? 6.661 2.969 -5.915 1.00 64.13 80 ILE A CA 14
ATOM 26926 C C . ILE A 1 80 ? 5.125 2.921 -5.758 1.00 71.02 80 ILE A C 14
ATOM 26927 O O . ILE A 1 80 ? 4.426 2.400 -6.632 1.00 72.34 80 ILE A O 14
ATOM 26943 N N . LEU A 1 81 ? 4.622 3.551 -4.675 1.00 2.11 81 LEU A N 14
ATOM 26944 C CA . LEU A 1 81 ? 3.181 3.611 -4.358 1.00 64.41 81 LEU A CA 14
ATOM 26945 C C . LEU A 1 81 ? 2.408 4.465 -5.385 1.00 21.33 81 LEU A C 14
ATOM 26946 O O . LEU A 1 81 ? 1.256 4.159 -5.694 1.00 74.01 81 LEU A O 14
ATOM 26962 N N . ASN A 1 82 ? 3.063 5.526 -5.912 1.00 64.04 82 ASN A N 14
ATOM 26963 C CA . ASN A 1 82 ? 2.444 6.453 -6.892 1.00 74.42 82 ASN A CA 14
ATOM 26964 C C . ASN A 1 82 ? 2.039 5.686 -8.166 1.00 55.44 82 ASN A C 14
ATOM 26965 O O . ASN A 1 82 ? 0.963 5.916 -8.723 1.00 14.20 82 ASN A O 14
ATOM 26976 N N . LYS A 1 83 ? 2.921 4.760 -8.596 1.00 50.41 83 LYS A N 14
ATOM 26977 C CA . LYS A 1 83 ? 2.670 3.874 -9.748 1.00 45.50 83 LYS A CA 14
ATOM 26978 C C . LYS A 1 83 ? 1.497 2.924 -9.465 1.00 43.05 83 LYS A C 14
ATOM 26979 O O . LYS A 1 83 ? 0.594 2.787 -10.283 1.00 22.45 83 LYS A O 14
ATOM 26998 N N . VAL A 1 84 ? 1.501 2.334 -8.256 1.00 20.25 84 VAL A N 14
ATOM 26999 C CA . VAL A 1 84 ? 0.554 1.278 -7.869 1.00 15.34 84 VAL A CA 14
ATOM 27000 C C . VAL A 1 84 ? -0.884 1.834 -7.838 1.00 31.40 84 VAL A C 14
ATOM 27001 O O . VAL A 1 84 ? -1.726 1.400 -8.622 1.00 41.23 84 VAL A O 14
ATOM 27014 N N . PHE A 1 85 ? -1.099 2.855 -6.985 1.00 44.41 85 PHE A N 14
ATOM 27015 C CA . PHE A 1 85 ? -2.416 3.491 -6.768 1.00 63.14 85 PHE A CA 14
ATOM 27016 C C . PHE A 1 85 ? -3.016 4.057 -8.072 1.00 3.43 85 PHE A C 14
ATOM 27017 O O . PHE A 1 85 ? -4.206 3.860 -8.341 1.00 22.33 85 PHE A O 14
ATOM 27034 N N . ALA A 1 86 ? -2.166 4.717 -8.891 1.00 55.01 86 ALA A N 14
ATOM 27035 C CA . ALA A 1 86 ? -2.580 5.307 -10.184 1.00 2.30 86 ALA A CA 14
ATOM 27036 C C . ALA A 1 86 ? -3.063 4.221 -11.167 1.00 23.51 86 ALA A C 14
ATOM 27037 O O . ALA A 1 86 ? -3.988 4.447 -11.952 1.00 4.23 86 ALA A O 14
ATOM 27044 N N . GLU A 1 87 ? -2.426 3.040 -11.089 1.00 33.33 87 GLU A N 14
ATOM 27045 C CA . GLU A 1 87 ? -2.736 1.874 -11.944 1.00 33.05 87 GLU A CA 14
ATOM 27046 C C . GLU A 1 87 ? -3.834 0.980 -11.316 1.00 50.41 87 GLU A C 14
ATOM 27047 O O . GLU A 1 87 ? -4.182 -0.064 -11.875 1.00 70.14 87 GLU A O 14
ATOM 27059 N N . LEU A 1 88 ? -4.353 1.384 -10.136 1.00 53.43 88 LEU A N 14
ATOM 27060 C CA . LEU A 1 88 ? -5.485 0.692 -9.464 1.00 14.11 88 LEU A CA 14
ATOM 27061 C C . LEU A 1 88 ? -6.782 1.517 -9.591 1.00 62.34 88 LEU A C 14
ATOM 27062 O O . LEU A 1 88 ? -7.885 0.960 -9.557 1.00 42.43 88 LEU A O 14
ATOM 27078 N N . GLY A 1 89 ? -6.641 2.846 -9.745 1.00 62.30 89 GLY A N 14
ATOM 27079 C CA . GLY A 1 89 ? -7.788 3.761 -9.863 1.00 14.40 89 GLY A CA 14
ATOM 27080 C C . GLY A 1 89 ? -7.765 4.880 -8.830 1.00 62.14 89 GLY A C 14
ATOM 27081 O O . GLY A 1 89 ? -8.567 5.817 -8.918 1.00 11.11 89 GLY A O 14
ATOM 27085 N N . TYR A 1 90 ? -6.858 4.781 -7.842 1.00 22.52 90 TYR A N 14
ATOM 27086 C CA . TYR A 1 90 ? -6.683 5.819 -6.815 1.00 22.13 90 TYR A CA 14
ATOM 27087 C C . TYR A 1 90 ? -5.854 6.989 -7.383 1.00 21.40 90 TYR A C 14
ATOM 27088 O O . TYR A 1 90 ? -4.763 6.784 -7.927 1.00 62.23 90 TYR A O 14
ATOM 27106 N N . ASN A 1 91 ? -6.388 8.209 -7.245 1.00 12.44 91 ASN A N 14
ATOM 27107 C CA . ASN A 1 91 ? -5.748 9.445 -7.734 1.00 72.44 91 ASN A CA 14
ATOM 27108 C C . ASN A 1 91 ? -4.736 9.960 -6.690 1.00 14.44 91 ASN A C 14
ATOM 27109 O O . ASN A 1 91 ? -4.679 9.447 -5.563 1.00 14.22 91 ASN A O 14
ATOM 27120 N N . ASP A 1 92 ? -3.944 10.975 -7.084 1.00 41.41 92 ASP A N 14
ATOM 27121 C CA . ASP A 1 92 ? -2.933 11.623 -6.216 1.00 42.41 92 ASP A CA 14
ATOM 27122 C C . ASP A 1 92 ? -3.564 12.176 -4.924 1.00 54.14 92 ASP A C 14
ATOM 27123 O O . ASP A 1 92 ? -2.998 12.027 -3.839 1.00 11.53 92 ASP A O 14
ATOM 27132 N N . SER A 1 93 ? -4.745 12.810 -5.076 1.00 51.43 93 SER A N 14
ATOM 27133 C CA . SER A 1 93 ? -5.526 13.390 -3.966 1.00 54.34 93 SER A CA 14
ATOM 27134 C C . SER A 1 93 ? -5.862 12.359 -2.861 1.00 30.44 93 SER A C 14
ATOM 27135 O O . SER A 1 93 ? -5.951 12.721 -1.682 1.00 53.14 93 SER A O 14
ATOM 27143 N N . ASN A 1 94 ? -6.037 11.076 -3.246 1.00 51.21 94 ASN A N 14
ATOM 27144 C CA . ASN A 1 94 ? -6.351 9.990 -2.289 1.00 52.34 94 ASN A CA 14
ATOM 27145 C C . ASN A 1 94 ? -5.189 9.745 -1.305 1.00 11.43 94 ASN A C 14
ATOM 27146 O O . ASN A 1 94 ? -5.419 9.425 -0.139 1.00 44.23 94 ASN A O 14
ATOM 27157 N N . VAL A 1 95 ? -3.957 9.961 -1.783 1.00 62.41 95 VAL A N 14
ATOM 27158 C CA . VAL A 1 95 ? -2.721 9.629 -1.055 1.00 1.11 95 VAL A CA 14
ATOM 27159 C C . VAL A 1 95 ? -2.281 10.820 -0.164 1.00 34.41 95 VAL A C 14
ATOM 27160 O O . VAL A 1 95 ? -2.217 11.957 -0.647 1.00 54.43 95 VAL A O 14
ATOM 27173 N N . THR A 1 96 ? -2.048 10.561 1.146 1.00 54.10 96 THR A N 14
ATOM 27174 C CA . THR A 1 96 ? -1.471 11.553 2.086 1.00 22.24 96 THR A CA 14
ATOM 27175 C C . THR A 1 96 ? -0.532 10.862 3.099 1.00 74.45 96 THR A C 14
ATOM 27176 O O . THR A 1 96 ? -0.959 9.957 3.819 1.00 23.02 96 THR A O 14
ATOM 27187 N N . TRP A 1 97 ? 0.737 11.304 3.139 1.00 3.13 97 TRP A N 14
ATOM 27188 C CA . TRP A 1 97 ? 1.753 10.785 4.079 1.00 43.41 97 TRP A CA 14
ATOM 27189 C C . TRP A 1 97 ? 1.725 11.557 5.423 1.00 20.31 97 TRP A C 14
ATOM 27190 O O . TRP A 1 97 ? 1.831 12.791 5.439 1.00 54.25 97 TRP A O 14
ATOM 27211 N N . ASP A 1 98 ? 1.560 10.818 6.534 1.00 50.02 98 ASP A N 14
ATOM 27212 C CA . ASP A 1 98 ? 1.735 11.336 7.911 1.00 23.24 98 ASP A CA 14
ATOM 27213 C C . ASP A 1 98 ? 2.834 10.505 8.594 1.00 54.12 98 ASP A C 14
ATOM 27214 O O . ASP A 1 98 ? 2.561 9.432 9.152 1.00 62.43 98 ASP A O 14
ATOM 27223 N N . GLY A 1 99 ? 4.085 10.989 8.488 1.00 64.40 99 GLY A N 14
ATOM 27224 C CA . GLY A 1 99 ? 5.251 10.296 9.038 1.00 41.10 99 GLY A CA 14
ATOM 27225 C C . GLY A 1 99 ? 5.586 9.029 8.258 1.00 64.31 99 GLY A C 14
ATOM 27226 O O . GLY A 1 99 ? 5.724 9.070 7.028 1.00 24.21 99 GLY A O 14
ATOM 27230 N N . ASP A 1 100 ? 5.676 7.893 8.973 1.00 64.13 100 ASP A N 14
ATOM 27231 C CA . ASP A 1 100 ? 5.967 6.567 8.379 1.00 55.45 100 ASP A CA 14
ATOM 27232 C C . ASP A 1 100 ? 4.695 5.923 7.790 1.00 72.02 100 ASP A C 14
ATOM 27233 O O . ASP A 1 100 ? 4.765 4.858 7.165 1.00 63.54 100 ASP A O 14
ATOM 27242 N N . THR A 1 101 ? 3.534 6.557 8.016 1.00 52.54 101 THR A N 14
ATOM 27243 C CA . THR A 1 101 ? 2.228 6.068 7.544 1.00 14.02 101 THR A CA 14
ATOM 27244 C C . THR A 1 101 ? 1.786 6.883 6.313 1.00 44.51 101 THR A C 14
ATOM 27245 O O . THR A 1 101 ? 2.159 8.049 6.170 1.00 11.24 101 THR A O 14
ATOM 27256 N N . VAL A 1 102 ? 1.025 6.238 5.420 1.00 51.02 102 VAL A N 14
ATOM 27257 C CA . VAL A 1 102 ? 0.331 6.896 4.306 1.00 43.33 102 VAL A CA 14
ATOM 27258 C C . VAL A 1 102 ? -1.148 6.434 4.303 1.00 44.34 102 VAL A C 14
ATOM 27259 O O . VAL A 1 102 ? -1.439 5.243 4.179 1.00 64.21 102 VAL A O 14
ATOM 27272 N N . THR A 1 103 ? -2.069 7.383 4.513 1.00 71.33 103 THR A N 14
ATOM 27273 C CA . THR A 1 103 ? -3.514 7.137 4.473 1.00 45.51 103 THR A CA 14
ATOM 27274 C C . THR A 1 103 ? -4.016 7.451 3.054 1.00 30.35 103 THR A C 14
ATOM 27275 O O . THR A 1 103 ? -3.880 8.582 2.574 1.00 71.20 103 THR A O 14
ATOM 27286 N N . VAL A 1 104 ? -4.538 6.424 2.381 1.00 44.34 104 VAL A N 14
ATOM 27287 C CA . VAL A 1 104 ? -5.116 6.526 1.038 1.00 71.12 104 VAL A CA 14
ATOM 27288 C C . VAL A 1 104 ? -6.614 6.223 1.136 1.00 54.14 104 VAL A C 14
ATOM 27289 O O . VAL A 1 104 ? -6.990 5.090 1.413 1.00 32.41 104 VAL A O 14
ATOM 27302 N N . GLU A 1 105 ? -7.468 7.236 0.927 1.00 0.14 105 GLU A N 14
ATOM 27303 C CA . GLU A 1 105 ? -8.932 7.068 0.966 1.00 72.13 105 GLU A CA 14
ATOM 27304 C C . GLU A 1 105 ? -9.527 7.543 -0.363 1.00 13.15 105 GLU A C 14
ATOM 27305 O O . GLU A 1 105 ? -9.416 8.726 -0.709 1.00 21.32 105 GLU A O 14
ATOM 27317 N N . GLY A 1 106 ? -10.140 6.609 -1.106 1.00 14.14 106 GLY A N 14
ATOM 27318 C CA . GLY A 1 106 ? -10.721 6.894 -2.419 1.00 42.44 106 GLY A CA 14
ATOM 27319 C C . GLY A 1 106 ? -12.032 6.163 -2.643 1.00 32.25 106 GLY A C 14
ATOM 27320 O O . GLY A 1 106 ? -12.444 5.343 -1.808 1.00 34.30 106 GLY A O 14
ATOM 27324 N N . GLN A 1 107 ? -12.695 6.473 -3.772 1.00 71.22 107 GLN A N 14
ATOM 27325 C CA . GLN A 1 107 ? -13.954 5.820 -4.155 1.00 2.23 107 GLN A CA 14
ATOM 27326 C C . GLN A 1 107 ? -13.669 4.439 -4.760 1.00 23.23 107 GLN A C 14
ATOM 27327 O O . GLN A 1 107 ? -12.965 4.330 -5.773 1.00 23.33 107 GLN A O 14
ATOM 27341 N N . LEU A 1 108 ? -14.193 3.386 -4.110 1.00 61.23 108 LEU A N 14
ATOM 27342 C CA . LEU A 1 108 ? -14.251 2.041 -4.696 1.00 75.52 108 LEU A CA 14
ATOM 27343 C C . LEU A 1 108 ? -15.587 1.888 -5.450 1.00 54.10 108 LEU A C 14
ATOM 27344 O O . LEU A 1 108 ? -16.586 2.528 -5.091 1.00 63.11 108 LEU A O 14
ATOM 27360 N N . GLU A 1 109 ? -15.564 1.069 -6.522 1.00 63.22 109 GLU A N 14
ATOM 27361 C CA . GLU A 1 109 ? -16.744 0.732 -7.351 1.00 43.10 109 GLU A CA 14
ATOM 27362 C C . GLU A 1 109 ? -17.212 1.945 -8.206 1.00 55.32 109 GLU A C 14
ATOM 27363 O O . GLU A 1 109 ? -18.263 1.906 -8.855 1.00 25.14 109 GLU A O 14
ATOM 27375 N N . GLY A 1 110 ? -16.386 3.009 -8.229 1.00 3.10 110 GLY A N 14
ATOM 27376 C CA . GLY A 1 110 ? -16.663 4.208 -9.022 1.00 21.11 110 GLY A CA 14
ATOM 27377 C C . GLY A 1 110 ? -16.339 4.002 -10.495 1.00 44.21 110 GLY A C 14
ATOM 27378 O O . GLY A 1 110 ? -17.181 4.237 -11.372 1.00 73.11 110 GLY A O 14
ATOM 27382 N N . VAL A 1 111 ? -15.103 3.536 -10.758 1.00 62.45 111 VAL A N 14
ATOM 27383 C CA . VAL A 1 111 ? -14.608 3.277 -12.131 1.00 32.23 111 VAL A CA 14
ATOM 27384 C C . VAL A 1 111 ? -15.066 1.891 -12.648 1.00 4.12 111 VAL A C 14
ATOM 27385 O O . VAL A 1 111 ? -15.000 1.615 -13.851 1.00 42.11 111 VAL A O 14
ATOM 27398 N N . ASP A 1 112 ? -15.548 1.047 -11.721 1.00 63.11 112 ASP A N 14
ATOM 27399 C CA . ASP A 1 112 ? -15.928 -0.348 -11.998 1.00 1.52 112 ASP A CA 14
ATOM 27400 C C . ASP A 1 112 ? -17.173 -0.690 -11.173 1.00 51.11 112 ASP A C 14
ATOM 27401 O O . ASP A 1 112 ? -17.071 -1.006 -9.988 1.00 24.24 112 ASP A O 14
ATOM 27410 N N . LEU A 1 113 ? -18.343 -0.608 -11.823 1.00 11.43 113 LEU A N 14
ATOM 27411 C CA . LEU A 1 113 ? -19.650 -0.722 -11.155 1.00 4.01 113 LEU A CA 14
ATOM 27412 C C . LEU A 1 113 ? -19.970 -2.192 -10.814 1.00 51.05 113 LEU A C 14
ATOM 27413 O O . LEU A 1 113 ? -20.233 -2.533 -9.656 1.00 11.51 113 LEU A O 14
ATOM 27429 N N . GLU A 1 114 ? -19.911 -3.056 -11.840 1.00 1.24 114 GLU A N 14
ATOM 27430 C CA . GLU A 1 114 ? -20.375 -4.455 -11.750 1.00 22.12 114 GLU A CA 14
ATOM 27431 C C . GLU A 1 114 ? -19.350 -5.376 -11.065 1.00 15.45 114 GLU A C 14
ATOM 27432 O O . GLU A 1 114 ? -18.394 -5.844 -11.689 1.00 70.20 114 GLU A O 14
ATOM 27444 N N . HIS A 1 115 ? -19.555 -5.595 -9.759 1.00 55.20 115 HIS A N 14
ATOM 27445 C CA . HIS A 1 115 ? -18.786 -6.569 -8.954 1.00 53.22 115 HIS A CA 14
ATOM 27446 C C . HIS A 1 115 ? -19.648 -7.807 -8.625 1.00 75.02 115 HIS A C 14
ATOM 27447 O O . HIS A 1 115 ? -19.115 -8.833 -8.175 1.00 13.10 115 HIS A O 14
ATOM 27462 N N . HIS A 1 116 ? -20.980 -7.703 -8.841 1.00 65.34 116 HIS A N 14
ATOM 27463 C CA . HIS A 1 116 ? -21.902 -8.852 -8.721 1.00 62.40 116 HIS A CA 14
ATOM 27464 C C . HIS A 1 116 ? -21.664 -9.806 -9.897 1.00 55.53 116 HIS A C 14
ATOM 27465 O O . HIS A 1 116 ? -21.293 -10.975 -9.707 1.00 43.11 116 HIS A O 14
ATOM 27480 N N . HIS A 1 117 ? -21.851 -9.279 -11.120 1.00 20.14 117 HIS A N 14
ATOM 27481 C CA . HIS A 1 117 ? -21.512 -9.989 -12.356 1.00 63.54 117 HIS A CA 14
ATOM 27482 C C . HIS A 1 117 ? -19.996 -9.841 -12.598 1.00 23.03 117 HIS A C 14
ATOM 27483 O O . HIS A 1 117 ? -19.548 -8.904 -13.265 1.00 74.13 117 HIS A O 14
ATOM 27498 N N . HIS A 1 118 ? -19.221 -10.738 -11.962 1.00 23.03 118 HIS A N 14
ATOM 27499 C CA . HIS A 1 118 ? -17.758 -10.783 -12.084 1.00 23.43 118 HIS A CA 14
ATOM 27500 C C . HIS A 1 118 ? -17.284 -12.239 -11.940 1.00 43.21 118 HIS A C 14
ATOM 27501 O O . HIS A 1 118 ? -17.002 -12.699 -10.830 1.00 3.12 118 HIS A O 14
ATOM 27516 N N . HIS A 1 119 ? -17.272 -12.973 -13.068 1.00 40.14 119 HIS A N 14
ATOM 27517 C CA . HIS A 1 119 ? -16.713 -14.347 -13.162 1.00 10.21 119 HIS A CA 14
ATOM 27518 C C . HIS A 1 119 ? -16.086 -14.558 -14.559 1.00 44.31 119 HIS A C 14
ATOM 27519 O O . HIS A 1 119 ? -16.083 -15.676 -15.088 1.00 2.33 119 HIS A O 14
ATOM 27534 N N . HIS A 1 120 ? -15.517 -13.474 -15.129 1.00 2.43 120 HIS A N 14
ATOM 27535 C CA . HIS A 1 120 ? -14.801 -13.519 -16.425 1.00 53.54 120 HIS A CA 14
ATOM 27536 C C . HIS A 1 120 ? -13.342 -14.001 -16.177 1.00 35.21 120 HIS A C 14
ATOM 27537 O O . HIS A 1 120 ? -12.437 -13.160 -15.963 1.00 5.45 120 HIS A O 14
ATOM 27553 N N . MET A 1 1 ? 24.401 -7.727 -2.891 1.00 15.30 1 MET A N 15
ATOM 27554 C CA . MET A 1 1 ? 23.752 -7.725 -1.556 1.00 15.01 1 MET A CA 15
ATOM 27555 C C . MET A 1 1 ? 22.557 -6.736 -1.523 1.00 72.23 1 MET A C 15
ATOM 27556 O O . MET A 1 1 ? 22.097 -6.344 -0.441 1.00 3.02 1 MET A O 15
ATOM 27572 N N . SER A 1 2 ? 22.049 -6.350 -2.718 1.00 45.21 2 SER A N 15
ATOM 27573 C CA . SER A 1 2 ? 20.872 -5.471 -2.853 1.00 25.23 2 SER A CA 15
ATOM 27574 C C . SER A 1 2 ? 19.577 -6.299 -2.712 1.00 44.21 2 SER A C 15
ATOM 27575 O O . SER A 1 2 ? 19.297 -7.159 -3.556 1.00 75.14 2 SER A O 15
ATOM 27583 N N . GLY A 1 3 ? 18.817 -6.062 -1.631 1.00 74.23 3 GLY A N 15
ATOM 27584 C CA . GLY A 1 3 ? 17.575 -6.791 -1.388 1.00 5.13 3 GLY A CA 15
ATOM 27585 C C . GLY A 1 3 ? 17.000 -6.474 -0.017 1.00 53.42 3 GLY A C 15
ATOM 27586 O O . GLY A 1 3 ? 17.610 -6.821 0.999 1.00 50.32 3 GLY A O 15
ATOM 27590 N N . LYS A 1 4 ? 15.840 -5.787 0.008 1.00 62.31 4 LYS A N 15
ATOM 27591 C CA . LYS A 1 4 ? 15.131 -5.421 1.249 1.00 10.14 4 LYS A CA 15
ATOM 27592 C C . LYS A 1 4 ? 13.847 -6.254 1.409 1.00 61.35 4 LYS A C 15
ATOM 27593 O O . LYS A 1 4 ? 13.042 -6.352 0.476 1.00 12.22 4 LYS A O 15
ATOM 27612 N N . LYS A 1 5 ? 13.692 -6.876 2.588 1.00 21.45 5 LYS A N 15
ATOM 27613 C CA . LYS A 1 5 ? 12.428 -7.485 3.035 1.00 14.03 5 LYS A CA 15
ATOM 27614 C C . LYS A 1 5 ? 11.640 -6.410 3.804 1.00 71.44 5 LYS A C 15
ATOM 27615 O O . LYS A 1 5 ? 11.977 -6.081 4.947 1.00 51.13 5 LYS A O 15
ATOM 27634 N N . VAL A 1 6 ? 10.622 -5.844 3.151 1.00 2.34 6 VAL A N 15
ATOM 27635 C CA . VAL A 1 6 ? 9.724 -4.830 3.741 1.00 72.14 6 VAL A CA 15
ATOM 27636 C C . VAL A 1 6 ? 8.420 -5.509 4.192 1.00 62.22 6 VAL A C 15
ATOM 27637 O O . VAL A 1 6 ? 7.918 -6.421 3.532 1.00 44.03 6 VAL A O 15
ATOM 27650 N N . GLU A 1 7 ? 7.888 -5.059 5.332 1.00 44.24 7 GLU A N 15
ATOM 27651 C CA . GLU A 1 7 ? 6.607 -5.524 5.877 1.00 32.34 7 GLU A CA 15
ATOM 27652 C C . GLU A 1 7 ? 5.587 -4.379 5.740 1.00 10.20 7 GLU A C 15
ATOM 27653 O O . GLU A 1 7 ? 5.722 -3.323 6.371 1.00 12.12 7 GLU A O 15
ATOM 27665 N N . VAL A 1 8 ? 4.576 -4.611 4.895 1.00 1.42 8 VAL A N 15
ATOM 27666 C CA . VAL A 1 8 ? 3.591 -3.602 4.477 1.00 3.42 8 VAL A CA 15
ATOM 27667 C C . VAL A 1 8 ? 2.298 -3.760 5.293 1.00 43.34 8 VAL A C 15
ATOM 27668 O O . VAL A 1 8 ? 1.563 -4.738 5.112 1.00 12.45 8 VAL A O 15
ATOM 27681 N N . GLN A 1 9 ? 2.014 -2.787 6.180 1.00 34.32 9 GLN A N 15
ATOM 27682 C CA . GLN A 1 9 ? 0.801 -2.802 7.007 1.00 1.00 9 GLN A CA 15
ATOM 27683 C C . GLN A 1 9 ? -0.342 -2.245 6.163 1.00 72.03 9 GLN A C 15
ATOM 27684 O O . GLN A 1 9 ? -0.450 -1.034 6.008 1.00 32.31 9 GLN A O 15
ATOM 27698 N N . VAL A 1 10 ? -1.176 -3.119 5.596 1.00 44.02 10 VAL A N 15
ATOM 27699 C CA . VAL A 1 10 ? -2.380 -2.687 4.879 1.00 33.25 10 VAL A CA 15
ATOM 27700 C C . VAL A 1 10 ? -3.533 -2.710 5.877 1.00 22.12 10 VAL A C 15
ATOM 27701 O O . VAL A 1 10 ? -3.863 -3.763 6.427 1.00 2.45 10 VAL A O 15
ATOM 27714 N N . LYS A 1 11 ? -4.068 -1.527 6.168 1.00 40.51 11 LYS A N 15
ATOM 27715 C CA . LYS A 1 11 ? -5.181 -1.341 7.092 1.00 73.34 11 LYS A CA 15
ATOM 27716 C C . LYS A 1 11 ? -6.308 -0.644 6.332 1.00 53.15 11 LYS A C 15
ATOM 27717 O O . LYS A 1 11 ? -6.229 0.556 6.062 1.00 15.50 11 LYS A O 15
ATOM 27736 N N . ILE A 1 12 ? -7.344 -1.408 5.960 1.00 73.31 12 ILE A N 15
ATOM 27737 C CA . ILE A 1 12 ? -8.444 -0.905 5.118 1.00 15.05 12 ILE A CA 15
ATOM 27738 C C . ILE A 1 12 ? -9.795 -1.073 5.837 1.00 3.14 12 ILE A C 15
ATOM 27739 O O . ILE A 1 12 ? -10.143 -2.169 6.285 1.00 0.11 12 ILE A O 15
ATOM 27755 N N . THR A 1 13 ? -10.538 0.038 5.957 1.00 75.15 13 THR A N 15
ATOM 27756 C CA . THR A 1 13 ? -11.872 0.062 6.540 1.00 33.22 13 THR A CA 15
ATOM 27757 C C . THR A 1 13 ? -12.923 0.134 5.419 1.00 32.14 13 THR A C 15
ATOM 27758 O O . THR A 1 13 ? -12.959 1.100 4.640 1.00 34.41 13 THR A O 15
ATOM 27769 N N . CYS A 1 14 ? -13.747 -0.920 5.332 1.00 65.01 14 CYS A N 15
ATOM 27770 C CA . CYS A 1 14 ? -14.874 -1.010 4.396 1.00 0.23 14 CYS A CA 15
ATOM 27771 C C . CYS A 1 14 ? -16.084 -1.640 5.108 1.00 74.43 14 CYS A C 15
ATOM 27772 O O . CYS A 1 14 ? -15.927 -2.612 5.861 1.00 32.33 14 CYS A O 15
ATOM 27779 N N . ASN A 1 15 ? -17.273 -1.027 4.894 1.00 72.23 15 ASN A N 15
ATOM 27780 C CA . ASN A 1 15 ? -18.583 -1.519 5.392 1.00 11.41 15 ASN A CA 15
ATOM 27781 C C . ASN A 1 15 ? -18.684 -1.366 6.931 1.00 24.44 15 ASN A C 15
ATOM 27782 O O . ASN A 1 15 ? -19.373 -2.133 7.619 1.00 25.12 15 ASN A O 15
ATOM 27793 N N . GLY A 1 16 ? -17.992 -0.332 7.462 1.00 71.02 16 GLY A N 15
ATOM 27794 C CA . GLY A 1 16 ? -17.947 -0.071 8.905 1.00 0.13 16 GLY A CA 15
ATOM 27795 C C . GLY A 1 16 ? -16.892 -0.899 9.634 1.00 15.24 16 GLY A C 15
ATOM 27796 O O . GLY A 1 16 ? -16.637 -0.677 10.822 1.00 25.22 16 GLY A O 15
ATOM 27800 N N . LYS A 1 17 ? -16.266 -1.845 8.906 1.00 12.05 17 LYS A N 15
ATOM 27801 C CA . LYS A 1 17 ? -15.335 -2.828 9.468 1.00 14.40 17 LYS A CA 15
ATOM 27802 C C . LYS A 1 17 ? -13.894 -2.464 9.100 1.00 64.05 17 LYS A C 15
ATOM 27803 O O . LYS A 1 17 ? -13.599 -2.237 7.926 1.00 33.24 17 LYS A O 15
ATOM 27822 N N . THR A 1 18 ? -12.999 -2.457 10.094 1.00 20.54 18 THR A N 15
ATOM 27823 C CA . THR A 1 18 ? -11.566 -2.239 9.879 1.00 4.20 18 THR A CA 15
ATOM 27824 C C . THR A 1 18 ? -10.874 -3.597 9.777 1.00 71.23 18 THR A C 15
ATOM 27825 O O . THR A 1 18 ? -11.110 -4.490 10.593 1.00 30.35 18 THR A O 15
ATOM 27836 N N . TYR A 1 19 ? -10.052 -3.749 8.751 1.00 75.31 19 TYR A N 15
ATOM 27837 C CA . TYR A 1 19 ? -9.167 -4.899 8.570 1.00 62.33 19 TYR A CA 15
ATOM 27838 C C . TYR A 1 19 ? -7.735 -4.376 8.635 1.00 70.52 19 TYR A C 15
ATOM 27839 O O . TYR A 1 19 ? -7.474 -3.269 8.154 1.00 31.01 19 TYR A O 15
ATOM 27857 N N . GLU A 1 20 ? -6.817 -5.159 9.201 1.00 34.11 20 GLU A N 15
ATOM 27858 C CA . GLU A 1 20 ? -5.388 -4.821 9.240 1.00 34.25 20 GLU A CA 15
ATOM 27859 C C . GLU A 1 20 ? -4.548 -6.107 9.207 1.00 75.51 20 GLU A C 15
ATOM 27860 O O . GLU A 1 20 ? -4.820 -7.063 9.946 1.00 75.51 20 GLU A O 15
ATOM 27872 N N . ARG A 1 21 ? -3.554 -6.128 8.313 1.00 13.11 21 ARG A N 15
ATOM 27873 C CA . ARG A 1 21 ? -2.625 -7.252 8.144 1.00 25.41 21 ARG A CA 15
ATOM 27874 C C . ARG A 1 21 ? -1.317 -6.716 7.559 1.00 62.11 21 ARG A C 15
ATOM 27875 O O . ARG A 1 21 ? -1.343 -5.904 6.629 1.00 41.03 21 ARG A O 15
ATOM 27896 N N . THR A 1 22 ? -0.185 -7.161 8.123 1.00 41.12 22 THR A N 15
ATOM 27897 C CA . THR A 1 22 ? 1.154 -6.767 7.677 1.00 74.12 22 THR A CA 15
ATOM 27898 C C . THR A 1 22 ? 1.771 -7.892 6.814 1.00 52.31 22 THR A C 15
ATOM 27899 O O . THR A 1 22 ? 1.992 -9.004 7.303 1.00 53.51 22 THR A O 15
ATOM 27910 N N . TYR A 1 23 ? 2.037 -7.586 5.525 1.00 62.13 23 TYR A N 15
ATOM 27911 C CA . TYR A 1 23 ? 2.493 -8.564 4.516 1.00 63.13 23 TYR A CA 15
ATOM 27912 C C . TYR A 1 23 ? 4.024 -8.505 4.362 1.00 55.32 23 TYR A C 15
ATOM 27913 O O . TYR A 1 23 ? 4.588 -7.435 4.124 1.00 60.33 23 TYR A O 15
ATOM 27931 N N . GLN A 1 24 ? 4.676 -9.670 4.453 1.00 22.13 24 GLN A N 15
ATOM 27932 C CA . GLN A 1 24 ? 6.140 -9.778 4.368 1.00 32.33 24 GLN A CA 15
ATOM 27933 C C . GLN A 1 24 ? 6.517 -9.983 2.892 1.00 73.42 24 GLN A C 15
ATOM 27934 O O . GLN A 1 24 ? 6.265 -11.046 2.318 1.00 41.10 24 GLN A O 15
ATOM 27948 N N . LEU A 1 25 ? 7.102 -8.940 2.292 1.00 21.41 25 LEU A N 15
ATOM 27949 C CA . LEU A 1 25 ? 7.430 -8.876 0.860 1.00 52.23 25 LEU A CA 15
ATOM 27950 C C . LEU A 1 25 ? 8.939 -8.638 0.705 1.00 13.43 25 LEU A C 15
ATOM 27951 O O . LEU A 1 25 ? 9.433 -7.562 1.059 1.00 2.53 25 LEU A O 15
ATOM 27967 N N . TYR A 1 26 ? 9.678 -9.649 0.226 1.00 54.35 26 TYR A N 15
ATOM 27968 C CA . TYR A 1 26 ? 11.110 -9.508 -0.093 1.00 23.51 26 TYR A CA 15
ATOM 27969 C C . TYR A 1 26 ? 11.284 -9.127 -1.576 1.00 2.21 26 TYR A C 15
ATOM 27970 O O . TYR A 1 26 ? 10.655 -9.735 -2.447 1.00 4.00 26 TYR A O 15
ATOM 27988 N N . ALA A 1 27 ? 12.153 -8.139 -1.854 1.00 53.11 27 ALA A N 15
ATOM 27989 C CA . ALA A 1 27 ? 12.466 -7.694 -3.226 1.00 75.11 27 ALA A CA 15
ATOM 27990 C C . ALA A 1 27 ? 13.923 -7.242 -3.327 1.00 21.41 27 ALA A C 15
ATOM 27991 O O . ALA A 1 27 ? 14.487 -6.728 -2.360 1.00 13.00 27 ALA A O 15
ATOM 27998 N N . VAL A 1 28 ? 14.511 -7.440 -4.521 1.00 75.30 28 VAL A N 15
ATOM 27999 C CA . VAL A 1 28 ? 15.872 -6.986 -4.851 1.00 23.42 28 VAL A CA 15
ATOM 28000 C C . VAL A 1 28 ? 15.860 -5.467 -5.113 1.00 35.22 28 VAL A C 15
ATOM 28001 O O . VAL A 1 28 ? 16.592 -4.707 -4.478 1.00 41.52 28 VAL A O 15
ATOM 28014 N N . ARG A 1 29 ? 15.021 -5.052 -6.078 1.00 64.21 29 ARG A N 15
ATOM 28015 C CA . ARG A 1 29 ? 14.799 -3.630 -6.410 1.00 11.24 29 ARG A CA 15
ATOM 28016 C C . ARG A 1 29 ? 13.467 -3.151 -5.809 1.00 23.04 29 ARG A C 15
ATOM 28017 O O . ARG A 1 29 ? 12.616 -3.968 -5.429 1.00 63.11 29 ARG A O 15
ATOM 28038 N N . ASP A 1 30 ? 13.288 -1.823 -5.762 1.00 50.40 30 ASP A N 15
ATOM 28039 C CA . ASP A 1 30 ? 11.998 -1.193 -5.407 1.00 53.01 30 ASP A CA 15
ATOM 28040 C C . ASP A 1 30 ? 10.951 -1.418 -6.532 1.00 24.21 30 ASP A C 15
ATOM 28041 O O . ASP A 1 30 ? 9.740 -1.451 -6.268 1.00 43.12 30 ASP A O 15
ATOM 28050 N N . GLU A 1 31 ? 11.451 -1.587 -7.783 1.00 40.25 31 GLU A N 15
ATOM 28051 C CA . GLU A 1 31 ? 10.625 -1.888 -8.979 1.00 53.22 31 GLU A CA 15
ATOM 28052 C C . GLU A 1 31 ? 9.901 -3.235 -8.828 1.00 12.24 31 GLU A C 15
ATOM 28053 O O . GLU A 1 31 ? 8.768 -3.406 -9.296 1.00 31.22 31 GLU A O 15
ATOM 28065 N N . GLU A 1 32 ? 10.586 -4.186 -8.171 1.00 2.14 32 GLU A N 15
ATOM 28066 C CA . GLU A 1 32 ? 10.064 -5.538 -7.952 1.00 0.34 32 GLU A CA 15
ATOM 28067 C C . GLU A 1 32 ? 8.911 -5.502 -6.935 1.00 22.41 32 GLU A C 15
ATOM 28068 O O . GLU A 1 32 ? 7.996 -6.315 -7.002 1.00 45.03 32 GLU A O 15
ATOM 28080 N N . LEU A 1 33 ? 8.964 -4.530 -6.002 1.00 43.22 33 LEU A N 15
ATOM 28081 C CA . LEU A 1 33 ? 7.959 -4.385 -4.931 1.00 14.32 33 LEU A CA 15
ATOM 28082 C C . LEU A 1 33 ? 6.643 -3.777 -5.490 1.00 12.51 33 LEU A C 15
ATOM 28083 O O . LEU A 1 33 ? 5.584 -3.972 -4.896 1.00 43.34 33 LEU A O 15
ATOM 28099 N N . LYS A 1 34 ? 6.723 -3.070 -6.644 1.00 64.13 34 LYS A N 15
ATOM 28100 C CA . LYS A 1 34 ? 5.542 -2.439 -7.290 1.00 32.03 34 LYS A CA 15
ATOM 28101 C C . LYS A 1 34 ? 4.448 -3.486 -7.594 1.00 1.41 34 LYS A C 15
ATOM 28102 O O . LYS A 1 34 ? 3.302 -3.347 -7.152 1.00 44.42 34 LYS A O 15
ATOM 28121 N N . GLU A 1 35 ? 4.837 -4.535 -8.348 1.00 2.11 35 GLU A N 15
ATOM 28122 C CA . GLU A 1 35 ? 3.929 -5.629 -8.729 1.00 23.50 35 GLU A CA 15
ATOM 28123 C C . GLU A 1 35 ? 3.394 -6.391 -7.505 1.00 61.43 35 GLU A C 15
ATOM 28124 O O . GLU A 1 35 ? 2.271 -6.887 -7.541 1.00 73.33 35 GLU A O 15
ATOM 28136 N N . LYS A 1 36 ? 4.200 -6.447 -6.417 1.00 31.23 36 LYS A N 15
ATOM 28137 C CA . LYS A 1 36 ? 3.820 -7.133 -5.161 1.00 23.22 36 LYS A CA 15
ATOM 28138 C C . LYS A 1 36 ? 2.714 -6.362 -4.431 1.00 70.41 36 LYS A C 15
ATOM 28139 O O . LYS A 1 36 ? 1.800 -6.968 -3.887 1.00 73.14 36 LYS A O 15
ATOM 28158 N N . LEU A 1 37 ? 2.827 -5.020 -4.429 1.00 32.20 37 LEU A N 15
ATOM 28159 C CA . LEU A 1 37 ? 1.791 -4.125 -3.884 1.00 51.14 37 LEU A CA 15
ATOM 28160 C C . LEU A 1 37 ? 0.475 -4.278 -4.660 1.00 24.23 37 LEU A C 15
ATOM 28161 O O . LEU A 1 37 ? -0.592 -4.268 -4.057 1.00 4.33 37 LEU A O 15
ATOM 28177 N N . LYS A 1 38 ? 0.565 -4.423 -5.999 1.00 40.04 38 LYS A N 15
ATOM 28178 C CA . LYS A 1 38 ? -0.607 -4.682 -6.861 1.00 62.24 38 LYS A CA 15
ATOM 28179 C C . LYS A 1 38 ? -1.256 -6.049 -6.539 1.00 34.54 38 LYS A C 15
ATOM 28180 O O . LYS A 1 38 ? -2.483 -6.161 -6.550 1.00 32.13 38 LYS A O 15
ATOM 28199 N N . LYS A 1 39 ? -0.423 -7.079 -6.229 1.00 73.05 39 LYS A N 15
ATOM 28200 C CA . LYS A 1 39 ? -0.924 -8.409 -5.789 1.00 45.24 39 LYS A CA 15
ATOM 28201 C C . LYS A 1 39 ? -1.693 -8.271 -4.459 1.00 52.20 39 LYS A C 15
ATOM 28202 O O . LYS A 1 39 ? -2.864 -8.632 -4.378 1.00 64.23 39 LYS A O 15
ATOM 28221 N N . VAL A 1 40 ? -1.002 -7.694 -3.450 1.00 23.34 40 VAL A N 15
ATOM 28222 C CA . VAL A 1 40 ? -1.522 -7.486 -2.082 1.00 71.03 40 VAL A CA 15
ATOM 28223 C C . VAL A 1 40 ? -2.853 -6.709 -2.090 1.00 43.22 40 VAL A C 15
ATOM 28224 O O . VAL A 1 40 ? -3.824 -7.148 -1.478 1.00 73.15 40 VAL A O 15
ATOM 28237 N N . LEU A 1 41 ? -2.881 -5.583 -2.824 1.00 43.04 41 LEU A N 15
ATOM 28238 C CA . LEU A 1 41 ? -4.046 -4.685 -2.882 1.00 55.21 41 LEU A CA 15
ATOM 28239 C C . LEU A 1 41 ? -5.249 -5.361 -3.563 1.00 23.02 41 LEU A C 15
ATOM 28240 O O . LEU A 1 41 ? -6.343 -5.291 -3.038 1.00 64.45 41 LEU A O 15
ATOM 28256 N N . ASN A 1 42 ? -5.029 -6.037 -4.706 1.00 62.21 42 ASN A N 15
ATOM 28257 C CA . ASN A 1 42 ? -6.120 -6.725 -5.447 1.00 10.53 42 ASN A CA 15
ATOM 28258 C C . ASN A 1 42 ? -6.715 -7.912 -4.647 1.00 54.34 42 ASN A C 15
ATOM 28259 O O . ASN A 1 42 ? -7.943 -8.073 -4.609 1.00 72.43 42 ASN A O 15
ATOM 28270 N N . GLU A 1 43 ? -5.846 -8.716 -3.995 1.00 21.01 43 GLU A N 15
ATOM 28271 C CA . GLU A 1 43 ? -6.277 -9.853 -3.141 1.00 10.33 43 GLU A CA 15
ATOM 28272 C C . GLU A 1 43 ? -7.099 -9.349 -1.941 1.00 25.03 43 GLU A C 15
ATOM 28273 O O . GLU A 1 43 ? -8.216 -9.821 -1.682 1.00 50.43 43 GLU A O 15
ATOM 28285 N N . ARG A 1 44 ? -6.524 -8.361 -1.243 1.00 42.43 44 ARG A N 15
ATOM 28286 C CA . ARG A 1 44 ? -7.096 -7.754 -0.035 1.00 42.33 44 ARG A CA 15
ATOM 28287 C C . ARG A 1 44 ? -8.427 -7.042 -0.341 1.00 53.20 44 ARG A C 15
ATOM 28288 O O . ARG A 1 44 ? -9.395 -7.156 0.420 1.00 32.45 44 ARG A O 15
ATOM 28309 N N . MET A 1 45 ? -8.466 -6.323 -1.477 1.00 43.14 45 MET A N 15
ATOM 28310 C CA . MET A 1 45 ? -9.618 -5.495 -1.857 1.00 23.21 45 MET A CA 15
ATOM 28311 C C . MET A 1 45 ? -10.623 -6.248 -2.733 1.00 2.13 45 MET A C 15
ATOM 28312 O O . MET A 1 45 ? -11.570 -5.632 -3.230 1.00 2.03 45 MET A O 15
ATOM 28326 N N . ASP A 1 46 ? -10.448 -7.569 -2.910 1.00 4.34 46 ASP A N 15
ATOM 28327 C CA . ASP A 1 46 ? -11.432 -8.398 -3.633 1.00 64.43 46 ASP A CA 15
ATOM 28328 C C . ASP A 1 46 ? -12.717 -8.634 -2.783 1.00 61.42 46 ASP A C 15
ATOM 28329 O O . ASP A 1 46 ? -13.815 -8.359 -3.285 1.00 75.44 46 ASP A O 15
ATOM 28338 N N . PRO A 1 47 ? -12.635 -9.102 -1.478 1.00 55.34 47 PRO A N 15
ATOM 28339 C CA . PRO A 1 47 ? -13.847 -9.221 -0.616 1.00 75.11 47 PRO A CA 15
ATOM 28340 C C . PRO A 1 47 ? -14.413 -7.836 -0.222 1.00 31.44 47 PRO A C 15
ATOM 28341 O O . PRO A 1 47 ? -15.560 -7.725 0.204 1.00 20.45 47 PRO A O 15
ATOM 28352 N N . ILE A 1 48 ? -13.577 -6.791 -0.396 1.00 42.14 48 ILE A N 15
ATOM 28353 C CA . ILE A 1 48 ? -13.943 -5.386 -0.163 1.00 73.11 48 ILE A CA 15
ATOM 28354 C C . ILE A 1 48 ? -14.894 -4.883 -1.285 1.00 62.42 48 ILE A C 15
ATOM 28355 O O . ILE A 1 48 ? -15.787 -4.059 -1.026 1.00 5.33 48 ILE A O 15
ATOM 28371 N N . LYS A 1 49 ? -14.715 -5.409 -2.534 1.00 1.25 49 LYS A N 15
ATOM 28372 C CA . LYS A 1 49 ? -15.663 -5.165 -3.652 1.00 44.13 49 LYS A CA 15
ATOM 28373 C C . LYS A 1 49 ? -17.044 -5.743 -3.287 1.00 33.40 49 LYS A C 15
ATOM 28374 O O . LYS A 1 49 ? -18.075 -5.135 -3.554 1.00 64.14 49 LYS A O 15
ATOM 28393 N N . LYS A 1 50 ? -17.017 -6.946 -2.673 1.00 1.44 50 LYS A N 15
ATOM 28394 C CA . LYS A 1 50 ? -18.219 -7.665 -2.203 1.00 31.44 50 LYS A CA 15
ATOM 28395 C C . LYS A 1 50 ? -18.914 -6.893 -1.061 1.00 5.33 50 LYS A C 15
ATOM 28396 O O . LYS A 1 50 ? -20.147 -6.929 -0.940 1.00 41.12 50 LYS A O 15
ATOM 28415 N N . LEU A 1 51 ? -18.121 -6.184 -0.235 1.00 22.21 51 LEU A N 15
ATOM 28416 C CA . LEU A 1 51 ? -18.661 -5.322 0.834 1.00 40.52 51 LEU A CA 15
ATOM 28417 C C . LEU A 1 51 ? -19.343 -4.081 0.221 1.00 63.34 51 LEU A C 15
ATOM 28418 O O . LEU A 1 51 ? -20.311 -3.560 0.785 1.00 40.33 51 LEU A O 15
ATOM 28434 N N . GLY A 1 52 ? -18.825 -3.645 -0.945 1.00 10.15 52 GLY A N 15
ATOM 28435 C CA . GLY A 1 52 ? -19.467 -2.623 -1.771 1.00 11.43 52 GLY A CA 15
ATOM 28436 C C . GLY A 1 52 ? -19.390 -1.228 -1.175 1.00 14.43 52 GLY A C 15
ATOM 28437 O O . GLY A 1 52 ? -20.422 -0.589 -0.939 1.00 52.10 52 GLY A O 15
ATOM 28441 N N . CYS A 1 53 ? -18.164 -0.765 -0.905 1.00 24.54 53 CYS A N 15
ATOM 28442 C CA . CYS A 1 53 ? -17.925 0.582 -0.375 1.00 45.21 53 CYS A CA 15
ATOM 28443 C C . CYS A 1 53 ? -17.763 1.607 -1.508 1.00 62.02 53 CYS A C 15
ATOM 28444 O O . CYS A 1 53 ? -16.941 1.419 -2.413 1.00 34.54 53 CYS A O 15
ATOM 28451 N N . LYS A 1 54 ? -18.584 2.674 -1.443 1.00 64.11 54 LYS A N 15
ATOM 28452 C CA . LYS A 1 54 ? -18.470 3.868 -2.300 1.00 71.30 54 LYS A CA 15
ATOM 28453 C C . LYS A 1 54 ? -17.095 4.540 -2.100 1.00 11.50 54 LYS A C 15
ATOM 28454 O O . LYS A 1 54 ? -16.471 5.011 -3.059 1.00 1.13 54 LYS A O 15
ATOM 28473 N N . ARG A 1 55 ? -16.635 4.571 -0.842 1.00 21.24 55 ARG A N 15
ATOM 28474 C CA . ARG A 1 55 ? -15.298 5.061 -0.495 1.00 30.44 55 ARG A CA 15
ATOM 28475 C C . ARG A 1 55 ? -14.692 4.158 0.591 1.00 24.43 55 ARG A C 15
ATOM 28476 O O . ARG A 1 55 ? -15.372 3.781 1.553 1.00 42.13 55 ARG A O 15
ATOM 28497 N N . VAL A 1 56 ? -13.406 3.820 0.416 1.00 1.01 56 VAL A N 15
ATOM 28498 C CA . VAL A 1 56 ? -12.640 2.963 1.347 1.00 43.14 56 VAL A CA 15
ATOM 28499 C C . VAL A 1 56 ? -11.525 3.791 1.994 1.00 41.11 56 VAL A C 15
ATOM 28500 O O . VAL A 1 56 ? -10.964 4.675 1.351 1.00 34.22 56 VAL A O 15
ATOM 28513 N N . ARG A 1 57 ? -11.233 3.515 3.276 1.00 3.42 57 ARG A N 15
ATOM 28514 C CA . ARG A 1 57 ? -10.119 4.155 3.987 1.00 3.34 57 ARG A CA 15
ATOM 28515 C C . ARG A 1 57 ? -8.947 3.164 3.997 1.00 44.54 57 ARG A C 15
ATOM 28516 O O . ARG A 1 57 ? -8.966 2.193 4.743 1.00 23.22 57 ARG A O 15
ATOM 28537 N N . ILE A 1 58 ? -7.949 3.407 3.142 1.00 12.41 58 ILE A N 15
ATOM 28538 C CA . ILE A 1 58 ? -6.728 2.584 3.063 1.00 2.13 58 ILE A CA 15
ATOM 28539 C C . ILE A 1 58 ? -5.618 3.319 3.831 1.00 41.44 58 ILE A C 15
ATOM 28540 O O . ILE A 1 58 ? -5.440 4.534 3.670 1.00 63.42 58 ILE A O 15
ATOM 28556 N N . SER A 1 59 ? -4.898 2.587 4.680 1.00 72.13 59 SER A N 15
ATOM 28557 C CA . SER A 1 59 ? -3.856 3.142 5.538 1.00 44.51 59 SER A CA 15
ATOM 28558 C C . SER A 1 59 ? -2.666 2.173 5.506 1.00 45.42 59 SER A C 15
ATOM 28559 O O . SER A 1 59 ? -2.706 1.109 6.132 1.00 52.34 59 SER A O 15
ATOM 28567 N N . ILE A 1 60 ? -1.614 2.533 4.737 1.00 21.24 60 ILE A N 15
ATOM 28568 C CA . ILE A 1 60 ? -0.466 1.642 4.467 1.00 10.11 60 ILE A CA 15
ATOM 28569 C C . ILE A 1 60 ? 0.830 2.217 5.058 1.00 0.32 60 ILE A C 15
ATOM 28570 O O . ILE A 1 60 ? 1.300 3.276 4.638 1.00 72.32 60 ILE A O 15
ATOM 28586 N N . ARG A 1 61 ? 1.387 1.509 6.059 1.00 65.12 61 ARG A N 15
ATOM 28587 C CA . ARG A 1 61 ? 2.659 1.873 6.698 1.00 11.12 61 ARG A CA 15
ATOM 28588 C C . ARG A 1 61 ? 3.751 0.912 6.222 1.00 31.42 61 ARG A C 15
ATOM 28589 O O . ARG A 1 61 ? 3.509 -0.287 6.080 1.00 31.01 61 ARG A O 15
ATOM 28610 N N . VAL A 1 62 ? 4.950 1.442 5.979 1.00 60.23 62 VAL A N 15
ATOM 28611 C CA . VAL A 1 62 ? 6.108 0.642 5.552 1.00 60.25 62 VAL A CA 15
ATOM 28612 C C . VAL A 1 62 ? 6.949 0.264 6.790 1.00 3.24 62 VAL A C 15
ATOM 28613 O O . VAL A 1 62 ? 7.058 1.056 7.734 1.00 53.54 62 VAL A O 15
ATOM 28626 N N . LYS A 1 63 ? 7.487 -0.967 6.821 1.00 52.42 63 LYS A N 15
ATOM 28627 C CA . LYS A 1 63 ? 8.543 -1.347 7.774 1.00 51.45 63 LYS A CA 15
ATOM 28628 C C . LYS A 1 63 ? 9.874 -1.046 7.107 1.00 41.12 63 LYS A C 15
ATOM 28629 O O . LYS A 1 63 ? 10.139 -1.536 5.998 1.00 62.30 63 LYS A O 15
ATOM 28648 N N . HIS A 1 64 ? 10.688 -0.233 7.766 1.00 23.15 64 HIS A N 15
ATOM 28649 C CA . HIS A 1 64 ? 11.996 0.154 7.250 1.00 34.34 64 HIS A CA 15
ATOM 28650 C C . HIS A 1 64 ? 13.084 -0.794 7.752 1.00 64.11 64 HIS A C 15
ATOM 28651 O O . HIS A 1 64 ? 13.018 -1.292 8.884 1.00 24.35 64 HIS A O 15
ATOM 28666 N N . SER A 1 65 ? 14.086 -1.022 6.894 1.00 74.24 65 SER A N 15
ATOM 28667 C CA . SER A 1 65 ? 15.181 -1.960 7.161 1.00 13.34 65 SER A CA 15
ATOM 28668 C C . SER A 1 65 ? 16.294 -1.287 7.988 1.00 42.25 65 SER A C 15
ATOM 28669 O O . SER A 1 65 ? 16.726 -1.820 9.015 1.00 64.01 65 SER A O 15
ATOM 28677 N N . ASP A 1 66 ? 16.737 -0.102 7.537 1.00 54.12 66 ASP A N 15
ATOM 28678 C CA . ASP A 1 66 ? 17.790 0.686 8.219 1.00 70.13 66 ASP A CA 15
ATOM 28679 C C . ASP A 1 66 ? 17.181 1.703 9.193 1.00 52.31 66 ASP A C 15
ATOM 28680 O O . ASP A 1 66 ? 15.959 1.725 9.394 1.00 73.12 66 ASP A O 15
ATOM 28689 N N . ALA A 1 67 ? 18.051 2.534 9.801 1.00 34.25 67 ALA A N 15
ATOM 28690 C CA . ALA A 1 67 ? 17.659 3.579 10.767 1.00 5.23 67 ALA A CA 15
ATOM 28691 C C . ALA A 1 67 ? 17.953 4.991 10.209 1.00 22.41 67 ALA A C 15
ATOM 28692 O O . ALA A 1 67 ? 17.209 5.935 10.492 1.00 54.02 67 ALA A O 15
ATOM 28699 N N . ALA A 1 68 ? 19.051 5.135 9.443 1.00 60.23 68 ALA A N 15
ATOM 28700 C CA . ALA A 1 68 ? 19.388 6.393 8.741 1.00 42.02 68 ALA A CA 15
ATOM 28701 C C . ALA A 1 68 ? 18.748 6.435 7.332 1.00 61.31 68 ALA A C 15
ATOM 28702 O O . ALA A 1 68 ? 17.979 7.348 7.008 1.00 33.22 68 ALA A O 15
ATOM 28709 N N . GLU A 1 69 ? 19.056 5.390 6.536 1.00 24.31 69 GLU A N 15
ATOM 28710 C CA . GLU A 1 69 ? 18.713 5.285 5.091 1.00 4.34 69 GLU A CA 15
ATOM 28711 C C . GLU A 1 69 ? 17.186 5.232 4.849 1.00 64.22 69 GLU A C 15
ATOM 28712 O O . GLU A 1 69 ? 16.716 5.465 3.732 1.00 35.53 69 GLU A O 15
ATOM 28724 N N . GLU A 1 70 ? 16.441 4.914 5.915 1.00 75.12 70 GLU A N 15
ATOM 28725 C CA . GLU A 1 70 ? 14.989 4.701 5.875 1.00 45.03 70 GLU A CA 15
ATOM 28726 C C . GLU A 1 70 ? 14.182 5.984 5.618 1.00 74.12 70 GLU A C 15
ATOM 28727 O O . GLU A 1 70 ? 13.031 5.921 5.191 1.00 0.33 70 GLU A O 15
ATOM 28739 N N . LYS A 1 71 ? 14.795 7.131 5.921 1.00 21.12 71 LYS A N 15
ATOM 28740 C CA . LYS A 1 71 ? 14.201 8.455 5.692 1.00 72.14 71 LYS A CA 15
ATOM 28741 C C . LYS A 1 71 ? 14.117 8.728 4.170 1.00 44.10 71 LYS A C 15
ATOM 28742 O O . LYS A 1 71 ? 13.204 9.400 3.689 1.00 52.20 71 LYS A O 15
ATOM 28761 N N . LYS A 1 72 ? 15.087 8.149 3.432 1.00 53.23 72 LYS A N 15
ATOM 28762 C CA . LYS A 1 72 ? 15.115 8.140 1.958 1.00 23.20 72 LYS A CA 15
ATOM 28763 C C . LYS A 1 72 ? 14.236 6.993 1.418 1.00 42.21 72 LYS A C 15
ATOM 28764 O O . LYS A 1 72 ? 13.515 7.171 0.440 1.00 62.14 72 LYS A O 15
ATOM 28783 N N . GLU A 1 73 ? 14.306 5.821 2.093 1.00 21.15 73 GLU A N 15
ATOM 28784 C CA . GLU A 1 73 ? 13.600 4.582 1.679 1.00 22.04 73 GLU A CA 15
ATOM 28785 C C . GLU A 1 73 ? 12.069 4.736 1.771 1.00 3.21 73 GLU A C 15
ATOM 28786 O O . GLU A 1 73 ? 11.342 4.120 0.993 1.00 51.23 73 GLU A O 15
ATOM 28798 N N . ALA A 1 74 ? 11.599 5.570 2.713 1.00 25.42 74 ALA A N 15
ATOM 28799 C CA . ALA A 1 74 ? 10.168 5.874 2.874 1.00 75.34 74 ALA A CA 15
ATOM 28800 C C . ALA A 1 74 ? 9.653 6.674 1.666 1.00 13.45 74 ALA A C 15
ATOM 28801 O O . ALA A 1 74 ? 8.590 6.368 1.127 1.00 10.24 74 ALA A O 15
ATOM 28808 N N . LYS A 1 75 ? 10.440 7.696 1.257 1.00 72.10 75 LYS A N 15
ATOM 28809 C CA . LYS A 1 75 ? 10.147 8.526 0.067 1.00 32.15 75 LYS A CA 15
ATOM 28810 C C . LYS A 1 75 ? 10.332 7.733 -1.253 1.00 61.04 75 LYS A C 15
ATOM 28811 O O . LYS A 1 75 ? 9.637 7.984 -2.249 1.00 20.41 75 LYS A O 15
ATOM 28830 N N . LYS A 1 76 ? 11.255 6.761 -1.235 1.00 51.14 76 LYS A N 15
ATOM 28831 C CA . LYS A 1 76 ? 11.487 5.832 -2.357 1.00 21.50 76 LYS A CA 15
ATOM 28832 C C . LYS A 1 76 ? 10.247 4.941 -2.547 1.00 70.43 76 LYS A C 15
ATOM 28833 O O . LYS A 1 76 ? 9.719 4.812 -3.653 1.00 12.32 76 LYS A O 15
ATOM 28852 N N . PHE A 1 77 ? 9.764 4.400 -1.410 1.00 52.33 77 PHE A N 15
ATOM 28853 C CA . PHE A 1 77 ? 8.600 3.502 -1.348 1.00 51.23 77 PHE A CA 15
ATOM 28854 C C . PHE A 1 77 ? 7.304 4.307 -1.564 1.00 64.23 77 PHE A C 15
ATOM 28855 O O . PHE A 1 77 ? 6.278 3.749 -1.940 1.00 60.34 77 PHE A O 15
ATOM 28872 N N . ALA A 1 78 ? 7.383 5.622 -1.309 1.00 43.31 78 ALA A N 15
ATOM 28873 C CA . ALA A 1 78 ? 6.302 6.573 -1.577 1.00 64.52 78 ALA A CA 15
ATOM 28874 C C . ALA A 1 78 ? 6.060 6.704 -3.081 1.00 72.23 78 ALA A C 15
ATOM 28875 O O . ALA A 1 78 ? 4.912 6.729 -3.529 1.00 51.40 78 ALA A O 15
ATOM 28882 N N . ALA A 1 79 ? 7.165 6.782 -3.847 1.00 25.41 79 ALA A N 15
ATOM 28883 C CA . ALA A 1 79 ? 7.127 6.814 -5.317 1.00 63.40 79 ALA A CA 15
ATOM 28884 C C . ALA A 1 79 ? 6.556 5.493 -5.868 1.00 72.40 79 ALA A C 15
ATOM 28885 O O . ALA A 1 79 ? 5.776 5.494 -6.821 1.00 1.32 79 ALA A O 15
ATOM 28892 N N . ILE A 1 80 ? 6.936 4.379 -5.207 1.00 53.51 80 ILE A N 15
ATOM 28893 C CA . ILE A 1 80 ? 6.473 3.018 -5.538 1.00 11.15 80 ILE A CA 15
ATOM 28894 C C . ILE A 1 80 ? 4.958 2.871 -5.285 1.00 0.22 80 ILE A C 15
ATOM 28895 O O . ILE A 1 80 ? 4.237 2.351 -6.140 1.00 54.40 80 ILE A O 15
ATOM 28911 N N . LEU A 1 81 ? 4.485 3.395 -4.131 1.00 2.44 81 LEU A N 15
ATOM 28912 C CA . LEU A 1 81 ? 3.052 3.387 -3.766 1.00 52.31 81 LEU A CA 15
ATOM 28913 C C . LEU A 1 81 ? 2.250 4.248 -4.756 1.00 50.34 81 LEU A C 15
ATOM 28914 O O . LEU A 1 81 ? 1.223 3.806 -5.262 1.00 22.14 81 LEU A O 15
ATOM 28930 N N . ASN A 1 82 ? 2.786 5.447 -5.066 1.00 41.01 82 ASN A N 15
ATOM 28931 C CA . ASN A 1 82 ? 2.128 6.436 -5.943 1.00 61.43 82 ASN A CA 15
ATOM 28932 C C . ASN A 1 82 ? 1.886 5.846 -7.341 1.00 62.00 82 ASN A C 15
ATOM 28933 O O . ASN A 1 82 ? 0.810 6.029 -7.916 1.00 12.20 82 ASN A O 15
ATOM 28944 N N . LYS A 1 83 ? 2.901 5.121 -7.851 1.00 0.33 83 LYS A N 15
ATOM 28945 C CA . LYS A 1 83 ? 2.816 4.420 -9.140 1.00 71.04 83 LYS A CA 15
ATOM 28946 C C . LYS A 1 83 ? 1.697 3.365 -9.123 1.00 4.24 83 LYS A C 15
ATOM 28947 O O . LYS A 1 83 ? 0.833 3.372 -9.996 1.00 44.52 83 LYS A O 15
ATOM 28966 N N . VAL A 1 84 ? 1.692 2.521 -8.073 1.00 32.34 84 VAL A N 15
ATOM 28967 C CA . VAL A 1 84 ? 0.756 1.389 -7.942 1.00 22.21 84 VAL A CA 15
ATOM 28968 C C . VAL A 1 84 ? -0.705 1.885 -7.891 1.00 32.44 84 VAL A C 15
ATOM 28969 O O . VAL A 1 84 ? -1.541 1.434 -8.677 1.00 75.41 84 VAL A O 15
ATOM 28982 N N . PHE A 1 85 ? -0.961 2.859 -6.994 1.00 71.22 85 PHE A N 15
ATOM 28983 C CA . PHE A 1 85 ? -2.292 3.472 -6.812 1.00 43.32 85 PHE A CA 15
ATOM 28984 C C . PHE A 1 85 ? -2.793 4.120 -8.122 1.00 43.13 85 PHE A C 15
ATOM 28985 O O . PHE A 1 85 ? -3.933 3.893 -8.525 1.00 1.01 85 PHE A O 15
ATOM 29002 N N . ALA A 1 86 ? -1.897 4.849 -8.811 1.00 22.20 86 ALA A N 15
ATOM 29003 C CA . ALA A 1 86 ? -2.215 5.518 -10.092 1.00 51.45 86 ALA A CA 15
ATOM 29004 C C . ALA A 1 86 ? -2.548 4.494 -11.205 1.00 62.01 86 ALA A C 15
ATOM 29005 O O . ALA A 1 86 ? -3.398 4.755 -12.066 1.00 32.33 86 ALA A O 15
ATOM 29012 N N . GLU A 1 87 ? -1.897 3.311 -11.142 1.00 73.52 87 GLU A N 15
ATOM 29013 C CA . GLU A 1 87 ? -2.077 2.219 -12.127 1.00 61.24 87 GLU A CA 15
ATOM 29014 C C . GLU A 1 87 ? -3.290 1.324 -11.776 1.00 65.22 87 GLU A C 15
ATOM 29015 O O . GLU A 1 87 ? -3.662 0.447 -12.562 1.00 21.23 87 GLU A O 15
ATOM 29027 N N . LEU A 1 88 ? -3.913 1.556 -10.601 1.00 33.45 88 LEU A N 15
ATOM 29028 C CA . LEU A 1 88 ? -5.134 0.829 -10.165 1.00 71.00 88 LEU A CA 15
ATOM 29029 C C . LEU A 1 88 ? -6.382 1.723 -10.325 1.00 72.45 88 LEU A C 15
ATOM 29030 O O . LEU A 1 88 ? -7.521 1.235 -10.295 1.00 34.22 88 LEU A O 15
ATOM 29046 N N . GLY A 1 89 ? -6.151 3.037 -10.495 1.00 3.41 89 GLY A N 15
ATOM 29047 C CA . GLY A 1 89 ? -7.220 4.008 -10.751 1.00 22.41 89 GLY A CA 15
ATOM 29048 C C . GLY A 1 89 ? -7.528 4.906 -9.561 1.00 30.43 89 GLY A C 15
ATOM 29049 O O . GLY A 1 89 ? -8.624 5.467 -9.475 1.00 23.11 89 GLY A O 15
ATOM 29053 N N . TYR A 1 90 ? -6.573 5.027 -8.630 1.00 14.45 90 TYR A N 15
ATOM 29054 C CA . TYR A 1 90 ? -6.629 6.018 -7.545 1.00 53.13 90 TYR A CA 15
ATOM 29055 C C . TYR A 1 90 ? -5.989 7.330 -8.023 1.00 14.44 90 TYR A C 15
ATOM 29056 O O . TYR A 1 90 ? -4.861 7.333 -8.535 1.00 4.41 90 TYR A O 15
ATOM 29074 N N . ASN A 1 91 ? -6.723 8.425 -7.836 1.00 74.14 91 ASN A N 15
ATOM 29075 C CA . ASN A 1 91 ? -6.321 9.780 -8.256 1.00 14.30 91 ASN A CA 15
ATOM 29076 C C . ASN A 1 91 ? -5.277 10.345 -7.262 1.00 35.51 91 ASN A C 15
ATOM 29077 O O . ASN A 1 91 ? -5.144 9.838 -6.140 1.00 2.22 91 ASN A O 15
ATOM 29088 N N . ASP A 1 92 ? -4.528 11.378 -7.689 1.00 3.33 92 ASP A N 15
ATOM 29089 C CA . ASP A 1 92 ? -3.541 12.099 -6.844 1.00 44.02 92 ASP A CA 15
ATOM 29090 C C . ASP A 1 92 ? -4.210 12.717 -5.596 1.00 71.43 92 ASP A C 15
ATOM 29091 O O . ASP A 1 92 ? -3.654 12.673 -4.492 1.00 60.42 92 ASP A O 15
ATOM 29100 N N . SER A 1 93 ? -5.430 13.247 -5.794 1.00 72.14 93 SER A N 15
ATOM 29101 C CA . SER A 1 93 ? -6.268 13.819 -4.721 1.00 42.23 93 SER A CA 15
ATOM 29102 C C . SER A 1 93 ? -6.975 12.723 -3.868 1.00 10.25 93 SER A C 15
ATOM 29103 O O . SER A 1 93 ? -7.850 13.032 -3.048 1.00 41.25 93 SER A O 15
ATOM 29111 N N . ASN A 1 94 ? -6.604 11.436 -4.064 1.00 10.52 94 ASN A N 15
ATOM 29112 C CA . ASN A 1 94 ? -7.008 10.326 -3.165 1.00 41.15 94 ASN A CA 15
ATOM 29113 C C . ASN A 1 94 ? -5.850 9.939 -2.222 1.00 45.13 94 ASN A C 15
ATOM 29114 O O . ASN A 1 94 ? -6.082 9.382 -1.148 1.00 20.44 94 ASN A O 15
ATOM 29125 N N . VAL A 1 95 ? -4.604 10.249 -2.632 1.00 13.14 95 VAL A N 15
ATOM 29126 C CA . VAL A 1 95 ? -3.370 9.814 -1.937 1.00 54.51 95 VAL A CA 15
ATOM 29127 C C . VAL A 1 95 ? -2.692 11.017 -1.235 1.00 3.01 95 VAL A C 15
ATOM 29128 O O . VAL A 1 95 ? -2.398 12.022 -1.884 1.00 61.14 95 VAL A O 15
ATOM 29141 N N . THR A 1 96 ? -2.514 10.928 0.100 1.00 14.34 96 THR A N 15
ATOM 29142 C CA . THR A 1 96 ? -1.725 11.898 0.898 1.00 74.25 96 THR A CA 15
ATOM 29143 C C . THR A 1 96 ? -1.024 11.163 2.057 1.00 11.12 96 THR A C 15
ATOM 29144 O O . THR A 1 96 ? -1.676 10.438 2.801 1.00 65.40 96 THR A O 15
ATOM 29155 N N . TRP A 1 97 ? 0.300 11.365 2.202 1.00 41.14 97 TRP A N 15
ATOM 29156 C CA . TRP A 1 97 ? 1.096 10.776 3.302 1.00 53.45 97 TRP A CA 15
ATOM 29157 C C . TRP A 1 97 ? 0.809 11.466 4.649 1.00 3.00 97 TRP A C 15
ATOM 29158 O O . TRP A 1 97 ? 0.426 12.641 4.704 1.00 10.11 97 TRP A O 15
ATOM 29179 N N . ASP A 1 98 ? 1.004 10.691 5.721 1.00 41.32 98 ASP A N 15
ATOM 29180 C CA . ASP A 1 98 ? 0.876 11.136 7.117 1.00 71.45 98 ASP A CA 15
ATOM 29181 C C . ASP A 1 98 ? 2.029 10.492 7.919 1.00 23.54 98 ASP A C 15
ATOM 29182 O O . ASP A 1 98 ? 1.859 9.447 8.568 1.00 33.02 98 ASP A O 15
ATOM 29191 N N . GLY A 1 99 ? 3.226 11.088 7.771 1.00 4.42 99 GLY A N 15
ATOM 29192 C CA . GLY A 1 99 ? 4.444 10.640 8.450 1.00 32.44 99 GLY A CA 15
ATOM 29193 C C . GLY A 1 99 ? 4.895 9.238 8.037 1.00 11.13 99 GLY A C 15
ATOM 29194 O O . GLY A 1 99 ? 5.506 9.066 6.982 1.00 23.21 99 GLY A O 15
ATOM 29198 N N . ASP A 1 100 ? 4.557 8.235 8.868 1.00 72.33 100 ASP A N 15
ATOM 29199 C CA . ASP A 1 100 ? 4.963 6.819 8.659 1.00 4.22 100 ASP A CA 15
ATOM 29200 C C . ASP A 1 100 ? 4.012 6.083 7.707 1.00 31.20 100 ASP A C 15
ATOM 29201 O O . ASP A 1 100 ? 4.404 5.106 7.054 1.00 43.43 100 ASP A O 15
ATOM 29210 N N . THR A 1 101 ? 2.766 6.559 7.642 1.00 52.54 101 THR A N 15
ATOM 29211 C CA . THR A 1 101 ? 1.659 5.846 6.993 1.00 33.30 101 THR A CA 15
ATOM 29212 C C . THR A 1 101 ? 0.996 6.742 5.934 1.00 61.24 101 THR A C 15
ATOM 29213 O O . THR A 1 101 ? 0.779 7.923 6.183 1.00 73.02 101 THR A O 15
ATOM 29224 N N . VAL A 1 102 ? 0.659 6.176 4.761 1.00 32.11 102 VAL A N 15
ATOM 29225 C CA . VAL A 1 102 ? -0.044 6.914 3.701 1.00 23.24 102 VAL A CA 15
ATOM 29226 C C . VAL A 1 102 ? -1.575 6.731 3.871 1.00 13.34 102 VAL A C 15
ATOM 29227 O O . VAL A 1 102 ? -2.053 5.633 4.186 1.00 13.14 102 VAL A O 15
ATOM 29240 N N . THR A 1 103 ? -2.317 7.829 3.708 1.00 4.22 103 THR A N 15
ATOM 29241 C CA . THR A 1 103 ? -3.782 7.861 3.768 1.00 14.13 103 THR A CA 15
ATOM 29242 C C . THR A 1 103 ? -4.323 7.924 2.327 1.00 74.11 103 THR A C 15
ATOM 29243 O O . THR A 1 103 ? -4.187 8.950 1.650 1.00 2.01 103 THR A O 15
ATOM 29254 N N . VAL A 1 104 ? -4.876 6.806 1.848 1.00 15.33 104 VAL A N 15
ATOM 29255 C CA . VAL A 1 104 ? -5.438 6.686 0.495 1.00 51.31 104 VAL A CA 15
ATOM 29256 C C . VAL A 1 104 ? -6.929 6.372 0.620 1.00 13.45 104 VAL A C 15
ATOM 29257 O O . VAL A 1 104 ? -7.296 5.305 1.099 1.00 11.50 104 VAL A O 15
ATOM 29270 N N . GLU A 1 105 ? -7.787 7.314 0.221 1.00 2.33 105 GLU A N 15
ATOM 29271 C CA . GLU A 1 105 ? -9.244 7.130 0.264 1.00 75.24 105 GLU A CA 15
ATOM 29272 C C . GLU A 1 105 ? -9.887 7.748 -0.974 1.00 2.42 105 GLU A C 15
ATOM 29273 O O . GLU A 1 105 ? -9.464 8.809 -1.438 1.00 50.55 105 GLU A O 15
ATOM 29285 N N . GLY A 1 106 ? -10.890 7.054 -1.517 1.00 62.51 106 GLY A N 15
ATOM 29286 C CA . GLY A 1 106 ? -11.508 7.426 -2.784 1.00 3.43 106 GLY A CA 15
ATOM 29287 C C . GLY A 1 106 ? -12.265 6.255 -3.388 1.00 71.14 106 GLY A C 15
ATOM 29288 O O . GLY A 1 106 ? -12.766 5.395 -2.646 1.00 61.25 106 GLY A O 15
ATOM 29292 N N . GLN A 1 107 ? -12.339 6.221 -4.730 1.00 32.32 107 GLN A N 15
ATOM 29293 C CA . GLN A 1 107 ? -13.110 5.212 -5.479 1.00 63.13 107 GLN A CA 15
ATOM 29294 C C . GLN A 1 107 ? -12.541 3.780 -5.293 1.00 24.15 107 GLN A C 15
ATOM 29295 O O . GLN A 1 107 ? -11.325 3.586 -5.198 1.00 23.23 107 GLN A O 15
ATOM 29309 N N . LEU A 1 108 ? -13.449 2.795 -5.228 1.00 40.41 108 LEU A N 15
ATOM 29310 C CA . LEU A 1 108 ? -13.099 1.361 -5.161 1.00 23.25 108 LEU A CA 15
ATOM 29311 C C . LEU A 1 108 ? -13.068 0.825 -6.607 1.00 63.21 108 LEU A C 15
ATOM 29312 O O . LEU A 1 108 ? -14.018 1.052 -7.361 1.00 53.40 108 LEU A O 15
ATOM 29328 N N . GLU A 1 109 ? -11.975 0.157 -7.016 1.00 23.12 109 GLU A N 15
ATOM 29329 C CA . GLU A 1 109 ? -11.967 -0.614 -8.273 1.00 55.14 109 GLU A CA 15
ATOM 29330 C C . GLU A 1 109 ? -12.792 -1.890 -8.050 1.00 51.01 109 GLU A C 15
ATOM 29331 O O . GLU A 1 109 ? -12.288 -2.885 -7.518 1.00 61.40 109 GLU A O 15
ATOM 29343 N N . GLY A 1 110 ? -14.089 -1.799 -8.371 1.00 14.11 110 GLY A N 15
ATOM 29344 C CA . GLY A 1 110 ? -15.038 -2.888 -8.161 1.00 54.23 110 GLY A CA 15
ATOM 29345 C C . GLY A 1 110 ? -16.420 -2.381 -7.783 1.00 22.10 110 GLY A C 15
ATOM 29346 O O . GLY A 1 110 ? -17.132 -3.036 -7.008 1.00 34.22 110 GLY A O 15
ATOM 29350 N N . VAL A 1 111 ? -16.808 -1.212 -8.348 1.00 73.44 111 VAL A N 15
ATOM 29351 C CA . VAL A 1 111 ? -18.129 -0.598 -8.105 1.00 4.11 111 VAL A CA 15
ATOM 29352 C C . VAL A 1 111 ? -19.206 -1.400 -8.853 1.00 64.35 111 VAL A C 15
ATOM 29353 O O . VAL A 1 111 ? -19.321 -1.291 -10.082 1.00 23.34 111 VAL A O 15
ATOM 29366 N N . ASP A 1 112 ? -19.902 -2.276 -8.103 1.00 2.31 112 ASP A N 15
ATOM 29367 C CA . ASP A 1 112 ? -21.087 -3.034 -8.570 1.00 31.22 112 ASP A CA 15
ATOM 29368 C C . ASP A 1 112 ? -20.741 -3.994 -9.748 1.00 62.14 112 ASP A C 15
ATOM 29369 O O . ASP A 1 112 ? -21.628 -4.496 -10.445 1.00 55.34 112 ASP A O 15
ATOM 29378 N N . LEU A 1 113 ? -19.430 -4.277 -9.928 1.00 62.02 113 LEU A N 15
ATOM 29379 C CA . LEU A 1 113 ? -18.941 -5.155 -11.000 1.00 72.14 113 LEU A CA 15
ATOM 29380 C C . LEU A 1 113 ? -19.264 -6.621 -10.670 1.00 53.51 113 LEU A C 15
ATOM 29381 O O . LEU A 1 113 ? -19.001 -7.085 -9.562 1.00 73.53 113 LEU A O 15
ATOM 29397 N N . GLU A 1 114 ? -19.848 -7.327 -11.641 1.00 2.45 114 GLU A N 15
ATOM 29398 C CA . GLU A 1 114 ? -20.092 -8.781 -11.557 1.00 12.21 114 GLU A CA 15
ATOM 29399 C C . GLU A 1 114 ? -18.756 -9.568 -11.589 1.00 23.51 114 GLU A C 15
ATOM 29400 O O . GLU A 1 114 ? -17.691 -8.994 -11.867 1.00 21.33 114 GLU A O 15
ATOM 29412 N N . HIS A 1 115 ? -18.841 -10.876 -11.261 1.00 63.12 115 HIS A N 15
ATOM 29413 C CA . HIS A 1 115 ? -17.720 -11.849 -11.300 1.00 3.43 115 HIS A CA 15
ATOM 29414 C C . HIS A 1 115 ? -16.691 -11.666 -10.153 1.00 13.43 115 HIS A C 15
ATOM 29415 O O . HIS A 1 115 ? -15.721 -12.435 -10.085 1.00 33.52 115 HIS A O 15
ATOM 29430 N N . HIS A 1 116 ? -16.901 -10.667 -9.247 1.00 13.33 116 HIS A N 15
ATOM 29431 C CA . HIS A 1 116 ? -16.086 -10.564 -8.000 1.00 13.34 116 HIS A CA 15
ATOM 29432 C C . HIS A 1 116 ? -16.426 -11.752 -7.081 1.00 33.41 116 HIS A C 15
ATOM 29433 O O . HIS A 1 116 ? -15.583 -12.228 -6.315 1.00 10.24 116 HIS A O 15
ATOM 29448 N N . HIS A 1 117 ? -17.706 -12.194 -7.165 1.00 70.22 117 HIS A N 15
ATOM 29449 C CA . HIS A 1 117 ? -18.170 -13.452 -6.579 1.00 25.42 117 HIS A CA 15
ATOM 29450 C C . HIS A 1 117 ? -17.611 -14.579 -7.460 1.00 51.12 117 HIS A C 15
ATOM 29451 O O . HIS A 1 117 ? -18.264 -15.049 -8.401 1.00 72.10 117 HIS A O 15
ATOM 29466 N N . HIS A 1 118 ? -16.354 -14.920 -7.186 1.00 11.15 118 HIS A N 15
ATOM 29467 C CA . HIS A 1 118 ? -15.562 -15.845 -8.002 1.00 52.40 118 HIS A CA 15
ATOM 29468 C C . HIS A 1 118 ? -15.857 -17.311 -7.638 1.00 63.12 118 HIS A C 15
ATOM 29469 O O . HIS A 1 118 ? -16.111 -17.637 -6.474 1.00 20.32 118 HIS A O 15
ATOM 29484 N N . HIS A 1 119 ? -15.835 -18.177 -8.656 1.00 54.22 119 HIS A N 15
ATOM 29485 C CA . HIS A 1 119 ? -15.928 -19.643 -8.488 1.00 42.54 119 HIS A CA 15
ATOM 29486 C C . HIS A 1 119 ? -14.517 -20.274 -8.535 1.00 74.43 119 HIS A C 15
ATOM 29487 O O . HIS A 1 119 ? -14.369 -21.504 -8.580 1.00 73.42 119 HIS A O 15
ATOM 29502 N N . HIS A 1 120 ? -13.484 -19.400 -8.513 1.00 2.15 120 HIS A N 15
ATOM 29503 C CA . HIS A 1 120 ? -12.071 -19.787 -8.372 1.00 73.04 120 HIS A CA 15
ATOM 29504 C C . HIS A 1 120 ? -11.773 -20.163 -6.892 1.00 23.44 120 HIS A C 15
ATOM 29505 O O . HIS A 1 120 ? -11.685 -21.365 -6.578 1.00 34.41 120 HIS A O 15
ATOM 29521 N N . MET A 1 1 ? 23.977 -5.207 -2.690 1.00 51.15 1 MET A N 16
ATOM 29522 C CA . MET A 1 1 ? 22.772 -5.321 -1.842 1.00 51.20 1 MET A CA 16
ATOM 29523 C C . MET A 1 1 ? 21.524 -5.009 -2.681 1.00 54.22 1 MET A C 16
ATOM 29524 O O . MET A 1 1 ? 21.220 -3.840 -2.955 1.00 1.21 1 MET A O 16
ATOM 29540 N N . SER A 1 2 ? 20.839 -6.078 -3.106 1.00 42.44 2 SER A N 16
ATOM 29541 C CA . SER A 1 2 ? 19.607 -6.012 -3.888 1.00 72.01 2 SER A CA 16
ATOM 29542 C C . SER A 1 2 ? 18.818 -7.303 -3.609 1.00 45.23 2 SER A C 16
ATOM 29543 O O . SER A 1 2 ? 18.807 -8.244 -4.411 1.00 73.44 2 SER A O 16
ATOM 29551 N N . GLY A 1 3 ? 18.222 -7.343 -2.416 1.00 51.12 3 GLY A N 16
ATOM 29552 C CA . GLY A 1 3 ? 17.406 -8.460 -1.954 1.00 52.15 3 GLY A CA 16
ATOM 29553 C C . GLY A 1 3 ? 16.629 -8.031 -0.725 1.00 73.10 3 GLY A C 16
ATOM 29554 O O . GLY A 1 3 ? 16.844 -8.545 0.376 1.00 53.32 3 GLY A O 16
ATOM 29558 N N . LYS A 1 4 ? 15.737 -7.051 -0.932 1.00 62.20 4 LYS A N 16
ATOM 29559 C CA . LYS A 1 4 ? 15.100 -6.289 0.155 1.00 64.32 4 LYS A CA 16
ATOM 29560 C C . LYS A 1 4 ? 13.784 -6.951 0.609 1.00 53.25 4 LYS A C 16
ATOM 29561 O O . LYS A 1 4 ? 13.078 -7.561 -0.198 1.00 3.35 4 LYS A O 16
ATOM 29580 N N . LYS A 1 5 ? 13.461 -6.808 1.906 1.00 34.52 5 LYS A N 16
ATOM 29581 C CA . LYS A 1 5 ? 12.192 -7.278 2.483 1.00 51.42 5 LYS A CA 16
ATOM 29582 C C . LYS A 1 5 ? 11.522 -6.117 3.236 1.00 3.14 5 LYS A C 16
ATOM 29583 O O . LYS A 1 5 ? 11.996 -5.703 4.300 1.00 41.42 5 LYS A O 16
ATOM 29602 N N . VAL A 1 6 ? 10.452 -5.582 2.662 1.00 41.42 6 VAL A N 16
ATOM 29603 C CA . VAL A 1 6 ? 9.614 -4.561 3.319 1.00 44.33 6 VAL A CA 16
ATOM 29604 C C . VAL A 1 6 ? 8.355 -5.236 3.885 1.00 53.12 6 VAL A C 16
ATOM 29605 O O . VAL A 1 6 ? 7.825 -6.182 3.288 1.00 32.24 6 VAL A O 16
ATOM 29618 N N . GLU A 1 7 ? 7.892 -4.761 5.045 1.00 23.24 7 GLU A N 16
ATOM 29619 C CA . GLU A 1 7 ? 6.676 -5.267 5.686 1.00 43.34 7 GLU A CA 16
ATOM 29620 C C . GLU A 1 7 ? 5.605 -4.164 5.688 1.00 13.20 7 GLU A C 16
ATOM 29621 O O . GLU A 1 7 ? 5.765 -3.114 6.320 1.00 71.42 7 GLU A O 16
ATOM 29633 N N . VAL A 1 8 ? 4.517 -4.433 4.951 1.00 73.32 8 VAL A N 16
ATOM 29634 C CA . VAL A 1 8 ? 3.471 -3.456 4.603 1.00 32.10 8 VAL A CA 16
ATOM 29635 C C . VAL A 1 8 ? 2.206 -3.718 5.437 1.00 42.22 8 VAL A C 16
ATOM 29636 O O . VAL A 1 8 ? 1.580 -4.774 5.306 1.00 25.34 8 VAL A O 16
ATOM 29649 N N . GLN A 1 9 ? 1.842 -2.754 6.296 1.00 41.44 9 GLN A N 16
ATOM 29650 C CA . GLN A 1 9 ? 0.694 -2.881 7.208 1.00 1.11 9 GLN A CA 16
ATOM 29651 C C . GLN A 1 9 ? -0.517 -2.188 6.569 1.00 62.33 9 GLN A C 16
ATOM 29652 O O . GLN A 1 9 ? -0.626 -0.966 6.618 1.00 23.35 9 GLN A O 16
ATOM 29666 N N . VAL A 1 10 ? -1.413 -2.974 5.950 1.00 61.41 10 VAL A N 16
ATOM 29667 C CA . VAL A 1 10 ? -2.596 -2.439 5.249 1.00 42.14 10 VAL A CA 16
ATOM 29668 C C . VAL A 1 10 ? -3.801 -2.476 6.198 1.00 42.13 10 VAL A C 16
ATOM 29669 O O . VAL A 1 10 ? -4.284 -3.559 6.531 1.00 23.14 10 VAL A O 16
ATOM 29682 N N . LYS A 1 11 ? -4.252 -1.295 6.660 1.00 45.44 11 LYS A N 16
ATOM 29683 C CA . LYS A 1 11 ? -5.427 -1.165 7.538 1.00 72.30 11 LYS A CA 16
ATOM 29684 C C . LYS A 1 11 ? -6.561 -0.502 6.738 1.00 61.11 11 LYS A C 16
ATOM 29685 O O . LYS A 1 11 ? -6.520 0.698 6.498 1.00 20.43 11 LYS A O 16
ATOM 29704 N N . ILE A 1 12 ? -7.569 -1.281 6.330 1.00 65.34 12 ILE A N 16
ATOM 29705 C CA . ILE A 1 12 ? -8.660 -0.795 5.457 1.00 52.04 12 ILE A CA 16
ATOM 29706 C C . ILE A 1 12 ? -10.024 -0.897 6.168 1.00 34.34 12 ILE A C 16
ATOM 29707 O O . ILE A 1 12 ? -10.417 -1.965 6.625 1.00 70.14 12 ILE A O 16
ATOM 29723 N N . THR A 1 13 ? -10.734 0.239 6.268 1.00 63.45 13 THR A N 16
ATOM 29724 C CA . THR A 1 13 ? -12.084 0.297 6.843 1.00 51.02 13 THR A CA 16
ATOM 29725 C C . THR A 1 13 ? -13.131 0.227 5.706 1.00 61.43 13 THR A C 16
ATOM 29726 O O . THR A 1 13 ? -13.243 1.154 4.893 1.00 22.43 13 THR A O 16
ATOM 29737 N N . CYS A 1 14 ? -13.857 -0.904 5.649 1.00 24.11 14 CYS A N 16
ATOM 29738 C CA . CYS A 1 14 ? -14.911 -1.172 4.650 1.00 40.05 14 CYS A CA 16
ATOM 29739 C C . CYS A 1 14 ? -16.038 -2.007 5.279 1.00 72.25 14 CYS A C 16
ATOM 29740 O O . CYS A 1 14 ? -15.764 -2.997 5.975 1.00 75.41 14 CYS A O 16
ATOM 29747 N N . ASN A 1 15 ? -17.302 -1.574 5.048 1.00 73.54 15 ASN A N 16
ATOM 29748 C CA . ASN A 1 15 ? -18.531 -2.306 5.457 1.00 71.44 15 ASN A CA 16
ATOM 29749 C C . ASN A 1 15 ? -18.599 -2.433 7.002 1.00 33.15 15 ASN A C 16
ATOM 29750 O O . ASN A 1 15 ? -19.067 -3.443 7.551 1.00 60.33 15 ASN A O 16
ATOM 29761 N N . GLY A 1 16 ? -18.112 -1.377 7.689 1.00 21.02 16 GLY A N 16
ATOM 29762 C CA . GLY A 1 16 ? -18.148 -1.288 9.154 1.00 33.44 16 GLY A CA 16
ATOM 29763 C C . GLY A 1 16 ? -17.158 -2.206 9.861 1.00 34.02 16 GLY A C 16
ATOM 29764 O O . GLY A 1 16 ? -17.262 -2.411 11.074 1.00 60.14 16 GLY A O 16
ATOM 29768 N N . LYS A 1 17 ? -16.217 -2.785 9.101 1.00 61.24 17 LYS A N 16
ATOM 29769 C CA . LYS A 1 17 ? -15.128 -3.612 9.644 1.00 15.13 17 LYS A CA 16
ATOM 29770 C C . LYS A 1 17 ? -13.777 -3.067 9.173 1.00 14.02 17 LYS A C 16
ATOM 29771 O O . LYS A 1 17 ? -13.654 -2.595 8.044 1.00 42.15 17 LYS A O 16
ATOM 29790 N N . THR A 1 18 ? -12.779 -3.113 10.062 1.00 53.11 18 THR A N 16
ATOM 29791 C CA . THR A 1 18 ? -11.416 -2.656 9.772 1.00 35.23 18 THR A CA 16
ATOM 29792 C C . THR A 1 18 ? -10.477 -3.877 9.723 1.00 42.22 18 THR A C 16
ATOM 29793 O O . THR A 1 18 ? -10.328 -4.607 10.712 1.00 32.11 18 THR A O 16
ATOM 29804 N N . TYR A 1 19 ? -9.865 -4.092 8.554 1.00 10.20 19 TYR A N 16
ATOM 29805 C CA . TYR A 1 19 ? -9.054 -5.278 8.244 1.00 54.40 19 TYR A CA 16
ATOM 29806 C C . TYR A 1 19 ? -7.583 -4.849 8.202 1.00 34.11 19 TYR A C 16
ATOM 29807 O O . TYR A 1 19 ? -7.188 -4.113 7.288 1.00 43.32 19 TYR A O 16
ATOM 29825 N N . GLU A 1 20 ? -6.779 -5.271 9.191 1.00 43.42 20 GLU A N 16
ATOM 29826 C CA . GLU A 1 20 ? -5.352 -4.898 9.266 1.00 34.23 20 GLU A CA 16
ATOM 29827 C C . GLU A 1 20 ? -4.456 -6.134 9.415 1.00 44.23 20 GLU A C 16
ATOM 29828 O O . GLU A 1 20 ? -4.824 -7.100 10.093 1.00 32.41 20 GLU A O 16
ATOM 29840 N N . ARG A 1 21 ? -3.292 -6.086 8.742 1.00 21.21 21 ARG A N 16
ATOM 29841 C CA . ARG A 1 21 ? -2.283 -7.156 8.772 1.00 12.44 21 ARG A CA 16
ATOM 29842 C C . ARG A 1 21 ? -0.976 -6.649 8.139 1.00 33.42 21 ARG A C 16
ATOM 29843 O O . ARG A 1 21 ? -1.002 -5.876 7.174 1.00 3.23 21 ARG A O 16
ATOM 29864 N N . THR A 1 22 ? 0.153 -7.087 8.711 1.00 61.25 22 THR A N 16
ATOM 29865 C CA . THR A 1 22 ? 1.494 -6.833 8.189 1.00 35.33 22 THR A CA 16
ATOM 29866 C C . THR A 1 22 ? 1.888 -7.966 7.212 1.00 61.14 22 THR A C 16
ATOM 29867 O O . THR A 1 22 ? 1.950 -9.137 7.607 1.00 63.03 22 THR A O 16
ATOM 29878 N N . TYR A 1 23 ? 2.125 -7.609 5.940 1.00 54.03 23 TYR A N 16
ATOM 29879 C CA . TYR A 1 23 ? 2.491 -8.562 4.874 1.00 65.21 23 TYR A CA 16
ATOM 29880 C C . TYR A 1 23 ? 4.000 -8.490 4.611 1.00 52.52 23 TYR A C 16
ATOM 29881 O O . TYR A 1 23 ? 4.559 -7.396 4.516 1.00 50.31 23 TYR A O 16
ATOM 29899 N N . GLN A 1 24 ? 4.645 -9.658 4.482 1.00 54.10 24 GLN A N 16
ATOM 29900 C CA . GLN A 1 24 ? 6.091 -9.743 4.211 1.00 74.33 24 GLN A CA 16
ATOM 29901 C C . GLN A 1 24 ? 6.272 -9.802 2.695 1.00 51.45 24 GLN A C 16
ATOM 29902 O O . GLN A 1 24 ? 5.952 -10.819 2.068 1.00 54.50 24 GLN A O 16
ATOM 29916 N N . LEU A 1 25 ? 6.761 -8.707 2.110 1.00 44.00 25 LEU A N 16
ATOM 29917 C CA . LEU A 1 25 ? 6.970 -8.592 0.664 1.00 65.13 25 LEU A CA 16
ATOM 29918 C C . LEU A 1 25 ? 8.476 -8.550 0.377 1.00 2.21 25 LEU A C 16
ATOM 29919 O O . LEU A 1 25 ? 9.132 -7.520 0.574 1.00 73.34 25 LEU A O 16
ATOM 29935 N N . TYR A 1 26 ? 9.024 -9.712 -0.018 1.00 22.41 26 TYR A N 16
ATOM 29936 C CA . TYR A 1 26 ? 10.437 -9.860 -0.393 1.00 31.30 26 TYR A CA 16
ATOM 29937 C C . TYR A 1 26 ? 10.588 -9.682 -1.914 1.00 40.11 26 TYR A C 16
ATOM 29938 O O . TYR A 1 26 ? 9.729 -10.123 -2.682 1.00 30.44 26 TYR A O 16
ATOM 29956 N N . ALA A 1 27 ? 11.703 -9.070 -2.326 1.00 61.50 27 ALA A N 16
ATOM 29957 C CA . ALA A 1 27 ? 12.019 -8.789 -3.734 1.00 25.12 27 ALA A CA 16
ATOM 29958 C C . ALA A 1 27 ? 13.527 -8.598 -3.885 1.00 13.01 27 ALA A C 16
ATOM 29959 O O . ALA A 1 27 ? 14.219 -8.341 -2.899 1.00 41.13 27 ALA A O 16
ATOM 29966 N N . VAL A 1 28 ? 14.035 -8.732 -5.121 1.00 60.33 28 VAL A N 16
ATOM 29967 C CA . VAL A 1 28 ? 15.429 -8.383 -5.443 1.00 21.32 28 VAL A CA 16
ATOM 29968 C C . VAL A 1 28 ? 15.539 -6.844 -5.518 1.00 60.43 28 VAL A C 16
ATOM 29969 O O . VAL A 1 28 ? 16.179 -6.221 -4.668 1.00 72.14 28 VAL A O 16
ATOM 29982 N N . ARG A 1 29 ? 14.868 -6.233 -6.506 1.00 32.12 29 ARG A N 16
ATOM 29983 C CA . ARG A 1 29 ? 14.803 -4.761 -6.633 1.00 73.34 29 ARG A CA 16
ATOM 29984 C C . ARG A 1 29 ? 13.512 -4.219 -5.990 1.00 60.00 29 ARG A C 16
ATOM 29985 O O . ARG A 1 29 ? 12.548 -4.961 -5.772 1.00 31.33 29 ARG A O 16
ATOM 30006 N N . ASP A 1 30 ? 13.515 -2.911 -5.713 1.00 33.30 30 ASP A N 16
ATOM 30007 C CA . ASP A 1 30 ? 12.340 -2.167 -5.210 1.00 3.32 30 ASP A CA 16
ATOM 30008 C C . ASP A 1 30 ? 11.253 -2.030 -6.304 1.00 1.11 30 ASP A C 16
ATOM 30009 O O . ASP A 1 30 ? 10.068 -1.914 -5.989 1.00 30.55 30 ASP A O 16
ATOM 30018 N N . GLU A 1 31 ? 11.671 -2.054 -7.595 1.00 70.40 31 GLU A N 16
ATOM 30019 C CA . GLU A 1 31 ? 10.733 -2.023 -8.749 1.00 54.14 31 GLU A CA 16
ATOM 30020 C C . GLU A 1 31 ? 9.925 -3.337 -8.856 1.00 50.21 31 GLU A C 16
ATOM 30021 O O . GLU A 1 31 ? 8.823 -3.354 -9.403 1.00 70.13 31 GLU A O 16
ATOM 30033 N N . GLU A 1 32 ? 10.491 -4.430 -8.321 1.00 42.14 32 GLU A N 16
ATOM 30034 C CA . GLU A 1 32 ? 9.829 -5.750 -8.287 1.00 13.34 32 GLU A CA 16
ATOM 30035 C C . GLU A 1 32 ? 8.665 -5.728 -7.286 1.00 75.54 32 GLU A C 16
ATOM 30036 O O . GLU A 1 32 ? 7.662 -6.414 -7.465 1.00 21.31 32 GLU A O 16
ATOM 30048 N N . LEU A 1 33 ? 8.834 -4.902 -6.240 1.00 33.23 33 LEU A N 16
ATOM 30049 C CA . LEU A 1 33 ? 7.864 -4.736 -5.148 1.00 31.30 33 LEU A CA 16
ATOM 30050 C C . LEU A 1 33 ? 6.553 -4.089 -5.664 1.00 1.11 33 LEU A C 16
ATOM 30051 O O . LEU A 1 33 ? 5.501 -4.270 -5.059 1.00 24.33 33 LEU A O 16
ATOM 30067 N N . LYS A 1 34 ? 6.644 -3.350 -6.791 1.00 50.44 34 LYS A N 16
ATOM 30068 C CA . LYS A 1 34 ? 5.496 -2.643 -7.404 1.00 3.30 34 LYS A CA 16
ATOM 30069 C C . LYS A 1 34 ? 4.317 -3.597 -7.687 1.00 12.01 34 LYS A C 16
ATOM 30070 O O . LYS A 1 34 ? 3.219 -3.407 -7.155 1.00 5.04 34 LYS A O 16
ATOM 30089 N N . GLU A 1 35 ? 4.568 -4.639 -8.499 1.00 12.13 35 GLU A N 16
ATOM 30090 C CA . GLU A 1 35 ? 3.529 -5.607 -8.889 1.00 34.42 35 GLU A CA 16
ATOM 30091 C C . GLU A 1 35 ? 3.026 -6.425 -7.681 1.00 31.44 35 GLU A C 16
ATOM 30092 O O . GLU A 1 35 ? 1.885 -6.888 -7.677 1.00 71.53 35 GLU A O 16
ATOM 30104 N N . LYS A 1 36 ? 3.887 -6.569 -6.650 1.00 41.43 36 LYS A N 16
ATOM 30105 C CA . LYS A 1 36 ? 3.541 -7.271 -5.393 1.00 3.32 36 LYS A CA 16
ATOM 30106 C C . LYS A 1 36 ? 2.518 -6.465 -4.589 1.00 41.43 36 LYS A C 16
ATOM 30107 O O . LYS A 1 36 ? 1.584 -7.031 -4.026 1.00 31.43 36 LYS A O 16
ATOM 30126 N N . LEU A 1 37 ? 2.729 -5.137 -4.542 1.00 2.22 37 LEU A N 16
ATOM 30127 C CA . LEU A 1 37 ? 1.782 -4.188 -3.939 1.00 33.42 37 LEU A CA 16
ATOM 30128 C C . LEU A 1 37 ? 0.439 -4.222 -4.680 1.00 34.33 37 LEU A C 16
ATOM 30129 O O . LEU A 1 37 ? -0.600 -4.249 -4.039 1.00 10.23 37 LEU A O 16
ATOM 30145 N N . LYS A 1 38 ? 0.479 -4.240 -6.040 1.00 4.35 38 LYS A N 16
ATOM 30146 C CA . LYS A 1 38 ? -0.738 -4.343 -6.881 1.00 22.42 38 LYS A CA 16
ATOM 30147 C C . LYS A 1 38 ? -1.540 -5.597 -6.526 1.00 11.31 38 LYS A C 16
ATOM 30148 O O . LYS A 1 38 ? -2.762 -5.546 -6.439 1.00 1.15 38 LYS A O 16
ATOM 30167 N N . LYS A 1 39 ? -0.816 -6.715 -6.319 1.00 10.12 39 LYS A N 16
ATOM 30168 C CA . LYS A 1 39 ? -1.414 -7.997 -5.924 1.00 72.41 39 LYS A CA 16
ATOM 30169 C C . LYS A 1 39 ? -2.094 -7.880 -4.556 1.00 74.22 39 LYS A C 16
ATOM 30170 O O . LYS A 1 39 ? -3.303 -7.996 -4.468 1.00 25.31 39 LYS A O 16
ATOM 30189 N N . VAL A 1 40 ? -1.301 -7.564 -3.520 1.00 44.25 40 VAL A N 16
ATOM 30190 C CA . VAL A 1 40 ? -1.764 -7.549 -2.118 1.00 63.14 40 VAL A CA 16
ATOM 30191 C C . VAL A 1 40 ? -2.914 -6.550 -1.908 1.00 42.13 40 VAL A C 16
ATOM 30192 O O . VAL A 1 40 ? -3.840 -6.842 -1.174 1.00 64.44 40 VAL A O 16
ATOM 30205 N N . LEU A 1 41 ? -2.846 -5.395 -2.583 1.00 31.11 41 LEU A N 16
ATOM 30206 C CA . LEU A 1 41 ? -3.872 -4.339 -2.488 1.00 50.24 41 LEU A CA 16
ATOM 30207 C C . LEU A 1 41 ? -5.172 -4.756 -3.195 1.00 73.55 41 LEU A C 16
ATOM 30208 O O . LEU A 1 41 ? -6.244 -4.631 -2.615 1.00 64.20 41 LEU A O 16
ATOM 30224 N N . ASN A 1 42 ? -5.062 -5.272 -4.434 1.00 21.50 42 ASN A N 16
ATOM 30225 C CA . ASN A 1 42 ? -6.235 -5.658 -5.252 1.00 53.34 42 ASN A CA 16
ATOM 30226 C C . ASN A 1 42 ? -6.927 -6.909 -4.668 1.00 23.32 42 ASN A C 16
ATOM 30227 O O . ASN A 1 42 ? -8.145 -7.043 -4.765 1.00 52.44 42 ASN A O 16
ATOM 30238 N N . GLU A 1 43 ? -6.128 -7.806 -4.050 1.00 15.54 43 GLU A N 16
ATOM 30239 C CA . GLU A 1 43 ? -6.613 -9.060 -3.426 1.00 10.22 43 GLU A CA 16
ATOM 30240 C C . GLU A 1 43 ? -7.155 -8.789 -2.011 1.00 32.11 43 GLU A C 16
ATOM 30241 O O . GLU A 1 43 ? -8.105 -9.450 -1.573 1.00 40.23 43 GLU A O 16
ATOM 30253 N N . ARG A 1 44 ? -6.533 -7.829 -1.289 1.00 64.24 44 ARG A N 16
ATOM 30254 C CA . ARG A 1 44 ? -7.073 -7.296 -0.016 1.00 54.24 44 ARG A CA 16
ATOM 30255 C C . ARG A 1 44 ? -8.444 -6.678 -0.279 1.00 71.15 44 ARG A C 16
ATOM 30256 O O . ARG A 1 44 ? -9.406 -6.911 0.458 1.00 5.34 44 ARG A O 16
ATOM 30277 N N . MET A 1 45 ? -8.505 -5.910 -1.373 1.00 1.22 45 MET A N 16
ATOM 30278 C CA . MET A 1 45 ? -9.705 -5.202 -1.788 1.00 75.34 45 MET A CA 16
ATOM 30279 C C . MET A 1 45 ? -10.603 -6.050 -2.695 1.00 70.41 45 MET A C 16
ATOM 30280 O O . MET A 1 45 ? -11.630 -5.562 -3.126 1.00 3.21 45 MET A O 16
ATOM 30294 N N . ASP A 1 46 ? -10.236 -7.302 -2.990 1.00 50.01 46 ASP A N 16
ATOM 30295 C CA . ASP A 1 46 ? -11.071 -8.182 -3.843 1.00 62.41 46 ASP A CA 16
ATOM 30296 C C . ASP A 1 46 ? -12.425 -8.513 -3.152 1.00 24.31 46 ASP A C 16
ATOM 30297 O O . ASP A 1 46 ? -13.479 -8.312 -3.774 1.00 43.41 46 ASP A O 16
ATOM 30306 N N . PRO A 1 47 ? -12.451 -8.984 -1.847 1.00 3.55 47 PRO A N 16
ATOM 30307 C CA . PRO A 1 47 ? -13.729 -9.147 -1.101 1.00 54.52 47 PRO A CA 16
ATOM 30308 C C . PRO A 1 47 ? -14.384 -7.783 -0.784 1.00 22.33 47 PRO A C 16
ATOM 30309 O O . PRO A 1 47 ? -15.591 -7.699 -0.631 1.00 45.24 47 PRO A O 16
ATOM 30320 N N . ILE A 1 48 ? -13.561 -6.717 -0.759 1.00 51.55 48 ILE A N 16
ATOM 30321 C CA . ILE A 1 48 ? -13.985 -5.342 -0.414 1.00 4.41 48 ILE A CA 16
ATOM 30322 C C . ILE A 1 48 ? -14.766 -4.703 -1.591 1.00 30.25 48 ILE A C 16
ATOM 30323 O O . ILE A 1 48 ? -15.729 -3.955 -1.388 1.00 4.13 48 ILE A O 16
ATOM 30339 N N . LYS A 1 49 ? -14.352 -5.045 -2.825 1.00 62.21 49 LYS A N 16
ATOM 30340 C CA . LYS A 1 49 ? -15.005 -4.578 -4.060 1.00 62.11 49 LYS A CA 16
ATOM 30341 C C . LYS A 1 49 ? -16.231 -5.466 -4.377 1.00 51.32 49 LYS A C 16
ATOM 30342 O O . LYS A 1 49 ? -17.028 -5.131 -5.256 1.00 40.41 49 LYS A O 16
ATOM 30361 N N . LYS A 1 50 ? -16.342 -6.619 -3.666 1.00 55.10 50 LYS A N 16
ATOM 30362 C CA . LYS A 1 50 ? -17.579 -7.433 -3.584 1.00 32.22 50 LYS A CA 16
ATOM 30363 C C . LYS A 1 50 ? -18.544 -6.809 -2.542 1.00 12.35 50 LYS A C 16
ATOM 30364 O O . LYS A 1 50 ? -19.770 -6.853 -2.712 1.00 64.11 50 LYS A O 16
ATOM 30383 N N . LEU A 1 51 ? -17.972 -6.199 -1.480 1.00 35.20 51 LEU A N 16
ATOM 30384 C CA . LEU A 1 51 ? -18.760 -5.529 -0.416 1.00 24.32 51 LEU A CA 16
ATOM 30385 C C . LEU A 1 51 ? -19.338 -4.207 -0.951 1.00 40.02 51 LEU A C 16
ATOM 30386 O O . LEU A 1 51 ? -20.393 -3.750 -0.494 1.00 44.25 51 LEU A O 16
ATOM 30402 N N . GLY A 1 52 ? -18.620 -3.607 -1.929 1.00 3.11 52 GLY A N 16
ATOM 30403 C CA . GLY A 1 52 ? -19.078 -2.414 -2.648 1.00 71.34 52 GLY A CA 16
ATOM 30404 C C . GLY A 1 52 ? -19.141 -1.171 -1.780 1.00 31.22 52 GLY A C 16
ATOM 30405 O O . GLY A 1 52 ? -20.019 -0.320 -1.969 1.00 51.20 52 GLY A O 16
ATOM 30409 N N . CYS A 1 53 ? -18.222 -1.092 -0.806 1.00 64.22 53 CYS A N 16
ATOM 30410 C CA . CYS A 1 53 ? -18.085 0.072 0.070 1.00 54.43 53 CYS A CA 16
ATOM 30411 C C . CYS A 1 53 ? -17.581 1.277 -0.751 1.00 24.12 53 CYS A C 16
ATOM 30412 O O . CYS A 1 53 ? -16.430 1.292 -1.209 1.00 22.52 53 CYS A O 16
ATOM 30419 N N . LYS A 1 54 ? -18.485 2.271 -0.937 1.00 14.10 54 LYS A N 16
ATOM 30420 C CA . LYS A 1 54 ? -18.282 3.434 -1.832 1.00 41.44 54 LYS A CA 16
ATOM 30421 C C . LYS A 1 54 ? -17.099 4.312 -1.406 1.00 2.42 54 LYS A C 16
ATOM 30422 O O . LYS A 1 54 ? -16.568 5.073 -2.213 1.00 1.50 54 LYS A O 16
ATOM 30441 N N . ARG A 1 55 ? -16.697 4.197 -0.136 1.00 5.10 55 ARG A N 16
ATOM 30442 C CA . ARG A 1 55 ? -15.496 4.847 0.398 1.00 30.25 55 ARG A CA 16
ATOM 30443 C C . ARG A 1 55 ? -14.745 3.840 1.276 1.00 74.22 55 ARG A C 16
ATOM 30444 O O . ARG A 1 55 ? -15.356 3.197 2.138 1.00 3.31 55 ARG A O 16
ATOM 30465 N N . VAL A 1 56 ? -13.433 3.705 1.058 1.00 33.11 56 VAL A N 16
ATOM 30466 C CA . VAL A 1 56 ? -12.550 2.889 1.911 1.00 62.33 56 VAL A CA 16
ATOM 30467 C C . VAL A 1 56 ? -11.392 3.765 2.421 1.00 71.41 56 VAL A C 16
ATOM 30468 O O . VAL A 1 56 ? -10.843 4.576 1.669 1.00 61.31 56 VAL A O 16
ATOM 30481 N N . ARG A 1 57 ? -11.054 3.632 3.709 1.00 55.03 57 ARG A N 16
ATOM 30482 C CA . ARG A 1 57 ? -9.927 4.358 4.317 1.00 73.31 57 ARG A CA 16
ATOM 30483 C C . ARG A 1 57 ? -8.786 3.362 4.549 1.00 63.04 57 ARG A C 16
ATOM 30484 O O . ARG A 1 57 ? -8.865 2.525 5.453 1.00 61.00 57 ARG A O 16
ATOM 30505 N N . ILE A 1 58 ? -7.742 3.438 3.709 1.00 24.55 58 ILE A N 16
ATOM 30506 C CA . ILE A 1 58 ? -6.607 2.495 3.741 1.00 24.12 58 ILE A CA 16
ATOM 30507 C C . ILE A 1 58 ? -5.365 3.206 4.317 1.00 21.11 58 ILE A C 16
ATOM 30508 O O . ILE A 1 58 ? -4.749 3.996 3.625 1.00 40.11 58 ILE A O 16
ATOM 30524 N N . SER A 1 59 ? -5.001 2.930 5.577 1.00 44.43 59 SER A N 16
ATOM 30525 C CA . SER A 1 59 ? -3.786 3.473 6.195 1.00 45.14 59 SER A CA 16
ATOM 30526 C C . SER A 1 59 ? -2.678 2.411 6.099 1.00 11.25 59 SER A C 16
ATOM 30527 O O . SER A 1 59 ? -2.709 1.399 6.814 1.00 44.31 59 SER A O 16
ATOM 30535 N N . ILE A 1 60 ? -1.734 2.628 5.175 1.00 20.41 60 ILE A N 16
ATOM 30536 C CA . ILE A 1 60 ? -0.600 1.722 4.934 1.00 10.10 60 ILE A CA 16
ATOM 30537 C C . ILE A 1 60 ? 0.640 2.238 5.672 1.00 24.23 60 ILE A C 16
ATOM 30538 O O . ILE A 1 60 ? 1.203 3.265 5.300 1.00 0.12 60 ILE A O 16
ATOM 30554 N N . ARG A 1 61 ? 1.065 1.527 6.722 1.00 21.35 61 ARG A N 16
ATOM 30555 C CA . ARG A 1 61 ? 2.291 1.863 7.452 1.00 71.24 61 ARG A CA 16
ATOM 30556 C C . ARG A 1 61 ? 3.393 0.949 6.921 1.00 31.23 61 ARG A C 16
ATOM 30557 O O . ARG A 1 61 ? 3.382 -0.262 7.175 1.00 44.34 61 ARG A O 16
ATOM 30578 N N . VAL A 1 62 ? 4.318 1.524 6.150 1.00 25.51 62 VAL A N 16
ATOM 30579 C CA . VAL A 1 62 ? 5.338 0.757 5.427 1.00 52.02 62 VAL A CA 16
ATOM 30580 C C . VAL A 1 62 ? 6.623 0.696 6.279 1.00 32.43 62 VAL A C 16
ATOM 30581 O O . VAL A 1 62 ? 7.007 1.700 6.900 1.00 60.53 62 VAL A O 16
ATOM 30594 N N . LYS A 1 63 ? 7.267 -0.489 6.346 1.00 24.21 63 LYS A N 16
ATOM 30595 C CA . LYS A 1 63 ? 8.451 -0.679 7.192 1.00 64.11 63 LYS A CA 16
ATOM 30596 C C . LYS A 1 63 ? 9.694 -0.167 6.456 1.00 0.54 63 LYS A C 16
ATOM 30597 O O . LYS A 1 63 ? 10.032 -0.643 5.365 1.00 22.43 63 LYS A O 16
ATOM 30616 N N . HIS A 1 64 ? 10.332 0.834 7.064 1.00 32.34 64 HIS A N 16
ATOM 30617 C CA . HIS A 1 64 ? 11.571 1.450 6.578 1.00 62.12 64 HIS A CA 16
ATOM 30618 C C . HIS A 1 64 ? 12.764 0.607 7.049 1.00 22.00 64 HIS A C 16
ATOM 30619 O O . HIS A 1 64 ? 12.690 -0.046 8.102 1.00 65.34 64 HIS A O 16
ATOM 30634 N N . SER A 1 65 ? 13.846 0.619 6.261 1.00 52.20 65 SER A N 16
ATOM 30635 C CA . SER A 1 65 ? 15.010 -0.255 6.486 1.00 41.43 65 SER A CA 16
ATOM 30636 C C . SER A 1 65 ? 15.743 0.083 7.803 1.00 23.22 65 SER A C 16
ATOM 30637 O O . SER A 1 65 ? 15.959 -0.791 8.648 1.00 52.34 65 SER A O 16
ATOM 30645 N N . ASP A 1 66 ? 16.093 1.363 7.960 1.00 13.51 66 ASP A N 16
ATOM 30646 C CA . ASP A 1 66 ? 16.910 1.872 9.087 1.00 40.53 66 ASP A CA 16
ATOM 30647 C C . ASP A 1 66 ? 16.355 3.236 9.530 1.00 71.33 66 ASP A C 16
ATOM 30648 O O . ASP A 1 66 ? 15.340 3.701 8.987 1.00 2.42 66 ASP A O 16
ATOM 30657 N N . ALA A 1 67 ? 17.041 3.875 10.493 1.00 62.25 67 ALA A N 16
ATOM 30658 C CA . ALA A 1 67 ? 16.630 5.171 11.067 1.00 73.32 67 ALA A CA 16
ATOM 30659 C C . ALA A 1 67 ? 16.794 6.322 10.052 1.00 34.23 67 ALA A C 16
ATOM 30660 O O . ALA A 1 67 ? 15.845 7.058 9.780 1.00 64.44 67 ALA A O 16
ATOM 30667 N N . ALA A 1 68 ? 18.006 6.466 9.491 1.00 1.22 68 ALA A N 16
ATOM 30668 C CA . ALA A 1 68 ? 18.287 7.454 8.425 1.00 14.34 68 ALA A CA 16
ATOM 30669 C C . ALA A 1 68 ? 17.618 7.025 7.105 1.00 51.11 68 ALA A C 16
ATOM 30670 O O . ALA A 1 68 ? 17.343 7.854 6.233 1.00 12.13 68 ALA A O 16
ATOM 30677 N N . GLU A 1 69 ? 17.354 5.716 6.979 1.00 5.44 69 GLU A N 16
ATOM 30678 C CA . GLU A 1 69 ? 16.616 5.148 5.843 1.00 64.43 69 GLU A CA 16
ATOM 30679 C C . GLU A 1 69 ? 15.099 5.396 5.942 1.00 14.03 69 GLU A C 16
ATOM 30680 O O . GLU A 1 69 ? 14.396 5.090 5.004 1.00 13.13 69 GLU A O 16
ATOM 30692 N N . GLU A 1 70 ? 14.582 5.870 7.096 1.00 73.02 70 GLU A N 16
ATOM 30693 C CA . GLU A 1 70 ? 13.151 6.263 7.208 1.00 74.14 70 GLU A CA 16
ATOM 30694 C C . GLU A 1 70 ? 12.792 7.340 6.167 1.00 34.13 70 GLU A C 16
ATOM 30695 O O . GLU A 1 70 ? 11.847 7.168 5.395 1.00 34.55 70 GLU A O 16
ATOM 30707 N N . LYS A 1 71 ? 13.591 8.422 6.128 1.00 60.10 71 LYS A N 16
ATOM 30708 C CA . LYS A 1 71 ? 13.386 9.541 5.189 1.00 4.34 71 LYS A CA 16
ATOM 30709 C C . LYS A 1 71 ? 13.751 9.133 3.743 1.00 73.44 71 LYS A C 16
ATOM 30710 O O . LYS A 1 71 ? 13.142 9.625 2.785 1.00 61.11 71 LYS A O 16
ATOM 30729 N N . LYS A 1 72 ? 14.725 8.208 3.609 1.00 60.30 72 LYS A N 16
ATOM 30730 C CA . LYS A 1 72 ? 15.174 7.688 2.305 1.00 41.21 72 LYS A CA 16
ATOM 30731 C C . LYS A 1 72 ? 14.047 6.862 1.664 1.00 44.22 72 LYS A C 16
ATOM 30732 O O . LYS A 1 72 ? 13.527 7.222 0.613 1.00 22.11 72 LYS A O 16
ATOM 30751 N N . GLU A 1 73 ? 13.650 5.791 2.376 1.00 35.33 73 GLU A N 16
ATOM 30752 C CA . GLU A 1 73 ? 12.569 4.875 1.975 1.00 73.31 73 GLU A CA 16
ATOM 30753 C C . GLU A 1 73 ? 11.191 5.560 1.993 1.00 41.02 73 GLU A C 16
ATOM 30754 O O . GLU A 1 73 ? 10.244 5.003 1.451 1.00 53.34 73 GLU A O 16
ATOM 30766 N N . ALA A 1 74 ? 11.057 6.740 2.638 1.00 71.44 74 ALA A N 16
ATOM 30767 C CA . ALA A 1 74 ? 9.815 7.524 2.565 1.00 71.31 74 ALA A CA 16
ATOM 30768 C C . ALA A 1 74 ? 9.564 7.970 1.117 1.00 50.03 74 ALA A C 16
ATOM 30769 O O . ALA A 1 74 ? 8.594 7.546 0.505 1.00 1.12 74 ALA A O 16
ATOM 30776 N N . LYS A 1 75 ? 10.499 8.783 0.585 1.00 2.11 75 LYS A N 16
ATOM 30777 C CA . LYS A 1 75 ? 10.432 9.331 -0.785 1.00 63.43 75 LYS A CA 16
ATOM 30778 C C . LYS A 1 75 ? 10.629 8.226 -1.854 1.00 20.33 75 LYS A C 16
ATOM 30779 O O . LYS A 1 75 ? 9.945 8.213 -2.883 1.00 25.02 75 LYS A O 16
ATOM 30798 N N . LYS A 1 76 ? 11.559 7.302 -1.584 1.00 14.40 76 LYS A N 16
ATOM 30799 C CA . LYS A 1 76 ? 11.934 6.215 -2.511 1.00 30.50 76 LYS A CA 16
ATOM 30800 C C . LYS A 1 76 ? 10.786 5.201 -2.706 1.00 12.12 76 LYS A C 16
ATOM 30801 O O . LYS A 1 76 ? 10.407 4.899 -3.847 1.00 0.10 76 LYS A O 16
ATOM 30820 N N . PHE A 1 77 ? 10.215 4.699 -1.597 1.00 3.41 77 PHE A N 16
ATOM 30821 C CA . PHE A 1 77 ? 9.074 3.760 -1.657 1.00 3.02 77 PHE A CA 16
ATOM 30822 C C . PHE A 1 77 ? 7.774 4.523 -2.013 1.00 32.51 77 PHE A C 16
ATOM 30823 O O . PHE A 1 77 ? 6.801 3.905 -2.446 1.00 24.35 77 PHE A O 16
ATOM 30840 N N . ALA A 1 78 ? 7.761 5.866 -1.795 1.00 62.34 78 ALA A N 16
ATOM 30841 C CA . ALA A 1 78 ? 6.656 6.741 -2.261 1.00 31.22 78 ALA A CA 16
ATOM 30842 C C . ALA A 1 78 ? 6.473 6.640 -3.776 1.00 51.43 78 ALA A C 16
ATOM 30843 O O . ALA A 1 78 ? 5.350 6.678 -4.257 1.00 2.53 78 ALA A O 16
ATOM 30850 N N . ALA A 1 79 ? 7.597 6.531 -4.512 1.00 4.55 79 ALA A N 16
ATOM 30851 C CA . ALA A 1 79 ? 7.590 6.334 -5.971 1.00 45.31 79 ALA A CA 16
ATOM 30852 C C . ALA A 1 79 ? 6.942 4.991 -6.333 1.00 43.24 79 ALA A C 16
ATOM 30853 O O . ALA A 1 79 ? 6.078 4.929 -7.203 1.00 53.01 79 ALA A O 16
ATOM 30860 N N . ILE A 1 80 ? 7.348 3.938 -5.598 1.00 52.54 80 ILE A N 16
ATOM 30861 C CA . ILE A 1 80 ? 6.870 2.561 -5.802 1.00 25.42 80 ILE A CA 16
ATOM 30862 C C . ILE A 1 80 ? 5.344 2.484 -5.577 1.00 41.41 80 ILE A C 16
ATOM 30863 O O . ILE A 1 80 ? 4.623 1.946 -6.411 1.00 21.22 80 ILE A O 16
ATOM 30879 N N . LEU A 1 81 ? 4.870 3.113 -4.482 1.00 63.51 81 LEU A N 16
ATOM 30880 C CA . LEU A 1 81 ? 3.436 3.164 -4.122 1.00 73.53 81 LEU A CA 16
ATOM 30881 C C . LEU A 1 81 ? 2.639 4.050 -5.106 1.00 75.25 81 LEU A C 16
ATOM 30882 O O . LEU A 1 81 ? 1.550 3.664 -5.522 1.00 73.22 81 LEU A O 16
ATOM 30898 N N . ASN A 1 82 ? 3.221 5.211 -5.488 1.00 13.45 82 ASN A N 16
ATOM 30899 C CA . ASN A 1 82 ? 2.576 6.224 -6.371 1.00 0.50 82 ASN A CA 16
ATOM 30900 C C . ASN A 1 82 ? 2.150 5.589 -7.700 1.00 61.41 82 ASN A C 16
ATOM 30901 O O . ASN A 1 82 ? 1.037 5.818 -8.193 1.00 4.24 82 ASN A O 16
ATOM 30912 N N . LYS A 1 83 ? 3.058 4.760 -8.242 1.00 4.33 83 LYS A N 16
ATOM 30913 C CA . LYS A 1 83 ? 2.847 4.047 -9.505 1.00 25.42 83 LYS A CA 16
ATOM 30914 C C . LYS A 1 83 ? 1.750 2.984 -9.353 1.00 73.31 83 LYS A C 16
ATOM 30915 O O . LYS A 1 83 ? 0.877 2.886 -10.200 1.00 2.04 83 LYS A O 16
ATOM 30934 N N . VAL A 1 84 ? 1.776 2.252 -8.221 1.00 52.45 84 VAL A N 16
ATOM 30935 C CA . VAL A 1 84 ? 0.848 1.133 -7.950 1.00 31.45 84 VAL A CA 16
ATOM 30936 C C . VAL A 1 84 ? -0.593 1.644 -7.851 1.00 1.15 84 VAL A C 16
ATOM 30937 O O . VAL A 1 84 ? -1.497 1.099 -8.483 1.00 2.13 84 VAL A O 16
ATOM 30950 N N . PHE A 1 85 ? -0.767 2.719 -7.068 1.00 51.11 85 PHE A N 16
ATOM 30951 C CA . PHE A 1 85 ? -2.061 3.389 -6.894 1.00 61.35 85 PHE A CA 16
ATOM 30952 C C . PHE A 1 85 ? -2.572 3.931 -8.243 1.00 43.43 85 PHE A C 16
ATOM 30953 O O . PHE A 1 85 ? -3.745 3.766 -8.564 1.00 63.53 85 PHE A O 16
ATOM 30970 N N . ALA A 1 86 ? -1.658 4.509 -9.043 1.00 70.43 86 ALA A N 16
ATOM 30971 C CA . ALA A 1 86 ? -1.963 5.012 -10.403 1.00 42.34 86 ALA A CA 16
ATOM 30972 C C . ALA A 1 86 ? -2.319 3.859 -11.378 1.00 24.34 86 ALA A C 16
ATOM 30973 O O . ALA A 1 86 ? -3.019 4.076 -12.373 1.00 61.32 86 ALA A O 16
ATOM 30980 N N . GLU A 1 87 ? -1.818 2.640 -11.085 1.00 73.53 87 GLU A N 16
ATOM 30981 C CA . GLU A 1 87 ? -2.113 1.411 -11.865 1.00 1.53 87 GLU A CA 16
ATOM 30982 C C . GLU A 1 87 ? -3.415 0.737 -11.375 1.00 21.10 87 GLU A C 16
ATOM 30983 O O . GLU A 1 87 ? -3.908 -0.197 -12.012 1.00 53.21 87 GLU A O 16
ATOM 30995 N N . LEU A 1 88 ? -3.963 1.206 -10.238 1.00 32.53 88 LEU A N 16
ATOM 30996 C CA . LEU A 1 88 ? -5.195 0.638 -9.634 1.00 0.21 88 LEU A CA 16
ATOM 30997 C C . LEU A 1 88 ? -6.402 1.579 -9.848 1.00 34.03 88 LEU A C 16
ATOM 30998 O O . LEU A 1 88 ? -7.552 1.125 -9.845 1.00 63.43 88 LEU A O 16
ATOM 31014 N N . GLY A 1 89 ? -6.130 2.888 -10.024 1.00 51.52 89 GLY A N 16
ATOM 31015 C CA . GLY A 1 89 ? -7.175 3.897 -10.282 1.00 44.41 89 GLY A CA 16
ATOM 31016 C C . GLY A 1 89 ? -7.296 4.951 -9.182 1.00 53.13 89 GLY A C 16
ATOM 31017 O O . GLY A 1 89 ? -8.319 5.635 -9.084 1.00 34.43 89 GLY A O 16
ATOM 31021 N N . TYR A 1 90 ? -6.264 5.064 -8.331 1.00 30.44 90 TYR A N 16
ATOM 31022 C CA . TYR A 1 90 ? -6.158 6.124 -7.308 1.00 34.32 90 TYR A CA 16
ATOM 31023 C C . TYR A 1 90 ? -5.133 7.162 -7.803 1.00 13.23 90 TYR A C 16
ATOM 31024 O O . TYR A 1 90 ? -3.991 6.803 -8.114 1.00 74.21 90 TYR A O 16
ATOM 31042 N N . ASN A 1 91 ? -5.527 8.440 -7.859 1.00 33.40 91 ASN A N 16
ATOM 31043 C CA . ASN A 1 91 ? -4.724 9.502 -8.506 1.00 42.42 91 ASN A CA 16
ATOM 31044 C C . ASN A 1 91 ? -4.434 10.653 -7.515 1.00 62.21 91 ASN A C 16
ATOM 31045 O O . ASN A 1 91 ? -5.309 11.476 -7.258 1.00 33.13 91 ASN A O 16
ATOM 31056 N N . ASP A 1 92 ? -3.226 10.620 -6.908 1.00 5.11 92 ASP A N 16
ATOM 31057 C CA . ASP A 1 92 ? -2.594 11.763 -6.182 1.00 15.43 92 ASP A CA 16
ATOM 31058 C C . ASP A 1 92 ? -3.370 12.220 -4.917 1.00 52.35 92 ASP A C 16
ATOM 31059 O O . ASP A 1 92 ? -2.911 11.998 -3.795 1.00 2.31 92 ASP A O 16
ATOM 31068 N N . SER A 1 93 ? -4.530 12.874 -5.125 1.00 1.50 93 SER A N 16
ATOM 31069 C CA . SER A 1 93 ? -5.400 13.429 -4.057 1.00 33.03 93 SER A CA 16
ATOM 31070 C C . SER A 1 93 ? -5.845 12.355 -3.039 1.00 11.11 93 SER A C 16
ATOM 31071 O O . SER A 1 93 ? -6.091 12.661 -1.867 1.00 54.43 93 SER A O 16
ATOM 31079 N N . ASN A 1 94 ? -5.971 11.110 -3.523 1.00 64.32 94 ASN A N 16
ATOM 31080 C CA . ASN A 1 94 ? -6.312 9.943 -2.688 1.00 41.03 94 ASN A CA 16
ATOM 31081 C C . ASN A 1 94 ? -5.185 9.634 -1.684 1.00 10.11 94 ASN A C 16
ATOM 31082 O O . ASN A 1 94 ? -5.438 9.341 -0.516 1.00 3.24 94 ASN A O 16
ATOM 31093 N N . VAL A 1 95 ? -3.943 9.771 -2.169 1.00 32.43 95 VAL A N 16
ATOM 31094 C CA . VAL A 1 95 ? -2.719 9.293 -1.504 1.00 31.21 95 VAL A CA 16
ATOM 31095 C C . VAL A 1 95 ? -2.107 10.415 -0.640 1.00 31.22 95 VAL A C 16
ATOM 31096 O O . VAL A 1 95 ? -1.573 11.378 -1.186 1.00 75.03 95 VAL A O 16
ATOM 31109 N N . THR A 1 96 ? -2.220 10.310 0.697 1.00 4.14 96 THR A N 16
ATOM 31110 C CA . THR A 1 96 ? -1.650 11.304 1.635 1.00 65.54 96 THR A CA 16
ATOM 31111 C C . THR A 1 96 ? -0.705 10.613 2.632 1.00 22.35 96 THR A C 16
ATOM 31112 O O . THR A 1 96 ? -1.102 9.652 3.276 1.00 34.22 96 THR A O 16
ATOM 31123 N N . TRP A 1 97 ? 0.541 11.106 2.746 1.00 31.24 97 TRP A N 16
ATOM 31124 C CA . TRP A 1 97 ? 1.513 10.613 3.745 1.00 62.54 97 TRP A CA 16
ATOM 31125 C C . TRP A 1 97 ? 1.390 11.413 5.059 1.00 74.15 97 TRP A C 16
ATOM 31126 O O . TRP A 1 97 ? 1.089 12.614 5.041 1.00 73.42 97 TRP A O 16
ATOM 31147 N N . ASP A 1 98 ? 1.643 10.727 6.185 1.00 15.51 98 ASP A N 16
ATOM 31148 C CA . ASP A 1 98 ? 1.543 11.282 7.542 1.00 42.45 98 ASP A CA 16
ATOM 31149 C C . ASP A 1 98 ? 2.434 10.446 8.502 1.00 42.41 98 ASP A C 16
ATOM 31150 O O . ASP A 1 98 ? 2.065 9.350 8.944 1.00 30.03 98 ASP A O 16
ATOM 31159 N N . GLY A 1 99 ? 3.652 10.967 8.761 1.00 53.32 99 GLY A N 16
ATOM 31160 C CA . GLY A 1 99 ? 4.629 10.321 9.645 1.00 0.14 99 GLY A CA 16
ATOM 31161 C C . GLY A 1 99 ? 5.351 9.149 8.981 1.00 64.15 99 GLY A C 16
ATOM 31162 O O . GLY A 1 99 ? 6.304 9.347 8.219 1.00 34.31 99 GLY A O 16
ATOM 31166 N N . ASP A 1 100 ? 4.895 7.925 9.286 1.00 43.34 100 ASP A N 16
ATOM 31167 C CA . ASP A 1 100 ? 5.419 6.661 8.698 1.00 53.34 100 ASP A CA 16
ATOM 31168 C C . ASP A 1 100 ? 4.363 6.029 7.771 1.00 23.13 100 ASP A C 16
ATOM 31169 O O . ASP A 1 100 ? 4.626 5.046 7.070 1.00 53.53 100 ASP A O 16
ATOM 31178 N N . THR A 1 101 ? 3.170 6.629 7.796 1.00 65.43 101 THR A N 16
ATOM 31179 C CA . THR A 1 101 ? 1.947 6.094 7.206 1.00 31.42 101 THR A CA 16
ATOM 31180 C C . THR A 1 101 ? 1.623 6.812 5.882 1.00 21.04 101 THR A C 16
ATOM 31181 O O . THR A 1 101 ? 2.071 7.931 5.660 1.00 74.42 101 THR A O 16
ATOM 31192 N N . VAL A 1 102 ? 0.908 6.117 4.993 1.00 75.52 102 VAL A N 16
ATOM 31193 C CA . VAL A 1 102 ? 0.275 6.698 3.807 1.00 21.30 102 VAL A CA 16
ATOM 31194 C C . VAL A 1 102 ? -1.211 6.266 3.778 1.00 51.01 102 VAL A C 16
ATOM 31195 O O . VAL A 1 102 ? -1.546 5.108 3.490 1.00 71.34 102 VAL A O 16
ATOM 31208 N N . THR A 1 103 ? -2.099 7.205 4.126 1.00 22.11 103 THR A N 16
ATOM 31209 C CA . THR A 1 103 ? -3.536 6.976 4.180 1.00 31.13 103 THR A CA 16
ATOM 31210 C C . THR A 1 103 ? -4.154 7.351 2.818 1.00 72.01 103 THR A C 16
ATOM 31211 O O . THR A 1 103 ? -4.241 8.534 2.457 1.00 73.34 103 THR A O 16
ATOM 31222 N N . VAL A 1 104 ? -4.504 6.316 2.047 1.00 74.15 104 VAL A N 16
ATOM 31223 C CA . VAL A 1 104 ? -5.116 6.430 0.720 1.00 20.42 104 VAL A CA 16
ATOM 31224 C C . VAL A 1 104 ? -6.625 6.163 0.827 1.00 61.31 104 VAL A C 16
ATOM 31225 O O . VAL A 1 104 ? -7.036 5.101 1.307 1.00 71.33 104 VAL A O 16
ATOM 31238 N N . GLU A 1 105 ? -7.444 7.136 0.406 1.00 44.21 105 GLU A N 16
ATOM 31239 C CA . GLU A 1 105 ? -8.902 6.958 0.308 1.00 25.44 105 GLU A CA 16
ATOM 31240 C C . GLU A 1 105 ? -9.241 6.407 -1.089 1.00 63.52 105 GLU A C 16
ATOM 31241 O O . GLU A 1 105 ? -8.806 6.973 -2.090 1.00 14.31 105 GLU A O 16
ATOM 31253 N N . GLY A 1 106 ? -9.971 5.290 -1.143 1.00 43.32 106 GLY A N 16
ATOM 31254 C CA . GLY A 1 106 ? -10.475 4.742 -2.408 1.00 4.34 106 GLY A CA 16
ATOM 31255 C C . GLY A 1 106 ? -11.973 4.975 -2.549 1.00 34.20 106 GLY A C 16
ATOM 31256 O O . GLY A 1 106 ? -12.677 5.115 -1.542 1.00 65.45 106 GLY A O 16
ATOM 31260 N N . GLN A 1 107 ? -12.462 5.015 -3.797 1.00 50.05 107 GLN A N 16
ATOM 31261 C CA . GLN A 1 107 ? -13.896 5.195 -4.104 1.00 61.21 107 GLN A CA 16
ATOM 31262 C C . GLN A 1 107 ? -14.312 4.217 -5.218 1.00 3.10 107 GLN A C 16
ATOM 31263 O O . GLN A 1 107 ? -13.746 4.257 -6.320 1.00 75.42 107 GLN A O 16
ATOM 31277 N N . LEU A 1 108 ? -15.290 3.333 -4.918 1.00 13.12 108 LEU A N 16
ATOM 31278 C CA . LEU A 1 108 ? -15.915 2.441 -5.915 1.00 40.30 108 LEU A CA 16
ATOM 31279 C C . LEU A 1 108 ? -17.303 2.008 -5.422 1.00 10.04 108 LEU A C 16
ATOM 31280 O O . LEU A 1 108 ? -17.472 1.626 -4.262 1.00 23.11 108 LEU A O 16
ATOM 31296 N N . GLU A 1 109 ? -18.289 2.100 -6.313 1.00 33.24 109 GLU A N 16
ATOM 31297 C CA . GLU A 1 109 ? -19.678 1.669 -6.049 1.00 42.30 109 GLU A CA 16
ATOM 31298 C C . GLU A 1 109 ? -19.738 0.145 -6.085 1.00 42.34 109 GLU A C 16
ATOM 31299 O O . GLU A 1 109 ? -20.298 -0.499 -5.196 1.00 73.02 109 GLU A O 16
ATOM 31311 N N . GLY A 1 110 ? -19.130 -0.404 -7.138 1.00 3.30 110 GLY A N 16
ATOM 31312 C CA . GLY A 1 110 ? -19.049 -1.834 -7.349 1.00 20.30 110 GLY A CA 16
ATOM 31313 C C . GLY A 1 110 ? -18.457 -2.126 -8.715 1.00 0.54 110 GLY A C 16
ATOM 31314 O O . GLY A 1 110 ? -19.188 -2.178 -9.713 1.00 62.23 110 GLY A O 16
ATOM 31318 N N . VAL A 1 111 ? -17.117 -2.260 -8.769 1.00 61.20 111 VAL A N 16
ATOM 31319 C CA . VAL A 1 111 ? -16.384 -2.520 -10.027 1.00 64.23 111 VAL A CA 16
ATOM 31320 C C . VAL A 1 111 ? -16.735 -3.913 -10.587 1.00 74.31 111 VAL A C 16
ATOM 31321 O O . VAL A 1 111 ? -17.164 -4.809 -9.840 1.00 53.25 111 VAL A O 16
ATOM 31334 N N . ASP A 1 112 ? -16.544 -4.081 -11.904 1.00 64.41 112 ASP A N 16
ATOM 31335 C CA . ASP A 1 112 ? -16.857 -5.335 -12.602 1.00 4.25 112 ASP A CA 16
ATOM 31336 C C . ASP A 1 112 ? -15.779 -6.394 -12.292 1.00 22.41 112 ASP A C 16
ATOM 31337 O O . ASP A 1 112 ? -14.722 -6.431 -12.939 1.00 73.42 112 ASP A O 16
ATOM 31346 N N . LEU A 1 113 ? -16.020 -7.192 -11.236 1.00 75.34 113 LEU A N 16
ATOM 31347 C CA . LEU A 1 113 ? -15.189 -8.363 -10.910 1.00 21.32 113 LEU A CA 16
ATOM 31348 C C . LEU A 1 113 ? -15.463 -9.449 -11.969 1.00 45.44 113 LEU A C 16
ATOM 31349 O O . LEU A 1 113 ? -16.439 -10.209 -11.871 1.00 25.24 113 LEU A O 16
ATOM 31365 N N . GLU A 1 114 ? -14.618 -9.434 -13.017 1.00 51.33 114 GLU A N 16
ATOM 31366 C CA . GLU A 1 114 ? -14.755 -10.276 -14.220 1.00 33.33 114 GLU A CA 16
ATOM 31367 C C . GLU A 1 114 ? -14.765 -11.785 -13.877 1.00 51.22 114 GLU A C 16
ATOM 31368 O O . GLU A 1 114 ? -15.759 -12.470 -14.119 1.00 23.13 114 GLU A O 16
ATOM 31380 N N . HIS A 1 115 ? -13.671 -12.274 -13.269 1.00 14.21 115 HIS A N 16
ATOM 31381 C CA . HIS A 1 115 ? -13.441 -13.697 -12.956 1.00 62.33 115 HIS A CA 16
ATOM 31382 C C . HIS A 1 115 ? -12.348 -13.775 -11.883 1.00 2.54 115 HIS A C 16
ATOM 31383 O O . HIS A 1 115 ? -11.411 -12.971 -11.897 1.00 73.42 115 HIS A O 16
ATOM 31398 N N . HIS A 1 116 ? -12.475 -14.723 -10.953 1.00 71.54 116 HIS A N 16
ATOM 31399 C CA . HIS A 1 116 ? -11.420 -15.008 -9.956 1.00 4.42 116 HIS A CA 16
ATOM 31400 C C . HIS A 1 116 ? -10.556 -16.167 -10.476 1.00 1.04 116 HIS A C 16
ATOM 31401 O O . HIS A 1 116 ? -11.078 -17.096 -11.104 1.00 64.20 116 HIS A O 16
ATOM 31416 N N . HIS A 1 117 ? -9.243 -16.108 -10.213 1.00 63.12 117 HIS A N 16
ATOM 31417 C CA . HIS A 1 117 ? -8.266 -17.091 -10.736 1.00 55.03 117 HIS A CA 16
ATOM 31418 C C . HIS A 1 117 ? -7.427 -17.664 -9.577 1.00 30.01 117 HIS A C 16
ATOM 31419 O O . HIS A 1 117 ? -7.265 -17.004 -8.543 1.00 5.05 117 HIS A O 16
ATOM 31434 N N . HIS A 1 118 ? -6.912 -18.903 -9.766 1.00 15.20 118 HIS A N 16
ATOM 31435 C CA . HIS A 1 118 ? -6.004 -19.576 -8.809 1.00 73.01 118 HIS A CA 16
ATOM 31436 C C . HIS A 1 118 ? -4.762 -18.698 -8.547 1.00 64.12 118 HIS A C 16
ATOM 31437 O O . HIS A 1 118 ? -3.917 -18.548 -9.443 1.00 71.12 118 HIS A O 16
ATOM 31452 N N . HIS A 1 119 ? -4.694 -18.094 -7.340 1.00 33.23 119 HIS A N 16
ATOM 31453 C CA . HIS A 1 119 ? -3.575 -17.214 -6.947 1.00 40.10 119 HIS A CA 16
ATOM 31454 C C . HIS A 1 119 ? -2.267 -18.027 -6.855 1.00 61.12 119 HIS A C 16
ATOM 31455 O O . HIS A 1 119 ? -2.277 -19.182 -6.404 1.00 0.23 119 HIS A O 16
ATOM 31470 N N . HIS A 1 120 ? -1.157 -17.425 -7.297 1.00 22.40 120 HIS A N 16
ATOM 31471 C CA . HIS A 1 120 ? 0.170 -18.055 -7.243 1.00 73.23 120 HIS A CA 16
ATOM 31472 C C . HIS A 1 120 ? 0.813 -17.740 -5.869 1.00 51.32 120 HIS A C 16
ATOM 31473 O O . HIS A 1 120 ? 1.561 -16.751 -5.750 1.00 64.23 120 HIS A O 16
ATOM 31489 N N . MET A 1 1 ? 22.194 -1.419 -2.197 1.00 72.33 1 MET A N 17
ATOM 31490 C CA . MET A 1 1 ? 21.285 -2.574 -2.338 1.00 55.41 1 MET A CA 17
ATOM 31491 C C . MET A 1 1 ? 20.026 -2.288 -1.501 1.00 52.43 1 MET A C 17
ATOM 31492 O O . MET A 1 1 ? 20.036 -2.455 -0.279 1.00 32.20 1 MET A O 17
ATOM 31508 N N . SER A 1 2 ? 18.970 -1.800 -2.174 1.00 11.52 2 SER A N 17
ATOM 31509 C CA . SER A 1 2 ? 17.715 -1.360 -1.532 1.00 15.33 2 SER A CA 17
ATOM 31510 C C . SER A 1 2 ? 16.730 -2.532 -1.317 1.00 54.22 2 SER A C 17
ATOM 31511 O O . SER A 1 2 ? 15.706 -2.356 -0.644 1.00 34.24 2 SER A O 17
ATOM 31519 N N . GLY A 1 3 ? 17.044 -3.710 -1.892 1.00 10.22 3 GLY A N 17
ATOM 31520 C CA . GLY A 1 3 ? 16.170 -4.885 -1.817 1.00 72.54 3 GLY A CA 17
ATOM 31521 C C . GLY A 1 3 ? 16.224 -5.595 -0.471 1.00 40.24 3 GLY A C 17
ATOM 31522 O O . GLY A 1 3 ? 16.855 -6.651 -0.337 1.00 32.54 3 GLY A O 17
ATOM 31526 N N . LYS A 1 4 ? 15.588 -4.990 0.535 1.00 25.25 4 LYS A N 17
ATOM 31527 C CA . LYS A 1 4 ? 15.372 -5.602 1.858 1.00 70.34 4 LYS A CA 17
ATOM 31528 C C . LYS A 1 4 ? 13.890 -5.986 1.987 1.00 71.15 4 LYS A C 17
ATOM 31529 O O . LYS A 1 4 ? 13.070 -5.684 1.103 1.00 4.51 4 LYS A O 17
ATOM 31548 N N . LYS A 1 5 ? 13.556 -6.673 3.083 1.00 33.31 5 LYS A N 17
ATOM 31549 C CA . LYS A 1 5 ? 12.187 -7.099 3.359 1.00 4.04 5 LYS A CA 17
ATOM 31550 C C . LYS A 1 5 ? 11.462 -6.003 4.155 1.00 63.55 5 LYS A C 17
ATOM 31551 O O . LYS A 1 5 ? 11.804 -5.731 5.317 1.00 23.14 5 LYS A O 17
ATOM 31570 N N . VAL A 1 6 ? 10.478 -5.368 3.514 1.00 74.21 6 VAL A N 17
ATOM 31571 C CA . VAL A 1 6 ? 9.592 -4.379 4.152 1.00 55.12 6 VAL A CA 17
ATOM 31572 C C . VAL A 1 6 ? 8.290 -5.090 4.535 1.00 12.24 6 VAL A C 17
ATOM 31573 O O . VAL A 1 6 ? 7.824 -5.972 3.810 1.00 23.51 6 VAL A O 17
ATOM 31586 N N . GLU A 1 7 ? 7.714 -4.722 5.686 1.00 42.41 7 GLU A N 17
ATOM 31587 C CA . GLU A 1 7 ? 6.429 -5.266 6.125 1.00 11.11 7 GLU A CA 17
ATOM 31588 C C . GLU A 1 7 ? 5.376 -4.177 5.918 1.00 12.42 7 GLU A C 17
ATOM 31589 O O . GLU A 1 7 ? 5.364 -3.144 6.594 1.00 22.45 7 GLU A O 17
ATOM 31601 N N . VAL A 1 8 ? 4.514 -4.428 4.941 1.00 70.43 8 VAL A N 17
ATOM 31602 C CA . VAL A 1 8 ? 3.504 -3.494 4.463 1.00 42.01 8 VAL A CA 17
ATOM 31603 C C . VAL A 1 8 ? 2.160 -3.854 5.103 1.00 11.24 8 VAL A C 17
ATOM 31604 O O . VAL A 1 8 ? 1.621 -4.928 4.847 1.00 42.43 8 VAL A O 17
ATOM 31617 N N . GLN A 1 9 ? 1.648 -2.966 5.967 1.00 32.44 9 GLN A N 17
ATOM 31618 C CA . GLN A 1 9 ? 0.413 -3.202 6.722 1.00 24.05 9 GLN A CA 17
ATOM 31619 C C . GLN A 1 9 ? -0.709 -2.378 6.090 1.00 21.31 9 GLN A C 17
ATOM 31620 O O . GLN A 1 9 ? -0.812 -1.174 6.329 1.00 52.10 9 GLN A O 17
ATOM 31634 N N . VAL A 1 10 ? -1.537 -3.036 5.275 1.00 10.04 10 VAL A N 17
ATOM 31635 C CA . VAL A 1 10 ? -2.643 -2.387 4.558 1.00 20.24 10 VAL A CA 17
ATOM 31636 C C . VAL A 1 10 ? -3.923 -2.557 5.379 1.00 20.31 10 VAL A C 17
ATOM 31637 O O . VAL A 1 10 ? -4.456 -3.664 5.494 1.00 34.23 10 VAL A O 17
ATOM 31650 N N . LYS A 1 11 ? -4.376 -1.445 5.967 1.00 3.40 11 LYS A N 17
ATOM 31651 C CA . LYS A 1 11 ? -5.510 -1.417 6.892 1.00 31.22 11 LYS A CA 17
ATOM 31652 C C . LYS A 1 11 ? -6.692 -0.711 6.212 1.00 12.44 11 LYS A C 17
ATOM 31653 O O . LYS A 1 11 ? -6.666 0.506 6.037 1.00 74.40 11 LYS A O 17
ATOM 31672 N N . ILE A 1 12 ? -7.716 -1.477 5.822 1.00 13.34 12 ILE A N 17
ATOM 31673 C CA . ILE A 1 12 ? -8.890 -0.947 5.102 1.00 63.10 12 ILE A CA 17
ATOM 31674 C C . ILE A 1 12 ? -10.183 -1.287 5.872 1.00 31.04 12 ILE A C 17
ATOM 31675 O O . ILE A 1 12 ? -10.511 -2.457 6.071 1.00 41.14 12 ILE A O 17
ATOM 31691 N N . THR A 1 13 ? -10.897 -0.250 6.342 1.00 72.00 13 THR A N 17
ATOM 31692 C CA . THR A 1 13 ? -12.161 -0.421 7.072 1.00 22.34 13 THR A CA 17
ATOM 31693 C C . THR A 1 13 ? -13.346 -0.313 6.087 1.00 34.04 13 THR A C 17
ATOM 31694 O O . THR A 1 13 ? -13.471 0.679 5.361 1.00 45.21 13 THR A O 17
ATOM 31705 N N . CYS A 1 14 ? -14.185 -1.362 6.074 1.00 52.12 14 CYS A N 17
ATOM 31706 C CA . CYS A 1 14 ? -15.355 -1.487 5.188 1.00 21.45 14 CYS A CA 17
ATOM 31707 C C . CYS A 1 14 ? -16.431 -2.340 5.889 1.00 21.41 14 CYS A C 17
ATOM 31708 O O . CYS A 1 14 ? -16.091 -3.184 6.734 1.00 2.42 14 CYS A O 17
ATOM 31715 N N . ASN A 1 15 ? -17.720 -2.086 5.547 1.00 74.30 15 ASN A N 17
ATOM 31716 C CA . ASN A 1 15 ? -18.903 -2.742 6.153 1.00 31.42 15 ASN A CA 17
ATOM 31717 C C . ASN A 1 15 ? -19.080 -2.259 7.612 1.00 74.55 15 ASN A C 17
ATOM 31718 O O . ASN A 1 15 ? -19.904 -1.375 7.896 1.00 45.11 15 ASN A O 17
ATOM 31729 N N . GLY A 1 16 ? -18.266 -2.820 8.504 1.00 4.05 16 GLY A N 17
ATOM 31730 C CA . GLY A 1 16 ? -18.198 -2.406 9.905 1.00 44.45 16 GLY A CA 17
ATOM 31731 C C . GLY A 1 16 ? -16.955 -2.956 10.583 1.00 44.11 16 GLY A C 17
ATOM 31732 O O . GLY A 1 16 ? -16.832 -2.886 11.809 1.00 51.11 16 GLY A O 17
ATOM 31736 N N . LYS A 1 17 ? -16.023 -3.499 9.769 1.00 33.31 17 LYS A N 17
ATOM 31737 C CA . LYS A 1 17 ? -14.822 -4.209 10.242 1.00 45.43 17 LYS A CA 17
ATOM 31738 C C . LYS A 1 17 ? -13.555 -3.555 9.676 1.00 50.51 17 LYS A C 17
ATOM 31739 O O . LYS A 1 17 ? -13.596 -2.907 8.628 1.00 74.20 17 LYS A O 17
ATOM 31758 N N . THR A 1 18 ? -12.435 -3.768 10.373 1.00 13.03 18 THR A N 17
ATOM 31759 C CA . THR A 1 18 ? -11.102 -3.322 9.953 1.00 21.35 18 THR A CA 17
ATOM 31760 C C . THR A 1 18 ? -10.318 -4.532 9.397 1.00 32.13 18 THR A C 17
ATOM 31761 O O . THR A 1 18 ? -9.981 -5.457 10.145 1.00 20.10 18 THR A O 17
ATOM 31772 N N . TYR A 1 19 ? -10.056 -4.520 8.080 1.00 33.33 19 TYR A N 17
ATOM 31773 C CA . TYR A 1 19 ? -9.375 -5.622 7.374 1.00 40.41 19 TYR A CA 17
ATOM 31774 C C . TYR A 1 19 ? -7.909 -5.226 7.177 1.00 5.54 19 TYR A C 17
ATOM 31775 O O . TYR A 1 19 ? -7.586 -4.423 6.296 1.00 1.35 19 TYR A O 17
ATOM 31793 N N . GLU A 1 20 ? -7.034 -5.768 8.026 1.00 3.11 20 GLU A N 17
ATOM 31794 C CA . GLU A 1 20 ? -5.600 -5.452 8.016 1.00 60.40 20 GLU A CA 17
ATOM 31795 C C . GLU A 1 20 ? -4.765 -6.728 8.119 1.00 44.43 20 GLU A C 17
ATOM 31796 O O . GLU A 1 20 ? -5.245 -7.762 8.604 1.00 4.43 20 GLU A O 17
ATOM 31808 N N . ARG A 1 21 ? -3.528 -6.641 7.637 1.00 63.41 21 ARG A N 17
ATOM 31809 C CA . ARG A 1 21 ? -2.549 -7.724 7.727 1.00 71.02 21 ARG A CA 17
ATOM 31810 C C . ARG A 1 21 ? -1.147 -7.139 7.552 1.00 53.15 21 ARG A C 17
ATOM 31811 O O . ARG A 1 21 ? -0.968 -6.155 6.824 1.00 52.21 21 ARG A O 17
ATOM 31832 N N . THR A 1 22 ? -0.169 -7.733 8.234 1.00 31.11 22 THR A N 17
ATOM 31833 C CA . THR A 1 22 ? 1.242 -7.418 8.044 1.00 21.04 22 THR A CA 17
ATOM 31834 C C . THR A 1 22 ? 1.797 -8.334 6.930 1.00 64.14 22 THR A C 17
ATOM 31835 O O . THR A 1 22 ? 1.974 -9.540 7.142 1.00 4.44 22 THR A O 17
ATOM 31846 N N . TYR A 1 23 ? 2.023 -7.758 5.735 1.00 55.54 23 TYR A N 17
ATOM 31847 C CA . TYR A 1 23 ? 2.490 -8.494 4.544 1.00 62.35 23 TYR A CA 17
ATOM 31848 C C . TYR A 1 23 ? 4.014 -8.362 4.446 1.00 1.03 23 TYR A C 17
ATOM 31849 O O . TYR A 1 23 ? 4.528 -7.250 4.320 1.00 5.11 23 TYR A O 17
ATOM 31867 N N . GLN A 1 24 ? 4.731 -9.493 4.487 1.00 64.51 24 GLN A N 17
ATOM 31868 C CA . GLN A 1 24 ? 6.202 -9.496 4.409 1.00 71.24 24 GLN A CA 17
ATOM 31869 C C . GLN A 1 24 ? 6.598 -9.553 2.927 1.00 1.22 24 GLN A C 17
ATOM 31870 O O . GLN A 1 24 ? 6.428 -10.585 2.267 1.00 43.34 24 GLN A O 17
ATOM 31884 N N . LEU A 1 25 ? 7.110 -8.429 2.412 1.00 43.24 25 LEU A N 17
ATOM 31885 C CA . LEU A 1 25 ? 7.447 -8.262 0.994 1.00 32.54 25 LEU A CA 17
ATOM 31886 C C . LEU A 1 25 ? 8.962 -8.073 0.855 1.00 12.33 25 LEU A C 17
ATOM 31887 O O . LEU A 1 25 ? 9.488 -6.990 1.128 1.00 42.12 25 LEU A O 17
ATOM 31903 N N . TYR A 1 26 ? 9.665 -9.157 0.496 1.00 33.33 26 TYR A N 17
ATOM 31904 C CA . TYR A 1 26 ? 11.098 -9.114 0.166 1.00 1.23 26 TYR A CA 17
ATOM 31905 C C . TYR A 1 26 ? 11.254 -8.955 -1.345 1.00 62.11 26 TYR A C 17
ATOM 31906 O O . TYR A 1 26 ? 10.609 -9.673 -2.114 1.00 50.23 26 TYR A O 17
ATOM 31924 N N . ALA A 1 27 ? 12.129 -8.037 -1.755 1.00 73.44 27 ALA A N 17
ATOM 31925 C CA . ALA A 1 27 ? 12.469 -7.815 -3.167 1.00 62.54 27 ALA A CA 17
ATOM 31926 C C . ALA A 1 27 ? 13.988 -7.794 -3.333 1.00 32.30 27 ALA A C 17
ATOM 31927 O O . ALA A 1 27 ? 14.730 -7.826 -2.346 1.00 34.55 27 ALA A O 17
ATOM 31934 N N . VAL A 1 28 ? 14.443 -7.770 -4.593 1.00 50.31 28 VAL A N 17
ATOM 31935 C CA . VAL A 1 28 ? 15.865 -7.586 -4.930 1.00 74.41 28 VAL A CA 17
ATOM 31936 C C . VAL A 1 28 ? 16.130 -6.095 -5.230 1.00 54.45 28 VAL A C 17
ATOM 31937 O O . VAL A 1 28 ? 17.215 -5.572 -4.955 1.00 50.51 28 VAL A O 17
ATOM 31950 N N . ARG A 1 29 ? 15.108 -5.413 -5.792 1.00 64.43 29 ARG A N 17
ATOM 31951 C CA . ARG A 1 29 ? 15.167 -3.973 -6.140 1.00 23.00 29 ARG A CA 17
ATOM 31952 C C . ARG A 1 29 ? 13.894 -3.264 -5.619 1.00 14.34 29 ARG A C 17
ATOM 31953 O O . ARG A 1 29 ? 12.919 -3.922 -5.239 1.00 63.31 29 ARG A O 17
ATOM 31974 N N . ASP A 1 30 ? 13.903 -1.922 -5.667 1.00 21.12 30 ASP A N 17
ATOM 31975 C CA . ASP A 1 30 ? 12.741 -1.075 -5.309 1.00 61.30 30 ASP A CA 17
ATOM 31976 C C . ASP A 1 30 ? 11.577 -1.272 -6.319 1.00 62.31 30 ASP A C 17
ATOM 31977 O O . ASP A 1 30 ? 10.407 -1.364 -5.930 1.00 74.34 30 ASP A O 17
ATOM 31986 N N . GLU A 1 31 ? 11.944 -1.355 -7.613 1.00 24.52 31 GLU A N 17
ATOM 31987 C CA . GLU A 1 31 ? 11.003 -1.516 -8.742 1.00 52.44 31 GLU A CA 17
ATOM 31988 C C . GLU A 1 31 ? 10.271 -2.875 -8.692 1.00 30.12 31 GLU A C 17
ATOM 31989 O O . GLU A 1 31 ? 9.194 -3.021 -9.270 1.00 20.54 31 GLU A O 17
ATOM 32001 N N . GLU A 1 32 ? 10.865 -3.854 -7.988 1.00 15.21 32 GLU A N 17
ATOM 32002 C CA . GLU A 1 32 ? 10.302 -5.211 -7.850 1.00 54.50 32 GLU A CA 17
ATOM 32003 C C . GLU A 1 32 ? 9.172 -5.238 -6.798 1.00 11.14 32 GLU A C 17
ATOM 32004 O O . GLU A 1 32 ? 8.267 -6.075 -6.864 1.00 63.13 32 GLU A O 17
ATOM 32016 N N . LEU A 1 33 ? 9.240 -4.297 -5.833 1.00 2.24 33 LEU A N 17
ATOM 32017 C CA . LEU A 1 33 ? 8.294 -4.212 -4.696 1.00 35.10 33 LEU A CA 17
ATOM 32018 C C . LEU A 1 33 ? 6.897 -3.729 -5.186 1.00 1.22 33 LEU A C 17
ATOM 32019 O O . LEU A 1 33 ? 5.888 -4.016 -4.545 1.00 55.34 33 LEU A O 17
ATOM 32035 N N . LYS A 1 34 ? 6.866 -3.021 -6.345 1.00 63.40 34 LYS A N 17
ATOM 32036 C CA . LYS A 1 34 ? 5.630 -2.415 -6.896 1.00 60.21 34 LYS A CA 17
ATOM 32037 C C . LYS A 1 34 ? 4.533 -3.467 -7.122 1.00 12.35 34 LYS A C 17
ATOM 32038 O O . LYS A 1 34 ? 3.419 -3.321 -6.629 1.00 32.15 34 LYS A O 17
ATOM 32057 N N . GLU A 1 35 ? 4.884 -4.531 -7.883 1.00 72.02 35 GLU A N 17
ATOM 32058 C CA . GLU A 1 35 ? 3.938 -5.598 -8.258 1.00 54.40 35 GLU A CA 17
ATOM 32059 C C . GLU A 1 35 ? 3.381 -6.304 -7.016 1.00 55.13 35 GLU A C 17
ATOM 32060 O O . GLU A 1 35 ? 2.233 -6.719 -7.013 1.00 74.02 35 GLU A O 17
ATOM 32072 N N . LYS A 1 36 ? 4.205 -6.377 -5.952 1.00 0.23 36 LYS A N 17
ATOM 32073 C CA . LYS A 1 36 ? 3.832 -6.997 -4.666 1.00 55.14 36 LYS A CA 17
ATOM 32074 C C . LYS A 1 36 ? 2.744 -6.175 -3.973 1.00 42.41 36 LYS A C 17
ATOM 32075 O O . LYS A 1 36 ? 1.795 -6.736 -3.443 1.00 2.43 36 LYS A O 17
ATOM 32094 N N . LEU A 1 37 ? 2.917 -4.836 -3.987 1.00 31.52 37 LEU A N 17
ATOM 32095 C CA . LEU A 1 37 ? 1.934 -3.874 -3.455 1.00 5.15 37 LEU A CA 17
ATOM 32096 C C . LEU A 1 37 ? 0.596 -3.987 -4.213 1.00 63.13 37 LEU A C 17
ATOM 32097 O O . LEU A 1 37 ? -0.466 -3.897 -3.605 1.00 73.45 37 LEU A O 17
ATOM 32113 N N . LYS A 1 38 ? 0.673 -4.183 -5.552 1.00 71.53 38 LYS A N 17
ATOM 32114 C CA . LYS A 1 38 ? -0.507 -4.402 -6.412 1.00 3.42 38 LYS A CA 17
ATOM 32115 C C . LYS A 1 38 ? -1.229 -5.707 -6.037 1.00 43.10 38 LYS A C 17
ATOM 32116 O O . LYS A 1 38 ? -2.455 -5.736 -5.986 1.00 54.21 38 LYS A O 17
ATOM 32135 N N . LYS A 1 39 ? -0.443 -6.786 -5.783 1.00 61.32 39 LYS A N 17
ATOM 32136 C CA . LYS A 1 39 ? -0.993 -8.093 -5.358 1.00 42.33 39 LYS A CA 17
ATOM 32137 C C . LYS A 1 39 ? -1.739 -7.932 -4.025 1.00 35.14 39 LYS A C 17
ATOM 32138 O O . LYS A 1 39 ? -2.867 -8.372 -3.901 1.00 34.11 39 LYS A O 17
ATOM 32157 N N . VAL A 1 40 ? -1.079 -7.255 -3.062 1.00 31.30 40 VAL A N 17
ATOM 32158 C CA . VAL A 1 40 ? -1.618 -6.957 -1.719 1.00 42.40 40 VAL A CA 17
ATOM 32159 C C . VAL A 1 40 ? -2.949 -6.172 -1.789 1.00 5.24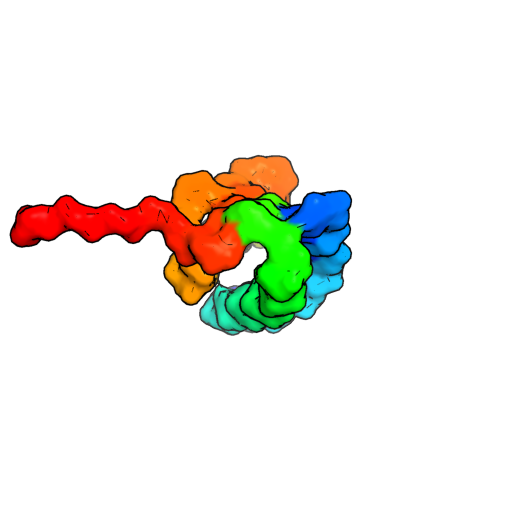 40 VAL A C 17
ATOM 32160 O O . VAL A 1 40 ? -3.936 -6.560 -1.153 1.00 2.02 40 VAL A O 17
ATOM 32173 N N . LEU A 1 41 ? -2.952 -5.079 -2.573 1.00 1.31 41 LEU A N 17
ATOM 32174 C CA . LEU A 1 41 ? -4.084 -4.140 -2.645 1.00 34.51 41 LEU A CA 17
ATOM 32175 C C . LEU A 1 41 ? -5.283 -4.773 -3.366 1.00 22.34 41 LEU A C 17
ATOM 32176 O O . LEU A 1 41 ? -6.390 -4.738 -2.841 1.00 42.14 41 LEU A O 17
ATOM 32192 N N . ASN A 1 42 ? -5.044 -5.374 -4.552 1.00 1.12 42 ASN A N 17
ATOM 32193 C CA . ASN A 1 42 ? -6.096 -6.076 -5.325 1.00 31.30 42 ASN A CA 17
ATOM 32194 C C . ASN A 1 42 ? -6.685 -7.256 -4.521 1.00 62.31 42 ASN A C 17
ATOM 32195 O O . ASN A 1 42 ? -7.891 -7.481 -4.559 1.00 70.20 42 ASN A O 17
ATOM 32206 N N . GLU A 1 43 ? -5.817 -7.982 -3.789 1.00 11.24 43 GLU A N 17
ATOM 32207 C CA . GLU A 1 43 ? -6.215 -9.134 -2.949 1.00 73.43 43 GLU A CA 17
ATOM 32208 C C . GLU A 1 43 ? -7.154 -8.689 -1.814 1.00 54.44 43 GLU A C 17
ATOM 32209 O O . GLU A 1 43 ? -8.269 -9.204 -1.679 1.00 32.43 43 GLU A O 17
ATOM 32221 N N . ARG A 1 44 ? -6.685 -7.707 -1.024 1.00 10.41 44 ARG A N 17
ATOM 32222 C CA . ARG A 1 44 ? -7.383 -7.259 0.192 1.00 2.24 44 ARG A CA 17
ATOM 32223 C C . ARG A 1 44 ? -8.669 -6.489 -0.164 1.00 21.21 44 ARG A C 17
ATOM 32224 O O . ARG A 1 44 ? -9.664 -6.585 0.557 1.00 61.42 44 ARG A O 17
ATOM 32245 N N . MET A 1 45 ? -8.646 -5.756 -1.298 1.00 10.33 45 MET A N 17
ATOM 32246 C CA . MET A 1 45 ? -9.791 -4.933 -1.749 1.00 32.24 45 MET A CA 17
ATOM 32247 C C . MET A 1 45 ? -10.773 -5.715 -2.636 1.00 71.32 45 MET A C 17
ATOM 32248 O O . MET A 1 45 ? -11.838 -5.189 -2.973 1.00 61.04 45 MET A O 17
ATOM 32262 N N . ASP A 1 46 ? -10.422 -6.963 -3.003 1.00 23.15 46 ASP A N 17
ATOM 32263 C CA . ASP A 1 46 ? -11.290 -7.829 -3.829 1.00 25.14 46 ASP A CA 17
ATOM 32264 C C . ASP A 1 46 ? -12.655 -8.135 -3.119 1.00 1.11 46 ASP A C 17
ATOM 32265 O O . ASP A 1 46 ? -13.706 -7.944 -3.743 1.00 74.42 46 ASP A O 17
ATOM 32274 N N . PRO A 1 47 ? -12.694 -8.597 -1.808 1.00 13.01 47 PRO A N 17
ATOM 32275 C CA . PRO A 1 47 ? -13.982 -8.774 -1.072 1.00 50.01 47 PRO A CA 17
ATOM 32276 C C . PRO A 1 47 ? -14.636 -7.424 -0.681 1.00 5.14 47 PRO A C 17
ATOM 32277 O O . PRO A 1 47 ? -15.843 -7.363 -0.470 1.00 2.30 47 PRO A O 17
ATOM 32288 N N . ILE A 1 48 ? -13.824 -6.345 -0.628 1.00 21.02 48 ILE A N 17
ATOM 32289 C CA . ILE A 1 48 ? -14.285 -4.990 -0.235 1.00 4.31 48 ILE A CA 17
ATOM 32290 C C . ILE A 1 48 ? -15.218 -4.414 -1.326 1.00 65.01 48 ILE A C 17
ATOM 32291 O O . ILE A 1 48 ? -16.161 -3.661 -1.032 1.00 33.12 48 ILE A O 17
ATOM 32307 N N . LYS A 1 49 ? -14.946 -4.813 -2.584 1.00 44.30 49 LYS A N 17
ATOM 32308 C CA . LYS A 1 49 ? -15.783 -4.483 -3.745 1.00 44.23 49 LYS A CA 17
ATOM 32309 C C . LYS A 1 49 ? -17.182 -5.107 -3.593 1.00 12.33 49 LYS A C 17
ATOM 32310 O O . LYS A 1 49 ? -18.187 -4.471 -3.909 1.00 51.33 49 LYS A O 17
ATOM 32329 N N . LYS A 1 50 ? -17.218 -6.354 -3.077 1.00 21.35 50 LYS A N 17
ATOM 32330 C CA . LYS A 1 50 ? -18.471 -7.111 -2.861 1.00 32.21 50 LYS A CA 17
ATOM 32331 C C . LYS A 1 50 ? -19.237 -6.524 -1.645 1.00 53.01 50 LYS A C 17
ATOM 32332 O O . LYS A 1 50 ? -20.472 -6.570 -1.592 1.00 63.24 50 LYS A O 17
ATOM 32351 N N . LEU A 1 51 ? -18.487 -5.947 -0.685 1.00 23.34 51 LEU A N 17
ATOM 32352 C CA . LEU A 1 51 ? -19.082 -5.282 0.493 1.00 30.01 51 LEU A CA 17
ATOM 32353 C C . LEU A 1 51 ? -19.781 -3.982 0.057 1.00 43.52 51 LEU A C 17
ATOM 32354 O O . LEU A 1 51 ? -20.797 -3.584 0.638 1.00 14.43 51 LEU A O 17
ATOM 32370 N N . GLY A 1 52 ? -19.204 -3.343 -0.975 1.00 5.32 52 GLY A N 17
ATOM 32371 C CA . GLY A 1 52 ? -19.798 -2.182 -1.616 1.00 21.13 52 GLY A CA 17
ATOM 32372 C C . GLY A 1 52 ? -19.784 -0.949 -0.746 1.00 51.34 52 GLY A C 17
ATOM 32373 O O . GLY A 1 52 ? -20.812 -0.278 -0.584 1.00 12.13 52 GLY A O 17
ATOM 32377 N N . CYS A 1 53 ? -18.617 -0.666 -0.156 1.00 72.04 53 CYS A N 17
ATOM 32378 C CA . CYS A 1 53 ? -18.403 0.560 0.614 1.00 31.31 53 CYS A CA 17
ATOM 32379 C C . CYS A 1 53 ? -18.227 1.752 -0.339 1.00 42.52 53 CYS A C 17
ATOM 32380 O O . CYS A 1 53 ? -17.328 1.750 -1.191 1.00 11.03 53 CYS A O 17
ATOM 32387 N N . LYS A 1 54 ? -19.122 2.750 -0.184 1.00 10.51 54 LYS A N 17
ATOM 32388 C CA . LYS A 1 54 ? -19.110 4.010 -0.955 1.00 4.20 54 LYS A CA 17
ATOM 32389 C C . LYS A 1 54 ? -17.797 4.803 -0.753 1.00 33.02 54 LYS A C 17
ATOM 32390 O O . LYS A 1 54 ? -17.429 5.631 -1.593 1.00 30.11 54 LYS A O 17
ATOM 32409 N N . ARG A 1 55 ? -17.122 4.542 0.374 1.00 11.31 55 ARG A N 17
ATOM 32410 C CA . ARG A 1 55 ? -15.811 5.114 0.689 1.00 15.05 55 ARG A CA 17
ATOM 32411 C C . ARG A 1 55 ? -15.122 4.243 1.757 1.00 5.21 55 ARG A C 17
ATOM 32412 O O . ARG A 1 55 ? -15.776 3.759 2.686 1.00 53.02 55 ARG A O 17
ATOM 32433 N N . VAL A 1 56 ? -13.808 4.037 1.587 1.00 1.52 56 VAL A N 17
ATOM 32434 C CA . VAL A 1 56 ? -12.958 3.282 2.527 1.00 43.41 56 VAL A CA 17
ATOM 32435 C C . VAL A 1 56 ? -11.710 4.105 2.882 1.00 10.45 56 VAL A C 17
ATOM 32436 O O . VAL A 1 56 ? -11.248 4.926 2.077 1.00 15.02 56 VAL A O 17
ATOM 32449 N N . ARG A 1 57 ? -11.188 3.888 4.095 1.00 50.04 57 ARG A N 17
ATOM 32450 C CA . ARG A 1 57 ? -9.890 4.424 4.521 1.00 43.45 57 ARG A CA 17
ATOM 32451 C C . ARG A 1 57 ? -8.854 3.299 4.441 1.00 44.32 57 ARG A C 17
ATOM 32452 O O . ARG A 1 57 ? -8.981 2.292 5.147 1.00 73.33 57 ARG A O 17
ATOM 32473 N N . ILE A 1 58 ? -7.860 3.455 3.555 1.00 52.14 58 ILE A N 17
ATOM 32474 C CA . ILE A 1 58 ? -6.760 2.491 3.398 1.00 14.01 58 ILE A CA 17
ATOM 32475 C C . ILE A 1 58 ? -5.475 3.124 3.959 1.00 41.33 58 ILE A C 17
ATOM 32476 O O . ILE A 1 58 ? -4.865 3.949 3.295 1.00 75.13 58 ILE A O 17
ATOM 32492 N N . SER A 1 59 ? -5.059 2.736 5.166 1.00 64.14 59 SER A N 17
ATOM 32493 C CA . SER A 1 59 ? -3.829 3.250 5.788 1.00 15.33 59 SER A CA 17
ATOM 32494 C C . SER A 1 59 ? -2.730 2.181 5.656 1.00 42.20 59 SER A C 17
ATOM 32495 O O . SER A 1 59 ? -2.763 1.149 6.336 1.00 63.33 59 SER A O 17
ATOM 32503 N N . ILE A 1 60 ? -1.792 2.429 4.731 1.00 24.31 60 ILE A N 17
ATOM 32504 C CA . ILE A 1 60 ? -0.703 1.501 4.387 1.00 32.53 60 ILE A CA 17
ATOM 32505 C C . ILE A 1 60 ? 0.586 1.928 5.113 1.00 33.51 60 ILE A C 17
ATOM 32506 O O . ILE A 1 60 ? 1.148 2.991 4.812 1.00 63.32 60 ILE A O 17
ATOM 32522 N N . ARG A 1 61 ? 1.031 1.111 6.080 1.00 44.44 61 ARG A N 17
ATOM 32523 C CA . ARG A 1 61 ? 2.278 1.344 6.822 1.00 24.43 61 ARG A CA 17
ATOM 32524 C C . ARG A 1 61 ? 3.419 0.631 6.090 1.00 75.41 61 ARG A C 17
ATOM 32525 O O . ARG A 1 61 ? 3.266 -0.517 5.671 1.00 73.22 61 ARG A O 17
ATOM 32546 N N . VAL A 1 62 ? 4.537 1.321 5.909 1.00 35.21 62 VAL A N 17
ATOM 32547 C CA . VAL A 1 62 ? 5.770 0.741 5.361 1.00 65.11 62 VAL A CA 17
ATOM 32548 C C . VAL A 1 62 ? 6.772 0.609 6.514 1.00 14.03 62 VAL A C 17
ATOM 32549 O O . VAL A 1 62 ? 7.240 1.619 7.051 1.00 4.21 62 VAL A O 17
ATOM 32562 N N . LYS A 1 63 ? 7.063 -0.650 6.916 1.00 65.01 63 LYS A N 17
ATOM 32563 C CA . LYS A 1 63 ? 7.935 -0.939 8.059 1.00 53.33 63 LYS A CA 17
ATOM 32564 C C . LYS A 1 63 ? 9.377 -0.822 7.565 1.00 34.44 63 LYS A C 17
ATOM 32565 O O . LYS A 1 63 ? 9.884 -1.711 6.872 1.00 32.13 63 LYS A O 17
ATOM 32584 N N . HIS A 1 64 ? 9.990 0.307 7.899 1.00 24.31 64 HIS A N 17
ATOM 32585 C CA . HIS A 1 64 ? 11.333 0.674 7.449 1.00 5.32 64 HIS A CA 17
ATOM 32586 C C . HIS A 1 64 ? 12.382 -0.254 8.083 1.00 72.25 64 HIS A C 17
ATOM 32587 O O . HIS A 1 64 ? 12.626 -0.175 9.292 1.00 61.30 64 HIS A O 17
ATOM 32602 N N . SER A 1 65 ? 12.965 -1.138 7.250 1.00 11.24 65 SER A N 17
ATOM 32603 C CA . SER A 1 65 ? 13.891 -2.193 7.689 1.00 3.44 65 SER A CA 17
ATOM 32604 C C . SER A 1 65 ? 15.135 -1.598 8.377 1.00 32.23 65 SER A C 17
ATOM 32605 O O . SER A 1 65 ? 15.402 -1.885 9.551 1.00 74.33 65 SER A O 17
ATOM 32613 N N . ASP A 1 66 ? 15.863 -0.744 7.644 1.00 33.21 66 ASP A N 17
ATOM 32614 C CA . ASP A 1 66 ? 17.124 -0.134 8.115 1.00 42.31 66 ASP A CA 17
ATOM 32615 C C . ASP A 1 66 ? 16.917 1.350 8.452 1.00 75.41 66 ASP A C 17
ATOM 32616 O O . ASP A 1 66 ? 16.181 2.052 7.748 1.00 62.14 66 ASP A O 17
ATOM 32625 N N . ALA A 1 67 ? 17.603 1.815 9.515 1.00 71.00 67 ALA A N 17
ATOM 32626 C CA . ALA A 1 67 ? 17.468 3.185 10.044 1.00 12.01 67 ALA A CA 17
ATOM 32627 C C . ALA A 1 67 ? 18.128 4.217 9.115 1.00 65.54 67 ALA A C 17
ATOM 32628 O O . ALA A 1 67 ? 17.533 5.247 8.812 1.00 2.23 67 ALA A O 17
ATOM 32635 N N . ALA A 1 68 ? 19.358 3.923 8.664 1.00 41.23 68 ALA A N 17
ATOM 32636 C CA . ALA A 1 68 ? 20.122 4.816 7.770 1.00 31.42 68 ALA A CA 17
ATOM 32637 C C . ALA A 1 68 ? 19.485 4.917 6.376 1.00 21.13 68 ALA A C 17
ATOM 32638 O O . ALA A 1 68 ? 19.557 5.965 5.725 1.00 75.42 68 ALA A O 17
ATOM 32645 N N . GLU A 1 69 ? 18.844 3.822 5.937 1.00 23.14 69 GLU A N 17
ATOM 32646 C CA . GLU A 1 69 ? 18.279 3.718 4.581 1.00 74.13 69 GLU A CA 17
ATOM 32647 C C . GLU A 1 69 ? 16.921 4.414 4.458 1.00 41.43 69 GLU A C 17
ATOM 32648 O O . GLU A 1 69 ? 16.622 4.979 3.406 1.00 3.45 69 GLU A O 17
ATOM 32660 N N . GLU A 1 70 ? 16.127 4.408 5.545 1.00 52.42 70 GLU A N 17
ATOM 32661 C CA . GLU A 1 70 ? 14.690 4.762 5.500 1.00 14.53 70 GLU A CA 17
ATOM 32662 C C . GLU A 1 70 ? 14.404 6.235 5.149 1.00 2.14 70 GLU A C 17
ATOM 32663 O O . GLU A 1 70 ? 13.271 6.567 4.787 1.00 44.14 70 GLU A O 17
ATOM 32675 N N . LYS A 1 71 ? 15.419 7.101 5.281 1.00 33.42 71 LYS A N 17
ATOM 32676 C CA . LYS A 1 71 ? 15.305 8.525 4.913 1.00 72.35 71 LYS A CA 17
ATOM 32677 C C . LYS A 1 71 ? 15.225 8.639 3.379 1.00 1.32 71 LYS A C 17
ATOM 32678 O O . LYS A 1 71 ? 14.389 9.369 2.834 1.00 12.52 71 LYS A O 17
ATOM 32697 N N . LYS A 1 72 ? 16.102 7.873 2.707 1.00 70.10 72 LYS A N 17
ATOM 32698 C CA . LYS A 1 72 ? 16.125 7.739 1.243 1.00 55.43 72 LYS A CA 17
ATOM 32699 C C . LYS A 1 72 ? 14.914 6.916 0.763 1.00 11.24 72 LYS A C 17
ATOM 32700 O O . LYS A 1 72 ? 14.227 7.292 -0.195 1.00 31.21 72 LYS A O 17
ATOM 32719 N N . GLU A 1 73 ? 14.663 5.808 1.492 1.00 24.31 73 GLU A N 17
ATOM 32720 C CA . GLU A 1 73 ? 13.699 4.773 1.107 1.00 62.54 73 GLU A CA 17
ATOM 32721 C C . GLU A 1 73 ? 12.281 5.333 1.073 1.00 64.51 73 GLU A C 17
ATOM 32722 O O . GLU A 1 73 ? 11.636 5.205 0.059 1.00 72.51 73 GLU A O 17
ATOM 32734 N N . ALA A 1 74 ? 11.832 5.984 2.167 1.00 40.41 74 ALA A N 17
ATOM 32735 C CA . ALA A 1 74 ? 10.444 6.502 2.303 1.00 23.14 74 ALA A CA 17
ATOM 32736 C C . ALA A 1 74 ? 10.071 7.471 1.166 1.00 11.43 74 ALA A C 17
ATOM 32737 O O . ALA A 1 74 ? 9.004 7.346 0.551 1.00 41.43 74 ALA A O 17
ATOM 32744 N N . LYS A 1 75 ? 10.968 8.447 0.935 1.00 5.13 75 LYS A N 17
ATOM 32745 C CA . LYS A 1 75 ? 10.848 9.446 -0.142 1.00 0.13 75 LYS A CA 17
ATOM 32746 C C . LYS A 1 75 ? 10.714 8.777 -1.529 1.00 12.20 75 LYS A C 17
ATOM 32747 O O . LYS A 1 75 ? 9.834 9.123 -2.317 1.00 1.52 75 LYS A O 17
ATOM 32766 N N . LYS A 1 76 ? 11.586 7.797 -1.799 1.00 42.32 76 LYS A N 17
ATOM 32767 C CA . LYS A 1 76 ? 11.641 7.094 -3.096 1.00 34.11 76 LYS A CA 17
ATOM 32768 C C . LYS A 1 76 ? 10.519 6.021 -3.206 1.00 61.52 76 LYS A C 17
ATOM 32769 O O . LYS A 1 76 ? 10.100 5.650 -4.310 1.00 21.23 76 LYS A O 17
ATOM 32788 N N . PHE A 1 77 ? 10.017 5.566 -2.045 1.00 32.51 77 PHE A N 17
ATOM 32789 C CA . PHE A 1 77 ? 8.952 4.546 -1.950 1.00 35.23 77 PHE A CA 17
ATOM 32790 C C . PHE A 1 77 ? 7.587 5.221 -2.148 1.00 33.43 77 PHE A C 17
ATOM 32791 O O . PHE A 1 77 ? 6.614 4.562 -2.486 1.00 32.20 77 PHE A O 17
ATOM 32808 N N . ALA A 1 78 ? 7.542 6.547 -1.909 1.00 23.54 78 ALA A N 17
ATOM 32809 C CA . ALA A 1 78 ? 6.385 7.390 -2.263 1.00 1.42 78 ALA A CA 17
ATOM 32810 C C . ALA A 1 78 ? 6.131 7.326 -3.782 1.00 42.32 78 ALA A C 17
ATOM 32811 O O . ALA A 1 78 ? 4.983 7.320 -4.229 1.00 35.44 78 ALA A O 17
ATOM 32818 N N . ALA A 1 79 ? 7.238 7.250 -4.553 1.00 50.22 79 ALA A N 17
ATOM 32819 C CA . ALA A 1 79 ? 7.210 7.099 -6.016 1.00 41.22 79 ALA A CA 17
ATOM 32820 C C . ALA A 1 79 ? 6.824 5.660 -6.425 1.00 53.01 79 ALA A C 17
ATOM 32821 O O . ALA A 1 79 ? 6.129 5.465 -7.424 1.00 15.03 79 ALA A O 17
ATOM 32828 N N . ILE A 1 80 ? 7.303 4.659 -5.645 1.00 11.41 80 ILE A N 17
ATOM 32829 C CA . ILE A 1 80 ? 6.961 3.226 -5.835 1.00 42.13 80 ILE A CA 17
ATOM 32830 C C . ILE A 1 80 ? 5.447 3.002 -5.637 1.00 54.31 80 ILE A C 17
ATOM 32831 O O . ILE A 1 80 ? 4.805 2.318 -6.435 1.00 0.44 80 ILE A O 17
ATOM 32847 N N . LEU A 1 81 ? 4.901 3.632 -4.587 1.00 12.51 81 LEU A N 17
ATOM 32848 C CA . LEU A 1 81 ? 3.470 3.609 -4.263 1.00 32.20 81 LEU A CA 17
ATOM 32849 C C . LEU A 1 81 ? 2.669 4.363 -5.335 1.00 1.22 81 LEU A C 17
ATOM 32850 O O . LEU A 1 81 ? 1.604 3.915 -5.726 1.00 11.14 81 LEU A O 17
ATOM 32866 N N . ASN A 1 82 ? 3.229 5.492 -5.816 1.00 51.03 82 ASN A N 17
ATOM 32867 C CA . ASN A 1 82 ? 2.605 6.340 -6.853 1.00 73.51 82 ASN A CA 17
ATOM 32868 C C . ASN A 1 82 ? 2.449 5.567 -8.179 1.00 32.30 82 ASN A C 17
ATOM 32869 O O . ASN A 1 82 ? 1.466 5.767 -8.909 1.00 72.42 82 ASN A O 17
ATOM 32880 N N . LYS A 1 83 ? 3.429 4.682 -8.472 1.00 33.25 83 LYS A N 17
ATOM 32881 C CA . LYS A 1 83 ? 3.346 3.744 -9.608 1.00 33.30 83 LYS A CA 17
ATOM 32882 C C . LYS A 1 83 ? 2.152 2.802 -9.433 1.00 20.11 83 LYS A C 17
ATOM 32883 O O . LYS A 1 83 ? 1.314 2.703 -10.316 1.00 62.42 83 LYS A O 17
ATOM 32902 N N . VAL A 1 84 ? 2.077 2.173 -8.245 1.00 52.44 84 VAL A N 17
ATOM 32903 C CA . VAL A 1 84 ? 1.086 1.130 -7.921 1.00 2.33 84 VAL A CA 17
ATOM 32904 C C . VAL A 1 84 ? -0.341 1.688 -8.016 1.00 21.43 84 VAL A C 17
ATOM 32905 O O . VAL A 1 84 ? -1.208 1.083 -8.636 1.00 55.25 84 VAL A O 17
ATOM 32918 N N . PHE A 1 85 ? -0.535 2.869 -7.412 1.00 41.10 85 PHE A N 17
ATOM 32919 C CA . PHE A 1 85 ? -1.823 3.572 -7.397 1.00 20.44 85 PHE A CA 17
ATOM 32920 C C . PHE A 1 85 ? -2.265 3.922 -8.832 1.00 24.14 85 PHE A C 17
ATOM 32921 O O . PHE A 1 85 ? -3.440 3.845 -9.144 1.00 64.03 85 PHE A O 17
ATOM 32938 N N . ALA A 1 86 ? -1.299 4.254 -9.710 1.00 4.34 86 ALA A N 17
ATOM 32939 C CA . ALA A 1 86 ? -1.569 4.532 -11.139 1.00 73.13 86 ALA A CA 17
ATOM 32940 C C . ALA A 1 86 ? -1.818 3.226 -11.930 1.00 55.33 86 ALA A C 17
ATOM 32941 O O . ALA A 1 86 ? -2.571 3.217 -12.909 1.00 15.44 86 ALA A O 17
ATOM 32948 N N . GLU A 1 87 ? -1.198 2.123 -11.482 1.00 51.12 87 GLU A N 17
ATOM 32949 C CA . GLU A 1 87 ? -1.356 0.797 -12.116 1.00 54.02 87 GLU A CA 17
ATOM 32950 C C . GLU A 1 87 ? -2.698 0.155 -11.688 1.00 35.35 87 GLU A C 17
ATOM 32951 O O . GLU A 1 87 ? -3.146 -0.821 -12.298 1.00 35.31 87 GLU A O 17
ATOM 32963 N N . LEU A 1 88 ? -3.338 0.723 -10.639 1.00 61.11 88 LEU A N 17
ATOM 32964 C CA . LEU A 1 88 ? -4.648 0.260 -10.124 1.00 53.13 88 LEU A CA 17
ATOM 32965 C C . LEU A 1 88 ? -5.764 1.284 -10.462 1.00 11.31 88 LEU A C 17
ATOM 32966 O O . LEU A 1 88 ? -6.942 0.921 -10.542 1.00 3.45 88 LEU A O 17
ATOM 32982 N N . GLY A 1 89 ? -5.377 2.563 -10.647 1.00 2.33 89 GLY A N 17
ATOM 32983 C CA . GLY A 1 89 ? -6.305 3.633 -11.046 1.00 4.35 89 GLY A CA 17
ATOM 32984 C C . GLY A 1 89 ? -6.424 4.795 -10.057 1.00 23.54 89 GLY A C 17
ATOM 32985 O O . GLY A 1 89 ? -6.899 5.871 -10.445 1.00 51.02 89 GLY A O 17
ATOM 32989 N N . TYR A 1 90 ? -5.987 4.582 -8.793 1.00 52.41 90 TYR A N 17
ATOM 32990 C CA . TYR A 1 90 ? -6.090 5.592 -7.704 1.00 11.34 90 TYR A CA 17
ATOM 32991 C C . TYR A 1 90 ? -5.326 6.886 -8.059 1.00 61.53 90 TYR A C 17
ATOM 32992 O O . TYR A 1 90 ? -4.184 6.836 -8.530 1.00 61.22 90 TYR A O 17
ATOM 33010 N N . ASN A 1 91 ? -5.971 8.031 -7.789 1.00 10.31 91 ASN A N 17
ATOM 33011 C CA . ASN A 1 91 ? -5.490 9.368 -8.202 1.00 52.13 91 ASN A CA 17
ATOM 33012 C C . ASN A 1 91 ? -4.770 10.095 -7.055 1.00 64.22 91 ASN A C 17
ATOM 33013 O O . ASN A 1 91 ? -4.844 9.677 -5.897 1.00 10.02 91 ASN A O 17
ATOM 33024 N N . ASP A 1 92 ? -4.083 11.197 -7.419 1.00 64.30 92 ASP A N 17
ATOM 33025 C CA . ASP A 1 92 ? -3.297 12.060 -6.495 1.00 63.42 92 ASP A CA 17
ATOM 33026 C C . ASP A 1 92 ? -4.145 12.605 -5.334 1.00 14.34 92 ASP A C 17
ATOM 33027 O O . ASP A 1 92 ? -3.674 12.698 -4.192 1.00 42.42 92 ASP A O 17
ATOM 33036 N N . SER A 1 93 ? -5.393 12.975 -5.665 1.00 4.13 93 SER A N 17
ATOM 33037 C CA . SER A 1 93 ? -6.382 13.506 -4.711 1.00 43.02 93 SER A CA 17
ATOM 33038 C C . SER A 1 93 ? -6.683 12.502 -3.575 1.00 54.24 93 SER A C 17
ATOM 33039 O O . SER A 1 93 ? -7.019 12.899 -2.454 1.00 23.12 93 SER A O 17
ATOM 33047 N N . ASN A 1 94 ? -6.549 11.203 -3.888 1.00 10.12 94 ASN A N 17
ATOM 33048 C CA . ASN A 1 94 ? -6.792 10.102 -2.936 1.00 11.12 94 ASN A CA 17
ATOM 33049 C C . ASN A 1 94 ? -5.554 9.818 -2.065 1.00 64.33 94 ASN A C 17
ATOM 33050 O O . ASN A 1 94 ? -5.694 9.329 -0.941 1.00 22.21 94 ASN A O 17
ATOM 33061 N N . VAL A 1 95 ? -4.351 10.134 -2.583 1.00 30.31 95 VAL A N 17
ATOM 33062 C CA . VAL A 1 95 ? -3.078 9.824 -1.894 1.00 74.25 95 VAL A CA 17
ATOM 33063 C C . VAL A 1 95 ? -2.771 10.931 -0.864 1.00 1.03 95 VAL A C 17
ATOM 33064 O O . VAL A 1 95 ? -2.421 12.051 -1.242 1.00 21.00 95 VAL A O 17
ATOM 33077 N N . THR A 1 96 ? -2.971 10.630 0.430 1.00 1.13 96 THR A N 17
ATOM 33078 C CA . THR A 1 96 ? -2.700 11.571 1.536 1.00 13.34 96 THR A CA 17
ATOM 33079 C C . THR A 1 96 ? -1.908 10.866 2.654 1.00 23.05 96 THR A C 17
ATOM 33080 O O . THR A 1 96 ? -2.424 9.970 3.315 1.00 3.02 96 THR A O 17
ATOM 33091 N N . TRP A 1 97 ? -0.652 11.284 2.850 1.00 20.01 97 TRP A N 17
ATOM 33092 C CA . TRP A 1 97 ? 0.224 10.738 3.897 1.00 21.21 97 TRP A CA 17
ATOM 33093 C C . TRP A 1 97 ? -0.171 11.305 5.285 1.00 61.42 97 TRP A C 17
ATOM 33094 O O . TRP A 1 97 ? -0.029 12.504 5.543 1.00 22.40 97 TRP A O 17
ATOM 33115 N N . ASP A 1 98 ? -0.692 10.421 6.150 1.00 21.22 98 ASP A N 17
ATOM 33116 C CA . ASP A 1 98 ? -1.126 10.743 7.521 1.00 62.43 98 ASP A CA 17
ATOM 33117 C C . ASP A 1 98 ? -0.342 9.867 8.524 1.00 42.23 98 ASP A C 17
ATOM 33118 O O . ASP A 1 98 ? -0.572 8.657 8.594 1.00 64.11 98 ASP A O 17
ATOM 33127 N N . GLY A 1 99 ? 0.623 10.485 9.238 1.00 10.42 99 GLY A N 17
ATOM 33128 C CA . GLY A 1 99 ? 1.347 9.837 10.343 1.00 4.20 99 GLY A CA 17
ATOM 33129 C C . GLY A 1 99 ? 2.355 8.777 9.890 1.00 12.31 99 GLY A C 17
ATOM 33130 O O . GLY A 1 99 ? 2.287 7.633 10.348 1.00 51.24 99 GLY A O 17
ATOM 33134 N N . ASP A 1 100 ? 3.289 9.171 8.987 1.00 64.30 100 ASP A N 17
ATOM 33135 C CA . ASP A 1 100 ? 4.353 8.280 8.411 1.00 22.11 100 ASP A CA 17
ATOM 33136 C C . ASP A 1 100 ? 3.743 7.074 7.650 1.00 23.44 100 ASP A C 17
ATOM 33137 O O . ASP A 1 100 ? 4.405 6.061 7.410 1.00 1.32 100 ASP A O 17
ATOM 33146 N N . THR A 1 101 ? 2.495 7.254 7.222 1.00 0.23 101 THR A N 17
ATOM 33147 C CA . THR A 1 101 ? 1.645 6.209 6.632 1.00 42.24 101 THR A CA 17
ATOM 33148 C C . THR A 1 101 ? 0.892 6.833 5.450 1.00 12.34 101 THR A C 17
ATOM 33149 O O . THR A 1 101 ? 0.477 7.986 5.545 1.00 72.12 101 THR A O 17
ATOM 33160 N N . VAL A 1 102 ? 0.706 6.091 4.345 1.00 0.32 102 VAL A N 17
ATOM 33161 C CA . VAL A 1 102 ? -0.021 6.609 3.170 1.00 42.24 102 VAL A CA 17
ATOM 33162 C C . VAL A 1 102 ? -1.498 6.168 3.262 1.00 62.51 102 VAL A C 17
ATOM 33163 O O . VAL A 1 102 ? -1.833 4.984 3.128 1.00 71.43 102 VAL A O 17
ATOM 33176 N N . THR A 1 103 ? -2.370 7.137 3.560 1.00 51.15 103 THR A N 17
ATOM 33177 C CA . THR A 1 103 ? -3.806 6.917 3.718 1.00 23.00 103 THR A CA 17
ATOM 33178 C C . THR A 1 103 ? -4.525 7.309 2.410 1.00 32.53 103 THR A C 17
ATOM 33179 O O . THR A 1 103 ? -4.600 8.489 2.048 1.00 72.54 103 THR A O 17
ATOM 33190 N N . VAL A 1 104 ? -4.991 6.284 1.689 1.00 55.24 104 VAL A N 17
ATOM 33191 C CA . VAL A 1 104 ? -5.683 6.411 0.412 1.00 61.42 104 VAL A CA 17
ATOM 33192 C C . VAL A 1 104 ? -7.203 6.424 0.647 1.00 70.45 104 VAL A C 17
ATOM 33193 O O . VAL A 1 104 ? -7.731 5.579 1.390 1.00 14.21 104 VAL A O 17
ATOM 33206 N N . GLU A 1 105 ? -7.893 7.390 0.028 1.00 53.13 105 GLU A N 17
ATOM 33207 C CA . GLU A 1 105 ? -9.361 7.436 -0.029 1.00 52.31 105 GLU A CA 17
ATOM 33208 C C . GLU A 1 105 ? -9.808 6.571 -1.216 1.00 64.15 105 GLU A C 17
ATOM 33209 O O . GLU A 1 105 ? -9.516 6.910 -2.372 1.00 62.21 105 GLU A O 17
ATOM 33221 N N . GLY A 1 106 ? -10.482 5.448 -0.950 1.00 24.01 106 GLY A N 17
ATOM 33222 C CA . GLY A 1 106 ? -10.902 4.530 -2.012 1.00 2.03 106 GLY A CA 17
ATOM 33223 C C . GLY A 1 106 ? -12.409 4.521 -2.225 1.00 23.23 106 GLY A C 17
ATOM 33224 O O . GLY A 1 106 ? -13.176 4.533 -1.260 1.00 60.05 106 GLY A O 17
ATOM 33228 N N . GLN A 1 107 ? -12.825 4.523 -3.494 1.00 21.13 107 GLN A N 17
ATOM 33229 C CA . GLN A 1 107 ? -14.190 4.189 -3.915 1.00 63.03 107 GLN A CA 17
ATOM 33230 C C . GLN A 1 107 ? -14.047 3.233 -5.101 1.00 51.13 107 GLN A C 17
ATOM 33231 O O . GLN A 1 107 ? -13.681 3.651 -6.208 1.00 44.03 107 GLN A O 17
ATOM 33245 N N . LEU A 1 108 ? -14.288 1.947 -4.841 1.00 32.34 108 LEU A N 17
ATOM 33246 C CA . LEU A 1 108 ? -14.036 0.863 -5.800 1.00 54.21 108 LEU A CA 17
ATOM 33247 C C . LEU A 1 108 ? -15.173 0.752 -6.829 1.00 21.05 108 LEU A C 17
ATOM 33248 O O . LEU A 1 108 ? -16.273 1.299 -6.632 1.00 55.01 108 LEU A O 17
ATOM 33264 N N . GLU A 1 109 ? -14.877 0.049 -7.932 1.00 15.21 109 GLU A N 17
ATOM 33265 C CA . GLU A 1 109 ? -15.863 -0.273 -8.976 1.00 61.24 109 GLU A CA 17
ATOM 33266 C C . GLU A 1 109 ? -16.710 -1.504 -8.555 1.00 53.33 109 GLU A C 17
ATOM 33267 O O . GLU A 1 109 ? -16.700 -1.917 -7.384 1.00 4.43 109 GLU A O 17
ATOM 33279 N N . GLY A 1 110 ? -17.447 -2.078 -9.523 1.00 33.24 110 GLY A N 17
ATOM 33280 C CA . GLY A 1 110 ? -18.280 -3.255 -9.296 1.00 72.14 110 GLY A CA 17
ATOM 33281 C C . GLY A 1 110 ? -19.708 -2.855 -9.000 1.00 52.14 110 GLY A C 17
ATOM 33282 O O . GLY A 1 110 ? -20.558 -2.896 -9.890 1.00 43.14 110 GLY A O 17
ATOM 33286 N N . VAL A 1 111 ? -19.952 -2.427 -7.746 1.00 64.12 111 VAL A N 17
ATOM 33287 C CA . VAL A 1 111 ? -21.285 -1.985 -7.274 1.00 40.13 111 VAL A CA 17
ATOM 33288 C C . VAL A 1 111 ? -21.714 -0.693 -7.995 1.00 15.10 111 VAL A C 17
ATOM 33289 O O . VAL A 1 111 ? -22.888 -0.524 -8.359 1.00 64.44 111 VAL A O 17
ATOM 33302 N N . ASP A 1 112 ? -20.733 0.194 -8.216 1.00 75.11 112 ASP A N 17
ATOM 33303 C CA . ASP A 1 112 ? -20.951 1.522 -8.805 1.00 71.31 112 ASP A CA 17
ATOM 33304 C C . ASP A 1 112 ? -20.021 1.690 -10.020 1.00 23.32 112 ASP A C 17
ATOM 33305 O O . ASP A 1 112 ? -18.933 2.277 -9.926 1.00 61.21 112 ASP A O 17
ATOM 33314 N N . LEU A 1 113 ? -20.434 1.077 -11.149 1.00 12.53 113 LEU A N 17
ATOM 33315 C CA . LEU A 1 113 ? -19.703 1.147 -12.428 1.00 65.42 113 LEU A CA 17
ATOM 33316 C C . LEU A 1 113 ? -19.907 2.517 -13.097 1.00 62.52 113 LEU A C 17
ATOM 33317 O O . LEU A 1 113 ? -21.042 3.000 -13.189 1.00 51.24 113 LEU A O 17
ATOM 33333 N N . GLU A 1 114 ? -18.790 3.119 -13.535 1.00 2.22 114 GLU A N 17
ATOM 33334 C CA . GLU A 1 114 ? -18.758 4.351 -14.342 1.00 31.54 114 GLU A CA 17
ATOM 33335 C C . GLU A 1 114 ? -19.320 5.574 -13.588 1.00 31.34 114 GLU A C 17
ATOM 33336 O O . GLU A 1 114 ? -20.012 6.424 -14.164 1.00 21.15 114 GLU A O 17
ATOM 33348 N N . HIS A 1 115 ? -18.997 5.651 -12.280 1.00 14.22 115 HIS A N 17
ATOM 33349 C CA . HIS A 1 115 ? -19.019 6.927 -11.536 1.00 72.31 115 HIS A CA 17
ATOM 33350 C C . HIS A 1 115 ? -17.793 7.719 -12.019 1.00 24.31 115 HIS A C 17
ATOM 33351 O O . HIS A 1 115 ? -17.876 8.907 -12.350 1.00 73.24 115 HIS A O 17
ATOM 33366 N N . HIS A 1 116 ? -16.653 7.006 -12.058 1.00 65.44 116 HIS A N 17
ATOM 33367 C CA . HIS A 1 116 ? -15.498 7.380 -12.871 1.00 1.44 116 HIS A CA 17
ATOM 33368 C C . HIS A 1 116 ? -15.841 6.952 -14.315 1.00 40.04 116 HIS A C 17
ATOM 33369 O O . HIS A 1 116 ? -15.559 5.824 -14.735 1.00 50.44 116 HIS A O 17
ATOM 33384 N N . HIS A 1 117 ? -16.528 7.865 -15.034 1.00 31.23 117 HIS A N 17
ATOM 33385 C CA . HIS A 1 117 ? -17.284 7.562 -16.280 1.00 34.42 117 HIS A CA 17
ATOM 33386 C C . HIS A 1 117 ? -16.377 7.438 -17.533 1.00 13.13 117 HIS A C 17
ATOM 33387 O O . HIS A 1 117 ? -16.859 7.436 -18.669 1.00 64.52 117 HIS A O 17
ATOM 33402 N N . HIS A 1 118 ? -15.060 7.326 -17.310 1.00 2.35 118 HIS A N 17
ATOM 33403 C CA . HIS A 1 118 ? -14.064 7.023 -18.359 1.00 41.51 118 HIS A CA 17
ATOM 33404 C C . HIS A 1 118 ? -13.000 6.066 -17.797 1.00 52.01 118 HIS A C 17
ATOM 33405 O O . HIS A 1 118 ? -13.035 5.700 -16.613 1.00 1.10 118 HIS A O 17
ATOM 33420 N N . HIS A 1 119 ? -12.055 5.674 -18.665 1.00 24.44 119 HIS A N 17
ATOM 33421 C CA . HIS A 1 119 ? -10.967 4.741 -18.318 1.00 32.14 119 HIS A CA 17
ATOM 33422 C C . HIS A 1 119 ? -9.811 5.505 -17.645 1.00 75.10 119 HIS A C 17
ATOM 33423 O O . HIS A 1 119 ? -9.764 6.745 -17.681 1.00 4.43 119 HIS A O 17
ATOM 33438 N N . HIS A 1 120 ? -8.889 4.753 -17.032 1.00 73.22 120 HIS A N 17
ATOM 33439 C CA . HIS A 1 120 ? -7.658 5.309 -16.450 1.00 12.54 120 HIS A CA 17
ATOM 33440 C C . HIS A 1 120 ? -6.592 5.470 -17.570 1.00 65.50 120 HIS A C 17
ATOM 33441 O O . HIS A 1 120 ? -6.346 6.608 -18.020 1.00 14.31 120 HIS A O 17
ATOM 33457 N N . MET A 1 1 ? 24.432 -7.209 -2.642 1.00 61.32 1 MET A N 18
ATOM 33458 C CA . MET A 1 1 ? 23.124 -7.845 -2.393 1.00 62.45 1 MET A CA 18
ATOM 33459 C C . MET A 1 1 ? 22.135 -6.788 -1.876 1.00 34.01 1 MET A C 18
ATOM 33460 O O . MET A 1 1 ? 21.870 -6.679 -0.667 1.00 64.30 1 MET A O 18
ATOM 33476 N N . SER A 1 2 ? 21.665 -5.946 -2.810 1.00 63.31 2 SER A N 18
ATOM 33477 C CA . SER A 1 2 ? 20.613 -4.965 -2.553 1.00 73.54 2 SER A CA 18
ATOM 33478 C C . SER A 1 2 ? 19.269 -5.697 -2.665 1.00 24.11 2 SER A C 18
ATOM 33479 O O . SER A 1 2 ? 18.854 -6.079 -3.761 1.00 63.43 2 SER A O 18
ATOM 33487 N N . GLY A 1 3 ? 18.653 -5.954 -1.510 1.00 41.04 3 GLY A N 18
ATOM 33488 C CA . GLY A 1 3 ? 17.420 -6.720 -1.426 1.00 41.33 3 GLY A CA 18
ATOM 33489 C C . GLY A 1 3 ? 16.954 -6.804 0.014 1.00 2.51 3 GLY A C 18
ATOM 33490 O O . GLY A 1 3 ? 17.385 -7.693 0.754 1.00 41.30 3 GLY A O 18
ATOM 33494 N N . LYS A 1 4 ? 16.128 -5.840 0.430 1.00 62.43 4 LYS A N 18
ATOM 33495 C CA . LYS A 1 4 ? 15.609 -5.755 1.805 1.00 21.44 4 LYS A CA 18
ATOM 33496 C C . LYS A 1 4 ? 14.207 -6.370 1.867 1.00 20.25 4 LYS A C 18
ATOM 33497 O O . LYS A 1 4 ? 13.429 -6.254 0.908 1.00 33.51 4 LYS A O 18
ATOM 33516 N N . LYS A 1 5 ? 13.900 -7.057 2.978 1.00 24.31 5 LYS A N 18
ATOM 33517 C CA . LYS A 1 5 ? 12.526 -7.427 3.305 1.00 41.11 5 LYS A CA 18
ATOM 33518 C C . LYS A 1 5 ? 11.865 -6.238 4.003 1.00 33.01 5 LYS A C 18
ATOM 33519 O O . LYS A 1 5 ? 12.309 -5.818 5.076 1.00 61.40 5 LYS A O 18
ATOM 33538 N N . VAL A 1 6 ? 10.853 -5.668 3.355 1.00 45.21 6 VAL A N 18
ATOM 33539 C CA . VAL A 1 6 ? 9.980 -4.647 3.948 1.00 53.45 6 VAL A CA 18
ATOM 33540 C C . VAL A 1 6 ? 8.685 -5.365 4.346 1.00 64.32 6 VAL A C 18
ATOM 33541 O O . VAL A 1 6 ? 8.356 -6.405 3.768 1.00 54.13 6 VAL A O 18
ATOM 33554 N N . GLU A 1 7 ? 7.982 -4.864 5.353 1.00 32.24 7 GLU A N 18
ATOM 33555 C CA . GLU A 1 7 ? 6.679 -5.424 5.748 1.00 24.44 7 GLU A CA 18
ATOM 33556 C C . GLU A 1 7 ? 5.592 -4.342 5.621 1.00 34.24 7 GLU A C 18
ATOM 33557 O O . GLU A 1 7 ? 5.595 -3.336 6.331 1.00 1.01 7 GLU A O 18
ATOM 33569 N N . VAL A 1 8 ? 4.668 -4.588 4.690 1.00 55.44 8 VAL A N 18
ATOM 33570 C CA . VAL A 1 8 ? 3.599 -3.662 4.296 1.00 1.12 8 VAL A CA 18
ATOM 33571 C C . VAL A 1 8 ? 2.309 -4.021 5.064 1.00 25.55 8 VAL A C 18
ATOM 33572 O O . VAL A 1 8 ? 1.740 -5.091 4.867 1.00 54.31 8 VAL A O 18
ATOM 33585 N N . GLN A 1 9 ? 1.882 -3.112 5.954 1.00 24.13 9 GLN A N 18
ATOM 33586 C CA . GLN A 1 9 ? 0.699 -3.288 6.809 1.00 44.54 9 GLN A CA 18
ATOM 33587 C C . GLN A 1 9 ? -0.486 -2.578 6.141 1.00 24.01 9 GLN A C 18
ATOM 33588 O O . GLN A 1 9 ? -0.566 -1.352 6.175 1.00 55.52 9 GLN A O 18
ATOM 33602 N N . VAL A 1 10 ? -1.384 -3.347 5.509 1.00 1.22 10 VAL A N 18
ATOM 33603 C CA . VAL A 1 10 ? -2.543 -2.790 4.783 1.00 62.15 10 VAL A CA 18
ATOM 33604 C C . VAL A 1 10 ? -3.770 -2.811 5.707 1.00 33.52 10 VAL A C 18
ATOM 33605 O O . VAL A 1 10 ? -4.275 -3.883 6.045 1.00 22.41 10 VAL A O 18
ATOM 33618 N N . LYS A 1 11 ? -4.205 -1.612 6.135 1.00 14.13 11 LYS A N 18
ATOM 33619 C CA . LYS A 1 11 ? -5.339 -1.431 7.050 1.00 30.32 11 LYS A CA 18
ATOM 33620 C C . LYS A 1 11 ? -6.479 -0.730 6.292 1.00 34.23 11 LYS A C 18
ATOM 33621 O O . LYS A 1 11 ? -6.431 0.474 6.086 1.00 24.12 11 LYS A O 18
ATOM 33640 N N . ILE A 1 12 ? -7.504 -1.484 5.887 1.00 25.41 12 ILE A N 18
ATOM 33641 C CA . ILE A 1 12 ? -8.635 -0.952 5.089 1.00 52.23 12 ILE A CA 18
ATOM 33642 C C . ILE A 1 12 ? -9.957 -1.101 5.869 1.00 3.10 12 ILE A C 18
ATOM 33643 O O . ILE A 1 12 ? -10.371 -2.215 6.207 1.00 33.34 12 ILE A O 18
ATOM 33659 N N . THR A 1 13 ? -10.605 0.035 6.173 1.00 33.04 13 THR A N 18
ATOM 33660 C CA . THR A 1 13 ? -11.918 0.047 6.829 1.00 65.13 13 THR A CA 18
ATOM 33661 C C . THR A 1 13 ? -13.024 0.044 5.747 1.00 72.42 13 THR A C 18
ATOM 33662 O O . THR A 1 13 ? -13.195 1.022 5.013 1.00 13.12 13 THR A O 18
ATOM 33673 N N . CYS A 1 14 ? -13.742 -1.085 5.651 1.00 14.15 14 CYS A N 18
ATOM 33674 C CA . CYS A 1 14 ? -14.848 -1.299 4.703 1.00 21.04 14 CYS A CA 18
ATOM 33675 C C . CYS A 1 14 ? -16.141 -1.409 5.516 1.00 70.33 14 CYS A C 18
ATOM 33676 O O . CYS A 1 14 ? -16.220 -2.235 6.443 1.00 2.24 14 CYS A O 18
ATOM 33683 N N . ASN A 1 15 ? -17.124 -0.546 5.171 1.00 3.42 15 ASN A N 18
ATOM 33684 C CA . ASN A 1 15 ? -18.420 -0.419 5.863 1.00 42.41 15 ASN A CA 18
ATOM 33685 C C . ASN A 1 15 ? -18.202 0.216 7.254 1.00 41.34 15 ASN A C 18
ATOM 33686 O O . ASN A 1 15 ? -18.370 1.432 7.422 1.00 64.22 15 ASN A O 18
ATOM 33697 N N . GLY A 1 16 ? -17.779 -0.607 8.216 1.00 12.23 16 GLY A N 18
ATOM 33698 C CA . GLY A 1 16 ? -17.451 -0.151 9.568 1.00 70.22 16 GLY A CA 18
ATOM 33699 C C . GLY A 1 16 ? -16.542 -1.138 10.273 1.00 24.22 16 GLY A C 18
ATOM 33700 O O . GLY A 1 16 ? -16.440 -1.126 11.504 1.00 4.32 16 GLY A O 18
ATOM 33704 N N . LYS A 1 17 ? -15.889 -2.012 9.481 1.00 32.43 17 LYS A N 18
ATOM 33705 C CA . LYS A 1 17 ? -14.973 -3.049 9.971 1.00 51.35 17 LYS A CA 18
ATOM 33706 C C . LYS A 1 17 ? -13.569 -2.775 9.408 1.00 75.32 17 LYS A C 18
ATOM 33707 O O . LYS A 1 17 ? -13.403 -2.627 8.194 1.00 72.44 17 LYS A O 18
ATOM 33726 N N . THR A 1 18 ? -12.575 -2.696 10.304 1.00 40.43 18 THR A N 18
ATOM 33727 C CA . THR A 1 18 ? -11.185 -2.372 9.952 1.00 51.14 18 THR A CA 18
ATOM 33728 C C . THR A 1 18 ? -10.385 -3.677 9.755 1.00 24.24 18 THR A C 18
ATOM 33729 O O . THR A 1 18 ? -10.322 -4.514 10.661 1.00 2.33 18 THR A O 18
ATOM 33740 N N . TYR A 1 19 ? -9.803 -3.842 8.558 1.00 63.01 19 TYR A N 18
ATOM 33741 C CA . TYR A 1 19 ? -9.089 -5.065 8.156 1.00 72.43 19 TYR A CA 18
ATOM 33742 C C . TYR A 1 19 ? -7.594 -4.755 7.976 1.00 74.53 19 TYR A C 18
ATOM 33743 O O . TYR A 1 19 ? -7.190 -4.203 6.951 1.00 44.23 19 TYR A O 18
ATOM 33761 N N . GLU A 1 20 ? -6.783 -5.118 8.980 1.00 13.41 20 GLU A N 18
ATOM 33762 C CA . GLU A 1 20 ? -5.328 -4.865 8.982 1.00 15.43 20 GLU A CA 18
ATOM 33763 C C . GLU A 1 20 ? -4.551 -6.189 9.045 1.00 41.44 20 GLU A C 18
ATOM 33764 O O . GLU A 1 20 ? -5.036 -7.175 9.622 1.00 24.12 20 GLU A O 18
ATOM 33776 N N . ARG A 1 21 ? -3.350 -6.197 8.436 1.00 31.23 21 ARG A N 18
ATOM 33777 C CA . ARG A 1 21 ? -2.465 -7.376 8.391 1.00 70.21 21 ARG A CA 18
ATOM 33778 C C . ARG A 1 21 ? -1.054 -6.956 7.933 1.00 43.32 21 ARG A C 18
ATOM 33779 O O . ARG A 1 21 ? -0.918 -6.132 7.024 1.00 33.22 21 ARG A O 18
ATOM 33800 N N . THR A 1 22 ? -0.016 -7.501 8.605 1.00 42.15 22 THR A N 18
ATOM 33801 C CA . THR A 1 22 ? 1.391 -7.280 8.241 1.00 11.24 22 THR A CA 18
ATOM 33802 C C . THR A 1 22 ? 1.801 -8.312 7.168 1.00 21.42 22 THR A C 18
ATOM 33803 O O . THR A 1 22 ? 1.905 -9.507 7.458 1.00 60.34 22 THR A O 18
ATOM 33814 N N . TYR A 1 23 ? 2.001 -7.834 5.934 1.00 22.54 23 TYR A N 18
ATOM 33815 C CA . TYR A 1 23 ? 2.452 -8.665 4.797 1.00 4.44 23 TYR A CA 18
ATOM 33816 C C . TYR A 1 23 ? 3.973 -8.505 4.667 1.00 52.24 23 TYR A C 18
ATOM 33817 O O . TYR A 1 23 ? 4.465 -7.386 4.719 1.00 63.05 23 TYR A O 18
ATOM 33835 N N . GLN A 1 24 ? 4.709 -9.609 4.492 1.00 63.23 24 GLN A N 18
ATOM 33836 C CA . GLN A 1 24 ? 6.171 -9.551 4.313 1.00 24.13 24 GLN A CA 18
ATOM 33837 C C . GLN A 1 24 ? 6.454 -9.490 2.803 1.00 24.53 24 GLN A C 18
ATOM 33838 O O . GLN A 1 24 ? 6.233 -10.474 2.094 1.00 24.10 24 GLN A O 18
ATOM 33852 N N . LEU A 1 25 ? 6.900 -8.320 2.312 1.00 14.34 25 LEU A N 18
ATOM 33853 C CA . LEU A 1 25 ? 7.270 -8.124 0.897 1.00 42.41 25 LEU A CA 18
ATOM 33854 C C . LEU A 1 25 ? 8.785 -7.913 0.797 1.00 35.33 25 LEU A C 18
ATOM 33855 O O . LEU A 1 25 ? 9.297 -6.812 1.019 1.00 44.50 25 LEU A O 18
ATOM 33871 N N . TYR A 1 26 ? 9.488 -9.005 0.495 1.00 35.21 26 TYR A N 18
ATOM 33872 C CA . TYR A 1 26 ? 10.927 -9.009 0.216 1.00 22.04 26 TYR A CA 18
ATOM 33873 C C . TYR A 1 26 ? 11.148 -8.882 -1.299 1.00 61.01 26 TYR A C 18
ATOM 33874 O O . TYR A 1 26 ? 10.504 -9.593 -2.079 1.00 54.53 26 TYR A O 18
ATOM 33892 N N . ALA A 1 27 ? 12.073 -8.000 -1.709 1.00 11.04 27 ALA A N 18
ATOM 33893 C CA . ALA A 1 27 ? 12.390 -7.792 -3.130 1.00 51.44 27 ALA A CA 18
ATOM 33894 C C . ALA A 1 27 ? 13.832 -7.332 -3.312 1.00 35.15 27 ALA A C 18
ATOM 33895 O O . ALA A 1 27 ? 14.361 -6.582 -2.483 1.00 41.43 27 ALA A O 18
ATOM 33902 N N . VAL A 1 28 ? 14.439 -7.796 -4.417 1.00 30.43 28 VAL A N 18
ATOM 33903 C CA . VAL A 1 28 ? 15.768 -7.374 -4.865 1.00 15.55 28 VAL A CA 18
ATOM 33904 C C . VAL A 1 28 ? 15.734 -5.878 -5.250 1.00 12.21 28 VAL A C 18
ATOM 33905 O O . VAL A 1 28 ? 16.588 -5.095 -4.840 1.00 21.23 28 VAL A O 18
ATOM 33918 N N . ARG A 1 29 ? 14.701 -5.487 -6.014 1.00 1.41 29 ARG A N 18
ATOM 33919 C CA . ARG A 1 29 ? 14.519 -4.095 -6.491 1.00 4.12 29 ARG A CA 18
ATOM 33920 C C . ARG A 1 29 ? 13.144 -3.563 -6.057 1.00 74.22 29 ARG A C 18
ATOM 33921 O O . ARG A 1 29 ? 12.215 -4.341 -5.820 1.00 24.34 29 ARG A O 18
ATOM 33942 N N . ASP A 1 30 ? 13.035 -2.229 -5.966 1.00 43.22 30 ASP A N 18
ATOM 33943 C CA . ASP A 1 30 ? 11.750 -1.525 -5.755 1.00 74.24 30 ASP A CA 18
ATOM 33944 C C . ASP A 1 30 ? 10.823 -1.724 -6.971 1.00 3.30 30 ASP A C 18
ATOM 33945 O O . ASP A 1 30 ? 9.599 -1.675 -6.838 1.00 41.41 30 ASP A O 18
ATOM 33954 N N . GLU A 1 31 ? 11.449 -1.941 -8.154 1.00 4.33 31 GLU A N 18
ATOM 33955 C CA . GLU A 1 31 ? 10.772 -2.395 -9.386 1.00 44.44 31 GLU A CA 18
ATOM 33956 C C . GLU A 1 31 ? 9.951 -3.675 -9.125 1.00 11.41 31 GLU A C 18
ATOM 33957 O O . GLU A 1 31 ? 8.793 -3.777 -9.530 1.00 53.22 31 GLU A O 18
ATOM 33969 N N . GLU A 1 32 ? 10.574 -4.628 -8.399 1.00 45.33 32 GLU A N 18
ATOM 33970 C CA . GLU A 1 32 ? 9.970 -5.942 -8.094 1.00 75.43 32 GLU A CA 18
ATOM 33971 C C . GLU A 1 32 ? 8.851 -5.809 -7.040 1.00 20.31 32 GLU A C 18
ATOM 33972 O O . GLU A 1 32 ? 7.980 -6.666 -6.948 1.00 50.51 32 GLU A O 18
ATOM 33984 N N . LEU A 1 33 ? 8.915 -4.736 -6.229 1.00 20.54 33 LEU A N 18
ATOM 33985 C CA . LEU A 1 33 ? 7.946 -4.479 -5.145 1.00 71.20 33 LEU A CA 18
ATOM 33986 C C . LEU A 1 33 ? 6.606 -3.948 -5.738 1.00 20.33 33 LEU A C 18
ATOM 33987 O O . LEU A 1 33 ? 5.549 -4.160 -5.150 1.00 63.44 33 LEU A O 18
ATOM 34003 N N . LYS A 1 34 ? 6.669 -3.292 -6.921 1.00 31.43 34 LYS A N 18
ATOM 34004 C CA . LYS A 1 34 ? 5.488 -2.654 -7.569 1.00 54.33 34 LYS A CA 18
ATOM 34005 C C . LYS A 1 34 ? 4.363 -3.670 -7.900 1.00 70.02 34 LYS A C 18
ATOM 34006 O O . LYS A 1 34 ? 3.184 -3.412 -7.618 1.00 25.14 34 LYS A O 18
ATOM 34025 N N . GLU A 1 35 ? 4.746 -4.812 -8.517 1.00 70.43 35 GLU A N 18
ATOM 34026 C CA . GLU A 1 35 ? 3.818 -5.928 -8.825 1.00 15.23 35 GLU A CA 18
ATOM 34027 C C . GLU A 1 35 ? 3.217 -6.536 -7.539 1.00 50.24 35 GLU A C 18
ATOM 34028 O O . GLU A 1 35 ? 2.055 -6.938 -7.525 1.00 63.21 35 GLU A O 18
ATOM 34040 N N . LYS A 1 36 ? 4.035 -6.577 -6.466 1.00 44.11 36 LYS A N 18
ATOM 34041 C CA . LYS A 1 36 ? 3.643 -7.139 -5.161 1.00 41.20 36 LYS A CA 18
ATOM 34042 C C . LYS A 1 36 ? 2.568 -6.270 -4.503 1.00 42.02 36 LYS A C 18
ATOM 34043 O O . LYS A 1 36 ? 1.615 -6.794 -3.944 1.00 24.41 36 LYS A O 18
ATOM 34062 N N . LEU A 1 37 ? 2.761 -4.941 -4.580 1.00 21.23 37 LEU A N 18
ATOM 34063 C CA . LEU A 1 37 ? 1.798 -3.948 -4.083 1.00 71.33 37 LEU A CA 18
ATOM 34064 C C . LEU A 1 37 ? 0.447 -4.116 -4.795 1.00 50.12 37 LEU A C 18
ATOM 34065 O O . LEU A 1 37 ? -0.586 -4.152 -4.132 1.00 65.10 37 LEU A O 18
ATOM 34081 N N . LYS A 1 38 ? 0.483 -4.266 -6.148 1.00 63.13 38 LYS A N 18
ATOM 34082 C CA . LYS A 1 38 ? -0.721 -4.561 -6.960 1.00 72.04 38 LYS A CA 18
ATOM 34083 C C . LYS A 1 38 ? -1.441 -5.821 -6.441 1.00 54.23 38 LYS A C 18
ATOM 34084 O O . LYS A 1 38 ? -2.645 -5.785 -6.219 1.00 20.05 38 LYS A O 18
ATOM 34103 N N . LYS A 1 39 ? -0.670 -6.913 -6.216 1.00 44.44 39 LYS A N 18
ATOM 34104 C CA . LYS A 1 39 ? -1.215 -8.210 -5.754 1.00 21.31 39 LYS A CA 18
ATOM 34105 C C . LYS A 1 39 ? -1.905 -8.062 -4.385 1.00 31.33 39 LYS A C 18
ATOM 34106 O O . LYS A 1 39 ? -3.096 -8.284 -4.298 1.00 3.54 39 LYS A O 18
ATOM 34125 N N . VAL A 1 40 ? -1.138 -7.615 -3.366 1.00 11.12 40 VAL A N 18
ATOM 34126 C CA . VAL A 1 40 ? -1.601 -7.425 -1.960 1.00 62.32 40 VAL A CA 18
ATOM 34127 C C . VAL A 1 40 ? -2.930 -6.637 -1.892 1.00 53.33 40 VAL A C 18
ATOM 34128 O O . VAL A 1 40 ? -3.860 -7.024 -1.169 1.00 5.50 40 VAL A O 18
ATOM 34141 N N . LEU A 1 41 ? -2.998 -5.555 -2.687 1.00 72.13 41 LEU A N 18
ATOM 34142 C CA . LEU A 1 41 ? -4.192 -4.710 -2.809 1.00 54.05 41 LEU A CA 18
ATOM 34143 C C . LEU A 1 41 ? -5.354 -5.493 -3.458 1.00 73.03 41 LEU A C 18
ATOM 34144 O O . LEU A 1 41 ? -6.427 -5.564 -2.883 1.00 51.04 41 LEU A O 18
ATOM 34160 N N . ASN A 1 42 ? -5.097 -6.130 -4.617 1.00 72.55 42 ASN A N 18
ATOM 34161 C CA . ASN A 1 42 ? -6.133 -6.859 -5.397 1.00 32.03 42 ASN A CA 18
ATOM 34162 C C . ASN A 1 42 ? -6.638 -8.138 -4.690 1.00 33.22 42 ASN A C 18
ATOM 34163 O O . ASN A 1 42 ? -7.747 -8.605 -4.987 1.00 15.23 42 ASN A O 18
ATOM 34174 N N . GLU A 1 43 ? -5.838 -8.705 -3.761 1.00 0.13 43 GLU A N 18
ATOM 34175 C CA . GLU A 1 43 ? -6.272 -9.853 -2.945 1.00 13.15 43 GLU A CA 18
ATOM 34176 C C . GLU A 1 43 ? -7.258 -9.353 -1.882 1.00 14.11 43 GLU A C 18
ATOM 34177 O O . GLU A 1 43 ? -8.395 -9.832 -1.783 1.00 64.32 43 GLU A O 18
ATOM 34189 N N . ARG A 1 44 ? -6.807 -8.335 -1.125 1.00 51.12 44 ARG A N 18
ATOM 34190 C CA . ARG A 1 44 ? -7.512 -7.838 0.062 1.00 12.22 44 ARG A CA 18
ATOM 34191 C C . ARG A 1 44 ? -8.762 -7.004 -0.321 1.00 30.54 44 ARG A C 18
ATOM 34192 O O . ARG A 1 44 ? -9.711 -6.922 0.460 1.00 41.12 44 ARG A O 18
ATOM 34213 N N . MET A 1 45 ? -8.749 -6.401 -1.533 1.00 12.44 45 MET A N 18
ATOM 34214 C CA . MET A 1 45 ? -9.868 -5.555 -2.025 1.00 34.43 45 MET A CA 18
ATOM 34215 C C . MET A 1 45 ? -10.896 -6.352 -2.847 1.00 40.11 45 MET A C 18
ATOM 34216 O O . MET A 1 45 ? -11.958 -5.807 -3.189 1.00 54.40 45 MET A O 18
ATOM 34230 N N . ASP A 1 46 ? -10.583 -7.621 -3.161 1.00 35.43 46 ASP A N 18
ATOM 34231 C CA . ASP A 1 46 ? -11.512 -8.502 -3.900 1.00 43.33 46 ASP A CA 18
ATOM 34232 C C . ASP A 1 46 ? -12.872 -8.694 -3.146 1.00 52.12 46 ASP A C 18
ATOM 34233 O O . ASP A 1 46 ? -13.931 -8.514 -3.768 1.00 33.00 46 ASP A O 18
ATOM 34242 N N . PRO A 1 47 ? -12.890 -9.050 -1.802 1.00 44.31 47 PRO A N 18
ATOM 34243 C CA . PRO A 1 47 ? -14.157 -9.106 -1.021 1.00 32.24 47 PRO A CA 18
ATOM 34244 C C . PRO A 1 47 ? -14.820 -7.716 -0.860 1.00 24.30 47 PRO A C 18
ATOM 34245 O O . PRO A 1 47 ? -16.033 -7.631 -0.792 1.00 62.04 47 PRO A O 18
ATOM 34256 N N . ILE A 1 48 ? -13.997 -6.642 -0.866 1.00 43.21 48 ILE A N 18
ATOM 34257 C CA . ILE A 1 48 ? -14.427 -5.259 -0.529 1.00 31.31 48 ILE A CA 18
ATOM 34258 C C . ILE A 1 48 ? -15.390 -4.690 -1.594 1.00 3.31 48 ILE A C 18
ATOM 34259 O O . ILE A 1 48 ? -16.347 -3.972 -1.262 1.00 23.44 48 ILE A O 18
ATOM 34275 N N . LYS A 1 49 ? -15.128 -5.032 -2.868 1.00 50.44 49 LYS A N 18
ATOM 34276 C CA . LYS A 1 49 ? -15.985 -4.624 -4.002 1.00 54.14 49 LYS A CA 18
ATOM 34277 C C . LYS A 1 49 ? -17.352 -5.312 -3.891 1.00 30.31 49 LYS A C 18
ATOM 34278 O O . LYS A 1 49 ? -18.398 -4.694 -4.114 1.00 11.41 49 LYS A O 18
ATOM 34297 N N . LYS A 1 50 ? -17.301 -6.600 -3.509 1.00 11.34 50 LYS A N 18
ATOM 34298 C CA . LYS A 1 50 ? -18.481 -7.459 -3.328 1.00 23.42 50 LYS A CA 18
ATOM 34299 C C . LYS A 1 50 ? -19.254 -7.046 -2.041 1.00 1.52 50 LYS A C 18
ATOM 34300 O O . LYS A 1 50 ? -20.467 -7.264 -1.946 1.00 15.01 50 LYS A O 18
ATOM 34319 N N . LEU A 1 51 ? -18.546 -6.417 -1.071 1.00 13.14 51 LEU A N 18
ATOM 34320 C CA . LEU A 1 51 ? -19.169 -5.842 0.151 1.00 32.54 51 LEU A CA 18
ATOM 34321 C C . LEU A 1 51 ? -19.891 -4.520 -0.184 1.00 4.01 51 LEU A C 18
ATOM 34322 O O . LEU A 1 51 ? -20.922 -4.197 0.419 1.00 25.34 51 LEU A O 18
ATOM 34338 N N . GLY A 1 52 ? -19.335 -3.777 -1.158 1.00 32.51 52 GLY A N 18
ATOM 34339 C CA . GLY A 1 52 ? -19.910 -2.514 -1.619 1.00 43.53 52 GLY A CA 18
ATOM 34340 C C . GLY A 1 52 ? -19.739 -1.380 -0.617 1.00 33.43 52 GLY A C 18
ATOM 34341 O O . GLY A 1 52 ? -20.720 -0.762 -0.182 1.00 35.41 52 GLY A O 18
ATOM 34345 N N . CYS A 1 53 ? -18.489 -1.138 -0.225 1.00 44.11 53 CYS A N 18
ATOM 34346 C CA . CYS A 1 53 ? -18.117 0.001 0.617 1.00 61.33 53 CYS A CA 18
ATOM 34347 C C . CYS A 1 53 ? -17.667 1.153 -0.292 1.00 55.04 53 CYS A C 18
ATOM 34348 O O . CYS A 1 53 ? -16.660 1.013 -0.996 1.00 11.13 53 CYS A O 18
ATOM 34355 N N . LYS A 1 54 ? -18.442 2.260 -0.307 1.00 74.24 54 LYS A N 18
ATOM 34356 C CA . LYS A 1 54 ? -18.129 3.446 -1.128 1.00 62.40 54 LYS A CA 18
ATOM 34357 C C . LYS A 1 54 ? -16.804 4.077 -0.667 1.00 13.10 54 LYS A C 18
ATOM 34358 O O . LYS A 1 54 ? -15.758 3.840 -1.275 1.00 22.44 54 LYS A O 18
ATOM 34377 N N . ARG A 1 55 ? -16.840 4.835 0.442 1.00 11.24 55 ARG A N 18
ATOM 34378 C CA . ARG A 1 55 ? -15.630 5.465 0.981 1.00 2.00 55 ARG A CA 18
ATOM 34379 C C . ARG A 1 55 ? -14.885 4.458 1.867 1.00 22.35 55 ARG A C 18
ATOM 34380 O O . ARG A 1 55 ? -15.446 3.938 2.841 1.00 42.25 55 ARG A O 18
ATOM 34401 N N . VAL A 1 56 ? -13.631 4.181 1.499 1.00 24.14 56 VAL A N 18
ATOM 34402 C CA . VAL A 1 56 ? -12.704 3.353 2.280 1.00 43.10 56 VAL A CA 18
ATOM 34403 C C . VAL A 1 56 ? -11.412 4.147 2.507 1.00 64.14 56 VAL A C 18
ATOM 34404 O O . VAL A 1 56 ? -10.945 4.871 1.611 1.00 45.44 56 VAL A O 18
ATOM 34417 N N . ARG A 1 57 ? -10.875 4.057 3.726 1.00 0.32 57 ARG A N 18
ATOM 34418 C CA . ARG A 1 57 ? -9.542 4.558 4.046 1.00 40.44 57 ARG A CA 18
ATOM 34419 C C . ARG A 1 57 ? -8.597 3.356 4.123 1.00 13.13 57 ARG A C 18
ATOM 34420 O O . ARG A 1 57 ? -8.723 2.507 5.020 1.00 53.32 57 ARG A O 18
ATOM 34441 N N . ILE A 1 58 ? -7.711 3.254 3.132 1.00 23.41 58 ILE A N 18
ATOM 34442 C CA . ILE A 1 58 ? -6.648 2.253 3.099 1.00 42.34 58 ILE A CA 18
ATOM 34443 C C . ILE A 1 58 ? -5.382 2.930 3.656 1.00 54.22 58 ILE A C 18
ATOM 34444 O O . ILE A 1 58 ? -4.735 3.719 2.968 1.00 44.14 58 ILE A O 18
ATOM 34460 N N . SER A 1 59 ? -5.052 2.632 4.914 1.00 72.14 59 SER A N 18
ATOM 34461 C CA . SER A 1 59 ? -3.888 3.182 5.601 1.00 31.24 59 SER A CA 18
ATOM 34462 C C . SER A 1 59 ? -2.786 2.116 5.572 1.00 24.01 59 SER A C 18
ATOM 34463 O O . SER A 1 59 ? -2.845 1.118 6.306 1.00 75.41 59 SER A O 18
ATOM 34471 N N . ILE A 1 60 ? -1.811 2.308 4.679 1.00 20.22 60 ILE A N 18
ATOM 34472 C CA . ILE A 1 60 ? -0.698 1.370 4.485 1.00 11.30 60 ILE A CA 18
ATOM 34473 C C . ILE A 1 60 ? 0.559 1.929 5.162 1.00 63.21 60 ILE A C 18
ATOM 34474 O O . ILE A 1 60 ? 1.025 3.017 4.821 1.00 71.33 60 ILE A O 18
ATOM 34490 N N . ARG A 1 61 ? 1.075 1.189 6.142 1.00 35.10 61 ARG A N 18
ATOM 34491 C CA . ARG A 1 61 ? 2.320 1.526 6.835 1.00 61.44 61 ARG A CA 18
ATOM 34492 C C . ARG A 1 61 ? 3.396 0.539 6.405 1.00 43.34 61 ARG A C 18
ATOM 34493 O O . ARG A 1 61 ? 3.263 -0.662 6.629 1.00 52.21 61 ARG A O 18
ATOM 34514 N N . VAL A 1 62 ? 4.463 1.049 5.792 1.00 74.33 62 VAL A N 18
ATOM 34515 C CA . VAL A 1 62 ? 5.594 0.221 5.371 1.00 32.32 62 VAL A CA 18
ATOM 34516 C C . VAL A 1 62 ? 6.631 0.226 6.497 1.00 65.21 62 VAL A C 18
ATOM 34517 O O . VAL A 1 62 ? 6.870 1.260 7.142 1.00 13.44 62 VAL A O 18
ATOM 34530 N N . LYS A 1 63 ? 7.205 -0.945 6.763 1.00 72.41 63 LYS A N 18
ATOM 34531 C CA . LYS A 1 63 ? 8.294 -1.085 7.713 1.00 25.14 63 LYS A CA 18
ATOM 34532 C C . LYS A 1 63 ? 9.575 -0.658 7.003 1.00 12.55 63 LYS A C 18
ATOM 34533 O O . LYS A 1 63 ? 10.021 -1.318 6.055 1.00 42.20 63 LYS A O 18
ATOM 34552 N N . HIS A 1 64 ? 10.109 0.493 7.428 1.00 13.23 64 HIS A N 18
ATOM 34553 C CA . HIS A 1 64 ? 11.290 1.109 6.818 1.00 51.23 64 HIS A CA 18
ATOM 34554 C C . HIS A 1 64 ? 12.545 0.343 7.265 1.00 51.12 64 HIS A C 18
ATOM 34555 O O . HIS A 1 64 ? 12.619 -0.104 8.416 1.00 3.21 64 HIS A O 18
ATOM 34570 N N . SER A 1 65 ? 13.501 0.202 6.333 1.00 33.43 65 SER A N 18
ATOM 34571 C CA . SER A 1 65 ? 14.695 -0.660 6.477 1.00 1.42 65 SER A CA 18
ATOM 34572 C C . SER A 1 65 ? 15.492 -0.404 7.779 1.00 21.22 65 SER A C 18
ATOM 34573 O O . SER A 1 65 ? 15.930 -1.353 8.449 1.00 24.20 65 SER A O 18
ATOM 34581 N N . ASP A 1 66 ? 15.622 0.880 8.138 1.00 24.02 66 ASP A N 18
ATOM 34582 C CA . ASP A 1 66 ? 16.438 1.345 9.285 1.00 73.15 66 ASP A CA 18
ATOM 34583 C C . ASP A 1 66 ? 16.127 2.834 9.543 1.00 2.55 66 ASP A C 18
ATOM 34584 O O . ASP A 1 66 ? 15.513 3.480 8.694 1.00 53.24 66 ASP A O 18
ATOM 34593 N N . ALA A 1 67 ? 16.523 3.362 10.724 1.00 63.35 67 ALA A N 18
ATOM 34594 C CA . ALA A 1 67 ? 16.255 4.766 11.112 1.00 12.30 67 ALA A CA 18
ATOM 34595 C C . ALA A 1 67 ? 17.168 5.776 10.371 1.00 74.44 67 ALA A C 18
ATOM 34596 O O . ALA A 1 67 ? 16.792 6.941 10.205 1.00 72.13 67 ALA A O 18
ATOM 34603 N N . ALA A 1 68 ? 18.369 5.335 9.939 1.00 20.54 68 ALA A N 18
ATOM 34604 C CA . ALA A 1 68 ? 19.248 6.148 9.067 1.00 22.24 68 ALA A CA 18
ATOM 34605 C C . ALA A 1 68 ? 18.772 6.038 7.609 1.00 31.15 68 ALA A C 18
ATOM 34606 O O . ALA A 1 68 ? 18.748 7.035 6.870 1.00 70.54 68 ALA A O 18
ATOM 34613 N N . GLU A 1 69 ? 18.378 4.802 7.217 1.00 14.21 69 GLU A N 18
ATOM 34614 C CA . GLU A 1 69 ? 17.802 4.512 5.885 1.00 10.13 69 GLU A CA 18
ATOM 34615 C C . GLU A 1 69 ? 16.390 5.114 5.732 1.00 30.13 69 GLU A C 18
ATOM 34616 O O . GLU A 1 69 ? 15.925 5.250 4.619 1.00 34.25 69 GLU A O 18
ATOM 34628 N N . GLU A 1 70 ? 15.747 5.466 6.867 1.00 31.02 70 GLU A N 18
ATOM 34629 C CA . GLU A 1 70 ? 14.383 6.060 6.939 1.00 62.03 70 GLU A CA 18
ATOM 34630 C C . GLU A 1 70 ? 14.215 7.262 5.979 1.00 34.02 70 GLU A C 18
ATOM 34631 O O . GLU A 1 70 ? 13.217 7.363 5.256 1.00 75.05 70 GLU A O 18
ATOM 34643 N N . LYS A 1 71 ? 15.245 8.124 5.976 1.00 73.20 71 LYS A N 18
ATOM 34644 C CA . LYS A 1 71 ? 15.302 9.358 5.172 1.00 54.25 71 LYS A CA 18
ATOM 34645 C C . LYS A 1 71 ? 15.245 9.048 3.663 1.00 72.35 71 LYS A C 18
ATOM 34646 O O . LYS A 1 71 ? 14.617 9.778 2.893 1.00 72.11 71 LYS A O 18
ATOM 34665 N N . LYS A 1 72 ? 15.902 7.942 3.275 1.00 53.32 72 LYS A N 18
ATOM 34666 C CA . LYS A 1 72 ? 15.931 7.458 1.888 1.00 21.52 72 LYS A CA 18
ATOM 34667 C C . LYS A 1 72 ? 14.680 6.614 1.565 1.00 44.53 72 LYS A C 18
ATOM 34668 O O . LYS A 1 72 ? 14.094 6.765 0.499 1.00 15.05 72 LYS A O 18
ATOM 34687 N N . GLU A 1 73 ? 14.258 5.788 2.536 1.00 70.32 73 GLU A N 18
ATOM 34688 C CA . GLU A 1 73 ? 13.350 4.648 2.308 1.00 14.20 73 GLU A CA 18
ATOM 34689 C C . GLU A 1 73 ? 11.909 5.118 2.129 1.00 73.33 73 GLU A C 18
ATOM 34690 O O . GLU A 1 73 ? 11.212 4.651 1.229 1.00 34.24 73 GLU A O 18
ATOM 34702 N N . ALA A 1 74 ? 11.486 6.049 2.997 1.00 0.41 74 ALA A N 18
ATOM 34703 C CA . ALA A 1 74 ? 10.130 6.615 2.970 1.00 13.41 74 ALA A CA 18
ATOM 34704 C C . ALA A 1 74 ? 9.892 7.389 1.668 1.00 13.30 74 ALA A C 18
ATOM 34705 O O . ALA A 1 74 ? 8.884 7.182 0.992 1.00 71.11 74 ALA A O 18
ATOM 34712 N N . LYS A 1 75 ? 10.859 8.267 1.339 1.00 61.01 75 LYS A N 18
ATOM 34713 C CA . LYS A 1 75 ? 10.829 9.125 0.141 1.00 53.13 75 LYS A CA 18
ATOM 34714 C C . LYS A 1 75 ? 10.803 8.284 -1.163 1.00 14.32 75 LYS A C 18
ATOM 34715 O O . LYS A 1 75 ? 10.029 8.572 -2.089 1.00 10.32 75 LYS A O 18
ATOM 34734 N N . LYS A 1 76 ? 11.651 7.232 -1.194 1.00 2.14 76 LYS A N 18
ATOM 34735 C CA . LYS A 1 76 ? 11.789 6.299 -2.335 1.00 2.12 76 LYS A CA 18
ATOM 34736 C C . LYS A 1 76 ? 10.474 5.526 -2.550 1.00 71.45 76 LYS A C 18
ATOM 34737 O O . LYS A 1 76 ? 9.926 5.501 -3.658 1.00 61.21 76 LYS A O 18
ATOM 34756 N N . PHE A 1 77 ? 9.965 4.937 -1.455 1.00 62.41 77 PHE A N 18
ATOM 34757 C CA . PHE A 1 77 ? 8.825 4.006 -1.491 1.00 34.51 77 PHE A CA 18
ATOM 34758 C C . PHE A 1 77 ? 7.496 4.765 -1.703 1.00 62.24 77 PHE A C 18
ATOM 34759 O O . PHE A 1 77 ? 6.536 4.193 -2.215 1.00 25.55 77 PHE A O 18
ATOM 34776 N N . ALA A 1 78 ? 7.477 6.057 -1.325 1.00 45.34 78 ALA A N 18
ATOM 34777 C CA . ALA A 1 78 ? 6.333 6.959 -1.557 1.00 14.03 78 ALA A CA 18
ATOM 34778 C C . ALA A 1 78 ? 6.077 7.138 -3.060 1.00 72.12 78 ALA A C 18
ATOM 34779 O O . ALA A 1 78 ? 4.922 7.107 -3.516 1.00 52.20 78 ALA A O 18
ATOM 34786 N N . ALA A 1 79 ? 7.180 7.307 -3.814 1.00 54.03 79 ALA A N 18
ATOM 34787 C CA . ALA A 1 79 ? 7.149 7.438 -5.276 1.00 72.21 79 ALA A CA 18
ATOM 34788 C C . ALA A 1 79 ? 6.678 6.125 -5.946 1.00 24.22 79 ALA A C 18
ATOM 34789 O O . ALA A 1 79 ? 5.955 6.162 -6.946 1.00 4.13 79 ALA A O 18
ATOM 34796 N N . ILE A 1 80 ? 7.099 4.978 -5.367 1.00 74.54 80 ILE A N 18
ATOM 34797 C CA . ILE A 1 80 ? 6.706 3.624 -5.825 1.00 53.12 80 ILE A CA 18
ATOM 34798 C C . ILE A 1 80 ? 5.184 3.417 -5.675 1.00 65.31 80 ILE A C 18
ATOM 34799 O O . ILE A 1 80 ? 4.511 2.978 -6.616 1.00 24.24 80 ILE A O 18
ATOM 34815 N N . LEU A 1 81 ? 4.662 3.790 -4.492 1.00 41.22 81 LEU A N 18
ATOM 34816 C CA . LEU A 1 81 ? 3.245 3.619 -4.130 1.00 25.10 81 LEU A CA 18
ATOM 34817 C C . LEU A 1 81 ? 2.332 4.468 -5.033 1.00 2.35 81 LEU A C 18
ATOM 34818 O O . LEU A 1 81 ? 1.350 3.954 -5.573 1.00 54.43 81 LEU A O 18
ATOM 34834 N N . ASN A 1 82 ? 2.720 5.748 -5.229 1.00 75.30 82 ASN A N 18
ATOM 34835 C CA . ASN A 1 82 ? 1.918 6.751 -5.978 1.00 21.24 82 ASN A CA 18
ATOM 34836 C C . ASN A 1 82 ? 1.685 6.262 -7.432 1.00 50.53 82 ASN A C 18
ATOM 34837 O O . ASN A 1 82 ? 0.623 6.508 -8.018 1.00 50.20 82 ASN A O 18
ATOM 34848 N N . LYS A 1 83 ? 2.683 5.530 -7.976 1.00 73.22 83 LYS A N 18
ATOM 34849 C CA . LYS A 1 83 ? 2.588 4.888 -9.302 1.00 42.04 83 LYS A CA 18
ATOM 34850 C C . LYS A 1 83 ? 1.579 3.724 -9.287 1.00 24.51 83 LYS A C 18
ATOM 34851 O O . LYS A 1 83 ? 0.700 3.674 -10.137 1.00 11.15 83 LYS A O 18
ATOM 34870 N N . VAL A 1 84 ? 1.684 2.835 -8.275 1.00 53.33 84 VAL A N 18
ATOM 34871 C CA . VAL A 1 84 ? 0.896 1.578 -8.217 1.00 20.21 84 VAL A CA 18
ATOM 34872 C C . VAL A 1 84 ? -0.616 1.867 -8.078 1.00 33.14 84 VAL A C 18
ATOM 34873 O O . VAL A 1 84 ? -1.434 1.257 -8.773 1.00 33.14 84 VAL A O 18
ATOM 34886 N N . PHE A 1 85 ? -0.957 2.812 -7.180 1.00 53.32 85 PHE A N 18
ATOM 34887 C CA . PHE A 1 85 ? -2.348 3.276 -6.981 1.00 53.21 85 PHE A CA 18
ATOM 34888 C C . PHE A 1 85 ? -2.910 3.906 -8.274 1.00 11.34 85 PHE A C 18
ATOM 34889 O O . PHE A 1 85 ? -4.076 3.685 -8.626 1.00 21.43 85 PHE A O 18
ATOM 34906 N N . ALA A 1 86 ? -2.043 4.634 -9.010 1.00 1.24 86 ALA A N 18
ATOM 34907 C CA . ALA A 1 86 ? -2.386 5.232 -10.317 1.00 1.14 86 ALA A CA 18
ATOM 34908 C C . ALA A 1 86 ? -2.616 4.147 -11.391 1.00 75.53 86 ALA A C 18
ATOM 34909 O O . ALA A 1 86 ? -3.442 4.318 -12.295 1.00 72.41 86 ALA A O 18
ATOM 34916 N N . GLU A 1 87 ? -1.904 3.009 -11.243 1.00 1.31 87 GLU A N 18
ATOM 34917 C CA . GLU A 1 87 ? -1.998 1.845 -12.151 1.00 65.12 87 GLU A CA 18
ATOM 34918 C C . GLU A 1 87 ? -3.226 0.966 -11.807 1.00 24.33 87 GLU A C 18
ATOM 34919 O O . GLU A 1 87 ? -3.494 -0.029 -12.489 1.00 54.33 87 GLU A O 18
ATOM 34931 N N . LEU A 1 88 ? -3.965 1.350 -10.747 1.00 35.45 88 LEU A N 18
ATOM 34932 C CA . LEU A 1 88 ? -5.239 0.708 -10.352 1.00 53.41 88 LEU A CA 18
ATOM 34933 C C . LEU A 1 88 ? -6.425 1.617 -10.742 1.00 72.13 88 LEU A C 18
ATOM 34934 O O . LEU A 1 88 ? -7.553 1.142 -10.924 1.00 74.12 88 LEU A O 18
ATOM 34950 N N . GLY A 1 89 ? -6.145 2.929 -10.853 1.00 61.43 89 GLY A N 18
ATOM 34951 C CA . GLY A 1 89 ? -7.146 3.927 -11.236 1.00 32.40 89 GLY A CA 18
ATOM 34952 C C . GLY A 1 89 ? -7.218 5.103 -10.270 1.00 53.20 89 GLY A C 18
ATOM 34953 O O . GLY A 1 89 ? -7.787 6.148 -10.623 1.00 42.51 89 GLY A O 18
ATOM 34957 N N . TYR A 1 90 ? -6.659 4.936 -9.044 1.00 14.35 90 TYR A N 18
ATOM 34958 C CA . TYR A 1 90 ? -6.623 6.009 -8.020 1.00 31.21 90 TYR A CA 18
ATOM 34959 C C . TYR A 1 90 ? -5.834 7.218 -8.539 1.00 33.10 90 TYR A C 18
ATOM 34960 O O . TYR A 1 90 ? -4.781 7.056 -9.163 1.00 72.31 90 TYR A O 18
ATOM 34978 N N . ASN A 1 91 ? -6.354 8.416 -8.270 1.00 71.51 91 ASN A N 18
ATOM 34979 C CA . ASN A 1 91 ? -5.691 9.682 -8.624 1.00 20.21 91 ASN A CA 18
ATOM 34980 C C . ASN A 1 91 ? -4.618 10.014 -7.569 1.00 73.32 91 ASN A C 18
ATOM 34981 O O . ASN A 1 91 ? -4.547 9.368 -6.509 1.00 2.15 91 ASN A O 18
ATOM 34992 N N . ASP A 1 92 ? -3.780 11.017 -7.872 1.00 4.40 92 ASP A N 18
ATOM 34993 C CA . ASP A 1 92 ? -2.681 11.447 -6.979 1.00 2.01 92 ASP A CA 18
ATOM 34994 C C . ASP A 1 92 ? -3.221 11.960 -5.625 1.00 33.34 92 ASP A C 18
ATOM 34995 O O . ASP A 1 92 ? -2.620 11.714 -4.578 1.00 44.02 92 ASP A O 18
ATOM 35004 N N . SER A 1 93 ? -4.375 12.658 -5.683 1.00 61.43 93 SER A N 18
ATOM 35005 C CA . SER A 1 93 ? -5.070 13.222 -4.505 1.00 64.20 93 SER A CA 18
ATOM 35006 C C . SER A 1 93 ? -5.562 12.141 -3.517 1.00 73.31 93 SER A C 18
ATOM 35007 O O . SER A 1 93 ? -5.744 12.434 -2.327 1.00 63.35 93 SER A O 18
ATOM 35015 N N . ASN A 1 94 ? -5.802 10.908 -4.013 1.00 0.04 94 ASN A N 18
ATOM 35016 C CA . ASN A 1 94 ? -6.121 9.745 -3.149 1.00 13.51 94 ASN A CA 18
ATOM 35017 C C . ASN A 1 94 ? -4.929 9.421 -2.230 1.00 61.33 94 ASN A C 18
ATOM 35018 O O . ASN A 1 94 ? -5.103 9.151 -1.042 1.00 35.23 94 ASN A O 18
ATOM 35029 N N . VAL A 1 95 ? -3.716 9.524 -2.799 1.00 42.02 95 VAL A N 18
ATOM 35030 C CA . VAL A 1 95 ? -2.458 9.098 -2.159 1.00 50.22 95 VAL A CA 18
ATOM 35031 C C . VAL A 1 95 ? -1.935 10.222 -1.230 1.00 53.33 95 VAL A C 18
ATOM 35032 O O . VAL A 1 95 ? -1.414 11.233 -1.703 1.00 74.44 95 VAL A O 18
ATOM 35045 N N . THR A 1 96 ? -2.133 10.058 0.086 1.00 3.34 96 THR A N 18
ATOM 35046 C CA . THR A 1 96 ? -1.710 11.044 1.111 1.00 54.32 96 THR A CA 18
ATOM 35047 C C . THR A 1 96 ? -0.558 10.445 1.941 1.00 2.21 96 THR A C 18
ATOM 35048 O O . THR A 1 96 ? -0.462 9.232 2.038 1.00 23.43 96 THR A O 18
ATOM 35059 N N . TRP A 1 97 ? 0.322 11.286 2.511 1.00 30.12 97 TRP A N 18
ATOM 35060 C CA . TRP A 1 97 ? 1.417 10.825 3.400 1.00 62.31 97 TRP A CA 18
ATOM 35061 C C . TRP A 1 97 ? 1.392 11.623 4.712 1.00 12.32 97 TRP A C 18
ATOM 35062 O O . TRP A 1 97 ? 1.584 12.847 4.711 1.00 22.10 97 TRP A O 18
ATOM 35083 N N . ASP A 1 98 ? 1.127 10.900 5.818 1.00 44.21 98 ASP A N 18
ATOM 35084 C CA . ASP A 1 98 ? 0.937 11.473 7.162 1.00 62.22 98 ASP A CA 18
ATOM 35085 C C . ASP A 1 98 ? 1.205 10.399 8.241 1.00 3.14 98 ASP A C 18
ATOM 35086 O O . ASP A 1 98 ? 0.630 9.306 8.185 1.00 30.54 98 ASP A O 18
ATOM 35095 N N . GLY A 1 99 ? 2.098 10.716 9.206 1.00 22.00 99 GLY A N 18
ATOM 35096 C CA . GLY A 1 99 ? 2.443 9.804 10.315 1.00 33.31 99 GLY A CA 18
ATOM 35097 C C . GLY A 1 99 ? 3.087 8.503 9.839 1.00 22.43 99 GLY A C 18
ATOM 35098 O O . GLY A 1 99 ? 2.656 7.420 10.231 1.00 72.42 99 GLY A O 18
ATOM 35102 N N . ASP A 1 100 ? 4.077 8.650 8.920 1.00 54.04 100 ASP A N 18
ATOM 35103 C CA . ASP A 1 100 ? 4.830 7.548 8.229 1.00 54.22 100 ASP A CA 18
ATOM 35104 C C . ASP A 1 100 ? 3.910 6.592 7.415 1.00 32.13 100 ASP A C 18
ATOM 35105 O O . ASP A 1 100 ? 4.374 5.591 6.849 1.00 31.42 100 ASP A O 18
ATOM 35114 N N . THR A 1 101 ? 2.635 6.976 7.277 1.00 51.31 101 THR A N 18
ATOM 35115 C CA . THR A 1 101 ? 1.583 6.167 6.648 1.00 1.01 101 THR A CA 18
ATOM 35116 C C . THR A 1 101 ? 1.204 6.792 5.302 1.00 41.20 101 THR A C 18
ATOM 35117 O O . THR A 1 101 ? 1.233 8.015 5.165 1.00 55.32 101 THR A O 18
ATOM 35128 N N . VAL A 1 102 ? 0.870 5.963 4.307 1.00 21.22 102 VAL A N 18
ATOM 35129 C CA . VAL A 1 102 ? 0.210 6.426 3.086 1.00 64.03 102 VAL A CA 18
ATOM 35130 C C . VAL A 1 102 ? -1.308 6.168 3.237 1.00 64.22 102 VAL A C 18
ATOM 35131 O O . VAL A 1 102 ? -1.764 5.018 3.281 1.00 54.11 102 VAL A O 18
ATOM 35144 N N . THR A 1 103 ? -2.073 7.259 3.403 1.00 71.22 103 THR A N 18
ATOM 35145 C CA . THR A 1 103 ? -3.523 7.213 3.545 1.00 2.13 103 THR A CA 18
ATOM 35146 C C . THR A 1 103 ? -4.155 7.382 2.158 1.00 60.30 103 THR A C 18
ATOM 35147 O O . THR A 1 103 ? -4.202 8.489 1.611 1.00 73.31 103 THR A O 18
ATOM 35158 N N . VAL A 1 104 ? -4.582 6.264 1.567 1.00 14.52 104 VAL A N 18
ATOM 35159 C CA . VAL A 1 104 ? -5.294 6.269 0.292 1.00 33.23 104 VAL A CA 18
ATOM 35160 C C . VAL A 1 104 ? -6.792 6.246 0.602 1.00 11.00 104 VAL A C 18
ATOM 35161 O O . VAL A 1 104 ? -7.324 5.229 1.054 1.00 41.52 104 VAL A O 18
ATOM 35174 N N . GLU A 1 105 ? -7.461 7.375 0.364 1.00 62.32 105 GLU A N 18
ATOM 35175 C CA . GLU A 1 105 ? -8.902 7.522 0.597 1.00 24.03 105 GLU A CA 18
ATOM 35176 C C . GLU A 1 105 ? -9.553 7.848 -0.736 1.00 53.31 105 GLU A C 18
ATOM 35177 O O . GLU A 1 105 ? -9.094 8.746 -1.456 1.00 30.42 105 GLU A O 18
ATOM 35189 N N . GLY A 1 106 ? -10.600 7.098 -1.067 1.00 21.52 106 GLY A N 18
ATOM 35190 C CA . GLY A 1 106 ? -11.319 7.255 -2.319 1.00 73.44 106 GLY A CA 18
ATOM 35191 C C . GLY A 1 106 ? -12.693 6.638 -2.244 1.00 44.12 106 GLY A C 18
ATOM 35192 O O . GLY A 1 106 ? -13.192 6.351 -1.145 1.00 12.32 106 GLY A O 18
ATOM 35196 N N . GLN A 1 107 ? -13.310 6.447 -3.407 1.00 64.42 107 GLN A N 18
ATOM 35197 C CA . GLN A 1 107 ? -14.626 5.822 -3.518 1.00 73.41 107 GLN A CA 18
ATOM 35198 C C . GLN A 1 107 ? -14.574 4.662 -4.518 1.00 51.04 107 GLN A C 18
ATOM 35199 O O . GLN A 1 107 ? -14.226 4.848 -5.697 1.00 30.44 107 GLN A O 18
ATOM 35213 N N . LEU A 1 108 ? -14.882 3.469 -4.012 1.00 21.23 108 LEU A N 18
ATOM 35214 C CA . LEU A 1 108 ? -15.176 2.283 -4.812 1.00 33.05 108 LEU A CA 18
ATOM 35215 C C . LEU A 1 108 ? -16.568 2.497 -5.446 1.00 5.13 108 LEU A C 18
ATOM 35216 O O . LEU A 1 108 ? -17.516 2.868 -4.736 1.00 33.40 108 LEU A O 18
ATOM 35232 N N . GLU A 1 109 ? -16.659 2.307 -6.774 1.00 1.42 109 GLU A N 18
ATOM 35233 C CA . GLU A 1 109 ? -17.882 2.580 -7.555 1.00 21.44 109 GLU A CA 18
ATOM 35234 C C . GLU A 1 109 ? -19.086 1.781 -7.006 1.00 62.35 109 GLU A C 18
ATOM 35235 O O . GLU A 1 109 ? -19.169 0.555 -7.176 1.00 71.32 109 GLU A O 18
ATOM 35247 N N . GLY A 1 110 ? -19.975 2.503 -6.311 1.00 65.51 110 GLY A N 18
ATOM 35248 C CA . GLY A 1 110 ? -21.180 1.937 -5.707 1.00 10.42 110 GLY A CA 18
ATOM 35249 C C . GLY A 1 110 ? -22.105 3.043 -5.213 1.00 70.24 110 GLY A C 18
ATOM 35250 O O . GLY A 1 110 ? -22.680 2.948 -4.125 1.00 2.33 110 GLY A O 18
ATOM 35254 N N . VAL A 1 111 ? -22.262 4.092 -6.055 1.00 20.41 111 VAL A N 18
ATOM 35255 C CA . VAL A 1 111 ? -22.955 5.344 -5.686 1.00 44.11 111 VAL A CA 18
ATOM 35256 C C . VAL A 1 111 ? -24.486 5.153 -5.730 1.00 1.31 111 VAL A C 18
ATOM 35257 O O . VAL A 1 111 ? -25.157 5.500 -6.711 1.00 72.34 111 VAL A O 18
ATOM 35270 N N . ASP A 1 112 ? -24.999 4.549 -4.651 1.00 22.31 112 ASP A N 18
ATOM 35271 C CA . ASP A 1 112 ? -26.434 4.304 -4.424 1.00 10.42 112 ASP A CA 18
ATOM 35272 C C . ASP A 1 112 ? -26.606 3.778 -3.000 1.00 61.44 112 ASP A C 18
ATOM 35273 O O . ASP A 1 112 ? -27.574 4.115 -2.313 1.00 32.03 112 ASP A O 18
ATOM 35282 N N . LEU A 1 113 ? -25.628 2.961 -2.578 1.00 42.22 113 LEU A N 18
ATOM 35283 C CA . LEU A 1 113 ? -25.562 2.388 -1.219 1.00 72.31 113 LEU A CA 18
ATOM 35284 C C . LEU A 1 113 ? -25.276 3.498 -0.176 1.00 52.55 113 LEU A C 18
ATOM 35285 O O . LEU A 1 113 ? -24.132 3.732 0.216 1.00 41.11 113 LEU A O 18
ATOM 35301 N N . GLU A 1 114 ? -26.349 4.196 0.216 1.00 41.23 114 GLU A N 18
ATOM 35302 C CA . GLU A 1 114 ? -26.287 5.337 1.155 1.00 0.35 114 GLU A CA 18
ATOM 35303 C C . GLU A 1 114 ? -25.941 4.857 2.577 1.00 1.30 114 GLU A C 18
ATOM 35304 O O . GLU A 1 114 ? -26.359 3.767 2.994 1.00 41.15 114 GLU A O 18
ATOM 35316 N N . HIS A 1 115 ? -25.171 5.694 3.299 1.00 15.10 115 HIS A N 18
ATOM 35317 C CA . HIS A 1 115 ? -24.667 5.384 4.645 1.00 50.54 115 HIS A CA 18
ATOM 35318 C C . HIS A 1 115 ? -25.829 5.294 5.666 1.00 30.44 115 HIS A C 18
ATOM 35319 O O . HIS A 1 115 ? -26.321 6.311 6.160 1.00 65.12 115 HIS A O 18
ATOM 35334 N N . HIS A 1 116 ? -26.302 4.057 5.933 1.00 70.41 116 HIS A N 18
ATOM 35335 C CA . HIS A 1 116 ? -27.292 3.788 7.010 1.00 74.02 116 HIS A CA 18
ATOM 35336 C C . HIS A 1 116 ? -26.657 4.024 8.390 1.00 70.54 116 HIS A C 18
ATOM 35337 O O . HIS A 1 116 ? -27.369 4.183 9.387 1.00 71.32 116 HIS A O 18
ATOM 35352 N N . HIS A 1 117 ? -25.307 4.036 8.436 1.00 72.32 117 HIS A N 18
ATOM 35353 C CA . HIS A 1 117 ? -24.553 4.603 9.563 1.00 13.54 117 HIS A CA 18
ATOM 35354 C C . HIS A 1 117 ? -24.759 6.136 9.577 1.00 10.13 117 HIS A C 18
ATOM 35355 O O . HIS A 1 117 ? -24.013 6.887 8.938 1.00 35.24 117 HIS A O 18
ATOM 35370 N N . HIS A 1 118 ? -25.843 6.551 10.247 1.00 75.22 118 HIS A N 18
ATOM 35371 C CA . HIS A 1 118 ? -26.222 7.965 10.446 1.00 53.54 118 HIS A CA 18
ATOM 35372 C C . HIS A 1 118 ? -27.217 8.041 11.619 1.00 32.54 118 HIS A C 18
ATOM 35373 O O . HIS A 1 118 ? -27.721 7.008 12.081 1.00 14.15 118 HIS A O 18
ATOM 35388 N N . HIS A 1 119 ? -27.511 9.264 12.074 1.00 33.41 119 HIS A N 18
ATOM 35389 C CA . HIS A 1 119 ? -28.417 9.497 13.208 1.00 63.40 119 HIS A CA 18
ATOM 35390 C C . HIS A 1 119 ? -29.898 9.380 12.768 1.00 53.02 119 HIS A C 18
ATOM 35391 O O . HIS A 1 119 ? -30.323 10.037 11.810 1.00 12.20 119 HIS A O 18
ATOM 35406 N N . HIS A 1 120 ? -30.648 8.530 13.482 1.00 31.44 120 HIS A N 18
ATOM 35407 C CA . HIS A 1 120 ? -32.096 8.334 13.291 1.00 50.42 120 HIS A CA 18
ATOM 35408 C C . HIS A 1 120 ? -32.726 7.992 14.668 1.00 22.42 120 HIS A C 18
ATOM 35409 O O . HIS A 1 120 ? -32.458 6.893 15.198 1.00 52.41 120 HIS A O 18
ATOM 35425 N N . MET A 1 1 ? 23.337 -9.006 -0.543 1.00 0.45 1 MET A N 19
ATOM 35426 C CA . MET A 1 1 ? 22.113 -8.191 -0.364 1.00 74.35 1 MET A CA 19
ATOM 35427 C C . MET A 1 1 ? 21.402 -8.042 -1.723 1.00 20.10 1 MET A C 19
ATOM 35428 O O . MET A 1 1 ? 21.457 -6.988 -2.370 1.00 10.01 1 MET A O 19
ATOM 35444 N N . SER A 1 2 ? 20.765 -9.134 -2.169 1.00 2.33 2 SER A N 19
ATOM 35445 C CA . SER A 1 2 ? 20.081 -9.203 -3.473 1.00 13.12 2 SER A CA 19
ATOM 35446 C C . SER A 1 2 ? 18.644 -8.643 -3.375 1.00 53.24 2 SER A C 19
ATOM 35447 O O . SER A 1 2 ? 17.672 -9.312 -3.741 1.00 34.23 2 SER A O 19
ATOM 35455 N N . GLY A 1 3 ? 18.527 -7.394 -2.882 1.00 43.50 3 GLY A N 19
ATOM 35456 C CA . GLY A 1 3 ? 17.240 -6.704 -2.778 1.00 24.41 3 GLY A CA 19
ATOM 35457 C C . GLY A 1 3 ? 16.921 -6.217 -1.368 1.00 74.05 3 GLY A C 19
ATOM 35458 O O . GLY A 1 3 ? 17.823 -5.803 -0.631 1.00 15.14 3 GLY A O 19
ATOM 35462 N N . LYS A 1 4 ? 15.624 -6.279 -1.002 1.00 51.13 4 LYS A N 19
ATOM 35463 C CA . LYS A 1 4 ? 15.094 -5.705 0.241 1.00 60.01 4 LYS A CA 19
ATOM 35464 C C . LYS A 1 4 ? 13.818 -6.457 0.677 1.00 55.10 4 LYS A C 19
ATOM 35465 O O . LYS A 1 4 ? 12.920 -6.688 -0.141 1.00 31.03 4 LYS A O 19
ATOM 35484 N N . LYS A 1 5 ? 13.761 -6.861 1.959 1.00 72.11 5 LYS A N 19
ATOM 35485 C CA . LYS A 1 5 ? 12.530 -7.371 2.590 1.00 12.11 5 LYS A CA 19
ATOM 35486 C C . LYS A 1 5 ? 11.874 -6.221 3.378 1.00 53.44 5 LYS A C 19
ATOM 35487 O O . LYS A 1 5 ? 12.575 -5.432 4.024 1.00 41.14 5 LYS A O 19
ATOM 35506 N N . VAL A 1 6 ? 10.544 -6.137 3.313 1.00 24.15 6 VAL A N 19
ATOM 35507 C CA . VAL A 1 6 ? 9.756 -5.128 4.040 1.00 75.45 6 VAL A CA 19
ATOM 35508 C C . VAL A 1 6 ? 8.437 -5.747 4.530 1.00 45.11 6 VAL A C 19
ATOM 35509 O O . VAL A 1 6 ? 7.883 -6.623 3.866 1.00 1.44 6 VAL A O 19
ATOM 35522 N N . GLU A 1 7 ? 7.938 -5.300 5.698 1.00 54.10 7 GLU A N 19
ATOM 35523 C CA . GLU A 1 7 ? 6.628 -5.729 6.210 1.00 64.35 7 GLU A CA 19
ATOM 35524 C C . GLU A 1 7 ? 5.646 -4.562 6.032 1.00 70.22 7 GLU A C 19
ATOM 35525 O O . GLU A 1 7 ? 5.842 -3.473 6.578 1.00 21.43 7 GLU A O 19
ATOM 35537 N N . VAL A 1 8 ? 4.615 -4.804 5.228 1.00 51.11 8 VAL A N 19
ATOM 35538 C CA . VAL A 1 8 ? 3.595 -3.812 4.869 1.00 74.13 8 VAL A CA 19
ATOM 35539 C C . VAL A 1 8 ? 2.307 -4.120 5.654 1.00 43.20 8 VAL A C 19
ATOM 35540 O O . VAL A 1 8 ? 1.856 -5.256 5.654 1.00 14.11 8 VAL A O 19
ATOM 35553 N N . GLN A 1 9 ? 1.746 -3.120 6.357 1.00 20.22 9 GLN A N 19
ATOM 35554 C CA . GLN A 1 9 ? 0.467 -3.281 7.077 1.00 33.43 9 GLN A CA 19
ATOM 35555 C C . GLN A 1 9 ? -0.610 -2.444 6.383 1.00 44.22 9 GLN A C 19
ATOM 35556 O O . GLN A 1 9 ? -0.655 -1.231 6.556 1.00 2.50 9 GLN A O 19
ATOM 35570 N N . VAL A 1 10 ? -1.469 -3.104 5.593 1.00 31.33 10 VAL A N 19
ATOM 35571 C CA . VAL A 1 10 ? -2.553 -2.439 4.850 1.00 22.53 10 VAL A CA 19
ATOM 35572 C C . VAL A 1 10 ? -3.830 -2.497 5.698 1.00 3.13 10 VAL A C 19
ATOM 35573 O O . VAL A 1 10 ? -4.364 -3.580 5.937 1.00 60.32 10 VAL A O 19
ATOM 35586 N N . LYS A 1 11 ? -4.286 -1.327 6.182 1.00 22.52 11 LYS A N 19
ATOM 35587 C CA . LYS A 1 11 ? -5.499 -1.216 7.001 1.00 12.21 11 LYS A CA 19
ATOM 35588 C C . LYS A 1 11 ? -6.611 -0.589 6.142 1.00 0.31 11 LYS A C 19
ATOM 35589 O O . LYS A 1 11 ? -6.580 0.607 5.891 1.00 30.33 11 LYS A O 19
ATOM 35608 N N . ILE A 1 12 ? -7.576 -1.397 5.679 1.00 60.23 12 ILE A N 19
ATOM 35609 C CA . ILE A 1 12 ? -8.688 -0.923 4.818 1.00 72.24 12 ILE A CA 19
ATOM 35610 C C . ILE A 1 12 ? -10.036 -1.111 5.552 1.00 10.24 12 ILE A C 19
ATOM 35611 O O . ILE A 1 12 ? -10.431 -2.228 5.893 1.00 52.34 12 ILE A O 19
ATOM 35627 N N . THR A 1 13 ? -10.716 0.011 5.822 1.00 14.14 13 THR A N 19
ATOM 35628 C CA . THR A 1 13 ? -11.963 0.033 6.597 1.00 1.43 13 THR A CA 19
ATOM 35629 C C . THR A 1 13 ? -13.187 0.246 5.677 1.00 2.11 13 THR A C 19
ATOM 35630 O O . THR A 1 13 ? -13.154 1.092 4.768 1.00 4.43 13 THR A O 19
ATOM 35641 N N . CYS A 1 14 ? -14.251 -0.546 5.928 1.00 44.44 14 CYS A N 19
ATOM 35642 C CA . CYS A 1 14 ? -15.550 -0.423 5.251 1.00 43.40 14 CYS A CA 19
ATOM 35643 C C . CYS A 1 14 ? -16.659 -1.168 6.024 1.00 11.00 14 CYS A C 19
ATOM 35644 O O . CYS A 1 14 ? -16.424 -2.253 6.575 1.00 22.02 14 CYS A O 19
ATOM 35651 N N . ASN A 1 15 ? -17.867 -0.545 6.058 1.00 13.51 15 ASN A N 19
ATOM 35652 C CA . ASN A 1 15 ? -19.122 -1.136 6.587 1.00 64.51 15 ASN A CA 19
ATOM 35653 C C . ASN A 1 15 ? -19.020 -1.515 8.075 1.00 2.43 15 ASN A C 19
ATOM 35654 O O . ASN A 1 15 ? -19.662 -2.467 8.538 1.00 32.02 15 ASN A O 19
ATOM 35665 N N . GLY A 1 16 ? -18.223 -0.736 8.828 1.00 34.52 16 GLY A N 19
ATOM 35666 C CA . GLY A 1 16 ? -18.073 -0.932 10.273 1.00 12.41 16 GLY A CA 19
ATOM 35667 C C . GLY A 1 16 ? -16.979 -1.919 10.649 1.00 31.45 16 GLY A C 19
ATOM 35668 O O . GLY A 1 16 ? -16.732 -2.140 11.837 1.00 12.54 16 GLY A O 19
ATOM 35672 N N . LYS A 1 17 ? -16.318 -2.517 9.643 1.00 52.22 17 LYS A N 19
ATOM 35673 C CA . LYS A 1 17 ? -15.218 -3.479 9.856 1.00 21.44 17 LYS A CA 19
ATOM 35674 C C . LYS A 1 17 ? -13.903 -2.915 9.311 1.00 61.25 17 LYS A C 19
ATOM 35675 O O . LYS A 1 17 ? -13.893 -2.180 8.326 1.00 52.02 17 LYS A O 19
ATOM 35694 N N . THR A 1 18 ? -12.803 -3.284 9.974 1.00 54.13 18 THR A N 19
ATOM 35695 C CA . THR A 1 18 ? -11.442 -2.932 9.566 1.00 14.01 18 THR A CA 19
ATOM 35696 C C . THR A 1 18 ? -10.684 -4.219 9.217 1.00 14.12 18 THR A C 19
ATOM 35697 O O . THR A 1 18 ? -10.704 -5.190 9.981 1.00 11.11 18 THR A O 19
ATOM 35708 N N . TYR A 1 19 ? -10.039 -4.217 8.046 1.00 14.03 19 TYR A N 19
ATOM 35709 C CA . TYR A 1 19 ? -9.270 -5.358 7.538 1.00 21.04 19 TYR A CA 19
ATOM 35710 C C . TYR A 1 19 ? -7.796 -4.954 7.467 1.00 5.20 19 TYR A C 19
ATOM 35711 O O . TYR A 1 19 ? -7.382 -4.249 6.545 1.00 13.13 19 TYR A O 19
ATOM 35729 N N . GLU A 1 20 ? -7.020 -5.380 8.470 1.00 2.14 20 GLU A N 19
ATOM 35730 C CA . GLU A 1 20 ? -5.592 -5.045 8.579 1.00 43.12 20 GLU A CA 19
ATOM 35731 C C . GLU A 1 20 ? -4.761 -6.319 8.767 1.00 60.20 20 GLU A C 19
ATOM 35732 O O . GLU A 1 20 ? -5.194 -7.261 9.443 1.00 0.51 20 GLU A O 19
ATOM 35744 N N . ARG A 1 21 ? -3.575 -6.345 8.133 1.00 73.34 21 ARG A N 19
ATOM 35745 C CA . ARG A 1 21 ? -2.714 -7.540 8.084 1.00 44.24 21 ARG A CA 19
ATOM 35746 C C . ARG A 1 21 ? -1.260 -7.129 7.760 1.00 53.20 21 ARG A C 19
ATOM 35747 O O . ARG A 1 21 ? -1.032 -6.172 7.021 1.00 54.40 21 ARG A O 19
ATOM 35768 N N . THR A 1 22 ? -0.291 -7.860 8.351 1.00 51.31 22 THR A N 19
ATOM 35769 C CA . THR A 1 22 ? 1.148 -7.654 8.138 1.00 2.53 22 THR A CA 19
ATOM 35770 C C . THR A 1 22 ? 1.673 -8.672 7.091 1.00 54.14 22 THR A C 19
ATOM 35771 O O . THR A 1 22 ? 1.737 -9.875 7.362 1.00 44.33 22 THR A O 19
ATOM 35782 N N . TYR A 1 23 ? 2.006 -8.165 5.889 1.00 33.13 23 TYR A N 19
ATOM 35783 C CA . TYR A 1 23 ? 2.507 -8.965 4.751 1.00 74.12 23 TYR A CA 19
ATOM 35784 C C . TYR A 1 23 ? 4.028 -8.810 4.675 1.00 24.41 23 TYR A C 19
ATOM 35785 O O . TYR A 1 23 ? 4.533 -7.701 4.825 1.00 23.51 23 TYR A O 19
ATOM 35803 N N . GLN A 1 24 ? 4.749 -9.907 4.425 1.00 31.34 24 GLN A N 19
ATOM 35804 C CA . GLN A 1 24 ? 6.217 -9.875 4.296 1.00 51.53 24 GLN A CA 19
ATOM 35805 C C . GLN A 1 24 ? 6.574 -9.969 2.803 1.00 62.40 24 GLN A C 19
ATOM 35806 O O . GLN A 1 24 ? 6.422 -11.023 2.181 1.00 24.13 24 GLN A O 19
ATOM 35820 N N . LEU A 1 25 ? 7.045 -8.843 2.245 1.00 10.35 25 LEU A N 19
ATOM 35821 C CA . LEU A 1 25 ? 7.332 -8.685 0.812 1.00 14.30 25 LEU A CA 19
ATOM 35822 C C . LEU A 1 25 ? 8.845 -8.541 0.602 1.00 40.51 25 LEU A C 19
ATOM 35823 O O . LEU A 1 25 ? 9.409 -7.471 0.837 1.00 55.32 25 LEU A O 19
ATOM 35839 N N . TYR A 1 26 ? 9.504 -9.643 0.219 1.00 63.55 26 TYR A N 19
ATOM 35840 C CA . TYR A 1 26 ? 10.907 -9.618 -0.231 1.00 32.43 26 TYR A CA 19
ATOM 35841 C C . TYR A 1 26 ? 10.936 -9.473 -1.754 1.00 23.32 26 TYR A C 19
ATOM 35842 O O . TYR A 1 26 ? 10.207 -10.178 -2.454 1.00 12.23 26 TYR A O 19
ATOM 35860 N N . ALA A 1 27 ? 11.811 -8.596 -2.250 1.00 43.43 27 ALA A N 19
ATOM 35861 C CA . ALA A 1 27 ? 11.983 -8.329 -3.685 1.00 64.01 27 ALA A CA 19
ATOM 35862 C C . ALA A 1 27 ? 13.467 -8.138 -3.993 1.00 13.15 27 ALA A C 19
ATOM 35863 O O . ALA A 1 27 ? 14.216 -7.685 -3.132 1.00 12.15 27 ALA A O 19
ATOM 35870 N N . VAL A 1 28 ? 13.884 -8.491 -5.220 1.00 64.21 28 VAL A N 19
ATOM 35871 C CA . VAL A 1 28 ? 15.266 -8.267 -5.687 1.00 42.11 28 VAL A CA 19
ATOM 35872 C C . VAL A 1 28 ? 15.445 -6.806 -6.152 1.00 30.13 28 VAL A C 19
ATOM 35873 O O . VAL A 1 28 ? 16.483 -6.176 -5.907 1.00 74.22 28 VAL A O 19
ATOM 35886 N N . ARG A 1 29 ? 14.412 -6.273 -6.818 1.00 63.04 29 ARG A N 19
ATOM 35887 C CA . ARG A 1 29 ? 14.368 -4.862 -7.250 1.00 54.22 29 ARG A CA 19
ATOM 35888 C C . ARG A 1 29 ? 13.171 -4.152 -6.613 1.00 73.53 29 ARG A C 19
ATOM 35889 O O . ARG A 1 29 ? 12.228 -4.798 -6.138 1.00 64.13 29 ARG A O 19
ATOM 35910 N N . ASP A 1 30 ? 13.218 -2.817 -6.643 1.00 12.51 30 ASP A N 19
ATOM 35911 C CA . ASP A 1 30 ? 12.091 -1.956 -6.264 1.00 35.51 30 ASP A CA 19
ATOM 35912 C C . ASP A 1 30 ? 10.921 -2.154 -7.254 1.00 33.20 30 ASP A C 19
ATOM 35913 O O . ASP A 1 30 ? 9.759 -2.125 -6.855 1.00 52.44 30 ASP A O 19
ATOM 35922 N N . GLU A 1 31 ? 11.266 -2.398 -8.546 1.00 1.23 31 GLU A N 19
ATOM 35923 C CA . GLU A 1 31 ? 10.305 -2.755 -9.612 1.00 10.41 31 GLU A CA 19
ATOM 35924 C C . GLU A 1 31 ? 9.496 -4.016 -9.247 1.00 24.13 31 GLU A C 19
ATOM 35925 O O . GLU A 1 31 ? 8.286 -4.089 -9.502 1.00 30.03 31 GLU A O 19
ATOM 35937 N N . GLU A 1 32 ? 10.181 -5.000 -8.634 1.00 44.10 32 GLU A N 19
ATOM 35938 C CA . GLU A 1 32 ? 9.551 -6.253 -8.194 1.00 2.44 32 GLU A CA 19
ATOM 35939 C C . GLU A 1 32 ? 8.572 -5.980 -7.027 1.00 40.23 32 GLU A C 19
ATOM 35940 O O . GLU A 1 32 ? 7.474 -6.520 -7.004 1.00 2.03 32 GLU A O 19
ATOM 35952 N N . LEU A 1 33 ? 8.984 -5.095 -6.092 1.00 24.41 33 LEU A N 19
ATOM 35953 C CA . LEU A 1 33 ? 8.182 -4.726 -4.900 1.00 41.11 33 LEU A CA 19
ATOM 35954 C C . LEU A 1 33 ? 6.863 -4.026 -5.331 1.00 63.01 33 LEU A C 19
ATOM 35955 O O . LEU A 1 33 ? 5.830 -4.210 -4.694 1.00 41.25 33 LEU A O 19
ATOM 35971 N N . LYS A 1 34 ? 6.926 -3.257 -6.435 1.00 32.41 34 LYS A N 19
ATOM 35972 C CA . LYS A 1 34 ? 5.774 -2.495 -6.971 1.00 33.44 34 LYS A CA 19
ATOM 35973 C C . LYS A 1 34 ? 4.589 -3.409 -7.332 1.00 41.33 34 LYS A C 19
ATOM 35974 O O . LYS A 1 34 ? 3.459 -3.169 -6.888 1.00 53.45 34 LYS A O 19
ATOM 35993 N N . GLU A 1 35 ? 4.858 -4.460 -8.130 1.00 1.03 35 GLU A N 19
ATOM 35994 C CA . GLU A 1 35 ? 3.816 -5.415 -8.544 1.00 43.01 35 GLU A CA 19
ATOM 35995 C C . GLU A 1 35 ? 3.312 -6.244 -7.352 1.00 35.13 35 GLU A C 19
ATOM 35996 O O . GLU A 1 35 ? 2.162 -6.654 -7.349 1.00 42.10 35 GLU A O 19
ATOM 36008 N N . LYS A 1 36 ? 4.181 -6.448 -6.336 1.00 34.04 36 LYS A N 19
ATOM 36009 C CA . LYS A 1 36 ? 3.807 -7.127 -5.076 1.00 33.31 36 LYS A CA 19
ATOM 36010 C C . LYS A 1 36 ? 2.766 -6.311 -4.298 1.00 43.11 36 LYS A C 19
ATOM 36011 O O . LYS A 1 36 ? 1.827 -6.876 -3.740 1.00 75.04 36 LYS A O 19
ATOM 36030 N N . LEU A 1 37 ? 2.957 -4.982 -4.275 1.00 73.34 37 LEU A N 19
ATOM 36031 C CA . LEU A 1 37 ? 1.990 -4.038 -3.693 1.00 35.15 37 LEU A CA 19
ATOM 36032 C C . LEU A 1 37 ? 0.640 -4.116 -4.431 1.00 12.20 37 LEU A C 19
ATOM 36033 O O . LEU A 1 37 ? -0.402 -4.160 -3.785 1.00 74.14 37 LEU A O 19
ATOM 36049 N N . LYS A 1 38 ? 0.678 -4.163 -5.786 1.00 20.13 38 LYS A N 19
ATOM 36050 C CA . LYS A 1 38 ? -0.541 -4.311 -6.621 1.00 60.02 38 LYS A CA 19
ATOM 36051 C C . LYS A 1 38 ? -1.276 -5.639 -6.320 1.00 71.22 38 LYS A C 19
ATOM 36052 O O . LYS A 1 38 ? -2.508 -5.662 -6.252 1.00 43.23 38 LYS A O 19
ATOM 36071 N N . LYS A 1 39 ? -0.494 -6.727 -6.107 1.00 43.03 39 LYS A N 19
ATOM 36072 C CA . LYS A 1 39 ? -1.030 -8.059 -5.740 1.00 32.20 39 LYS A CA 19
ATOM 36073 C C . LYS A 1 39 ? -1.783 -7.992 -4.394 1.00 13.40 39 LYS A C 19
ATOM 36074 O O . LYS A 1 39 ? -2.949 -8.377 -4.308 1.00 43.41 39 LYS A O 19
ATOM 36093 N N . VAL A 1 40 ? -1.078 -7.480 -3.365 1.00 14.32 40 VAL A N 19
ATOM 36094 C CA . VAL A 1 40 ? -1.579 -7.367 -1.981 1.00 53.35 40 VAL A CA 19
ATOM 36095 C C . VAL A 1 40 ? -2.867 -6.520 -1.895 1.00 42.12 40 VAL A C 19
ATOM 36096 O O . VAL A 1 40 ? -3.872 -6.974 -1.334 1.00 12.40 40 VAL A O 19
ATOM 36109 N N . LEU A 1 41 ? -2.814 -5.315 -2.481 1.00 63.22 41 LEU A N 19
ATOM 36110 C CA . LEU A 1 41 ? -3.896 -4.320 -2.400 1.00 24.22 41 LEU A CA 19
ATOM 36111 C C . LEU A 1 41 ? -5.165 -4.812 -3.116 1.00 2.22 41 LEU A C 19
ATOM 36112 O O . LEU A 1 41 ? -6.250 -4.780 -2.527 1.00 64.43 41 LEU A O 19
ATOM 36128 N N . ASN A 1 42 ? -5.005 -5.306 -4.366 1.00 53.42 42 ASN A N 19
ATOM 36129 C CA . ASN A 1 42 ? -6.132 -5.792 -5.199 1.00 34.42 42 ASN A CA 19
ATOM 36130 C C . ASN A 1 42 ? -6.849 -6.978 -4.501 1.00 11.10 42 ASN A C 19
ATOM 36131 O O . ASN A 1 42 ? -8.079 -6.963 -4.379 1.00 64.52 42 ASN A O 19
ATOM 36142 N N . GLU A 1 43 ? -6.058 -7.956 -3.989 1.00 25.21 43 GLU A N 19
ATOM 36143 C CA . GLU A 1 43 ? -6.582 -9.134 -3.239 1.00 44.13 43 GLU A CA 19
ATOM 36144 C C . GLU A 1 43 ? -7.341 -8.721 -1.965 1.00 63.01 43 GLU A C 19
ATOM 36145 O O . GLU A 1 43 ? -8.414 -9.258 -1.668 1.00 73.52 43 GLU A O 19
ATOM 36157 N N . ARG A 1 44 ? -6.764 -7.767 -1.223 1.00 75.00 44 ARG A N 19
ATOM 36158 C CA . ARG A 1 44 ? -7.331 -7.265 0.038 1.00 11.12 44 ARG A CA 19
ATOM 36159 C C . ARG A 1 44 ? -8.659 -6.512 -0.204 1.00 2.50 44 ARG A C 19
ATOM 36160 O O . ARG A 1 44 ? -9.511 -6.426 0.686 1.00 73.24 44 ARG A O 19
ATOM 36181 N N . MET A 1 45 ? -8.827 -5.980 -1.431 1.00 24.13 45 MET A N 19
ATOM 36182 C CA . MET A 1 45 ? -10.067 -5.296 -1.830 1.00 3.14 45 MET A CA 19
ATOM 36183 C C . MET A 1 45 ? -11.151 -6.271 -2.353 1.00 62.14 45 MET A C 19
ATOM 36184 O O . MET A 1 45 ? -12.292 -5.856 -2.469 1.00 30.35 45 MET A O 19
ATOM 36198 N N . ASP A 1 46 ? -10.817 -7.539 -2.671 1.00 43.15 46 ASP A N 19
ATOM 36199 C CA . ASP A 1 46 ? -11.827 -8.525 -3.188 1.00 44.30 46 ASP A CA 19
ATOM 36200 C C . ASP A 1 46 ? -12.997 -8.795 -2.191 1.00 33.13 46 ASP A C 19
ATOM 36201 O O . ASP A 1 46 ? -14.153 -8.842 -2.643 1.00 71.23 46 ASP A O 19
ATOM 36210 N N . PRO A 1 47 ? -12.749 -8.990 -0.833 1.00 1.03 47 PRO A N 19
ATOM 36211 C CA . PRO A 1 47 ? -13.849 -8.977 0.175 1.00 52.31 47 PRO A CA 19
ATOM 36212 C C . PRO A 1 47 ? -14.650 -7.657 0.133 1.00 34.14 47 PRO A C 19
ATOM 36213 O O . PRO A 1 47 ? -15.872 -7.664 0.232 1.00 4.14 47 PRO A O 19
ATOM 36224 N N . ILE A 1 48 ? -13.927 -6.552 -0.102 1.00 54.44 48 ILE A N 19
ATOM 36225 C CA . ILE A 1 48 ? -14.457 -5.175 -0.062 1.00 21.32 48 ILE A CA 19
ATOM 36226 C C . ILE A 1 48 ? -15.360 -4.893 -1.298 1.00 21.41 48 ILE A C 19
ATOM 36227 O O . ILE A 1 48 ? -16.319 -4.110 -1.224 1.00 74.32 48 ILE A O 19
ATOM 36243 N N . LYS A 1 49 ? -15.060 -5.578 -2.421 1.00 33.03 49 LYS A N 19
ATOM 36244 C CA . LYS A 1 49 ? -15.819 -5.443 -3.679 1.00 2.34 49 LYS A CA 19
ATOM 36245 C C . LYS A 1 49 ? -17.153 -6.176 -3.556 1.00 22.20 49 LYS A C 19
ATOM 36246 O O . LYS A 1 49 ? -18.185 -5.703 -4.048 1.00 61.35 49 LYS A O 19
ATOM 36265 N N . LYS A 1 50 ? -17.104 -7.343 -2.899 1.00 12.53 50 LYS A N 19
ATOM 36266 C CA . LYS A 1 50 ? -18.294 -8.127 -2.548 1.00 22.22 50 LYS A CA 19
ATOM 36267 C C . LYS A 1 50 ? -19.129 -7.419 -1.457 1.00 64.24 50 LYS A C 19
ATOM 36268 O O . LYS A 1 50 ? -20.353 -7.610 -1.386 1.00 63.14 50 LYS A O 19
ATOM 36287 N N . LEU A 1 51 ? -18.475 -6.580 -0.633 1.00 21.23 51 LEU A N 19
ATOM 36288 C CA . LEU A 1 51 ? -19.187 -5.717 0.327 1.00 53.50 51 LEU A CA 19
ATOM 36289 C C . LEU A 1 51 ? -19.900 -4.578 -0.440 1.00 21.32 51 LEU A C 19
ATOM 36290 O O . LEU A 1 51 ? -20.965 -4.116 -0.034 1.00 70.42 51 LEU A O 19
ATOM 36306 N N . GLY A 1 52 ? -19.282 -4.143 -1.556 1.00 42.50 52 GLY A N 19
ATOM 36307 C CA . GLY A 1 52 ? -19.836 -3.094 -2.417 1.00 5.45 52 GLY A CA 19
ATOM 36308 C C . GLY A 1 52 ? -19.528 -1.700 -1.898 1.00 41.24 52 GLY A C 19
ATOM 36309 O O . GLY A 1 52 ? -20.370 -0.799 -1.971 1.00 14.31 52 GLY A O 19
ATOM 36313 N N . CYS A 1 53 ? -18.309 -1.540 -1.364 1.00 22.22 53 CYS A N 19
ATOM 36314 C CA . CYS A 1 53 ? -17.833 -0.274 -0.792 1.00 74.21 53 CYS A CA 19
ATOM 36315 C C . CYS A 1 53 ? -17.525 0.737 -1.904 1.00 14.13 53 CYS A C 19
ATOM 36316 O O . CYS A 1 53 ? -16.674 0.468 -2.761 1.00 62.52 53 CYS A O 19
ATOM 36323 N N . LYS A 1 54 ? -18.233 1.880 -1.900 1.00 71.44 54 LYS A N 19
ATOM 36324 C CA . LYS A 1 54 ? -18.008 2.963 -2.870 1.00 63.24 54 LYS A CA 19
ATOM 36325 C C . LYS A 1 54 ? -16.620 3.584 -2.664 1.00 42.43 54 LYS A C 19
ATOM 36326 O O . LYS A 1 54 ? -15.812 3.629 -3.586 1.00 2.41 54 LYS A O 19
ATOM 36345 N N . ARG A 1 55 ? -16.363 4.039 -1.432 1.00 30.21 55 ARG A N 19
ATOM 36346 C CA . ARG A 1 55 ? -15.078 4.639 -1.026 1.00 75.20 55 ARG A CA 19
ATOM 36347 C C . ARG A 1 55 ? -14.492 3.828 0.139 1.00 31.55 55 ARG A C 19
ATOM 36348 O O . ARG A 1 55 ? -15.230 3.317 0.986 1.00 52.32 55 ARG A O 19
ATOM 36369 N N . VAL A 1 56 ? -13.162 3.712 0.154 1.00 1.14 56 VAL A N 19
ATOM 36370 C CA . VAL A 1 56 ? -12.406 2.992 1.192 1.00 71.12 56 VAL A CA 19
ATOM 36371 C C . VAL A 1 56 ? -11.341 3.926 1.785 1.00 71.00 56 VAL A C 19
ATOM 36372 O O . VAL A 1 56 ? -10.797 4.775 1.075 1.00 62.21 56 VAL A O 19
ATOM 36385 N N . ARG A 1 57 ? -11.074 3.791 3.089 1.00 32.22 57 ARG A N 19
ATOM 36386 C CA . ARG A 1 57 ? -9.988 4.511 3.765 1.00 35.32 57 ARG A CA 19
ATOM 36387 C C . ARG A 1 57 ? -8.900 3.500 4.115 1.00 30.11 57 ARG A C 19
ATOM 36388 O O . ARG A 1 57 ? -9.108 2.614 4.955 1.00 51.44 57 ARG A O 19
ATOM 36409 N N . ILE A 1 58 ? -7.769 3.600 3.413 1.00 70.13 58 ILE A N 19
ATOM 36410 C CA . ILE A 1 58 ? -6.606 2.731 3.612 1.00 3.32 58 ILE A CA 19
ATOM 36411 C C . ILE A 1 58 ? -5.506 3.527 4.337 1.00 53.00 58 ILE A C 19
ATOM 36412 O O . ILE A 1 58 ? -5.264 4.686 4.010 1.00 43.40 58 ILE A O 19
ATOM 36428 N N . SER A 1 59 ? -4.890 2.914 5.350 1.00 44.20 59 SER A N 19
ATOM 36429 C CA . SER A 1 59 ? -3.730 3.459 6.063 1.00 14.14 59 SER A CA 19
ATOM 36430 C C . SER A 1 59 ? -2.657 2.365 6.099 1.00 4.43 59 SER A C 19
ATOM 36431 O O . SER A 1 59 ? -2.820 1.341 6.769 1.00 23.42 59 SER A O 19
ATOM 36439 N N . ILE A 1 60 ? -1.604 2.551 5.294 1.00 71.30 60 ILE A N 19
ATOM 36440 C CA . ILE A 1 60 ? -0.508 1.590 5.162 1.00 61.11 60 ILE A CA 19
ATOM 36441 C C . ILE A 1 60 ? 0.684 2.027 6.029 1.00 10.21 60 ILE A C 19
ATOM 36442 O O . ILE A 1 60 ? 1.202 3.142 5.870 1.00 33.43 60 ILE A O 19
ATOM 36458 N N . ARG A 1 61 ? 1.098 1.143 6.953 1.00 4.43 61 ARG A N 19
ATOM 36459 C CA . ARG A 1 61 ? 2.304 1.314 7.768 1.00 42.20 61 ARG A CA 19
ATOM 36460 C C . ARG A 1 61 ? 3.374 0.374 7.193 1.00 75.32 61 ARG A C 19
ATOM 36461 O O . ARG A 1 61 ? 3.312 -0.843 7.388 1.00 45.13 61 ARG A O 19
ATOM 36482 N N . VAL A 1 62 ? 4.330 0.947 6.450 1.00 63.23 62 VAL A N 19
ATOM 36483 C CA . VAL A 1 62 ? 5.400 0.183 5.788 1.00 43.35 62 VAL A CA 19
ATOM 36484 C C . VAL A 1 62 ? 6.651 0.197 6.690 1.00 74.33 62 VAL A C 19
ATOM 36485 O O . VAL A 1 62 ? 6.888 1.180 7.402 1.00 64.02 62 VAL A O 19
ATOM 36498 N N . LYS A 1 63 ? 7.433 -0.894 6.690 1.00 23.31 63 LYS A N 19
ATOM 36499 C CA . LYS A 1 63 ? 8.673 -0.964 7.482 1.00 15.11 63 LYS A CA 19
ATOM 36500 C C . LYS A 1 63 ? 9.819 -0.262 6.738 1.00 23.11 63 LYS A C 19
ATOM 36501 O O . LYS A 1 63 ? 10.296 -0.740 5.702 1.00 24.23 63 LYS A O 19
ATOM 36520 N N . HIS A 1 64 ? 10.226 0.899 7.271 1.00 22.21 64 HIS A N 19
ATOM 36521 C CA . HIS A 1 64 ? 11.322 1.694 6.721 1.00 3.30 64 HIS A CA 19
ATOM 36522 C C . HIS A 1 64 ? 12.641 1.072 7.219 1.00 51.10 64 HIS A C 19
ATOM 36523 O O . HIS A 1 64 ? 12.920 1.137 8.426 1.00 60.12 64 HIS A O 19
ATOM 36538 N N . SER A 1 65 ? 13.403 0.476 6.256 1.00 21.41 65 SER A N 19
ATOM 36539 C CA . SER A 1 65 ? 14.569 -0.437 6.461 1.00 20.35 65 SER A CA 19
ATOM 36540 C C . SER A 1 65 ? 15.242 -0.348 7.853 1.00 41.22 65 SER A C 19
ATOM 36541 O O . SER A 1 65 ? 15.153 -1.283 8.654 1.00 22.34 65 SER A O 19
ATOM 36549 N N . ASP A 1 66 ? 15.897 0.791 8.125 1.00 74.20 66 ASP A N 19
ATOM 36550 C CA . ASP A 1 66 ? 16.507 1.109 9.433 1.00 74.41 66 ASP A CA 19
ATOM 36551 C C . ASP A 1 66 ? 16.183 2.572 9.766 1.00 44.04 66 ASP A C 19
ATOM 36552 O O . ASP A 1 66 ? 15.642 3.298 8.919 1.00 74.44 66 ASP A O 19
ATOM 36561 N N . ALA A 1 67 ? 16.538 3.006 10.995 1.00 75.22 67 ALA A N 19
ATOM 36562 C CA . ALA A 1 67 ? 16.179 4.343 11.524 1.00 3.23 67 ALA A CA 19
ATOM 36563 C C . ALA A 1 67 ? 16.831 5.471 10.698 1.00 11.23 67 ALA A C 19
ATOM 36564 O O . ALA A 1 67 ? 16.180 6.473 10.368 1.00 35.44 67 ALA A O 19
ATOM 36571 N N . ALA A 1 68 ? 18.107 5.271 10.333 1.00 12.20 68 ALA A N 19
ATOM 36572 C CA . ALA A 1 68 ? 18.859 6.214 9.487 1.00 61.44 68 ALA A CA 19
ATOM 36573 C C . ALA A 1 68 ? 18.393 6.146 8.018 1.00 71.14 68 ALA A C 19
ATOM 36574 O O . ALA A 1 68 ? 18.505 7.131 7.280 1.00 1.10 68 ALA A O 19
ATOM 36581 N N . GLU A 1 69 ? 17.868 4.981 7.608 1.00 52.54 69 GLU A N 19
ATOM 36582 C CA . GLU A 1 69 ? 17.375 4.766 6.238 1.00 43.01 69 GLU A CA 19
ATOM 36583 C C . GLU A 1 69 ? 16.015 5.465 6.003 1.00 42.34 69 GLU A C 19
ATOM 36584 O O . GLU A 1 69 ? 15.740 5.853 4.873 1.00 23.31 69 GLU A O 19
ATOM 36596 N N . GLU A 1 70 ? 15.209 5.647 7.089 1.00 33.25 70 GLU A N 19
ATOM 36597 C CA . GLU A 1 70 ? 13.766 6.042 7.010 1.00 45.43 70 GLU A CA 19
ATOM 36598 C C . GLU A 1 70 ? 13.477 7.219 6.053 1.00 52.42 70 GLU A C 19
ATOM 36599 O O . GLU A 1 70 ? 12.476 7.192 5.340 1.00 31.31 70 GLU A O 19
ATOM 36611 N N . LYS A 1 71 ? 14.364 8.232 6.053 1.00 23.32 71 LYS A N 19
ATOM 36612 C CA . LYS A 1 71 ? 14.191 9.462 5.247 1.00 31.34 71 LYS A CA 19
ATOM 36613 C C . LYS A 1 71 ? 14.264 9.150 3.731 1.00 42.50 71 LYS A C 19
ATOM 36614 O O . LYS A 1 71 ? 13.307 9.399 2.986 1.00 74.34 71 LYS A O 19
ATOM 36633 N N . LYS A 1 72 ? 15.404 8.568 3.310 1.00 13.43 72 LYS A N 19
ATOM 36634 C CA . LYS A 1 72 ? 15.683 8.209 1.904 1.00 22.55 72 LYS A CA 19
ATOM 36635 C C . LYS A 1 72 ? 14.730 7.089 1.416 1.00 21.10 72 LYS A C 19
ATOM 36636 O O . LYS A 1 72 ? 14.291 7.094 0.256 1.00 54.43 72 LYS A O 19
ATOM 36655 N N . GLU A 1 73 ? 14.405 6.161 2.340 1.00 32.24 73 GLU A N 19
ATOM 36656 C CA . GLU A 1 73 ? 13.526 5.005 2.087 1.00 71.33 73 GLU A CA 19
ATOM 36657 C C . GLU A 1 73 ? 12.111 5.501 1.762 1.00 41.21 73 GLU A C 19
ATOM 36658 O O . GLU A 1 73 ? 11.527 5.073 0.775 1.00 33.34 73 GLU A O 19
ATOM 36670 N N . ALA A 1 74 ? 11.604 6.426 2.597 1.00 3.34 74 ALA A N 19
ATOM 36671 C CA . ALA A 1 74 ? 10.237 6.965 2.464 1.00 24.33 74 ALA A CA 19
ATOM 36672 C C . ALA A 1 74 ? 10.069 7.772 1.163 1.00 2.44 74 ALA A C 19
ATOM 36673 O O . ALA A 1 74 ? 9.026 7.686 0.518 1.00 20.43 74 ALA A O 19
ATOM 36680 N N . LYS A 1 75 ? 11.107 8.559 0.806 1.00 33.53 75 LYS A N 19
ATOM 36681 C CA . LYS A 1 75 ? 11.149 9.334 -0.455 1.00 61.35 75 LYS A CA 19
ATOM 36682 C C . LYS A 1 75 ? 11.100 8.392 -1.687 1.00 21.05 75 LYS A C 19
ATOM 36683 O O . LYS A 1 75 ? 10.362 8.643 -2.654 1.00 13.42 75 LYS A O 19
ATOM 36702 N N . LYS A 1 76 ? 11.883 7.296 -1.613 1.00 50.43 76 LYS A N 19
ATOM 36703 C CA . LYS A 1 76 ? 11.956 6.257 -2.662 1.00 12.04 76 LYS A CA 19
ATOM 36704 C C . LYS A 1 76 ? 10.617 5.517 -2.774 1.00 13.13 76 LYS A C 19
ATOM 36705 O O . LYS A 1 76 ? 10.099 5.313 -3.872 1.00 15.54 76 LYS A O 19
ATOM 36724 N N . PHE A 1 77 ? 10.051 5.166 -1.610 1.00 74.11 77 PHE A N 19
ATOM 36725 C CA . PHE A 1 77 ? 8.832 4.351 -1.515 1.00 71.13 77 PHE A CA 19
ATOM 36726 C C . PHE A 1 77 ? 7.590 5.196 -1.853 1.00 3.03 77 PHE A C 19
ATOM 36727 O O . PHE A 1 77 ? 6.541 4.650 -2.188 1.00 11.22 77 PHE A O 19
ATOM 36744 N N . ALA A 1 78 ? 7.735 6.530 -1.751 1.00 2.24 78 ALA A N 19
ATOM 36745 C CA . ALA A 1 78 ? 6.724 7.489 -2.212 1.00 31.44 78 ALA A CA 19
ATOM 36746 C C . ALA A 1 78 ? 6.571 7.395 -3.733 1.00 43.51 78 ALA A C 19
ATOM 36747 O O . ALA A 1 78 ? 5.451 7.385 -4.243 1.00 72.53 78 ALA A O 19
ATOM 36754 N N . ALA A 1 79 ? 7.716 7.298 -4.442 1.00 23.23 79 ALA A N 19
ATOM 36755 C CA . ALA A 1 79 ? 7.753 7.122 -5.904 1.00 52.01 79 ALA A CA 19
ATOM 36756 C C . ALA A 1 79 ? 7.199 5.737 -6.312 1.00 23.23 79 ALA A C 19
ATOM 36757 O O . ALA A 1 79 ? 6.451 5.624 -7.293 1.00 22.10 79 ALA A O 19
ATOM 36764 N N . ILE A 1 80 ? 7.574 4.705 -5.525 1.00 63.03 80 ILE A N 19
ATOM 36765 C CA . ILE A 1 80 ? 7.113 3.310 -5.696 1.00 63.25 80 ILE A CA 19
ATOM 36766 C C . ILE A 1 80 ? 5.573 3.226 -5.626 1.00 10.44 80 ILE A C 19
ATOM 36767 O O . ILE A 1 80 ? 4.927 2.730 -6.554 1.00 2.25 80 ILE A O 19
ATOM 36783 N N . LEU A 1 81 ? 5.011 3.771 -4.539 1.00 0.30 81 LEU A N 19
ATOM 36784 C CA . LEU A 1 81 ? 3.559 3.771 -4.279 1.00 62.14 81 LEU A CA 19
ATOM 36785 C C . LEU A 1 81 ? 2.791 4.686 -5.252 1.00 51.43 81 LEU A C 19
ATOM 36786 O O . LEU A 1 81 ? 1.657 4.376 -5.615 1.00 13.42 81 LEU A O 19
ATOM 36802 N N . ASN A 1 82 ? 3.429 5.797 -5.670 1.00 63.51 82 ASN A N 19
ATOM 36803 C CA . ASN A 1 82 ? 2.816 6.795 -6.584 1.00 45.44 82 ASN A CA 19
ATOM 36804 C C . ASN A 1 82 ? 2.422 6.132 -7.915 1.00 24.20 82 ASN A C 19
ATOM 36805 O O . ASN A 1 82 ? 1.374 6.433 -8.498 1.00 43.43 82 ASN A O 19
ATOM 36816 N N . LYS A 1 83 ? 3.290 5.213 -8.358 1.00 23.01 83 LYS A N 19
ATOM 36817 C CA . LYS A 1 83 ? 3.077 4.392 -9.554 1.00 53.14 83 LYS A CA 19
ATOM 36818 C C . LYS A 1 83 ? 1.972 3.336 -9.334 1.00 1.35 83 LYS A C 19
ATOM 36819 O O . LYS A 1 83 ? 1.070 3.206 -10.164 1.00 75.45 83 LYS A O 19
ATOM 36838 N N . VAL A 1 84 ? 2.033 2.636 -8.181 1.00 11.33 84 VAL A N 19
ATOM 36839 C CA . VAL A 1 84 ? 1.140 1.497 -7.855 1.00 75.23 84 VAL A CA 19
ATOM 36840 C C . VAL A 1 84 ? -0.330 1.955 -7.791 1.00 23.00 84 VAL A C 19
ATOM 36841 O O . VAL A 1 84 ? -1.191 1.413 -8.494 1.00 24.31 84 VAL A O 19
ATOM 36854 N N . PHE A 1 85 ? -0.569 2.981 -6.960 1.00 20.34 85 PHE A N 19
ATOM 36855 C CA . PHE A 1 85 ? -1.902 3.570 -6.741 1.00 41.14 85 PHE A CA 19
ATOM 36856 C C . PHE A 1 85 ? -2.510 4.119 -8.046 1.00 31.51 85 PHE A C 19
ATOM 36857 O O . PHE A 1 85 ? -3.714 3.967 -8.286 1.00 61.10 85 PHE A O 19
ATOM 36874 N N . ALA A 1 86 ? -1.649 4.701 -8.902 1.00 60.44 86 ALA A N 19
ATOM 36875 C CA . ALA A 1 86 ? -2.059 5.271 -10.206 1.00 3.32 86 ALA A CA 19
ATOM 36876 C C . ALA A 1 86 ? -2.543 4.179 -11.190 1.00 1.03 86 ALA A C 19
ATOM 36877 O O . ALA A 1 86 ? -3.357 4.452 -12.083 1.00 74.30 86 ALA A O 19
ATOM 36884 N N . GLU A 1 87 ? -2.040 2.948 -11.007 1.00 22.31 87 GLU A N 19
ATOM 36885 C CA . GLU A 1 87 ? -2.423 1.770 -11.813 1.00 1.21 87 GLU A CA 19
ATOM 36886 C C . GLU A 1 87 ? -3.690 1.100 -11.233 1.00 3.52 87 GLU A C 19
ATOM 36887 O O . GLU A 1 87 ? -4.306 0.254 -11.887 1.00 11.20 87 GLU A O 19
ATOM 36899 N N . LEU A 1 88 ? -4.075 1.489 -10.001 1.00 64.32 88 LEU A N 19
ATOM 36900 C CA . LEU A 1 88 ? -5.201 0.868 -9.257 1.00 74.33 88 LEU A CA 19
ATOM 36901 C C . LEU A 1 88 ? -6.434 1.799 -9.202 1.00 21.24 88 LEU A C 19
ATOM 36902 O O . LEU A 1 88 ? -7.464 1.430 -8.628 1.00 63.30 88 LEU A O 19
ATOM 36918 N N . GLY A 1 89 ? -6.333 2.991 -9.817 1.00 71.24 89 GLY A N 19
ATOM 36919 C CA . GLY A 1 89 ? -7.457 3.936 -9.907 1.00 52.40 89 GLY A CA 19
ATOM 36920 C C . GLY A 1 89 ? -7.367 5.108 -8.941 1.00 24.42 89 GLY A C 19
ATOM 36921 O O . GLY A 1 89 ? -8.190 6.029 -9.012 1.00 70.14 89 GLY A O 19
ATOM 36925 N N . TYR A 1 90 ? -6.380 5.071 -8.037 1.00 3.03 90 TYR A N 19
ATOM 36926 C CA . TYR A 1 90 ? -6.137 6.140 -7.058 1.00 1.10 90 TYR A CA 19
ATOM 36927 C C . TYR A 1 90 ? -5.275 7.256 -7.694 1.00 20.31 90 TYR A C 19
ATOM 36928 O O . TYR A 1 90 ? -4.243 6.976 -8.309 1.00 30.10 90 TYR A O 19
ATOM 36946 N N . ASN A 1 91 ? -5.713 8.511 -7.520 1.00 51.05 91 ASN A N 19
ATOM 36947 C CA . ASN A 1 91 ? -5.063 9.715 -8.093 1.00 1.42 91 ASN A CA 19
ATOM 36948 C C . ASN A 1 91 ? -4.548 10.623 -6.958 1.00 14.32 91 ASN A C 19
ATOM 36949 O O . ASN A 1 91 ? -4.456 10.171 -5.806 1.00 54.21 91 ASN A O 19
ATOM 36960 N N . ASP A 1 92 ? -4.190 11.898 -7.297 1.00 32.21 92 ASP A N 19
ATOM 36961 C CA . ASP A 1 92 ? -3.657 12.901 -6.329 1.00 14.34 92 ASP A CA 19
ATOM 36962 C C . ASP A 1 92 ? -4.541 13.030 -5.077 1.00 60.35 92 ASP A C 19
ATOM 36963 O O . ASP A 1 92 ? -4.051 12.900 -3.952 1.00 72.51 92 ASP A O 19
ATOM 36972 N N . SER A 1 93 ? -5.856 13.230 -5.308 1.00 10.53 93 SER A N 19
ATOM 36973 C CA . SER A 1 93 ? -6.865 13.453 -4.244 1.00 22.55 93 SER A CA 19
ATOM 36974 C C . SER A 1 93 ? -7.016 12.241 -3.297 1.00 1.33 93 SER A C 19
ATOM 36975 O O . SER A 1 93 ? -7.551 12.366 -2.191 1.00 2.24 93 SER A O 19
ATOM 36983 N N . ASN A 1 94 ? -6.535 11.069 -3.745 1.00 34.12 94 ASN A N 19
ATOM 36984 C CA . ASN A 1 94 ? -6.672 9.805 -3.014 1.00 65.11 94 ASN A CA 19
ATOM 36985 C C . ASN A 1 94 ? -5.436 9.539 -2.150 1.00 4.31 94 ASN A C 19
ATOM 36986 O O . ASN A 1 94 ? -5.567 9.077 -1.021 1.00 51.21 94 ASN A O 19
ATOM 36997 N N . VAL A 1 95 ? -4.233 9.860 -2.667 1.00 14.44 95 VAL A N 19
ATOM 36998 C CA . VAL A 1 95 ? -2.960 9.576 -1.967 1.00 74.22 95 VAL A CA 19
ATOM 36999 C C . VAL A 1 95 ? -2.576 10.769 -1.066 1.00 44.01 95 VAL A C 19
ATOM 37000 O O . VAL A 1 95 ? -2.542 11.906 -1.539 1.00 13.21 95 VAL A O 19
ATOM 37013 N N . THR A 1 96 ? -2.308 10.503 0.227 1.00 75.20 96 THR A N 19
ATOM 37014 C CA . THR A 1 96 ? -1.904 11.536 1.200 1.00 2.53 96 THR A CA 19
ATOM 37015 C C . THR A 1 96 ? -0.903 10.937 2.218 1.00 54.11 96 THR A C 19
ATOM 37016 O O . THR A 1 96 ? -1.265 10.046 2.991 1.00 42.41 96 THR A O 19
ATOM 37027 N N . TRP A 1 97 ? 0.357 11.408 2.198 1.00 72.22 97 TRP A N 19
ATOM 37028 C CA . TRP A 1 97 ? 1.376 11.013 3.196 1.00 40.20 97 TRP A CA 19
ATOM 37029 C C . TRP A 1 97 ? 1.217 11.847 4.488 1.00 24.31 97 TRP A C 19
ATOM 37030 O O . TRP A 1 97 ? 0.913 13.046 4.438 1.00 42.22 97 TRP A O 19
ATOM 37051 N N . ASP A 1 98 ? 1.435 11.185 5.633 1.00 55.03 98 ASP A N 19
ATOM 37052 C CA . ASP A 1 98 ? 1.277 11.770 6.972 1.00 22.22 98 ASP A CA 19
ATOM 37053 C C . ASP A 1 98 ? 2.360 11.187 7.904 1.00 13.41 98 ASP A C 19
ATOM 37054 O O . ASP A 1 98 ? 2.200 10.086 8.450 1.00 61.43 98 ASP A O 19
ATOM 37063 N N . GLY A 1 99 ? 3.482 11.924 8.023 1.00 31.44 99 GLY A N 19
ATOM 37064 C CA . GLY A 1 99 ? 4.618 11.538 8.861 1.00 74.32 99 GLY A CA 19
ATOM 37065 C C . GLY A 1 99 ? 5.357 10.298 8.360 1.00 3.41 99 GLY A C 19
ATOM 37066 O O . GLY A 1 99 ? 6.255 10.394 7.513 1.00 60.22 99 GLY A O 19
ATOM 37070 N N . ASP A 1 100 ? 4.952 9.133 8.879 1.00 72.51 100 ASP A N 19
ATOM 37071 C CA . ASP A 1 100 ? 5.595 7.828 8.605 1.00 55.01 100 ASP A CA 19
ATOM 37072 C C . ASP A 1 100 ? 4.622 6.897 7.836 1.00 41.14 100 ASP A C 19
ATOM 37073 O O . ASP A 1 100 ? 5.043 5.938 7.174 1.00 41.14 100 ASP A O 19
ATOM 37082 N N . THR A 1 101 ? 3.322 7.226 7.914 1.00 5.24 101 THR A N 19
ATOM 37083 C CA . THR A 1 101 ? 2.217 6.457 7.311 1.00 44.12 101 THR A CA 19
ATOM 37084 C C . THR A 1 101 ? 1.765 7.107 5.984 1.00 52.32 101 THR A C 19
ATOM 37085 O O . THR A 1 101 ? 1.877 8.317 5.816 1.00 11.25 101 THR A O 19
ATOM 37096 N N . VAL A 1 102 ? 1.274 6.283 5.042 1.00 42.14 102 VAL A N 19
ATOM 37097 C CA . VAL A 1 102 ? 0.602 6.755 3.812 1.00 33.34 102 VAL A CA 19
ATOM 37098 C C . VAL A 1 102 ? -0.902 6.389 3.901 1.00 13.55 102 VAL A C 19
ATOM 37099 O O . VAL A 1 102 ? -1.272 5.210 3.950 1.00 14.05 102 VAL A O 19
ATOM 37112 N N . THR A 1 103 ? -1.756 7.411 3.992 1.00 14.42 103 THR A N 19
ATOM 37113 C CA . THR A 1 103 ? -3.212 7.244 4.057 1.00 0.21 103 THR A CA 19
ATOM 37114 C C . THR A 1 103 ? -3.810 7.519 2.664 1.00 14.24 103 THR A C 19
ATOM 37115 O O . THR A 1 103 ? -3.753 8.649 2.169 1.00 34.13 103 THR A O 19
ATOM 37126 N N . VAL A 1 104 ? -4.328 6.462 2.016 1.00 45.43 104 VAL A N 19
ATOM 37127 C CA . VAL A 1 104 ? -4.983 6.565 0.708 1.00 34.41 104 VAL A CA 19
ATOM 37128 C C . VAL A 1 104 ? -6.488 6.312 0.873 1.00 55.12 104 VAL A C 19
ATOM 37129 O O . VAL A 1 104 ? -6.905 5.184 1.140 1.00 54.41 104 VAL A O 19
ATOM 37142 N N . GLU A 1 105 ? -7.297 7.369 0.706 1.00 70.13 105 GLU A N 19
ATOM 37143 C CA . GLU A 1 105 ? -8.762 7.276 0.769 1.00 64.12 105 GLU A CA 19
ATOM 37144 C C . GLU A 1 105 ? -9.300 7.504 -0.652 1.00 73.43 105 GLU A C 19
ATOM 37145 O O . GLU A 1 105 ? -9.189 8.613 -1.188 1.00 11.12 105 GLU A O 19
ATOM 37157 N N . GLY A 1 106 ? -9.862 6.451 -1.266 1.00 31.54 106 GLY A N 19
ATOM 37158 C CA . GLY A 1 106 ? -10.300 6.515 -2.662 1.00 21.20 106 GLY A CA 19
ATOM 37159 C C . GLY A 1 106 ? -11.347 5.475 -2.994 1.00 70.53 106 GLY A C 19
ATOM 37160 O O . GLY A 1 106 ? -11.641 4.595 -2.188 1.00 43.31 106 GLY A O 19
ATOM 37164 N N . GLN A 1 107 ? -11.896 5.574 -4.207 1.00 50.14 107 GLN A N 19
ATOM 37165 C CA . GLN A 1 107 ? -13.036 4.759 -4.654 1.00 72.31 107 GLN A CA 19
ATOM 37166 C C . GLN A 1 107 ? -12.590 3.401 -5.224 1.00 73.42 107 GLN A C 19
ATOM 37167 O O . GLN A 1 107 ? -11.432 3.207 -5.627 1.00 22.32 107 GLN A O 19
ATOM 37181 N N . LEU A 1 108 ? -13.551 2.471 -5.217 1.00 40.31 108 LEU A N 19
ATOM 37182 C CA . LEU A 1 108 ? -13.441 1.154 -5.846 1.00 23.34 108 LEU A CA 19
ATOM 37183 C C . LEU A 1 108 ? -13.560 1.349 -7.379 1.00 14.15 108 LEU A C 19
ATOM 37184 O O . LEU A 1 108 ? -14.435 2.101 -7.834 1.00 64.30 108 LEU A O 19
ATOM 37200 N N . GLU A 1 109 ? -12.683 0.674 -8.150 1.00 12.43 109 GLU A N 19
ATOM 37201 C CA . GLU A 1 109 ? -12.674 0.723 -9.629 1.00 23.21 109 GLU A CA 19
ATOM 37202 C C . GLU A 1 109 ? -14.059 0.365 -10.222 1.00 20.40 109 GLU A C 19
ATOM 37203 O O . GLU A 1 109 ? -14.723 1.202 -10.855 1.00 33.42 109 GLU A O 19
ATOM 37215 N N . GLY A 1 110 ? -14.488 -0.878 -9.970 1.00 30.10 110 GLY A N 19
ATOM 37216 C CA . GLY A 1 110 ? -15.776 -1.380 -10.433 1.00 11.43 110 GLY A CA 19
ATOM 37217 C C . GLY A 1 110 ? -16.111 -2.714 -9.784 1.00 5.23 110 GLY A C 19
ATOM 37218 O O . GLY A 1 110 ? -15.271 -3.627 -9.777 1.00 41.40 110 GLY A O 19
ATOM 37222 N N . VAL A 1 111 ? -17.321 -2.810 -9.204 1.00 14.44 111 VAL A N 19
ATOM 37223 C CA . VAL A 1 111 ? -17.837 -4.062 -8.635 1.00 12.33 111 VAL A CA 19
ATOM 37224 C C . VAL A 1 111 ? -18.123 -5.051 -9.780 1.00 21.14 111 VAL A C 19
ATOM 37225 O O . VAL A 1 111 ? -19.086 -4.857 -10.546 1.00 51.00 111 VAL A O 19
ATOM 37238 N N . ASP A 1 112 ? -17.239 -6.064 -9.907 1.00 54.43 112 ASP A N 19
ATOM 37239 C CA . ASP A 1 112 ? -17.286 -7.101 -10.949 1.00 61.50 112 ASP A CA 19
ATOM 37240 C C . ASP A 1 112 ? -16.991 -6.479 -12.328 1.00 35.53 112 ASP A C 19
ATOM 37241 O O . ASP A 1 112 ? -17.902 -6.031 -13.038 1.00 3.41 112 ASP A O 19
ATOM 37250 N N . LEU A 1 113 ? -15.692 -6.403 -12.662 1.00 41.43 113 LEU A N 19
ATOM 37251 C CA . LEU A 1 113 ? -15.206 -5.772 -13.899 1.00 21.53 113 LEU A CA 19
ATOM 37252 C C . LEU A 1 113 ? -15.592 -6.600 -15.140 1.00 41.10 113 LEU A C 19
ATOM 37253 O O . LEU A 1 113 ? -15.398 -7.821 -15.172 1.00 73.12 113 LEU A O 19
ATOM 37269 N N . GLU A 1 114 ? -16.185 -5.915 -16.129 1.00 13.53 114 GLU A N 19
ATOM 37270 C CA . GLU A 1 114 ? -16.481 -6.473 -17.455 1.00 44.41 114 GLU A CA 19
ATOM 37271 C C . GLU A 1 114 ? -15.164 -6.781 -18.180 1.00 75.33 114 GLU A C 19
ATOM 37272 O O . GLU A 1 114 ? -14.959 -7.888 -18.693 1.00 73.45 114 GLU A O 19
ATOM 37284 N N . HIS A 1 115 ? -14.272 -5.778 -18.189 1.00 71.44 115 HIS A N 19
ATOM 37285 C CA . HIS A 1 115 ? -12.905 -5.91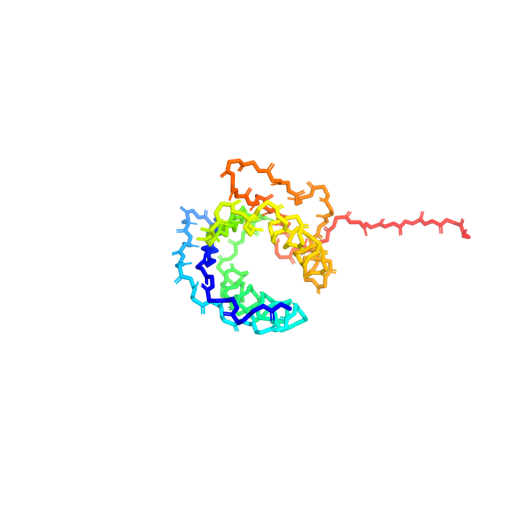2 -18.708 1.00 31.22 115 HIS A CA 19
ATOM 37286 C C . HIS A 1 115 ? -12.045 -6.574 -17.613 1.00 73.02 115 HIS A C 19
ATOM 37287 O O . HIS A 1 115 ? -11.317 -5.900 -16.877 1.00 51.24 115 HIS A O 19
ATOM 37302 N N . HIS A 1 116 ? -12.202 -7.907 -17.468 1.00 10.51 116 HIS A N 19
ATOM 37303 C CA . HIS A 1 116 ? -11.584 -8.680 -16.367 1.00 21.31 116 HIS A CA 19
ATOM 37304 C C . HIS A 1 116 ? -10.364 -9.494 -16.828 1.00 5.12 116 HIS A C 19
ATOM 37305 O O . HIS A 1 116 ? -9.675 -10.079 -15.983 1.00 4.40 116 HIS A O 19
ATOM 37320 N N . HIS A 1 117 ? -10.074 -9.525 -18.153 1.00 10.12 117 HIS A N 19
ATOM 37321 C CA . HIS A 1 117 ? -8.841 -10.158 -18.673 1.00 45.15 117 HIS A CA 19
ATOM 37322 C C . HIS A 1 117 ? -7.639 -9.219 -18.418 1.00 51.41 117 HIS A C 19
ATOM 37323 O O . HIS A 1 117 ? -7.254 -8.418 -19.276 1.00 23.14 117 HIS A O 19
ATOM 37338 N N . HIS A 1 118 ? -7.114 -9.301 -17.183 1.00 4.44 118 HIS A N 19
ATOM 37339 C CA . HIS A 1 118 ? -5.968 -8.504 -16.694 1.00 52.34 118 HIS A CA 19
ATOM 37340 C C . HIS A 1 118 ? -5.480 -9.122 -15.377 1.00 43.43 118 HIS A C 19
ATOM 37341 O O . HIS A 1 118 ? -6.255 -9.810 -14.698 1.00 55.54 118 HIS A O 19
ATOM 37356 N N . HIS A 1 119 ? -4.210 -8.869 -15.006 1.00 12.34 119 HIS A N 19
ATOM 37357 C CA . HIS A 1 119 ? -3.650 -9.365 -13.733 1.00 42.42 119 HIS A CA 19
ATOM 37358 C C . HIS A 1 119 ? -4.300 -8.604 -12.550 1.00 23.53 119 HIS A C 19
ATOM 37359 O O . HIS A 1 119 ? -4.771 -7.470 -12.704 1.00 33.32 119 HIS A O 19
ATOM 37374 N N . HIS A 1 120 ? -4.306 -9.242 -11.379 1.00 14.13 120 HIS A N 19
ATOM 37375 C CA . HIS A 1 120 ? -4.798 -8.638 -10.137 1.00 11.25 120 HIS A CA 19
ATOM 37376 C C . HIS A 1 120 ? -3.658 -7.798 -9.493 1.00 61.24 120 HIS A C 19
ATOM 37377 O O . HIS A 1 120 ? -2.831 -8.364 -8.753 1.00 42.43 120 HIS A O 19
ATOM 37393 N N . MET A 1 1 ? 17.379 1.538 -2.387 1.00 53.04 1 MET A N 20
ATOM 37394 C CA . MET A 1 1 ? 17.674 0.390 -3.283 1.00 12.13 1 MET A CA 20
ATOM 37395 C C . MET A 1 1 ? 17.975 -0.880 -2.471 1.00 63.14 1 MET A C 20
ATOM 37396 O O . MET A 1 1 ? 18.289 -1.924 -3.052 1.00 33.02 1 MET A O 20
ATOM 37412 N N . SER A 1 2 ? 17.894 -0.770 -1.134 1.00 45.13 2 SER A N 20
ATOM 37413 C CA . SER A 1 2 ? 18.233 -1.854 -0.214 1.00 71.31 2 SER A CA 20
ATOM 37414 C C . SER A 1 2 ? 17.324 -3.080 -0.455 1.00 23.42 2 SER A C 20
ATOM 37415 O O . SER A 1 2 ? 16.086 -2.945 -0.506 1.00 45.34 2 SER A O 20
ATOM 37423 N N . GLY A 1 3 ? 17.964 -4.248 -0.653 1.00 12.31 3 GLY A N 20
ATOM 37424 C CA . GLY A 1 3 ? 17.279 -5.538 -0.712 1.00 43.12 3 GLY A CA 20
ATOM 37425 C C . GLY A 1 3 ? 16.842 -5.973 0.676 1.00 4.44 3 GLY A C 20
ATOM 37426 O O . GLY A 1 3 ? 17.453 -6.854 1.295 1.00 62.43 3 GLY A O 20
ATOM 37430 N N . LYS A 1 4 ? 15.806 -5.295 1.178 1.00 41.54 4 LYS A N 20
ATOM 37431 C CA . LYS A 1 4 ? 15.279 -5.466 2.539 1.00 45.41 4 LYS A CA 20
ATOM 37432 C C . LYS A 1 4 ? 13.891 -6.115 2.492 1.00 23.14 4 LYS A C 20
ATOM 37433 O O . LYS A 1 4 ? 13.300 -6.293 1.416 1.00 1.41 4 LYS A O 20
ATOM 37452 N N . LYS A 1 5 ? 13.382 -6.452 3.676 1.00 34.34 5 LYS A N 20
ATOM 37453 C CA . LYS A 1 5 ? 12.002 -6.884 3.866 1.00 61.45 5 LYS A CA 20
ATOM 37454 C C . LYS A 1 5 ? 11.189 -5.670 4.348 1.00 53.54 5 LYS A C 20
ATOM 37455 O O . LYS A 1 5 ? 11.435 -5.145 5.443 1.00 3.20 5 LYS A O 20
ATOM 37474 N N . VAL A 1 6 ? 10.261 -5.208 3.509 1.00 62.42 6 VAL A N 20
ATOM 37475 C CA . VAL A 1 6 ? 9.293 -4.155 3.859 1.00 3.32 6 VAL A CA 20
ATOM 37476 C C . VAL A 1 6 ? 7.968 -4.844 4.192 1.00 4.22 6 VAL A C 20
ATOM 37477 O O . VAL A 1 6 ? 7.476 -5.674 3.414 1.00 63.41 6 VAL A O 20
ATOM 37490 N N . GLU A 1 7 ? 7.408 -4.522 5.361 1.00 70.03 7 GLU A N 20
ATOM 37491 C CA . GLU A 1 7 ? 6.121 -5.069 5.791 1.00 5.54 7 GLU A CA 20
ATOM 37492 C C . GLU A 1 7 ? 5.048 -3.999 5.576 1.00 60.00 7 GLU A C 20
ATOM 37493 O O . GLU A 1 7 ? 5.056 -2.940 6.218 1.00 32.10 7 GLU A O 20
ATOM 37505 N N . VAL A 1 8 ? 4.139 -4.302 4.645 1.00 45.30 8 VAL A N 20
ATOM 37506 C CA . VAL A 1 8 ? 3.090 -3.405 4.172 1.00 72.13 8 VAL A CA 20
ATOM 37507 C C . VAL A 1 8 ? 1.806 -3.692 4.964 1.00 65.53 8 VAL A C 20
ATOM 37508 O O . VAL A 1 8 ? 1.145 -4.720 4.761 1.00 52.21 8 VAL A O 20
ATOM 37521 N N . GLN A 1 9 ? 1.471 -2.781 5.883 1.00 51.34 9 GLN A N 20
ATOM 37522 C CA . GLN A 1 9 ? 0.374 -2.966 6.836 1.00 23.35 9 GLN A CA 20
ATOM 37523 C C . GLN A 1 9 ? -0.845 -2.203 6.321 1.00 34.22 9 GLN A C 20
ATOM 37524 O O . GLN A 1 9 ? -0.953 -0.987 6.498 1.00 50.24 9 GLN A O 20
ATOM 37538 N N . VAL A 1 10 ? -1.759 -2.934 5.678 1.00 44.23 10 VAL A N 20
ATOM 37539 C CA . VAL A 1 10 ? -2.921 -2.359 5.000 1.00 43.22 10 VAL A CA 20
ATOM 37540 C C . VAL A 1 10 ? -4.111 -2.362 5.965 1.00 31.01 10 VAL A C 20
ATOM 37541 O O . VAL A 1 10 ? -4.649 -3.426 6.274 1.00 21.25 10 VAL A O 20
ATOM 37554 N N . LYS A 1 11 ? -4.478 -1.165 6.458 1.00 1.31 11 LYS A N 20
ATOM 37555 C CA . LYS A 1 11 ? -5.606 -0.974 7.374 1.00 63.12 11 LYS A CA 20
ATOM 37556 C C . LYS A 1 11 ? -6.748 -0.325 6.583 1.00 55.41 11 LYS A C 20
ATOM 37557 O O . LYS A 1 11 ? -6.732 0.882 6.341 1.00 63.24 11 LYS A O 20
ATOM 37576 N N . ILE A 1 12 ? -7.739 -1.130 6.191 1.00 24.23 12 ILE A N 20
ATOM 37577 C CA . ILE A 1 12 ? -8.838 -0.682 5.318 1.00 73.45 12 ILE A CA 20
ATOM 37578 C C . ILE A 1 12 ? -10.185 -0.830 6.039 1.00 54.34 12 ILE A C 20
ATOM 37579 O O . ILE A 1 12 ? -10.542 -1.918 6.505 1.00 14.31 12 ILE A O 20
ATOM 37595 N N . THR A 1 13 ? -10.909 0.289 6.169 1.00 62.40 13 THR A N 20
ATOM 37596 C CA . THR A 1 13 ? -12.230 0.320 6.791 1.00 73.23 13 THR A CA 20
ATOM 37597 C C . THR A 1 13 ? -13.300 0.092 5.714 1.00 75.31 13 THR A C 20
ATOM 37598 O O . THR A 1 13 ? -13.358 0.825 4.716 1.00 3.25 13 THR A O 20
ATOM 37609 N N . CYS A 1 14 ? -14.123 -0.941 5.927 1.00 43.12 14 CYS A N 20
ATOM 37610 C CA . CYS A 1 14 ? -15.120 -1.405 4.968 1.00 74.35 14 CYS A CA 20
ATOM 37611 C C . CYS A 1 14 ? -16.225 -2.165 5.722 1.00 11.21 14 CYS A C 20
ATOM 37612 O O . CYS A 1 14 ? -15.932 -3.066 6.517 1.00 51.21 14 CYS A O 20
ATOM 37619 N N . ASN A 1 15 ? -17.488 -1.729 5.494 1.00 74.40 15 ASN A N 20
ATOM 37620 C CA . ASN A 1 15 ? -18.718 -2.357 6.029 1.00 41.53 15 ASN A CA 20
ATOM 37621 C C . ASN A 1 15 ? -18.784 -2.222 7.573 1.00 43.30 15 ASN A C 20
ATOM 37622 O O . ASN A 1 15 ? -19.446 -3.005 8.262 1.00 50.40 15 ASN A O 20
ATOM 37633 N N . GLY A 1 16 ? -18.098 -1.182 8.098 1.00 72.22 16 GLY A N 20
ATOM 37634 C CA . GLY A 1 16 ? -18.059 -0.894 9.543 1.00 70.33 16 GLY A CA 20
ATOM 37635 C C . GLY A 1 16 ? -16.972 -1.655 10.294 1.00 30.32 16 GLY A C 20
ATOM 37636 O O . GLY A 1 16 ? -16.856 -1.522 11.517 1.00 4.23 16 GLY A O 20
ATOM 37640 N N . LYS A 1 17 ? -16.177 -2.454 9.564 1.00 23.32 17 LYS A N 20
ATOM 37641 C CA . LYS A 1 17 ? -15.080 -3.266 10.130 1.00 0.04 17 LYS A CA 20
ATOM 37642 C C . LYS A 1 17 ? -13.721 -2.693 9.693 1.00 75.13 17 LYS A C 20
ATOM 37643 O O . LYS A 1 17 ? -13.619 -2.070 8.632 1.00 21.34 17 LYS A O 20
ATOM 37662 N N . THR A 1 18 ? -12.680 -2.922 10.510 1.00 71.11 18 THR A N 20
ATOM 37663 C CA . THR A 1 18 ? -11.315 -2.431 10.239 1.00 14.12 18 THR A CA 20
ATOM 37664 C C . THR A 1 18 ? -10.384 -3.629 9.968 1.00 32.21 18 THR A C 20
ATOM 37665 O O . THR A 1 18 ? -10.031 -4.372 10.893 1.00 24.24 18 THR A O 20
ATOM 37676 N N . TYR A 1 19 ? -9.986 -3.810 8.698 1.00 41.41 19 TYR A N 20
ATOM 37677 C CA . TYR A 1 19 ? -9.182 -4.969 8.268 1.00 51.24 19 TYR A CA 20
ATOM 37678 C C . TYR A 1 19 ? -7.731 -4.505 8.147 1.00 71.32 19 TYR A C 20
ATOM 37679 O O . TYR A 1 19 ? -7.362 -3.883 7.152 1.00 10.13 19 TYR A O 20
ATOM 37697 N N . GLU A 1 20 ? -6.920 -4.788 9.176 1.00 44.43 20 GLU A N 20
ATOM 37698 C CA . GLU A 1 20 ? -5.501 -4.397 9.208 1.00 71.21 20 GLU A CA 20
ATOM 37699 C C . GLU A 1 20 ? -4.622 -5.653 9.211 1.00 50.52 20 GLU A C 20
ATOM 37700 O O . GLU A 1 20 ? -4.757 -6.530 10.080 1.00 54.35 20 GLU A O 20
ATOM 37712 N N . ARG A 1 21 ? -3.734 -5.742 8.205 1.00 31.15 21 ARG A N 20
ATOM 37713 C CA . ARG A 1 21 ? -2.963 -6.958 7.912 1.00 40.24 21 ARG A CA 20
ATOM 37714 C C . ARG A 1 21 ? -1.528 -6.593 7.512 1.00 3.31 21 ARG A C 20
ATOM 37715 O O . ARG A 1 21 ? -1.326 -5.776 6.610 1.00 24.21 21 ARG A O 20
ATOM 37736 N N . THR A 1 22 ? -0.547 -7.209 8.187 1.00 10.32 22 THR A N 20
ATOM 37737 C CA . THR A 1 22 ? 0.876 -7.038 7.887 1.00 41.22 22 THR A CA 20
ATOM 37738 C C . THR A 1 22 ? 1.306 -8.038 6.789 1.00 34.43 22 THR A C 20
ATOM 37739 O O . THR A 1 22 ? 1.319 -9.252 7.017 1.00 73.54 22 THR A O 20
ATOM 37750 N N . TYR A 1 23 ? 1.623 -7.511 5.597 1.00 51.44 23 TYR A N 20
ATOM 37751 C CA . TYR A 1 23 ? 2.109 -8.306 4.453 1.00 30.24 23 TYR A CA 20
ATOM 37752 C C . TYR A 1 23 ? 3.639 -8.231 4.395 1.00 4.54 23 TYR A C 20
ATOM 37753 O O . TYR A 1 23 ? 4.202 -7.150 4.240 1.00 41.50 23 TYR A O 20
ATOM 37771 N N . GLN A 1 24 ? 4.302 -9.390 4.501 1.00 33.50 24 GLN A N 20
ATOM 37772 C CA . GLN A 1 24 ? 5.768 -9.468 4.469 1.00 74.41 24 GLN A CA 20
ATOM 37773 C C . GLN A 1 24 ? 6.210 -9.565 3.000 1.00 21.45 24 GLN A C 20
ATOM 37774 O O . GLN A 1 24 ? 5.997 -10.591 2.345 1.00 53.44 24 GLN A O 20
ATOM 37788 N N . LEU A 1 25 ? 6.822 -8.480 2.487 1.00 51.21 25 LEU A N 20
ATOM 37789 C CA . LEU A 1 25 ? 7.277 -8.376 1.087 1.00 4.04 25 LEU A CA 20
ATOM 37790 C C . LEU A 1 25 ? 8.794 -8.139 1.063 1.00 50.54 25 LEU A C 20
ATOM 37791 O O . LEU A 1 25 ? 9.305 -7.295 1.796 1.00 42.34 25 LEU A O 20
ATOM 37807 N N . TYR A 1 26 ? 9.500 -8.901 0.224 1.00 43.33 26 TYR A N 20
ATOM 37808 C CA . TYR A 1 26 ? 10.953 -8.775 0.039 1.00 41.12 26 TYR A CA 20
ATOM 37809 C C . TYR A 1 26 ? 11.244 -8.594 -1.457 1.00 41.21 26 TYR A C 20
ATOM 37810 O O . TYR A 1 26 ? 10.660 -9.291 -2.300 1.00 50.44 26 TYR A O 20
ATOM 37828 N N . ALA A 1 27 ? 12.138 -7.656 -1.775 1.00 31.14 27 ALA A N 20
ATOM 37829 C CA . ALA A 1 27 ? 12.641 -7.451 -3.144 1.00 42.32 27 ALA A CA 20
ATOM 37830 C C . ALA A 1 27 ? 14.007 -6.770 -3.087 1.00 64.12 27 ALA A C 20
ATOM 37831 O O . ALA A 1 27 ? 14.312 -6.055 -2.121 1.00 44.13 27 ALA A O 20
ATOM 37838 N N . VAL A 1 28 ? 14.819 -7.023 -4.121 1.00 53.44 28 VAL A N 20
ATOM 37839 C CA . VAL A 1 28 ? 16.115 -6.370 -4.316 1.00 3.53 28 VAL A CA 20
ATOM 37840 C C . VAL A 1 28 ? 15.891 -4.879 -4.636 1.00 25.32 28 VAL A C 20
ATOM 37841 O O . VAL A 1 28 ? 16.337 -3.994 -3.895 1.00 61.43 28 VAL A O 20
ATOM 37854 N N . ARG A 1 29 ? 15.168 -4.624 -5.740 1.00 11.44 29 ARG A N 20
ATOM 37855 C CA . ARG A 1 29 ? 14.884 -3.265 -6.222 1.00 2.21 29 ARG A CA 20
ATOM 37856 C C . ARG A 1 29 ? 13.507 -2.774 -5.751 1.00 21.41 29 ARG A C 20
ATOM 37857 O O . ARG A 1 29 ? 12.633 -3.560 -5.351 1.00 43.41 29 ARG A O 20
ATOM 37878 N N . ASP A 1 30 ? 13.351 -1.455 -5.844 1.00 61.12 30 ASP A N 20
ATOM 37879 C CA . ASP A 1 30 ? 12.103 -0.722 -5.584 1.00 53.23 30 ASP A CA 20
ATOM 37880 C C . ASP A 1 30 ? 11.027 -1.057 -6.651 1.00 43.22 30 ASP A C 20
ATOM 37881 O O . ASP A 1 30 ? 9.835 -1.167 -6.338 1.00 31.34 30 ASP A O 20
ATOM 37890 N N . GLU A 1 31 ? 11.491 -1.225 -7.911 1.00 70.23 31 GLU A N 20
ATOM 37891 C CA . GLU A 1 31 ? 10.634 -1.462 -9.085 1.00 60.13 31 GLU A CA 20
ATOM 37892 C C . GLU A 1 31 ? 9.947 -2.833 -9.015 1.00 44.01 31 GLU A C 20
ATOM 37893 O O . GLU A 1 31 ? 8.820 -2.995 -9.492 1.00 5.10 31 GLU A O 20
ATOM 37905 N N . GLU A 1 32 ? 10.638 -3.803 -8.397 1.00 4.32 32 GLU A N 20
ATOM 37906 C CA . GLU A 1 32 ? 10.115 -5.159 -8.202 1.00 35.41 32 GLU A CA 20
ATOM 37907 C C . GLU A 1 32 ? 8.917 -5.125 -7.240 1.00 0.31 32 GLU A C 20
ATOM 37908 O O . GLU A 1 32 ? 7.947 -5.858 -7.417 1.00 34.24 32 GLU A O 20
ATOM 37920 N N . LEU A 1 33 ? 9.003 -4.220 -6.244 1.00 54.40 33 LEU A N 20
ATOM 37921 C CA . LEU A 1 33 ? 8.005 -4.081 -5.175 1.00 22.42 33 LEU A CA 20
ATOM 37922 C C . LEU A 1 33 ? 6.677 -3.501 -5.733 1.00 13.03 33 LEU A C 20
ATOM 37923 O O . LEU A 1 33 ? 5.622 -3.765 -5.165 1.00 34.05 33 LEU A O 20
ATOM 37939 N N . LYS A 1 34 ? 6.749 -2.732 -6.859 1.00 52.21 34 LYS A N 20
ATOM 37940 C CA . LYS A 1 34 ? 5.560 -2.095 -7.479 1.00 72.21 34 LYS A CA 20
ATOM 37941 C C . LYS A 1 34 ? 4.468 -3.127 -7.796 1.00 32.22 34 LYS A C 20
ATOM 37942 O O . LYS A 1 34 ? 3.363 -3.059 -7.250 1.00 24.33 34 LYS A O 20
ATOM 37961 N N . GLU A 1 35 ? 4.802 -4.087 -8.681 1.00 72.11 35 GLU A N 20
ATOM 37962 C CA . GLU A 1 35 ? 3.851 -5.110 -9.140 1.00 70.21 35 GLU A CA 20
ATOM 37963 C C . GLU A 1 35 ? 3.342 -5.983 -7.977 1.00 10.02 35 GLU A C 20
ATOM 37964 O O . GLU A 1 35 ? 2.202 -6.436 -8.013 1.00 45.51 35 GLU A O 20
ATOM 37976 N N . LYS A 1 36 ? 4.186 -6.168 -6.936 1.00 33.41 36 LYS A N 20
ATOM 37977 C CA . LYS A 1 36 ? 3.825 -6.936 -5.729 1.00 2.22 36 LYS A CA 20
ATOM 37978 C C . LYS A 1 36 ? 2.731 -6.209 -4.940 1.00 71.25 36 LYS A C 20
ATOM 37979 O O . LYS A 1 36 ? 1.794 -6.845 -4.472 1.00 23.35 36 LYS A O 20
ATOM 37998 N N . LEU A 1 37 ? 2.883 -4.873 -4.799 1.00 20.41 37 LEU A N 20
ATOM 37999 C CA . LEU A 1 37 ? 1.890 -4.005 -4.141 1.00 22.22 37 LEU A CA 20
ATOM 38000 C C . LEU A 1 37 ? 0.539 -4.086 -4.868 1.00 32.25 37 LEU A C 20
ATOM 38001 O O . LEU A 1 37 ? -0.505 -4.110 -4.218 1.00 60.53 37 LEU A O 20
ATOM 38017 N N . LYS A 1 38 ? 0.577 -4.117 -6.226 1.00 34.11 38 LYS A N 20
ATOM 38018 C CA . LYS A 1 38 ? -0.630 -4.288 -7.062 1.00 50.52 38 LYS A CA 20
ATOM 38019 C C . LYS A 1 38 ? -1.347 -5.607 -6.730 1.00 50.13 38 LYS A C 20
ATOM 38020 O O . LYS A 1 38 ? -2.568 -5.617 -6.560 1.00 32.40 38 LYS A O 20
ATOM 38039 N N . LYS A 1 39 ? -0.568 -6.711 -6.634 1.00 73.44 39 LYS A N 20
ATOM 38040 C CA . LYS A 1 39 ? -1.105 -8.050 -6.304 1.00 43.41 39 LYS A CA 20
ATOM 38041 C C . LYS A 1 39 ? -1.776 -8.023 -4.914 1.00 2.24 39 LYS A C 20
ATOM 38042 O O . LYS A 1 39 ? -2.934 -8.398 -4.779 1.00 13.40 39 LYS A O 20
ATOM 38061 N N . VAL A 1 40 ? -1.021 -7.520 -3.912 1.00 31.12 40 VAL A N 20
ATOM 38062 C CA . VAL A 1 40 ? -1.452 -7.395 -2.500 1.00 23.44 40 VAL A CA 20
ATOM 38063 C C . VAL A 1 40 ? -2.766 -6.595 -2.365 1.00 4.23 40 VAL A C 20
ATOM 38064 O O . VAL A 1 40 ? -3.661 -6.985 -1.605 1.00 44.34 40 VAL A O 20
ATOM 38077 N N . LEU A 1 41 ? -2.871 -5.487 -3.119 1.00 42.50 41 LEU A N 20
ATOM 38078 C CA . LEU A 1 41 ? -4.052 -4.614 -3.093 1.00 65.22 41 LEU A CA 20
ATOM 38079 C C . LEU A 1 41 ? -5.245 -5.296 -3.785 1.00 55.21 41 LEU A C 20
ATOM 38080 O O . LEU A 1 41 ? -6.370 -5.143 -3.333 1.00 65.15 41 LEU A O 20
ATOM 38096 N N . ASN A 1 42 ? -4.990 -6.056 -4.869 1.00 14.04 42 ASN A N 20
ATOM 38097 C CA . ASN A 1 42 ? -6.030 -6.882 -5.535 1.00 62.02 42 ASN A CA 20
ATOM 38098 C C . ASN A 1 42 ? -6.529 -8.020 -4.616 1.00 35.24 42 ASN A C 20
ATOM 38099 O O . ASN A 1 42 ? -7.694 -8.421 -4.713 1.00 40.11 42 ASN A O 20
ATOM 38110 N N . GLU A 1 43 ? -5.649 -8.537 -3.729 1.00 51.20 43 GLU A N 20
ATOM 38111 C CA . GLU A 1 43 ? -6.012 -9.612 -2.788 1.00 64.25 43 GLU A CA 20
ATOM 38112 C C . GLU A 1 43 ? -6.871 -9.061 -1.644 1.00 30.13 43 GLU A C 20
ATOM 38113 O O . GLU A 1 43 ? -7.976 -9.547 -1.410 1.00 31.30 43 GLU A O 20
ATOM 38125 N N . ARG A 1 44 ? -6.353 -8.024 -0.960 1.00 23.03 44 ARG A N 20
ATOM 38126 C CA . ARG A 1 44 ? -7.003 -7.429 0.226 1.00 3.53 44 ARG A CA 20
ATOM 38127 C C . ARG A 1 44 ? -8.328 -6.741 -0.154 1.00 63.13 44 ARG A C 20
ATOM 38128 O O . ARG A 1 44 ? -9.293 -6.806 0.607 1.00 14.15 44 ARG A O 20
ATOM 38149 N N . MET A 1 45 ? -8.374 -6.107 -1.343 1.00 71.52 45 MET A N 20
ATOM 38150 C CA . MET A 1 45 ? -9.572 -5.377 -1.803 1.00 62.43 45 MET A CA 20
ATOM 38151 C C . MET A 1 45 ? -10.580 -6.289 -2.524 1.00 11.24 45 MET A C 20
ATOM 38152 O O . MET A 1 45 ? -11.703 -5.850 -2.772 1.00 34.42 45 MET A O 20
ATOM 38166 N N . ASP A 1 46 ? -10.199 -7.545 -2.857 1.00 40.13 46 ASP A N 20
ATOM 38167 C CA . ASP A 1 46 ? -11.125 -8.491 -3.528 1.00 41.22 46 ASP A CA 20
ATOM 38168 C C . ASP A 1 46 ? -12.408 -8.742 -2.670 1.00 73.53 46 ASP A C 20
ATOM 38169 O O . ASP A 1 46 ? -13.521 -8.562 -3.201 1.00 11.03 46 ASP A O 20
ATOM 38178 N N . PRO A 1 47 ? -12.305 -9.146 -1.339 1.00 42.24 47 PRO A N 20
ATOM 38179 C CA . PRO A 1 47 ? -13.496 -9.271 -0.464 1.00 51.02 47 PRO A CA 20
ATOM 38180 C C . PRO A 1 47 ? -14.222 -7.925 -0.286 1.00 21.23 47 PRO A C 20
ATOM 38181 O O . PRO A 1 47 ? -15.437 -7.904 -0.170 1.00 12.22 47 PRO A O 20
ATOM 38192 N N . ILE A 1 48 ? -13.457 -6.815 -0.357 1.00 42.32 48 ILE A N 20
ATOM 38193 C CA . ILE A 1 48 ? -13.952 -5.453 -0.067 1.00 41.23 48 ILE A CA 20
ATOM 38194 C C . ILE A 1 48 ? -14.923 -4.975 -1.171 1.00 1.34 48 ILE A C 20
ATOM 38195 O O . ILE A 1 48 ? -15.901 -4.261 -0.889 1.00 12.24 48 ILE A O 20
ATOM 38211 N N . LYS A 1 49 ? -14.659 -5.399 -2.428 1.00 11.10 49 LYS A N 20
ATOM 38212 C CA . LYS A 1 49 ? -15.515 -5.059 -3.576 1.00 14.53 49 LYS A CA 20
ATOM 38213 C C . LYS A 1 49 ? -16.846 -5.820 -3.472 1.00 72.43 49 LYS A C 20
ATOM 38214 O O . LYS A 1 49 ? -17.903 -5.283 -3.783 1.00 75.02 49 LYS A O 20
ATOM 38233 N N . LYS A 1 50 ? -16.769 -7.086 -3.025 1.00 62.34 50 LYS A N 20
ATOM 38234 C CA . LYS A 1 50 ? -17.955 -7.937 -2.825 1.00 34.32 50 LYS A CA 20
ATOM 38235 C C . LYS A 1 50 ? -18.732 -7.489 -1.564 1.00 43.10 50 LYS A C 20
ATOM 38236 O O . LYS A 1 50 ? -19.953 -7.672 -1.485 1.00 0.22 50 LYS A O 20
ATOM 38255 N N . LEU A 1 51 ? -18.016 -6.861 -0.604 1.00 63.03 51 LEU A N 20
ATOM 38256 C CA . LEU A 1 51 ? -18.647 -6.205 0.564 1.00 41.24 51 LEU A CA 20
ATOM 38257 C C . LEU A 1 51 ? -19.373 -4.935 0.085 1.00 13.24 51 LEU A C 20
ATOM 38258 O O . LEU A 1 51 ? -20.349 -4.506 0.703 1.00 52.35 51 LEU A O 20
ATOM 38274 N N . GLY A 1 52 ? -18.859 -4.356 -1.024 1.00 14.50 52 GLY A N 20
ATOM 38275 C CA . GLY A 1 52 ? -19.490 -3.241 -1.719 1.00 24.30 52 GLY A CA 20
ATOM 38276 C C . GLY A 1 52 ? -19.447 -1.960 -0.932 1.00 70.32 52 GLY A C 20
ATOM 38277 O O . GLY A 1 52 ? -20.412 -1.181 -0.938 1.00 2.44 52 GLY A O 20
ATOM 38281 N N . CYS A 1 53 ? -18.318 -1.757 -0.241 1.00 51.21 53 CYS A N 20
ATOM 38282 C CA . CYS A 1 53 ? -18.071 -0.554 0.545 1.00 1.21 53 CYS A CA 20
ATOM 38283 C C . CYS A 1 53 ? -17.850 0.641 -0.386 1.00 32.41 53 CYS A C 20
ATOM 38284 O O . CYS A 1 53 ? -16.854 0.687 -1.125 1.00 23.24 53 CYS A O 20
ATOM 38291 N N . LYS A 1 54 ? -18.832 1.564 -0.360 1.00 0.53 54 LYS A N 20
ATOM 38292 C CA . LYS A 1 54 ? -18.912 2.715 -1.261 1.00 60.22 54 LYS A CA 20
ATOM 38293 C C . LYS A 1 54 ? -17.650 3.581 -1.139 1.00 11.22 54 LYS A C 20
ATOM 38294 O O . LYS A 1 54 ? -16.976 3.816 -2.122 1.00 52.25 54 LYS A O 20
ATOM 38313 N N . ARG A 1 55 ? -17.337 4.012 0.091 1.00 1.22 55 ARG A N 20
ATOM 38314 C CA . ARG A 1 55 ? -16.077 4.711 0.419 1.00 5.44 55 ARG A CA 20
ATOM 38315 C C . ARG A 1 55 ? -15.190 3.764 1.244 1.00 31.03 55 ARG A C 20
ATOM 38316 O O . ARG A 1 55 ? -15.683 3.075 2.146 1.00 64.14 55 ARG A O 20
ATOM 38337 N N . VAL A 1 56 ? -13.895 3.714 0.914 1.00 5.13 56 VAL A N 20
ATOM 38338 C CA . VAL A 1 56 ? -12.893 2.926 1.659 1.00 72.33 56 VAL A CA 20
ATOM 38339 C C . VAL A 1 56 ? -11.739 3.843 2.101 1.00 73.11 56 VAL A C 20
ATOM 38340 O O . VAL A 1 56 ? -11.343 4.747 1.358 1.00 41.54 56 VAL A O 20
ATOM 38353 N N . ARG A 1 57 ? -11.250 3.635 3.333 1.00 30.32 57 ARG A N 20
ATOM 38354 C CA . ARG A 1 57 ? -10.039 4.297 3.843 1.00 31.25 57 ARG A CA 20
ATOM 38355 C C . ARG A 1 57 ? -8.922 3.257 3.946 1.00 54.03 57 ARG A C 20
ATOM 38356 O O . ARG A 1 57 ? -8.958 2.404 4.830 1.00 33.55 57 ARG A O 20
ATOM 38377 N N . ILE A 1 58 ? -7.946 3.333 3.033 1.00 11.35 58 ILE A N 20
ATOM 38378 C CA . ILE A 1 58 ? -6.802 2.407 2.985 1.00 14.22 58 ILE A CA 20
ATOM 38379 C C . ILE A 1 58 ? -5.573 3.121 3.583 1.00 4.14 58 ILE A C 20
ATOM 38380 O O . ILE A 1 58 ? -5.006 4.010 2.956 1.00 72.33 58 ILE A O 20
ATOM 38396 N N . SER A 1 59 ? -5.183 2.738 4.798 1.00 63.23 59 SER A N 20
ATOM 38397 C CA . SER A 1 59 ? -4.064 3.356 5.523 1.00 3.05 59 SER A CA 20
ATOM 38398 C C . SER A 1 59 ? -2.906 2.344 5.560 1.00 22.12 59 SER A C 20
ATOM 38399 O O . SER A 1 59 ? -2.937 1.379 6.324 1.00 35.01 59 SER A O 20
ATOM 38407 N N . ILE A 1 60 ? -1.903 2.563 4.697 1.00 74.42 60 ILE A N 20
ATOM 38408 C CA . ILE A 1 60 ? -0.776 1.634 4.508 1.00 42.32 60 ILE A CA 20
ATOM 38409 C C . ILE A 1 60 ? 0.447 2.130 5.293 1.00 64.14 60 ILE A C 20
ATOM 38410 O O . ILE A 1 60 ? 1.007 3.182 4.980 1.00 4.42 60 ILE A O 20
ATOM 38426 N N . ARG A 1 61 ? 0.840 1.357 6.315 1.00 50.43 61 ARG A N 20
ATOM 38427 C CA . ARG A 1 61 ? 1.970 1.669 7.194 1.00 14.01 61 ARG A CA 20
ATOM 38428 C C . ARG A 1 61 ? 3.177 0.859 6.707 1.00 72.02 61 ARG A C 20
ATOM 38429 O O . ARG A 1 61 ? 3.096 -0.370 6.620 1.00 61.53 61 ARG A O 20
ATOM 38450 N N . VAL A 1 62 ? 4.282 1.544 6.378 1.00 42.51 62 VAL A N 20
ATOM 38451 C CA . VAL A 1 62 ? 5.487 0.889 5.844 1.00 35.41 62 VAL A CA 20
ATOM 38452 C C . VAL A 1 62 ? 6.444 0.579 7.008 1.00 22.32 62 VAL A C 20
ATOM 38453 O O . VAL A 1 62 ? 6.714 1.447 7.854 1.00 51.30 62 VAL A O 20
ATOM 38466 N N . LYS A 1 63 ? 6.906 -0.677 7.087 1.00 52.20 63 LYS A N 20
ATOM 38467 C CA . LYS A 1 63 ? 7.873 -1.095 8.100 1.00 52.24 63 LYS A CA 20
ATOM 38468 C C . LYS A 1 63 ? 9.267 -1.051 7.455 1.00 15.42 63 LYS A C 20
ATOM 38469 O O . LYS A 1 63 ? 9.526 -1.702 6.433 1.00 35.32 63 LYS A O 20
ATOM 38488 N N . HIS A 1 64 ? 10.139 -0.259 8.070 1.00 55.32 64 HIS A N 20
ATOM 38489 C CA . HIS A 1 64 ? 11.520 -0.047 7.640 1.00 14.34 64 HIS A CA 20
ATOM 38490 C C . HIS A 1 64 ? 12.476 -0.640 8.686 1.00 63.22 64 HIS A C 20
ATOM 38491 O O . HIS A 1 64 ? 12.318 -0.403 9.888 1.00 30.50 64 HIS A O 20
ATOM 38506 N N . SER A 1 65 ? 13.452 -1.426 8.208 1.00 45.00 65 SER A N 20
ATOM 38507 C CA . SER A 1 65 ? 14.372 -2.192 9.062 1.00 11.34 65 SER A CA 20
ATOM 38508 C C . SER A 1 65 ? 15.619 -1.364 9.421 1.00 1.32 65 SER A C 20
ATOM 38509 O O . SER A 1 65 ? 15.886 -1.103 10.600 1.00 2.24 65 SER A O 20
ATOM 38517 N N . ASP A 1 66 ? 16.363 -0.931 8.389 1.00 73.43 66 ASP A N 20
ATOM 38518 C CA . ASP A 1 66 ? 17.634 -0.203 8.574 1.00 5.01 66 ASP A CA 20
ATOM 38519 C C . ASP A 1 66 ? 17.368 1.307 8.710 1.00 62.05 66 ASP A C 20
ATOM 38520 O O . ASP A 1 66 ? 16.647 1.888 7.892 1.00 53.05 66 ASP A O 20
ATOM 38529 N N . ALA A 1 67 ? 17.983 1.922 9.739 1.00 13.14 67 ALA A N 20
ATOM 38530 C CA . ALA A 1 67 ? 17.738 3.326 10.116 1.00 24.33 67 ALA A CA 20
ATOM 38531 C C . ALA A 1 67 ? 18.411 4.331 9.154 1.00 34.32 67 ALA A C 20
ATOM 38532 O O . ALA A 1 67 ? 17.951 5.470 9.030 1.00 2.12 67 ALA A O 20
ATOM 38539 N N . ALA A 1 68 ? 19.479 3.903 8.461 1.00 61.00 68 ALA A N 20
ATOM 38540 C CA . ALA A 1 68 ? 20.193 4.749 7.483 1.00 4.02 68 ALA A CA 20
ATOM 38541 C C . ALA A 1 68 ? 19.455 4.749 6.134 1.00 51.34 68 ALA A C 20
ATOM 38542 O O . ALA A 1 68 ? 19.336 5.795 5.492 1.00 23.11 68 ALA A O 20
ATOM 38549 N N . GLU A 1 69 ? 18.943 3.564 5.729 1.00 4.33 69 GLU A N 20
ATOM 38550 C CA . GLU A 1 69 ? 18.220 3.394 4.453 1.00 11.24 69 GLU A CA 20
ATOM 38551 C C . GLU A 1 69 ? 16.870 4.109 4.461 1.00 42.32 69 GLU A C 20
ATOM 38552 O O . GLU A 1 69 ? 16.592 4.886 3.547 1.00 60.02 69 GLU A O 20
ATOM 38564 N N . GLU A 1 70 ? 16.090 3.870 5.535 1.00 51.53 70 GLU A N 20
ATOM 38565 C CA . GLU A 1 70 ? 14.643 4.207 5.627 1.00 31.43 70 GLU A CA 20
ATOM 38566 C C . GLU A 1 70 ? 14.292 5.652 5.225 1.00 72.00 70 GLU A C 20
ATOM 38567 O O . GLU A 1 70 ? 13.182 5.912 4.755 1.00 34.31 70 GLU A O 20
ATOM 38579 N N . LYS A 1 71 ? 15.240 6.566 5.446 1.00 20.10 71 LYS A N 20
ATOM 38580 C CA . LYS A 1 71 ? 15.068 7.999 5.204 1.00 22.20 71 LYS A CA 20
ATOM 38581 C C . LYS A 1 71 ? 14.866 8.279 3.697 1.00 44.42 71 LYS A C 20
ATOM 38582 O O . LYS A 1 71 ? 13.930 8.978 3.312 1.00 14.30 71 LYS A O 20
ATOM 38601 N N . LYS A 1 72 ? 15.738 7.692 2.854 1.00 64.12 72 LYS A N 20
ATOM 38602 C CA . LYS A 1 72 ? 15.601 7.747 1.381 1.00 43.12 72 LYS A CA 20
ATOM 38603 C C . LYS A 1 72 ? 14.560 6.726 0.906 1.00 54.42 72 LYS A C 20
ATOM 38604 O O . LYS A 1 72 ? 13.746 7.020 0.036 1.00 62.31 72 LYS A O 20
ATOM 38623 N N . GLU A 1 73 ? 14.608 5.532 1.527 1.00 63.21 73 GLU A N 20
ATOM 38624 C CA . GLU A 1 73 ? 13.910 4.327 1.060 1.00 3.40 73 GLU A CA 20
ATOM 38625 C C . GLU A 1 73 ? 12.384 4.517 1.076 1.00 14.01 73 GLU A C 20
ATOM 38626 O O . GLU A 1 73 ? 11.704 4.052 0.172 1.00 62.55 73 GLU A O 20
ATOM 38638 N N . ALA A 1 74 ? 11.874 5.225 2.114 1.00 32.25 74 ALA A N 20
ATOM 38639 C CA . ALA A 1 74 ? 10.434 5.498 2.284 1.00 20.14 74 ALA A CA 20
ATOM 38640 C C . ALA A 1 74 ? 9.942 6.577 1.304 1.00 24.01 74 ALA A C 20
ATOM 38641 O O . ALA A 1 74 ? 8.807 6.509 0.832 1.00 30.25 74 ALA A O 20
ATOM 38648 N N . LYS A 1 75 ? 10.795 7.589 1.041 1.00 20.43 75 LYS A N 20
ATOM 38649 C CA . LYS A 1 75 ? 10.511 8.646 0.037 1.00 60.12 75 LYS A CA 20
ATOM 38650 C C . LYS A 1 75 ? 10.478 8.065 -1.388 1.00 21.22 75 LYS A C 20
ATOM 38651 O O . LYS A 1 75 ? 9.688 8.498 -2.236 1.00 21.11 75 LYS A O 20
ATOM 38670 N N . LYS A 1 76 ? 11.364 7.094 -1.640 1.00 42.12 76 LYS A N 20
ATOM 38671 C CA . LYS A 1 76 ? 11.442 6.398 -2.928 1.00 43.14 76 LYS A CA 20
ATOM 38672 C C . LYS A 1 76 ? 10.287 5.387 -3.035 1.00 52.43 76 LYS A C 20
ATOM 38673 O O . LYS A 1 76 ? 9.756 5.152 -4.118 1.00 35.22 76 LYS A O 20
ATOM 38692 N N . PHE A 1 77 ? 9.881 4.831 -1.871 1.00 60.40 77 PHE A N 20
ATOM 38693 C CA . PHE A 1 77 ? 8.750 3.892 -1.761 1.00 71.05 77 PHE A CA 20
ATOM 38694 C C . PHE A 1 77 ? 7.424 4.667 -1.859 1.00 51.34 77 PHE A C 20
ATOM 38695 O O . PHE A 1 77 ? 6.394 4.089 -2.174 1.00 41.32 77 PHE A O 20
ATOM 38712 N N . ALA A 1 78 ? 7.477 5.983 -1.562 1.00 23.43 78 ALA A N 20
ATOM 38713 C CA . ALA A 1 78 ? 6.351 6.908 -1.762 1.00 50.21 78 ALA A CA 20
ATOM 38714 C C . ALA A 1 78 ? 6.047 7.038 -3.258 1.00 61.54 78 ALA A C 20
ATOM 38715 O O . ALA A 1 78 ? 4.878 7.065 -3.661 1.00 71.35 78 ALA A O 20
ATOM 38722 N N . ALA A 1 79 ? 7.126 7.098 -4.068 1.00 12.22 79 ALA A N 20
ATOM 38723 C CA . ALA A 1 79 ? 7.038 7.098 -5.534 1.00 2.42 79 ALA A CA 20
ATOM 38724 C C . ALA A 1 79 ? 6.467 5.762 -6.036 1.00 52.20 79 ALA A C 20
ATOM 38725 O O . ALA A 1 79 ? 5.591 5.743 -6.900 1.00 34.24 79 ALA A O 20
ATOM 38732 N N . ILE A 1 80 ? 6.959 4.659 -5.434 1.00 25.21 80 ILE A N 20
ATOM 38733 C CA . ILE A 1 80 ? 6.559 3.279 -5.771 1.00 61.21 80 ILE A CA 20
ATOM 38734 C C . ILE A 1 80 ? 5.066 3.049 -5.496 1.00 1.22 80 ILE A C 20
ATOM 38735 O O . ILE A 1 80 ? 4.352 2.530 -6.358 1.00 1.03 80 ILE A O 20
ATOM 38751 N N . LEU A 1 81 ? 4.609 3.496 -4.315 1.00 52.44 81 LEU A N 20
ATOM 38752 C CA . LEU A 1 81 ? 3.206 3.393 -3.888 1.00 52.21 81 LEU A CA 20
ATOM 38753 C C . LEU A 1 81 ? 2.311 4.208 -4.827 1.00 33.04 81 LEU A C 20
ATOM 38754 O O . LEU A 1 81 ? 1.308 3.696 -5.317 1.00 54.11 81 LEU A O 20
ATOM 38770 N N . ASN A 1 82 ? 2.738 5.458 -5.113 1.00 1.54 82 ASN A N 20
ATOM 38771 C CA . ASN A 1 82 ? 1.955 6.429 -5.914 1.00 45.03 82 ASN A CA 20
ATOM 38772 C C . ASN A 1 82 ? 1.746 5.880 -7.347 1.00 41.32 82 ASN A C 20
ATOM 38773 O O . ASN A 1 82 ? 0.671 6.058 -7.932 1.00 70.00 82 ASN A O 20
ATOM 38784 N N . LYS A 1 83 ? 2.780 5.190 -7.884 1.00 54.42 83 LYS A N 20
ATOM 38785 C CA . LYS A 1 83 ? 2.705 4.530 -9.202 1.00 73.21 83 LYS A CA 20
ATOM 38786 C C . LYS A 1 83 ? 1.686 3.380 -9.188 1.00 23.44 83 LYS A C 20
ATOM 38787 O O . LYS A 1 83 ? 0.908 3.242 -10.124 1.00 43.50 83 LYS A O 20
ATOM 38806 N N . VAL A 1 84 ? 1.683 2.595 -8.098 1.00 3.43 84 VAL A N 20
ATOM 38807 C CA . VAL A 1 84 ? 0.791 1.427 -7.938 1.00 41.21 84 VAL A CA 20
ATOM 38808 C C . VAL A 1 84 ? -0.679 1.866 -7.861 1.00 3.24 84 VAL A C 20
ATOM 38809 O O . VAL A 1 84 ? -1.557 1.248 -8.478 1.00 51.31 84 VAL A O 20
ATOM 38822 N N . PHE A 1 85 ? -0.918 2.943 -7.091 1.00 62.20 85 PHE A N 20
ATOM 38823 C CA . PHE A 1 85 ? -2.242 3.562 -6.972 1.00 53.33 85 PHE A CA 20
ATOM 38824 C C . PHE A 1 85 ? -2.717 4.048 -8.354 1.00 72.31 85 PHE A C 20
ATOM 38825 O O . PHE A 1 85 ? -3.860 3.806 -8.734 1.00 54.43 85 PHE A O 20
ATOM 38842 N N . ALA A 1 86 ? -1.786 4.646 -9.125 1.00 11.33 86 ALA A N 20
ATOM 38843 C CA . ALA A 1 86 ? -2.046 5.122 -10.501 1.00 40.53 86 ALA A CA 20
ATOM 38844 C C . ALA A 1 86 ? -2.369 3.954 -11.458 1.00 24.04 86 ALA A C 20
ATOM 38845 O O . ALA A 1 86 ? -3.155 4.112 -12.402 1.00 0.12 86 ALA A O 20
ATOM 38852 N N . GLU A 1 87 ? -1.761 2.780 -11.181 1.00 54.04 87 GLU A N 20
ATOM 38853 C CA . GLU A 1 87 ? -1.966 1.547 -11.967 1.00 22.24 87 GLU A CA 20
ATOM 38854 C C . GLU A 1 87 ? -3.321 0.893 -11.640 1.00 41.13 87 GLU A C 20
ATOM 38855 O O . GLU A 1 87 ? -3.823 0.078 -12.420 1.00 54.33 87 GLU A O 20
ATOM 38867 N N . LEU A 1 88 ? -3.905 1.244 -10.478 1.00 22.33 88 LEU A N 20
ATOM 38868 C CA . LEU A 1 88 ? -5.185 0.670 -9.998 1.00 44.23 88 LEU A CA 20
ATOM 38869 C C . LEU A 1 88 ? -6.324 1.717 -10.069 1.00 64.30 88 LEU A C 20
ATOM 38870 O O . LEU A 1 88 ? -7.388 1.518 -9.480 1.00 51.10 88 LEU A O 20
ATOM 38886 N N . GLY A 1 89 ? -6.085 2.827 -10.800 1.00 61.42 89 GLY A N 20
ATOM 38887 C CA . GLY A 1 89 ? -7.130 3.819 -11.100 1.00 2.44 89 GLY A CA 20
ATOM 38888 C C . GLY A 1 89 ? -7.399 4.813 -9.976 1.00 63.03 89 GLY A C 20
ATOM 38889 O O . GLY A 1 89 ? -8.519 5.316 -9.838 1.00 12.44 89 GLY A O 20
ATOM 38893 N N . TYR A 1 90 ? -6.368 5.081 -9.168 1.00 14.44 90 TYR A N 20
ATOM 38894 C CA . TYR A 1 90 ? -6.370 6.138 -8.135 1.00 40.42 90 TYR A CA 20
ATOM 38895 C C . TYR A 1 90 ? -5.394 7.241 -8.586 1.00 51.42 90 TYR A C 20
ATOM 38896 O O . TYR A 1 90 ? -4.380 6.951 -9.222 1.00 45.40 90 TYR A O 20
ATOM 38914 N N . ASN A 1 91 ? -5.696 8.500 -8.254 1.00 31.13 91 ASN A N 20
ATOM 38915 C CA . ASN A 1 91 ? -4.868 9.665 -8.657 1.00 51.13 91 ASN A CA 20
ATOM 38916 C C . ASN A 1 91 ? -3.976 10.146 -7.501 1.00 23.25 91 ASN A C 20
ATOM 38917 O O . ASN A 1 91 ? -4.118 9.697 -6.363 1.00 62.12 91 ASN A O 20
ATOM 38928 N N . ASP A 1 92 ? -3.074 11.088 -7.820 1.00 42.14 92 ASP A N 20
ATOM 38929 C CA . ASP A 1 92 ? -2.034 11.596 -6.897 1.00 25.43 92 ASP A CA 20
ATOM 38930 C C . ASP A 1 92 ? -2.653 12.353 -5.707 1.00 70.53 92 ASP A C 20
ATOM 38931 O O . ASP A 1 92 ? -2.150 12.273 -4.581 1.00 53.34 92 ASP A O 20
ATOM 38940 N N . SER A 1 93 ? -3.742 13.091 -5.994 1.00 12.13 93 SER A N 20
ATOM 38941 C CA . SER A 1 93 ? -4.428 13.965 -5.021 1.00 61.52 93 SER A CA 20
ATOM 38942 C C . SER A 1 93 ? -5.015 13.181 -3.820 1.00 42.21 93 SER A C 20
ATOM 38943 O O . SER A 1 93 ? -5.003 13.680 -2.685 1.00 51.30 93 SER A O 20
ATOM 38951 N N . ASN A 1 94 ? -5.522 11.950 -4.073 1.00 64.11 94 ASN A N 20
ATOM 38952 C CA . ASN A 1 94 ? -6.077 11.079 -3.004 1.00 54.53 94 ASN A CA 20
ATOM 38953 C C . ASN A 1 94 ? -4.976 10.233 -2.317 1.00 43.54 94 ASN A C 20
ATOM 38954 O O . ASN A 1 94 ? -5.270 9.438 -1.419 1.00 40.53 94 ASN A O 20
ATOM 38965 N N . VAL A 1 95 ? -3.719 10.387 -2.771 1.00 2.02 95 VAL A N 20
ATOM 38966 C CA . VAL A 1 95 ? -2.542 9.745 -2.159 1.00 53.15 95 VAL A CA 20
ATOM 38967 C C . VAL A 1 95 ? -1.828 10.794 -1.295 1.00 54.23 95 VAL A C 20
ATOM 38968 O O . VAL A 1 95 ? -1.211 11.718 -1.830 1.00 72.30 95 VAL A O 20
ATOM 38981 N N . THR A 1 96 ? -1.947 10.669 0.035 1.00 62.53 96 THR A N 20
ATOM 38982 C CA . THR A 1 96 ? -1.406 11.655 0.991 1.00 52.30 96 THR A CA 20
ATOM 38983 C C . THR A 1 96 ? -0.725 10.923 2.157 1.00 22.04 96 THR A C 20
ATOM 38984 O O . THR A 1 96 ? -1.288 9.978 2.708 1.00 52.35 96 THR A O 20
ATOM 38995 N N . TRP A 1 97 ? 0.487 11.369 2.522 1.00 64.40 97 TRP A N 20
ATOM 38996 C CA . TRP A 1 97 ? 1.279 10.773 3.617 1.00 72.33 97 TRP A CA 20
ATOM 38997 C C . TRP A 1 97 ? 0.936 11.401 4.978 1.00 0.31 97 TRP A C 20
ATOM 38998 O O . TRP A 1 97 ? 0.500 12.554 5.070 1.00 13.51 97 TRP A O 20
ATOM 39019 N N . ASP A 1 98 ? 1.145 10.589 6.014 1.00 0.13 98 ASP A N 20
ATOM 39020 C CA . ASP A 1 98 ? 0.835 10.876 7.414 1.00 61.12 98 ASP A CA 20
ATOM 39021 C C . ASP A 1 98 ? 1.863 10.104 8.258 1.00 4.13 98 ASP A C 20
ATOM 39022 O O . ASP A 1 98 ? 1.607 8.979 8.718 1.00 74.11 98 ASP A O 20
ATOM 39031 N N . GLY A 1 99 ? 3.073 10.679 8.350 1.00 13.32 99 GLY A N 20
ATOM 39032 C CA . GLY A 1 99 ? 4.212 10.033 8.994 1.00 33.43 99 GLY A CA 20
ATOM 39033 C C . GLY A 1 99 ? 4.782 8.890 8.149 1.00 73.23 99 GLY A C 20
ATOM 39034 O O . GLY A 1 99 ? 5.246 9.121 7.024 1.00 20.12 99 GLY A O 20
ATOM 39038 N N . ASP A 1 100 ? 4.724 7.655 8.694 1.00 72.24 100 ASP A N 20
ATOM 39039 C CA . ASP A 1 100 ? 5.147 6.415 7.983 1.00 13.42 100 ASP A CA 20
ATOM 39040 C C . ASP A 1 100 ? 3.932 5.694 7.363 1.00 72.42 100 ASP A C 20
ATOM 39041 O O . ASP A 1 100 ? 4.051 4.559 6.893 1.00 23.22 100 ASP A O 20
ATOM 39050 N N . THR A 1 101 ? 2.776 6.372 7.346 1.00 2.32 101 THR A N 20
ATOM 39051 C CA . THR A 1 101 ? 1.515 5.823 6.818 1.00 42.55 101 THR A CA 20
ATOM 39052 C C . THR A 1 101 ? 1.015 6.686 5.653 1.00 22.01 101 THR A C 20
ATOM 39053 O O . THR A 1 101 ? 0.853 7.887 5.817 1.00 50.24 101 THR A O 20
ATOM 39064 N N . VAL A 1 102 ? 0.756 6.077 4.488 1.00 34.24 102 VAL A N 20
ATOM 39065 C CA . VAL A 1 102 ? 0.092 6.765 3.374 1.00 54.11 102 VAL A CA 20
ATOM 39066 C C . VAL A 1 102 ? -1.415 6.432 3.442 1.00 21.13 102 VAL A C 20
ATOM 39067 O O . VAL A 1 102 ? -1.816 5.262 3.385 1.00 33.34 102 VAL A O 20
ATOM 39080 N N . THR A 1 103 ? -2.243 7.458 3.653 1.00 42.41 103 THR A N 20
ATOM 39081 C CA . THR A 1 103 ? -3.688 7.299 3.785 1.00 20.20 103 THR A CA 20
ATOM 39082 C C . THR A 1 103 ? -4.340 7.660 2.438 1.00 41.12 103 THR A C 20
ATOM 39083 O O . THR A 1 103 ? -4.331 8.819 2.017 1.00 62.54 103 THR A O 20
ATOM 39094 N N . VAL A 1 104 ? -4.830 6.627 1.750 1.00 44.32 104 VAL A N 20
ATOM 39095 C CA . VAL A 1 104 ? -5.448 6.722 0.425 1.00 2.33 104 VAL A CA 20
ATOM 39096 C C . VAL A 1 104 ? -6.923 6.328 0.546 1.00 43.11 104 VAL A C 20
ATOM 39097 O O . VAL A 1 104 ? -7.238 5.171 0.843 1.00 15.41 104 VAL A O 20
ATOM 39110 N N . GLU A 1 105 ? -7.822 7.301 0.348 1.00 22.55 105 GLU A N 20
ATOM 39111 C CA . GLU A 1 105 ? -9.274 7.066 0.379 1.00 35.31 105 GLU A CA 20
ATOM 39112 C C . GLU A 1 105 ? -9.845 7.233 -1.021 1.00 52.11 105 GLU A C 20
ATOM 39113 O O . GLU A 1 105 ? -9.296 7.980 -1.846 1.00 70.04 105 GLU A O 20
ATOM 39125 N N . GLY A 1 106 ? -10.947 6.532 -1.284 1.00 50.20 106 GLY A N 20
ATOM 39126 C CA . GLY A 1 106 ? -11.630 6.626 -2.559 1.00 74.51 106 GLY A CA 20
ATOM 39127 C C . GLY A 1 106 ? -12.966 5.928 -2.542 1.00 0.13 106 GLY A C 20
ATOM 39128 O O . GLY A 1 106 ? -13.137 4.931 -1.827 1.00 3.23 106 GLY A O 20
ATOM 39132 N N . GLN A 1 107 ? -13.935 6.486 -3.287 1.00 75.44 107 GLN A N 20
ATOM 39133 C CA . GLN A 1 107 ? -15.190 5.800 -3.571 1.00 74.33 107 GLN A CA 20
ATOM 39134 C C . GLN A 1 107 ? -14.922 4.654 -4.558 1.00 51.44 107 GLN A C 20
ATOM 39135 O O . GLN A 1 107 ? -14.586 4.893 -5.723 1.00 3.33 107 GLN A O 20
ATOM 39149 N N . LEU A 1 108 ? -15.002 3.417 -4.057 1.00 72.24 108 LEU A N 20
ATOM 39150 C CA . LEU A 1 108 ? -15.016 2.227 -4.892 1.00 1.33 108 LEU A CA 20
ATOM 39151 C C . LEU A 1 108 ? -16.461 2.018 -5.371 1.00 41.14 108 LEU A C 20
ATOM 39152 O O . LEU A 1 108 ? -17.279 1.456 -4.627 1.00 51.52 108 LEU A O 20
ATOM 39168 N N . GLU A 1 109 ? -16.734 2.519 -6.606 1.00 41.21 109 GLU A N 20
ATOM 39169 C CA . GLU A 1 109 ? -18.032 2.423 -7.335 1.00 21.14 109 GLU A CA 20
ATOM 39170 C C . GLU A 1 109 ? -19.287 2.588 -6.426 1.00 71.42 109 GLU A C 20
ATOM 39171 O O . GLU A 1 109 ? -19.891 3.666 -6.367 1.00 61.34 109 GLU A O 20
ATOM 39183 N N . GLY A 1 110 ? -19.636 1.503 -5.713 1.00 13.42 110 GLY A N 20
ATOM 39184 C CA . GLY A 1 110 ? -20.862 1.389 -4.930 1.00 73.14 110 GLY A CA 20
ATOM 39185 C C . GLY A 1 110 ? -21.621 0.141 -5.330 1.00 42.03 110 GLY A C 20
ATOM 39186 O O . GLY A 1 110 ? -22.851 0.140 -5.351 1.00 54.33 110 GLY A O 20
ATOM 39190 N N . VAL A 1 111 ? -20.853 -0.915 -5.678 1.00 30.30 111 VAL A N 20
ATOM 39191 C CA . VAL A 1 111 ? -21.390 -2.214 -6.142 1.00 71.24 111 VAL A CA 20
ATOM 39192 C C . VAL A 1 111 ? -22.247 -2.909 -5.051 1.00 21.52 111 VAL A C 20
ATOM 39193 O O . VAL A 1 111 ? -21.746 -3.616 -4.173 1.00 74.40 111 VAL A O 20
ATOM 39206 N N . ASP A 1 112 ? -23.554 -2.637 -5.121 1.00 41.01 112 ASP A N 20
ATOM 39207 C CA . ASP A 1 112 ? -24.579 -3.226 -4.253 1.00 33.25 112 ASP A CA 20
ATOM 39208 C C . ASP A 1 112 ? -25.759 -3.647 -5.137 1.00 32.43 112 ASP A C 20
ATOM 39209 O O . ASP A 1 112 ? -26.567 -2.809 -5.562 1.00 45.40 112 ASP A O 20
ATOM 39218 N N . LEU A 1 113 ? -25.795 -4.945 -5.475 1.00 61.25 113 LEU A N 20
ATOM 39219 C CA . LEU A 1 113 ? -26.774 -5.528 -6.394 1.00 53.25 113 LEU A CA 20
ATOM 39220 C C . LEU A 1 113 ? -28.050 -5.916 -5.618 1.00 44.25 113 LEU A C 20
ATOM 39221 O O . LEU A 1 113 ? -28.084 -6.942 -4.925 1.00 2.34 113 LEU A O 20
ATOM 39237 N N . GLU A 1 114 ? -29.075 -5.055 -5.731 1.00 25.52 114 GLU A N 20
ATOM 39238 C CA . GLU A 1 114 ? -30.310 -5.131 -4.925 1.00 14.14 114 GLU A CA 20
ATOM 39239 C C . GLU A 1 114 ? -31.232 -6.300 -5.367 1.00 34.15 114 GLU A C 20
ATOM 39240 O O . GLU A 1 114 ? -31.648 -7.114 -4.534 1.00 72.01 114 GLU A O 20
ATOM 39252 N N . HIS A 1 115 ? -31.548 -6.383 -6.672 1.00 64.42 115 HIS A N 20
ATOM 39253 C CA . HIS A 1 115 ? -32.392 -7.464 -7.240 1.00 61.54 115 HIS A CA 20
ATOM 39254 C C . HIS A 1 115 ? -31.573 -8.296 -8.240 1.00 51.43 115 HIS A C 20
ATOM 39255 O O . HIS A 1 115 ? -31.785 -9.505 -8.374 1.00 54.12 115 HIS A O 20
ATOM 39270 N N . HIS A 1 116 ? -30.626 -7.635 -8.924 1.00 52.15 116 HIS A N 20
ATOM 39271 C CA . HIS A 1 116 ? -29.672 -8.292 -9.837 1.00 53.01 116 HIS A CA 20
ATOM 39272 C C . HIS A 1 116 ? -28.496 -8.891 -9.032 1.00 42.21 116 HIS A C 20
ATOM 39273 O O . HIS A 1 116 ? -27.333 -8.603 -9.325 1.00 41.20 116 HIS A O 20
ATOM 39288 N N . HIS A 1 117 ? -28.831 -9.784 -8.068 1.00 22.23 117 HIS A N 20
ATOM 39289 C CA . HIS A 1 117 ? -27.888 -10.332 -7.060 1.00 55.40 117 HIS A CA 20
ATOM 39290 C C . HIS A 1 117 ? -26.626 -10.963 -7.695 1.00 23.14 117 HIS A C 20
ATOM 39291 O O . HIS A 1 117 ? -26.665 -11.442 -8.836 1.00 12.01 117 HIS A O 20
ATOM 39306 N N . HIS A 1 118 ? -25.521 -10.951 -6.936 1.00 52.53 118 HIS A N 20
ATOM 39307 C CA . HIS A 1 118 ? -24.225 -11.478 -7.386 1.00 72.13 118 HIS A CA 20
ATOM 39308 C C . HIS A 1 118 ? -24.290 -13.014 -7.536 1.00 74.43 118 HIS A C 20
ATOM 39309 O O . HIS A 1 118 ? -24.302 -13.751 -6.542 1.00 73.20 118 HIS A O 20
ATOM 39324 N N . HIS A 1 119 ? -24.367 -13.467 -8.796 1.00 74.13 119 HIS A N 20
ATOM 39325 C CA . HIS A 1 119 ? -24.271 -14.894 -9.167 1.00 13.20 119 HIS A CA 20
ATOM 39326 C C . HIS A 1 119 ? -22.837 -15.416 -8.946 1.00 32.53 119 HIS A C 20
ATOM 39327 O O . HIS A 1 119 ? -21.927 -14.640 -8.612 1.00 10.22 119 HIS A O 20
ATOM 39342 N N . HIS A 1 120 ? -22.651 -16.736 -9.126 1.00 71.11 120 HIS A N 20
ATOM 39343 C CA . HIS A 1 120 ? -21.338 -17.391 -8.962 1.00 25.42 120 HIS A CA 20
ATOM 39344 C C . HIS A 1 120 ? -20.329 -16.860 -10.015 1.00 32.33 120 HIS A C 20
ATOM 39345 O O . HIS A 1 120 ? -19.352 -16.172 -9.636 1.00 64.42 120 HIS A O 20
#

Sequence (120 aa):
MSGKKVEVQVKITCNGKTYERTYQLYAVRDEELKEKLKKVLNERMDPIKKLGCKRVRISIRVKHSDAAEEKKEAKKFAAILNKVFAELGYNDSNVTWDGDTVTVEGQLEGVDLEHHHHHHMSGKKVEVQVKITCNGKTYERTYQLYAVRDEELKEKLKKVLNERMDPIKKLGCKRVRISIRVKHSDAAEEKKEAKKFAAILNKVFAELGYNDSNVTWDGDTVTVEGQLEGVDLEHHHHHHMSGKKVEVQVKITCNGKTYERTYQLYAVRDEELKEKLKKVLNERMDPIKKLGCKRVRISIRVKHSDAAEEKKEAKKFAAILNKVFAELGYNDSNVTWDGDTVTVEGQLEGVDLEHHHHHHMSGKKVEVQVKITCNGKTYERTYQLYAVRDEELKEKLKKVLNERMDPIKKLGCKRVRISIRVKHSDAAEEKKEAKKFAAILNKVFAELGYNDSNVTWDGDTVTVEGQLEGVDLEHHHHHHMSGKKVEVQVKITCNGKTYERTYQLYAVRDEELKEKLKKVLNERMDPIKKLGCKRVRISIRVKHSDAAEEKKEAKKFAAILNKVFAELGYNDSNVTWDGDTVTVEGQLEGVDLEHHHHHHMSGKKVEVQVKITCNGKTYERTYQLYAVRDEELKEKLKKVLNERMDPIKKLGCKRVRISIRVKHSDAAEEKKEAKKFAAILNKVFAELGYNDSNVTWDGDTVTVEGQLEGVDLEHHHHHHMSGKKVEVQVKITCNGKTYERTYQLYAVRDEELKEKLKKVLNERMDPIKKLGCKRVRISIRVKHSDAAEEKKEAKKFAAILNKVFAELGYNDSNVTWDGDTVTVEGQLEGVDLEHHHHHHMSGKKVEVQVKITCNGKTYERTYQLYAVRDEELKEKLKKVLNERMDPIKKLGCKRVRISIRVKHSDAAEEKKEAKKFAAILNKVFAELGYNDSNVTWDGDTVTVEGQLEGVDLEHHHHHHMSGKKVEVQVKITCNGKTYERTYQLYAVRDEELKEKLKKVLNERMDPIKKLGCKRVRISIRVKHSDAAEEKKEAKKFAAILNKVFAELGYNDSNVTWDGDTVTVEGQLEGVDLEHHHHHHMSGKKVEVQVKITCNGKTYERTYQLYAVRDEELKEKLKKVLNERMDPIKKLGCKRVRISIRVKHSDAAEEKKEAKKFAAILNKVFAELGYNDSNVTWDGDTVTVEGQLEGVDLEHHHHHHMSGKKVEVQVKITCNGKTYERTYQLYAVRDEELKEKLKKVLNERMDPIKKLGCKRVRISIRVKHSDAAEEKKEAKKFAAILNKVFAELGYNDSNVTWDGDTVTVEGQLEGVDLEHHHHHHMSGKKVEVQVKITCNGKTYERTYQLYAVRDEELKEKLKKVLNERMDPIKKLGCKRVRISIRVKHSDAAEEKKEAKKFAAILNKVFAELGYNDSNVTWDGDTVTVEGQLEGVDLEHHHHHHMSGKKVEVQVKITCNGKTYERTYQLYAVRDEELKEKLKKVLNERMDPIKKLGCKRVRISIRVKHSDAAEEKKEAKKFAAILNKVFAELGYNDSNVTWDGDTVTVEGQLEGVDLEHHHHHHMSGKKVEVQVKITCNGKTYERTYQLYAVRDEELKEKLKKVLNERMDPIKKLGCKRVRISIRVKHSDAAEEKKEAKKFAAILNKVFAELGYNDSNVTWDGDTVTVEGQLEGVDLEHHHHHHMSGKKVEVQVKITCNGKTYERTYQLYAVRDEELKEKLKKVLNERMDPIKKLGCKRVRISIRVKHSDAAEEKKEAKKFAAILNKVFAELGYNDSNVTWDGDTVTVEGQLEGVDLEHHHHHHMSGKKVEVQVKITCNGKTYERTYQLYAVRDEELKEKLKKVLNERMDPIKKLGCKRVRISIRVKHSDAAEEKKEAKKFAAILNKVFAELGYNDSNVTWDGDTVTVEGQLEGVDLEHHHHHHMSGKKVEVQVKITCNGKTYERTYQLYAVRDEELKEKLKKVLNERMDPIKKLGCKRVRISIRVKHSDAAEEKKEAKKFAAILNKVFAELGYNDSNVTWDGDTVTVEGQLEGVDLEHHHHHHMSGKKVEVQVKITCNGKTYERTYQLYAVRDEELKEKLKKVLNERMDPIKKLGCKRVRISIRVKHSDAAEEKKEAKKFAAILNKVFAELGYNDSNVTWDGDTVTVEGQLEGVDLEHHHHHHMSGKKVEVQVKITCNGKTYERTYQLYAVRDEELKEKLKKVLNERMDPIKKLGCKRVRISIRVKHSDAAEEKKEAKKFAAILNKVFAELGYNDSNVTWDGDTVTVEGQLEGVDLEHHHHHHMSGKKVEVQVKITCNGKTYERTYQLYAVRDEELKEKLKKVLNERMDPIKKLGCKRVRISIRVKHSDAAEEKKEAKKFAAILNKVFAELGYNDSNVTWDGDTVTVEGQLEGVDLEHHHHHH